Protein 8W7F (pdb70)

Radius of gyration: 38.13 Å; Cα contacts (8 Å, |Δi|>4): 3855; chains: 4; bounding box: 107×96×85 Å

B-factor: mean 47.03, std 10.06, range [21.64, 87.83]

Secondary structure (DSSP, 8-state):
-EEEEEE--SHHHHHHHHHHHHH-TT--EEEEESSSSSS-SGGGSS--EE--S-SSPTTSHHHHHHHHHHHHHHHHHHHHT---B---EEEEE-SHHHHHHHHHHHHHHHHTT-TT-EEEEHHHHTTT-TT---SEEEEETT-EE--HHHHHHHHHHHHHHTT-EEEES----EEEE-------EEEE-SSTT-EEEEEEEEE--GGGHHHHHHTTT--SPSEEEEEEEEEEEEPGGGGGG--SEEE----TTSS---SEEEE-TTS-EEEE---EE-SSTT--STTEEEHHHHHHHHHSHHHHHHHHHHHHHHHHHHHHHH-HHHHHHHHTTTSTT--GGGEEEEEEEEEEEEE-TT--B--S-EEE----HHHHEEEEEE-PSPTTTTHHHHHHHHHHHHHHHTT--/--EEEEEE--SHHHHHHHHHHHHH-TT--EEEE-SSSSSS-SGGGSS--EE----SSPTTSHHHHHHHHHHHHHHHHHHHHT---B---EEEEE-SHHHHHHHHHHHHHHHHTT-TT-EEEEGGGHHHH-TT---SEEEEETT-EE--HHHHHHHHHHHHHHTT-EEETT----EEEE----S-EEEE-SSTT-EEEEEEEEE--GGGHHHHHHTTT--SPSEEEEEEEEEEEEPGGGGGG--SEEEE---TTSS----EEEE-TTS-EEEE---EE-SSTT--STTEEEHHHHHHHTTSHHHHHHHHHHHHHHHHHHHHHH-HHHHHHHHTTT-SS--GGGEEEEEEEEEEEEE-TT--EE-S-EEE--SSSSHHHHHEEEEEE-PSPTTTTHHHHHHHHHHHHHHHTT--/-EEEEEEE--SHHHHHHHHHHHHH-TT--EEEE-SSSSSS-SGGGSS--EE--S-SSPTTSHHHHHHHHHHHHHHHHHHHHT--B----EEEEE-SHHHHHHHHHHHHHHHHTT-TT-EEEEHHHHTTT-TT---SEEEEETT-EEB-HHHHHHHHHHHHHHTT-EEETT----EEEE----EEEE-SSTT-EEEEEEEEE--GGGHHHHHHHTT--SPSEEEEEEEEEEEE-GGGGGG--SEEEE---TTSS---SEEEE-TTS-EEEE---EE-SSTT--SSSEEESHHHHHHHHSHHHHHHHHHHHHHHHHHHHHHH-HHHHHHHHTTTSTT--GGGEEEEEEEEEEEEE-TTS-EE-S-EEEE--TTEEEEEE-PSPTTTTHHHHHHHHHHHHHHHTT--/-EEEEEE--SHHHHHHHHHHHHH-TTS-EEEE-SSSSSSSSGGGSS--EE----SSPTTSHHHHHHHHHHHHHHHHHHHHT---B---EEEEE-SHHHHHHHHHHHHHHHHTT-TT-EEEETTHHHHH-TT---SEEEEETT-EE--HHHHHHHHHHHHHHTT-EEE-S----EEEEPP-----EEEE-SSTT-EEEEEEEEE--GGGHHHHHHTTT--SPSEEEEEEEEEEEEPGGGGGG-SSEEEE---TTSS----EEEE-TTS-EEEE---EE-SSTT--STTEEEHHHHHHHHSSHHHHHHHHHHHHHHHHHHHHHH-HHHHHHHHTTT-TT--GGGEEEEEEEEEEEEE-TTS-EE-S-EEE--S-SSSTTTSEEEEEE-PSPTTTTHHHHHHHHHHHHHHHHT--

Organism: Drosophila melanogaster (NCBI:txid7227)

Structure (mmCIF, N/CA/C/O backbone):
data_8W7F
#
_entry.id   8W7F
#
_cell.length_a   174.518
_cell.length_b   103.067
_cell.length_c   122.876
_cell.angle_alpha   90.00
_cell.angle_beta   114.63
_cell.angle_gamma   90.00
#
_symmetry.space_group_name_H-M   'C 1 2 1'
#
loop_
_entity.id
_entity.type
_entity.pdbx_description
1 polymer FI05204p
2 non-polymer 'SULFATE ION'
3 non-polymer 'FLAVIN-ADENINE DINUCLEOTIDE'
4 non-polymer DODECYL-BETA-D-MALTOSIDE
5 water water
#
loop_
_atom_site.group_PDB
_atom_site.id
_atom_site.type_symbol
_atom_site.label_atom_id
_atom_site.label_alt_id
_atom_site.label_comp_id
_atom_site.label_asym_id
_atom_site.label_entity_id
_atom_site.label_seq_id
_atom_site.pdbx_PDB_ins_code
_atom_site.Cartn_x
_atom_site.Cartn_y
_atom_site.Cartn_z
_atom_site.occupancy
_atom_site.B_iso_or_equiv
_atom_site.auth_seq_id
_atom_site.auth_comp_id
_atom_site.auth_asym_id
_atom_site.auth_atom_id
_atom_site.pdbx_PDB_model_num
ATOM 1 N N . ASP A 1 2 ? -22.713 41.903 -7.183 1.00 63.47 38 ASP A N 1
ATOM 2 C CA . ASP A 1 2 ? -21.703 41.626 -6.167 1.00 60.27 38 ASP A CA 1
ATOM 3 C C . ASP A 1 2 ? -21.403 40.133 -6.101 1.00 59.75 38 ASP A C 1
ATOM 4 O O . ASP A 1 2 ? -20.241 39.722 -6.074 1.00 66.64 38 ASP A O 1
ATOM 9 N N . TYR A 1 3 ? -22.458 39.321 -6.088 1.00 59.00 39 TYR A N 1
ATOM 10 C CA . TYR A 1 3 ? -22.327 37.881 -5.934 1.00 56.40 39 TYR A CA 1
ATOM 11 C C . TYR A 1 3 ? -23.134 37.165 -7.008 1.00 55.17 39 TYR A C 1
ATOM 12 O O . TYR A 1 3 ? -24.038 37.734 -7.623 1.00 54.29 39 TYR A O 1
ATOM 21 N N . ASP A 1 4 ? -22.782 35.902 -7.234 1.00 49.36 40 ASP A N 1
ATOM 22 C CA . ASP A 1 4 ? -23.528 35.048 -8.149 1.00 56.31 40 ASP A CA 1
ATOM 23 C C . ASP A 1 4 ? -24.687 34.357 -7.440 1.00 57.37 40 ASP A C 1
ATOM 24 O O . ASP A 1 4 ? -25.806 34.311 -7.963 1.00 54.06 40 ASP A O 1
ATOM 29 N N . LEU A 1 5 ? -24.433 33.826 -6.247 1.00 56.38 41 LEU A N 1
ATOM 30 C CA . LEU A 1 5 ? -25.446 33.176 -5.431 1.00 49.17 41 LEU A CA 1
ATOM 31 C C . LEU A 1 5 ? -25.329 33.679 -4.002 1.00 48.44 41 LEU A C 1
ATOM 32 O O . LEU A 1 5 ? -24.223 33.913 -3.506 1.00 49.13 41 LEU A O 1
ATOM 37 N N . VAL A 1 6 ? -26.469 33.852 -3.344 1.00 42.00 42 VAL A N 1
ATOM 38 C CA . VAL A 1 6 ? -26.510 34.249 -1.944 1.00 48.62 42 VAL A CA 1
ATOM 39 C C . VAL A 1 6 ? -27.429 33.290 -1.203 1.00 48.04 42 VAL A C 1
ATOM 40 O O . VAL A 1 6 ? -28.544 33.013 -1.659 1.00 51.01 42 VAL A O 1
ATOM 44 N N . VAL A 1 7 ? -26.954 32.771 -0.077 1.00 50.70 43 VAL A N 1
ATOM 45 C CA . VAL A 1 7 ? -27.736 31.894 0.783 1.00 43.97 43 VAL A CA 1
ATOM 46 C C . VAL A 1 7 ? -28.195 32.709 1.985 1.00 42.48 43 VAL A C 1
ATOM 47 O O . VAL A 1 7 ? -27.371 33.241 2.738 1.00 43.22 43 VAL A O 1
ATOM 51 N N . VAL A 1 8 ? -29.507 32.824 2.160 1.00 39.99 44 VAL A N 1
ATOM 52 C CA . VAL A 1 8 ? -30.085 33.549 3.287 1.00 38.10 44 VAL A CA 1
ATOM 53 C C . VAL A 1 8 ? -30.400 32.532 4.377 1.00 44.39 44 VAL A C 1
ATOM 54 O O . VAL A 1 8 ? -31.251 31.659 4.201 1.00 46.52 44 VAL A O 1
ATOM 58 N N . GLY A 1 9 ? -29.710 32.643 5.508 1.00 47.08 45 GLY A N 1
ATOM 59 C CA . GLY A 1 9 ? -29.858 31.693 6.591 1.00 40.87 45 GLY A CA 1
ATOM 60 C C . GLY A 1 9 ? -28.513 31.220 7.092 1.00 39.11 45 GLY A C 1
ATOM 61 O O . GLY A 1 9 ? -27.766 30.566 6.358 1.00 38.11 45 GLY A O 1
ATOM 62 N N . GLY A 1 10 ? -28.188 31.555 8.335 1.00 38.61 46 GLY A N 1
ATOM 63 C CA . GLY A 1 10 ? -26.914 31.172 8.905 1.00 37.86 46 GLY A CA 1
ATOM 64 C C . GLY A 1 10 ? -27.008 29.960 9.806 1.00 37.12 46 GLY A C 1
ATOM 65 O O . GLY A 1 10 ? -26.156 29.760 10.677 1.00 39.14 46 GLY A O 1
ATOM 66 N N . GLY A 1 11 ? -28.044 29.147 9.616 1.00 35.64 47 GLY A N 1
ATOM 67 C CA . GLY A 1 11 ? -28.177 27.901 10.338 1.00 33.40 47 GLY A CA 1
ATOM 68 C C . GLY A 1 11 ? -27.303 26.821 9.731 1.00 35.36 47 GLY A C 1
ATOM 69 O O . GLY A 1 11 ? -26.491 27.060 8.835 1.00 36.98 47 GLY A O 1
ATOM 70 N N . ILE A 1 12 ? -27.490 25.596 10.229 1.00 31.70 48 ILE A N 1
ATOM 71 C CA . ILE A 1 12 ? -26.651 24.495 9.768 1.00 35.20 48 ILE A CA 1
ATOM 72 C C . ILE A 1 12 ? -27.005 24.100 8.339 1.00 35.21 48 ILE A C 1
ATOM 73 O O . ILE A 1 12 ? -26.134 23.668 7.576 1.00 37.72 48 ILE A O 1
ATOM 78 N N . VAL A 1 13 ? -28.270 24.255 7.940 1.00 35.37 49 VAL A N 1
ATOM 79 C CA . VAL A 1 13 ? -28.662 23.902 6.579 1.00 33.50 49 VAL A CA 1
ATOM 80 C C . VAL A 1 13 ? -28.178 24.961 5.595 1.00 36.67 49 VAL A C 1
ATOM 81 O O . VAL A 1 13 ? -27.675 24.640 4.512 1.00 40.67 49 VAL A O 1
ATOM 85 N N . GLY A 1 14 ? -28.307 26.237 5.958 1.00 38.50 50 GLY A N 1
ATOM 86 C CA . GLY A 1 14 ? -27.812 27.292 5.088 1.00 44.19 50 GLY A CA 1
ATOM 87 C C . GLY A 1 14 ? -26.299 27.295 4.971 1.00 42.33 50 GLY A C 1
ATOM 88 O O . GLY A 1 14 ? -25.754 27.500 3.883 1.00 45.81 50 GLY A O 1
ATOM 89 N N . ALA A 1 15 ? -25.600 27.062 6.084 1.00 35.18 51 ALA A N 1
ATOM 90 C CA . ALA A 1 15 ? -24.141 27.076 6.050 1.00 38.91 51 ALA A CA 1
ATOM 91 C C . ALA A 1 15 ? -23.588 25.865 5.308 1.00 40.82 51 ALA A C 1
ATOM 92 O O . ALA A 1 15 ? -22.600 25.981 4.573 1.00 36.50 51 ALA A O 1
ATOM 94 N N . ALA A 1 16 ? -24.207 24.694 5.487 1.00 43.52 52 ALA A N 1
ATOM 95 C CA . ALA A 1 16 ? -23.715 23.492 4.820 1.00 40.50 52 ALA A CA 1
ATOM 96 C C . ALA A 1 16 ? -23.924 23.572 3.314 1.00 40.77 52 ALA A C 1
ATOM 97 O O . ALA A 1 16 ? -23.061 23.143 2.538 1.00 40.38 52 ALA A O 1
ATOM 99 N N . SER A 1 17 ? -25.064 24.116 2.882 1.00 40.83 53 SER A N 1
ATOM 100 C CA . SER A 1 17 ? -25.335 24.249 1.453 1.00 42.69 53 SER A CA 1
ATOM 101 C C . SER A 1 17 ? -24.410 25.267 0.802 1.00 48.01 53 SER A C 1
ATOM 102 O O . SER A 1 17 ? -23.910 25.041 -0.307 1.00 49.80 53 SER A O 1
ATOM 105 N N . ALA A 1 18 ? -24.184 26.401 1.469 1.00 46.98 54 ALA A N 1
ATOM 106 C CA . ALA A 1 18 ? -23.249 27.387 0.945 1.00 49.08 54 ALA A CA 1
ATOM 107 C C . ALA A 1 18 ? -21.827 26.844 0.911 1.00 47.59 54 ALA A C 1
ATOM 108 O O . ALA A 1 18 ? -21.059 27.174 0.000 1.00 45.96 54 ALA A O 1
ATOM 110 N N . ARG A 1 19 ? -21.460 26.015 1.891 1.00 48.42 55 ARG A N 1
ATOM 111 C CA . ARG A 1 19 ? -20.136 25.401 1.886 1.00 46.51 55 ARG A CA 1
ATOM 112 C C . ARG A 1 19 ? -20.021 24.344 0.793 1.00 46.30 55 ARG A C 1
ATOM 113 O O . ARG A 1 19 ? -18.991 24.253 0.114 1.00 43.94 55 ARG A O 1
ATOM 121 N N . GLU A 1 20 ? -21.070 23.540 0.603 1.00 48.98 56 GLU A N 1
ATOM 122 C CA . GLU A 1 20 ? -21.016 22.482 -0.400 1.00 51.13 56 GLU A CA 1
ATOM 123 C C . GLU A 1 20 ? -20.923 23.054 -1.810 1.00 52.21 56 GLU A C 1
ATOM 124 O O . GLU A 1 20 ? -20.211 22.507 -2.660 1.00 56.67 56 GLU A O 1
ATOM 130 N N . ILE A 1 21 ? -21.618 24.163 -2.073 1.00 47.83 57 ILE A N 1
ATOM 131 C CA . ILE A 1 21 ? -21.662 24.695 -3.432 1.00 47.99 57 ILE A CA 1
ATOM 132 C C . ILE A 1 21 ? -20.367 25.421 -3.797 1.00 52.69 57 ILE A C 1
ATOM 133 O O . ILE A 1 21 ? -19.985 25.453 -4.973 1.00 51.93 57 ILE A O 1
ATOM 138 N N . VAL A 1 22 ? -19.665 26.006 -2.822 1.00 49.55 58 VAL A N 1
ATOM 139 C CA . VAL A 1 22 ? -18.380 26.627 -3.133 1.00 53.51 58 VAL A CA 1
ATOM 140 C C . VAL A 1 22 ? -17.267 25.596 -3.242 1.00 55.87 58 VAL A C 1
ATOM 141 O O . VAL A 1 22 ? -16.242 25.867 -3.880 1.00 59.56 58 VAL A O 1
ATOM 145 N N . LEU A 1 23 ? -17.434 24.420 -2.635 1.00 57.00 59 LEU A N 1
ATOM 146 C CA . LEU A 1 23 ? -16.469 23.347 -2.830 1.00 55.55 59 LEU A CA 1
ATOM 147 C C . LEU A 1 23 ? -16.648 22.676 -4.185 1.00 56.36 59 LEU A C 1
ATOM 148 O O . LEU A 1 23 ? -15.662 22.249 -4.795 1.00 61.20 59 LEU A O 1
ATOM 153 N N . ARG A 1 24 ? -17.889 22.583 -4.670 1.00 54.79 60 ARG A N 1
ATOM 154 C CA . ARG A 1 24 ? -18.143 22.029 -5.995 1.00 58.04 60 ARG A CA 1
ATOM 155 C C . ARG A 1 24 ? -17.768 23.005 -7.102 1.00 64.94 60 ARG A C 1
ATOM 156 O O . ARG A 1 24 ? -17.311 22.580 -8.169 1.00 64.66 60 ARG A O 1
ATOM 164 N N . HIS A 1 25 ? -17.960 24.303 -6.872 1.00 65.23 61 HIS A N 1
ATOM 165 C CA . HIS A 1 25 ? -17.669 25.340 -7.859 1.00 61.33 61 HIS A CA 1
ATOM 166 C C . HIS A 1 25 ? -16.783 26.385 -7.198 1.00 55.47 61 HIS A C 1
ATOM 167 O O . HIS A 1 25 ? -17.274 27.404 -6.693 1.00 52.22 61 HIS A O 1
ATOM 174 N N . PRO A 1 26 ? -15.465 26.168 -7.186 1.00 53.03 62 PRO A N 1
ATOM 175 C CA . PRO A 1 26 ? -14.560 27.095 -6.488 1.00 54.63 62 PRO A CA 1
ATOM 176 C C . PRO A 1 26 ? -14.477 28.480 -7.108 1.00 53.72 62 PRO A C 1
ATOM 177 O O . PRO A 1 26 ? -13.770 29.336 -6.565 1.00 53.47 62 PRO A O 1
ATOM 181 N N . SER A 1 27 ? -15.169 28.735 -8.216 1.00 52.05 63 SER A N 1
ATOM 182 C CA . SER A 1 27 ? -15.123 30.027 -8.888 1.00 54.46 63 SER A CA 1
ATOM 183 C C . SER A 1 27 ? -16.402 30.833 -8.699 1.00 57.49 63 SER A C 1
ATOM 184 O O . SER A 1 27 ? -16.535 31.913 -9.285 1.00 55.30 63 SER A O 1
ATOM 187 N N . LEU A 1 28 ? -17.339 30.341 -7.892 1.00 62.16 64 LEU A N 1
ATOM 188 C CA . LEU A 1 28 ? -18.622 31.001 -7.689 1.00 54.00 64 LEU A CA 1
ATOM 189 C C . LEU A 1 28 ? -18.524 32.007 -6.548 1.00 51.48 64 LEU A C 1
ATOM 190 O O . LEU A 1 28 ? -18.107 31.659 -5.438 1.00 52.32 64 LEU A O 1
ATOM 195 N N . LYS A 1 29 ? -18.906 33.252 -6.825 1.00 50.85 65 LYS A N 1
ATOM 196 C CA . LYS A 1 29 ? -18.954 34.292 -5.801 1.00 54.18 65 LYS A CA 1
ATOM 197 C C . LYS A 1 29 ? -20.229 34.110 -4.988 1.00 56.07 65 LYS A C 1
ATOM 198 O O . LYS A 1 29 ? -21.329 34.407 -5.467 1.00 54.78 65 LYS A O 1
ATOM 200 N N . VAL A 1 30 ? -20.089 33.613 -3.761 1.00 56.25 66 VAL A N 1
ATOM 201 C CA . VAL A 1 30 ? -21.222 33.239 -2.925 1.00 51.41 66 VAL A CA 1
ATOM 202 C C . VAL A 1 30 ? -21.148 34.003 -1.612 1.00 47.88 66 VAL A C 1
ATOM 203 O O . VAL A 1 30 ? -20.061 34.218 -1.066 1.00 48.22 66 VAL A O 1
ATOM 207 N N . ALA A 1 31 ? -22.310 34.410 -1.108 1.00 45.60 67 ALA A N 1
ATOM 208 C CA . ALA A 1 31 ? -22.418 35.105 0.164 1.00 50.35 67 ALA A CA 1
ATOM 209 C C . ALA A 1 31 ? -23.509 34.457 1.008 1.00 50.20 67 ALA A C 1
ATOM 210 O O . ALA A 1 31 ? -24.391 33.762 0.496 1.00 46.60 67 ALA A O 1
ATOM 212 N N . VAL A 1 32 ? -23.433 34.693 2.317 1.00 51.38 68 VAL A N 1
ATOM 213 C CA . VAL A 1 32 ? -24.425 34.2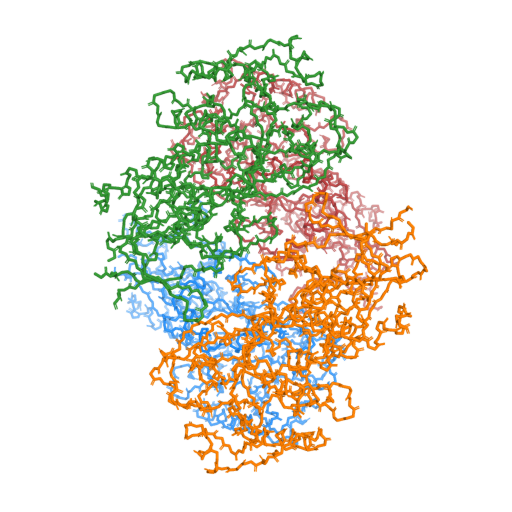10 3.272 1.00 46.04 68 VAL A CA 1
ATOM 214 C C . VAL A 1 32 ? -24.953 35.401 4.058 1.00 42.80 68 VAL A C 1
ATOM 215 O O . VAL A 1 32 ? -24.170 36.191 4.597 1.00 42.46 68 VAL A O 1
ATOM 219 N N . LEU A 1 33 ? -26.276 35.531 4.120 1.00 40.41 69 LEU A N 1
ATOM 220 C CA . LEU A 1 33 ? -26.937 36.584 4.881 1.00 42.30 69 LEU A CA 1
ATOM 221 C C . LEU A 1 33 ? -27.604 35.958 6.100 1.00 41.25 69 LEU A C 1
ATOM 222 O O . LEU A 1 33 ? -28.423 35.040 5.962 1.00 38.77 69 LEU A O 1
ATOM 227 N N . GLU A 1 34 ? -27.251 36.451 7.285 1.00 39.56 70 GLU A N 1
ATOM 228 C CA . GLU A 1 34 ? -27.790 35.955 8.546 1.00 37.54 70 GLU A CA 1
ATOM 229 C C . GLU A 1 34 ? -28.219 37.147 9.386 1.00 35.97 70 GLU A C 1
ATOM 230 O O . GLU A 1 34 ? -27.397 38.015 9.698 1.00 39.12 70 GLU A O 1
ATOM 236 N N . LYS A 1 35 ? -29.505 37.187 9.751 1.00 34.95 71 LYS A N 1
ATOM 237 C CA . LYS A 1 35 ? -30.036 38.350 10.456 1.00 38.90 71 LYS A CA 1
ATOM 238 C C . LYS A 1 35 ? -29.407 38.514 11.832 1.00 46.64 71 LYS A C 1
ATOM 239 O O . LYS A 1 35 ? -29.313 39.638 12.338 1.00 44.68 71 LYS A O 1
ATOM 245 N N . GLU A 1 36 ? -28.968 37.423 12.453 1.00 43.00 72 GLU A N 1
ATOM 246 C CA . GLU A 1 36 ? -28.347 37.552 13.756 1.00 37.82 72 GLU A CA 1
ATOM 247 C C . GLU A 1 36 ? -26.864 37.890 13.609 1.00 40.60 72 GLU A C 1
ATOM 248 O O . GLU A 1 36 ? -26.321 38.032 12.511 1.00 43.51 72 GLU A O 1
ATOM 254 N N . CYS A 1 37 ? -26.215 38.004 14.755 1.00 31.95 73 CYS A N 1
ATOM 255 C CA . CYS A 1 37 ? -24.832 38.419 14.941 1.00 44.83 73 CYS A CA 1
ATOM 256 C C . CYS A 1 37 ? -23.852 37.256 14.892 1.00 45.57 73 CYS A C 1
ATOM 257 O O . CYS A 1 37 ? -22.644 37.475 15.019 1.00 46.42 73 CYS A O 1
ATOM 260 N N . LYS A 1 38 ? -24.345 36.027 14.759 1.00 49.90 74 LYS A N 1
ATOM 261 C CA . LYS A 1 38 ? -23.497 34.845 14.716 1.00 44.75 74 LYS A CA 1
ATOM 262 C C . LYS A 1 38 ? -24.313 33.716 14.110 1.00 40.10 74 LYS A C 1
ATOM 263 O O . LYS A 1 38 ? -25.535 33.812 13.976 1.00 41.84 74 LYS A O 1
ATOM 269 N N . LEU A 1 39 ? -23.620 32.646 13.739 1.00 38.10 75 LEU A N 1
ATOM 270 C CA . LEU A 1 39 ? -24.298 31.502 13.157 1.00 40.47 75 LEU A CA 1
ATOM 271 C C . LEU A 1 39 ? -24.846 30.591 14.254 1.00 43.71 75 LEU A C 1
ATOM 272 O O . LEU A 1 39 ? -24.389 30.610 15.401 1.00 43.20 75 LEU A O 1
ATOM 277 N N . ALA A 1 40 ? -25.851 29.791 13.881 1.00 40.92 76 ALA A N 1
ATOM 278 C CA . ALA A 1 40 ? -26.444 28.785 14.766 1.00 34.40 76 ALA A CA 1
ATOM 279 C C . ALA A 1 40 ? -27.022 29.425 16.027 1.00 33.57 76 ALA A C 1
ATOM 280 O O . ALA A 1 40 ? -26.832 28.940 17.142 1.00 35.94 76 ALA A O 1
ATOM 282 N N . LYS A 1 41 ? -27.738 30.530 15.839 1.00 33.32 77 LYS A N 1
ATOM 283 C CA . LYS A 1 41 ? -28.400 31.208 16.943 1.00 37.11 77 LYS A CA 1
ATOM 284 C C . LYS A 1 41 ? -29.767 30.617 17.263 1.00 36.95 77 LYS A C 1
ATOM 285 O O . LYS A 1 41 ? -30.275 30.828 18.370 1.00 38.33 77 LYS A O 1
ATOM 291 N N . HIS A 1 42 ? -30.365 29.856 16.341 1.00 36.30 78 HIS A N 1
ATOM 292 C CA . HIS A 1 42 ? -31.735 29.391 16.525 1.00 37.64 78 HIS A CA 1
ATOM 293 C C . HIS A 1 42 ? -31.716 27.868 16.609 1.00 34.78 78 HIS A C 1
ATOM 294 O O . HIS A 1 42 ? -31.127 27.327 17.541 1.00 38.30 78 HIS A O 1
ATOM 301 N N . GLN A 1 43 ? -32.357 27.167 15.669 1.00 31.38 79 GLN A N 1
ATOM 302 C CA . GLN A 1 43 ? -32.485 25.714 15.767 1.00 30.78 79 GLN A CA 1
ATOM 303 C C . GLN A 1 43 ? -31.127 25.033 15.861 1.00 34.06 79 GLN A C 1
ATOM 304 O O . GLN A 1 43 ? -30.945 24.100 16.654 1.00 32.61 79 GLN A O 1
ATOM 310 N N . SER A 1 44 ? -30.165 25.477 15.051 1.00 34.18 80 SER A N 1
ATOM 311 C CA . SER A 1 44 ? -28.846 24.861 15.036 1.00 36.85 80 SER A CA 1
ATOM 312 C C . SER A 1 44 ? -28.071 25.094 16.326 1.00 37.81 80 SER A C 1
ATOM 313 O O . SER A 1 44 ? -27.080 24.396 16.563 1.00 41.80 80 SER A O 1
ATOM 316 N N . GLY A 1 45 ? -28.494 26.044 17.159 1.00 34.41 81 GLY A N 1
ATOM 317 C CA . GLY A 1 45 ? -27.862 26.284 18.439 1.00 32.24 81 GLY A CA 1
ATOM 318 C C . GLY A 1 45 ? -28.709 25.975 19.652 1.00 34.14 81 GLY A C 1
ATOM 319 O O . GLY A 1 45 ? -28.288 26.285 20.775 1.00 36.99 81 GLY A O 1
ATOM 320 N N . HIS A 1 46 ? -29.895 25.375 19.480 1.00 32.19 82 HIS A N 1
ATOM 321 C CA . HIS A 1 46 ? -30.775 25.025 20.590 1.00 35.56 82 HIS A CA 1
ATOM 322 C C . HIS A 1 46 ? -31.406 23.668 20.272 1.00 39.02 82 HIS A C 1
ATOM 323 O O . HIS A 1 46 ? -32.611 23.535 20.052 1.00 41.14 82 HIS A O 1
ATOM 330 N N . ASN A 1 47 ? -30.568 22.635 20.244 1.00 35.76 83 ASN A N 1
ATOM 331 C CA . ASN A 1 47 ? -30.992 21.290 19.890 1.00 39.28 83 ASN A CA 1
ATOM 332 C C . ASN A 1 47 ? -30.540 20.313 20.969 1.00 38.37 83 ASN A C 1
ATOM 333 O O . ASN A 1 47 ? -29.920 20.694 21.967 1.00 32.27 83 ASN A O 1
ATOM 338 N N . SER A 1 48 ? -30.864 19.035 20.761 1.00 34.60 84 SER A N 1
ATOM 339 C CA . SER A 1 48 ? -30.482 17.984 21.695 1.00 34.18 84 SER A CA 1
ATOM 340 C C . SER A 1 48 ? -29.030 17.556 21.544 1.00 37.55 84 SER A C 1
ATOM 341 O O . SER A 1 48 ? -28.522 16.835 22.410 1.00 34.87 84 SER A O 1
ATOM 344 N N . GLY A 1 49 ? -28.360 17.975 20.475 1.00 36.92 85 GLY A N 1
ATOM 345 C CA . GLY A 1 49 ? -26.975 17.602 20.267 1.00 40.29 85 GLY A CA 1
ATOM 346 C C . GLY A 1 49 ? -26.757 16.131 20.002 1.00 41.96 85 GLY A C 1
ATOM 347 O O . GLY A 1 49 ? -25.708 15.596 20.368 1.00 40.57 85 GLY A O 1
ATOM 348 N N . VAL A 1 50 ? -27.717 15.460 19.369 1.00 38.92 86 VAL A N 1
ATOM 349 C CA . VAL A 1 50 ? -27.639 14.027 19.109 1.00 36.63 86 VAL A CA 1
ATOM 350 C C . VAL A 1 50 ? -27.319 13.798 17.638 1.00 40.00 86 VAL A C 1
ATOM 351 O O . VAL A 1 50 ? -27.858 14.480 16.756 1.00 37.08 86 VAL A O 1
ATOM 355 N N . ILE A 1 51 ? -26.426 12.847 17.376 1.00 40.43 87 ILE A N 1
ATOM 356 C CA . ILE A 1 51 ? -26.134 12.368 16.029 1.00 39.15 87 ILE A CA 1
ATOM 357 C C . ILE A 1 51 ? -26.998 11.132 15.811 1.00 37.83 87 ILE A C 1
ATOM 358 O O . ILE A 1 51 ? -26.661 10.035 16.270 1.00 36.77 87 ILE A O 1
ATOM 363 N N . HIS A 1 52 ? -28.115 11.303 15.107 1.00 38.59 88 HIS A N 1
ATOM 364 C CA . HIS A 1 52 ? -29.064 10.213 14.921 1.00 38.11 88 HIS A CA 1
ATOM 365 C C . HIS A 1 52 ? -28.520 9.165 13.955 1.00 39.38 88 HIS A C 1
ATOM 366 O O . HIS A 1 52 ? -27.736 9.462 13.049 1.00 37.98 88 HIS A O 1
ATOM 373 N N . ALA A 1 53 ? -28.954 7.921 14.155 1.00 40.01 89 ALA A N 1
ATOM 374 C CA . ALA A 1 53 ? -28.467 6.805 13.357 1.00 40.93 89 ALA A CA 1
ATOM 375 C C . ALA A 1 53 ? -29.381 6.441 12.195 1.00 42.68 89 ALA A C 1
ATOM 376 O O . ALA A 1 53 ? -28.929 5.763 11.266 1.00 49.96 89 ALA A O 1
ATOM 378 N N . GLY A 1 54 ? -30.641 6.869 12.218 1.00 41.80 90 GLY A N 1
ATOM 379 C CA . GLY A 1 54 ? -31.559 6.586 11.129 1.00 38.51 90 GLY A CA 1
ATOM 380 C C . GLY A 1 54 ? -32.436 5.373 11.363 1.00 37.82 90 GLY A C 1
ATOM 381 O O . GLY A 1 54 ? -32.621 4.551 10.461 1.00 43.64 90 GLY A O 1
ATOM 382 N N . ILE A 1 55 ? -32.999 5.261 12.561 1.00 37.33 91 ILE A N 1
ATOM 383 C CA . ILE A 1 55 ? -33.745 4.066 12.949 1.00 40.54 91 ILE A CA 1
ATOM 384 C C . ILE A 1 55 ? -35.228 4.189 12.617 1.00 41.30 91 ILE A C 1
ATOM 385 O O . ILE A 1 55 ? -35.833 3.244 12.104 1.00 41.75 91 ILE A O 1
ATOM 390 N N . TYR A 1 56 ? -35.833 5.348 12.888 1.00 37.84 92 TYR A N 1
ATOM 391 C CA . TYR A 1 56 ? -37.286 5.475 12.871 1.00 44.33 92 TYR A CA 1
ATOM 392 C C . TYR A 1 56 ? -37.872 5.630 11.472 1.00 43.75 92 TYR A C 1
ATOM 393 O O . TYR A 1 56 ? -39.072 5.395 11.290 1.00 44.88 92 TYR A O 1
ATOM 402 N N . TYR A 1 57 ? -37.065 6.003 10.488 1.00 38.84 93 TYR A N 1
ATOM 403 C CA . TYR A 1 57 ? -37.580 6.507 9.224 1.00 42.29 93 TYR A CA 1
ATOM 404 C C . TYR A 1 57 ? -37.912 5.376 8.258 1.00 49.25 93 TYR A C 1
ATOM 405 O O . TYR A 1 57 ? -37.280 4.314 8.260 1.00 48.41 93 TYR A O 1
ATOM 414 N N . LYS A 1 58 ? -38.927 5.619 7.435 1.00 45.76 94 LYS A N 1
ATOM 415 C CA . LYS A 1 58 ? -39.461 4.584 6.560 1.00 45.72 94 LYS A CA 1
ATOM 416 C C . LYS A 1 58 ? -38.420 4.167 5.528 1.00 43.94 94 LYS A C 1
ATOM 417 O O . LYS A 1 58 ? -37.876 5.025 4.821 1.00 43.39 94 LYS A O 1
ATOM 423 N N . PRO A 1 59 ? -38.117 2.874 5.411 1.00 46.24 95 PRO A N 1
ATOM 424 C CA . PRO A 1 59 ? -37.125 2.435 4.424 1.00 44.22 95 PRO A CA 1
ATOM 425 C C . PRO A 1 59 ? -37.560 2.766 3.004 1.00 42.73 95 PRO A C 1
ATOM 426 O O . PRO A 1 59 ? -38.747 2.753 2.673 1.00 49.30 95 PRO A O 1
ATOM 430 N N . GLY A 1 60 ? -36.574 3.076 2.164 1.00 44.28 96 GLY A N 1
ATOM 431 C CA . GLY A 1 60 ? -36.813 3.445 0.789 1.00 43.55 96 GLY A CA 1
ATOM 432 C C . GLY A 1 60 ? -37.045 4.923 0.555 1.00 45.52 96 GLY A C 1
ATOM 433 O O . GLY A 1 60 ? -36.916 5.381 -0.585 1.00 54.36 96 GLY A O 1
ATOM 434 N N . THR A 1 61 ? -37.380 5.681 1.594 1.00 46.07 97 THR A N 1
ATOM 435 C CA . THR A 1 61 ? -37.628 7.103 1.440 1.00 44.04 97 THR A CA 1
ATOM 436 C C . THR A 1 61 ? -36.318 7.884 1.457 1.00 43.79 97 THR A C 1
ATOM 437 O O . THR A 1 61 ? -35.295 7.426 1.974 1.00 47.49 97 THR A O 1
ATOM 441 N N . LEU A 1 62 ? -36.363 9.085 0.876 1.00 42.82 98 LEU A N 1
ATOM 442 C CA . LEU A 1 62 ? -35.192 9.956 0.887 1.00 45.87 98 LEU A CA 1
ATOM 443 C C . LEU A 1 62 ? -34.781 10.303 2.313 1.00 53.66 98 LEU A C 1
ATOM 444 O O . LEU A 1 62 ? -33.585 10.390 2.621 1.00 57.28 98 LEU A O 1
ATOM 449 N N . LYS A 1 63 ? -35.762 10.495 3.198 1.00 50.46 99 LYS A N 1
ATOM 450 C CA . LYS A 1 63 ? -35.469 10.804 4.593 1.00 46.57 99 LYS A CA 1
ATOM 451 C C . LYS A 1 63 ? -34.609 9.719 5.232 1.00 47.79 99 LYS A C 1
ATOM 452 O O . LYS A 1 63 ? -33.648 10.021 5.951 1.00 43.99 99 LYS A O 1
ATOM 458 N N . ALA A 1 64 ? -34.932 8.449 4.973 1.00 45.24 100 ALA A N 1
ATOM 459 C CA . ALA A 1 64 ? -34.149 7.357 5.542 1.00 42.29 100 ALA A CA 1
ATOM 460 C C . ALA A 1 64 ? -32.725 7.355 5.000 1.00 47.20 100 ALA A C 1
ATOM 461 O O . ALA A 1 64 ? -31.774 7.081 5.742 1.00 51.59 100 ALA A O 1
ATOM 463 N N . ARG A 1 65 ? -32.556 7.656 3.709 1.00 41.83 101 ARG A N 1
ATOM 464 C CA . ARG A 1 65 ? -31.214 7.707 3.137 1.00 46.41 101 ARG A CA 1
ATOM 465 C C . ARG A 1 65 ? -30.427 8.896 3.678 1.00 50.13 101 ARG A C 1
ATOM 466 O O . ARG A 1 65 ? -29.242 8.765 4.006 1.00 50.12 101 ARG A O 1
ATOM 474 N N . LEU A 1 66 ? -31.073 10.061 3.791 1.00 49.60 102 LEU A N 1
ATOM 475 C CA . LEU A 1 66 ? -30.367 11.267 4.214 1.00 46.98 102 LEU A CA 1
ATOM 476 C C . LEU A 1 66 ? -29.816 11.146 5.631 1.00 44.59 102 LEU A C 1
ATOM 477 O O . LEU A 1 66 ? -28.731 11.667 5.915 1.00 42.23 102 LEU A O 1
ATOM 482 N N . CYS A 1 67 ? -30.533 10.470 6.532 1.00 40.53 103 CYS A N 1
ATOM 483 C CA . CYS A 1 67 ? -30.064 10.399 7.912 1.00 44.26 103 CYS A CA 1
ATOM 484 C C . CYS A 1 67 ? -28.897 9.433 8.070 1.00 45.38 103 CYS A C 1
ATOM 485 O O . CYS A 1 67 ? -27.942 9.729 8.798 1.00 44.71 103 CYS A O 1
ATOM 488 N N . VAL A 1 68 ? -28.953 8.272 7.414 1.00 42.26 104 VAL A N 1
ATOM 489 C CA . VAL A 1 68 ? -27.856 7.320 7.550 1.00 43.51 104 VAL A CA 1
ATOM 490 C C . VAL A 1 68 ? -26.618 7.824 6.816 1.00 44.15 104 VAL A C 1
ATOM 491 O O . VAL A 1 68 ? -25.491 7.687 7.307 1.00 49.36 104 VAL A O 1
ATOM 495 N N . GLU A 1 69 ? -26.805 8.438 5.646 1.00 41.60 105 GLU A N 1
ATOM 496 C CA . GLU A 1 69 ? -25.671 8.980 4.905 1.00 42.61 105 GLU A CA 1
ATOM 497 C C . GLU A 1 69 ? -25.087 10.195 5.615 1.00 44.08 105 GLU A C 1
ATOM 498 O O . GLU A 1 69 ? -23.864 10.312 5.762 1.00 41.63 105 GLU A O 1
ATOM 504 N N . GLY A 1 70 ? -25.950 11.113 6.062 1.00 46.29 106 GLY A N 1
ATOM 505 C CA . GLY A 1 70 ? -25.471 12.270 6.800 1.00 46.05 106 GLY A CA 1
ATOM 506 C C . GLY A 1 70 ? -24.738 11.900 8.072 1.00 41.06 106 GLY A C 1
ATOM 507 O O . GLY A 1 70 ? -23.757 12.552 8.439 1.00 37.17 106 GLY A O 1
ATOM 508 N N . MET A 1 71 ? -25.195 10.850 8.757 1.00 38.92 107 MET A N 1
ATOM 509 C CA . MET A 1 71 ? -24.511 10.392 9.961 1.00 41.86 107 MET A CA 1
ATOM 510 C C . MET A 1 71 ? -23.093 9.932 9.646 1.00 42.07 107 MET A C 1
ATOM 511 O O . MET A 1 71 ? -22.153 10.232 10.392 1.00 45.91 107 MET A O 1
ATOM 516 N N . HIS A 1 72 ? -22.917 9.207 8.538 1.00 40.19 108 HIS A N 1
ATOM 517 C CA . HIS A 1 72 ? -21.580 8.779 8.141 1.00 42.72 108 HIS A CA 1
ATOM 518 C C . HIS A 1 72 ? -20.738 9.960 7.677 1.00 46.21 108 HIS A C 1
ATOM 519 O O . HIS A 1 72 ? -19.546 10.045 7.997 1.00 51.77 108 HIS A O 1
ATOM 526 N N . LEU A 1 73 ? -21.338 10.881 6.919 1.00 44.93 109 LEU A N 1
ATOM 527 C CA . LEU A 1 73 ? -20.607 12.066 6.481 1.00 44.09 109 LEU A CA 1
ATOM 528 C C . LEU A 1 73 ? -20.210 12.936 7.667 1.00 45.91 109 LEU A C 1
ATOM 529 O O . LEU A 1 73 ? -19.126 13.532 7.675 1.00 40.88 109 LEU A O 1
ATOM 534 N N . ALA A 1 74 ? -21.075 13.018 8.681 1.00 43.88 110 ALA A N 1
ATOM 535 C CA . ALA A 1 74 ? -20.779 13.843 9.847 1.00 44.08 110 ALA A CA 1
ATOM 536 C C . ALA A 1 74 ? -19.564 13.318 10.600 1.00 42.18 110 ALA A C 1
ATOM 537 O O . ALA A 1 74 ? -18.637 14.075 10.907 1.00 50.05 110 ALA A O 1
ATOM 539 N N . TYR A 1 75 ? -19.553 12.018 10.908 1.00 44.85 111 TYR A N 1
ATOM 540 C CA . TYR A 1 75 ? -18.434 11.449 11.655 1.00 48.12 111 TYR A CA 1
ATOM 541 C C . TYR A 1 75 ? -17.125 11.620 10.899 1.00 49.72 111 TYR A C 1
ATOM 542 O O . TYR A 1 75 ? -16.077 11.872 11.507 1.00 48.63 111 TYR A O 1
ATOM 551 N N . ALA A 1 76 ? -17.166 11.492 9.572 1.00 44.37 112 ALA A N 1
ATOM 552 C CA . ALA A 1 76 ? -15.975 11.762 8.777 1.00 47.08 112 ALA A CA 1
ATOM 553 C C . ALA A 1 76 ? -15.573 13.228 8.876 1.00 48.70 112 ALA A C 1
ATOM 554 O O . ALA A 1 76 ? -14.379 13.546 8.935 1.00 47.82 112 ALA A O 1
ATOM 556 N N . TYR A 1 77 ? -16.554 14.134 8.913 1.00 50.47 113 TYR A N 1
ATOM 557 C CA . TYR A 1 77 ? -16.237 15.555 9.019 1.00 50.00 113 TYR A CA 1
ATOM 558 C C . TYR A 1 77 ? -15.676 15.896 10.395 1.00 52.92 113 TYR A C 1
ATOM 559 O O . TYR A 1 77 ? -14.764 16.724 10.511 1.00 53.44 113 TYR A O 1
ATOM 568 N N . LEU A 1 78 ? -16.205 15.267 11.448 1.00 48.87 114 LEU A N 1
ATOM 569 C CA . LEU A 1 78 ? -15.705 15.532 12.795 1.00 49.18 114 LEU A CA 1
ATOM 570 C C . LEU A 1 78 ? -14.265 15.059 12.956 1.00 47.64 114 LEU A C 1
ATOM 571 O O . LEU A 1 78 ? -13.443 15.755 13.565 1.00 46.04 114 LEU A O 1
ATOM 576 N N . ASP A 1 79 ? -13.944 13.876 12.426 1.00 47.06 115 ASP A N 1
ATOM 577 C CA . ASP A 1 79 ? -12.554 13.432 12.412 1.00 47.41 115 ASP A CA 1
ATOM 578 C C . ASP A 1 79 ? -11.702 14.327 11.520 1.00 48.98 115 ASP A C 1
ATOM 579 O O . ASP A 1 79 ? -10.556 14.644 11.859 1.00 51.74 115 ASP A O 1
ATOM 584 N N . GLU A 1 80 ? -12.251 14.744 10.377 1.00 50.04 116 GLU A N 1
ATOM 585 C CA . GLU A 1 80 ? -11.506 15.585 9.444 1.00 53.29 116 GLU A CA 1
ATOM 586 C C . GLU A 1 80 ? -11.106 16.907 10.086 1.00 55.46 116 GLU A C 1
ATOM 587 O O . GLU A 1 80 ? -9.976 17.378 9.904 1.00 60.74 116 GLU A O 1
ATOM 593 N N . LYS A 1 81 ? -12.012 17.516 10.848 1.00 51.35 117 LYS A N 1
ATOM 594 C CA . LYS A 1 81 ? -11.774 18.813 11.465 1.00 46.50 117 LYS A CA 1
ATOM 595 C C . LYS A 1 81 ? -11.360 18.713 12.927 1.00 47.30 117 LYS A C 1
ATOM 596 O O . LYS A 1 81 ? -11.145 19.750 13.565 1.00 48.09 117 LYS A O 1
ATOM 602 N N . LYS A 1 82 ? -11.243 17.499 13.469 1.00 46.44 118 LYS A N 1
ATOM 603 C CA . LYS A 1 82 ? -10.854 17.285 14.865 1.00 47.86 118 LYS A CA 1
ATOM 604 C C . LYS A 1 82 ? -11.830 17.965 15.823 1.00 41.82 118 LYS A C 1
ATOM 605 O O . LYS A 1 82 ? -11.436 18.532 16.843 1.00 48.31 118 LYS A O 1
ATOM 611 N N . ILE A 1 83 ? -13.112 17.909 15.492 1.00 48.46 119 ILE A N 1
ATOM 612 C CA . ILE A 1 83 ? -14.146 18.499 16.345 1.00 42.63 119 ILE A CA 1
ATOM 613 C C . ILE A 1 83 ? -14.499 17.502 17.445 1.00 40.43 119 ILE A C 1
ATOM 614 O O . ILE A 1 83 ? -14.694 16.312 17.150 1.00 51.96 119 ILE A O 1
ATOM 619 N N . PRO A 1 84 ? -14.580 17.932 18.704 1.00 39.27 120 PRO A N 1
ATOM 620 C CA . PRO A 1 84 ? -14.895 16.989 19.786 1.00 43.33 120 PRO A CA 1
ATOM 621 C C . PRO A 1 84 ? -16.288 16.394 19.633 1.00 48.20 120 PRO A C 1
ATOM 622 O O . PRO A 1 84 ? -17.242 17.080 19.256 1.00 44.91 120 PRO A O 1
ATOM 626 N N . TYR A 1 85 ? -16.395 15.101 19.933 1.00 49.61 121 TYR A N 1
ATOM 627 C CA . TYR A 1 85 ? -17.677 14.408 19.958 1.00 41.95 121 TYR A CA 1
ATOM 628 C C . TYR A 1 85 ? -17.512 13.130 20.768 1.00 39.27 121 TYR A C 1
ATOM 629 O O . TYR A 1 85 ? -16.398 12.718 21.096 1.00 39.30 121 TYR A O 1
ATOM 638 N N . LYS A 1 86 ? -18.644 12.508 21.095 1.00 38.85 122 LYS A N 1
ATOM 639 C CA . LYS A 1 86 ? -18.656 11.267 21.856 1.00 40.36 122 LYS A CA 1
ATOM 640 C C . LYS A 1 86 ? -19.678 10.318 21.253 1.00 42.09 122 LYS A C 1
ATOM 641 O O . LYS A 1 86 ? -20.824 10.708 21.015 1.00 42.76 122 LYS A O 1
ATOM 647 N N . LYS A 1 87 ? -19.262 9.075 21.011 1.00 41.99 123 LYS A N 1
ATOM 648 C CA . LYS A 1 87 ? -20.174 8.024 20.562 1.00 41.95 123 LYS A CA 1
ATOM 649 C C . LYS A 1 87 ? -20.776 7.361 21.798 1.00 44.26 123 LYS A C 1
ATOM 650 O O . LYS A 1 87 ? -20.396 6.263 22.212 1.00 48.42 123 LYS A O 1
ATOM 656 N N . THR A 1 88 ? -21.751 8.052 22.393 1.00 44.39 124 THR A N 1
ATOM 657 C CA . THR A 1 88 ? -22.339 7.583 23.642 1.00 43.04 124 THR A CA 1
ATOM 658 C C . THR A 1 88 ? -23.229 6.361 23.456 1.00 44.35 124 THR A C 1
ATOM 659 O O . THR A 1 88 ? -23.463 5.630 24.425 1.00 41.88 124 THR A O 1
ATOM 663 N N . GLY A 1 89 ? -23.725 6.115 22.247 1.00 44.22 125 GLY A N 1
ATOM 664 C CA . GLY A 1 89 ? -24.682 5.053 22.025 1.00 40.48 125 GLY A CA 1
ATOM 665 C C . GLY A 1 89 ? -26.090 5.467 22.416 1.00 40.27 125 GLY A C 1
ATOM 666 O O . GLY A 1 89 ? -26.324 6.495 23.056 1.00 39.33 125 GLY A O 1
ATOM 667 N N . LYS A 1 90 ? -27.051 4.637 22.012 1.00 39.53 126 LYS A N 1
ATOM 668 C CA . LYS A 1 90 ? -28.462 4.916 22.238 1.00 37.63 126 LYS A CA 1
ATOM 669 C C . LYS A 1 90 ? -29.186 3.635 22.622 1.00 39.39 126 LYS A C 1
ATOM 670 O O . LYS A 1 90 ? -28.886 2.558 22.100 1.00 36.49 126 LYS A O 1
ATOM 676 N N . LEU A 1 91 ? -30.131 3.764 23.548 1.00 46.79 127 LEU A N 1
ATOM 677 C CA . LEU A 1 91 ? -31.072 2.707 23.887 1.00 47.53 127 LEU A CA 1
ATOM 678 C C . LEU A 1 91 ? -32.482 3.239 23.681 1.00 46.01 127 LEU A C 1
ATOM 679 O O . LEU A 1 91 ? -32.828 4.303 24.205 1.00 43.66 127 LEU A O 1
ATOM 684 N N . ILE A 1 92 ? -33.284 2.513 22.907 1.00 43.88 128 ILE A N 1
ATOM 685 C CA . ILE A 1 92 ? -34.697 2.825 22.726 1.00 40.93 128 ILE A CA 1
ATOM 686 C C . ILE A 1 92 ? -35.468 1.813 23.565 1.00 41.36 128 ILE A C 1
ATOM 687 O O . ILE A 1 92 ? -35.710 0.682 23.136 1.00 43.62 128 ILE A O 1
ATOM 692 N N . VAL A 1 93 ? -35.859 2.225 24.766 1.00 46.14 129 VAL A N 1
ATOM 693 C CA . VAL A 1 93 ? -36.393 1.316 25.772 1.00 45.65 129 VAL A CA 1
ATOM 694 C C . VAL A 1 93 ? -37.908 1.232 25.636 1.00 48.18 129 VAL A C 1
ATOM 695 O O . VAL A 1 93 ? -38.588 2.256 25.501 1.00 51.36 129 VAL A O 1
ATOM 699 N N . ALA A 1 94 ? -38.435 0.011 25.674 1.00 45.44 130 ALA A N 1
ATOM 700 C CA . ALA A 1 94 ? -39.863 -0.239 25.796 1.00 47.01 130 ALA A CA 1
ATOM 701 C C . ALA A 1 94 ? -40.192 -0.614 27.237 1.00 50.81 130 ALA A C 1
ATOM 702 O O . ALA A 1 94 ? -39.392 -1.253 27.925 1.00 54.43 130 ALA A O 1
ATOM 704 N N . THR A 1 95 ? -41.378 -0.206 27.695 1.00 54.07 131 THR A N 1
ATOM 705 C CA . THR A 1 95 ? -41.772 -0.391 29.088 1.00 52.99 131 THR A CA 1
ATOM 706 C C . THR A 1 95 ? -42.935 -1.352 29.281 1.00 52.93 131 THR A C 1
ATOM 707 O O . THR A 1 95 ? -43.149 -1.816 30.407 1.00 57.10 131 THR A O 1
ATOM 711 N N . ASP A 1 96 ? -43.696 -1.643 28.232 1.00 53.64 132 ASP A N 1
ATOM 712 C CA . ASP A 1 96 ? -44.720 -2.675 28.280 1.00 55.28 132 ASP A CA 1
ATOM 713 C C . ASP A 1 96 ? -44.742 -3.369 26.923 1.00 56.24 132 ASP A C 1
ATOM 714 O O . ASP A 1 96 ? -43.976 -3.027 26.015 1.00 54.25 132 ASP A O 1
ATOM 719 N N . GLU A 1 97 ? -45.624 -4.359 26.789 1.00 55.99 133 GLU A N 1
ATOM 720 C CA . GLU A 1 97 ? -45.613 -5.191 25.589 1.00 59.93 133 GLU A CA 1
ATOM 721 C C . GLU A 1 97 ? -46.270 -4.506 24.401 1.00 56.27 133 GLU A C 1
ATOM 722 O O . GLU A 1 97 ? -45.928 -4.813 23.253 1.00 54.23 133 GLU A O 1
ATOM 728 N N . LYS A 1 98 ? -47.206 -3.591 24.654 1.00 56.91 134 LYS A N 1
ATOM 729 C CA . LYS A 1 98 ? -47.742 -2.775 23.571 1.00 53.12 134 LYS A CA 1
ATOM 730 C C . LYS A 1 98 ? -46.663 -1.901 22.942 1.00 55.04 134 LYS A C 1
ATOM 731 O O . LYS A 1 98 ? -46.700 -1.639 21.731 1.00 55.04 134 LYS A O 1
ATOM 737 N N . GLU A 1 99 ? -45.709 -1.429 23.744 1.00 52.40 135 GLU A N 1
ATOM 738 C CA . GLU A 1 99 ? -44.557 -0.717 23.208 1.00 51.14 135 GLU A CA 1
ATOM 739 C C . GLU A 1 99 ? -43.554 -1.651 22.546 1.00 54.78 135 GLU A C 1
ATOM 740 O O . GLU A 1 99 ? -42.760 -1.199 21.713 1.00 56.00 135 GLU A O 1
ATOM 746 N N . VAL A 1 100 ? -43.572 -2.939 22.897 1.00 54.61 136 VAL A N 1
ATOM 747 C CA . VAL A 1 100 ? -42.649 -3.896 22.294 1.00 53.67 136 VAL A CA 1
ATOM 748 C C . VAL A 1 100 ? -42.967 -4.091 20.815 1.00 51.92 136 VAL A C 1
ATOM 749 O O . VAL A 1 100 ? -42.060 -4.195 19.979 1.00 49.25 136 VAL A O 1
ATOM 753 N N . LYS A 1 101 ? -44.256 -4.130 20.464 1.00 53.43 137 LYS A N 1
ATOM 754 C CA . LYS A 1 101 ? -44.633 -4.283 19.061 1.00 55.70 137 LYS A CA 1
ATOM 755 C C . LYS A 1 101 ? -44.145 -3.104 18.229 1.00 53.88 137 LYS A C 1
ATOM 756 O O . LYS A 1 101 ? -43.642 -3.286 17.115 1.00 55.95 137 LYS A O 1
ATOM 758 N N . LEU A 1 102 ? -44.281 -1.885 18.757 1.00 54.12 138 LEU A N 1
ATOM 759 C CA . LEU A 1 102 ? -43.760 -0.714 18.059 1.00 49.17 138 LEU A CA 1
ATOM 760 C C . LEU A 1 102 ? -42.238 -0.749 17.983 1.00 48.32 138 LEU A C 1
ATOM 761 O O . LEU A 1 102 ? -41.652 -0.315 16.984 1.00 52.50 138 LEU A O 1
ATOM 766 N N . LEU A 1 103 ? -41.581 -1.260 19.029 1.00 46.87 139 LEU A N 1
ATOM 767 C CA . LEU A 1 103 ? -40.125 -1.365 19.015 1.00 47.46 139 LEU A CA 1
ATOM 768 C C . LEU A 1 103 ? -39.652 -2.357 17.960 1.00 51.89 139 LEU A C 1
ATOM 769 O O . LEU A 1 103 ? -38.663 -2.104 17.262 1.00 55.26 139 LEU A O 1
ATOM 774 N N . LYS A 1 104 ? -40.346 -3.491 17.830 1.00 50.24 140 LYS A N 1
ATOM 775 C CA . LYS A 1 104 ? -39.980 -4.468 16.810 1.00 50.21 140 LYS A CA 1
ATOM 776 C C . LYS A 1 104 ? -40.110 -3.887 15.408 1.00 47.71 140 LYS A C 1
ATOM 777 O O . LYS A 1 104 ? -39.347 -4.261 14.509 1.00 45.62 140 LYS A O 1
ATOM 779 N N . ASP A 1 105 ? -41.065 -2.977 15.199 1.00 45.65 141 ASP A N 1
ATOM 780 C CA . ASP A 1 105 ? -41.168 -2.305 13.909 1.00 45.97 141 ASP A CA 1
ATOM 781 C C . ASP A 1 105 ? -39.965 -1.404 13.663 1.00 46.53 141 ASP A C 1
ATOM 782 O O . ASP A 1 105 ? -39.474 -1.307 12.532 1.00 46.81 141 ASP A O 1
ATOM 787 N N . LEU A 1 106 ? -39.477 -0.736 14.713 1.00 46.26 142 LEU A N 1
ATOM 788 C CA . LEU A 1 106 ? -38.303 0.118 14.566 1.00 44.50 142 LEU A CA 1
ATOM 789 C C . LEU A 1 106 ? -37.056 -0.694 14.248 1.00 43.94 142 LEU A C 1
ATOM 790 O O . LEU A 1 106 ? -36.176 -0.215 13.523 1.00 45.90 142 LEU A O 1
ATOM 795 N N . GLU A 1 107 ? -36.961 -1.918 14.772 1.00 39.46 143 GLU A N 1
ATOM 796 C CA . GLU A 1 107 ? -35.827 -2.773 14.437 1.00 47.18 143 GLU A CA 1
ATOM 797 C C . GLU A 1 107 ? -35.841 -3.151 12.961 1.00 49.74 143 GLU A C 1
ATOM 798 O O . GLU A 1 107 ? -34.794 -3.138 12.303 1.00 55.35 143 GLU A O 1
ATOM 804 N N . LYS A 1 108 ? -37.018 -3.485 12.424 1.00 44.96 144 LYS A N 1
ATOM 805 C CA . LYS A 1 108 ? -37.110 -3.828 11.007 1.00 48.00 144 LYS A CA 1
ATOM 806 C C . LYS A 1 108 ? -36.728 -2.644 10.130 1.00 44.37 144 LYS A C 1
ATOM 807 O O . LYS A 1 108 ? -36.026 -2.807 9.125 1.00 49.28 144 LYS A O 1
ATOM 813 N N . ARG A 1 109 ? -37.178 -1.442 10.495 1.00 42.42 145 ARG A N 1
ATOM 814 C CA . ARG A 1 109 ? -36.824 -0.256 9.723 1.00 41.58 145 ARG A CA 1
ATOM 815 C C . ARG A 1 109 ? -35.335 0.046 9.830 1.00 42.60 145 ARG A C 1
ATOM 816 O O . ARG A 1 109 ? -34.688 0.363 8.825 1.00 42.48 145 ARG A O 1
ATOM 824 N N . GLY A 1 110 ? -34.774 -0.052 11.036 1.00 46.23 146 GLY A N 1
ATOM 825 C CA . GLY A 1 110 ? -33.363 0.255 11.211 1.00 45.72 146 GLY A CA 1
ATOM 826 C C . GLY A 1 110 ? -32.452 -0.720 10.489 1.00 42.55 146 GLY A C 1
ATOM 827 O O . GLY A 1 110 ? -31.415 -0.329 9.948 1.00 43.85 146 GLY A O 1
ATOM 828 N N . ILE A 1 111 ? -32.822 -2.000 10.471 1.00 41.89 147 ILE A N 1
ATOM 829 C CA . ILE A 1 111 ? -32.039 -2.981 9.728 1.00 44.86 147 ILE A CA 1
ATOM 830 C C . ILE A 1 111 ? -32.175 -2.743 8.229 1.00 47.78 147 ILE A C 1
ATOM 831 O O . ILE A 1 111 ? -31.195 -2.843 7.478 1.00 46.70 147 ILE A O 1
ATOM 836 N N . ALA A 1 112 ? -33.386 -2.409 7.771 1.00 48.90 148 ALA A N 1
ATOM 837 C CA . ALA A 1 112 ? -33.582 -2.081 6.364 1.00 44.98 148 ALA A CA 1
ATOM 838 C C . ALA A 1 112 ? -32.859 -0.796 5.980 1.00 42.00 148 ALA A C 1
ATOM 839 O O . ALA A 1 112 ? -32.466 -0.631 4.819 1.00 45.93 148 ALA A O 1
ATOM 841 N N . ASN A 1 113 ? -32.673 0.119 6.928 1.00 41.96 149 ASN A N 1
ATOM 842 C CA . ASN A 1 113 ? -31.931 1.350 6.688 1.00 41.80 149 ASN A CA 1
ATOM 843 C C . ASN A 1 113 ? -30.432 1.194 6.912 1.00 41.80 149 ASN A C 1
ATOM 844 O O . ASN A 1 113 ? -29.698 2.180 6.788 1.00 38.92 149 ASN A O 1
ATOM 849 N N . ASN A 1 114 ? -29.967 -0.013 7.245 1.00 42.96 150 ASN A N 1
ATOM 850 C CA . ASN A 1 114 ? -28.546 -0.295 7.459 1.00 46.21 150 ASN A CA 1
ATOM 851 C C . ASN A 1 114 ? -27.963 0.578 8.571 1.00 42.49 150 ASN A C 1
ATOM 852 O O . ASN A 1 114 ? -26.956 1.266 8.393 1.00 40.45 150 ASN A O 1
ATOM 857 N N . VAL A 1 115 ? -28.613 0.549 9.730 1.00 42.70 151 VAL A N 1
ATOM 858 C CA . VAL A 1 115 ? -28.110 1.232 10.919 1.00 43.67 151 VAL A CA 1
ATOM 859 C C . VAL A 1 115 ? -27.084 0.328 11.592 1.00 48.55 151 VAL A C 1
ATOM 860 O O . VAL A 1 115 ? -27.431 -0.771 12.048 1.00 53.62 151 VAL A O 1
ATOM 864 N N . PRO A 1 116 ? -25.819 0.738 11.672 1.00 50.61 152 PRO A N 1
ATOM 865 C CA . PRO A 1 116 ? -24.791 -0.141 12.241 1.00 57.70 152 PRO A CA 1
ATOM 866 C C . PRO A 1 116 ? -24.465 0.176 13.694 1.00 66.87 152 PRO A C 1
ATOM 867 O O . PRO A 1 116 ? -24.200 1.335 14.030 1.00 75.67 152 PRO A O 1
ATOM 871 N N . ASP A 1 117 ? -24.492 -0.824 14.572 1.00 66.30 153 ASP A N 1
ATOM 872 C CA . ASP A 1 117 ? -24.992 -2.154 14.253 1.00 57.46 153 ASP A CA 1
ATOM 873 C C . ASP A 1 117 ? -26.209 -2.397 15.131 1.00 49.29 153 ASP A C 1
ATOM 874 O O . ASP A 1 117 ? -26.076 -2.749 16.304 1.00 49.52 153 ASP A O 1
ATOM 879 N N . LEU A 1 118 ? -27.395 -2.186 14.567 1.00 49.24 154 LEU A N 1
ATOM 880 C CA . LEU A 1 118 ? -28.617 -2.276 15.352 1.00 52.76 154 LEU A CA 1
ATOM 881 C C . LEU A 1 118 ? -28.827 -3.696 15.861 1.00 54.54 154 LEU A C 1
ATOM 882 O O . LEU A 1 118 ? -28.797 -4.661 15.091 1.00 55.00 154 LEU A O 1
ATOM 887 N N . ARG A 1 119 ? -29.032 -3.819 17.169 1.00 51.24 155 ARG A N 1
ATOM 888 C CA . ARG A 1 119 ? -29.365 -5.092 17.786 1.00 49.60 155 ARG A CA 1
ATOM 889 C C . ARG A 1 119 ? -30.472 -4.871 18.806 1.00 53.36 155 ARG A C 1
ATOM 890 O O . ARG A 1 119 ? -30.543 -3.823 19.454 1.00 50.90 155 ARG A O 1
ATOM 898 N N . MET A 1 120 ? -31.347 -5.863 18.927 1.00 58.27 156 MET A N 1
ATOM 899 C CA . MET A 1 120 ? -32.374 -5.867 19.957 1.00 50.81 156 MET A CA 1
ATOM 900 C C . MET A 1 120 ? -31.856 -6.631 21.167 1.00 48.35 156 MET A C 1
ATOM 901 O O . MET A 1 120 ? -31.285 -7.716 21.022 1.00 50.57 156 MET A O 1
ATOM 906 N N . ILE A 1 121 ? -32.040 -6.062 22.356 1.00 47.61 157 ILE A N 1
ATOM 907 C CA . ILE A 1 121 ? -31.591 -6.704 23.584 1.00 49.02 157 ILE A CA 1
ATOM 908 C C . ILE A 1 121 ? -32.783 -6.889 24.511 1.00 54.92 157 ILE A C 1
ATOM 909 O O . ILE A 1 121 ? -33.721 -6.086 24.522 1.00 53.58 157 ILE A O 1
ATOM 914 N N . GLU A 1 122 ? -32.743 -7.970 25.286 1.00 57.15 158 GLU A N 1
ATOM 915 C CA . GLU A 1 122 ? -33.799 -8.261 26.241 1.00 57.34 158 GLU A CA 1
ATOM 916 C C . GLU A 1 122 ? -33.620 -7.418 27.502 1.00 57.25 158 GLU A C 1
ATOM 917 O O . GLU A 1 122 ? -32.561 -6.835 27.749 1.00 59.75 158 GLU A O 1
ATOM 919 N N . GLY A 1 123 ? -34.681 -7.369 28.312 1.00 59.66 159 GLY A N 1
ATOM 920 C CA . GLY A 1 123 ? -34.674 -6.525 29.498 1.00 60.06 159 GLY A CA 1
ATOM 921 C C . GLY A 1 123 ? -33.518 -6.794 30.442 1.00 57.92 159 GLY A C 1
ATOM 922 O O . GLY A 1 123 ? -33.032 -5.875 31.109 1.00 64.83 159 GLY A O 1
ATOM 923 N N . SER A 1 124 ? -33.057 -8.046 30.512 1.00 51.23 160 SER A N 1
ATOM 924 C CA . SER A 1 124 ? -31.944 -8.370 31.398 1.00 56.11 160 SER A CA 1
ATOM 925 C C . SER A 1 124 ? -30.647 -7.728 30.920 1.00 56.81 160 SER A C 1
ATOM 926 O O . SER A 1 124 ? -29.812 -7.317 31.736 1.00 64.97 160 SER A O 1
ATOM 929 N N . GLU A 1 125 ? -30.458 -7.634 29.604 1.00 48.83 161 GLU A N 1
ATOM 930 C CA . GLU A 1 125 ? -29.242 -7.056 29.048 1.00 53.18 161 GLU A CA 1
ATOM 931 C C . GLU A 1 125 ? -29.243 -5.534 29.065 1.00 55.85 161 GLU A C 1
ATOM 932 O O . GLU A 1 125 ? -28.204 -4.929 28.778 1.00 63.71 161 GLU A O 1
ATOM 938 N N . ILE A 1 126 ? -30.373 -4.905 29.396 1.00 52.52 162 ILE A N 1
ATOM 939 C CA . ILE A 1 126 ? -30.437 -3.447 29.410 1.00 51.44 162 ILE A CA 1
ATOM 940 C C . ILE A 1 126 ? -29.462 -2.880 30.431 1.00 52.70 162 ILE A C 1
ATOM 941 O O . ILE A 1 126 ? -28.725 -1.927 30.147 1.00 53.55 162 ILE A O 1
ATOM 946 N N . GLN A 1 127 ? -29.431 -3.463 31.631 1.00 48.35 163 GLN A N 1
ATOM 947 C CA . GLN A 1 127 ? -28.570 -2.962 32.695 1.00 52.56 163 GLN A CA 1
ATOM 948 C C . GLN A 1 127 ? -27.088 -3.143 32.399 1.00 53.24 163 GLN A C 1
ATOM 949 O O . GLN A 1 127 ? -26.260 -2.560 33.107 1.00 57.95 163 GLN A O 1
ATOM 955 N N . GLU A 1 128 ? -26.730 -3.933 31.385 1.00 56.99 164 GLU A N 1
ATOM 956 C CA . GLU A 1 128 ? -25.338 -3.995 30.958 1.00 57.75 164 GLU A CA 1
ATOM 957 C C . GLU A 1 128 ? -24.905 -2.720 30.248 1.00 53.72 164 GLU A C 1
ATOM 958 O O . GLU A 1 128 ? -23.703 -2.433 30.192 1.00 52.99 164 GLU A O 1
ATOM 960 N N . ILE A 1 129 ? -25.853 -1.957 29.707 1.00 48.69 165 ILE A N 1
ATOM 961 C CA . ILE A 1 129 ? -25.567 -0.694 29.046 1.00 49.25 165 ILE A CA 1
ATOM 962 C C . ILE A 1 129 ? -25.971 0.494 29.910 1.00 49.86 165 ILE A C 1
ATOM 963 O O . ILE A 1 129 ? -25.233 1.478 30.003 1.00 44.84 165 ILE A O 1
ATOM 968 N N . GLU A 1 130 ? -27.137 0.422 30.546 1.00 50.36 166 GLU A N 1
ATOM 969 C CA . GLU A 1 130 ? -27.613 1.470 31.447 1.00 46.86 166 GLU A CA 1
ATOM 970 C C . GLU A 1 130 ? -27.964 0.825 32.780 1.00 46.83 166 GLU A C 1
ATOM 971 O O . GLU A 1 130 ? -29.077 0.294 32.943 1.00 52.51 166 GLU A O 1
ATOM 977 N N . PRO A 1 131 ? -27.054 0.857 33.756 1.00 47.69 167 PRO A N 1
ATOM 978 C CA . PRO A 1 131 ? -27.286 0.110 35.005 1.00 49.22 167 PRO A CA 1
ATOM 979 C C . PRO A 1 131 ? -28.473 0.600 35.817 1.00 48.67 167 PRO A C 1
ATOM 980 O O . PRO A 1 131 ? -28.977 -0.157 36.655 1.00 48.49 167 PRO A O 1
ATOM 984 N N . TYR A 1 132 ? -28.940 1.828 35.604 1.00 47.52 168 TYR A N 1
ATOM 985 C CA . TYR A 1 132 ? -30.051 2.376 36.370 1.00 46.70 168 TYR A CA 1
ATOM 986 C C . TYR A 1 132 ? -31.368 2.364 35.607 1.00 47.24 168 TYR A C 1
ATOM 987 O O . TYR A 1 132 ? -32.393 2.770 36.163 1.00 46.62 168 TYR A O 1
ATOM 996 N N . CYS A 1 133 ? -31.373 1.907 34.359 1.00 49.59 169 CYS A N 1
ATOM 997 C CA . CYS A 1 133 ? -32.546 2.000 33.504 1.00 48.91 169 CYS A CA 1
ATOM 998 C C . CYS A 1 133 ? -33.349 0.706 33.547 1.00 47.68 169 CYS A C 1
ATOM 999 O O . CYS A 1 133 ? -32.782 -0.390 33.557 1.00 51.02 169 CYS A O 1
ATOM 1002 N N . GLN A 1 134 ? -34.674 0.844 33.575 1.00 44.44 170 GLN A N 1
ATOM 1003 C CA . GLN A 1 134 ? -35.586 -0.290 33.578 1.00 46.77 170 GLN A CA 1
ATOM 1004 C C . GLN A 1 134 ? -35.993 -0.621 32.144 1.00 51.55 170 GLN A C 1
ATOM 1005 O O . GLN A 1 134 ? -35.391 -0.145 31.179 1.00 55.14 170 GLN A O 1
ATOM 1011 N N . GLY A 1 135 ? -37.030 -1.441 31.992 1.00 49.78 171 GLY A N 1
ATOM 1012 C CA . GLY A 1 135 ? -37.552 -1.760 30.677 1.00 47.72 171 GLY A CA 1
ATOM 1013 C C . GLY A 1 135 ? -37.628 -3.246 30.393 1.00 51.15 171 GLY A C 1
ATOM 1014 O O . GLY A 1 135 ? -36.819 -4.028 30.903 1.00 60.26 171 GLY A O 1
ATOM 1015 N N . VAL A 1 136 ? -38.601 -3.648 29.574 1.00 48.19 172 VAL A N 1
ATOM 1016 C CA . VAL A 1 136 ? -38.742 -5.051 29.202 1.00 51.07 172 VAL A CA 1
ATOM 1017 C C . VAL A 1 136 ? -37.958 -5.400 27.941 1.00 51.78 172 VAL A C 1
ATOM 1018 O O . VAL A 1 136 ? -37.639 -6.580 27.729 1.00 53.99 172 VAL A O 1
ATOM 1022 N N . MET A 1 137 ? -37.635 -4.415 27.107 1.00 49.18 173 MET A N 1
ATOM 1023 C CA . MET A 1 137 ? -36.869 -4.631 25.887 1.00 46.95 173 MET A CA 1
ATOM 1024 C C . MET A 1 137 ? -36.331 -3.289 25.415 1.00 47.88 173 MET A C 1
ATOM 1025 O O . MET A 1 137 ? -36.871 -2.232 25.751 1.00 50.08 173 MET A O 1
ATOM 1030 N N . ALA A 1 138 ? -35.258 -3.342 24.629 1.00 49.00 174 ALA A N 1
ATOM 1031 C CA . ALA A 1 138 ? -34.620 -2.121 24.165 1.00 48.52 174 ALA A CA 1
ATOM 1032 C C . ALA A 1 138 ? -33.922 -2.366 22.837 1.00 47.90 174 ALA A C 1
ATOM 1033 O O . ALA A 1 138 ? -33.407 -3.457 22.576 1.00 43.03 174 ALA A O 1
ATOM 1035 N N . LEU A 1 139 ? -33.915 -1.331 22.004 1.00 47.96 175 LEU A N 1
ATOM 1036 C CA . LEU A 1 139 ? -33.152 -1.303 20.765 1.00 46.19 175 LEU A CA 1
ATOM 1037 C C . LEU A 1 139 ? -31.835 -0.584 21.030 1.00 45.00 175 LEU A C 1
ATOM 1038 O O . LEU A 1 139 ? -31.828 0.515 21.594 1.00 47.48 175 LEU A O 1
ATOM 1043 N N . HIS A 1 140 ? -30.727 -1.205 20.639 1.00 46.22 176 HIS A N 1
ATOM 1044 C CA . HIS A 1 140 ? -29.396 -0.696 20.949 1.00 43.42 176 HIS A CA 1
ATOM 1045 C C . HIS A 1 140 ? -28.727 -0.202 19.674 1.00 39.98 176 HIS A C 1
ATOM 1046 O O . HIS A 1 140 ? -28.493 -0.984 18.747 1.00 37.60 176 HIS A O 1
ATOM 1053 N N . SER A 1 141 ? -28.416 1.095 19.636 1.00 38.40 177 SER A N 1
ATOM 1054 C CA . SER A 1 141 ? -27.711 1.734 18.525 1.00 38.82 177 SER A CA 1
ATOM 1055 C C . SER A 1 141 ? -26.370 2.229 19.047 1.00 42.72 177 SER A C 1
ATOM 1056 O O . SER A 1 141 ? -26.275 3.346 19.584 1.00 41.85 177 SER A O 1
ATOM 1059 N N . PRO A 1 142 ? -25.303 1.437 18.911 1.00 43.20 178 PRO A N 1
ATOM 1060 C CA . PRO A 1 142 ? -24.023 1.829 19.522 1.00 43.27 178 PRO A CA 1
ATOM 1061 C C . PRO A 1 142 ? -23.368 3.035 18.869 1.00 44.39 178 PRO A C 1
ATOM 1062 O O . PRO A 1 142 ? -22.490 3.645 19.492 1.00 44.93 178 PRO A O 1
ATOM 1066 N N . HIS A 1 143 ? -23.765 3.413 17.656 1.00 46.77 179 HIS A N 1
ATOM 1067 C CA . HIS A 1 143 ? -23.097 4.492 16.941 1.00 45.06 179 HIS A CA 1
ATOM 1068 C C . HIS A 1 143 ? -23.872 5.803 16.956 1.00 47.32 179 HIS A C 1
ATOM 1069 O O . HIS A 1 143 ? -23.430 6.772 16.331 1.00 50.71 179 HIS A O 1
ATOM 1076 N N . THR A 1 144 ? -25.007 5.862 17.648 1.00 40.44 180 THR A N 1
ATOM 1077 C CA . THR A 1 144 ? -25.637 7.147 17.920 1.00 39.10 180 THR A CA 1
ATOM 1078 C C . THR A 1 144 ? -24.723 7.965 18.827 1.00 44.04 180 THR A C 1
ATOM 1079 O O . THR A 1 144 ? -24.221 7.457 19.834 1.00 44.40 180 THR A O 1
ATOM 1083 N N . GLY A 1 145 ? -24.493 9.231 18.469 1.00 47.23 181 GLY A N 1
ATOM 1084 C CA . GLY A 1 145 ? -23.502 10.046 19.142 1.00 48.05 181 GLY A CA 1
ATOM 1085 C C . GLY A 1 145 ? -24.057 11.381 19.605 1.00 39.06 181 GLY A C 1
ATOM 1086 O O . GLY A 1 145 ? -25.250 11.665 19.479 1.00 37.66 181 GLY A O 1
ATOM 1087 N N . ILE A 1 146 ? -23.155 12.189 20.159 1.00 36.95 182 ILE A N 1
ATOM 1088 C CA . ILE A 1 146 ? -23.473 13.532 20.620 1.00 35.03 182 ILE A CA 1
ATOM 1089 C C . ILE A 1 146 ? -22.418 14.491 20.093 1.00 43.98 182 ILE A C 1
ATOM 1090 O O . ILE A 1 146 ? -21.255 14.120 19.899 1.00 51.15 182 ILE A O 1
ATOM 1095 N N . VAL A 1 147 ? -22.833 15.737 19.862 1.00 43.30 183 VAL A N 1
ATOM 1096 C CA . VAL A 1 147 ? -21.956 16.749 19.284 1.00 39.11 183 VAL A CA 1
ATOM 1097 C C . VAL A 1 147 ? -22.581 18.114 19.525 1.00 42.34 183 VAL A C 1
ATOM 1098 O O . VAL A 1 147 ? -23.787 18.232 19.751 1.00 43.28 183 VAL A O 1
ATOM 1102 N N . ASP A 1 148 ? -21.750 19.155 19.488 1.00 41.89 184 ASP A N 1
ATOM 1103 C CA . ASP A 1 148 ? -22.217 20.540 19.526 1.00 44.43 184 ASP A CA 1
ATOM 1104 C C . ASP A 1 148 ? -22.493 20.969 18.089 1.00 39.36 184 ASP A C 1
ATOM 1105 O O . ASP A 1 148 ? -21.586 21.392 17.368 1.00 35.95 184 ASP A O 1
ATOM 1110 N N . TRP A 1 149 ? -23.757 20.863 17.672 1.00 35.79 185 TRP A N 1
ATOM 1111 C CA . TRP A 1 149 ? -24.108 21.216 16.300 1.00 36.82 185 TRP A CA 1
ATOM 1112 C C . TRP A 1 149 ? -23.879 22.697 16.020 1.00 32.97 185 TRP A C 1
ATOM 1113 O O . TRP A 1 149 ? -23.662 23.084 14.866 1.00 32.55 185 TRP A O 1
ATOM 1124 N N . GLY A 1 150 ? -23.923 23.538 17.055 1.00 35.02 186 GLY A N 1
ATOM 1125 C CA . GLY A 1 150 ? -23.566 24.935 16.869 1.00 33.06 186 GLY A CA 1
ATOM 1126 C C . GLY A 1 150 ? -22.107 25.110 16.490 1.00 37.90 186 GLY A C 1
ATOM 1127 O O . GLY A 1 150 ? -21.776 25.907 15.608 1.00 40.05 186 GLY A O 1
ATOM 1128 N N . LEU A 1 151 ? -21.216 24.367 17.152 1.00 36.12 187 LEU A N 1
ATOM 1129 C CA . LEU A 1 151 ? -19.802 24.414 16.794 1.00 34.37 187 LEU A CA 1
ATOM 1130 C C . LEU A 1 151 ? -19.572 23.833 15.405 1.00 36.82 187 LEU A C 1
ATOM 1131 O O . LEU A 1 151 ? -18.707 24.309 14.660 1.00 45.21 187 LEU A O 1
ATOM 1136 N N . VAL A 1 152 ? -20.338 22.806 15.039 1.00 34.25 188 VAL A N 1
ATOM 1137 C CA . VAL A 1 152 ? -20.239 22.259 13.691 1.00 36.03 188 VAL A CA 1
ATOM 1138 C C . VAL A 1 152 ? -20.724 23.279 12.667 1.00 41.58 188 VAL A C 1
ATOM 1139 O O . VAL A 1 152 ? -20.125 23.435 11.594 1.00 44.45 188 VAL A O 1
ATOM 1143 N N . THR A 1 153 ? -21.810 23.993 12.983 1.00 36.98 189 THR A N 1
ATOM 1144 C CA . THR A 1 153 ? -22.306 25.025 12.077 1.00 36.00 189 THR A CA 1
ATOM 1145 C C . THR A 1 153 ? -21.272 26.126 11.876 1.00 37.91 189 THR A C 1
ATOM 1146 O O . THR A 1 153 ? -21.116 26.648 10.766 1.00 42.30 189 THR A O 1
ATOM 1150 N N . GLU A 1 154 ? -20.553 26.494 12.940 1.00 34.43 190 GLU A N 1
ATOM 1151 C CA . GLU A 1 154 ? -19.518 27.512 12.801 1.00 42.10 190 GLU A CA 1
ATOM 1152 C C . GLU A 1 154 ? -18.356 27.014 11.954 1.00 40.21 190 GLU A C 1
ATOM 1153 O O . GLU A 1 154 ? -17.746 27.800 11.219 1.00 39.78 190 GLU A O 1
ATOM 1159 N N . HIS A 1 155 ? -18.044 25.717 12.031 1.00 42.89 191 HIS A N 1
ATOM 1160 C CA . HIS A 1 155 ? -16.976 25.163 11.205 1.00 40.18 191 HIS A CA 1
ATOM 1161 C C . HIS A 1 155 ? -17.375 25.131 9.735 1.00 42.98 191 HIS A C 1
ATOM 1162 O O . HIS A 1 155 ? -16.528 25.329 8.855 1.00 44.29 191 HIS A O 1
ATOM 1169 N N . TYR A 1 156 ? -18.655 24.869 9.448 1.00 44.63 192 TYR A N 1
ATOM 1170 C CA . TYR A 1 156 ? -19.143 24.989 8.077 1.00 38.72 192 TYR A CA 1
ATOM 1171 C C . TYR A 1 156 ? -18.909 26.394 7.542 1.00 37.67 192 TYR A C 1
ATOM 1172 O O . TYR A 1 156 ? -18.462 26.567 6.402 1.00 44.26 192 TYR A O 1
ATOM 1181 N N . GLY A 1 157 ? -19.204 27.410 8.355 1.00 38.53 193 GLY A N 1
ATOM 1182 C CA . GLY A 1 157 ? -19.026 28.781 7.909 1.00 43.90 193 GLY A CA 1
ATOM 1183 C C . GLY A 1 157 ? -17.572 29.138 7.669 1.00 46.12 193 GLY A C 1
ATOM 1184 O O . GLY A 1 157 ? -17.249 29.842 6.709 1.00 48.04 193 GLY A O 1
ATOM 1185 N N . GLN A 1 158 ? -16.675 28.657 8.533 1.00 43.74 194 GLN A N 1
ATOM 1186 C CA . GLN A 1 158 ? -15.254 28.924 8.335 1.00 45.17 194 GLN A CA 1
ATOM 1187 C C . GLN A 1 158 ? -14.734 28.226 7.083 1.00 46.65 194 GLN A C 1
ATOM 1188 O O . GLN A 1 158 ? -13.951 28.810 6.324 1.00 52.17 194 GLN A O 1
ATOM 1194 N N . ASP A 1 159 ? -15.156 26.978 6.852 1.00 40.90 195 ASP A N 1
ATOM 1195 C CA . ASP A 1 159 ? -14.854 26.321 5.583 1.00 41.85 195 ASP A CA 1
ATOM 1196 C C . ASP A 1 159 ? -15.378 27.138 4.412 1.00 45.82 195 ASP A C 1
ATOM 1197 O O . ASP A 1 159 ? -14.690 27.304 3.398 1.00 54.65 195 ASP A O 1
ATOM 1202 N N . PHE A 1 160 ? -16.603 27.648 4.535 1.00 48.37 196 PHE A N 1
ATOM 1203 C CA . PHE A 1 160 ? -17.153 28.534 3.517 1.00 48.57 196 PHE A CA 1
ATOM 1204 C C . PHE A 1 160 ? -16.297 29.786 3.360 1.00 48.99 196 PHE A C 1
ATOM 1205 O O . PHE A 1 160 ? -16.042 30.238 2.238 1.00 48.61 196 PHE A O 1
ATOM 1213 N N . LYS A 1 161 ? -15.830 30.349 4.478 1.00 45.46 197 LYS A N 1
ATOM 1214 C CA . LYS A 1 161 ? -14.999 31.547 4.415 1.00 46.50 197 LYS A CA 1
ATOM 1215 C C . LYS A 1 161 ? -13.635 31.244 3.806 1.00 49.21 197 LYS A C 1
ATOM 1216 O O . LYS A 1 161 ? -13.115 32.036 3.010 1.00 47.79 197 LYS A O 1
ATOM 1222 N N . GLN A 1 162 ? -13.042 30.100 4.162 1.00 47.68 198 GLN A N 1
ATOM 1223 C CA . GLN A 1 162 ? -11.728 29.744 3.641 1.00 48.00 198 GLN A CA 1
ATOM 1224 C C . GLN A 1 162 ? -11.742 29.524 2.133 1.00 56.66 198 GLN A C 1
ATOM 1225 O O . GLN A 1 162 ? -10.693 29.648 1.491 1.00 62.03 198 GLN A O 1
ATOM 1227 N N . CYS A 1 163 ? -12.899 29.205 1.556 1.00 56.32 199 CYS A N 1
ATOM 1228 C CA . CYS A 1 163 ? -13.029 29.014 0.117 1.00 52.44 199 CYS A CA 1
ATOM 1229 C C . CYS A 1 163 ? -13.331 30.304 -0.634 1.00 49.03 199 CYS A C 1
ATOM 1230 O O . CYS A 1 163 ? -13.395 30.282 -1.867 1.00 49.05 199 CYS A O 1
ATOM 1233 N N . GLY A 1 164 ? -13.517 31.418 0.069 1.00 48.44 200 GLY A N 1
ATOM 1234 C CA . GLY A 1 164 ? -13.781 32.694 -0.561 1.00 45.90 200 GLY A CA 1
ATOM 1235 C C . GLY A 1 164 ? -15.176 33.251 -0.367 1.00 51.34 200 GLY A C 1
ATOM 1236 O O . GLY A 1 164 ? -15.511 34.259 -1.002 1.00 59.10 200 GLY A O 1
ATOM 1237 N N . GLY A 1 165 ? -15.999 32.640 0.481 1.00 52.20 201 GLY A N 1
ATOM 1238 C CA . GLY A 1 165 ? -17.345 33.125 0.705 1.00 43.34 201 GLY A CA 1
ATOM 1239 C C . GLY A 1 165 ? -17.406 34.220 1.756 1.00 43.05 201 GLY A C 1
ATOM 1240 O O . GLY A 1 165 ? -16.617 34.252 2.697 1.00 45.84 201 GLY A O 1
ATOM 1241 N N . ASP A 1 166 ? -18.363 35.127 1.581 1.00 42.52 202 ASP A N 1
ATOM 1242 C CA . ASP A 1 166 ? -18.572 36.237 2.501 1.00 43.19 202 ASP A CA 1
ATOM 1243 C C . ASP A 1 166 ? -19.794 35.961 3.367 1.00 44.04 202 ASP A C 1
ATOM 1244 O O . ASP A 1 166 ? -20.850 35.577 2.855 1.00 49.28 202 ASP A O 1
ATOM 1249 N N . ILE A 1 167 ? -19.652 36.161 4.672 1.00 42.85 203 ILE A N 1
ATOM 1250 C CA . ILE A 1 167 ? -20.734 35.951 5.626 1.00 46.48 203 ILE A CA 1
ATOM 1251 C C . ILE A 1 167 ? -21.148 37.317 6.157 1.00 48.13 203 ILE A C 1
ATOM 1252 O O . ILE A 1 167 ? -20.380 37.975 6.871 1.00 49.31 203 ILE A O 1
ATOM 1257 N N . TYR A 1 168 ? -22.356 37.749 5.806 1.00 45.17 204 TYR A N 1
ATOM 1258 C CA . TYR A 1 168 ? -22.899 39.018 6.287 1.00 43.36 204 TYR A CA 1
ATOM 1259 C C . TYR A 1 168 ? -23.731 38.742 7.534 1.00 41.65 204 TYR A C 1
ATOM 1260 O O . TYR A 1 168 ? -24.890 38.327 7.444 1.00 41.02 204 TYR A O 1
ATOM 1269 N N . LEU A 1 169 ? -23.138 38.964 8.702 1.00 43.77 205 LEU A N 1
ATOM 1270 C CA . LEU A 1 169 ? -23.902 38.909 9.936 1.00 43.90 205 LEU A CA 1
ATOM 1271 C C . LEU A 1 169 ? -24.673 40.214 10.126 1.00 44.09 205 LEU A C 1
ATOM 1272 O O . LEU A 1 169 ? -24.352 41.245 9.528 1.00 41.20 205 LEU A O 1
ATOM 1277 N N . ASP A 1 170 ? -25.716 40.150 10.958 1.00 42.49 206 ASP A N 1
ATOM 1278 C CA . ASP A 1 170 ? -26.590 41.295 11.230 1.00 43.40 206 ASP A CA 1
ATOM 1279 C C . ASP A 1 170 ? -27.234 41.823 9.948 1.00 44.87 206 ASP A C 1
ATOM 1280 O O . ASP A 1 170 ? -27.385 43.032 9.760 1.00 44.97 206 ASP A O 1
ATOM 1285 N N . PHE A 1 171 ? -27.618 40.910 9.059 1.00 46.04 207 PHE A N 1
ATOM 1286 C CA . PHE A 1 171 ? -28.278 41.250 7.799 1.00 47.74 207 PHE A CA 1
ATOM 1287 C C . PHE A 1 171 ? -29.671 40.632 7.831 1.00 45.91 207 PHE A C 1
ATOM 1288 O O . PHE A 1 171 ? -29.861 39.473 7.452 1.00 42.68 207 PHE A O 1
ATOM 1296 N N . ASN A 1 172 ? -30.647 41.413 8.285 1.00 42.10 208 ASN A N 1
ATOM 1297 C CA . ASN A 1 172 ? -32.032 40.960 8.370 1.00 38.06 208 ASN A CA 1
ATOM 1298 C C . ASN A 1 172 ? -32.693 41.204 7.019 1.00 39.95 208 ASN A C 1
ATOM 1299 O O . ASN A 1 172 ? -33.136 42.317 6.723 1.00 40.81 208 ASN A O 1
ATOM 1304 N N . VAL A 1 173 ? -32.754 40.156 6.195 1.00 43.70 209 VAL A N 1
ATOM 1305 C CA . VAL A 1 173 ? -33.352 40.276 4.869 1.00 45.66 209 VAL A CA 1
ATOM 1306 C C . VAL A 1 173 ? -34.815 40.661 5.021 1.00 44.35 209 VAL A C 1
ATOM 1307 O O . VAL A 1 173 ? -35.592 39.965 5.686 1.00 47.54 209 VAL A O 1
ATOM 1311 N N . SER A 1 174 ? -35.194 41.785 4.414 1.00 43.58 210 SER A N 1
ATOM 1312 C CA . SER A 1 174 ? -36.545 42.310 4.533 1.00 46.43 210 SER A CA 1
ATOM 1313 C C . SER A 1 174 ? -37.257 42.500 3.204 1.00 43.71 210 SER A C 1
ATOM 1314 O O . SER A 1 174 ? -38.491 42.508 3.188 1.00 42.09 210 SER A O 1
ATOM 1317 N N . LYS A 1 175 ? -36.530 42.653 2.099 1.00 49.04 211 LYS A N 1
ATOM 1318 C CA . LYS A 1 175 ? -37.169 42.897 0.814 1.00 54.56 211 LYS A CA 1
ATOM 1319 C C . LYS A 1 175 ? -36.243 42.456 -0.310 1.00 53.05 211 LYS A C 1
ATOM 1320 O O . LYS A 1 175 ? -35.030 42.673 -0.246 1.00 51.41 211 LYS A O 1
ATOM 1322 N N . PHE A 1 176 ? -36.829 41.833 -1.329 1.00 47.54 212 PHE A N 1
ATOM 1323 C CA . PHE A 1 176 ? -36.139 41.519 -2.572 1.00 49.11 212 PHE A CA 1
ATOM 1324 C C . PHE A 1 176 ? -36.585 42.500 -3.649 1.00 57.37 212 PHE A C 1
ATOM 1325 O O . PHE A 1 176 ? -37.762 42.867 -3.720 1.00 56.24 212 PHE A O 1
ATOM 1333 N N . THR A 1 177 ? -35.641 42.922 -4.487 1.00 62.43 213 THR A N 1
ATOM 1334 C CA . THR A 1 177 ? -35.892 43.972 -5.463 1.00 58.94 213 THR A CA 1
ATOM 1335 C C . THR A 1 177 ? -35.200 43.637 -6.775 1.00 57.91 213 THR A C 1
ATOM 1336 O O . THR A 1 177 ? -34.039 43.217 -6.783 1.00 56.73 213 THR A O 1
ATOM 1340 N N . GLU A 1 178 ? -35.922 43.816 -7.879 1.00 59.05 214 GLU A N 1
ATOM 1341 C CA . GLU A 1 178 ? -35.307 43.731 -9.197 1.00 60.68 214 GLU A CA 1
ATOM 1342 C C . GLU A 1 178 ? -34.336 44.892 -9.372 1.00 61.56 214 GLU A C 1
ATOM 1343 O O . GLU A 1 178 ? -34.739 46.059 -9.307 1.00 61.02 214 GLU A O 1
ATOM 1345 N N . THR A 1 179 ? -33.058 44.574 -9.575 1.00 59.80 215 THR A N 1
ATOM 1346 C CA . THR A 1 179 ? -32.041 45.609 -9.714 1.00 66.59 215 THR A CA 1
ATOM 1347 C C . THR A 1 179 ? -32.382 46.538 -10.872 1.00 70.98 215 THR A C 1
ATOM 1348 O O . THR A 1 179 ? -32.723 46.084 -11.969 1.00 68.50 215 THR A O 1
ATOM 1352 N N . LYS A 1 180 ? -32.292 47.844 -10.615 1.00 75.78 216 LYS A N 1
ATOM 1353 C CA . LYS A 1 180 ? -32.699 48.876 -11.563 1.00 75.58 216 LYS A CA 1
ATOM 1354 C C . LYS A 1 180 ? -32.030 48.710 -12.922 1.00 75.02 216 LYS A C 1
ATOM 1355 O O . LYS A 1 180 ? -32.702 48.422 -13.917 1.00 73.68 216 LYS A O 1
ATOM 1357 N N . GLU A 1 181 ? -30.714 48.892 -12.976 1.00 75.31 217 GLU A N 1
ATOM 1358 C CA . GLU A 1 181 ? -29.988 48.824 -14.240 1.00 78.52 217 GLU A CA 1
ATOM 1359 C C . GLU A 1 181 ? -30.022 47.418 -14.830 1.00 79.30 217 GLU A C 1
ATOM 1360 O O . GLU A 1 181 ? -30.410 47.229 -15.984 1.00 76.28 217 GLU A O 1
ATOM 1362 N N . THR A 1 183 ? -27.487 45.647 -15.897 1.00 80.33 219 THR A N 1
ATOM 1363 C CA . THR A 1 183 ? -26.599 45.047 -14.907 1.00 74.19 219 THR A CA 1
ATOM 1364 C C . THR A 1 183 ? -26.594 43.523 -15.023 1.00 68.22 219 THR A C 1
ATOM 1365 O O . THR A 1 183 ? -27.501 42.930 -15.610 1.00 66.14 219 THR A O 1
ATOM 1369 N N . ASP A 1 184 ? -25.561 42.895 -14.463 1.00 69.93 220 ASP A N 1
ATOM 1370 C CA . ASP A 1 184 ? -25.415 41.446 -14.486 1.00 67.60 220 ASP A CA 1
ATOM 1371 C C . ASP A 1 184 ? -25.913 40.780 -13.211 1.00 65.62 220 ASP A C 1
ATOM 1372 O O . ASP A 1 184 ? -25.824 39.554 -13.091 1.00 63.86 220 ASP A O 1
ATOM 1377 N N . TYR A 1 185 ? -26.438 41.553 -12.262 1.00 65.13 221 TYR A N 1
ATOM 1378 C CA . TYR A 1 185 ? -26.921 41.034 -10.983 1.00 61.90 221 TYR A CA 1
ATOM 1379 C C . TYR A 1 185 ? -28.355 41.516 -10.805 1.00 58.43 221 TYR A C 1
ATOM 1380 O O . TYR A 1 185 ? -28.604 42.554 -10.176 1.00 53.06 221 TYR A O 1
ATOM 1389 N N . PRO A 1 186 ? -29.329 40.777 -11.344 1.00 57.37 222 PRO A N 1
ATOM 1390 C CA . PRO A 1 186 ? -30.694 41.320 -11.451 1.00 56.11 222 PRO A CA 1
ATOM 1391 C C . PRO A 1 186 ? -31.436 41.427 -10.129 1.00 56.66 222 PRO A C 1
ATOM 1392 O O . PRO A 1 186 ? -32.419 42.176 -10.059 1.00 54.15 222 PRO A O 1
ATOM 1396 N N . VAL A 1 187 ? -31.017 40.715 -9.087 1.00 56.65 223 VAL A N 1
ATOM 1397 C CA . VAL A 1 187 ? -31.738 40.684 -7.819 1.00 54.35 223 VAL A CA 1
ATOM 1398 C C . VAL A 1 187 ? -30.945 41.459 -6.778 1.00 52.86 223 VAL A C 1
ATOM 1399 O O . VAL A 1 187 ? -29.753 41.199 -6.572 1.00 53.34 223 VAL A O 1
ATOM 1403 N N . THR A 1 188 ? -31.609 42.409 -6.125 1.00 49.96 224 THR A N 1
ATOM 1404 C CA . THR A 1 188 ? -31.059 43.138 -4.992 1.00 53.38 224 THR A CA 1
ATOM 1405 C C . THR A 1 188 ? -31.760 42.685 -3.719 1.00 52.92 224 THR A C 1
ATOM 1406 O O . THR A 1 188 ? -32.977 42.471 -3.712 1.00 52.77 224 THR A O 1
ATOM 1410 N N . ILE A 1 189 ? -30.990 42.529 -2.645 1.00 57.86 225 ILE A N 1
ATOM 1411 C CA . ILE A 1 189 ? -31.508 42.108 -1.348 1.00 53.22 225 ILE A CA 1
ATOM 1412 C C . ILE A 1 189 ? -31.337 43.260 -0.370 1.00 50.50 225 ILE A C 1
ATOM 1413 O O . ILE A 1 189 ? -30.227 43.774 -0.198 1.00 53.26 225 ILE A O 1
ATOM 1418 N N . HIS A 1 190 ? -32.430 43.659 0.274 1.00 48.67 226 HIS A N 1
ATOM 1419 C CA . HIS A 1 190 ? -32.427 44.785 1.199 1.00 51.14 226 HIS A CA 1
ATOM 1420 C C . HIS A 1 190 ? -32.493 44.282 2.635 1.00 51.98 226 HIS A C 1
ATOM 1421 O O . HIS A 1 190 ? -33.349 43.456 2.971 1.00 54.14 226 HIS A O 1
ATOM 1428 N N . GLY A 1 191 ? -31.593 44.784 3.476 1.00 49.51 227 GLY A N 1
ATOM 1429 C CA . GLY A 1 191 ? -31.643 44.521 4.896 1.00 51.72 227 GLY A CA 1
ATOM 1430 C C . GLY A 1 191 ? -32.624 45.441 5.599 1.00 56.77 227 GLY A C 1
ATOM 1431 O O . GLY A 1 191 ? -33.414 46.157 4.981 1.00 60.03 227 GLY A O 1
ATOM 1432 N N . ALA A 1 192 ? -32.566 45.414 6.930 1.00 61.06 228 ALA A N 1
ATOM 1433 C CA . ALA A 1 192 ? -33.428 46.268 7.739 1.00 55.46 228 ALA A CA 1
ATOM 1434 C C . ALA A 1 192 ? -32.861 47.667 7.943 1.00 53.63 228 ALA A C 1
ATOM 1435 O O . ALA A 1 192 ? -33.610 48.573 8.323 1.00 48.69 228 ALA A O 1
ATOM 1437 N N . LYS A 1 193 ? -31.557 47.865 7.698 1.00 54.09 229 LYS A N 1
ATOM 1438 C CA . LYS A 1 193 ? -30.912 49.156 7.870 1.00 54.80 229 LYS A CA 1
ATOM 1439 C C . LYS A 1 193 ? -30.857 49.911 6.547 1.00 61.10 229 LYS A C 1
ATOM 1440 O O . LYS A 1 193 ? -30.797 49.298 5.476 1.00 65.49 229 LYS A O 1
ATOM 1442 N N . PRO A 1 194 ? -30.888 51.244 6.584 1.00 61.57 230 PRO A N 1
ATOM 1443 C CA . PRO A 1 194 ? -30.803 52.015 5.337 1.00 60.49 230 PRO A CA 1
ATOM 1444 C C . PRO A 1 194 ? -29.464 51.800 4.644 1.00 60.32 230 PRO A C 1
ATOM 1445 O O . PRO A 1 194 ? -28.409 51.776 5.282 1.00 64.99 230 PRO A O 1
ATOM 1449 N N . GLY A 1 195 ? -29.519 51.635 3.323 1.00 55.55 231 GLY A N 1
ATOM 1450 C CA . GLY A 1 195 ? -28.315 51.436 2.540 1.00 59.04 231 GLY A CA 1
ATOM 1451 C C . GLY A 1 195 ? -27.678 50.071 2.659 1.00 63.61 231 GLY A C 1
ATOM 1452 O O . GLY A 1 195 ? -26.561 49.881 2.170 1.00 66.36 231 GLY A O 1
ATOM 1453 N N . GLN A 1 196 ? -28.351 49.111 3.289 1.00 63.60 232 GLN A N 1
ATOM 1454 C CA . GLN A 1 196 ? -27.822 47.761 3.475 1.00 57.85 232 GLN A CA 1
ATOM 1455 C C . GLN A 1 196 ? -28.382 46.882 2.360 1.00 55.11 232 GLN A C 1
ATOM 1456 O O . GLN A 1 196 ? -29.477 46.328 2.470 1.00 59.77 232 GLN A O 1
ATOM 1462 N N . THR A 1 197 ? -27.625 46.757 1.272 1.00 51.55 233 THR A N 1
ATOM 1463 C CA . THR A 1 197 ? -28.058 45.994 0.111 1.00 51.88 233 THR A CA 1
ATOM 1464 C C . THR A 1 197 ? -26.931 45.097 -0.382 1.00 53.44 233 THR A C 1
ATOM 1465 O O . THR A 1 197 ? -25.750 45.338 -0.116 1.00 52.53 233 THR A O 1
ATOM 1469 N N . VAL A 1 198 ? -27.316 44.053 -1.112 1.00 50.06 234 VAL A N 1
ATOM 1470 C CA . VAL A 1 198 ? -26.377 43.143 -1.764 1.00 52.87 234 VAL A CA 1
ATOM 1471 C C . VAL A 1 198 ? -26.999 42.688 -3.078 1.00 58.15 234 VAL A C 1
ATOM 1472 O O . VAL A 1 198 ? -28.162 42.272 -3.111 1.00 65.01 234 VAL A O 1
ATOM 1476 N N . ARG A 1 199 ? -26.236 42.780 -4.164 1.00 57.90 235 ARG A N 1
ATOM 1477 C CA . ARG A 1 199 ? -26.713 42.355 -5.471 1.00 53.95 235 ARG A CA 1
ATOM 1478 C C . ARG A 1 199 ? -26.282 40.920 -5.752 1.00 55.66 235 ARG A C 1
ATOM 1479 O O . ARG A 1 199 ? -25.245 40.454 -5.269 1.00 60.43 235 ARG A O 1
ATOM 1481 N N . THR A 1 200 ? -27.088 40.225 -6.551 1.00 50.84 236 THR A N 1
ATOM 1482 C CA . THR A 1 200 ? -26.867 38.808 -6.799 1.00 53.74 236 THR A CA 1
ATOM 1483 C C . THR A 1 200 ? -27.581 38.398 -8.077 1.00 54.53 236 THR A C 1
ATOM 1484 O O . THR A 1 200 ? -28.466 39.101 -8.571 1.00 51.01 236 THR A O 1
ATOM 1488 N N . LYS A 1 201 ? -27.189 37.236 -8.598 1.00 58.01 237 LYS A N 1
ATOM 1489 C CA . LYS A 1 201 ? -27.866 36.623 -9.734 1.00 54.82 237 LYS A CA 1
ATOM 1490 C C . LYS A 1 201 ? -28.923 35.609 -9.319 1.00 54.01 237 LYS A C 1
ATOM 1491 O O . LYS A 1 201 ? -29.949 35.490 -9.995 1.00 50.03 237 LYS A O 1
ATOM 1493 N N . ASN A 1 202 ? -28.694 34.882 -8.224 1.00 54.19 238 ASN A N 1
ATOM 1494 C CA . ASN A 1 202 ? -29.637 33.897 -7.714 1.00 50.92 238 ASN A CA 1
ATOM 1495 C C . ASN A 1 202 ? -29.587 33.899 -6.193 1.00 47.98 238 ASN A C 1
ATOM 1496 O O . ASN A 1 202 ? -28.562 34.231 -5.593 1.00 47.37 238 ASN A O 1
ATOM 1501 N N . VAL A 1 203 ? -30.708 33.531 -5.572 1.00 47.52 239 VAL A N 1
ATOM 1502 C CA . VAL A 1 203 ? -30.828 33.492 -4.118 1.00 52.23 239 VAL A CA 1
ATOM 1503 C C . VAL A 1 203 ? -31.394 32.143 -3.699 1.00 53.14 239 VAL A C 1
ATOM 1504 O O . VAL A 1 203 ? -32.316 31.618 -4.334 1.00 51.31 239 VAL A O 1
ATOM 1508 N N . LEU A 1 204 ? -30.844 31.587 -2.624 1.00 51.02 240 LEU A N 1
ATOM 1509 C CA . LEU A 1 204 ? -31.406 30.432 -1.939 1.00 45.09 240 LEU A CA 1
ATOM 1510 C C . LEU A 1 204 ? -31.628 30.807 -0.481 1.00 44.60 240 LEU A C 1
ATOM 1511 O O . LEU A 1 204 ? -30.706 31.291 0.184 1.00 44.81 240 LEU A O 1
ATOM 1516 N N . THR A 1 205 ? -32.848 30.603 0.009 1.00 43.58 241 THR A N 1
ATOM 1517 C CA . THR A 1 205 ? -33.190 30.901 1.392 1.00 43.97 241 THR A CA 1
ATOM 1518 C C . THR A 1 205 ? -33.361 29.612 2.179 1.00 45.71 241 THR A C 1
ATOM 1519 O O . THR A 1 205 ? -33.981 28.654 1.699 1.00 41.79 241 THR A O 1
ATOM 1523 N N . CYS A 1 206 ? -32.788 29.607 3.388 1.00 42.69 242 CYS A N 1
ATOM 1524 C CA . CYS A 1 206 ? -32.993 28.576 4.401 1.00 38.44 242 CYS A CA 1
ATOM 1525 C C . CYS A 1 206 ? -33.241 29.305 5.725 1.00 37.34 242 CYS A C 1
ATOM 1526 O O . CYS A 1 206 ? -32.366 29.362 6.599 1.00 39.58 242 CYS A O 1
ATOM 1529 N N . GLY A 1 207 ? -34.438 29.889 5.872 1.00 35.12 243 GLY A N 1
ATOM 1530 C CA . GLY A 1 207 ? -34.758 30.750 6.994 1.00 32.40 243 GLY A CA 1
ATOM 1531 C C . GLY A 1 207 ? -35.365 30.081 8.202 1.00 36.42 243 GLY A C 1
ATOM 1532 O O . GLY A 1 207 ? -35.828 30.783 9.105 1.00 41.63 243 GLY A O 1
ATOM 1533 N N . GLY A 1 208 ? -35.381 28.749 8.245 1.00 39.63 244 GLY A N 1
ATOM 1534 C CA . GLY A 1 208 ? -35.838 28.013 9.408 1.00 32.75 244 GLY A CA 1
ATOM 1535 C C . GLY A 1 208 ? -37.215 28.418 9.890 1.00 33.46 244 GLY A C 1
ATOM 1536 O O . GLY A 1 208 ? -38.221 28.171 9.216 1.00 30.72 244 GLY A O 1
ATOM 1537 N N . LEU A 1 209 ? -37.264 29.062 11.057 1.00 29.63 245 LEU A N 1
ATOM 1538 C CA . LEU A 1 209 ? -38.529 29.465 11.655 1.00 33.43 245 LEU A CA 1
ATOM 1539 C C . LEU A 1 209 ? -39.256 30.539 10.857 1.00 36.13 245 LEU A C 1
ATOM 1540 O O . LEU A 1 209 ? -40.420 30.820 11.156 1.00 36.40 245 LEU A O 1
ATOM 1545 N N . GLN A 1 210 ? -38.610 31.147 9.860 1.00 36.55 246 GLN A N 1
ATOM 1546 C CA . GLN A 1 210 ? -39.243 32.176 9.044 1.00 32.85 246 GLN A CA 1
ATOM 1547 C C . GLN A 1 210 ? -39.168 31.838 7.559 1.00 35.53 246 GLN A C 1
ATOM 1548 O O . GLN A 1 210 ? -39.157 32.736 6.713 1.00 39.70 246 GLN A O 1
ATOM 1554 N N . SER A 1 211 ? -39.119 30.547 7.221 1.00 34.33 247 SER A N 1
ATOM 1555 C CA . SER A 1 211 ? -39.034 30.171 5.813 1.00 33.98 247 SER A CA 1
ATOM 1556 C C . SER A 1 211 ? -40.299 30.548 5.051 1.00 35.69 247 SER A C 1
ATOM 1557 O O . SER A 1 211 ? -40.228 30.871 3.861 1.00 41.84 247 SER A O 1
ATOM 1560 N N . ASP A 1 212 ? -41.457 30.524 5.713 1.00 31.11 248 ASP A N 1
ATOM 1561 C CA . ASP A 1 212 ? -42.689 30.903 5.029 1.00 36.42 248 ASP A CA 1
ATOM 1562 C C . ASP A 1 212 ? -42.766 32.413 4.831 1.00 38.44 248 ASP A C 1
ATOM 1563 O O . ASP A 1 212 ? -43.201 32.881 3.776 1.00 48.83 248 ASP A O 1
ATOM 1568 N N . LEU A 1 213 ? -42.332 33.191 5.823 1.00 38.69 249 LEU A N 1
ATOM 1569 C CA . LEU A 1 213 ? -42.318 34.645 5.677 1.00 38.29 249 LEU A CA 1
ATOM 1570 C C . LEU A 1 213 ? -41.332 35.083 4.601 1.00 35.85 249 LEU A C 1
ATOM 1571 O O . LEU A 1 213 ? -41.585 36.056 3.882 1.00 39.35 249 LEU A O 1
ATOM 1576 N N . LEU A 1 214 ? -40.195 34.386 4.489 1.00 35.55 250 LEU A N 1
ATOM 1577 C CA . LEU A 1 214 ? -39.229 34.684 3.434 1.00 40.86 250 LEU A CA 1
ATOM 1578 C C . LEU A 1 214 ? -39.791 34.352 2.060 1.00 43.55 250 LEU A C 1
ATOM 1579 O O . LEU A 1 214 ? -39.617 35.121 1.109 1.00 44.50 250 LEU A O 1
ATOM 1584 N N . ALA A 1 215 ? -40.468 33.211 1.934 1.00 41.93 251 ALA A N 1
ATOM 1585 C CA . ALA A 1 215 ? -41.054 32.846 0.650 1.00 43.24 251 ALA A CA 1
ATOM 1586 C C . ALA A 1 215 ? -42.124 33.842 0.223 1.00 42.07 251 ALA A C 1
ATOM 1587 O O . ALA A 1 215 ? -42.265 34.125 -0.972 1.00 38.16 251 ALA A O 1
ATOM 1589 N N . GLU A 1 216 ? -42.866 34.402 1.181 1.00 39.16 252 GLU A N 1
ATOM 1590 C CA . GLU A 1 216 ? -43.908 35.367 0.845 1.00 44.32 252 GLU A CA 1
ATOM 1591 C C . GLU A 1 216 ? -43.336 36.606 0.170 1.00 50.63 252 GLU A C 1
ATOM 1592 O O . GLU A 1 216 ? -44.015 37.239 -0.645 1.00 55.10 252 GLU A O 1
ATOM 1598 N N . LYS A 1 217 ? -42.094 36.969 0.494 1.00 53.13 253 LYS A N 1
ATOM 1599 C CA . LYS A 1 217 ? -41.477 38.159 -0.078 1.00 51.27 253 LYS A CA 1
ATOM 1600 C C . LYS A 1 217 ? -41.146 38.004 -1.556 1.00 48.85 253 LYS A C 1
ATOM 1601 O O . LYS A 1 217 ? -40.877 39.010 -2.221 1.00 45.01 253 LYS A O 1
ATOM 1607 N N . THR A 1 218 ? -41.157 36.780 -2.082 1.00 47.82 254 THR A N 1
ATOM 1608 C CA . THR A 1 218 ? -40.998 36.552 -3.513 1.00 50.13 254 THR A CA 1
ATOM 1609 C C . THR A 1 218 ? -42.340 36.463 -4.227 1.00 57.51 254 THR A C 1
ATOM 1610 O O . THR A 1 218 ? -42.443 36.846 -5.400 1.00 69.70 254 THR A O 1
ATOM 1614 N N . GLY A 1 219 ? -43.379 36.007 -3.533 1.00 50.54 255 GLY A N 1
ATOM 1615 C CA . GLY A 1 219 ? -44.698 35.894 -4.121 1.00 46.80 255 GLY A CA 1
ATOM 1616 C C . GLY A 1 219 ? -45.289 34.519 -3.904 1.00 49.08 255 GLY A C 1
ATOM 1617 O O . GLY A 1 219 ? -46.324 34.175 -4.482 1.00 53.44 255 GLY A O 1
ATOM 1618 N N . CYS A 1 220 ? -44.630 33.728 -3.060 1.00 46.82 256 CYS A N 1
ATOM 1619 C CA . CYS A 1 220 ? -45.057 32.363 -2.812 1.00 44.30 256 CYS A CA 1
ATOM 1620 C C . CYS A 1 220 ? -46.279 32.354 -1.893 1.00 45.24 256 CYS A C 1
ATOM 1621 O O . CYS A 1 220 ? -46.469 33.277 -1.095 1.00 52.15 256 CYS A O 1
ATOM 1624 N N . PRO A 1 221 ? -47.123 31.326 -1.982 1.00 43.82 257 PRO A N 1
ATOM 1625 C CA . PRO A 1 221 ? -48.301 31.271 -1.108 1.00 48.14 257 PRO A CA 1
ATOM 1626 C C . PRO A 1 221 ? -47.913 31.133 0.357 1.00 48.35 257 PRO A C 1
ATOM 1627 O O . PRO A 1 221 ? -46.795 30.745 0.703 1.00 48.01 257 PRO A O 1
ATOM 1631 N N . ARG A 1 222 ? -48.873 31.462 1.226 1.00 49.08 258 ARG A N 1
ATOM 1632 C CA . ARG A 1 222 ? -48.639 31.414 2.665 1.00 48.50 258 ARG A CA 1
ATOM 1633 C C . ARG A 1 222 ? -48.405 29.997 3.168 1.00 45.56 258 ARG A C 1
ATOM 1634 O O . ARG A 1 222 ? -47.839 29.823 4.253 1.00 43.59 258 ARG A O 1
ATOM 1636 N N . ASP A 1 223 ? -48.824 28.994 2.417 1.00 40.56 259 ASP A N 1
ATOM 1637 C CA . ASP A 1 223 ? -48.652 27.601 2.781 1.00 42.50 259 ASP A CA 1
ATOM 1638 C C . ASP A 1 223 ? -47.446 27.007 2.062 1.00 40.79 259 ASP A C 1
ATOM 1639 O O . ASP A 1 223 ? -47.101 27.440 0.959 1.00 40.35 259 ASP A O 1
ATOM 1644 N N . PRO A 1 224 ? -46.758 26.025 2.670 1.00 41.07 260 PRO A N 1
ATOM 1645 C CA . PRO A 1 224 ? -47.021 25.506 4.017 1.00 37.81 260 PRO A CA 1
ATOM 1646 C C . PRO A 1 224 ? -46.562 26.473 5.101 1.00 41.18 260 PRO A C 1
ATOM 1647 O O . PRO A 1 224 ? -45.524 27.118 4.947 1.00 39.33 260 PRO A O 1
ATOM 1651 N N . ARG A 1 225 ? -47.329 26.579 6.179 1.00 41.44 261 ARG A N 1
ATOM 1652 C CA . ARG A 1 225 ? -46.996 27.502 7.250 1.00 39.18 261 ARG A CA 1
ATOM 1653 C C . ARG A 1 225 ? -46.049 26.850 8.249 1.00 43.11 261 ARG A C 1
ATOM 1654 O O . ARG A 1 225 ? -46.110 25.644 8.503 1.00 40.68 261 ARG A O 1
ATOM 1662 N N . ILE A 1 226 ? -45.166 27.666 8.815 1.00 44.40 262 ILE A N 1
ATOM 1663 C CA . ILE A 1 226 ? -44.249 27.225 9.860 1.00 44.27 262 ILE A CA 1
ATOM 1664 C C . ILE A 1 226 ? -44.968 27.359 11.199 1.00 37.26 262 ILE A C 1
ATOM 1665 O O . ILE A 1 226 ? -45.271 28.470 11.644 1.00 36.51 262 ILE A O 1
ATOM 1670 N N . VAL A 1 227 ? -45.244 26.228 11.839 1.00 36.97 263 VAL A N 1
ATOM 1671 C CA . VAL A 1 227 ? -45.911 26.194 13.140 1.00 35.04 263 VAL A CA 1
ATOM 1672 C C . VAL A 1 227 ? -44.855 25.888 14.191 1.00 35.99 263 VAL A C 1
ATOM 1673 O O . VAL A 1 227 ? -44.286 24.782 14.185 1.00 35.76 263 VAL A O 1
ATOM 1677 N N . PRO A 1 228 ? -44.555 26.811 15.110 1.00 35.18 264 PRO A N 1
ATOM 1678 C CA . PRO A 1 228 ? -43.455 26.599 16.060 1.00 36.26 264 PRO A CA 1
ATOM 1679 C C . PRO A 1 228 ? -43.839 25.609 17.153 1.00 36.03 264 PRO A C 1
ATOM 1680 O O . PRO A 1 228 ? -44.902 25.721 17.768 1.00 34.45 264 PRO A O 1
ATOM 1684 N N . PHE A 1 229 ? -42.959 24.640 17.400 1.00 34.46 265 PHE A N 1
ATOM 1685 C CA . PHE A 1 229 ? -43.136 23.671 18.475 1.00 32.22 265 PHE A CA 1
ATOM 1686 C C . PHE A 1 229 ? -41.979 23.813 19.453 1.00 34.84 265 PHE A C 1
ATOM 1687 O O . PHE A 1 229 ? -40.825 23.544 19.102 1.00 33.33 265 PHE A O 1
ATOM 1695 N N . ARG A 1 230 ? -42.290 24.238 20.675 1.00 33.67 266 ARG A N 1
ATOM 1696 C CA . ARG A 1 230 ? -41.278 24.456 21.698 1.00 36.62 266 ARG A CA 1
ATOM 1697 C C . ARG A 1 230 ? -40.742 23.128 22.217 1.00 36.34 266 ARG A C 1
ATOM 1698 O O . ARG A 1 230 ? -41.513 22.217 22.537 1.00 36.40 266 ARG A O 1
ATOM 1706 N N . GLY A 1 231 ? -39.417 23.025 22.304 1.00 36.25 267 GLY A N 1
ATOM 1707 C CA . GLY A 1 231 ? -38.773 21.857 22.870 1.00 34.19 267 GLY A CA 1
ATOM 1708 C C . GLY A 1 231 ? -38.033 22.177 24.154 1.00 36.71 267 GLY A C 1
ATOM 1709 O O . GLY A 1 231 ? -36.890 22.640 24.119 1.00 38.64 267 GLY A O 1
ATOM 1710 N N . GLU A 1 232 ? -38.675 21.929 25.293 1.00 39.18 268 GLU A N 1
ATOM 1711 C CA . GLU A 1 232 ? -38.100 22.251 26.590 1.00 41.19 268 GLU A CA 1
ATOM 1712 C C . GLU A 1 232 ? -37.171 21.141 27.067 1.00 40.96 268 GLU A C 1
ATOM 1713 O O . GLU A 1 232 ? -37.364 19.962 26.756 1.00 44.34 268 GLU A O 1
ATOM 1719 N N . TYR A 1 233 ? -36.161 21.533 27.841 1.00 38.27 269 TYR A N 1
ATOM 1720 C CA . TYR A 1 233 ? -35.189 20.609 28.409 1.00 41.45 269 TYR A CA 1
ATOM 1721 C C . TYR A 1 233 ? -35.152 20.761 29.922 1.00 43.43 269 TYR A C 1
ATOM 1722 O O . TYR A 1 233 ? -35.233 21.876 30.446 1.00 46.47 269 TYR A O 1
ATOM 1731 N N . LEU A 1 234 ? -35.031 19.634 30.616 1.00 45.46 270 LEU A N 1
ATOM 1732 C CA . LEU A 1 234 ? -34.875 19.602 32.062 1.00 42.28 270 LEU A CA 1
ATOM 1733 C C . LEU A 1 234 ? -33.433 19.245 32.402 1.00 42.40 270 LEU A C 1
ATOM 1734 O O . LEU A 1 234 ? -32.831 18.380 31.758 1.00 43.80 270 LEU A O 1
ATOM 1739 N N . LEU A 1 235 ? -32.880 19.919 33.406 1.00 41.88 271 LEU A N 1
ATOM 1740 C CA . LEU A 1 235 ? -31.496 19.725 33.819 1.00 44.66 271 LEU A CA 1
ATOM 1741 C C . LEU A 1 235 ? -31.453 18.808 35.034 1.00 46.36 271 LEU A C 1
ATOM 1742 O O . LEU A 1 235 ? -32.061 19.112 36.065 1.00 49.66 271 LEU A O 1
ATOM 1747 N N . LEU A 1 236 ? -30.727 17.699 34.916 1.00 44.87 272 LEU A N 1
ATOM 1748 C CA . LEU A 1 236 ? -30.518 16.792 36.036 1.00 43.02 272 LEU A CA 1
ATOM 1749 C C . LEU A 1 236 ? -29.310 17.238 36.850 1.00 44.36 272 LEU A C 1
ATOM 1750 O O . LEU A 1 236 ? -28.278 17.619 36.289 1.00 51.24 272 LEU A O 1
ATOM 1755 N N . THR A 1 237 ? -29.444 17.192 38.174 1.00 42.47 273 THR A N 1
ATOM 1756 C CA . THR A 1 237 ? -28.351 17.603 39.046 1.00 44.86 273 THR A CA 1
ATOM 1757 C C . THR A 1 237 ? -27.161 16.660 38.904 1.00 43.38 273 THR A C 1
ATOM 1758 O O . THR A 1 237 ? -27.309 15.475 38.593 1.00 42.00 273 THR A O 1
ATOM 1762 N N . LYS A 1 238 ? -25.965 17.205 39.142 1.00 45.28 274 LYS A N 1
ATOM 1763 C CA . LYS A 1 238 ? -24.743 16.420 39.009 1.00 51.97 274 LYS A CA 1
ATOM 1764 C C . LYS A 1 238 ? -24.694 15.252 39.985 1.00 47.39 274 LYS A C 1
ATOM 1765 O O . LYS A 1 238 ? -24.014 14.259 39.709 1.00 46.74 274 LYS A O 1
ATOM 1767 N N . GLU A 1 239 ? -25.406 15.341 41.111 1.00 43.52 275 GLU A N 1
ATOM 1768 C CA . GLU A 1 239 ? -25.446 14.238 42.063 1.00 50.38 275 GLU A CA 1
ATOM 1769 C C . GLU A 1 239 ? -26.133 12.998 41.504 1.00 53.23 275 GLU A C 1
ATOM 1770 O O . GLU A 1 239 ? -26.028 11.928 42.113 1.00 63.64 275 GLU A O 1
ATOM 1776 N N . LYS A 1 240 ? -26.826 13.108 40.368 1.00 46.82 276 LYS A N 1
ATOM 1777 C CA . LYS A 1 240 ? -27.454 11.958 39.732 1.00 43.99 276 LYS A CA 1
ATOM 1778 C C . LYS A 1 240 ? -27.042 11.801 38.273 1.00 41.13 276 LYS A C 1
ATOM 1779 O O . LYS A 1 240 ? -27.658 11.008 37.552 1.00 42.84 276 LYS A O 1
ATOM 1785 N N . GLN A 1 241 ? -26.017 12.530 37.820 1.00 37.05 277 GLN A N 1
ATOM 1786 C CA . GLN A 1 241 ? -25.561 12.401 36.439 1.00 41.95 277 GLN A CA 1
ATOM 1787 C C . GLN A 1 241 ? -25.056 10.998 36.138 1.00 43.57 277 GLN A C 1
ATOM 1788 O O . GLN A 1 241 ? -25.155 10.535 34.996 1.00 49.54 277 GLN A O 1
ATOM 1794 N N . HIS A 1 242 ? -24.509 10.310 37.144 1.00 43.08 278 HIS A N 1
ATOM 1795 C CA . HIS A 1 242 ? -23.961 8.973 36.938 1.00 41.67 278 HIS A CA 1
ATOM 1796 C C . HIS A 1 242 ? -25.022 7.959 36.527 1.00 41.27 278 HIS A C 1
ATOM 1797 O O . HIS A 1 242 ? -24.671 6.887 36.021 1.00 43.53 278 HIS A O 1
ATOM 1804 N N . MET A 1 243 ? -26.306 8.266 36.728 1.00 41.53 279 MET A N 1
ATOM 1805 C CA . MET A 1 243 ? -27.371 7.317 36.429 1.00 39.90 279 MET A CA 1
ATOM 1806 C C . MET A 1 243 ? -27.655 7.174 34.939 1.00 40.86 279 MET A C 1
ATOM 1807 O O . MET A 1 243 ? -28.378 6.249 34.554 1.00 45.18 279 MET A O 1
ATOM 1812 N N . VAL A 1 244 ? -27.120 8.057 34.098 1.00 39.94 280 VAL A N 1
ATOM 1813 C CA . VAL A 1 244 ? -27.352 8.014 32.658 1.00 42.48 280 VAL A CA 1
ATOM 1814 C C . VAL A 1 244 ? -25.999 7.984 31.961 1.00 45.90 280 VAL A C 1
ATOM 1815 O O . VAL A 1 244 ? -25.235 8.954 32.045 1.00 47.65 280 VAL A O 1
ATOM 1819 N N . LYS A 1 245 ? -25.706 6.880 31.273 1.00 37.89 281 LYS A N 1
ATOM 1820 C CA . LYS A 1 245 ? -24.436 6.729 30.571 1.00 41.01 281 LYS A CA 1
ATOM 1821 C C . LYS A 1 245 ? -24.507 7.259 29.143 1.00 40.25 281 LYS A C 1
ATOM 1822 O O . LYS A 1 245 ? -23.680 8.085 28.742 1.00 42.12 281 LYS A O 1
ATOM 1828 N N . GLY A 1 246 ? -25.478 6.788 28.364 1.00 36.20 282 GLY A N 1
ATOM 1829 C CA . GLY A 1 246 ? -25.648 7.249 27.001 1.00 35.54 282 GLY A CA 1
ATOM 1830 C C . GLY A 1 246 ? -27.037 7.793 26.737 1.00 37.00 282 GLY A C 1
ATOM 1831 O O . GLY A 1 246 ? -27.691 8.314 27.646 1.00 38.24 282 GLY A O 1
ATOM 1832 N N . ASN A 1 247 ? -27.499 7.683 25.495 1.00 37.80 283 ASN A N 1
ATOM 1833 C CA . ASN A 1 247 ? -28.833 8.144 25.143 1.00 36.91 283 ASN A CA 1
ATOM 1834 C C . ASN A 1 247 ? -29.862 7.077 25.496 1.00 39.57 283 ASN A C 1
ATOM 1835 O O . ASN A 1 247 ? -29.715 5.910 25.118 1.00 41.43 283 ASN A O 1
ATOM 1840 N N . ILE A 1 248 ? -30.897 7.478 26.228 1.00 39.15 284 ILE A N 1
ATOM 1841 C CA . ILE A 1 248 ? -32.016 6.607 26.570 1.00 43.00 284 ILE A CA 1
ATOM 1842 C C . ILE A 1 248 ? -33.267 7.238 25.977 1.00 43.45 284 ILE A C 1
ATOM 1843 O O . ILE A 1 248 ? -33.702 8.308 26.422 1.00 44.70 284 ILE A O 1
ATOM 1848 N N . TYR A 1 249 ? -33.844 6.584 24.969 1.00 45.53 285 TYR A N 1
ATOM 1849 C CA . TYR A 1 249 ? -35.011 7.109 24.281 1.00 40.43 285 TYR A CA 1
ATOM 1850 C C . TYR A 1 249 ? -36.234 6.248 24.558 1.00 41.58 285 TYR A C 1
ATOM 1851 O O . TYR A 1 249 ? -36.118 5.022 24.669 1.00 43.26 285 TYR A O 1
ATOM 1860 N N . PRO A 1 250 ? -37.412 6.850 24.662 1.00 40.84 286 PRO A N 1
ATOM 1861 C CA . PRO A 1 250 ? -38.641 6.063 24.758 1.00 43.01 286 PRO A CA 1
ATOM 1862 C C . PRO A 1 250 ? -39.063 5.564 23.384 1.00 44.98 286 PRO A C 1
ATOM 1863 O O . PRO A 1 250 ? -38.464 5.890 22.357 1.00 40.13 286 PRO A O 1
ATOM 1867 N N . VAL A 1 251 ? -40.117 4.751 23.381 1.00 40.97 287 VAL A N 1
ATOM 1868 C CA . VAL A 1 251 ? -40.741 4.276 22.155 1.00 38.35 287 VAL A CA 1
ATOM 1869 C C . VAL A 1 251 ? -41.796 5.310 21.745 1.00 42.53 287 VAL A C 1
ATOM 1870 O O . VAL A 1 251 ? -42.778 5.486 22.485 1.00 47.95 287 VAL A O 1
ATOM 1874 N N . PRO A 1 252 ? -41.631 5.998 20.625 1.00 40.89 288 PRO A N 1
ATOM 1875 C CA . PRO A 1 252 ? -42.542 7.088 20.270 1.00 41.24 288 PRO A CA 1
ATOM 1876 C C . PRO A 1 252 ? -43.719 6.613 19.423 1.00 42.14 288 PRO A C 1
ATOM 1877 O O . PRO A 1 252 ? -43.733 5.505 18.886 1.00 46.98 288 PRO A O 1
ATOM 1881 N N . ASP A 1 253 ? -44.714 7.489 19.318 1.00 41.09 289 ASP A N 1
ATOM 1882 C CA . ASP A 1 253 ? -45.846 7.262 18.427 1.00 42.43 289 ASP A CA 1
ATOM 1883 C C . ASP A 1 253 ? -45.403 7.486 16.986 1.00 44.20 289 ASP A C 1
ATOM 1884 O O . ASP A 1 253 ? -45.002 8.604 16.642 1.00 47.32 289 ASP A O 1
ATOM 1889 N N . PRO A 1 254 ? -45.461 6.472 16.119 1.00 41.79 290 PRO A N 1
ATOM 1890 C CA . PRO A 1 254 ? -44.973 6.654 14.742 1.00 39.49 290 PRO A CA 1
ATOM 1891 C C . PRO A 1 254 ? -45.811 7.614 13.912 1.00 41.49 290 PRO A C 1
ATOM 1892 O O . PRO A 1 254 ? -45.397 7.949 12.796 1.00 43.70 290 PRO A O 1
ATOM 1896 N N . ARG A 1 255 ? -46.960 8.073 14.417 1.00 41.03 291 ARG A N 1
ATOM 1897 C CA . ARG A 1 255 ? -47.801 8.991 13.657 1.00 46.33 291 ARG A CA 1
ATOM 1898 C C . ARG A 1 255 ? -47.221 10.397 13.585 1.00 48.34 291 ARG A C 1
ATOM 1899 O O . ARG A 1 255 ? -47.639 11.181 12.727 1.00 47.70 291 ARG A O 1
ATOM 1907 N N . PHE A 1 256 ? -46.280 10.734 14.459 1.00 46.91 292 PHE A N 1
ATOM 1908 C CA . PHE A 1 256 ? -45.697 12.061 14.537 1.00 45.16 292 PHE A CA 1
ATOM 1909 C C . PHE A 1 256 ? -44.195 11.997 14.284 1.00 42.53 292 PHE A C 1
ATOM 1910 O O . PHE A 1 256 ? -43.574 10.939 14.444 1.00 41.82 292 PHE A O 1
ATOM 1918 N N . PRO A 1 257 ? -43.579 13.108 13.870 1.00 43.30 293 PRO A N 1
ATOM 1919 C CA . PRO A 1 257 ? -42.123 13.127 13.672 1.00 43.17 293 PRO A CA 1
ATOM 1920 C C . PRO A 1 257 ? -41.315 13.284 14.950 1.00 46.47 293 PRO A C 1
ATOM 1921 O O . PRO A 1 257 ? -40.080 13.301 14.880 1.00 53.73 293 PRO A O 1
ATOM 1925 N N . PHE A 1 258 ? -41.961 13.407 16.104 1.00 43.77 294 PHE A N 1
ATOM 1926 C CA . PHE A 1 258 ? -41.247 13.603 17.355 1.00 36.59 294 PHE A CA 1
ATOM 1927 C C . PHE A 1 258 ? -40.786 12.270 17.930 1.00 36.36 294 PHE A C 1
ATOM 1928 O O . PHE A 1 258 ? -41.447 11.239 17.779 1.00 38.89 294 PHE A O 1
ATOM 1936 N N . LEU A 1 259 ? -39.639 12.302 18.606 1.00 34.29 295 LEU A N 1
ATOM 1937 C CA . LEU A 1 259 ? -39.044 11.104 19.180 1.00 36.95 295 LEU A CA 1
ATOM 1938 C C . LEU A 1 259 ? -39.291 10.962 20.676 1.00 42.76 295 LEU A C 1
ATOM 1939 O O . LEU A 1 259 ? -38.918 9.933 21.251 1.00 48.27 295 LEU A O 1
ATOM 1944 N N . GLY A 1 260 ? -39.901 11.956 21.315 1.00 41.85 296 GLY A N 1
ATOM 1945 C CA . GLY A 1 260 ? -40.210 11.885 22.727 1.00 38.25 296 GLY A CA 1
ATOM 1946 C C . GLY A 1 260 ? -39.108 12.457 23.604 1.00 35.63 296 GLY A C 1
ATOM 1947 O O . GLY A 1 260 ? -37.972 12.660 23.180 1.00 36.95 296 GLY A O 1
ATOM 1948 N N . VAL A 1 261 ? -39.473 12.729 24.858 1.00 33.89 297 VAL A N 1
ATOM 1949 C CA . VAL A 1 261 ? -38.507 13.207 25.841 1.00 37.89 297 VAL A CA 1
ATOM 1950 C C . VAL A 1 261 ? -37.526 12.089 26.162 1.00 38.68 297 VAL A C 1
ATOM 1951 O O . VAL A 1 261 ? -37.928 10.977 26.530 1.00 38.54 297 VAL A O 1
ATOM 1955 N N . HIS A 1 262 ? -36.231 12.376 26.029 1.00 36.70 298 HIS A N 1
ATOM 1956 C CA . HIS A 1 262 ? -35.206 11.356 26.189 1.00 38.14 298 HIS A CA 1
ATOM 1957 C C . HIS A 1 262 ? -34.108 11.836 27.132 1.00 36.80 298 HIS A C 1
ATOM 1958 O O . HIS A 1 262 ? -33.962 13.030 27.405 1.00 37.23 298 HIS A O 1
ATOM 1965 N N . PHE A 1 263 ? -33.343 10.872 27.639 1.00 37.66 299 PHE A N 1
ATOM 1966 C CA . PHE A 1 263 ? -32.174 11.146 28.464 1.00 42.53 299 PHE A CA 1
ATOM 1967 C C . PHE A 1 263 ? -30.955 11.278 27.562 1.00 38.87 299 PHE A C 1
ATOM 1968 O O . PHE A 1 263 ? -30.657 10.371 26.779 1.00 38.06 299 PHE A O 1
ATOM 1976 N N . THR A 1 264 ? -30.252 12.399 27.671 1.00 32.60 300 THR A N 1
ATOM 1977 C CA . THR A 1 264 ? -29.124 12.610 26.775 1.00 36.76 300 THR A CA 1
ATOM 1978 C C . THR A 1 264 ? -28.000 13.371 27.467 1.00 40.01 300 THR A C 1
ATOM 1979 O O . THR A 1 264 ? -28.221 14.466 28.000 1.00 43.99 300 THR A O 1
ATOM 1983 N N . PRO A 1 265 ? -26.787 12.826 27.481 1.00 37.42 301 PRO A N 1
ATOM 1984 C CA . PRO A 1 265 ? -25.648 13.590 27.996 1.00 41.53 301 PRO A CA 1
ATOM 1985 C C . PRO A 1 265 ? -25.195 14.636 26.991 1.00 43.02 301 PRO A C 1
ATOM 1986 O O . PRO A 1 265 ? -25.192 14.409 25.778 1.00 40.64 301 PRO A O 1
ATOM 1990 N N . ARG A 1 266 ? -24.831 15.801 27.506 1.00 42.40 302 ARG A N 1
ATOM 1991 C CA . ARG A 1 266 ? -24.197 16.812 26.681 1.00 38.90 302 ARG A CA 1
ATOM 1992 C C . ARG A 1 266 ? -22.688 16.587 26.672 1.00 38.22 302 ARG A C 1
ATOM 1993 O O . ARG A 1 266 ? -22.152 15.773 27.427 1.00 39.64 302 ARG A O 1
ATOM 2001 N N . MET A 1 267 ? -21.998 17.312 25.787 1.00 41.76 303 MET A N 1
ATOM 2002 C CA . MET A 1 267 ? -20.538 17.315 25.826 1.00 42.33 303 MET A CA 1
ATOM 2003 C C . MET A 1 267 ? -20.037 17.742 27.195 1.00 49.66 303 MET A C 1
ATOM 2004 O O . MET A 1 267 ? -18.930 17.364 27.603 1.00 49.22 303 MET A O 1
ATOM 2009 N N . ASP A 1 268 ? -20.848 18.530 27.905 1.00 52.49 304 ASP A N 1
ATOM 2010 C CA . ASP A 1 268 ? -20.615 18.820 29.313 1.00 54.59 304 ASP A CA 1
ATOM 2011 C C . ASP A 1 268 ? -20.416 17.544 30.126 1.00 53.21 304 ASP A C 1
ATOM 2012 O O . ASP A 1 268 ? -19.568 17.492 31.025 1.00 47.28 304 ASP A O 1
ATOM 2017 N N . GLY A 1 269 ? -21.190 16.506 29.828 1.00 54.22 305 GLY A N 1
ATOM 2018 C CA . GLY A 1 269 ? -21.384 15.388 30.723 1.00 43.52 305 GLY A CA 1
ATOM 2019 C C . GLY A 1 269 ? -22.672 15.467 31.511 1.00 41.00 305 GLY A C 1
ATOM 2020 O O . GLY A 1 269 ? -23.136 14.440 32.017 1.00 42.19 305 GLY A O 1
ATOM 2021 N N . SER A 1 270 ? -23.263 16.656 31.613 1.00 43.18 306 SER A N 1
ATOM 2022 C CA . SER A 1 270 ? -24.540 16.805 32.292 1.00 42.08 306 SER A CA 1
ATOM 2023 C C . SER A 1 270 ? -25.652 16.137 31.488 1.00 40.85 306 SER A C 1
ATOM 2024 O O . SER A 1 270 ? -25.567 15.991 30.267 1.00 44.22 306 SER A O 1
ATOM 2027 N N . ILE A 1 271 ? -26.701 15.726 32.192 1.00 38.90 307 ILE A N 1
ATOM 2028 C CA . ILE A 1 271 ? -27.801 14.968 31.607 1.00 41.57 307 ILE A CA 1
ATOM 2029 C C . ILE A 1 271 ? -28.987 15.902 31.409 1.00 47.68 307 ILE A C 1
ATOM 2030 O O . ILE A 1 271 ? -29.493 16.490 32.372 1.00 49.94 307 ILE A O 1
ATOM 2035 N N . TRP A 1 272 ? -29.441 16.026 30.165 1.00 41.37 308 TRP A N 1
ATOM 2036 C CA . TRP A 1 272 ? -30.589 16.852 29.821 1.00 37.41 308 TRP A CA 1
ATOM 2037 C C . TRP A 1 272 ? -31.775 15.963 29.469 1.00 37.49 308 TRP A C 1
ATOM 2038 O O . TRP A 1 272 ? -31.623 14.962 28.761 1.00 40.09 308 TRP A O 1
ATOM 2049 N N . LEU A 1 273 ? -32.953 16.327 29.971 1.00 32.99 309 LEU A N 1
ATOM 2050 C CA . LEU A 1 273 ? -34.177 15.557 29.761 1.00 42.55 309 LEU A CA 1
ATOM 2051 C C . LEU A 1 273 ? -35.085 16.339 28.819 1.00 43.80 309 LEU A C 1
ATOM 2052 O O . LEU A 1 273 ? -35.664 17.359 29.209 1.00 41.37 309 LEU A O 1
ATOM 2057 N N . GLY A 1 274 ? -35.207 15.859 27.585 1.00 42.31 310 GLY A N 1
ATOM 2058 C CA . GLY A 1 274 ? -36.002 16.519 26.579 1.00 35.96 310 GLY A CA 1
ATOM 2059 C C . GLY A 1 274 ? -35.692 15.994 25.193 1.00 38.12 310 GLY A C 1
ATOM 2060 O O . GLY A 1 274 ? -35.030 14.964 25.030 1.00 42.98 310 GLY A O 1
ATOM 2061 N N . PRO A 1 275 ? -36.165 16.699 24.153 1.00 39.73 311 PRO A N 1
ATOM 2062 C CA . PRO A 1 275 ? -36.953 17.927 24.275 1.00 40.47 311 PRO A CA 1
ATOM 2063 C C . PRO A 1 275 ? -38.452 17.671 24.365 1.00 36.80 311 PRO A C 1
ATOM 2064 O O . PRO A 1 275 ? -38.913 16.558 24.121 1.00 36.22 311 PRO A O 1
ATOM 2068 N N . ASN A 1 276 ? -39.201 18.712 24.711 1.00 46.40 312 ASN A N 1
ATOM 2069 C CA . ASN A 1 276 ? -40.653 18.653 24.740 1.00 42.00 312 ASN A CA 1
ATOM 2070 C C . ASN A 1 276 ? -41.214 18.762 23.324 1.00 39.15 312 ASN A C 1
ATOM 2071 O O . ASN A 1 276 ? -40.479 18.814 22.334 1.00 34.51 312 ASN A O 1
ATOM 2076 N N . ALA A 1 277 ? -42.545 18.803 23.228 1.00 40.75 313 ALA A N 1
ATOM 2077 C CA . ALA A 1 277 ? -43.244 19.042 21.970 1.00 42.86 313 ALA A CA 1
ATOM 2078 C C . ALA A 1 277 ? -44.495 19.876 22.256 1.00 45.05 313 ALA A C 1
ATOM 2079 O O . ALA A 1 277 ? -45.633 19.450 22.065 1.00 46.44 313 ALA A O 1
ATOM 2081 N N . VAL A 1 278 ? -44.277 21.099 22.730 1.00 39.19 314 VAL A N 1
ATOM 2082 C CA . VAL A 1 278 ? -45.348 21.992 23.153 1.00 39.18 314 VAL A CA 1
ATOM 2083 C C . VAL A 1 278 ? -45.539 23.061 22.088 1.00 43.16 314 VAL A C 1
ATOM 2084 O O . VAL A 1 278 ? -44.568 23.687 21.645 1.00 46.35 314 VAL A O 1
ATOM 2088 N N . LEU A 1 279 ? -46.787 23.269 21.677 1.00 41.64 315 LEU A N 1
ATOM 2089 C CA . LEU A 1 279 ? -47.086 24.322 20.718 1.00 38.10 315 LEU A CA 1
ATOM 2090 C C . LEU A 1 279 ? -46.632 25.670 21.262 1.00 38.45 315 LEU A C 1
ATOM 2091 O O . LEU A 1 279 ? -46.986 26.055 22.381 1.00 36.14 315 LEU A O 1
ATOM 2096 N N . ALA A 1 280 ? -45.836 26.380 20.471 1.00 34.46 316 ALA A N 1
ATOM 2097 C CA . ALA A 1 280 ? -45.287 27.661 20.885 1.00 36.05 316 ALA A CA 1
ATOM 2098 C C . ALA A 1 280 ? -46.237 28.788 20.507 1.00 40.45 316 ALA A C 1
ATOM 2099 O O . ALA A 1 280 ? -46.832 28.784 19.425 1.00 42.38 316 ALA A O 1
ATOM 2101 N N . LEU A 1 281 ? -46.381 29.748 21.412 1.00 42.74 317 LEU A N 1
ATOM 2102 C CA . LEU A 1 281 ? -47.200 30.927 21.181 1.00 54.41 317 LEU A CA 1
ATOM 2103 C C . LEU A 1 281 ? -46.408 32.061 20.545 1.00 57.97 317 LEU A C 1
ATOM 2104 O O . LEU A 1 281 ? -46.874 33.206 20.533 1.00 59.71 317 LEU A O 1
ATOM 2109 N N . LYS A 1 282 ? -45.226 31.761 20.014 1.00 58.29 318 LYS A N 1
ATOM 2110 C CA . LYS A 1 282 ? -44.372 32.739 19.360 1.00 46.05 318 LYS A CA 1
ATOM 2111 C C . LYS A 1 282 ? -43.385 31.979 18.487 1.00 37.59 318 LYS A C 1
ATOM 2112 O O . LYS A 1 282 ? -42.928 30.901 18.873 1.00 39.19 318 LYS A O 1
ATOM 2118 N N . ARG A 1 283 ? -43.084 32.528 17.306 1.00 38.13 319 ARG A N 1
ATOM 2119 C CA . ARG A 1 283 ? -42.134 31.889 16.398 1.00 43.31 319 ARG A CA 1
ATOM 2120 C C . ARG A 1 283 ? -40.828 31.575 17.114 1.00 44.88 319 ARG A C 1
ATOM 2121 O O . ARG A 1 283 ? -40.431 30.412 17.241 1.00 46.00 319 ARG A O 1
ATOM 2129 N N . GLU A 1 284 ? -40.150 32.610 17.597 1.00 45.17 320 GLU A N 1
ATOM 2130 C CA . GLU A 1 284 ? -38.940 32.434 18.395 1.00 44.42 320 GLU A CA 1
ATOM 2131 C C . GLU A 1 284 ? -39.266 32.438 19.884 1.00 43.16 320 GLU A C 1
ATOM 2132 O O . GLU A 1 284 ? -38.675 33.168 20.678 1.00 42.12 320 GLU A O 1
ATOM 2138 N N . GLY A 1 285 ? -40.232 31.607 20.265 1.00 43.16 321 GLY A N 1
ATOM 2139 C CA . GLY A 1 285 ? -40.657 31.523 21.648 1.00 39.53 321 GLY A CA 1
ATOM 2140 C C . GLY A 1 285 ? -39.787 30.617 22.492 1.00 42.42 321 GLY A C 1
ATOM 2141 O O . GLY A 1 285 ? -40.237 29.564 22.947 1.00 45.48 321 GLY A O 1
ATOM 2142 N N . TYR A 1 286 ? -38.531 31.012 22.708 1.00 44.75 322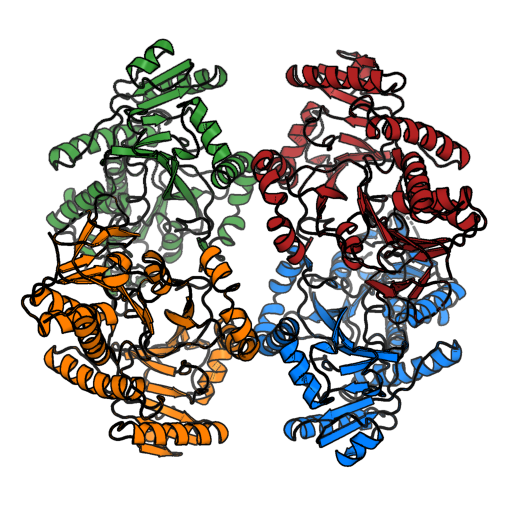 TYR A N 1
ATOM 2143 C CA . TYR A 1 286 ? -37.650 30.227 23.565 1.00 45.38 322 TYR A CA 1
ATOM 2144 C C . TYR A 1 286 ? -38.012 30.413 25.033 1.00 56.45 322 TYR A C 1
ATOM 2145 O O . TYR A 1 286 ? -38.092 29.440 25.793 1.00 58.57 322 TYR A O 1
ATOM 2154 N N . THR A 1 287 ? -38.227 31.659 25.449 1.00 57.49 323 THR A N 1
ATOM 2155 C CA . THR A 1 287 ? -38.666 31.935 26.809 1.00 53.69 323 THR A CA 1
ATOM 2156 C C . THR A 1 287 ? -40.060 31.363 27.031 1.00 51.25 323 THR A C 1
ATOM 2157 O O . THR A 1 287 ? -40.904 31.378 26.130 1.00 55.59 323 THR A O 1
ATOM 2161 N N . TRP A 1 288 ? -40.296 30.856 28.240 1.00 48.20 324 TRP A N 1
ATOM 2162 C CA . TRP A 1 288 ? -41.507 30.103 28.546 1.00 56.51 324 TRP A CA 1
ATOM 2163 C C . TRP A 1 288 ? -42.778 30.900 28.272 1.00 59.41 324 TRP A C 1
ATOM 2164 O O . TRP A 1 288 ? -43.552 30.545 27.378 1.00 72.45 324 TRP A O 1
ATOM 2175 N N . GLY A 1 289 ? -43.008 31.967 29.030 1.00 44.52 325 GLY A N 1
ATOM 2176 C CA . GLY A 1 289 ? -44.251 32.700 28.909 1.00 45.97 325 GLY A CA 1
ATOM 2177 C C . GLY A 1 289 ? -44.342 33.679 27.762 1.00 48.47 325 GLY A C 1
ATOM 2178 O O . GLY A 1 289 ? -45.289 34.471 27.717 1.00 48.66 325 GLY A O 1
ATOM 2179 N N . ASP A 1 290 ? -43.395 33.655 26.826 1.00 43.97 326 ASP A N 1
ATOM 2180 C CA . ASP A 1 290 ? -43.392 34.628 25.742 1.00 44.42 326 ASP A CA 1
ATOM 2181 C C . ASP A 1 290 ? -44.525 34.343 24.764 1.00 46.84 326 ASP A C 1
ATOM 2182 O O . ASP A 1 290 ? -44.696 33.210 24.305 1.00 50.01 326 ASP A O 1
ATOM 2187 N N . ILE A 1 291 ? -45.293 35.381 24.443 1.00 46.27 327 ILE A N 1
ATOM 2188 C CA . ILE A 1 291 ? -46.426 35.281 23.534 1.00 42.10 327 ILE A CA 1
ATOM 2189 C C . ILE A 1 291 ? -46.342 36.411 22.522 1.00 42.62 327 ILE A C 1
ATOM 2190 O O . ILE A 1 291 ? -46.114 37.567 22.893 1.00 44.99 327 ILE A O 1
ATOM 2195 N N . ASN A 1 292 ? -46.540 36.081 21.252 1.00 42.82 328 ASN A N 1
ATOM 2196 C CA . ASN A 1 292 ? -46.750 37.075 20.210 1.00 44.41 328 ASN A CA 1
ATOM 2197 C C . ASN A 1 292 ? -48.171 36.925 19.690 1.00 42.77 328 ASN A C 1
ATOM 2198 O O . ASN A 1 292 ? -48.535 35.865 19.169 1.00 49.29 328 ASN A O 1
ATOM 2203 N N . LEU A 1 293 ? -48.972 37.983 19.839 1.00 40.21 329 LEU A N 1
ATOM 2204 C CA . LEU A 1 293 ? -50.382 37.895 19.473 1.00 41.16 329 LEU A CA 1
ATOM 2205 C C . LEU A 1 293 ? -50.558 37.745 17.968 1.00 47.01 329 LEU A C 1
ATOM 2206 O O . LEU A 1 293 ? -51.481 37.059 17.513 1.00 50.28 329 LEU A O 1
ATOM 2211 N N . PHE A 1 294 ? -49.691 38.379 17.177 1.00 47.43 330 PHE A N 1
ATOM 2212 C CA . PHE A 1 294 ? -49.769 38.223 15.728 1.00 50.50 330 PHE A CA 1
ATOM 2213 C C . PHE A 1 294 ? -49.395 36.806 15.312 1.00 53.09 330 PHE A C 1
ATOM 2214 O O . PHE A 1 294 ? -50.093 36.178 14.509 1.00 50.27 330 PHE A O 1
ATOM 2222 N N . GLU A 1 295 ? -48.292 36.286 15.856 1.00 50.04 331 GLU A N 1
ATOM 2223 C CA . GLU A 1 295 ? -47.826 34.961 15.463 1.00 49.55 331 GLU A CA 1
ATOM 2224 C C . GLU A 1 295 ? -48.748 33.863 15.973 1.00 54.34 331 GLU A C 1
ATOM 2225 O O . GLU A 1 295 ? -48.862 32.809 15.338 1.00 60.36 331 GLU A O 1
ATOM 2231 N N . LEU A 1 296 ? -49.408 34.084 17.109 1.00 54.03 332 LEU A N 1
ATOM 2232 C CA . LEU A 1 296 ? -50.329 33.079 17.623 1.00 57.22 332 LEU A CA 1
ATOM 2233 C C . LEU A 1 296 ? -51.652 33.110 16.870 1.00 62.34 332 LEU A C 1
ATOM 2234 O O . LEU A 1 296 ? -52.173 32.061 16.476 1.00 67.69 332 LEU A O 1
ATOM 2239 N N . PHE A 1 297 ? -52.206 34.307 16.655 1.00 57.64 333 PHE A N 1
ATOM 2240 C CA . PHE A 1 297 ? -53.474 34.417 15.940 1.00 57.58 333 PHE A CA 1
ATOM 2241 C C . PHE A 1 297 ? -53.346 33.953 14.497 1.00 65.20 333 PHE A C 1
ATOM 2242 O O . PHE A 1 297 ? -54.333 33.514 13.896 1.00 75.18 333 PHE A O 1
ATOM 2244 N N . ASP A 1 298 ? -52.148 34.043 13.920 1.00 61.19 334 ASP A N 1
ATOM 2245 C CA . ASP A 1 298 ? -51.948 33.546 12.565 1.00 61.44 334 ASP A CA 1
ATOM 2246 C C . ASP A 1 298 ? -51.718 32.041 12.547 1.00 56.18 334 ASP A C 1
ATOM 2247 O O . ASP A 1 298 ? -52.137 31.366 11.601 1.00 57.88 334 ASP A O 1
ATOM 2252 N N . ALA A 1 299 ? -51.067 31.501 13.579 1.00 55.91 335 ALA A N 1
ATOM 2253 C CA . ALA A 1 299 ? -50.888 30.057 13.667 1.00 57.72 335 ALA A CA 1
ATOM 2254 C C . ALA A 1 299 ? -52.215 29.339 13.874 1.00 58.61 335 ALA A C 1
ATOM 2255 O O . ALA A 1 299 ? -52.396 28.221 13.380 1.00 58.23 335 ALA A O 1
ATOM 2257 N N . LEU A 1 300 ? -53.153 29.962 14.589 1.00 56.89 336 LEU A N 1
ATOM 2258 C CA . LEU A 1 300 ? -54.442 29.340 14.857 1.00 57.80 336 LEU A CA 1
ATOM 2259 C C . LEU A 1 300 ? -55.468 29.606 13.765 1.00 56.27 336 LEU A C 1
ATOM 2260 O O . LEU A 1 300 ? -56.402 28.811 13.607 1.00 54.27 336 LEU A O 1
ATOM 2265 N N . ARG A 1 301 ? -55.322 30.697 13.011 1.00 57.65 337 ARG A N 1
ATOM 2266 C CA . ARG A 1 301 ? -56.197 30.956 11.874 1.00 51.51 337 ARG A CA 1
ATOM 2267 C C . ARG A 1 301 ? -55.747 30.240 10.608 1.00 57.74 337 ARG A C 1
ATOM 2268 O O . ARG A 1 301 ? -56.485 30.251 9.617 1.00 63.00 337 ARG A O 1
ATOM 2270 N N . TYR A 1 302 ? -54.564 29.638 10.613 1.00 59.02 338 TYR A N 1
ATOM 2271 C CA . TYR A 1 302 ? -54.098 28.858 9.476 1.00 51.69 338 TYR A CA 1
ATOM 2272 C C . TYR A 1 302 ? -55.052 27.692 9.244 1.00 42.57 338 TYR A C 1
ATOM 2273 O O . TYR A 1 302 ? -55.292 26.907 10.175 1.00 44.72 338 TYR A O 1
ATOM 2282 N N . PRO A 1 303 ? -55.619 27.543 8.044 1.00 40.28 339 PRO A N 1
ATOM 2283 C CA . PRO A 1 303 ? -56.634 26.495 7.836 1.00 39.75 339 PRO A CA 1
ATOM 2284 C C . PRO A 1 303 ? -56.149 25.093 8.163 1.00 40.83 339 PRO A C 1
ATOM 2285 O O . PRO A 1 303 ? -56.978 24.223 8.456 1.00 44.85 339 PRO A O 1
ATOM 2289 N N . GLY A 1 304 ? -54.837 24.847 8.137 1.00 40.80 340 GLY A N 1
ATOM 2290 C CA . GLY A 1 304 ? -54.324 23.544 8.516 1.00 42.45 340 GLY A CA 1
ATOM 2291 C C . GLY A 1 304 ? -54.267 23.295 10.008 1.00 42.99 340 GLY A C 1
ATOM 2292 O O . GLY A 1 304 ? -54.144 22.140 10.426 1.00 46.46 340 GLY A O 1
ATOM 2293 N N . PHE A 1 305 ? -54.364 24.347 10.822 1.00 40.57 341 PHE A N 1
ATOM 2294 C CA . PHE A 1 305 ? -54.215 24.169 12.263 1.00 45.47 341 PHE A CA 1
ATOM 2295 C C . PHE A 1 305 ? -55.415 23.443 12.859 1.00 40.17 341 PHE A C 1
ATOM 2296 O O . PHE A 1 305 ? -55.257 22.446 13.573 1.00 43.09 341 PHE A O 1
ATOM 2304 N N . VAL A 1 306 ? -56.625 23.935 12.588 1.00 37.67 342 VAL A N 1
ATOM 2305 C CA . VAL A 1 306 ? -57.808 23.321 13.181 1.00 42.78 342 VAL A CA 1
ATOM 2306 C C . VAL A 1 306 ? -57.986 21.888 12.687 1.00 43.13 342 VAL A C 1
ATOM 2307 O O . VAL A 1 306 ? -58.572 21.054 13.387 1.00 46.54 342 VAL A O 1
ATOM 2311 N N . LYS A 1 307 ? -57.470 21.566 11.499 1.00 39.55 343 LYS A N 1
ATOM 2312 C CA . LYS A 1 307 ? -57.619 20.209 10.984 1.00 44.20 343 LYS A CA 1
ATOM 2313 C C . LYS A 1 307 ? -56.714 19.234 11.726 1.00 44.26 343 LYS A C 1
ATOM 2314 O O . LYS A 1 307 ? -57.143 18.135 12.093 1.00 48.87 343 LYS A O 1
ATOM 2320 N N . MET A 1 308 ? -55.458 19.614 11.959 1.00 43.99 344 MET A N 1
ATOM 2321 C CA . MET A 1 308 ? -54.574 18.740 12.721 1.00 45.37 344 MET A CA 1
ATOM 2322 C C . MET A 1 308 ? -54.971 18.692 14.190 1.00 39.82 344 MET A C 1
ATOM 2323 O O . MET A 1 308 ? -54.854 17.640 14.828 1.00 37.12 344 MET A O 1
ATOM 2328 N N . ALA A 1 309 ? -55.454 19.809 14.740 1.00 38.49 345 ALA A N 1
ATOM 2329 C CA . ALA A 1 309 ? -55.919 19.802 16.120 1.00 41.27 345 ALA A CA 1
ATOM 2330 C C . ALA A 1 309 ? -57.184 18.970 16.277 1.00 47.48 345 ALA A C 1
ATOM 2331 O O . ALA A 1 309 ? -57.381 18.335 17.318 1.00 51.54 345 ALA A O 1
ATOM 2333 N N . SER A 1 310 ? -58.043 18.947 15.256 1.00 46.50 346 SER A N 1
ATOM 2334 C CA . SER A 1 310 ? -59.262 18.152 15.337 1.00 50.43 346 SER A CA 1
ATOM 2335 C C . SER A 1 310 ? -58.969 16.671 15.515 1.00 45.90 346 SER A C 1
ATOM 2336 O O . SER A 1 310 ? -59.816 15.940 16.040 1.00 44.91 346 SER A O 1
ATOM 2339 N N . LYS A 1 311 ? -57.790 16.215 15.102 1.00 45.89 347 LYS A N 1
ATOM 2340 C CA . LYS A 1 311 ? -57.410 14.814 15.223 1.00 48.10 347 LYS A CA 1
ATOM 2341 C C . LYS A 1 311 ? -56.439 14.547 16.367 1.00 49.70 347 LYS A C 1
ATOM 2342 O O . LYS A 1 311 ? -56.541 13.506 17.021 1.00 49.71 347 LYS A O 1
ATOM 2344 N N . TYR A 1 312 ? -55.508 15.467 16.643 1.00 49.33 348 TYR A N 1
ATOM 2345 C CA . TYR A 1 312 ? -54.387 15.164 17.527 1.00 46.94 348 TYR A CA 1
ATOM 2346 C C . TYR A 1 312 ? -54.218 16.169 18.664 1.00 50.27 348 TYR A C 1
ATOM 2347 O O . TYR A 1 312 ? -53.127 16.257 19.238 1.00 56.19 348 TYR A O 1
ATOM 2356 N N . ILE A 1 313 ? -55.261 16.923 19.022 1.00 47.60 349 ILE A N 1
ATOM 2357 C CA . ILE A 1 313 ? -55.089 17.894 20.099 1.00 45.84 349 ILE A CA 1
ATOM 2358 C C . ILE A 1 313 ? -54.880 17.213 21.447 1.00 48.20 349 ILE A C 1
ATOM 2359 O O . ILE A 1 313 ? -54.280 17.808 22.350 1.00 51.49 349 ILE A O 1
ATOM 2364 N N . GLY A 1 314 ? -55.349 15.974 21.611 1.00 49.26 350 GLY A N 1
ATOM 2365 C CA . GLY A 1 314 ? -55.112 15.270 22.861 1.00 44.24 350 GLY A CA 1
ATOM 2366 C C . GLY A 1 314 ? -53.636 15.039 23.121 1.00 44.23 350 GLY A C 1
ATOM 2367 O O . GLY A 1 314 ? -53.156 15.220 24.244 1.00 48.52 350 GLY A O 1
ATOM 2368 N N . PHE A 1 315 ? -52.894 14.648 22.083 1.00 42.04 351 PHE A N 1
ATOM 2369 C CA . PHE A 1 315 ? -51.457 14.444 22.231 1.00 45.70 351 PHE A CA 1
ATOM 2370 C C . PHE A 1 315 ? -50.739 15.759 22.499 1.00 46.98 351 PHE A C 1
ATOM 2371 O O . PHE A 1 315 ? -49.760 15.796 23.254 1.00 47.55 351 PHE A O 1
ATOM 2379 N N . GLY A 1 316 ? -51.209 16.849 21.891 1.00 43.45 352 GLY A N 1
ATOM 2380 C CA . GLY A 1 316 ? -50.623 18.146 22.170 1.00 44.83 352 GLY A CA 1
ATOM 2381 C C . GLY A 1 316 ? -50.932 18.643 23.566 1.00 48.18 352 GLY A C 1
ATOM 2382 O O . GLY A 1 316 ? -50.100 19.311 24.188 1.00 50.89 352 GLY A O 1
ATOM 2383 N N . LEU A 1 317 ? -52.123 18.324 24.078 1.00 50.24 353 LEU A N 1
ATOM 2384 C CA . LEU A 1 317 ? -52.484 18.726 25.433 1.00 47.39 353 LEU A CA 1
ATOM 2385 C C . LEU A 1 317 ? -51.709 17.938 26.480 1.00 47.55 353 LEU A C 1
ATOM 2386 O O . LEU A 1 317 ? -51.371 18.480 27.538 1.00 46.40 353 LEU A O 1
ATOM 2391 N N . SER A 1 318 ? -51.426 16.661 26.214 1.00 44.90 354 SER A N 1
ATOM 2392 C CA . SER A 1 318 ? -50.639 15.873 27.152 1.00 46.68 354 SER A CA 1
ATOM 2393 C C . SER A 1 318 ? -49.210 16.386 27.273 1.00 50.36 354 SER A C 1
ATOM 2394 O O . SER A 1 318 ? -48.575 16.173 28.311 1.00 48.85 354 SER A O 1
ATOM 2397 N N . GLU A 1 319 ? -48.697 17.063 26.243 1.00 49.77 355 GLU A N 1
ATOM 2398 C CA . GLU A 1 319 ? -47.358 17.638 26.317 1.00 46.62 355 GLU A CA 1
ATOM 2399 C C . GLU A 1 319 ? -47.319 18.865 27.223 1.00 44.95 355 GLU A C 1
ATOM 2400 O O . GLU A 1 319 ? -46.355 19.050 27.975 1.00 41.17 355 GLU A O 1
ATOM 2406 N N . MET A 1 320 ? -48.347 19.716 27.167 1.00 40.10 356 MET A N 1
ATOM 2407 C CA . MET A 1 320 ? -48.296 20.963 27.923 1.00 44.84 356 MET A CA 1
ATOM 2408 C C . MET A 1 320 ? -48.606 20.750 29.400 1.00 45.56 356 MET A C 1
ATOM 2409 O O . MET A 1 320 ? -48.040 21.440 30.256 1.00 50.05 356 MET A O 1
ATOM 2414 N N . SER A 1 321 ? -49.497 19.811 29.721 1.00 45.23 357 SER A N 1
ATOM 2415 C CA . SER A 1 321 ? -49.794 19.544 31.124 1.00 47.05 357 SER A CA 1
ATOM 2416 C C . SER A 1 321 ? -48.586 18.946 31.834 1.00 42.69 357 SER A C 1
ATOM 2417 O O . SER A 1 321 ? -48.292 19.305 32.981 1.00 40.80 357 SER A O 1
ATOM 2420 N N . LYS A 1 322 ? -47.871 18.038 31.166 1.00 42.52 358 LYS A N 1
ATOM 2421 C CA . LYS A 1 322 ? -46.616 17.537 31.715 1.00 44.55 358 LYS A CA 1
ATOM 2422 C C . LYS A 1 322 ? -45.568 18.640 31.793 1.00 42.07 358 LYS A C 1
ATOM 2423 O O . LYS A 1 322 ? -44.668 18.580 32.638 1.00 42.13 358 LYS A O 1
ATOM 2429 N N . SER A 1 323 ? -45.668 19.650 30.927 1.00 41.13 359 SER A N 1
ATOM 2430 C CA . SER A 1 323 ? -44.794 20.812 31.034 1.00 45.48 359 SER A CA 1
ATOM 2431 C C . SER A 1 323 ? -45.253 21.747 32.148 1.00 51.80 359 SER A C 1
ATOM 2432 O O . SER A 1 323 ? -44.422 22.319 32.864 1.00 47.20 359 SER A O 1
ATOM 2435 N N . TRP A 1 324 ? -46.570 21.909 32.309 1.00 49.92 360 TRP A N 1
ATOM 2436 C CA . TRP A 1 324 ? -47.090 22.749 33.384 1.00 49.58 360 TRP A CA 1
ATOM 2437 C C . TRP A 1 324 ? -46.827 22.124 34.748 1.00 45.65 360 TRP A C 1
ATOM 2438 O O . TRP A 1 324 ? -46.480 22.828 35.704 1.00 47.16 360 TRP A O 1
ATOM 2449 N N . PHE A 1 325 ? -46.988 20.808 34.858 1.00 43.51 361 PHE A N 1
ATOM 2450 C CA . PHE A 1 325 ? -46.824 20.086 36.117 1.00 43.90 361 PHE A CA 1
ATOM 2451 C C . PHE A 1 325 ? -45.637 19.141 35.970 1.00 44.49 361 PHE A C 1
ATOM 2452 O O . PHE A 1 325 ? -45.772 18.040 35.426 1.00 42.82 361 PHE A O 1
ATOM 2460 N N . ILE A 1 326 ? -44.475 19.573 36.467 1.00 43.51 362 ILE A N 1
ATOM 2461 C CA . ILE A 1 326 ? -43.259 18.780 36.324 1.00 45.56 362 ILE A CA 1
ATOM 2462 C C . ILE A 1 326 ? -43.381 17.451 37.055 1.00 45.27 362 ILE A C 1
ATOM 2463 O O . ILE A 1 326 ? -42.724 16.470 36.684 1.00 47.96 362 ILE A O 1
ATOM 2468 N N . ASN A 1 327 ? -44.220 17.388 38.093 1.00 42.83 363 ASN A N 1
ATOM 2469 C CA . ASN A 1 327 ? -44.410 16.131 38.810 1.00 41.36 363 ASN A CA 1
ATOM 2470 C C . ASN A 1 327 ? -44.908 15.034 37.877 1.00 40.94 363 ASN A C 1
ATOM 2471 O O . ASN A 1 327 ? -44.510 13.871 38.007 1.00 47.04 363 ASN A O 1
ATOM 2476 N N . LEU A 1 328 ? -45.769 15.386 36.919 1.00 43.87 364 LEU A N 1
ATOM 2477 C CA . LEU A 1 328 ? -46.245 14.397 35.957 1.00 45.18 364 LEU A CA 1
ATOM 2478 C C . LEU A 1 328 ? -45.149 13.988 34.978 1.00 42.38 364 LEU A C 1
ATOM 2479 O O . LEU A 1 328 ? -45.113 12.833 34.540 1.00 39.86 364 LEU A O 1
ATOM 2484 N N . GLN A 1 329 ? -44.256 14.914 34.619 1.00 41.02 365 GLN A N 1
ATOM 2485 C CA . GLN A 1 329 ? -43.125 14.547 33.772 1.00 44.28 365 GLN A CA 1
ATOM 2486 C C . GLN A 1 329 ? -42.139 13.669 34.531 1.00 45.46 365 GLN A C 1
ATOM 2487 O O . GLN A 1 329 ? -41.579 12.722 33.966 1.00 45.26 365 GLN A O 1
ATOM 2493 N N . ILE A 1 330 ? -41.923 13.963 35.816 1.00 43.29 366 ILE A N 1
ATOM 2494 C CA . ILE A 1 330 ? -41.058 13.125 36.641 1.00 45.42 366 ILE A CA 1
ATOM 2495 C C . ILE A 1 330 ? -41.617 11.712 36.728 1.00 44.07 366 ILE A C 1
ATOM 2496 O O . ILE A 1 330 ? -40.870 10.728 36.649 1.00 45.91 366 ILE A O 1
ATOM 2501 N N . LYS A 1 331 ? -42.940 11.588 36.877 1.00 43.00 367 LYS A N 1
ATOM 2502 C CA . LYS A 1 331 ? -43.560 10.269 36.961 1.00 44.95 367 LYS A CA 1
ATOM 2503 C C . LYS A 1 331 ? -43.355 9.470 35.682 1.00 45.11 367 LYS A C 1
ATOM 2504 O O . LYS A 1 331 ? -43.187 8.246 35.735 1.00 47.24 367 LYS A O 1
ATOM 2506 N N . ALA A 1 332 ? -43.360 10.139 34.528 1.00 47.49 368 ALA A N 1
ATOM 2507 C CA . ALA A 1 332 ? -43.129 9.440 33.269 1.00 45.11 368 ALA A CA 1
ATOM 2508 C C . ALA A 1 332 ? -41.681 8.976 33.150 1.00 45.32 368 ALA A C 1
ATOM 2509 O O . ALA A 1 332 ? -41.418 7.847 32.722 1.00 49.19 368 ALA A O 1
ATOM 2511 N N . LEU A 1 333 ? -40.729 9.832 33.529 1.00 41.94 369 LEU A N 1
ATOM 2512 C CA . LEU A 1 333 ? -39.320 9.478 33.406 1.00 44.45 369 LEU A CA 1
ATOM 2513 C C . LEU A 1 333 ? -38.896 8.412 34.407 1.00 51.13 369 LEU A C 1
ATOM 2514 O O . LEU A 1 333 ? -37.917 7.701 34.157 1.00 51.47 369 LEU A O 1
ATOM 2519 N N . GLN A 1 334 ? -39.609 8.281 35.530 1.00 53.72 370 GLN A N 1
ATOM 2520 C CA . GLN A 1 334 ? -39.288 7.248 36.508 1.00 48.69 370 GLN A CA 1
ATOM 2521 C C . GLN A 1 334 ? -39.578 5.843 35.996 1.00 47.06 370 GLN A C 1
ATOM 2522 O O . GLN A 1 334 ? -39.115 4.874 36.608 1.00 48.23 370 GLN A O 1
ATOM 2528 N N . LYS A 1 335 ? -40.328 5.708 34.898 1.00 42.27 371 LYS A N 1
ATOM 2529 C CA . LYS A 1 335 ? -40.491 4.406 34.263 1.00 45.88 371 LYS A CA 1
ATOM 2530 C C . LYS A 1 335 ? -39.177 3.886 33.696 1.00 47.96 371 LYS A C 1
ATOM 2531 O O . LYS A 1 335 ? -39.053 2.683 33.439 1.00 43.76 371 LYS A O 1
ATOM 2537 N N . TYR A 1 336 ? -38.196 4.766 33.498 1.00 50.51 372 TYR A N 1
ATOM 2538 C CA . TYR A 1 336 ? -36.879 4.391 33.004 1.00 50.01 372 TYR A CA 1
ATOM 2539 C C . TYR A 1 336 ? -35.820 4.518 34.091 1.00 47.77 372 TYR A C 1
ATOM 2540 O O . TYR A 1 336 ? -35.163 3.532 34.434 1.00 46.55 372 TYR A O 1
ATOM 2549 N N . ILE A 1 337 ? -35.644 5.709 34.653 1.00 45.84 373 ILE A N 1
ATOM 2550 C CA . ILE A 1 337 ? -34.725 5.914 35.770 1.00 50.92 373 ILE A CA 1
ATOM 2551 C C . ILE A 1 337 ? -35.558 6.163 37.023 1.00 50.97 373 ILE A C 1
ATOM 2552 O O . ILE A 1 337 ? -36.032 7.288 37.238 1.00 48.64 373 ILE A O 1
ATOM 2557 N N . PRO A 1 338 ? -35.757 5.153 37.875 1.00 48.36 374 PRO A N 1
ATOM 2558 C CA . PRO A 1 338 ? -36.742 5.306 38.960 1.00 52.94 374 PRO A CA 1
ATOM 2559 C C . PRO A 1 338 ? -36.316 6.261 40.065 1.00 54.22 374 PRO A C 1
ATOM 2560 O O . PRO A 1 338 ? -37.150 7.034 40.551 1.00 54.91 374 PRO A O 1
ATOM 2564 N N . ASP A 1 339 ? -35.052 6.239 40.483 1.00 49.98 375 ASP A N 1
ATOM 2565 C CA . ASP A 1 339 ? -34.623 7.037 41.636 1.00 53.20 375 ASP A CA 1
ATOM 2566 C C . ASP A 1 339 ? -34.280 8.473 41.251 1.00 58.08 375 ASP A C 1
ATOM 2567 O O . ASP A 1 339 ? -33.235 9.009 41.616 1.00 61.65 375 ASP A O 1
ATOM 2572 N N . ILE A 1 340 ? -35.175 9.110 40.504 1.00 58.09 376 ILE A N 1
ATOM 2573 C CA . ILE A 1 340 ? -35.080 10.531 40.193 1.00 59.24 376 ILE A CA 1
ATOM 2574 C C . ILE A 1 340 ? -36.371 11.182 40.662 1.00 56.92 376 ILE A C 1
ATOM 2575 O O . ILE A 1 340 ? -37.463 10.790 40.231 1.00 56.51 376 ILE A O 1
ATOM 2580 N N . THR A 1 341 ? -36.252 12.154 41.556 1.00 55.28 377 THR A N 1
ATOM 2581 C CA . THR A 1 341 ? -37.394 12.880 42.084 1.00 56.04 377 THR A CA 1
ATOM 2582 C C . THR A 1 341 ? -37.449 14.270 41.460 1.00 59.89 377 THR A C 1
ATOM 2583 O O . THR A 1 341 ? -36.559 14.678 40.707 1.00 58.93 377 THR A O 1
ATOM 2587 N N . GLU A 1 342 ? -38.520 15.000 41.780 1.00 62.20 378 GLU A N 1
ATOM 2588 C CA . GLU A 1 342 ? -38.675 16.357 41.267 1.00 56.52 378 GLU A CA 1
ATOM 2589 C C . GLU A 1 342 ? -37.588 17.286 41.794 1.00 55.69 378 GLU A C 1
ATOM 2590 O O . GLU A 1 342 ? -37.249 18.277 41.137 1.00 57.69 378 GLU A O 1
ATOM 2596 N N . TYR A 1 343 ? -37.030 16.983 42.967 1.00 58.89 379 TYR A N 1
ATOM 2597 C CA . TYR A 1 343 ? -35.959 17.800 43.522 1.00 60.05 379 TYR A CA 1
ATOM 2598 C C . TYR A 1 343 ? -34.637 17.613 42.789 1.00 55.94 379 TYR A C 1
ATOM 2599 O O . TYR A 1 343 ? -33.731 18.434 42.965 1.00 51.59 379 TYR A O 1
ATOM 2601 N N . ASP A 1 344 ? -34.509 16.569 41.973 1.00 54.97 380 ASP A N 1
ATOM 2602 C CA . ASP A 1 344 ? -33.279 16.289 41.246 1.00 55.83 380 ASP A CA 1
ATOM 2603 C C . ASP A 1 344 ? -33.179 17.033 39.921 1.00 53.73 380 ASP A C 1
ATOM 2604 O O . ASP A 1 344 ? -32.150 16.924 39.245 1.00 53.83 380 ASP A O 1
ATOM 2609 N N . ILE A 1 345 ? -34.206 17.783 39.529 1.00 49.79 381 ILE A N 1
ATOM 2610 C CA . ILE A 1 345 ? -34.243 18.411 38.218 1.00 49.55 381 ILE A CA 1
ATOM 2611 C C . ILE A 1 345 ? -34.429 19.917 38.375 1.00 53.82 381 ILE A C 1
ATOM 2612 O O . ILE A 1 345 ? -34.765 20.424 39.445 1.00 60.40 381 ILE A O 1
ATOM 2617 N N . GLN A 1 346 ? -34.219 20.624 37.269 1.00 50.66 382 GLN A N 1
ATOM 2618 C CA . GLN A 1 346 ? -34.433 22.060 37.187 1.00 49.15 382 GLN A CA 1
ATOM 2619 C C . GLN A 1 346 ? -34.752 22.402 35.738 1.00 48.16 382 GLN A C 1
ATOM 2620 O O . GLN A 1 346 ? -34.136 21.856 34.819 1.00 47.80 382 GLN A O 1
ATOM 2626 N N . ARG A 1 347 ? -35.726 23.287 35.540 1.00 47.72 383 ARG A N 1
ATOM 2627 C CA . ARG A 1 347 ? -36.099 23.693 34.191 1.00 46.71 383 ARG A CA 1
ATOM 2628 C C . ARG A 1 347 ? -34.928 24.382 33.500 1.00 43.94 383 ARG A C 1
ATOM 2629 O O . ARG A 1 347 ? -34.315 25.297 34.056 1.00 43.71 383 ARG A O 1
ATOM 2637 N N . GLY A 1 348 ? -34.616 23.934 32.286 1.00 46.68 384 GLY A N 1
ATOM 2638 C CA . GLY A 1 348 ? -33.508 24.475 31.537 1.00 43.36 384 GLY A CA 1
ATOM 2639 C C . GLY A 1 348 ? -33.954 25.242 30.309 1.00 40.63 384 GLY A C 1
ATOM 2640 O O . GLY A 1 348 ? -35.128 25.592 30.158 1.00 38.06 384 GLY A O 1
ATOM 2641 N N . PRO A 1 349 ? -33.015 25.523 29.402 1.00 39.52 385 PRO A N 1
ATOM 2642 C CA . PRO A 1 349 ? -33.372 26.259 28.182 1.00 45.18 385 PRO A CA 1
ATOM 2643 C C . PRO A 1 349 ? -34.178 25.404 27.219 1.00 47.35 385 PRO A C 1
ATOM 2644 O O . PRO A 1 349 ? -34.408 24.216 27.471 1.00 49.93 385 PRO A O 1
ATOM 2648 N N . ALA A 1 350 ? -34.618 25.998 26.113 1.00 42.76 386 ALA A N 1
ATOM 2649 C CA . ALA A 1 350 ? -35.482 25.308 25.171 1.00 39.38 386 ALA A CA 1
ATOM 2650 C C . ALA A 1 350 ? -35.109 25.700 23.750 1.00 34.57 386 ALA A C 1
ATOM 2651 O O . ALA A 1 350 ? -34.450 26.715 23.514 1.00 38.79 386 ALA A O 1
ATOM 2653 N N . GLY A 1 351 ? -35.535 24.862 22.801 1.00 33.23 387 GLY A N 1
ATOM 2654 C CA . GLY A 1 351 ? -35.479 25.185 21.395 1.00 30.92 387 GLY A CA 1
ATOM 2655 C C . GLY A 1 351 ? -36.890 25.275 20.833 1.00 37.27 387 GLY A C 1
ATOM 2656 O O . GLY A 1 351 ? -37.877 24.991 21.525 1.00 43.35 387 GLY A O 1
ATOM 2657 N N . VAL A 1 352 ? -36.979 25.683 19.568 1.00 33.28 388 VAL A N 1
ATOM 2658 C CA . VAL A 1 352 ? -38.258 25.818 18.879 1.00 33.25 388 VAL A CA 1
ATOM 2659 C C . VAL A 1 352 ? -38.131 25.153 17.515 1.00 33.87 388 VAL A C 1
ATOM 2660 O O . VAL A 1 352 ? -37.378 25.631 16.657 1.00 31.85 388 VAL A O 1
ATOM 2664 N N . ARG A 1 353 ? -38.874 24.068 17.307 1.00 31.45 389 ARG A N 1
ATOM 2665 C CA . ARG A 1 353 ? -38.875 23.376 16.024 1.00 33.97 389 ARG A CA 1
ATOM 2666 C C . ARG A 1 353 ? -39.672 24.160 14.989 1.00 37.72 389 ARG A C 1
ATOM 2667 O O . ARG A 1 353 ? -40.753 24.682 15.277 1.00 37.05 389 ARG A O 1
ATOM 2675 N N . ALA A 1 354 ? -39.128 24.233 13.774 1.00 41.37 390 ALA A N 1
ATOM 2676 C CA . ALA A 1 354 ? -39.806 24.881 12.652 1.00 43.29 390 ALA A CA 1
ATOM 2677 C C . ALA A 1 354 ? -40.582 23.813 11.886 1.00 34.91 390 ALA A C 1
ATOM 2678 O O . ALA A 1 354 ? -40.123 23.257 10.887 1.00 38.54 390 ALA A O 1
ATOM 2680 N N . GLN A 1 355 ? -41.787 23.526 12.378 1.00 40.95 391 GLN A N 1
ATOM 2681 C CA . GLN A 1 355 ? -42.634 22.472 11.827 1.00 36.50 391 GLN A CA 1
ATOM 2682 C C . GLN A 1 355 ? -43.494 23.028 10.699 1.00 32.58 391 GLN A C 1
ATOM 2683 O O . GLN A 1 355 ? -44.363 23.876 10.932 1.00 34.96 391 GLN A O 1
ATOM 2689 N N . ALA A 1 356 ? -43.258 22.540 9.485 1.00 38.50 392 ALA A N 1
ATOM 2690 C CA . ALA A 1 356 ? -44.076 22.905 8.339 1.00 36.90 392 ALA A CA 1
ATOM 2691 C C . ALA A 1 356 ? -45.403 22.154 8.372 1.00 39.27 392 ALA A C 1
ATOM 2692 O O . ALA A 1 356 ? -45.487 21.014 8.836 1.00 40.59 392 ALA A O 1
ATOM 2694 N N . MET A 1 357 ? -46.448 22.807 7.868 1.00 42.21 393 MET A N 1
ATOM 2695 C CA . MET A 1 357 ? -47.794 22.250 7.919 1.00 43.39 393 MET A CA 1
ATOM 2696 C C . MET A 1 357 ? -48.583 22.735 6.712 1.00 45.08 393 MET A C 1
ATOM 2697 O O . MET A 1 357 ? -48.630 23.941 6.447 1.00 37.84 393 MET A O 1
ATOM 2702 N N . ASP A 1 358 ? -49.202 21.800 5.991 1.00 43.12 394 ASP A N 1
ATOM 2703 C CA . ASP A 1 358 ? -49.958 22.137 4.793 1.00 42.13 394 ASP A CA 1
ATOM 2704 C C . ASP A 1 358 ? -51.400 22.484 5.167 1.00 40.81 394 ASP A C 1
ATOM 2705 O O . ASP A 1 358 ? -51.764 22.544 6.344 1.00 42.73 394 ASP A O 1
ATOM 2710 N N . LEU A 1 359 ? -52.240 22.710 4.151 1.00 43.19 395 LEU A N 1
ATOM 2711 C CA . LEU A 1 359 ? -53.627 23.098 4.393 1.00 42.37 395 LEU A CA 1
ATOM 2712 C C . LEU A 1 359 ? -54.426 21.986 5.059 1.00 40.74 395 LEU A C 1
ATOM 2713 O O . LEU A 1 359 ? -55.418 22.265 5.742 1.00 43.90 395 LEU A O 1
ATOM 2718 N N . ASP A 1 360 ? -54.027 20.731 4.867 1.00 35.07 396 ASP A N 1
ATOM 2719 C CA . ASP A 1 360 ? -54.762 19.594 5.404 1.00 42.92 396 ASP A CA 1
ATOM 2720 C C . ASP A 1 360 ? -54.343 19.228 6.822 1.00 44.52 396 ASP A C 1
ATOM 2721 O O . ASP A 1 360 ? -54.849 18.242 7.366 1.00 46.50 396 ASP A O 1
ATOM 2726 N N . GLY A 1 361 ? -53.438 19.990 7.431 1.00 44.61 397 GLY A N 1
ATOM 2727 C CA . GLY A 1 361 ? -53.011 19.709 8.785 1.00 42.16 397 GLY A CA 1
ATOM 2728 C C . GLY A 1 361 ? -51.914 18.680 8.918 1.00 42.49 397 GLY A C 1
ATOM 2729 O O . GLY A 1 361 ? -51.640 18.233 10.036 1.00 42.60 397 GLY A O 1
ATOM 2730 N N . ASN A 1 362 ? -51.279 18.284 7.820 1.00 38.09 398 ASN A N 1
ATOM 2731 C CA . ASN A 1 362 ? -50.208 17.302 7.891 1.00 41.70 398 ASN A CA 1
ATOM 2732 C C . ASN A 1 362 ? -48.905 17.967 8.310 1.00 43.19 398 ASN A C 1
ATOM 2733 O O . ASN A 1 362 ? -48.594 19.086 7.890 1.00 40.70 398 ASN A O 1
ATOM 2738 N N . LEU A 1 363 ? -48.144 17.271 9.146 1.00 44.97 399 LEU A N 1
ATOM 2739 C CA . LEU A 1 363 ? -46.824 17.737 9.557 1.00 44.51 399 LEU A CA 1
ATOM 2740 C C . LEU A 1 363 ? -45.839 17.331 8.468 1.00 47.57 399 LEU A C 1
ATOM 2741 O O . LEU A 1 363 ? -45.404 16.179 8.401 1.00 50.68 399 LEU A O 1
ATOM 2746 N N . VAL A 1 364 ? -45.503 18.280 7.594 1.00 44.15 400 VAL A N 1
ATOM 2747 C CA . VAL A 1 364 ? -44.632 17.991 6.462 1.00 47.11 400 VAL A CA 1
ATOM 2748 C C . VAL A 1 364 ? -43.240 17.625 6.962 1.00 52.01 400 VAL A C 1
ATOM 2749 O O . VAL A 1 364 ? -42.686 18.278 7.859 1.00 50.38 400 VAL A O 1
ATOM 2753 N N . ASP A 1 365 ? -42.666 16.568 6.385 1.00 52.95 401 ASP A N 1
ATOM 2754 C CA . ASP A 1 365 ? -41.363 16.065 6.812 1.00 53.02 401 ASP A CA 1
ATOM 2755 C C . ASP A 1 365 ? -40.517 15.669 5.610 1.00 49.84 401 ASP A C 1
ATOM 2756 O O . ASP A 1 365 ? -39.796 14.666 5.638 1.00 58.45 401 ASP A O 1
ATOM 2761 N N . ASP A 1 366 ? -40.588 16.453 4.537 1.00 41.67 402 ASP A N 1
ATOM 2762 C CA . ASP A 1 366 ? -39.751 16.250 3.365 1.00 43.61 402 ASP A CA 1
ATOM 2763 C C . ASP A 1 366 ? -39.387 17.616 2.797 1.00 50.50 402 ASP A C 1
ATOM 2764 O O . ASP A 1 366 ? -39.850 18.655 3.280 1.00 61.79 402 ASP A O 1
ATOM 2769 N N . PHE A 1 367 ? -38.538 17.612 1.772 1.00 49.43 403 PHE A N 1
ATOM 2770 C CA . PHE A 1 367 ? -38.141 18.851 1.119 1.00 47.62 403 PHE A CA 1
ATOM 2771 C C . PHE A 1 367 ? -39.359 19.581 0.571 1.00 47.15 403 PHE A C 1
ATOM 2772 O O . PHE A 1 367 ? -40.275 18.970 0.013 1.00 50.58 403 PHE A O 1
ATOM 2780 N N . VAL A 1 368 ? -39.370 20.898 0.741 1.00 44.97 404 VAL A N 1
ATOM 2781 C CA . VAL A 1 368 ? -40.363 21.764 0.122 1.00 42.31 404 VAL A CA 1
ATOM 2782 C C . VAL A 1 368 ? -39.610 22.946 -0.467 1.00 50.05 404 VAL A C 1
ATOM 2783 O O . VAL A 1 368 ? -39.092 23.791 0.276 1.00 50.56 404 VAL A O 1
ATOM 2787 N N . PHE A 1 369 ? -39.525 22.994 -1.791 1.00 49.02 405 PHE A N 1
ATOM 2788 C CA . PHE A 1 369 ? -38.965 24.133 -2.496 1.00 49.24 405 PHE A CA 1
ATOM 2789 C C . PHE A 1 369 ? -40.094 24.937 -3.126 1.00 50.21 405 PHE A C 1
ATOM 2790 O O . PHE A 1 369 ? -41.136 24.393 -3.498 1.00 47.96 405 PHE A O 1
ATOM 2798 N N . ASP A 1 370 ? -39.881 26.245 -3.233 1.00 47.52 406 ASP A N 1
ATOM 2799 C CA . ASP A 1 370 ? -40.935 27.133 -3.690 1.00 48.49 406 ASP A CA 1
ATOM 2800 C C . ASP A 1 370 ? -40.318 28.330 -4.395 1.00 52.20 406 ASP A C 1
ATOM 2801 O O . ASP A 1 370 ? -39.203 28.752 -4.079 1.00 52.88 406 ASP A O 1
ATOM 2806 N N . ARG A 1 371 ? -41.065 28.870 -5.356 1.00 53.88 407 ARG A N 1
ATOM 2807 C CA . ARG A 1 371 ? -40.627 30.008 -6.147 1.00 56.15 407 ARG A CA 1
ATOM 2808 C C . ARG A 1 371 ? -41.865 30.733 -6.651 1.00 57.99 407 ARG A C 1
ATOM 2809 O O . ARG A 1 371 ? -42.930 30.130 -6.810 1.00 61.86 407 ARG A O 1
ATOM 2817 N N . GLY A 1 372 ? -41.721 32.033 -6.888 1.00 56.69 408 GLY A N 1
ATOM 2818 C CA . GLY A 1 372 ? -42.835 32.853 -7.312 1.00 57.06 408 GLY A CA 1
ATOM 2819 C C . GLY A 1 372 ? -43.351 32.477 -8.691 1.00 61.62 408 GLY A C 1
ATOM 2820 O O . GLY A 1 372 ? -42.819 31.613 -9.389 1.00 61.62 408 GLY A O 1
ATOM 2821 N N . GLN A 1 373 ? -44.420 33.160 -9.089 1.00 67.15 409 GLN A N 1
ATOM 2822 C CA . GLN A 1 373 ? -45.051 32.908 -10.381 1.00 72.07 409 GLN A CA 1
ATOM 2823 C C . GLN A 1 373 ? -44.304 33.608 -11.512 1.00 72.48 409 GLN A C 1
ATOM 2824 O O . GLN A 1 373 ? -44.149 34.830 -11.505 1.00 74.79 409 GLN A O 1
ATOM 2826 N N . ALA A 1 377 ? -38.185 37.667 -12.897 1.00 68.55 413 ALA A N 1
ATOM 2827 C CA . ALA A 1 377 ? -37.170 38.324 -12.083 1.00 66.42 413 ALA A CA 1
ATOM 2828 C C . ALA A 1 377 ? -37.026 37.631 -10.732 1.00 64.12 413 ALA A C 1
ATOM 2829 O O . ALA A 1 377 ? -36.190 36.743 -10.562 1.00 62.15 413 ALA A O 1
ATOM 2831 N N . LEU A 1 378 ? -37.852 38.046 -9.769 1.00 59.69 414 LEU A N 1
ATOM 2832 C CA . LEU A 1 378 ? -37.812 37.441 -8.444 1.00 57.11 414 LEU A CA 1
ATOM 2833 C C . LEU A 1 378 ? -38.376 36.027 -8.435 1.00 61.98 414 LEU A C 1
ATOM 2834 O O . LEU A 1 378 ? -38.034 35.241 -7.545 1.00 67.68 414 LEU A O 1
ATOM 2839 N N . ALA A 1 379 ? -39.224 35.683 -9.407 1.00 59.56 415 ALA A N 1
ATOM 2840 C CA . ALA A 1 379 ? -39.854 34.368 -9.405 1.00 58.32 415 ALA A CA 1
ATOM 2841 C C . ALA A 1 379 ? -38.870 33.274 -9.801 1.00 62.21 415 ALA A C 1
ATOM 2842 O O . ALA A 1 379 ? -38.861 32.192 -9.202 1.00 69.07 415 ALA A O 1
ATOM 2844 N N . LYS A 1 380 ? -38.033 33.535 -10.804 1.00 61.16 416 LYS A N 1
ATOM 2845 C CA . LYS A 1 380 ? -37.145 32.512 -11.337 1.00 55.94 416 LYS A CA 1
ATOM 2846 C C . LYS A 1 380 ? -35.784 32.475 -10.656 1.00 56.86 416 LYS A C 1
ATOM 2847 O O . LYS A 1 380 ? -35.076 31.469 -10.780 1.00 63.17 416 LYS A O 1
ATOM 2849 N N . ARG A 1 381 ? -35.401 33.532 -9.938 1.00 49.54 417 ARG A N 1
ATOM 2850 C CA . ARG A 1 381 ? -34.058 33.642 -9.386 1.00 54.26 417 ARG A CA 1
ATOM 2851 C C . ARG A 1 381 ? -33.988 33.461 -7.876 1.00 56.43 417 ARG A C 1
ATOM 2852 O O . ARG A 1 381 ? -32.881 33.446 -7.327 1.00 56.50 417 ARG A O 1
ATOM 2860 N N . VAL A 1 382 ? -35.120 33.328 -7.190 1.00 57.28 418 VAL A N 1
ATOM 2861 C CA . VAL A 1 382 ? -35.147 33.162 -5.740 1.00 51.74 418 VAL A CA 1
ATOM 2862 C C . VAL A 1 382 ? -35.840 31.842 -5.432 1.00 50.84 418 VAL A C 1
ATOM 2863 O O . VAL A 1 382 ? -37.062 31.719 -5.589 1.00 45.82 418 VAL A O 1
ATOM 2867 N N . LEU A 1 383 ? -35.063 30.856 -4.991 1.00 48.92 419 LEU A N 1
ATOM 2868 C CA . LEU A 1 383 ? -35.588 29.562 -4.579 1.00 45.49 419 LEU A CA 1
ATOM 2869 C C . LEU A 1 383 ? -35.600 29.483 -3.057 1.00 46.97 419 LEU A C 1
ATOM 2870 O O . LEU A 1 383 ? -34.581 29.744 -2.409 1.00 45.48 419 LEU A O 1
ATOM 2875 N N . HIS A 1 384 ? -36.752 29.126 -2.495 1.00 45.01 420 HIS A N 1
ATOM 2876 C CA . HIS A 1 384 ? -36.937 29.021 -1.055 1.00 40.19 420 HIS A CA 1
ATOM 2877 C C . HIS A 1 384 ? -37.020 27.557 -0.653 1.00 39.66 420 HIS A C 1
ATOM 2878 O O . HIS A 1 384 ? -37.847 26.810 -1.184 1.00 40.35 420 HIS A O 1
ATOM 2885 N N . CYS A 1 385 ? -36.173 27.154 0.291 1.00 40.23 421 CYS A N 1
ATOM 2886 C CA . CYS A 1 385 ? -36.287 25.836 0.910 1.00 39.96 421 CYS A CA 1
ATOM 2887 C C . CYS A 1 385 ? -37.146 25.998 2.157 1.00 47.01 421 CYS A C 1
ATOM 2888 O O . CYS A 1 385 ? -36.655 26.307 3.245 1.00 50.45 421 CYS A O 1
ATOM 2891 N N . ARG A 1 386 ? -38.451 25.791 1.996 1.00 46.48 422 ARG A N 1
ATOM 2892 C CA . ARG A 1 386 ? -39.390 26.017 3.083 1.00 40.50 422 ARG A CA 1
ATOM 2893 C C . ARG A 1 386 ? -39.439 24.865 4.075 1.00 41.33 422 ARG A C 1
ATOM 2894 O O . ARG A 1 386 ? -40.075 25.003 5.127 1.00 42.84 422 ARG A O 1
ATOM 2902 N N . ASN A 1 387 ? -38.784 23.747 3.776 1.00 40.00 423 ASN A N 1
ATOM 2903 C CA . ASN A 1 387 ? -38.678 22.644 4.719 1.00 37.94 423 ASN A CA 1
ATOM 2904 C C . ASN A 1 387 ? -37.619 21.676 4.223 1.00 41.01 423 ASN A C 1
ATOM 2905 O O . ASN A 1 387 ? -37.416 21.524 3.015 1.00 41.14 423 ASN A O 1
ATOM 2910 N N . ALA A 1 388 ? -36.952 21.030 5.170 1.00 44.62 424 ALA A N 1
ATOM 2911 C CA . ALA A 1 388 ? -35.955 20.011 4.905 1.00 47.14 424 ALA A CA 1
ATOM 2912 C C . ALA A 1 388 ? -36.243 18.799 5.776 1.00 47.66 424 ALA A C 1
ATOM 2913 O O . ALA A 1 388 ? -36.800 18.938 6.870 1.00 44.03 424 ALA A O 1
ATOM 2915 N N . PRO A 1 389 ? -35.896 17.600 5.310 1.00 50.98 425 PRO A N 1
ATOM 2916 C CA . PRO A 1 389 ? -36.217 16.393 6.080 1.00 51.21 425 PRO A CA 1
ATOM 2917 C C . PRO A 1 389 ? -35.519 16.372 7.432 1.00 49.61 425 PRO A C 1
ATOM 2918 O O . PRO A 1 389 ? -34.406 16.877 7.595 1.00 44.45 425 PRO A O 1
ATOM 2922 N N . SER A 1 390 ? -36.204 15.780 8.411 1.00 50.17 426 SER A N 1
ATOM 2923 C CA . SER A 1 390 ? -35.703 15.590 9.762 1.00 52.56 426 SER A CA 1
ATOM 2924 C C . SER A 1 390 ? -34.830 14.335 9.831 1.00 49.59 426 SER A C 1
ATOM 2925 O O . SER A 1 390 ? -35.063 13.371 9.098 1.00 46.78 426 SER A O 1
ATOM 2928 N N . PRO A 1 391 ? -33.788 14.331 10.682 1.00 46.60 427 PRO A N 1
ATOM 2929 C CA . PRO A 1 391 ? -33.306 15.449 11.499 1.00 38.50 427 PRO A CA 1
ATOM 2930 C C . PRO A 1 391 ? -32.294 16.308 10.742 1.00 42.37 427 PRO A C 1
ATOM 2931 O O . PRO A 1 391 ? -31.361 15.773 10.142 1.00 43.30 427 PRO A O 1
ATOM 2935 N N . GLY A 1 392 ? -32.475 17.629 10.792 1.00 39.35 428 GLY A N 1
ATOM 2936 C CA . GLY A 1 392 ? -31.699 18.506 9.930 1.00 36.71 428 GLY A CA 1
ATOM 2937 C C . GLY A 1 392 ? -30.221 18.545 10.271 1.00 35.99 428 GLY A C 1
ATOM 2938 O O . GLY A 1 392 ? -29.373 18.603 9.377 1.00 43.12 428 GLY A O 1
ATOM 2939 N N . ALA A 1 393 ? -29.889 18.526 11.563 1.00 35.89 429 ALA A N 1
ATOM 2940 C CA . ALA A 1 393 ? -28.489 18.639 11.959 1.00 39.41 429 ALA A CA 1
ATOM 2941 C C . ALA A 1 393 ? -27.699 17.399 11.556 1.00 34.47 429 ALA A C 1
ATOM 2942 O O . ALA A 1 393 ? -26.621 17.504 10.963 1.00 40.32 429 ALA A O 1
ATOM 2944 N N . THR A 1 394 ? -28.224 16.213 11.868 1.00 34.57 430 THR A N 1
ATOM 2945 C CA . THR A 1 394 ? -27.508 14.981 11.552 1.00 36.81 430 THR A CA 1
ATOM 2946 C C . THR A 1 394 ? -27.341 14.805 10.047 1.00 43.00 430 THR A C 1
ATOM 2947 O O . THR A 1 394 ? -26.276 14.387 9.578 1.00 51.58 430 THR A O 1
ATOM 2951 N N . SER A 1 395 ? -28.373 15.137 9.272 1.00 38.67 431 SER A N 1
ATOM 2952 C CA . SER A 1 395 ? -28.355 14.956 7.828 1.00 41.63 431 SER A CA 1
ATOM 2953 C C . SER A 1 395 ? -27.856 16.189 7.079 1.00 37.45 431 SER A C 1
ATOM 2954 O O . SER A 1 395 ? -28.024 16.264 5.857 1.00 37.35 431 SER A O 1
ATOM 2957 N N . SER A 1 396 ? -27.230 17.140 7.779 1.00 35.98 432 SER A N 1
ATOM 2958 C CA . SER A 1 396 ? -26.938 18.442 7.180 1.00 37.99 432 SER A CA 1
ATOM 2959 C C . SER A 1 396 ? -26.025 18.315 5.964 1.00 38.14 432 SER A C 1
ATOM 2960 O O . SER A 1 396 ? -26.271 18.935 4.922 1.00 37.54 432 SER A O 1
ATOM 2963 N N . LEU A 1 397 ? -24.963 17.514 6.073 1.00 38.50 433 LEU A N 1
ATOM 2964 C CA . LEU A 1 397 ? -24.031 17.382 4.957 1.00 40.50 433 LEU A CA 1
ATOM 2965 C C . LEU A 1 397 ? -24.682 16.682 3.770 1.00 42.89 433 LEU A C 1
ATOM 2966 O O . LEU A 1 397 ? -24.397 17.015 2.613 1.00 41.74 433 LEU A O 1
ATOM 2971 N N . ALA A 1 398 ? -25.557 15.708 4.036 1.00 43.31 434 ALA A N 1
ATOM 2972 C CA . ALA A 1 398 ? -26.268 15.035 2.954 1.00 42.05 434 ALA A CA 1
ATOM 2973 C C . ALA A 1 398 ? -27.365 15.924 2.381 1.00 40.63 434 ALA A C 1
ATOM 2974 O O . ALA A 1 398 ? -27.605 15.921 1.169 1.00 38.10 434 ALA A O 1
ATOM 2976 N N . ILE A 1 399 ? -28.046 16.685 3.242 1.00 42.92 435 ILE A N 1
ATOM 2977 C CA . ILE A 1 399 ? -29.069 17.616 2.773 1.00 42.98 435 ILE A CA 1
ATOM 2978 C C . ILE A 1 399 ? -28.449 18.666 1.864 1.00 40.63 435 ILE A C 1
ATOM 2979 O O . ILE A 1 399 ? -29.022 19.036 0.832 1.00 43.06 435 ILE A O 1
ATOM 2984 N N . ALA A 1 400 ? -27.263 19.158 2.229 1.00 42.60 436 ALA A N 1
ATOM 2985 C CA . ALA A 1 400 ? -26.599 20.177 1.425 1.00 43.34 436 ALA A CA 1
ATOM 2986 C C . ALA A 1 400 ? -26.242 19.648 0.042 1.00 44.18 436 ALA A C 1
ATOM 2987 O O . ALA A 1 400 ? -26.324 20.381 -0.950 1.00 42.38 436 ALA A O 1
ATOM 2989 N N . LYS A 1 401 ? -25.840 18.377 -0.046 1.00 50.64 437 LYS A N 1
ATOM 2990 C CA . LYS A 1 401 ? -25.552 17.780 -1.350 1.00 52.37 437 LYS A CA 1
ATOM 2991 C C . LYS A 1 401 ? -26.802 17.745 -2.225 1.00 47.71 437 LYS A C 1
ATOM 2992 O O . LYS A 1 401 ? -26.736 18.022 -3.431 1.00 42.66 437 LYS A O 1
ATOM 2998 N N . MET A 1 402 ? -27.946 17.386 -1.625 1.00 43.03 438 MET A N 1
ATOM 2999 C CA . MET A 1 402 ? -29.246 17.427 -2.290 1.00 45.10 438 MET A CA 1
ATOM 3000 C C . MET A 1 402 ? -29.581 18.841 -2.756 1.00 43.82 438 MET A C 1
ATOM 3001 O O . MET A 1 402 ? -30.007 19.057 -3.900 1.00 46.16 438 MET A O 1
ATOM 3006 N N . ILE A 1 403 ? -29.386 19.816 -1.871 1.00 49.38 439 ILE A N 1
ATOM 3007 C CA . ILE A 1 403 ? -29.762 21.194 -2.157 1.00 48.11 439 ILE A CA 1
ATOM 3008 C C . ILE A 1 403 ? -28.861 21.773 -3.234 1.00 48.02 439 ILE A C 1
ATOM 3009 O O . ILE A 1 403 ? -29.320 22.503 -4.120 1.00 47.91 439 ILE A O 1
ATOM 3014 N N . ALA A 1 404 ? -27.567 21.443 -3.189 1.00 45.94 440 ALA A N 1
ATOM 3015 C CA . ALA A 1 404 ? -26.661 21.877 -4.244 1.00 46.40 440 ALA A CA 1
ATOM 3016 C C . ALA A 1 404 ? -27.074 21.298 -5.590 1.00 49.54 440 ALA A C 1
ATOM 3017 O O . ALA A 1 404 ? -26.993 21.981 -6.617 1.00 53.62 440 ALA A O 1
ATOM 3019 N N . ASP A 1 405 ? -27.531 20.043 -5.604 1.00 46.72 441 ASP A N 1
ATOM 3020 C CA . ASP A 1 405 ? -28.035 19.452 -6.840 1.00 52.86 441 ASP A CA 1
ATOM 3021 C C . ASP A 1 405 ? -29.242 20.219 -7.364 1.00 53.01 441 ASP A C 1
ATOM 3022 O O . ASP A 1 405 ? -29.394 20.399 -8.578 1.00 47.57 441 ASP A O 1
ATOM 3027 N N . LYS A 1 406 ? -30.108 20.686 -6.461 1.00 50.39 442 LYS A N 1
ATOM 3028 C CA . LYS A 1 406 ? -31.321 21.381 -6.881 1.00 50.90 442 LYS A CA 1
ATOM 3029 C C . LYS A 1 406 ? -30.994 22.726 -7.519 1.00 55.60 442 LYS A C 1
ATOM 3030 O O . LYS A 1 406 ? -31.434 23.016 -8.638 1.00 60.84 442 LYS A O 1
ATOM 3036 N N . ILE A 1 407 ? -30.217 23.561 -6.825 1.00 53.03 443 ILE A N 1
ATOM 3037 C CA . ILE A 1 407 ? -29.900 24.881 -7.357 1.00 53.20 443 ILE A CA 1
ATOM 3038 C C . ILE A 1 407 ? -28.932 24.805 -8.530 1.00 53.89 443 ILE A C 1
ATOM 3039 O O . ILE A 1 407 ? -28.868 25.743 -9.334 1.00 54.55 443 ILE A O 1
ATOM 3044 N N . GLU A 1 408 ? -28.169 23.715 -8.655 1.00 54.17 444 GLU A N 1
ATOM 3045 C CA . GLU A 1 408 ? -27.348 23.537 -9.848 1.00 55.55 444 GLU A CA 1
ATOM 3046 C C . GLU A 1 408 ? -28.218 23.371 -11.086 1.00 56.57 444 GLU A C 1
ATOM 3047 O O . GLU A 1 408 ? -27.923 23.941 -12.142 1.00 54.22 444 GLU A O 1
ATOM 3053 N N . ASN A 1 409 ? -29.300 22.599 -10.972 1.00 56.89 445 ASN A N 1
ATOM 3054 C CA . ASN A 1 409 ? -30.234 22.461 -12.082 1.00 59.83 445 ASN A CA 1
ATOM 3055 C C . ASN A 1 409 ? -31.144 23.678 -12.198 1.00 61.58 445 ASN A C 1
ATOM 3056 O O . ASN A 1 409 ? -31.458 24.119 -13.309 1.00 68.60 445 ASN A O 1
ATOM 3061 N N . GLU A 1 410 ? -31.571 24.236 -11.063 1.00 60.05 446 GLU A N 1
ATOM 3062 C CA . GLU A 1 410 ? -32.520 25.345 -11.096 1.00 60.24 446 GLU A CA 1
ATOM 3063 C C . GLU A 1 410 ? -31.879 26.612 -11.649 1.00 57.11 446 GLU A C 1
ATOM 3064 O O . GLU A 1 410 ? -32.491 27.321 -12.456 1.00 54.83 446 GLU A O 1
ATOM 3070 N N . PHE A 1 411 ? -30.652 26.911 -11.230 1.00 55.44 447 PHE A N 1
ATOM 3071 C CA . PHE A 1 411 ? -29.960 28.122 -11.647 1.00 60.32 447 PHE A CA 1
ATOM 3072 C C . PHE A 1 411 ? -28.922 27.875 -12.736 1.00 65.02 447 PHE A C 1
ATOM 3073 O O . PHE A 1 411 ? -28.239 28.820 -13.144 1.00 63.64 447 PHE A O 1
ATOM 3081 N N . SER A 1 412 ? -28.791 26.635 -13.213 1.00 65.41 448 SER A N 1
ATOM 3082 C CA . SER A 1 412 ? -27.827 26.279 -14.259 1.00 69.12 448 SER A CA 1
ATOM 3083 C C . SER A 1 412 ? -26.403 26.657 -13.850 1.00 68.17 448 SER A C 1
ATOM 3084 O O . SER A 1 412 ? -25.643 27.245 -14.622 1.00 67.08 448 SER A O 1
ATOM 3087 N N . ILE A 1 413 ? -26.044 26.309 -12.617 1.00 66.97 449 ILE A N 1
ATOM 3088 C CA . ILE A 1 413 ? -24.710 26.587 -12.094 1.00 64.02 449 ILE A CA 1
ATOM 3089 C C . ILE A 1 413 ? -23.759 25.498 -12.574 1.00 66.13 449 ILE A C 1
ATOM 3090 O O . ILE A 1 413 ? -23.951 24.314 -12.275 1.00 66.45 449 ILE A O 1
ATOM 3095 N N . GLY A 1 414 ? -22.730 25.896 -13.315 1.00 69.54 450 GLY A N 1
ATOM 3096 C CA . GLY A 1 414 ? -21.762 24.951 -13.840 1.00 68.88 450 GLY A CA 1
ATOM 3097 C C . GLY A 1 414 ? -22.267 24.205 -15.059 1.00 67.53 450 GLY A C 1
ATOM 3098 O O . GLY A 1 414 ? -22.941 24.781 -15.913 1.00 71.35 450 GLY A O 1
ATOM 3099 N N . GLY B 1 1 ? -92.834 41.174 61.338 1.00 72.90 41 GLY B N 1
ATOM 3100 C CA . GLY B 1 1 ? -92.818 39.724 61.298 1.00 72.24 41 GLY B CA 1
ATOM 3101 C C . GLY B 1 1 ? -91.497 39.145 61.766 1.00 70.40 41 GLY B C 1
ATOM 3102 O O . GLY B 1 1 ? -90.850 39.708 62.643 1.00 72.88 41 GLY B O 1
ATOM 3103 N N . ASP B 1 2 ? -91.088 38.030 61.166 1.00 68.07 42 ASP B N 1
ATOM 3104 C CA . ASP B 1 2 ? -91.818 37.438 60.051 1.00 58.01 42 ASP B CA 1
ATOM 3105 C C . ASP B 1 2 ? -91.967 35.923 60.192 1.00 50.63 42 ASP B C 1
ATOM 3106 O O . ASP B 1 2 ? -93.075 35.420 60.369 1.00 52.61 42 ASP B O 1
ATOM 3111 N N . TYR B 1 3 ? -90.855 35.196 60.118 1.00 52.86 43 TYR B N 1
ATOM 3112 C CA . TYR B 1 3 ? -90.889 33.745 60.016 1.00 49.57 43 TYR B CA 1
ATOM 3113 C C . TYR B 1 3 ? -90.059 33.090 61.112 1.00 49.70 43 TYR B C 1
ATOM 3114 O O . TYR B 1 3 ? -89.201 33.716 61.735 1.00 45.89 43 TYR B O 1
ATOM 3123 N N . ASP B 1 4 ? -90.336 31.805 61.344 1.00 52.39 44 ASP B N 1
ATOM 3124 C CA . ASP B 1 4 ? -89.523 31.022 62.267 1.00 52.30 44 ASP B CA 1
ATOM 3125 C C . ASP B 1 4 ? -88.265 30.503 61.585 1.00 48.81 44 ASP B C 1
ATOM 3126 O O . ASP B 1 4 ? -87.185 30.486 62.188 1.00 44.36 44 ASP B O 1
ATOM 3131 N N . LEU B 1 5 ? -88.391 30.081 60.331 1.00 46.91 45 LEU B N 1
ATOM 3132 C CA . LEU B 1 5 ? -87.291 29.504 59.577 1.00 44.03 45 LEU B CA 1
ATOM 3133 C C . LEU B 1 5 ? -87.334 30.043 58.156 1.00 43.00 45 LEU B C 1
ATOM 3134 O O . LEU B 1 5 ? -88.411 30.195 57.575 1.00 44.10 45 LEU B O 1
ATOM 3139 N N . VAL B 1 6 ? -86.161 30.344 57.608 1.00 44.33 46 VAL B N 1
ATOM 3140 C CA . VAL B 1 6 ? -86.024 30.795 56.229 1.00 44.43 46 VAL B CA 1
ATOM 3141 C C . VAL B 1 6 ? -85.069 29.853 55.514 1.00 45.49 46 VAL B C 1
ATOM 3142 O O . VAL B 1 6 ? -83.969 29.584 56.010 1.00 41.85 46 VAL B O 1
ATOM 3146 N N . VAL B 1 7 ? -85.493 29.352 54.357 1.00 42.54 47 VAL B N 1
ATOM 3147 C CA . VAL B 1 7 ? -84.664 28.510 53.503 1.00 38.56 47 VAL B CA 1
ATOM 3148 C C . VAL B 1 7 ? -84.227 29.350 52.313 1.00 36.10 47 VAL B C 1
ATOM 3149 O O . VAL B 1 7 ? -85.063 29.790 51.516 1.00 43.01 47 VAL B O 1
ATOM 3153 N N . VAL B 1 8 ? -82.923 29.579 52.193 1.00 35.60 48 VAL B N 1
ATOM 3154 C CA . VAL B 1 8 ? -82.366 30.348 51.085 1.00 32.94 48 VAL B CA 1
ATOM 3155 C C . VAL B 1 8 ? -81.977 29.370 49.982 1.00 35.60 48 VAL B C 1
ATOM 3156 O O . VAL B 1 8 ? -81.081 28.539 50.162 1.00 32.91 48 VAL B O 1
ATOM 3160 N N . GLY B 1 9 ? -82.652 29.470 48.838 1.00 34.49 49 GLY B N 1
ATOM 3161 C CA . GLY B 1 9 ? -82.401 28.582 47.720 1.00 31.94 49 GLY B CA 1
ATOM 3162 C C . GLY B 1 9 ? -83.664 27.920 47.210 1.00 39.41 49 GLY B C 1
ATOM 3163 O O . GLY B 1 9 ? -84.302 27.146 47.931 1.00 33.99 49 GLY B O 1
ATOM 3164 N N . GLY B 1 10 ? -84.039 28.222 45.969 1.00 38.73 50 GLY B N 1
ATOM 3165 C CA . GLY B 1 10 ? -85.249 27.675 45.388 1.00 36.94 50 GLY B CA 1
ATOM 3166 C C . GLY B 1 10 ? -84.994 26.503 44.463 1.00 41.78 50 GLY B C 1
ATOM 3167 O O . GLY B 1 10 ? -85.806 26.214 43.577 1.00 45.46 50 GLY B O 1
ATOM 3168 N N . GLY B 1 11 ? -83.864 25.828 44.650 1.00 42.05 51 GLY B N 1
ATOM 3169 C CA . GLY B 1 11 ? -83.577 24.606 43.932 1.00 30.16 51 GLY B CA 1
ATOM 3170 C C . GLY B 1 11 ? -84.358 23.437 44.500 1.00 32.07 51 GLY B C 1
ATOM 3171 O O . GLY B 1 11 ? -85.227 23.583 45.362 1.00 30.03 51 GLY B O 1
ATOM 3172 N N . ILE B 1 12 ? -84.028 22.242 44.004 1.00 31.17 52 ILE B N 1
ATOM 3173 C CA . ILE B 1 12 ? -84.744 21.053 44.445 1.00 33.43 52 ILE B CA 1
ATOM 3174 C C . ILE B 1 12 ? -84.390 20.685 45.880 1.00 34.07 52 ILE B C 1
ATOM 3175 O O . ILE B 1 12 ? -85.193 20.039 46.562 1.00 34.02 52 ILE B O 1
ATOM 3180 N N . VAL B 1 13 ? -83.219 21.093 46.372 1.00 34.93 53 VAL B N 1
ATOM 3181 C CA . VAL B 1 13 ? -82.831 20.745 47.737 1.00 36.72 53 VAL B CA 1
ATOM 3182 C C . VAL B 1 13 ? -83.466 21.704 48.736 1.00 36.25 53 VAL B C 1
ATOM 3183 O O . VAL B 1 13 ? -84.013 21.283 49.761 1.00 39.28 53 VAL B O 1
ATOM 3187 N N . GLY B 1 14 ? -83.402 23.007 48.455 1.00 37.34 54 GLY B N 1
ATOM 3188 C CA . GLY B 1 14 ? -84.041 23.972 49.334 1.00 40.03 54 GLY B CA 1
ATOM 3189 C C . GLY B 1 14 ? -85.552 23.830 49.361 1.00 43.53 54 GLY B C 1
ATOM 3190 O O . GLY B 1 14 ? -86.178 23.967 50.415 1.00 40.26 54 GLY B O 1
ATOM 3191 N N . ALA B 1 15 ? -86.161 23.550 48.204 1.00 42.19 55 ALA B N 1
ATOM 3192 C CA . ALA B 1 15 ? -87.611 23.394 48.160 1.00 41.95 55 ALA B CA 1
ATOM 3193 C C . ALA B 1 15 ? -88.056 22.118 48.863 1.00 41.17 55 ALA B C 1
ATOM 3194 O O . ALA B 1 15 ? -89.037 22.131 49.616 1.00 41.94 55 ALA B O 1
ATOM 3196 N N . ALA B 1 16 ? -87.355 21.004 48.626 1.00 43.23 56 ALA B N 1
ATOM 3197 C CA . ALA B 1 16 ? -87.726 19.747 49.273 1.00 38.67 56 ALA B CA 1
ATOM 3198 C C . ALA B 1 16 ? -87.554 19.832 50.783 1.00 34.30 56 ALA B C 1
ATOM 3199 O O . ALA B 1 16 ? -88.395 19.330 51.537 1.00 37.31 56 ALA B O 1
ATOM 3201 N N . SER B 1 17 ? -86.465 20.457 51.239 1.00 34.15 57 SER B N 1
ATOM 3202 C CA . SER B 1 17 ? -86.245 20.626 52.673 1.00 37.80 57 SER B CA 1
ATOM 3203 C C . SER B 1 17 ? -87.307 21.521 53.294 1.00 40.18 57 SER B C 1
ATOM 3204 O O . SER B 1 17 ? -87.815 21.228 54.384 1.00 42.46 57 SER B O 1
ATOM 3207 N N . ALA B 1 18 ? -87.643 22.625 52.623 1.00 37.51 58 ALA B N 1
ATOM 3208 C CA . ALA B 1 18 ? -88.680 23.511 53.139 1.00 38.28 58 ALA B CA 1
ATOM 3209 C C . ALA B 1 18 ? -90.040 22.828 53.125 1.00 41.28 58 ALA B C 1
ATOM 3210 O O . ALA B 1 18 ? -90.859 23.041 54.027 1.00 43.50 58 ALA B O 1
ATOM 3212 N N . ARG B 1 19 ? -90.299 22.006 52.105 1.00 40.00 59 ARG B N 1
ATOM 3213 C CA . ARG B 1 19 ? -91.547 21.252 52.059 1.00 39.50 59 ARG B CA 1
ATOM 3214 C C . ARG B 1 19 ? -91.592 20.197 53.159 1.00 42.01 59 ARG B C 1
ATOM 3215 O O . ARG B 1 19 ? -92.634 19.999 53.794 1.00 42.32 59 ARG B O 1
ATOM 3223 N N . GLU B 1 20 ? -90.469 19.518 53.406 1.00 43.30 60 GLU B N 1
ATOM 3224 C CA . GLU B 1 20 ? -90.452 18.465 54.416 1.00 42.14 60 GLU B CA 1
ATOM 3225 C C . GLU B 1 20 ? -90.666 19.031 55.816 1.00 42.94 60 GLU B C 1
ATOM 3226 O O . GLU B 1 20 ? -91.338 18.409 56.646 1.00 44.26 60 GLU B O 1
ATOM 3232 N N . ILE B 1 21 ? -90.127 20.222 56.087 1.00 41.72 61 ILE B N 1
ATOM 3233 C CA . ILE B 1 21 ? -90.176 20.776 57.436 1.00 46.59 61 ILE B CA 1
ATOM 3234 C C . ILE B 1 21 ? -91.582 21.257 57.781 1.00 45.69 61 ILE B C 1
ATOM 3235 O O . ILE B 1 21 ? -92.076 21.017 58.890 1.00 48.96 61 ILE B O 1
ATOM 3240 N N . VAL B 1 22 ? -92.250 21.942 56.848 1.00 45.33 62 VAL B N 1
ATOM 3241 C CA . VAL B 1 22 ? -93.598 22.428 57.137 1.00 44.43 62 VAL B CA 1
ATOM 3242 C C . VAL B 1 22 ? -94.585 21.272 57.220 1.00 44.38 62 VAL B C 1
ATOM 3243 O O . VAL B 1 22 ? -95.620 21.378 57.889 1.00 44.68 62 VAL B O 1
ATOM 3247 N N . LEU B 1 23 ? -94.296 20.155 56.548 1.00 47.48 63 LEU B N 1
ATOM 3248 C CA . LEU B 1 23 ? -95.128 18.968 56.717 1.00 47.08 63 LEU B CA 1
ATOM 3249 C C . LEU B 1 23 ? -94.926 18.357 58.097 1.00 45.65 63 LEU B C 1
ATOM 3250 O O . LEU B 1 23 ? -95.889 17.913 58.733 1.00 44.78 63 LEU B O 1
ATOM 3255 N N . ARG B 1 24 ? -93.680 18.333 58.580 1.00 43.62 64 ARG B N 1
ATOM 3256 C CA . ARG B 1 24 ? -93.409 17.793 59.908 1.00 43.94 64 ARG B CA 1
ATOM 3257 C C . ARG B 1 24 ? -93.965 18.690 61.005 1.00 51.94 64 ARG B C 1
ATOM 3258 O O . ARG B 1 24 ? -94.385 18.194 62.056 1.00 51.91 64 ARG B O 1
ATOM 3266 N N . HIS B 1 25 ? -93.974 20.004 60.781 1.00 57.23 65 HIS B N 1
ATOM 3267 C CA . HIS B 1 25 ? -94.376 20.985 61.788 1.00 48.80 65 HIS B CA 1
ATOM 3268 C C . HIS B 1 25 ? -95.302 21.993 61.122 1.00 48.87 65 HIS B C 1
ATOM 3269 O O . HIS B 1 25 ? -94.851 23.021 60.600 1.00 51.03 65 HIS B O 1
ATOM 3276 N N . PRO B 1 26 ? -96.612 21.729 61.121 1.00 46.14 66 PRO B N 1
ATOM 3277 C CA . PRO B 1 26 ? -97.539 22.603 60.384 1.00 47.57 66 PRO B CA 1
ATOM 3278 C C . PRO B 1 26 ? -97.646 24.011 60.948 1.00 50.13 66 PRO B C 1
ATOM 3279 O O . PRO B 1 26 ? -98.077 24.915 60.222 1.00 57.44 66 PRO B O 1
ATOM 3283 N N . SER B 1 27 ? -97.275 24.231 62.205 1.00 52.25 67 SER B N 1
ATOM 3284 C CA . SER B 1 27 ? -97.382 25.552 62.810 1.00 51.60 67 SER B CA 1
ATOM 3285 C C . SER B 1 27 ? -96.150 26.418 62.582 1.00 49.77 67 SER B C 1
ATOM 3286 O O . SER B 1 27 ? -96.188 27.613 62.894 1.00 52.19 67 SER B O 1
ATOM 3289 N N . LEU B 1 28 ? -95.070 25.855 62.047 1.00 49.14 68 LEU B N 1
ATOM 3290 C CA . LEU B 1 28 ? -93.857 26.629 61.827 1.00 46.68 68 LEU B CA 1
ATOM 3291 C C . LEU B 1 28 ? -94.045 27.586 60.656 1.00 43.79 68 LEU B C 1
ATOM 3292 O O . LEU B 1 28 ? -94.506 27.189 59.582 1.00 44.75 68 LEU B O 1
ATOM 3297 N N . LYS B 1 29 ? -93.691 28.851 60.870 1.00 42.93 69 LYS B N 1
ATOM 3298 C CA . LYS B 1 29 ? -93.757 29.870 59.828 1.00 46.69 69 LYS B CA 1
ATOM 3299 C C . LYS B 1 29 ? -92.444 29.847 59.053 1.00 41.50 69 LYS B C 1
ATOM 3300 O O . LYS B 1 29 ? -91.406 30.278 59.564 1.00 49.97 69 LYS B O 1
ATOM 3302 N N . VAL B 1 30 ? -92.491 29.346 57.819 1.00 40.45 70 VAL B N 1
ATOM 3303 C CA . VAL B 1 30 ? -91.304 29.131 57.001 1.00 40.74 70 VAL B CA 1
ATOM 3304 C C . VAL B 1 30 ? -91.456 29.886 55.687 1.00 39.91 70 VAL B C 1
ATOM 3305 O O . VAL B 1 30 ? -92.559 29.983 55.139 1.00 38.71 70 VAL B O 1
ATOM 3309 N N . ALA B 1 31 ? -90.341 30.417 55.185 1.00 40.26 71 ALA B N 1
ATOM 3310 C CA . ALA B 1 31 ? -90.298 31.106 53.905 1.00 36.91 71 ALA B CA 1
ATOM 3311 C C . ALA B 1 31 ? -89.098 30.626 53.099 1.00 45.71 71 ALA B C 1
ATOM 3312 O O . ALA B 1 31 ? -88.090 30.184 53.659 1.00 47.93 71 ALA B O 1
ATOM 3314 N N . VAL B 1 32 ? -89.215 30.721 51.775 1.00 47.46 72 VAL B N 1
ATOM 3315 C CA . VAL B 1 32 ? -88.143 30.369 50.850 1.00 44.84 72 VAL B CA 1
ATOM 3316 C C . VAL B 1 32 ? -87.720 31.626 50.103 1.00 43.04 72 VAL B C 1
ATOM 3317 O O . VAL B 1 32 ? -88.566 32.330 49.538 1.00 43.15 72 VAL B O 1
ATOM 3321 N N . LEU B 1 33 ? -86.418 31.905 50.100 1.00 40.92 73 LEU B N 1
ATOM 3322 C CA . LEU B 1 33 ? -85.845 33.019 49.355 1.00 37.26 73 LEU B CA 1
ATOM 3323 C C . LEU B 1 33 ? -85.059 32.478 48.168 1.00 35.60 73 LEU B C 1
ATOM 3324 O O . LEU B 1 33 ? -84.167 31.641 48.340 1.00 33.71 73 LEU B O 1
ATOM 3329 N N . GLU B 1 34 ? -85.390 32.962 46.970 1.00 33.64 74 GLU B N 1
ATOM 3330 C CA . GLU B 1 34 ? -84.723 32.563 45.736 1.00 36.32 74 GLU B CA 1
ATOM 3331 C C . GLU B 1 34 ? -84.402 33.809 44.925 1.00 39.80 74 GLU B C 1
ATOM 3332 O O . GLU B 1 34 ? -85.277 34.653 44.708 1.00 38.71 74 GLU B O 1
ATOM 3338 N N . LYS B 1 35 ? -83.155 33.915 44.458 1.00 35.33 75 LYS B N 1
ATOM 3339 C CA . LYS B 1 35 ? -82.722 35.143 43.797 1.00 38.95 75 LYS B CA 1
ATOM 3340 C C . LYS B 1 35 ? -83.277 35.266 42.382 1.00 37.65 75 LYS B C 1
ATOM 3341 O O . LYS B 1 35 ? -83.484 36.386 41.897 1.00 34.76 75 LYS B O 1
ATOM 3347 N N . GLU B 1 36 ? -83.516 34.146 41.703 1.00 33.80 76 GLU B N 1
ATOM 3348 C CA . GLU B 1 36 ? -84.063 34.208 40.357 1.00 32.75 76 GLU B CA 1
ATOM 3349 C C . GLU B 1 36 ? -85.567 34.476 40.415 1.00 38.54 76 GLU B C 1
ATOM 3350 O O . GLU B 1 36 ? -86.190 34.436 41.479 1.00 37.74 76 GLU B O 1
ATOM 3356 N N . CYS B 1 37 ? -86.157 34.767 39.255 1.00 32.31 77 CYS B N 1
ATOM 3357 C CA . CYS B 1 37 ? -87.583 35.037 39.180 1.00 39.64 77 CYS B CA 1
ATOM 3358 C C . CYS B 1 37 ? -88.400 33.782 38.938 1.00 42.94 77 CYS B C 1
ATOM 3359 O O . CYS B 1 37 ? -89.537 33.884 38.478 1.00 49.43 77 CYS B O 1
ATOM 3362 N N . LYS B 1 38 ? -87.845 32.605 39.217 1.00 43.71 78 LYS B N 1
ATOM 3363 C CA . LYS B 1 38 ? -88.567 31.335 39.159 1.00 41.76 78 LYS B CA 1
ATOM 3364 C C . LYS B 1 38 ? -87.749 30.289 39.904 1.00 40.25 78 LYS B C 1
ATOM 3365 O O . LYS B 1 38 ? -86.552 30.474 40.145 1.00 38.73 78 LYS B O 1
ATOM 3371 N N . LEU B 1 39 ? -88.410 29.192 40.269 1.00 41.51 79 LEU B N 1
ATOM 3372 C CA . LEU B 1 39 ? -87.738 28.094 40.944 1.00 40.34 79 LEU B CA 1
ATOM 3373 C C . LEU B 1 39 ? -86.972 27.229 39.948 1.00 45.01 79 LEU B C 1
ATOM 3374 O O . LEU B 1 39 ? -87.310 27.158 38.762 1.00 47.29 79 LEU B O 1
ATOM 3379 N N . ALA B 1 40 ? -85.916 26.578 40.447 1.00 40.36 80 ALA B N 1
ATOM 3380 C CA . ALA B 1 40 ? -85.169 25.567 39.691 1.00 38.11 80 ALA B CA 1
ATOM 3381 C C . ALA B 1 40 ? -84.627 26.115 38.373 1.00 39.84 80 ALA B C 1
ATOM 3382 O O . ALA B 1 40 ? -84.698 25.458 37.333 1.00 47.68 80 ALA B O 1
ATOM 3384 N N . LYS B 1 41 ? -84.077 27.327 38.408 1.00 34.29 81 LYS B N 1
ATOM 3385 C CA . LYS B 1 41 ? -83.499 27.898 37.200 1.00 38.21 81 LYS B CA 1
ATOM 3386 C C . LYS B 1 41 ? -82.075 27.421 36.947 1.00 39.53 81 LYS B C 1
ATOM 3387 O O . LYS B 1 41 ? -81.555 27.629 35.845 1.00 40.47 81 LYS B O 1
ATOM 3393 N N . HIS B 1 42 ? -81.437 26.779 37.921 1.00 39.41 82 HIS B N 1
ATOM 3394 C CA . HIS B 1 42 ? -80.042 26.395 37.751 1.00 36.54 82 HIS B CA 1
ATOM 3395 C C . HIS B 1 42 ? -79.874 24.883 37.678 1.00 35.91 82 HIS B C 1
ATOM 3396 O O . HIS B 1 42 ? -80.370 24.251 36.739 1.00 38.40 82 HIS B O 1
ATOM 3403 N N . GLN B 1 43 ? -79.172 24.298 38.654 1.00 33.74 83 GLN B N 1
ATOM 3404 C CA . GLN B 1 43 ? -78.849 22.874 38.587 1.00 33.01 83 GLN B CA 1
ATOM 3405 C C . GLN B 1 43 ? -80.108 22.023 38.474 1.00 34.04 83 GLN B C 1
ATOM 3406 O O . GLN B 1 43 ? -80.170 21.093 37.661 1.00 35.63 83 GLN B O 1
ATOM 3412 N N . SER B 1 44 ? -81.127 22.335 39.272 1.00 32.89 84 SER B N 1
ATOM 3413 C CA . SER B 1 44 ? -82.351 21.552 39.253 1.00 31.07 84 SER B CA 1
ATOM 3414 C C . SER B 1 44 ? -83.124 21.696 37.949 1.00 34.78 84 SER B C 1
ATOM 3415 O O . SER B 1 44 ? -84.010 20.876 37.685 1.00 30.83 84 SER B O 1
ATOM 3418 N N . GLY B 1 45 ? -82.803 22.695 37.130 1.00 35.51 85 GLY B N 1
ATOM 3419 C CA . GLY B 1 45 ? -83.483 22.890 35.865 1.00 31.25 85 GLY B CA 1
ATOM 3420 C C . GLY B 1 45 ? -82.589 22.647 34.669 1.00 36.33 85 GLY B C 1
ATOM 3421 O O . GLY B 1 45 ? -83.021 22.791 33.522 1.00 39.99 85 GLY B O 1
ATOM 3422 N N . HIS B 1 46 ? -81.333 22.273 34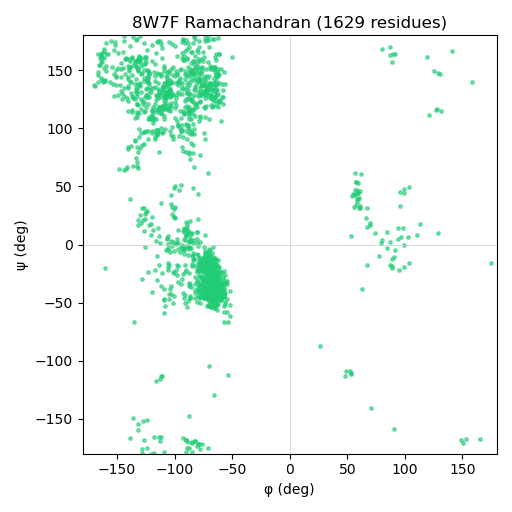.925 1.00 29.12 86 HIS B N 1
ATOM 3423 C CA . HIS B 1 46 ? -80.364 21.966 33.876 1.00 34.05 86 HIS B CA 1
ATOM 3424 C C . HIS B 1 46 ? -79.667 20.652 34.234 1.00 39.32 86 HIS B C 1
ATOM 3425 O O . HIS B 1 46 ? -78.485 20.637 34.579 1.00 42.42 86 HIS B O 1
ATOM 3432 N N . ASN B 1 47 ? -80.399 19.543 34.143 1.00 35.70 87 ASN B N 1
ATOM 3433 C CA . ASN B 1 47 ? -79.864 18.248 34.536 1.00 33.82 87 ASN B CA 1
ATOM 3434 C C . ASN B 1 47 ? -80.179 17.207 33.468 1.00 35.11 87 ASN B C 1
ATOM 3435 O O . ASN B 1 47 ? -80.858 17.480 32.475 1.00 29.62 87 ASN B O 1
ATOM 3440 N N . SER B 1 48 ? -79.670 15.991 33.683 1.00 35.68 88 SER B N 1
ATOM 3441 C CA . SER B 1 48 ? -79.917 14.902 32.747 1.00 33.26 88 SER B CA 1
ATOM 3442 C C . SER B 1 48 ? -81.329 14.342 32.848 1.00 28.33 88 SER B C 1
ATOM 3443 O O . SER B 1 48 ? -81.724 13.561 31.977 1.00 32.71 88 SER B O 1
ATOM 3446 N N . GLY B 1 49 ? -82.089 14.714 33.877 1.00 28.62 89 GLY B N 1
ATOM 3447 C CA . GLY B 1 49 ? -83.425 14.183 34.063 1.00 27.94 89 GLY B CA 1
ATOM 3448 C C . GLY B 1 49 ? -83.495 12.722 34.452 1.00 36.66 89 GLY B C 1
ATOM 3449 O O . GLY B 1 49 ? -84.552 12.106 34.306 1.00 36.01 89 GLY B O 1
ATOM 3450 N N . VAL B 1 50 ? -82.408 12.146 34.952 1.00 26.92 90 VAL B N 1
ATOM 3451 C CA . VAL B 1 50 ? -82.357 10.718 35.244 1.00 33.90 90 VAL B CA 1
ATOM 3452 C C . VAL B 1 50 ? -82.735 10.480 36.701 1.00 38.59 90 VAL B C 1
ATOM 3453 O O . VAL B 1 50 ? -82.338 11.238 37.596 1.00 38.82 90 VAL B O 1
ATOM 3457 N N . ILE B 1 51 ? -83.520 9.431 36.939 1.00 36.23 91 ILE B N 1
ATOM 3458 C CA . ILE B 1 51 ? -83.835 8.955 38.282 1.00 35.27 91 ILE B CA 1
ATOM 3459 C C . ILE B 1 51 ? -82.875 7.806 38.573 1.00 34.55 91 ILE B C 1
ATOM 3460 O O . ILE B 1 51 ? -83.072 6.683 38.100 1.00 33.59 91 ILE B O 1
ATOM 3465 N N . HIS B 1 52 ? -81.837 8.080 39.358 1.00 38.58 92 HIS B N 1
ATOM 3466 C CA . HIS B 1 52 ? -80.771 7.112 39.575 1.00 37.22 92 HIS B CA 1
ATOM 3467 C C . HIS B 1 52 ? -81.199 6.011 40.542 1.00 40.99 92 HIS B C 1
ATOM 3468 O O . HIS B 1 52 ? -82.018 6.223 41.441 1.00 39.45 92 HIS B O 1
ATOM 3475 N N . ALA B 1 53 ? -80.620 4.824 40.352 1.00 39.14 93 ALA B N 1
ATOM 3476 C CA . ALA B 1 53 ? -80.969 3.660 41.158 1.00 37.77 93 ALA B CA 1
ATOM 3477 C C . ALA B 1 53 ? -80.069 3.478 42.373 1.00 40.37 93 ALA B C 1
ATOM 3478 O O . ALA B 1 53 ? -80.493 2.859 43.356 1.00 40.52 93 ALA B O 1
ATOM 3480 N N . GLY B 1 54 ? -78.842 3.991 42.332 1.00 38.43 94 GLY B N 1
ATOM 3481 C CA . GLY B 1 54 ? -77.945 3.891 43.467 1.00 36.08 94 GLY B CA 1
ATOM 3482 C C . GLY B 1 54 ? -76.933 2.773 43.338 1.00 38.49 94 GLY B C 1
ATOM 3483 O O . GLY B 1 54 ? -76.724 2.003 44.280 1.00 41.17 94 GLY B O 1
ATOM 3484 N N . ILE B 1 55 ? -76.283 2.687 42.181 1.00 41.07 95 ILE B N 1
ATOM 3485 C CA . ILE B 1 55 ? -75.385 1.574 41.885 1.00 43.65 95 ILE B CA 1
ATOM 3486 C C . ILE B 1 55 ? -73.942 1.891 42.260 1.00 45.58 95 ILE B C 1
ATOM 3487 O O . ILE B 1 55 ? -73.243 1.045 42.823 1.00 44.04 95 ILE B O 1
ATOM 3492 N N . TYR B 1 56 ? -73.477 3.107 41.965 1.00 40.37 96 TYR B N 1
ATOM 3493 C CA . TYR B 1 56 ? -72.054 3.422 42.041 1.00 44.94 96 TYR B CA 1
ATOM 3494 C C . TYR B 1 56 ? -71.554 3.663 43.460 1.00 47.85 96 TYR B C 1
ATOM 3495 O O . TYR B 1 56 ? -70.342 3.596 43.695 1.00 48.40 96 TYR B O 1
ATOM 3504 N N . TYR B 1 57 ? -72.442 3.940 44.405 1.00 43.20 97 TYR B N 1
ATOM 3505 C CA . TYR B 1 57 ? -72.036 4.523 45.673 1.00 43.43 97 TYR B CA 1
ATOM 3506 C C . TYR B 1 57 ? -71.626 3.454 46.678 1.00 48.24 97 TYR B C 1
ATOM 3507 O O . TYR B 1 57 ? -72.100 2.315 46.640 1.00 47.49 97 TYR B O 1
ATOM 3516 N N . LYS B 1 58 ? -70.720 3.839 47.570 1.00 44.12 98 LYS B N 1
ATOM 3517 C CA . LYS B 1 58 ? -70.077 2.881 48.462 1.00 51.30 98 LYS B CA 1
ATOM 3518 C C . LYS B 1 58 ? -71.085 2.324 49.461 1.00 47.73 98 LYS B C 1
ATOM 3519 O O . LYS B 1 58 ? -71.789 3.097 50.123 1.00 45.60 98 LYS B O 1
ATOM 3525 N N . PRO B 1 59 ? -71.185 1.002 49.599 1.00 44.85 99 PRO B N 1
ATOM 3526 C CA . PRO B 1 59 ? -72.145 0.429 50.548 1.00 43.08 99 PRO B CA 1
ATOM 3527 C C . PRO B 1 59 ? -71.810 0.814 51.980 1.00 46.34 99 PRO B C 1
ATOM 3528 O O . PRO B 1 59 ? -70.645 0.946 52.359 1.00 47.90 99 PRO B O 1
ATOM 3532 N N . GLY B 1 60 ? -72.860 0.990 52.781 1.00 48.61 100 GLY B N 1
ATOM 3533 C CA . GLY B 1 60 ? -72.727 1.427 54.148 1.00 43.22 100 GLY B CA 1
ATOM 3534 C C . GLY B 1 60 ? -72.738 2.928 54.336 1.00 42.73 100 GLY B C 1
ATOM 3535 O O . GLY B 1 60 ? -73.015 3.397 55.445 1.00 48.09 100 GLY B O 1
ATOM 3536 N N . THR B 1 61 ? -72.451 3.693 53.289 1.00 41.55 101 THR B N 1
ATOM 3537 C CA . THR B 1 61 ? -72.427 5.141 53.404 1.00 41.66 101 THR B CA 1
ATOM 3538 C C . THR B 1 61 ? -73.844 5.704 53.428 1.00 43.62 101 THR B C 1
ATOM 3539 O O . THR B 1 61 ? -74.807 5.065 52.996 1.00 45.41 101 THR B O 1
ATOM 3543 N N . LEU B 1 62 ? -73.960 6.925 53.952 1.00 45.75 102 LEU B N 1
ATOM 3544 C CA . LEU B 1 62 ? -75.239 7.622 53.909 1.00 42.21 102 LEU B CA 1
ATOM 3545 C C . LEU B 1 62 ? -75.642 7.945 52.476 1.00 45.67 102 LEU B C 1
ATOM 3546 O O . LEU B 1 62 ? -76.832 7.912 52.143 1.00 45.82 102 LEU B O 1
ATOM 3551 N N . LYS B 1 63 ? -74.665 8.242 51.613 1.00 42.21 103 LYS B N 1
ATOM 3552 C CA . LYS B 1 63 ? -74.967 8.553 50.219 1.00 47.41 103 LYS B CA 1
ATOM 3553 C C . LYS B 1 63 ? -75.623 7.371 49.514 1.00 44.69 103 LYS B C 1
ATOM 3554 O O . LYS B 1 63 ? -76.527 7.555 48.691 1.00 46.25 103 LYS B O 1
ATOM 3560 N N . ALA B 1 64 ? -75.181 6.150 49.820 1.00 46.84 104 ALA B N 1
ATOM 3561 C CA . ALA B 1 64 ? -75.744 4.977 49.160 1.00 42.90 104 ALA B CA 1
ATOM 3562 C C . ALA B 1 64 ? -77.219 4.803 49.503 1.00 45.00 104 ALA B C 1
ATOM 3563 O O . ALA B 1 64 ? -78.028 4.458 48.635 1.00 43.03 104 ALA B O 1
ATOM 3565 N N . ARG B 1 65 ? -77.590 5.046 50.761 1.00 45.15 105 ARG B N 1
ATOM 3566 C CA . ARG B 1 65 ? -78.973 4.829 51.174 1.00 46.45 105 ARG B CA 1
ATOM 3567 C C . ARG B 1 65 ? -79.885 5.955 50.711 1.00 44.19 105 ARG B C 1
ATOM 3568 O O . ARG B 1 65 ? -81.047 5.709 50.368 1.00 52.46 105 ARG B O 1
ATOM 3576 N N . LEU B 1 66 ? -79.379 7.188 50.689 1.00 39.72 106 LEU B N 1
ATOM 3577 C CA . LEU B 1 66 ? -80.217 8.318 50.304 1.00 41.76 106 LEU B CA 1
ATOM 3578 C C . LEU B 1 66 ? -80.699 8.203 48.863 1.00 42.66 106 LEU B C 1
ATOM 3579 O O . LEU B 1 66 ? -81.816 8.631 48.547 1.00 45.21 106 LEU B O 1
ATOM 3584 N N . CYS B 1 67 ? -79.883 7.623 47.979 1.00 38.87 107 CYS B N 1
ATOM 3585 C CA . CYS B 1 67 ? -80.263 7.527 46.573 1.00 42.57 107 CYS B CA 1
ATOM 3586 C C . CYS B 1 67 ? -81.231 6.374 46.339 1.00 41.57 107 CYS B C 1
ATOM 3587 O O . CYS B 1 67 ? -82.189 6.513 45.571 1.00 38.51 107 CYS B O 1
ATOM 3590 N N . VAL B 1 68 ? -80.996 5.238 46.997 1.00 42.71 108 VAL B N 1
ATOM 3591 C CA . VAL B 1 68 ? -81.929 4.119 46.912 1.00 43.36 108 VAL B CA 1
ATOM 3592 C C . VAL B 1 68 ? -83.266 4.491 47.543 1.00 45.82 108 VAL B C 1
ATOM 3593 O O . VAL B 1 68 ? -84.334 4.238 46.972 1.00 47.86 108 VAL B O 1
ATOM 3597 N N . GLU B 1 69 ? -83.225 5.103 48.730 1.00 41.28 109 GLU B N 1
ATOM 3598 C CA . GLU B 1 69 ? -84.459 5.541 49.375 1.00 43.09 109 GLU B CA 1
ATOM 3599 C C . GLU B 1 69 ? -85.100 6.689 48.607 1.00 40.10 109 GLU B C 1
ATOM 3600 O O . GLU B 1 69 ? -86.325 6.718 48.431 1.00 36.80 109 GLU B O 1
ATOM 3606 N N . GLY B 1 70 ? -84.290 7.641 48.138 1.00 37.80 110 GLY B N 1
ATOM 3607 C CA . GLY B 1 70 ? -84.840 8.766 47.402 1.00 36.33 110 GLY B CA 1
ATOM 3608 C C . GLY B 1 70 ? -85.532 8.341 46.122 1.00 35.17 110 GLY B C 1
ATOM 3609 O O . GLY B 1 70 ? -86.569 8.897 45.753 1.00 33.16 110 GLY B O 1
ATOM 3610 N N . MET B 1 71 ? -84.975 7.342 45.435 1.00 34.27 111 MET B N 1
ATOM 3611 C CA . MET B 1 71 ? -85.591 6.852 44.208 1.00 36.51 111 MET B CA 1
ATOM 3612 C C . MET B 1 71 ? -86.946 6.215 44.488 1.00 35.50 111 MET B C 1
ATOM 3613 O O . MET B 1 71 ? -87.905 6.427 43.735 1.00 34.52 111 MET B O 1
ATOM 3618 N N . HIS B 1 72 ? -87.049 5.436 45.568 1.00 35.07 112 HIS B N 1
ATOM 3619 C CA . HIS B 1 72 ? -88.339 4.867 45.941 1.00 36.27 112 HIS B CA 1
ATOM 3620 C C . HIS B 1 72 ? -89.299 5.951 46.413 1.00 37.89 112 HIS B C 1
ATOM 3621 O O . HIS B 1 72 ? -90.495 5.905 46.106 1.00 43.02 112 HIS B O 1
ATOM 3628 N N . LEU B 1 73 ? -88.792 6.937 47.156 1.00 40.34 113 LEU B N 1
ATOM 3629 C CA . LEU B 1 73 ? -89.628 8.063 47.557 1.00 39.53 113 LEU B CA 1
ATOM 3630 C C . LEU B 1 73 ? -90.069 8.888 46.358 1.00 39.67 113 LEU B C 1
ATOM 3631 O O . LEU B 1 73 ? -91.188 9.417 46.349 1.00 42.32 113 LEU B O 1
ATOM 3636 N N . ALA B 1 74 ? -89.212 9.008 45.342 1.00 35.21 114 ALA B N 1
ATOM 3637 C CA . ALA B 1 74 ? -89.542 9.836 44.187 1.00 32.02 114 ALA B CA 1
ATOM 3638 C C . ALA B 1 74 ? -90.676 9.222 43.375 1.00 35.90 114 ALA B C 1
ATOM 3639 O O . ALA B 1 74 ? -91.666 9.897 43.068 1.00 40.70 114 ALA B O 1
ATOM 3641 N N . TYR B 1 75 ? -90.552 7.938 43.021 1.00 32.89 115 TYR B N 1
ATOM 3642 C CA . TYR B 1 75 ? -91.601 7.282 42.245 1.00 36.77 115 TYR B CA 1
ATOM 3643 C C . TYR B 1 75 ? -92.936 7.316 42.980 1.00 36.24 115 TYR B C 1
ATOM 3644 O O . TYR B 1 75 ? -93.990 7.491 42.358 1.00 38.74 115 TYR B O 1
ATOM 3653 N N . ALA B 1 76 ? -92.914 7.150 44.305 1.00 36.06 116 ALA B N 1
ATOM 3654 C CA . ALA B 1 76 ? -94.149 7.239 45.077 1.00 37.60 116 ALA B CA 1
ATOM 3655 C C . ALA B 1 76 ? -94.721 8.649 45.032 1.00 39.32 116 ALA B C 1
ATOM 3656 O O . ALA B 1 76 ? -95.941 8.830 44.951 1.00 44.47 116 ALA B O 1
ATOM 3658 N N . TYR B 1 77 ? -93.852 9.658 45.081 1.00 39.60 117 TYR B N 1
ATOM 3659 C CA . TYR B 1 77 ? -94.310 11.038 44.986 1.00 34.78 117 TYR B CA 1
ATOM 3660 C C . TYR B 1 77 ? -94.811 11.355 43.582 1.00 37.22 117 TYR B C 1
ATOM 3661 O O . TYR B 1 77 ? -95.805 12.075 43.419 1.00 41.97 117 TYR B O 1
ATOM 3670 N N . LEU B 1 78 ? -94.135 10.831 42.555 1.00 35.54 118 LEU B N 1
ATOM 3671 C CA . LEU B 1 78 ? -94.560 11.088 41.182 1.00 35.54 118 LEU B CA 1
ATOM 3672 C C . LEU B 1 78 ? -95.945 10.509 40.916 1.00 37.67 118 LEU B C 1
ATOM 3673 O O . LEU B 1 78 ? -96.794 11.168 40.303 1.00 38.73 118 LEU B O 1
ATOM 3678 N N . ASP B 1 79 ? -96.194 9.275 41.370 1.00 36.63 119 ASP B N 1
ATOM 3679 C CA . ASP B 1 79 ? -97.521 8.683 41.218 1.00 41.30 119 ASP B CA 1
ATOM 3680 C C . ASP B 1 79 ? -98.569 9.478 41.988 1.00 47.56 119 ASP B C 1
ATOM 3681 O O . ASP B 1 79 ? -99.679 9.703 41.490 1.00 52.25 119 ASP B O 1
ATOM 3686 N N . GLU B 1 80 ? -98.231 9.916 43.205 1.00 46.75 120 GLU B N 1
ATOM 3687 C CA . GLU B 1 80 ? -99.195 10.632 44.035 1.00 42.62 120 GLU B CA 1
ATOM 3688 C C . GLU B 1 80 ? -99.607 11.953 43.398 1.00 40.47 120 GLU B C 1
ATOM 3689 O O . GLU B 1 80 ? -100.789 12.315 43.412 1.00 47.06 120 GLU B O 1
ATOM 3695 N N . LYS B 1 81 ? -98.651 12.690 42.841 1.00 39.90 121 LYS B N 1
ATOM 3696 C CA . LYS B 1 81 ? -98.944 13.967 42.205 1.00 38.39 121 LYS B CA 1
ATOM 3697 C C . LYS B 1 81 ? -99.251 13.832 40.720 1.00 38.27 121 LYS B C 1
ATOM 3698 O O . LYS B 1 81 ? -99.458 14.850 40.050 1.00 40.72 121 LYS B O 1
ATOM 3704 N N . LYS B 1 82 ? -99.295 12.604 40.197 1.00 38.43 122 LYS B N 1
ATOM 3705 C CA . LYS B 1 82 ? -99.595 12.346 38.789 1.00 41.15 122 LYS B CA 1
ATOM 3706 C C . LYS B 1 82 ? -98.616 13.066 37.867 1.00 43.55 122 LYS B C 1
ATOM 3707 O O . LYS B 1 82 ? -98.984 13.525 36.783 1.00 44.00 122 LYS B O 1
ATOM 3713 N N . ILE B 1 83 ? -97.369 13.179 38.300 1.00 40.44 123 ILE B N 1
ATOM 3714 C CA . ILE B 1 83 ? -96.324 13.771 37.466 1.00 38.59 123 ILE B CA 1
ATOM 3715 C C . ILE B 1 83 ? -95.844 12.718 36.470 1.00 44.35 123 ILE B C 1
ATOM 3716 O O . ILE B 1 83 ? -95.498 11.600 36.884 1.00 49.97 123 ILE B O 1
ATOM 3721 N N . PRO B 1 84 ? -95.819 13.020 35.173 1.00 43.23 124 PRO B N 1
ATOM 3722 C CA . PRO B 1 84 ? -95.425 12.001 34.193 1.00 37.19 124 PRO B CA 1
ATOM 3723 C C . PRO B 1 84 ? -93.944 11.667 34.295 1.00 36.07 124 PRO B C 1
ATOM 3724 O O . PRO B 1 84 ? -93.096 12.544 34.477 1.00 32.38 124 PRO B O 1
ATOM 3728 N N . TYR B 1 85 ? -93.645 10.377 34.178 1.00 29.93 125 TYR B N 1
ATOM 3729 C CA . TYR B 1 85 ? -92.280 9.881 34.190 1.00 34.50 125 TYR B CA 1
ATOM 3730 C C . TYR B 1 85 ? -92.238 8.595 33.380 1.00 32.29 125 TYR B C 1
ATOM 3731 O O . TYR B 1 85 ? -93.272 8.056 32.980 1.00 35.45 125 TYR B O 1
ATOM 3740 N N . LYS B 1 86 ? -91.028 8.099 33.144 1.00 31.39 126 LYS B N 1
ATOM 3741 C CA . LYS B 1 86 ? -90.845 6.871 32.380 1.00 35.47 126 LYS B CA 1
ATOM 3742 C C . LYS B 1 86 ? -89.728 6.057 33.011 1.00 34.64 126 LYS B C 1
ATOM 3743 O O . LYS B 1 86 ? -88.608 6.553 33.159 1.00 37.16 126 LYS B O 1
ATOM 3749 N N . LYS B 1 87 ? -90.034 4.814 33.387 1.00 33.45 127 LYS B N 1
ATOM 3750 C CA . LYS B 1 87 ? -89.013 3.870 33.845 1.00 35.94 127 LYS B CA 1
ATOM 3751 C C . LYS B 1 87 ? -88.384 3.221 32.615 1.00 37.00 127 LYS B C 1
ATOM 3752 O O . LYS B 1 87 ? -88.691 2.089 32.237 1.00 38.66 127 LYS B O 1
ATOM 3758 N N . THR B 1 88 ? -87.477 3.965 31.980 1.00 40.63 128 THR B N 1
ATOM 3759 C CA . THR B 1 88 ? -86.857 3.493 30.747 1.00 43.74 128 THR B CA 1
ATOM 3760 C C . THR B 1 88 ? -85.828 2.396 30.989 1.00 41.65 128 THR B C 1
ATOM 3761 O O . THR B 1 88 ? -85.563 1.596 30.085 1.00 38.70 128 THR B O 1
ATOM 3765 N N . GLY B 1 89 ? -85.239 2.340 32.179 1.00 41.37 129 GLY B N 1
ATOM 3766 C CA . GLY B 1 89 ? -84.151 1.422 32.443 1.00 36.65 129 GLY B CA 1
ATOM 3767 C C . GLY B 1 89 ? -82.799 2.011 32.073 1.00 38.32 129 GLY B C 1
ATOM 3768 O O . GLY B 1 89 ? -82.690 2.996 31.342 1.00 39.30 129 GLY B O 1
ATOM 3769 N N . LYS B 1 90 ? -81.746 1.386 32.601 1.00 35.50 130 LYS B N 1
ATOM 3770 C CA . LYS B 1 90 ? -80.377 1.834 32.386 1.00 36.14 130 LYS B CA 1
ATOM 3771 C C . LYS B 1 90 ? -79.493 0.644 32.044 1.00 45.14 130 LYS B C 1
ATOM 3772 O O . LYS B 1 90 ? -79.603 -0.425 32.654 1.00 45.31 130 LYS B O 1
ATOM 3778 N N . LEU B 1 91 ? -78.616 0.841 31.065 1.00 45.89 131 LEU B N 1
ATOM 3779 C CA . LEU B 1 91 ? -77.611 -0.141 30.683 1.00 42.03 131 LEU B CA 1
ATOM 3780 C C . LEU B 1 91 ? -76.239 0.486 30.883 1.00 40.73 131 LEU B C 1
ATOM 3781 O O . LEU B 1 91 ? -75.909 1.483 30.231 1.00 44.20 131 LEU B O 1
ATOM 3786 N N . ILE B 1 92 ? -75.456 -0.078 31.797 1.00 39.40 132 ILE B N 1
ATOM 3787 C CA . ILE B 1 92 ? -74.078 0.342 32.025 1.00 34.80 132 ILE B CA 1
ATOM 3788 C C . ILE B 1 92 ? -73.201 -0.615 31.228 1.00 43.64 132 ILE B C 1
ATOM 3789 O O . ILE B 1 92 ? -72.960 -1.751 31.644 1.00 47.16 132 ILE B O 1
ATOM 3794 N N . VAL B 1 93 ? -72.714 -0.154 30.081 1.00 43.68 133 VAL B N 1
ATOM 3795 C CA . VAL B 1 93 ? -72.074 -1.011 29.090 1.00 46.24 133 VAL B CA 1
ATOM 3796 C C . VAL B 1 93 ? -70.562 -0.948 29.257 1.00 45.53 133 VAL B C 1
ATOM 3797 O O . VAL B 1 93 ? -69.980 0.141 29.339 1.00 43.53 133 VAL B O 1
ATOM 3801 N N . ALA B 1 94 ? -69.928 -2.117 29.303 1.00 47.35 134 ALA B N 1
ATOM 3802 C CA . ALA B 1 94 ? -68.479 -2.242 29.258 1.00 45.98 134 ALA B CA 1
ATOM 3803 C C . ALA B 1 94 ? -68.056 -2.665 27.858 1.00 52.47 134 ALA B C 1
ATOM 3804 O O . ALA B 1 94 ? -68.709 -3.503 27.231 1.00 52.05 134 ALA B O 1
ATOM 3806 N N . THR B 1 95 ? -66.959 -2.080 27.367 1.00 45.61 135 THR B N 1
ATOM 3807 C CA . THR B 1 95 ? -66.498 -2.346 26.011 1.00 49.98 135 THR B CA 1
ATOM 3808 C C . THR B 1 95 ? -65.262 -3.230 25.933 1.00 56.23 135 THR B C 1
ATOM 3809 O O . THR B 1 95 ? -65.026 -3.833 24.882 1.00 67.88 135 THR B O 1
ATOM 3813 N N . ASP B 1 96 ? -64.469 -3.318 27.001 1.00 53.39 136 ASP B N 1
ATOM 3814 C CA . ASP B 1 96 ? -63.298 -4.183 27.033 1.00 52.72 136 ASP B CA 1
ATOM 3815 C C . ASP B 1 96 ? -63.265 -4.907 28.374 1.00 55.31 136 ASP B C 1
ATOM 3816 O O . ASP B 1 96 ? -64.123 -4.697 29.239 1.00 58.64 136 ASP B O 1
ATOM 3821 N N . GLU B 1 97 ? -62.256 -5.763 28.551 1.00 55.09 137 GLU B N 1
ATOM 3822 C CA . GLU B 1 97 ? -62.170 -6.567 29.765 1.00 58.13 137 GLU B CA 1
ATOM 3823 C C . GLU B 1 97 ? -61.744 -5.752 30.978 1.00 54.37 137 GLU B C 1
ATOM 3824 O O . GLU B 1 97 ? -62.010 -6.169 32.111 1.00 57.26 137 GLU B O 1
ATOM 3830 N N . LYS B 1 98 ? -61.084 -4.612 30.774 1.00 50.10 138 LYS B N 1
ATOM 3831 C CA . LYS B 1 98 ? -60.753 -3.755 31.907 1.00 55.00 138 LYS B CA 1
ATOM 3832 C C . LYS B 1 98 ? -62.008 -3.120 32.494 1.00 57.18 138 LYS B C 1
ATOM 3833 O O . LYS B 1 98 ? -62.169 -3.062 33.719 1.00 60.35 138 LYS B O 1
ATOM 3835 N N . GLU B 1 99 ? -62.911 -2.645 31.632 1.00 53.39 139 GLU B N 1
ATOM 3836 C CA . GLU B 1 99 ? -64.198 -2.146 32.099 1.00 53.28 139 GLU B CA 1
ATOM 3837 C C . GLU B 1 99 ? -65.084 -3.262 32.635 1.00 49.85 139 GLU B C 1
ATOM 3838 O O . GLU B 1 99 ? -65.975 -2.993 33.448 1.00 47.35 139 GLU B O 1
ATOM 3844 N N . VAL B 1 100 ? -64.862 -4.504 32.198 1.00 46.36 140 VAL B N 1
ATOM 3845 C CA . VAL B 1 100 ? -65.620 -5.627 32.739 1.00 48.26 140 VAL B CA 1
ATOM 3846 C C . VAL B 1 100 ? -65.292 -5.823 34.214 1.00 54.92 140 VAL B C 1
ATOM 3847 O O . VAL B 1 100 ? -66.184 -6.059 35.039 1.00 57.23 140 VAL B O 1
ATOM 3851 N N . LYS B 1 101 ? -64.010 -5.711 34.573 1.00 56.15 141 LYS B N 1
ATOM 3852 C CA . LYS B 1 101 ? -63.626 -5.811 35.978 1.00 52.74 141 LYS B CA 1
ATOM 3853 C C . LYS B 1 101 ? -64.249 -4.689 36.798 1.00 52.01 141 LYS B C 1
ATOM 3854 O O . LYS B 1 101 ? -64.700 -4.912 37.928 1.00 59.85 141 LYS B O 1
ATOM 3856 N N . LEU B 1 102 ? -64.289 -3.475 36.244 1.00 49.33 142 LEU B N 1
ATOM 3857 C CA . LEU B 1 102 ? -64.928 -2.366 36.944 1.00 45.78 142 LEU B CA 1
ATOM 3858 C C . LEU B 1 102 ? -66.442 -2.526 36.992 1.00 51.84 142 LEU B C 1
ATOM 3859 O O . LEU B 1 102 ? -67.085 -2.038 37.929 1.00 54.15 142 LEU B O 1
ATOM 3864 N N . LEU B 1 103 ? -67.027 -3.208 36.003 1.00 48.97 143 LEU B N 1
ATOM 3865 C CA . LEU B 1 103 ? -68.479 -3.342 35.949 1.00 46.13 143 LEU B CA 1
ATOM 3866 C C . LEU B 1 103 ? -68.993 -4.276 37.037 1.00 49.60 143 LEU B C 1
ATOM 3867 O O . LEU B 1 103 ? -69.970 -3.961 37.727 1.00 50.68 143 LEU B O 1
ATOM 3872 N N . LYS B 1 104 ? -68.361 -5.441 37.200 1.00 55.59 144 LYS B N 1
ATOM 3873 C CA . LYS B 1 104 ? -68.793 -6.355 38.252 1.00 61.64 144 LYS B CA 1
ATOM 3874 C C . LYS B 1 104 ? -68.508 -5.799 39.640 1.00 62.57 144 LYS B C 1
ATOM 3875 O O . LYS B 1 104 ? -69.160 -6.213 40.605 1.00 67.24 144 LYS B O 1
ATOM 3881 N N . ASP B 1 105 ? -67.556 -4.871 39.763 1.00 61.10 145 ASP B N 1
ATOM 3882 C CA . ASP B 1 105 ? -67.435 -4.110 41.001 1.00 57.55 145 ASP B CA 1
ATOM 3883 C C . ASP B 1 105 ? -68.662 -3.232 41.215 1.00 52.41 145 ASP B C 1
ATOM 3884 O O . ASP B 1 105 ? -69.141 -3.087 42.347 1.00 46.50 145 ASP B O 1
ATOM 3889 N N . LEU B 1 106 ? -69.186 -2.644 40.136 1.00 51.41 146 LEU B N 1
ATOM 3890 C CA . LEU B 1 106 ? -70.404 -1.846 40.240 1.00 46.52 146 LEU B CA 1
ATOM 3891 C C . LEU B 1 106 ? -71.606 -2.717 40.575 1.00 45.89 146 LEU B C 1
ATOM 3892 O O . LEU B 1 106 ? -72.454 -2.327 41.386 1.00 48.76 146 LEU B O 1
ATOM 3897 N N . GLU B 1 107 ? -71.699 -3.897 39.958 1.00 45.03 147 GLU B N 1
ATOM 3898 C CA . GLU B 1 107 ? -72.830 -4.780 40.221 1.00 48.19 147 GLU B CA 1
ATOM 3899 C C . GLU B 1 107 ? -72.878 -5.193 41.685 1.00 50.21 147 GLU B C 1
ATOM 3900 O O . GLU B 1 107 ? -73.950 -5.202 42.301 1.00 50.85 147 GLU B O 1
ATOM 3906 N N . LYS B 1 108 ? -71.722 -5.526 42.262 1.00 47.74 148 LYS B N 1
ATOM 3907 C CA . LYS B 1 108 ? -71.690 -5.980 43.649 1.00 53.02 148 LYS B CA 1
ATOM 3908 C C . LYS B 1 108 ? -72.038 -4.848 44.608 1.00 50.79 148 LYS B C 1
ATOM 3909 O O . LYS B 1 108 ? -72.728 -5.068 45.612 1.00 48.12 148 LYS B O 1
ATOM 3915 N N . ARG B 1 109 ? -71.573 -3.631 44.317 1.00 48.62 149 ARG B N 1
ATOM 3916 C CA . ARG B 1 109 ? -71.994 -2.482 45.112 1.00 47.10 149 ARG B CA 1
ATOM 3917 C C . ARG B 1 109 ? -73.491 -2.241 44.966 1.00 48.32 149 ARG B C 1
ATOM 3918 O O . ARG B 1 109 ? -74.168 -1.898 45.942 1.00 46.66 149 ARG B O 1
ATOM 3926 N N . GLY B 1 110 ? -74.029 -2.439 43.761 1.00 48.68 150 GLY B N 1
ATOM 3927 C CA . GLY B 1 110 ? -75.461 -2.290 43.568 1.00 49.65 150 GLY B CA 1
ATOM 3928 C C . GLY B 1 110 ? -76.264 -3.332 44.324 1.00 49.35 150 GLY B C 1
ATOM 3929 O O . GLY B 1 110 ? -77.310 -3.024 44.901 1.00 51.44 150 GLY B O 1
ATOM 3930 N N . ILE B 1 111 ? -75.787 -4.578 44.332 1.00 50.22 151 ILE B N 1
ATOM 3931 C CA . ILE B 1 111 ? -76.455 -5.620 45.108 1.00 50.33 151 ILE B CA 1
ATOM 3932 C C . ILE B 1 111 ? -76.381 -5.301 46.595 1.00 44.15 151 ILE B C 1
ATOM 3933 O O . ILE B 1 111 ? -77.372 -5.428 47.323 1.00 47.56 151 ILE B O 1
ATOM 3938 N N . ALA B 1 112 ? -75.210 -4.868 47.067 1.00 44.89 152 ALA B N 1
ATOM 3939 C CA . ALA B 1 112 ? -75.069 -4.514 48.476 1.00 46.96 152 ALA B CA 1
ATOM 3940 C C . ALA B 1 112 ? -75.912 -3.299 48.839 1.00 50.26 152 ALA B C 1
ATOM 3941 O O . ALA B 1 112 ? -76.373 -3.185 49.981 1.00 47.79 152 ALA B O 1
ATOM 3943 N N . ASN B 1 113 ? -76.124 -2.385 47.891 1.00 51.30 153 ASN B N 1
ATOM 3944 C CA . ASN B 1 113 ? -76.966 -1.218 48.122 1.00 49.13 153 ASN B CA 1
ATOM 3945 C C . ASN B 1 113 ? -78.451 -1.528 48.000 1.00 50.50 153 ASN B C 1
ATOM 3946 O O . ASN B 1 113 ? -79.267 -0.612 48.143 1.00 55.35 153 ASN B O 1
ATOM 3951 N N . ASN B 1 114 ? -78.809 -2.787 47.735 1.00 50.34 154 ASN B N 1
ATOM 3952 C CA . ASN B 1 114 ? -80.202 -3.215 47.590 1.00 50.62 154 ASN B CA 1
ATOM 3953 C C . ASN B 1 114 ? -80.887 -2.497 46.427 1.00 43.90 154 ASN B C 1
ATOM 3954 O O . ASN B 1 114 ? -82.012 -2.007 46.544 1.00 44.08 154 ASN B O 1
ATOM 3959 N N . VAL B 1 115 ? -80.193 -2.434 45.295 1.00 42.54 155 VAL B N 1
ATOM 3960 C CA . VAL B 1 115 ? -80.781 -1.920 44.061 1.00 43.45 155 VAL B CA 1
ATOM 3961 C C . VAL B 1 115 ? -81.668 -3.015 43.479 1.00 48.95 155 VAL B C 1
ATOM 3962 O O . VAL B 1 115 ? -81.187 -4.128 43.220 1.00 57.83 155 VAL B O 1
ATOM 3966 N N . PRO B 1 116 ? -82.955 -2.752 43.264 1.00 46.38 156 PRO B N 1
ATOM 3967 C CA . PRO B 1 116 ? -83.876 -3.835 42.899 1.00 47.22 156 PRO B CA 1
ATOM 3968 C C . PRO B 1 116 ? -83.671 -4.319 41.472 1.00 45.94 156 PRO B C 1
ATOM 3969 O O . PRO B 1 116 ? -83.443 -3.529 40.552 1.00 37.80 156 PRO B O 1
ATOM 3973 N N . ASP B 1 117 ? -83.753 -5.641 41.304 1.00 45.51 157 ASP B N 1
ATOM 3974 C CA . ASP B 1 117 ? -83.805 -6.288 39.992 1.00 49.38 157 ASP B CA 1
ATOM 3975 C C . ASP B 1 117 ? -82.556 -6.013 39.159 1.00 49.74 157 ASP B C 1
ATOM 3976 O O . ASP B 1 117 ? -82.616 -5.961 37.928 1.00 49.93 157 ASP B O 1
ATOM 3981 N N . LEU B 1 118 ? -81.415 -5.849 39.821 1.00 50.43 158 LEU B N 1
ATOM 3982 C CA . LEU B 1 118 ? -80.154 -5.613 39.129 1.00 51.02 158 LEU B CA 1
ATOM 3983 C C . LEU B 1 118 ? -79.634 -6.930 38.567 1.00 58.54 158 LEU B C 1
ATOM 3984 O O . LEU B 1 118 ? -79.441 -7.896 39.313 1.00 65.50 158 LEU B O 1
ATOM 3989 N N . ARG B 1 119 ? -79.409 -6.970 37.255 1.00 57.16 159 ARG B N 1
ATOM 3990 C CA . ARG B 1 119 ? -78.991 -8.184 36.567 1.00 54.70 159 ARG B CA 1
ATOM 3991 C C . ARG B 1 119 ? -77.826 -7.871 35.640 1.00 56.84 159 ARG B C 1
ATOM 3992 O O . ARG B 1 119 ? -77.876 -6.899 34.879 1.00 55.66 159 ARG B O 1
ATOM 4000 N N . MET B 1 120 ? -76.783 -8.696 35.704 1.00 60.43 160 MET B N 1
ATOM 4001 C CA . MET B 1 120 ? -75.645 -8.560 34.805 1.00 59.37 160 MET B CA 1
ATOM 4002 C C . MET B 1 120 ? -75.976 -9.224 33.474 1.00 57.13 160 MET B C 1
ATOM 4003 O O . MET B 1 120 ? -76.266 -10.424 33.427 1.00 55.48 160 MET B O 1
ATOM 4008 N N . ILE B 1 121 ? -75.934 -8.449 32.398 1.00 55.44 161 ILE B N 1
ATOM 4009 C CA . ILE B 1 121 ? -76.306 -8.931 31.076 1.00 59.22 161 ILE B CA 1
ATOM 4010 C C . ILE B 1 121 ? -75.046 -9.051 30.229 1.00 63.42 161 ILE B C 1
ATOM 4011 O O . ILE B 1 121 ? -74.045 -8.363 30.463 1.00 64.69 161 ILE B O 1
ATOM 4016 N N . GLU B 1 122 ? -75.093 -9.944 29.242 1.00 67.18 162 GLU B N 1
ATOM 4017 C CA . GLU B 1 122 ? -73.884 -10.408 28.580 1.00 68.85 162 GLU B CA 1
ATOM 4018 C C . GLU B 1 122 ? -74.105 -10.557 27.083 1.00 70.52 162 GLU B C 1
ATOM 4019 O O . GLU B 1 122 ? -75.190 -10.944 26.642 1.00 74.13 162 GLU B O 1
ATOM 4025 N N . GLY B 1 123 ? -73.063 -10.246 26.311 1.00 69.51 163 GLY B N 1
ATOM 4026 C CA . GLY B 1 123 ? -73.014 -10.528 24.888 1.00 68.91 163 GLY B CA 1
ATOM 4027 C C . GLY B 1 123 ? -74.227 -10.124 24.076 1.00 66.97 163 GLY B C 1
ATOM 4028 O O . GLY B 1 123 ? -74.520 -8.933 23.928 1.00 68.88 163 GLY B O 1
ATOM 4029 N N . SER B 1 124 ? -74.940 -11.119 23.543 1.00 60.29 164 SER B N 1
ATOM 4030 C CA . SER B 1 124 ? -76.075 -10.879 22.661 1.00 59.40 164 SER B CA 1
ATOM 4031 C C . SER B 1 124 ? -77.343 -10.483 23.404 1.00 66.93 164 SER B C 1
ATOM 4032 O O . SER B 1 124 ? -78.290 -10.010 22.765 1.00 71.18 164 SER B O 1
ATOM 4035 N N . GLU B 1 125 ? -77.396 -10.666 24.726 1.00 68.88 165 GLU B N 1
ATOM 4036 C CA . GLU B 1 125 ? -78.557 -10.199 25.474 1.00 68.27 165 GLU B CA 1
ATOM 4037 C C . GLU B 1 125 ? -78.645 -8.678 25.500 1.00 60.21 165 GLU B C 1
ATOM 4038 O O . GLU B 1 125 ? -79.723 -8.137 25.767 1.00 60.56 165 GLU B O 1
ATOM 4044 N N . ILE B 1 126 ? -77.534 -7.984 25.240 1.00 57.71 166 ILE B N 1
ATOM 4045 C CA . ILE B 1 126 ? -77.540 -6.523 25.247 1.00 57.53 166 ILE B CA 1
ATOM 4046 C C . ILE B 1 126 ? -78.466 -5.990 24.163 1.00 53.94 166 ILE B C 1
ATOM 4047 O O . ILE B 1 126 ? -79.169 -4.990 24.360 1.00 51.54 166 ILE B O 1
ATOM 4052 N N . GLN B 1 127 ? -78.494 -6.657 23.009 1.00 54.04 167 GLN B N 1
ATOM 4053 C CA . GLN B 1 127 ? -79.326 -6.221 21.896 1.00 49.55 167 GLN B CA 1
ATOM 4054 C C . GLN B 1 127 ? -80.808 -6.476 22.134 1.00 47.45 167 GLN B C 1
ATOM 4055 O O . GLN B 1 127 ? -81.638 -5.926 21.403 1.00 49.46 167 GLN B O 1
ATOM 4061 N N . GLU B 1 128 ? -81.159 -7.293 23.128 1.00 46.09 168 GLU B N 1
ATOM 4062 C CA . GLU B 1 128 ? -82.563 -7.439 23.489 1.00 48.35 168 GLU B CA 1
ATOM 4063 C C . GLU B 1 128 ? -83.071 -6.213 24.237 1.00 48.92 168 GLU B C 1
ATOM 4064 O O . GLU B 1 128 ? -84.249 -5.858 24.117 1.00 52.98 168 GLU B O 1
ATOM 4070 N N . ILE B 1 129 ? -82.204 -5.556 25.001 1.00 47.79 169 ILE B N 1
ATOM 4071 C CA . ILE B 1 129 ? -82.565 -4.314 25.675 1.00 48.27 169 ILE B CA 1
ATOM 4072 C C . ILE B 1 129 ? -82.341 -3.111 24.769 1.00 47.61 169 ILE B C 1
ATOM 4073 O O . ILE B 1 129 ? -83.197 -2.230 24.658 1.00 41.65 169 ILE B O 1
ATOM 4078 N N . GLU B 1 130 ? -81.189 -3.060 24.105 1.00 51.77 170 GLU B N 1
ATOM 4079 C CA . GLU B 1 130 ? -80.846 -1.971 23.192 1.00 46.44 170 GLU B CA 1
ATOM 4080 C C . GLU B 1 130 ? -80.363 -2.581 21.883 1.00 40.28 170 GLU B C 1
ATOM 4081 O O . GLU B 1 130 ? -79.197 -3.001 21.786 1.00 39.94 170 GLU B O 1
ATOM 4087 N N . PRO B 1 131 ? -81.220 -2.650 20.861 1.00 43.99 171 PRO B N 1
ATOM 4088 C CA . PRO B 1 131 ? -80.829 -3.342 19.620 1.00 49.00 171 PRO B CA 1
ATOM 4089 C C . PRO B 1 131 ? -79.607 -2.752 18.935 1.00 52.34 171 PRO B C 1
ATOM 4090 O O . PRO B 1 131 ? -78.828 -3.503 18.335 1.00 59.56 171 PRO B O 1
ATOM 4094 N N . TYR B 1 132 ? -79.406 -1.438 19.005 1.00 47.05 172 TYR B N 1
ATOM 4095 C CA . TYR B 1 132 ? -78.299 -0.796 18.306 1.00 45.91 172 TYR B CA 1
ATOM 4096 C C . TYR B 1 132 ? -77.048 -0.655 19.160 1.00 46.06 172 TYR B C 1
ATOM 4097 O O . TYR B 1 132 ? -76.021 -0.191 18.653 1.00 50.21 172 TYR B O 1
ATOM 4106 N N . CYS B 1 133 ? -77.099 -1.042 20.429 1.00 43.36 173 CYS B N 1
ATOM 4107 C CA . CYS B 1 133 ? -75.962 -0.875 21.320 1.00 47.06 173 CYS B CA 1
ATOM 4108 C C . CYS B 1 133 ? -75.074 -2.111 21.296 1.00 47.41 173 CYS B C 1
ATOM 4109 O O . CYS B 1 133 ? -75.559 -3.243 21.214 1.00 48.25 173 CYS B O 1
ATOM 4112 N N . GLN B 1 134 ? -73.770 -1.883 21.365 1.00 47.07 174 GLN B N 1
ATOM 4113 C CA . GLN B 1 134 ? -72.768 -2.935 21.392 1.00 50.98 174 GLN B CA 1
ATOM 4114 C C . GLN B 1 134 ? -72.139 -3.002 22.781 1.00 48.73 174 GLN B C 1
ATOM 4115 O O . GLN B 1 134 ? -72.507 -2.254 23.690 1.00 49.35 174 GLN B O 1
ATOM 4121 N N . GLY B 1 135 ? -71.187 -3.906 22.938 1.00 45.33 175 GLY B N 1
ATOM 4122 C CA . GLY B 1 135 ? -70.471 -4.075 24.189 1.00 44.32 175 GLY B CA 1
ATOM 4123 C C . GLY B 1 135 ? -70.220 -5.542 24.481 1.00 47.55 175 GLY B C 1
ATOM 4124 O O . GLY B 1 135 ? -70.793 -6.444 23.867 1.00 50.50 175 GLY B O 1
ATOM 4125 N N . VAL B 1 136 ? -69.340 -5.784 25.450 1.00 46.53 176 VAL B N 1
ATOM 4126 C CA . VAL B 1 136 ? -68.989 -7.145 25.846 1.00 53.05 176 VAL B CA 1
ATOM 4127 C C . VAL B 1 136 ? -69.741 -7.606 27.094 1.00 56.25 176 VAL B C 1
ATOM 4128 O O . VAL B 1 136 ? -69.874 -8.822 27.309 1.00 59.73 176 VAL B O 1
ATOM 4132 N N . MET B 1 137 ? -70.233 -6.682 27.915 1.00 54.36 177 MET B N 1
ATOM 4133 C CA . MET B 1 137 ? -71.015 -6.986 29.105 1.00 53.32 177 MET B CA 1
ATOM 4134 C C . MET B 1 137 ? -71.660 -5.694 29.582 1.00 53.23 177 MET B C 1
ATOM 4135 O O . MET B 1 137 ? -71.079 -4.614 29.444 1.00 60.36 177 MET B O 1
ATOM 4140 N N . ALA B 1 138 ? -72.864 -5.812 30.137 1.00 50.56 178 ALA B N 1
ATOM 4141 C CA . ALA B 1 138 ? -73.600 -4.647 30.603 1.00 50.69 178 ALA B CA 1
ATOM 4142 C C . ALA B 1 138 ? -74.357 -4.983 31.878 1.00 50.11 178 ALA B C 1
ATOM 4143 O O . ALA B 1 138 ? -74.812 -6.113 32.073 1.00 48.85 178 ALA B O 1
ATOM 4145 N N . LEU B 1 139 ? -74.483 -3.984 32.747 1.00 45.86 179 LEU B N 1
ATOM 4146 C CA . LEU B 1 139 ? -75.288 -4.082 33.957 1.00 42.36 179 LEU B CA 1
ATOM 4147 C C . LEU B 1 139 ? -76.638 -3.429 33.702 1.00 42.62 179 LEU B C 1
ATOM 4148 O O . LEU B 1 139 ? -76.701 -2.268 33.282 1.00 41.49 179 LEU B O 1
ATOM 4153 N N . HIS B 1 140 ? -77.711 -4.173 33.954 1.00 46.60 180 HIS B N 1
ATOM 4154 C CA . HIS B 1 140 ? -79.062 -3.740 33.622 1.00 49.47 180 HIS B CA 1
ATOM 4155 C C . HIS B 1 140 ? -79.798 -3.316 34.888 1.00 46.57 180 HIS B C 1
ATOM 4156 O O . HIS B 1 140 ? -79.976 -4.123 35.808 1.00 41.94 180 HIS B O 1
ATOM 4163 N N . SER B 1 141 ? -80.229 -2.057 34.925 1.00 44.24 181 SER B N 1
ATOM 4164 C CA . SER B 1 141 ? -81.019 -1.515 36.032 1.00 40.13 181 SER B CA 1
ATOM 4165 C C . SER B 1 141 ? -82.389 -1.117 35.503 1.00 36.81 181 SER B C 1
ATOM 4166 O O . SER B 1 141 ? -82.555 -0.004 34.974 1.00 38.02 181 SER B O 1
ATOM 4169 N N . PRO B 1 142 ? -83.399 -1.983 35.622 1.00 37.94 182 PRO B N 1
ATOM 4170 C CA . PRO B 1 142 ? -84.700 -1.689 34.997 1.00 38.08 182 PRO B CA 1
ATOM 4171 C C . PRO B 1 142 ? -85.445 -0.528 35.631 1.00 39.79 182 PRO B C 1
ATOM 4172 O O . PRO B 1 142 ? -86.320 0.050 34.974 1.00 38.96 182 PRO B O 1
ATOM 4176 N N . HIS B 1 143 ? -85.133 -0.162 36.872 1.00 42.96 183 HIS B N 1
ATOM 4177 C CA . HIS B 1 143 ? -85.899 0.850 37.587 1.00 41.33 183 HIS B CA 1
ATOM 4178 C C . HIS B 1 143 ? -85.331 2.255 37.437 1.00 40.59 183 HIS B C 1
ATOM 4179 O O . HIS B 1 143 ? -85.932 3.207 37.945 1.00 44.65 183 HIS B O 1
ATOM 4186 N N . THR B 1 144 ? -84.200 2.412 36.759 1.00 38.07 184 THR B N 1
ATOM 4187 C CA . THR B 1 144 ? -83.708 3.744 36.444 1.00 39.10 184 THR B CA 1
ATOM 4188 C C . THR B 1 144 ? -84.636 4.402 35.432 1.00 42.01 184 THR B C 1
ATOM 4189 O O . THR B 1 144 ? -84.911 3.837 34.370 1.00 43.55 184 THR B O 1
ATOM 4193 N N . GLY B 1 145 ? -85.122 5.595 35.760 1.00 37.77 185 GLY B N 1
ATOM 4194 C CA . GLY B 1 145 ? -86.078 6.259 34.898 1.00 41.39 185 GLY B CA 1
ATOM 4195 C C . GLY B 1 145 ? -85.701 7.670 34.500 1.00 39.26 185 GLY B C 1
ATOM 4196 O O . GLY B 1 145 ? -84.566 8.107 34.714 1.00 38.37 185 GLY B O 1
ATOM 4197 N N . ILE B 1 146 ? -86.655 8.392 33.913 1.00 36.68 186 ILE B N 1
ATOM 4198 C CA . ILE B 1 146 ? -86.462 9.776 33.505 1.00 30.86 186 ILE B CA 1
ATOM 4199 C C . ILE B 1 146 ? -87.644 10.600 33.991 1.00 32.07 186 ILE B C 1
ATOM 4200 O O . ILE B 1 146 ? -88.761 10.094 34.139 1.00 39.52 186 ILE B O 1
ATOM 4205 N N . VAL B 1 147 ? -87.390 11.884 34.243 1.00 28.12 187 VAL B N 1
ATOM 4206 C CA . VAL B 1 147 ? -88.426 12.807 34.692 1.00 27.95 187 VAL B CA 1
ATOM 4207 C C . VAL B 1 147 ? -87.913 14.221 34.474 1.00 31.43 187 VAL B C 1
ATOM 4208 O O . VAL B 1 147 ? -86.712 14.445 34.314 1.00 31.70 187 VAL B O 1
ATOM 4212 N N . ASP B 1 148 ? -88.833 15.182 34.453 1.00 32.83 188 ASP B N 1
ATOM 4213 C CA . ASP B 1 148 ? -88.488 16.601 34.439 1.00 36.67 188 ASP B CA 1
ATOM 4214 C C . ASP B 1 148 ? -88.273 17.032 35.884 1.00 33.07 188 ASP B C 1
ATOM 4215 O O . ASP B 1 148 ? -89.227 17.365 36.592 1.00 39.93 188 ASP B O 1
ATOM 4220 N N . TRP B 1 149 ? -87.010 17.031 36.323 1.00 32.50 189 TRP B N 1
ATOM 4221 C CA . TRP B 1 149 ? -86.698 17.420 37.696 1.00 29.92 189 TRP B CA 1
ATOM 4222 C C . TRP B 1 149 ? -87.061 18.874 37.967 1.00 29.05 189 TRP B C 1
ATOM 4223 O O . TRP B 1 149 ? -87.383 19.230 39.106 1.00 34.18 189 TRP B O 1
ATOM 4234 N N . GLY B 1 150 ? -87.004 19.729 36.944 1.00 33.49 190 GLY B N 1
ATOM 4235 C CA . GLY B 1 150 ? -87.453 21.101 37.121 1.00 34.41 190 GLY B CA 1
ATOM 4236 C C . GLY B 1 150 ? -88.931 21.186 37.447 1.00 34.18 190 GLY B C 1
ATOM 4237 O O . GLY B 1 150 ? -89.342 21.959 38.316 1.00 33.22 190 GLY B O 1
ATOM 4238 N N . LEU B 1 151 ? -89.751 20.388 36.757 1.00 35.05 191 LEU B N 1
ATOM 4239 C CA . LEU B 1 151 ? -91.177 20.340 37.069 1.00 37.13 191 LEU B CA 1
ATOM 4240 C C . LEU B 1 151 ? -91.413 19.771 38.462 1.00 36.68 191 LEU B C 1
ATOM 4241 O O . LEU B 1 151 ? -92.326 20.207 39.174 1.00 36.38 191 LEU B O 1
ATOM 4246 N N . VAL B 1 152 ? -90.592 18.799 38.868 1.00 33.04 192 VAL B N 1
ATOM 4247 C CA . VAL B 1 152 ? -90.695 18.241 40.214 1.00 30.99 192 VAL B CA 1
ATOM 4248 C C . VAL B 1 152 ? -90.433 19.318 41.258 1.00 32.03 192 VAL B C 1
ATOM 4249 O O . VAL B 1 152 ? -91.144 19.411 42.266 1.00 36.60 192 VAL B O 1
ATOM 4253 N N . THR B 1 153 ? -89.415 20.154 41.031 1.00 33.33 193 THR B N 1
ATOM 4254 C CA . THR B 1 153 ? -89.077 21.193 42.001 1.00 35.37 193 THR B CA 1
ATOM 4255 C C . THR B 1 153 ? -90.233 22.165 42.203 1.00 36.09 193 THR B C 1
ATOM 4256 O O . THR B 1 153 ? -90.559 22.524 43.340 1.00 36.06 193 THR B O 1
ATOM 4260 N N . GLU B 1 154 ? -90.870 22.600 41.114 1.00 35.59 194 GLU B N 1
ATOM 4261 C CA . GLU B 1 154 ? -92.009 23.502 41.252 1.00 41.43 194 GLU B CA 1
ATOM 4262 C C . GLU B 1 154 ? -93.164 22.830 41.983 1.00 42.73 194 GLU B C 1
ATOM 4263 O O . GLU B 1 154 ? -93.940 23.504 42.671 1.00 41.40 194 GLU B O 1
ATOM 4269 N N . HIS B 1 155 ? -93.284 21.505 41.864 1.00 41.53 195 HIS B N 1
ATOM 4270 C CA . HIS B 1 155 ? -94.304 20.792 42.625 1.00 36.35 195 HIS B CA 1
ATOM 4271 C C . HIS B 1 155 ? -93.980 20.785 44.114 1.00 36.19 195 HIS B C 1
ATOM 4272 O O . HIS B 1 155 ? -94.888 20.871 44.949 1.00 39.94 195 HIS B O 1
ATOM 4279 N N . TYR B 1 156 ? -92.695 20.671 44.468 1.00 34.02 196 TYR B N 1
ATOM 4280 C CA . TYR B 1 156 ? -92.304 20.835 45.865 1.00 33.44 196 TYR B CA 1
ATOM 4281 C C . TYR B 1 156 ? -92.713 22.208 46.382 1.00 37.56 196 TYR B C 1
ATOM 4282 O O . TYR B 1 156 ? -93.204 22.337 47.510 1.00 39.25 196 TYR B O 1
ATOM 4291 N N . GLY B 1 157 ? -92.520 23.246 45.563 1.00 36.84 197 GLY B N 1
ATOM 4292 C CA . GLY B 1 157 ? -92.847 24.594 45.997 1.00 39.35 197 GLY B CA 1
ATOM 4293 C C . GLY B 1 157 ? -94.332 24.797 46.228 1.00 41.44 197 GLY B C 1
ATOM 4294 O O . GLY B 1 157 ? -94.733 25.417 47.216 1.00 42.04 197 GLY B O 1
ATOM 4295 N N . GLN B 1 158 ? -95.170 24.283 45.323 1.00 40.22 198 GLN B N 1
ATOM 4296 C CA . GLN B 1 158 ? -96.611 24.430 45.506 1.00 47.44 198 GLN B CA 1
ATOM 4297 C C . GLN B 1 158 ? -97.100 23.625 46.702 1.00 43.32 198 GLN B C 1
ATOM 4298 O O . GLN B 1 158 ? -98.020 24.053 47.407 1.00 46.07 198 GLN B O 1
ATOM 4304 N N . ASP B 1 159 ? -96.505 22.452 46.942 1.00 41.16 199 ASP B N 1
ATOM 4305 C CA . ASP B 1 159 ? -96.758 21.750 48.196 1.00 38.05 199 ASP B CA 1
ATOM 4306 C C . ASP B 1 159 ? -96.366 22.617 49.385 1.00 40.34 199 ASP B C 1
ATOM 4307 O O . ASP B 1 159 ? -97.091 22.683 50.385 1.00 43.64 199 ASP B O 1
ATOM 4312 N N . PHE B 1 160 ? -95.217 23.291 49.288 1.00 40.38 200 PHE B N 1
ATOM 4313 C CA . PHE B 1 160 ? -94.764 24.174 50.358 1.00 40.99 200 PHE B CA 1
ATOM 4314 C C . PHE B 1 160 ? -95.732 25.333 50.557 1.00 41.79 200 PHE B C 1
ATOM 4315 O O . PHE B 1 160 ? -96.097 25.666 51.690 1.00 46.86 200 PHE B O 1
ATOM 4323 N N . LYS B 1 161 ? -96.172 25.952 49.459 1.00 38.32 201 LYS B N 1
ATOM 4324 C CA . LYS B 1 161 ? -97.090 27.082 49.562 1.00 41.27 201 LYS B CA 1
ATOM 4325 C C . LYS B 1 161 ? -98.473 26.647 50.027 1.00 47.72 201 LYS B C 1
ATOM 4326 O O . LYS B 1 161 ? -99.146 27.394 50.746 1.00 51.30 201 LYS B O 1
ATOM 4332 N N . GLN B 1 162 ? -98.914 25.451 49.633 1.00 40.98 202 GLN B N 1
ATOM 4333 C CA . GLN B 1 162 ? -100.225 24.977 50.061 1.00 48.71 202 GLN B CA 1
ATOM 4334 C C . GLN B 1 162 ? -100.280 24.773 51.570 1.00 53.52 202 GLN B C 1
ATOM 4335 O O . GLN B 1 162 ? -101.341 24.942 52.182 1.00 57.90 202 GLN B O 1
ATOM 4341 N N . CYS B 1 163 ? -99.151 24.428 52.188 1.00 50.93 203 CYS B N 1
ATOM 4342 C CA . CYS B 1 163 ? -99.074 24.235 53.629 1.00 47.04 203 CYS B CA 1
ATOM 4343 C C . CYS B 1 163 ? -98.849 25.534 54.394 1.00 46.38 203 CYS B C 1
ATOM 4344 O O . CYS B 1 163 ? -98.576 25.489 55.598 1.00 44.01 203 CYS B O 1
ATOM 4347 N N . GLY B 1 164 ? -98.950 26.685 53.730 1.00 44.14 204 GLY B N 1
ATOM 4348 C CA . GLY B 1 164 ? -98.771 27.965 54.381 1.00 41.61 204 GLY B CA 1
ATOM 4349 C C . GLY B 1 164 ? -97.409 28.599 54.207 1.00 40.66 204 GLY B C 1
ATOM 4350 O O . GLY B 1 164 ? -97.188 29.699 54.728 1.00 42.45 204 GLY B O 1
ATOM 4351 N N . GLY B 1 165 ? -96.491 27.950 53.493 1.00 41.61 205 GLY B N 1
ATOM 4352 C CA . GLY B 1 165 ? -95.170 28.516 53.304 1.00 43.51 205 GLY B CA 1
ATOM 4353 C C . GLY B 1 165 ? -95.157 29.624 52.266 1.00 43.77 205 GLY B C 1
ATOM 4354 O O . GLY B 1 165 ? -95.911 29.612 51.293 1.00 48.44 205 GLY B O 1
ATOM 4355 N N . ASP B 1 166 ? -94.278 30.598 52.484 1.00 37.25 206 ASP B N 1
ATOM 4356 C CA . ASP B 1 166 ? -94.134 31.739 51.591 1.00 40.40 206 ASP B CA 1
ATOM 4357 C C . ASP B 1 166 ? -92.892 31.576 50.723 1.00 46.97 206 ASP B C 1
ATOM 4358 O O . ASP B 1 166 ? -91.841 31.137 51.201 1.00 49.91 206 ASP B O 1
ATOM 4363 N N . ILE B 1 167 ? -93.015 31.937 49.448 1.00 43.83 207 ILE B N 1
ATOM 4364 C CA . ILE B 1 167 ? -91.912 31.864 48.495 1.00 43.03 207 ILE B CA 1
ATOM 4365 C C . ILE B 1 167 ? -91.629 33.272 47.990 1.00 37.75 207 ILE B C 1
ATOM 4366 O O . ILE B 1 167 ? -92.496 33.901 47.371 1.00 38.40 207 ILE B O 1
ATOM 4371 N N . TYR B 1 168 ? -90.420 33.761 48.245 1.00 36.88 208 TYR B N 1
ATOM 4372 C CA . TYR B 1 168 ? -90.000 35.091 47.802 1.00 40.15 208 TYR B CA 1
ATOM 4373 C C . TYR B 1 168 ? -89.096 34.923 46.586 1.00 42.88 208 TYR B C 1
ATOM 4374 O O . TYR B 1 168 ? -87.888 34.719 46.710 1.00 45.80 208 TYR B O 1
ATOM 4383 N N . LEU B 1 169 ? -89.687 35.005 45.399 1.00 42.75 209 LEU B N 1
ATOM 4384 C CA . LEU B 1 169 ? -88.880 35.069 44.194 1.00 39.88 209 LEU B CA 1
ATOM 4385 C C . LEU B 1 169 ? -88.256 36.454 44.069 1.00 46.37 209 LEU B C 1
ATOM 4386 O O . LEU B 1 169 ? -88.694 37.420 44.702 1.00 48.40 209 LEU B O 1
ATOM 4391 N N . ASP B 1 170 ? -87.206 36.540 43.251 1.00 43.97 210 ASP B N 1
ATOM 4392 C CA . ASP B 1 170 ? -86.499 37.797 43.011 1.00 45.82 210 ASP B CA 1
ATOM 4393 C C . ASP B 1 170 ? -85.910 38.373 44.295 1.00 47.19 210 ASP B C 1
ATOM 4394 O O . ASP B 1 170 ? -85.809 39.593 44.451 1.00 53.01 210 ASP B O 1
ATOM 4399 N N . PHE B 1 171 ? -85.524 37.506 45.228 1.00 48.14 211 PHE B N 1
ATOM 4400 C CA . PHE B 1 171 ? -84.940 37.912 46.506 1.00 44.96 211 PHE B CA 1
ATOM 4401 C C . PHE B 1 171 ? -83.495 37.421 46.532 1.00 46.03 211 PHE B C 1
ATOM 4402 O O . PHE B 1 171 ? -83.228 36.268 46.882 1.00 39.96 211 PHE B O 1
ATOM 4410 N N . ASN B 1 172 ? -82.566 38.303 46.170 1.00 47.89 212 ASN B N 1
ATOM 4411 C CA . ASN B 1 172 ? -81.139 37.980 46.157 1.00 43.43 212 ASN B CA 1
ATOM 4412 C C . ASN B 1 172 ? -80.556 38.301 47.527 1.00 42.33 212 ASN B C 1
ATOM 4413 O O . ASN B 1 172 ? -80.299 39.464 47.847 1.00 45.22 212 ASN B O 1
ATOM 4418 N N . VAL B 1 173 ? -80.330 37.263 48.333 1.00 40.44 213 VAL B N 1
ATOM 4419 C CA . VAL B 1 173 ? -79.795 37.456 49.677 1.00 46.08 213 VAL B CA 1
ATOM 4420 C C . VAL B 1 173 ? -78.421 38.106 49.585 1.00 54.21 213 VAL B C 1
ATOM 4421 O O . VAL B 1 173 ? -77.503 37.569 48.952 1.00 58.77 213 VAL B O 1
ATOM 4425 N N . SER B 1 174 ? -78.273 39.263 50.225 1.00 46.39 214 SER B N 1
ATOM 4426 C CA . SER B 1 174 ? -77.048 40.051 50.169 1.00 43.17 214 SER B CA 1
ATOM 4427 C C . SER B 1 174 ? -76.269 40.064 51.473 1.00 46.25 214 SER B C 1
ATOM 4428 O O . SER B 1 174 ? -75.038 40.034 51.444 1.00 55.48 214 SER B O 1
ATOM 4431 N N . LYS B 1 175 ? -76.942 40.117 52.622 1.00 44.06 215 LYS B N 1
ATOM 4432 C CA . LYS B 1 175 ? -76.231 40.075 53.892 1.00 47.74 215 LYS B CA 1
ATOM 4433 C C . LYS B 1 175 ? -77.193 39.684 55.004 1.00 47.20 215 LYS B C 1
ATOM 4434 O O . LYS B 1 175 ? -78.397 39.936 54.921 1.00 51.36 215 LYS B O 1
ATOM 4440 N N . PHE B 1 176 ? -76.642 39.049 56.035 1.00 48.12 216 PHE B N 1
ATOM 4441 C CA . PHE B 1 176 ? -77.363 38.749 57.264 1.00 46.60 216 PHE B CA 1
ATOM 4442 C C . PHE B 1 176 ? -76.920 39.725 58.345 1.00 52.26 216 PHE B C 1
ATOM 4443 O O . PHE B 1 176 ? -75.720 39.969 58.511 1.00 50.81 216 PHE B O 1
ATOM 4451 N N . THR B 1 177 ? -77.884 40.284 59.073 1.00 53.77 217 THR B N 1
ATOM 4452 C CA . THR B 1 177 ? -77.595 41.166 60.194 1.00 57.11 217 THR B CA 1
ATOM 4453 C C . THR B 1 177 ? -78.406 40.733 61.406 1.00 57.53 217 THR B C 1
ATOM 4454 O O . THR B 1 177 ? -79.389 39.996 61.294 1.00 51.21 217 THR B O 1
ATOM 4458 N N . GLU B 1 178 ? -77.975 41.198 62.575 1.00 61.28 218 GLU B N 1
ATOM 4459 C CA . GLU B 1 178 ? -78.684 40.941 63.819 1.00 59.27 218 GLU B CA 1
ATOM 4460 C C . GLU B 1 178 ? -79.786 41.975 64.000 1.00 61.49 218 GLU B C 1
ATOM 4461 O O . GLU B 1 178 ? -79.529 43.182 63.948 1.00 65.72 218 GLU B O 1
ATOM 4467 N N . THR B 1 179 ? -81.012 41.502 64.203 1.00 60.98 219 THR B N 1
ATOM 4468 C CA . THR B 1 179 ? -82.118 42.401 64.497 1.00 63.11 219 THR B CA 1
ATOM 4469 C C . THR B 1 179 ? -81.999 42.921 65.923 1.00 68.76 219 THR B C 1
ATOM 4470 O O . THR B 1 179 ? -82.500 42.296 66.862 1.00 76.38 219 THR B O 1
ATOM 4474 N N . LYS B 1 180 ? -81.329 44.056 66.094 1.00 73.10 220 LYS B N 1
ATOM 4475 C CA . LYS B 1 180 ? -81.124 44.630 67.419 1.00 80.19 220 LYS B CA 1
ATOM 4476 C C . LYS B 1 180 ? -82.426 45.186 67.985 1.00 82.50 220 LYS B C 1
ATOM 4477 O O . LYS B 1 180 ? -83.020 44.602 68.891 1.00 84.20 220 LYS B O 1
ATOM 4479 N N . THR B 1 183 ? -86.076 41.737 68.623 1.00 76.99 223 THR B N 1
ATOM 4480 C CA . THR B 1 183 ? -85.520 40.719 69.511 1.00 76.42 223 THR B CA 1
ATOM 4481 C C . THR B 1 183 ? -86.278 39.401 69.422 1.00 73.90 223 THR B C 1
ATOM 4482 O O . THR B 1 183 ? -85.766 38.353 69.820 1.00 71.68 223 THR B O 1
ATOM 4484 N N . ASP B 1 184 ? -87.513 39.460 68.922 1.00 69.36 224 ASP B N 1
ATOM 4485 C CA . ASP B 1 184 ? -88.287 38.243 68.715 1.00 67.78 224 ASP B CA 1
ATOM 4486 C C . ASP B 1 184 ? -87.811 37.451 67.504 1.00 66.44 224 ASP B C 1
ATOM 4487 O O . ASP B 1 184 ? -88.046 36.239 67.439 1.00 65.82 224 ASP B O 1
ATOM 4489 N N . TYR B 1 185 ? -87.150 38.105 66.550 1.00 62.84 225 TYR B N 1
ATOM 4490 C CA . TYR B 1 185 ? -86.599 37.440 65.371 1.00 58.73 225 TYR B CA 1
ATOM 4491 C C . TYR B 1 185 ? -85.189 37.972 65.170 1.00 53.15 225 TYR B C 1
ATOM 4492 O O . TYR B 1 185 ? -84.976 38.959 64.455 1.00 52.35 225 TYR B O 1
ATOM 4501 N N . PRO B 1 186 ? -84.190 37.329 65.783 1.00 52.49 226 PRO B N 1
ATOM 4502 C CA . PRO B 1 186 ? -82.865 37.961 65.908 1.00 51.22 226 PRO B CA 1
ATOM 4503 C C . PRO B 1 186 ? -82.084 38.081 64.606 1.00 53.89 226 PRO B C 1
ATOM 4504 O O . PRO B 1 186 ? -81.030 38.731 64.610 1.00 57.41 226 PRO B O 1
ATOM 4508 N N . VAL B 1 187 ? -82.543 37.491 63.506 1.00 49.72 227 VAL B N 1
ATOM 4509 C CA . VAL B 1 187 ? -81.802 37.498 62.249 1.00 47.90 227 VAL B CA 1
ATOM 4510 C C . VAL B 1 187 ? -82.600 38.272 61.209 1.00 49.07 227 VAL B C 1
ATOM 4511 O O . VAL B 1 187 ? -83.784 37.992 60.994 1.00 50.27 227 VAL B O 1
ATOM 4515 N N . THR B 1 188 ? -81.951 39.239 60.568 1.00 49.57 228 THR B N 1
ATOM 4516 C CA . THR B 1 188 ? -82.542 40.010 59.482 1.00 51.77 228 THR B CA 1
ATOM 4517 C C . THR B 1 188 ? -81.795 39.701 58.192 1.00 48.70 228 THR B C 1
ATOM 4518 O O . THR B 1 188 ? -80.562 39.768 58.153 1.00 48.51 228 THR B O 1
ATOM 4522 N N . ILE B 1 189 ? -82.541 39.356 57.146 1.00 46.36 229 ILE B N 1
ATOM 4523 C CA . ILE B 1 189 ? -81.979 38.996 55.849 1.00 50.26 229 ILE B CA 1
ATOM 4524 C C . ILE B 1 189 ? -82.240 40.140 54.880 1.00 51.45 229 ILE B C 1
ATOM 4525 O O . ILE B 1 189 ? -83.369 40.635 54.784 1.00 54.19 229 ILE B O 1
ATOM 4530 N N . HIS B 1 190 ? -81.200 40.558 54.162 1.00 51.06 230 HIS B N 1
ATOM 4531 C CA . HIS B 1 190 ? -81.272 41.698 53.257 1.00 46.34 230 HIS B CA 1
ATOM 4532 C C . HIS B 1 190 ? -81.187 41.227 51.813 1.00 45.66 230 HIS B C 1
ATOM 4533 O O . HIS B 1 190 ? -80.313 40.425 51.467 1.00 51.07 230 HIS B O 1
ATOM 4540 N N . GLY B 1 191 ? -82.086 41.736 50.973 1.00 42.53 231 GLY B N 1
ATOM 4541 C CA . GLY B 1 191 ? -82.038 41.492 49.548 1.00 44.41 231 GLY B CA 1
ATOM 4542 C C . GLY B 1 191 ? -81.114 42.463 48.839 1.00 54.44 231 GLY B C 1
ATOM 4543 O O . GLY B 1 191 ? -80.358 43.218 49.454 1.00 58.74 231 GLY B O 1
ATOM 4544 N N . ALA B 1 192 ? -81.181 42.435 47.506 1.00 61.94 232 ALA B N 1
ATOM 4545 C CA . ALA B 1 192 ? -80.367 43.350 46.710 1.00 59.93 232 ALA B CA 1
ATOM 4546 C C . ALA B 1 192 ? -80.965 44.752 46.696 1.00 62.52 232 ALA B C 1
ATOM 4547 O O . ALA B 1 192 ? -80.266 45.736 46.963 1.00 62.85 232 ALA B O 1
ATOM 4549 N N . LYS B 1 193 ? -82.254 44.859 46.388 1.00 63.94 233 LYS B N 1
ATOM 4550 C CA . LYS B 1 193 ? -82.919 46.153 46.416 1.00 63.96 233 LYS B CA 1
ATOM 4551 C C . LYS B 1 193 ? -83.112 46.613 47.860 1.00 69.80 233 LYS B C 1
ATOM 4552 O O . LYS B 1 193 ? -83.487 45.812 48.722 1.00 68.46 233 LYS B O 1
ATOM 4554 N N . PRO B 1 194 ? -82.853 47.887 48.159 1.00 76.60 234 PRO B N 1
ATOM 4555 C CA . PRO B 1 194 ? -83.079 48.382 49.522 1.00 69.14 234 PRO B CA 1
ATOM 4556 C C . PRO B 1 194 ? -84.545 48.280 49.915 1.00 62.73 234 PRO B C 1
ATOM 4557 O O . PRO B 1 194 ? -85.446 48.346 49.075 1.00 60.07 234 PRO B O 1
ATOM 4561 N N . GLY B 1 195 ? -84.777 48.117 51.216 1.00 62.27 235 GLY B N 1
ATOM 4562 C CA . GLY B 1 195 ? -86.114 47.927 51.735 1.00 64.26 235 GLY B CA 1
ATOM 4563 C C . GLY B 1 195 ? -86.662 46.526 51.585 1.00 65.25 235 GLY B C 1
ATOM 4564 O O . GLY B 1 195 ? -87.806 46.280 51.989 1.00 66.88 235 GLY B O 1
ATOM 4565 N N . GLN B 1 196 ? -85.886 45.603 51.023 1.00 63.48 236 GLN B N 1
ATOM 4566 C CA . GLN B 1 196 ? -86.304 44.217 50.817 1.00 55.81 236 GLN B CA 1
ATOM 4567 C C . GLN B 1 196 ? -85.658 43.379 51.914 1.00 52.15 236 GLN B C 1
ATOM 4568 O O . GLN B 1 196 ? -84.536 42.892 51.773 1.00 51.57 236 GLN B O 1
ATOM 4574 N N . THR B 1 197 ? -86.373 43.225 53.028 1.00 56.58 237 THR B N 1
ATOM 4575 C CA . THR B 1 197 ? -85.867 42.524 54.197 1.00 56.63 237 THR B CA 1
ATOM 4576 C C . THR B 1 197 ? -86.888 41.505 54.684 1.00 55.38 237 THR B C 1
ATOM 4577 O O . THR B 1 197 ? -88.088 41.614 54.421 1.00 50.23 237 THR B O 1
ATOM 4581 N N . VAL B 1 198 ? -86.382 40.511 55.410 1.00 49.09 238 VAL B N 1
ATOM 4582 C CA . VAL B 1 198 ? -87.193 39.506 56.087 1.00 47.28 238 VAL B CA 1
ATOM 4583 C C . VAL B 1 198 ? -86.461 39.117 57.363 1.00 50.23 238 VAL B C 1
ATOM 4584 O O . VAL B 1 198 ? -85.236 38.965 57.365 1.00 61.42 238 VAL B O 1
ATOM 4588 N N . ARG B 1 199 ? -87.204 38.980 58.457 1.00 45.61 239 ARG B N 1
ATOM 4589 C CA . ARG B 1 199 ? -86.633 38.616 59.744 1.00 48.76 239 ARG B CA 1
ATOM 4590 C C . ARG B 1 199 ? -87.098 37.222 60.148 1.00 50.03 239 ARG B C 1
ATOM 4591 O O . ARG B 1 199 ? -88.222 36.813 59.846 1.00 50.87 239 ARG B O 1
ATOM 4599 N N . THR B 1 200 ? -86.222 36.494 60.836 1.00 50.96 240 THR B N 1
ATOM 4600 C CA . THR B 1 200 ? -86.508 35.112 61.197 1.00 47.25 240 THR B CA 1
ATOM 4601 C C . THR B 1 200 ? -85.700 34.740 62.434 1.00 48.44 240 THR B C 1
ATOM 4602 O O . THR B 1 200 ? -84.883 35.523 62.927 1.00 49.31 240 THR B O 1
ATOM 4606 N N . LYS B 1 201 ? -85.940 33.525 62.932 1.00 45.72 241 LYS B N 1
ATOM 4607 C CA . LYS B 1 201 ? -85.215 32.978 64.071 1.00 47.45 241 LYS B CA 1
ATOM 4608 C C . LYS B 1 201 ? -84.059 32.075 63.667 1.00 51.00 241 LYS B C 1
ATOM 4609 O O . LYS B 1 201 ? -83.051 32.024 64.380 1.00 50.37 241 LYS B O 1
ATOM 4615 N N . ASN B 1 202 ? -84.182 31.360 62.549 1.00 48.30 242 ASN B N 1
ATOM 4616 C CA . ASN B 1 202 ? -83.140 30.461 62.077 1.00 46.36 242 ASN B CA 1
ATOM 4617 C C . ASN B 1 202 ? -83.188 30.405 60.556 1.00 51.25 242 ASN B C 1
ATOM 4618 O O . ASN B 1 202 ? -84.243 30.603 59.947 1.00 48.55 242 ASN B O 1
ATOM 4623 N N . VAL B 1 203 ? -82.034 30.138 59.946 1.00 53.28 243 VAL B N 1
ATOM 4624 C CA . VAL B 1 203 ? -81.891 30.152 58.495 1.00 47.38 243 VAL B CA 1
ATOM 4625 C C . VAL B 1 203 ? -81.177 28.884 58.048 1.00 42.53 243 VAL B C 1
ATOM 4626 O O . VAL B 1 203 ? -80.211 28.445 58.682 1.00 48.19 243 VAL B O 1
ATOM 4630 N N . LEU B 1 204 ? -81.661 28.293 56.960 1.00 38.08 244 LEU B N 1
ATOM 4631 C CA . LEU B 1 204 ? -80.967 27.227 56.253 1.00 39.43 244 LEU B CA 1
ATOM 4632 C C . LEU B 1 204 ? -80.716 27.694 54.829 1.00 39.70 244 LEU B C 1
ATOM 4633 O O . LEU B 1 204 ? -81.630 28.197 54.169 1.00 43.83 244 LEU B O 1
ATOM 4638 N N . THR B 1 205 ? -79.482 27.547 54.360 1.00 36.98 245 THR B N 1
ATOM 4639 C CA . THR B 1 205 ? -79.123 27.952 53.010 1.00 38.94 245 THR B CA 1
ATOM 4640 C C . THR B 1 205 ? -78.858 26.715 52.165 1.00 37.62 245 THR B C 1
ATOM 4641 O O . THR B 1 205 ? -78.164 25.792 52.603 1.00 36.58 245 THR B O 1
ATOM 4645 N N . CYS B 1 206 ? -79.435 26.696 50.968 1.00 39.60 246 CYS B N 1
ATOM 4646 C CA . CYS B 1 206 ? -79.168 25.677 49.960 1.00 36.83 246 CYS B CA 1
ATOM 4647 C C . CYS B 1 206 ? -78.902 26.413 48.643 1.00 36.05 246 CYS B C 1
ATOM 4648 O O . CYS B 1 206 ? -79.671 26.315 47.684 1.00 41.36 246 CYS B O 1
ATOM 4651 N N . GLY B 1 207 ? -77.803 27.164 48.613 1.00 34.09 247 GLY B N 1
ATOM 4652 C CA . GLY B 1 207 ? -77.455 28.078 47.546 1.00 35.19 247 GLY B CA 1
ATOM 4653 C C . GLY B 1 207 ? -76.683 27.501 46.380 1.00 35.74 247 GLY B C 1
ATOM 4654 O O . GLY B 1 207 ? -76.182 28.273 45.557 1.00 35.00 247 GLY B O 1
ATOM 4655 N N . GLY B 1 208 ? -76.561 26.178 46.284 1.00 38.97 248 GLY B N 1
ATOM 4656 C CA . GLY B 1 208 ? -75.992 25.539 45.109 1.00 35.77 248 GLY B CA 1
ATOM 4657 C C . GLY B 1 208 ? -74.629 26.049 44.684 1.00 34.34 248 GLY B C 1
ATOM 4658 O O . GLY B 1 208 ? -73.632 25.829 45.380 1.00 36.05 248 GLY B O 1
ATOM 4659 N N . LEU B 1 209 ? -74.575 26.735 43.537 1.00 34.54 249 LEU B N 1
ATOM 4660 C CA . LEU B 1 209 ? -73.317 27.233 42.991 1.00 29.80 249 LEU B CA 1
ATOM 4661 C C . LEU B 1 209 ? -72.712 28.362 43.815 1.00 33.25 249 LEU B C 1
ATOM 4662 O O . LEU B 1 209 ? -71.561 28.736 43.562 1.00 31.20 249 LEU B O 1
ATOM 4667 N N . GLN B 1 210 ? -73.449 28.913 44.783 1.00 34.96 250 GLN B N 1
ATOM 4668 C CA . GLN B 1 210 ? -72.967 29.999 45.628 1.00 38.80 250 GLN B CA 1
ATOM 4669 C C . GLN B 1 210 ? -73.054 29.636 47.106 1.00 41.30 250 GLN B C 1
ATOM 4670 O O . GLN B 1 210 ? -73.210 30.513 47.959 1.00 40.83 250 GLN B O 1
ATOM 4676 N N . SER B 1 211 ? -72.960 28.341 47.424 1.00 40.80 251 SER B N 1
ATOM 4677 C CA . SER B 1 211 ? -73.083 27.919 48.816 1.00 36.08 251 SER B CA 1
ATOM 4678 C C . SER B 1 211 ? -71.914 28.423 49.654 1.00 29.47 251 SER B C 1
ATOM 4679 O O . SER B 1 211 ? -72.096 28.804 50.816 1.00 31.20 251 SER B O 1
ATOM 4682 N N . ASP B 1 212 ? -70.708 28.441 49.082 1.00 32.16 252 ASP B N 1
ATOM 4683 C CA . ASP B 1 212 ? -69.553 28.951 49.815 1.00 33.39 252 ASP B CA 1
ATOM 4684 C C . ASP B 1 212 ? -69.634 30.462 49.992 1.00 35.86 252 ASP B C 1
ATOM 4685 O O . ASP B 1 212 ? -69.231 30.992 51.034 1.00 39.75 252 ASP B O 1
ATOM 4690 N N . LEU B 1 213 ? -70.149 31.172 48.985 1.00 33.04 253 LEU B N 1
ATOM 4691 C CA . LEU B 1 213 ? -70.296 32.620 49.105 1.00 36.21 253 LEU B CA 1
ATOM 4692 C C . LEU B 1 213 ? -71.336 32.978 50.157 1.00 33.52 253 LEU B C 1
ATOM 4693 O O . LEU B 1 213 ? -71.165 33.947 50.906 1.00 36.25 253 LEU B O 1
ATOM 4698 N N . LEU B 1 214 ? -72.421 32.208 50.229 1.00 36.20 254 LEU B N 1
ATOM 4699 C CA . LEU B 1 214 ? -73.413 32.433 51.273 1.00 39.33 254 LEU B CA 1
ATOM 4700 C C . LEU B 1 214 ? -72.842 32.114 52.649 1.00 40.10 254 LEU B C 1
ATOM 4701 O O . LEU B 1 214 ? -73.128 32.818 53.624 1.00 41.50 254 LEU B O 1
ATOM 4706 N N . ALA B 1 215 ? -72.025 31.061 52.744 1.00 42.65 255 ALA B N 1
ATOM 4707 C CA . ALA B 1 215 ? -71.482 30.658 54.037 1.00 41.60 255 ALA B CA 1
ATOM 4708 C C . ALA B 1 215 ? -70.485 31.677 54.577 1.00 37.88 255 ALA B C 1
ATOM 4709 O O . ALA B 1 215 ? -70.358 31.828 55.798 1.00 37.31 255 ALA B O 1
ATOM 4711 N N . GLU B 1 216 ? -69.770 32.379 53.694 1.00 35.06 256 GLU B N 1
ATOM 4712 C CA . GLU B 1 216 ? -68.831 33.403 54.146 1.00 43.20 256 GLU B CA 1
ATOM 4713 C C . GLU B 1 216 ? -69.545 34.591 54.772 1.00 46.34 256 GLU B C 1
ATOM 4714 O O . GLU B 1 216 ? -68.946 35.317 55.574 1.00 52.74 256 GLU B O 1
ATOM 4720 N N . LYS B 1 217 ? -70.815 34.800 54.426 1.00 39.88 257 LYS B N 1
ATOM 4721 C CA . LYS B 1 217 ? -71.547 35.968 54.893 1.00 39.42 257 LYS B CA 1
ATOM 4722 C C . LYS B 1 217 ? -71.909 35.902 56.371 1.00 41.60 257 LYS B C 1
ATOM 4723 O O . LYS B 1 217 ? -72.367 36.909 56.922 1.00 51.20 257 LYS B O 1
ATOM 4729 N N . THR B 1 218 ? -71.730 34.753 57.023 1.00 38.01 258 THR B N 1
ATOM 4730 C CA . THR B 1 218 ? -71.934 34.638 58.462 1.00 43.75 258 THR B CA 1
ATOM 4731 C C . THR B 1 218 ? -70.677 34.152 59.177 1.00 47.03 258 THR B C 1
ATOM 4732 O O . THR B 1 218 ? -70.759 33.691 60.321 1.00 44.87 258 THR B O 1
ATOM 4736 N N . GLY B 1 219 ? -69.521 34.230 58.523 1.00 46.25 259 GLY B N 1
ATOM 4737 C CA . GLY B 1 219 ? -68.249 33.976 59.170 1.00 51.60 259 GLY B CA 1
ATOM 4738 C C . GLY B 1 219 ? -67.649 32.600 58.975 1.00 51.89 259 GLY B C 1
ATOM 4739 O O . GLY B 1 219 ? -66.722 32.245 59.711 1.00 56.44 259 GLY B O 1
ATOM 4740 N N . CYS B 1 220 ? -68.149 31.803 58.002 1.00 52.34 260 CYS B N 1
ATOM 4741 C CA . CYS B 1 220 ? -67.552 30.492 57.783 1.00 42.06 260 CYS B CA 1
ATOM 4742 C C . CYS B 1 220 ? -66.347 30.605 56.848 1.00 41.73 260 CYS B C 1
ATOM 4743 O O . CYS B 1 220 ? -66.251 31.554 56.061 1.00 40.96 260 CYS B O 1
ATOM 4746 N N . PRO B 1 221 ? -65.405 29.659 56.907 1.00 43.90 261 PRO B N 1
ATOM 4747 C CA . PRO B 1 221 ? -64.228 29.736 56.032 1.00 40.46 261 PRO B CA 1
ATOM 4748 C C . PRO B 1 221 ? -64.598 29.632 54.559 1.00 45.27 261 PRO B C 1
ATOM 4749 O O . PRO B 1 221 ? -65.696 29.213 54.188 1.00 47.22 261 PRO B O 1
ATOM 4753 N N . ARG B 1 222 ? -63.643 30.021 53.710 1.00 43.63 262 ARG B N 1
ATOM 4754 C CA . ARG B 1 222 ? -63.841 29.945 52.267 1.00 46.68 262 ARG B CA 1
ATOM 4755 C C . ARG B 1 222 ? -63.904 28.509 51.766 1.00 53.06 262 ARG B C 1
ATOM 4756 O O . ARG B 1 222 ? -64.451 28.265 50.684 1.00 50.66 262 ARG B O 1
ATOM 4758 N N . ASP B 1 223 ? -63.363 27.560 52.523 1.00 50.83 263 ASP B N 1
ATOM 4759 C CA . ASP B 1 223 ? -63.354 26.152 52.157 1.00 44.74 263 ASP B CA 1
ATOM 4760 C C . ASP B 1 223 ? -64.473 25.405 52.875 1.00 40.24 263 ASP B C 1
ATOM 4761 O O . ASP B 1 223 ? -64.808 25.740 54.017 1.00 42.06 263 ASP B O 1
ATOM 4766 N N . PRO B 1 224 ? -65.090 24.394 52.242 1.00 43.27 264 PRO B N 1
ATOM 4767 C CA . PRO B 1 224 ? -64.797 23.948 50.876 1.00 42.60 264 PRO B CA 1
ATOM 4768 C C . PRO B 1 224 ? -65.386 24.886 49.827 1.00 41.86 264 PRO B C 1
ATOM 4769 O O . PRO B 1 224 ? -66.524 25.335 49.967 1.00 38.54 264 PRO B O 1
ATOM 4773 N N . ARG B 1 225 ? -64.607 25.183 48.794 1.00 38.74 265 ARG B N 1
ATOM 4774 C CA . ARG B 1 225 ? -65.035 26.110 47.760 1.00 40.86 265 ARG B CA 1
ATOM 4775 C C . ARG B 1 225 ? -65.763 25.365 46.648 1.00 39.56 265 ARG B C 1
ATOM 4776 O O . ARG B 1 225 ? -65.443 24.218 46.324 1.00 42.49 265 ARG B O 1
ATOM 4784 N N . ILE B 1 226 ? -66.760 26.030 46.073 1.00 37.89 266 ILE B N 1
ATOM 4785 C CA . ILE B 1 226 ? -67.497 25.484 44.939 1.00 39.44 266 ILE B CA 1
ATOM 4786 C C . ILE B 1 226 ? -66.721 25.790 43.664 1.00 39.22 266 ILE B C 1
ATOM 4787 O O . ILE B 1 226 ? -66.437 26.954 43.362 1.00 40.60 266 ILE B O 1
ATOM 4792 N N . VAL B 1 227 ? -66.373 24.749 42.922 1.00 38.03 267 VAL B N 1
ATOM 4793 C CA . VAL B 1 227 ? -65.692 24.863 41.636 1.00 36.70 267 VAL B CA 1
ATOM 4794 C C . VAL B 1 227 ? -66.686 24.461 40.551 1.00 38.98 267 VAL B C 1
ATOM 4795 O O . VAL B 1 227 ? -67.179 23.326 40.565 1.00 42.49 267 VAL B O 1
ATOM 4799 N N . PRO B 1 228 ? -67.009 25.343 39.604 1.00 37.98 268 PRO B N 1
ATOM 4800 C CA . PRO B 1 228 ? -68.074 25.035 38.640 1.00 36.84 268 PRO B CA 1
ATOM 4801 C C . PRO B 1 228 ? -67.575 24.127 37.523 1.00 35.24 268 PRO B C 1
ATOM 4802 O O . PRO B 1 228 ? -66.531 24.378 36.916 1.00 39.52 268 PRO B O 1
ATOM 4806 N N . PHE B 1 229 ? -68.335 23.070 37.249 1.00 30.06 269 PHE B N 1
ATOM 4807 C CA . PHE B 1 229 ? -68.045 22.145 36.157 1.00 36.44 269 PHE B CA 1
ATOM 4808 C C . PHE B 1 229 ? -69.228 22.154 35.197 1.00 40.88 269 PHE B C 1
ATOM 4809 O O . PHE B 1 229 ? -70.314 21.670 35.535 1.00 40.59 269 PHE B O 1
ATOM 4817 N N . ARG B 1 230 ? -69.018 22.708 34.005 1.00 36.54 270 ARG B N 1
ATOM 4818 C CA . ARG B 1 230 ? -70.073 22.752 33.003 1.00 37.13 270 ARG B CA 1
ATOM 4819 C C . ARG B 1 230 ? -70.360 21.347 32.483 1.00 36.41 270 ARG B C 1
ATOM 4820 O O . ARG B 1 230 ? -69.438 20.585 32.176 1.00 34.07 270 ARG B O 1
ATOM 4828 N N . GLY B 1 231 ? -71.643 21.001 32.402 1.00 36.87 271 GLY B N 1
ATOM 4829 C CA . GLY B 1 231 ? -72.058 19.730 31.843 1.00 29.41 271 GLY B CA 1
ATOM 4830 C C . GLY B 1 231 ? -72.792 19.916 30.532 1.00 32.57 271 GLY B C 1
ATOM 4831 O O . GLY B 1 231 ? -73.979 20.256 30.522 1.00 34.96 271 GLY B O 1
ATOM 4832 N N . GLU B 1 232 ? -72.098 19.699 29.420 1.00 30.71 272 GLU B N 1
ATOM 4833 C CA . GLU B 1 232 ? -72.645 19.983 28.102 1.00 36.32 272 GLU B CA 1
ATOM 4834 C C . GLU B 1 232 ? -73.358 18.763 27.531 1.00 37.39 272 GLU B C 1
ATOM 4835 O O . GLU B 1 232 ? -72.994 17.618 27.807 1.00 40.63 272 GLU B O 1
ATOM 4841 N N . TYR B 1 233 ? -74.383 19.024 26.723 1.00 37.26 273 TYR B N 1
ATOM 4842 C CA . TYR B 1 233 ? -75.185 17.985 26.097 1.00 36.27 273 TYR B CA 1
ATOM 4843 C C . TYR B 1 233 ? -75.186 18.158 24.584 1.00 40.41 273 TYR B C 1
ATOM 4844 O O . TYR B 1 233 ? -75.075 19.275 24.069 1.00 44.37 273 TYR B O 1
ATOM 4853 N N . LEU B 1 234 ? -75.319 17.037 23.879 1.00 39.48 274 LEU B N 1
ATOM 4854 C CA . LEU B 1 234 ? -75.500 17.018 22.436 1.00 40.45 274 LEU B CA 1
ATOM 4855 C C . LEU B 1 234 ? -76.859 16.411 22.112 1.00 41.09 274 LEU B C 1
ATOM 4856 O O . LEU B 1 234 ? -77.329 15.501 22.802 1.00 41.36 274 LEU B O 1
ATOM 4861 N N . LEU B 1 235 ? -77.489 16.921 21.057 1.00 43.67 275 LEU B N 1
ATOM 4862 C CA . LEU B 1 235 ? -78.810 16.471 20.636 1.00 42.95 275 LEU B CA 1
ATOM 4863 C C . LEU B 1 235 ? -78.684 15.539 19.440 1.00 45.57 275 LEU B C 1
ATOM 4864 O O . LEU B 1 235 ? -78.011 15.870 18.460 1.00 47.83 275 LEU B O 1
ATOM 4869 N N . LEU B 1 236 ? -79.340 14.387 19.514 1.00 45.85 276 LEU B N 1
ATOM 4870 C CA . LEU B 1 236 ? -79.413 13.473 18.383 1.00 44.42 276 LEU B CA 1
ATOM 4871 C C . LEU B 1 236 ? -80.588 13.852 17.490 1.00 43.07 276 LEU B C 1
ATOM 4872 O O . LEU B 1 236 ? -81.659 14.218 17.982 1.00 43.64 276 LEU B O 1
ATOM 4877 N N . THR B 1 237 ? -80.378 13.775 16.176 1.00 43.76 277 THR B N 1
ATOM 4878 C CA . THR B 1 237 ? -81.441 14.115 15.237 1.00 48.35 277 THR B CA 1
ATOM 4879 C C . THR B 1 237 ? -82.630 13.178 15.416 1.00 44.80 277 THR B C 1
ATOM 4880 O O . THR B 1 237 ? -82.475 11.995 15.735 1.00 42.02 277 THR B O 1
ATOM 4884 N N . LYS B 1 238 ? -83.831 13.725 15.197 1.00 41.25 278 LYS B N 1
ATOM 4885 C CA . LYS B 1 238 ? -85.054 12.960 15.414 1.00 46.79 278 LYS B CA 1
ATOM 4886 C C . LYS B 1 238 ? -85.090 11.691 14.575 1.00 52.25 278 LYS B C 1
ATOM 4887 O O . LYS B 1 238 ? -85.724 10.706 14.969 1.00 58.31 278 LYS B O 1
ATOM 4889 N N . GLU B 1 239 ? -84.411 11.687 13.426 1.00 53.50 279 GLU B N 1
ATOM 4890 C CA . GLU B 1 239 ? -84.452 10.533 12.537 1.00 56.39 279 GLU B CA 1
ATOM 4891 C C . GLU B 1 239 ? -83.747 9.314 13.120 1.00 58.77 279 GLU B C 1
ATOM 4892 O O . GLU B 1 239 ? -83.967 8.199 12.635 1.00 61.65 279 GLU B O 1
ATOM 4894 N N . LYS B 1 240 ? -82.911 9.492 14.146 1.00 59.23 280 LYS B N 1
ATOM 4895 C CA . LYS B 1 240 ? -82.171 8.381 14.737 1.00 48.52 280 LYS B CA 1
ATOM 4896 C C . LYS B 1 240 ? -82.485 8.196 16.218 1.00 42.53 280 LYS B C 1
ATOM 4897 O O . LYS B 1 240 ? -81.727 7.526 16.926 1.00 44.32 280 LYS B O 1
ATOM 4903 N N . GLN B 1 241 ? -83.593 8.769 16.699 1.00 43.58 281 GLN B N 1
ATOM 4904 C CA . GLN B 1 241 ? -83.965 8.597 18.100 1.00 47.67 281 GLN B CA 1
ATOM 4905 C C . GLN B 1 241 ? -84.257 7.140 18.433 1.00 47.65 281 GLN B C 1
ATOM 4906 O O . GLN B 1 241 ? -84.024 6.706 19.568 1.00 46.42 281 GLN B O 1
ATOM 4912 N N . HIS B 1 242 ? -84.759 6.372 17.461 1.00 44.66 282 HIS B N 1
ATOM 4913 C CA . HIS B 1 242 ? -85.112 4.975 17.698 1.00 40.04 282 HIS B CA 1
ATOM 4914 C C . HIS B 1 242 ? -83.912 4.124 18.085 1.00 41.31 282 HIS B C 1
ATOM 4915 O O . HIS B 1 242 ? -84.092 3.037 18.642 1.00 43.18 282 HIS B O 1
ATOM 4922 N N . MET B 1 243 ? -82.694 4.586 17.800 1.00 41.11 283 MET B N 1
ATOM 4923 C CA . MET B 1 243 ? -81.504 3.803 18.106 1.00 39.69 283 MET B CA 1
ATOM 4924 C C . MET B 1 243 ? -81.172 3.774 19.592 1.00 36.92 283 MET B C 1
ATOM 4925 O O . MET B 1 243 ? -80.265 3.034 19.988 1.00 37.38 283 MET B O 1
ATOM 4930 N N . VAL B 1 244 ? -81.871 4.549 20.419 1.00 38.14 284 VAL B N 1
ATOM 4931 C CA . VAL B 1 244 ? -81.646 4.582 21.862 1.00 44.36 284 VAL B CA 1
ATOM 4932 C C . VAL B 1 244 ? -83.003 4.437 22.538 1.00 44.11 284 VAL B C 1
ATOM 4933 O O . VAL B 1 244 ? -83.852 5.331 22.433 1.00 44.29 284 VAL B O 1
ATOM 4937 N N . LYS B 1 245 ? -83.212 3.315 23.227 1.00 38.95 285 LYS B N 1
ATOM 4938 C CA . LYS B 1 245 ? -84.485 3.045 23.884 1.00 39.75 285 LYS B CA 1
ATOM 4939 C C . LYS B 1 245 ? -84.496 3.535 25.328 1.00 38.43 285 LYS B C 1
ATOM 4940 O O . LYS B 1 245 ? -85.461 4.167 25.767 1.00 45.60 285 LYS B O 1
ATOM 4946 N N . GLY B 1 246 ? -83.435 3.250 26.074 1.00 33.97 286 GLY B N 1
ATOM 4947 C CA . GLY B 1 246 ? -83.343 3.698 27.447 1.00 40.55 286 GLY B CA 1
ATOM 4948 C C . GLY B 1 246 ? -82.008 4.342 27.750 1.00 40.09 286 GLY B C 1
ATOM 4949 O O . GLY B 1 246 ? -81.294 4.769 26.838 1.00 42.82 286 GLY B O 1
ATOM 4950 N N . ASN B 1 247 ? -81.657 4.413 29.028 1.00 38.75 287 ASN B N 1
ATOM 4951 C CA . ASN B 1 247 ? -80.385 5.001 29.416 1.00 38.87 287 ASN B CA 1
ATOM 4952 C C . ASN B 1 247 ? -79.241 4.054 29.080 1.00 41.69 287 ASN B C 1
ATOM 4953 O O . ASN B 1 247 ? -79.252 2.884 29.475 1.00 45.71 287 ASN B O 1
ATOM 4958 N N . ILE B 1 248 ? -78.258 4.557 28.336 1.00 38.80 288 ILE B N 1
ATOM 4959 C CA . ILE B 1 248 ? -77.047 3.813 28.009 1.00 37.04 288 ILE B CA 1
ATOM 4960 C C . ILE B 1 248 ? -75.878 4.576 28.612 1.00 36.36 288 ILE B C 1
ATOM 4961 O O . ILE B 1 248 ? -75.523 5.662 28.135 1.00 32.51 288 ILE B O 1
ATOM 4966 N N . TYR B 1 249 ? -75.282 4.011 29.661 1.00 37.35 289 TYR B N 1
ATOM 4967 C CA . TYR B 1 249 ? -74.180 4.624 30.375 1.00 36.91 289 TYR B CA 1
ATOM 4968 C C . TYR B 1 249 ? -72.882 3.869 30.115 1.00 37.05 289 TYR B C 1
ATOM 4969 O O . TYR B 1 249 ? -72.899 2.662 29.857 1.00 33.60 289 TYR B O 1
ATOM 4978 N N . PRO B 1 250 ? -71.744 4.548 30.178 1.00 37.61 290 PRO B N 1
ATOM 4979 C CA . PRO B 1 250 ? -70.456 3.860 30.122 1.00 34.80 290 PRO B CA 1
ATOM 4980 C C . PRO B 1 250 ? -69.968 3.494 31.521 1.00 41.48 290 PRO B C 1
ATOM 4981 O O . PRO B 1 250 ? -70.558 3.867 32.536 1.00 43.37 290 PRO B O 1
ATOM 4985 N N . VAL B 1 251 ? -68.876 2.738 31.552 1.00 40.99 291 VAL B N 1
ATOM 4986 C CA . VAL B 1 251 ? -68.226 2.380 32.810 1.00 39.49 291 VAL B CA 1
ATOM 4987 C C . VAL B 1 251 ? -67.287 3.520 33.183 1.00 42.10 291 VAL B C 1
ATOM 4988 O O . VAL B 1 251 ? -66.324 3.792 32.451 1.00 41.50 291 VAL B O 1
ATOM 4992 N N . PRO B 1 252 ? -67.528 4.219 34.288 1.00 40.59 292 PRO B N 1
ATOM 4993 C CA . PRO B 1 252 ? -66.723 5.394 34.626 1.00 38.76 292 PRO B CA 1
ATOM 4994 C C . PRO B 1 252 ? -65.556 5.060 35.550 1.00 44.80 292 PRO B C 1
ATOM 4995 O O . PRO B 1 252 ? -65.493 3.994 36.166 1.00 43.23 292 PRO B O 1
ATOM 4999 N N . ASP B 1 253 ? -64.628 6.006 35.632 1.00 46.09 293 ASP B N 1
ATOM 5000 C CA . ASP B 1 253 ? -63.529 5.918 36.584 1.00 44.94 293 ASP B CA 1
ATOM 5001 C C . ASP B 1 253 ? -64.056 6.182 37.988 1.00 43.70 293 ASP B C 1
ATOM 5002 O O . ASP B 1 253 ? -64.579 7.274 38.246 1.00 43.53 293 ASP B O 1
ATOM 5007 N N . PRO B 1 254 ? -63.940 5.231 38.919 1.00 45.09 294 PRO B N 1
ATOM 5008 C CA . PRO B 1 254 ? -64.514 5.437 40.260 1.00 47.42 294 PRO B CA 1
ATOM 5009 C C . PRO B 1 254 ? -63.783 6.478 41.095 1.00 43.31 294 PRO B C 1
ATOM 5010 O O . PRO B 1 254 ? -64.272 6.823 42.179 1.00 46.42 294 PRO B O 1
ATOM 5014 N N . ARG B 1 255 ? -62.641 6.993 40.637 1.00 40.47 295 ARG B N 1
ATOM 5015 C CA . ARG B 1 255 ? -61.943 8.029 41.388 1.00 41.25 295 ARG B CA 1
ATOM 5016 C C . ARG B 1 255 ? -62.662 9.372 41.358 1.00 43.29 295 ARG B C 1
ATOM 5017 O O . ARG B 1 255 ? -62.326 10.249 42.162 1.00 49.23 295 ARG B O 1
ATOM 5025 N N . PHE B 1 256 ? -63.631 9.556 40.463 1.00 40.09 296 PHE B N 1
ATOM 5026 C CA . PHE B 1 256 ? -64.306 10.832 40.303 1.00 38.04 296 PHE B CA 1
ATOM 5027 C C . PHE B 1 256 ? -65.810 10.673 40.483 1.00 41.40 296 PHE B C 1
ATOM 5028 O O . PHE B 1 256 ? -66.369 9.615 40.175 1.00 42.80 296 PHE B O 1
ATOM 5036 N N . PRO B 1 257 ? -66.494 11.710 40.978 1.00 40.92 297 PRO B N 1
ATOM 5037 C CA . PRO B 1 257 ? -67.953 11.617 41.143 1.00 42.68 297 PRO B CA 1
ATOM 5038 C C . PRO B 1 257 ? -68.710 11.597 39.829 1.00 53.65 297 PRO B C 1
ATOM 5039 O O . PRO B 1 257 ? -69.908 11.284 39.831 1.00 64.92 297 PRO B O 1
ATOM 5043 N N . PHE B 1 258 ? -68.059 11.916 38.716 1.00 46.65 298 PHE B N 1
ATOM 5044 C CA . PHE B 1 258 ? -68.752 12.042 37.445 1.00 40.22 298 PHE B CA 1
ATOM 5045 C C . PHE B 1 258 ? -69.039 10.672 36.849 1.00 46.50 298 PHE B C 1
ATOM 5046 O O . PHE B 1 258 ? -68.161 9.805 36.802 1.00 55.40 298 PHE B O 1
ATOM 5054 N N . LEU B 1 259 ? -70.277 10.474 36.416 1.00 40.11 299 LEU B N 1
ATOM 5055 C CA . LEU B 1 259 ? -70.605 9.387 35.511 1.00 36.15 299 LEU B CA 1
ATOM 5056 C C . LEU B 1 259 ? -70.405 9.885 34.086 1.00 50.73 299 LEU B C 1
ATOM 5057 O O . LEU B 1 259 ? -70.631 11.060 33.787 1.00 76.25 299 LEU B O 1
ATOM 5062 N N . GLY B 1 260 ? -69.957 8.993 33.212 1.00 44.87 300 GLY B N 1
ATOM 5063 C CA . GLY B 1 260 ? -69.524 9.416 31.893 1.00 43.13 300 GLY B CA 1
ATOM 5064 C C . GLY B 1 260 ? -70.588 10.057 31.023 1.00 39.54 300 GLY B C 1
ATOM 5065 O O . GLY B 1 260 ? -71.750 10.179 31.423 1.00 38.13 300 GLY B O 1
ATOM 5066 N N . VAL B 1 261 ? -70.188 10.491 29.827 1.00 42.97 301 VAL B N 1
ATOM 5067 C CA . VAL B 1 261 ? -71.148 10.942 28.826 1.00 36.31 301 VAL B CA 1
ATOM 5068 C C . VAL B 1 261 ? -72.037 9.766 28.450 1.00 35.91 301 VAL B C 1
ATOM 5069 O O . VAL B 1 261 ? -71.547 8.713 28.024 1.00 40.74 301 VAL B O 1
ATOM 5073 N N . HIS B 1 262 ? -73.351 9.935 28.601 1.00 35.46 302 HIS B N 1
ATOM 5074 C CA . HIS B 1 262 ? -74.280 8.830 28.416 1.00 37.31 302 HIS B CA 1
ATOM 5075 C C . HIS B 1 262 ? -75.403 9.211 27.460 1.00 33.83 302 HIS B C 1
ATOM 5076 O O . HIS B 1 262 ? -75.668 10.389 27.209 1.00 37.58 302 HIS B O 1
ATOM 5083 N N . PHE B 1 263 ? -76.053 8.181 26.918 1.00 31.66 303 PHE B N 1
ATOM 5084 C CA . PHE B 1 263 ? -77.243 8.336 26.087 1.00 32.71 303 PHE B CA 1
ATOM 5085 C C . PHE B 1 263 ? -78.469 8.321 26.991 1.00 33.76 303 PHE B C 1
ATOM 5086 O O . PHE B 1 263 ? -78.721 7.326 27.681 1.00 38.99 303 PHE B O 1
ATOM 5094 N N . THR B 1 264 ? -79.239 9.410 26.982 1.00 34.47 304 THR B N 1
ATOM 5095 C CA . THR B 1 264 ? -80.415 9.494 27.834 1.00 35.04 304 THR B CA 1
ATOM 5096 C C . THR B 1 264 ? -81.585 10.081 27.052 1.00 40.65 304 THR B C 1
ATOM 5097 O O . THR B 1 264 ? -81.452 11.169 26.462 1.00 44.59 304 THR B O 1
ATOM 5101 N N . PRO B 1 265 ? -82.728 9.400 27.018 1.00 39.14 305 PRO B N 1
ATOM 5102 C CA . PRO B 1 265 ? -83.922 9.998 26.417 1.00 37.16 305 PRO B CA 1
ATOM 5103 C C . PRO B 1 265 ? -84.580 10.987 27.365 1.00 38.72 305 PRO B C 1
ATOM 5104 O O . PRO B 1 265 ? -84.614 10.785 28.582 1.00 45.57 305 PRO B O 1
ATOM 5108 N N . ARG B 1 266 ? -85.097 12.071 26.796 1.00 33.80 306 ARG B N 1
ATOM 5109 C CA . ARG B 1 266 ? -85.857 13.048 27.557 1.00 35.56 306 ARG B CA 1
ATOM 5110 C C . ARG B 1 266 ? -87.350 12.725 27.485 1.00 33.81 306 ARG B C 1
ATOM 5111 O O . ARG B 1 266 ? -87.784 11.827 26.762 1.00 37.69 306 ARG B O 1
ATOM 5119 N N . MET B 1 267 ? -88.141 13.488 28.244 1.00 32.37 307 MET B N 1
ATOM 5120 C CA . MET B 1 267 ? -89.568 13.196 28.361 1.00 39.47 307 MET B CA 1
ATOM 5121 C C . MET B 1 267 ? -90.307 13.379 27.041 1.00 43.42 307 MET B C 1
ATOM 5122 O O . MET B 1 267 ? -91.315 12.703 26.803 1.00 47.99 307 MET B O 1
ATOM 5127 N N . ASP B 1 268 ? -89.833 14.274 26.177 1.00 41.23 308 ASP B N 1
ATOM 5128 C CA . ASP B 1 268 ? -90.471 14.533 24.894 1.00 38.83 308 ASP B CA 1
ATOM 5129 C C . ASP B 1 268 ? -90.016 13.572 23.803 1.00 38.18 308 ASP B C 1
ATOM 5130 O O . ASP B 1 268 ? -90.353 13.777 22.633 1.00 39.13 308 ASP B O 1
ATOM 5135 N N . GLY B 1 269 ? -89.264 12.533 24.157 1.00 42.52 309 GLY B N 1
ATOM 5136 C CA . GLY B 1 269 ? -88.733 11.607 23.182 1.00 38.64 309 GLY B CA 1
ATOM 5137 C C . GLY B 1 269 ? -87.358 11.952 22.651 1.00 39.27 309 GLY B C 1
ATOM 5138 O O . GLY B 1 269 ? -86.800 11.167 21.872 1.00 37.33 309 GLY B O 1
ATOM 5139 N N . SER B 1 270 ? -86.797 13.097 23.040 1.00 39.91 310 SER B N 1
ATOM 5140 C CA . SER B 1 270 ? -85.472 13.488 22.580 1.00 40.82 310 SER B CA 1
ATOM 5141 C C . SER B 1 270 ? -84.410 12.572 23.173 1.00 40.72 310 SER B C 1
ATOM 5142 O O . SER B 1 270 ? -84.579 12.012 24.257 1.00 41.83 310 SER B O 1
ATOM 5145 N N . ILE B 1 271 ? -83.303 12.430 22.452 1.00 37.31 311 ILE B N 1
ATOM 5146 C CA . ILE B 1 271 ? -82.139 11.685 22.918 1.00 43.62 311 ILE B CA 1
ATOM 5147 C C . ILE B 1 271 ? -80.996 12.677 23.082 1.00 43.56 311 ILE B C 1
ATOM 5148 O O . ILE B 1 271 ? -80.534 13.271 22.100 1.00 39.21 311 ILE B O 1
ATOM 5153 N N . TRP B 1 272 ? -80.537 12.858 24.319 1.00 40.61 312 TRP B N 1
ATOM 5154 C CA . TRP B 1 272 ? -79.444 13.767 24.630 1.00 33.82 312 TRP B CA 1
ATOM 5155 C C . TRP B 1 272 ? -78.189 12.970 24.960 1.00 35.16 312 TRP B C 1
ATOM 5156 O O . TRP B 1 272 ? -78.259 11.922 25.611 1.00 34.52 312 TRP B O 1
ATOM 5167 N N . LEU B 1 273 ? -77.045 13.475 24.506 1.00 31.57 313 LEU B N 1
ATOM 5168 C CA . LEU B 1 273 ? -75.753 12.830 24.710 1.00 37.83 313 LEU B CA 1
ATOM 5169 C C . LEU B 1 273 ? -74.932 13.711 25.643 1.00 38.91 313 LEU B C 1
ATOM 5170 O O . LEU B 1 273 ? -74.553 14.830 25.277 1.00 35.87 313 LEU B O 1
ATOM 5175 N N . GLY B 1 274 ? -74.667 13.209 26.846 1.00 33.84 314 GLY B N 1
ATOM 5176 C CA . GLY B 1 274 ? -73.976 13.967 27.860 1.00 28.57 314 GLY B CA 1
ATOM 5177 C C . GLY B 1 274 ? -74.406 13.545 29.249 1.00 32.95 314 GLY B C 1
ATOM 5178 O O . GLY B 1 274 ? -75.108 12.543 29.427 1.00 31.03 314 GLY B O 1
ATOM 5179 N N . PRO B 1 275 ? -73.988 14.303 30.273 1.00 36.02 315 PRO B N 1
ATOM 5180 C CA . PRO B 1 275 ? -73.123 15.476 30.144 1.00 35.94 315 PRO B CA 1
ATOM 5181 C C . PRO B 1 275 ? -71.644 15.148 30.329 1.00 34.10 315 PRO B C 1
ATOM 5182 O O . PRO B 1 275 ? -71.309 14.107 30.899 1.00 30.64 315 PRO B O 1
ATOM 5186 N N . ASN B 1 276 ? -70.774 16.033 29.853 1.00 30.44 316 ASN B N 1
ATOM 5187 C CA . ASN B 1 276 ? -69.345 15.912 30.087 1.00 32.24 316 ASN B CA 1
ATOM 5188 C C . ASN B 1 276 ? -68.990 16.648 31.379 1.00 32.34 316 ASN B C 1
ATOM 5189 O O . ASN B 1 276 ? -69.865 17.047 32.151 1.00 33.59 316 ASN B O 1
ATOM 5194 N N . ALA B 1 277 ? -67.692 16.842 31.630 1.00 30.78 317 ALA B N 1
ATOM 5195 C CA . ALA B 1 277 ? -67.222 17.511 32.847 1.00 36.97 317 ALA B CA 1
ATOM 5196 C C . ALA B 1 277 ? -66.091 18.461 32.448 1.00 42.79 317 ALA B C 1
ATOM 5197 O O . ALA B 1 277 ? -64.907 18.128 32.522 1.00 49.36 317 ALA B O 1
ATOM 5199 N N . VAL B 1 278 ? -66.469 19.659 32.013 1.00 39.45 318 VAL B N 1
ATOM 5200 C CA . VAL B 1 278 ? -65.530 20.688 31.586 1.00 40.11 318 VAL B CA 1
ATOM 5201 C C . VAL B 1 278 ? -65.519 21.787 32.639 1.00 42.77 318 VAL B C 1
ATOM 5202 O O . VAL B 1 278 ? -66.578 22.303 33.015 1.00 41.60 318 VAL B O 1
ATOM 5206 N N . LEU B 1 279 ? -64.325 22.136 33.118 1.00 41.34 319 LEU B N 1
ATOM 5207 C CA . LEU B 1 279 ? -64.194 23.196 34.110 1.00 42.15 319 LEU B CA 1
ATOM 5208 C C . LEU B 1 279 ? -64.771 24.501 33.577 1.00 40.28 319 LEU B C 1
ATOM 5209 O O . LEU B 1 279 ? -64.326 25.011 32.544 1.00 39.83 319 LEU B O 1
ATOM 5214 N N . ALA B 1 280 ? -65.763 25.038 34.280 1.00 36.20 320 ALA B N 1
ATOM 5215 C CA . ALA B 1 280 ? -66.384 26.287 33.871 1.00 40.44 320 ALA B CA 1
ATOM 5216 C C . ALA B 1 280 ? -65.512 27.468 34.275 1.00 47.34 320 ALA B C 1
ATOM 5217 O O . ALA B 1 280 ? -64.914 27.480 35.354 1.00 50.36 320 ALA B O 1
ATOM 5219 N N . LEU B 1 281 ? -65.434 28.461 33.392 1.00 50.47 321 LEU B N 1
ATOM 5220 C CA . LEU B 1 281 ? -64.693 29.685 33.658 1.00 51.28 321 LEU B CA 1
ATOM 5221 C C . LEU B 1 281 ? -65.558 30.744 34.330 1.00 52.62 321 LEU B C 1
ATOM 5222 O O . LEU B 1 281 ? -65.190 31.925 34.342 1.00 43.98 321 LEU B O 1
ATOM 5227 N N . LYS B 1 282 ? -66.692 30.337 34.896 1.00 54.17 322 LYS B N 1
ATOM 5228 C CA . LYS B 1 282 ? -67.658 31.218 35.534 1.00 44.48 322 LYS B CA 1
ATOM 5229 C C . LYS B 1 282 ? -68.622 30.350 36.330 1.00 44.90 322 LYS B C 1
ATOM 5230 O O . LYS B 1 282 ? -69.002 29.271 35.868 1.00 43.40 322 LYS B O 1
ATOM 5236 N N . ARG B 1 283 ? -68.999 30.817 37.526 1.00 37.35 323 ARG B N 1
ATOM 5237 C CA . ARG B 1 283 ? -69.870 30.022 38.390 1.00 41.83 323 ARG B CA 1
ATOM 5238 C C . ARG B 1 283 ? -71.164 29.653 37.675 1.00 41.68 323 ARG B C 1
ATOM 5239 O O . ARG B 1 283 ? -71.551 28.479 37.630 1.00 35.18 323 ARG B O 1
ATOM 5247 N N . GLU B 1 284 ? -71.843 30.641 37.106 1.00 43.98 324 GLU B N 1
ATOM 5248 C CA . GLU B 1 284 ? -73.025 30.403 36.276 1.00 36.29 324 GLU B CA 1
ATOM 5249 C C . GLU B 1 284 ? -72.663 30.459 34.797 1.00 38.48 324 GLU B C 1
ATOM 5250 O O . GLU B 1 284 ? -73.294 31.153 34.001 1.00 35.52 324 GLU B O 1
ATOM 5256 N N . GLY B 1 285 ? -71.625 29.712 34.421 1.00 40.11 325 GLY B N 1
ATOM 5257 C CA . GLY B 1 285 ? -71.139 29.707 33.056 1.00 34.58 325 GLY B CA 1
ATOM 5258 C C . GLY B 1 285 ? -71.854 28.711 32.168 1.00 37.55 325 GLY B C 1
ATOM 5259 O O . GLY B 1 285 ? -71.295 27.670 31.810 1.00 38.39 325 GLY B O 1
ATOM 5260 N N . TYR B 1 286 ? -73.097 29.021 31.802 1.00 36.47 326 TYR B N 1
ATOM 5261 C CA . TYR B 1 286 ? -73.867 28.117 30.960 1.00 40.87 326 TYR B CA 1
ATOM 5262 C C . TYR B 1 286 ? -73.452 28.175 29.496 1.00 49.21 326 TYR B C 1
ATOM 5263 O O . TYR B 1 286 ? -73.773 27.252 28.742 1.00 52.09 326 TYR B O 1
ATOM 5272 N N . THR B 1 287 ? -72.741 29.220 29.080 1.00 52.13 327 THR B N 1
ATOM 5273 C CA . THR B 1 287 ? -72.330 29.388 27.692 1.00 60.26 327 THR B CA 1
ATOM 5274 C C . THR B 1 287 ? -70.812 29.361 27.586 1.00 59.95 327 THR B C 1
ATOM 5275 O O . THR B 1 287 ? -70.110 29.904 28.445 1.00 53.27 327 THR B O 1
ATOM 5279 N N . TRP B 1 288 ? -70.309 28.724 26.531 1.00 69.85 328 TRP B N 1
ATOM 5280 C CA . TRP B 1 288 ? -68.874 28.726 26.280 1.00 64.16 328 TRP B CA 1
ATOM 5281 C C . TRP B 1 288 ? -68.431 30.118 25.851 1.00 53.58 328 TRP B C 1
ATOM 5282 O O . TRP B 1 288 ? -69.101 30.783 25.056 1.00 50.07 328 TRP B O 1
ATOM 5284 N N . GLY B 1 289 ? -67.299 30.561 26.389 1.00 48.99 329 GLY B N 1
ATOM 5285 C CA . GLY B 1 289 ? -66.837 31.912 26.189 1.00 52.60 329 GLY B CA 1
ATOM 5286 C C . GLY B 1 289 ? -67.234 32.881 27.281 1.00 49.75 329 GLY B C 1
ATOM 5287 O O . GLY B 1 289 ? -66.585 33.921 27.433 1.00 52.96 329 GLY B O 1
ATOM 5288 N N . ASP B 1 290 ? -68.285 32.575 28.041 1.00 47.34 330 ASP B N 1
ATOM 5289 C CA . ASP B 1 290 ? -68.661 33.391 29.189 1.00 47.39 330 ASP B CA 1
ATOM 5290 C C . ASP B 1 290 ? -67.623 33.207 30.286 1.00 52.44 330 ASP B C 1
ATOM 5291 O O . ASP B 1 290 ? -67.560 32.150 30.920 1.00 60.93 330 ASP B O 1
ATOM 5296 N N . ILE B 1 291 ? -66.803 34.229 30.508 1.00 52.75 331 ILE B N 1
ATOM 5297 C CA . ILE B 1 291 ? -65.729 34.183 31.490 1.00 49.84 331 ILE B CA 1
ATOM 5298 C C . ILE B 1 291 ? -65.944 35.299 32.500 1.00 48.50 331 ILE B C 1
ATOM 5299 O O . ILE B 1 291 ? -66.271 36.431 32.127 1.00 53.50 331 ILE B O 1
ATOM 5304 N N . ASN B 1 292 ? -65.776 34.972 33.778 1.00 45.79 332 ASN B N 1
ATOM 5305 C CA . ASN B 1 292 ? -65.734 35.959 34.847 1.00 46.85 332 ASN B CA 1
ATOM 5306 C C . ASN B 1 292 ? -64.331 35.959 35.436 1.00 51.06 332 ASN B C 1
ATOM 5307 O O . ASN B 1 292 ? -63.892 34.948 35.995 1.00 49.95 332 ASN B O 1
ATOM 5312 N N . LEU B 1 293 ? -63.636 37.092 35.314 1.00 48.87 333 LEU B N 1
ATOM 5313 C CA . LEU B 1 293 ? -62.238 37.154 35.732 1.00 40.96 333 LEU B CA 1
ATOM 5314 C C . LEU B 1 293 ? -62.088 36.895 37.226 1.00 46.26 333 LEU B C 1
ATOM 5315 O O . LEU B 1 293 ? -61.129 36.245 37.657 1.00 50.02 333 LEU B O 1
ATOM 5320 N N . PHE B 1 294 ? -63.026 37.392 38.034 1.00 44.92 334 PHE B N 1
ATOM 5321 C CA . PHE B 1 294 ? -62.938 37.180 39.475 1.00 46.09 334 PHE B CA 1
ATOM 5322 C C . PHE B 1 294 ? -63.169 35.715 39.830 1.00 51.32 334 PHE B C 1
ATOM 5323 O O . PHE B 1 294 ? -62.344 35.093 40.508 1.00 50.31 334 PHE B O 1
ATOM 5331 N N . GLU B 1 295 ? -64.286 35.145 39.373 1.00 51.49 335 GLU B N 1
ATOM 5332 C CA . GLU B 1 295 ? -64.600 33.758 39.695 1.00 55.86 335 GLU B CA 1
ATOM 5333 C C . GLU B 1 295 ? -63.631 32.779 39.044 1.00 57.99 335 GLU B C 1
ATOM 5334 O O . GLU B 1 295 ? -63.506 31.643 39.514 1.00 59.90 335 GLU B O 1
ATOM 5340 N N . LEU B 1 296 ? -62.936 33.191 37.984 1.00 56.20 336 LEU B N 1
ATOM 5341 C CA . LEU B 1 296 ? -61.910 32.337 37.398 1.00 58.71 336 LEU B CA 1
ATOM 5342 C C . LEU B 1 296 ? -60.607 32.422 38.182 1.00 59.04 336 LEU B C 1
ATOM 5343 O O . LEU B 1 296 ? -60.020 31.395 38.537 1.00 62.86 336 LEU B O 1
ATOM 5348 N N . PHE B 1 297 ? -60.139 33.642 38.461 1.00 58.23 337 PHE B N 1
ATOM 5349 C CA . PHE B 1 297 ? -58.893 33.821 39.198 1.00 57.88 337 PHE B CA 1
ATOM 5350 C C . PHE B 1 297 ? -58.979 33.316 40.629 1.00 63.60 337 PHE B C 1
ATOM 5351 O O . PHE B 1 297 ? -57.943 33.210 41.296 1.00 72.26 337 PHE B O 1
ATOM 5353 N N . ASP B 1 298 ? -60.180 33.018 41.123 1.00 56.33 338 ASP B N 1
ATOM 5354 C CA . ASP B 1 298 ? -60.335 32.479 42.461 1.00 57.17 338 ASP B CA 1
ATOM 5355 C C . ASP B 1 298 ? -60.677 30.997 42.476 1.00 56.83 338 ASP B C 1
ATOM 5356 O O . ASP B 1 298 ? -60.531 30.361 43.523 1.00 64.28 338 ASP B O 1
ATOM 5361 N N . ALA B 1 299 ? -61.119 30.434 41.348 1.00 55.23 339 ALA B N 1
ATOM 5362 C CA . ALA B 1 299 ? -61.123 28.982 41.208 1.00 56.45 339 ALA B CA 1
ATOM 5363 C C . ALA B 1 299 ? -59.695 28.451 41.218 1.00 61.98 339 ALA B C 1
ATOM 5364 O O . ALA B 1 299 ? -59.350 27.572 42.016 1.00 65.90 339 ALA B O 1
ATOM 5366 N N . LEU B 1 300 ? -58.849 28.980 40.338 1.00 59.20 340 LEU B N 1
ATOM 5367 C CA . LEU B 1 300 ? -57.416 28.855 40.529 1.00 58.75 340 LEU B CA 1
ATOM 5368 C C . LEU B 1 300 ? -56.990 29.725 41.710 1.00 59.69 340 LEU B C 1
ATOM 5369 O O . LEU B 1 300 ? -57.778 30.506 42.250 1.00 69.98 340 LEU B O 1
ATOM 5374 N N . ARG B 1 301 ? -55.736 29.558 42.134 1.00 52.75 341 ARG B N 1
ATOM 5375 C CA . ARG B 1 301 ? -55.199 30.222 43.322 1.00 55.65 341 ARG B CA 1
ATOM 5376 C C . ARG B 1 301 ? -55.857 29.707 44.600 1.00 55.47 341 ARG B C 1
ATOM 5377 O O . ARG B 1 301 ? -55.330 29.913 45.698 1.00 64.70 341 ARG B O 1
ATOM 5379 N N . TYR B 1 302 ? -57.003 29.050 44.476 1.00 51.58 342 TYR B N 1
ATOM 5380 C CA . TYR B 1 302 ? -57.544 28.288 45.590 1.00 46.28 342 TYR B CA 1
ATOM 5381 C C . TYR B 1 302 ? -56.636 27.090 45.835 1.00 46.36 342 TYR B C 1
ATOM 5382 O O . TYR B 1 302 ? -56.346 26.342 44.894 1.00 50.85 342 TYR B O 1
ATOM 5391 N N . PRO B 1 303 ? -56.157 26.882 47.067 1.00 39.28 343 PRO B N 1
ATOM 5392 C CA . PRO B 1 303 ? -55.104 25.872 47.280 1.00 39.42 343 PRO B CA 1
ATOM 5393 C C . PRO B 1 303 ? -55.480 24.477 46.814 1.00 48.52 343 PRO B C 1
ATOM 5394 O O . PRO B 1 303 ? -54.618 23.747 46.308 1.00 54.19 343 PRO B O 1
ATOM 5398 N N . GLY B 1 304 ? -56.747 24.083 46.960 1.00 45.37 344 GLY B N 1
ATOM 5399 C CA . GLY B 1 304 ? -57.149 22.755 46.538 1.00 43.92 344 GLY B CA 1
ATOM 5400 C C . GLY B 1 304 ? -57.110 22.547 45.041 1.00 43.23 344 GLY B C 1
ATOM 5401 O O . GLY B 1 304 ? -56.983 21.405 44.587 1.00 44.17 344 GLY B O 1
ATOM 5402 N N . PHE B 1 305 ? -57.197 23.624 44.262 1.00 43.57 345 PHE B N 1
ATOM 5403 C CA . PHE B 1 305 ? -57.306 23.481 42.815 1.00 48.13 345 PHE B CA 1
ATOM 5404 C C . PHE B 1 305 ? -56.005 22.975 42.205 1.00 46.92 345 PHE B C 1
ATOM 5405 O O . PHE B 1 305 ? -56.003 21.996 41.450 1.00 48.09 345 PHE B O 1
ATOM 5413 N N . VAL B 1 306 ? -54.887 23.638 42.511 1.00 46.09 346 VAL B N 1
ATOM 5414 C CA . VAL B 1 306 ? -53.615 23.255 41.905 1.00 45.29 346 VAL B CA 1
ATOM 5415 C C . VAL B 1 306 ? -53.224 21.839 42.309 1.00 45.29 346 VAL B C 1
ATOM 5416 O O . VAL B 1 306 ? -52.604 21.113 41.524 1.00 50.92 346 VAL B O 1
ATOM 5420 N N . LYS B 1 307 ? -53.590 21.414 43.522 1.00 43.16 347 LYS B N 1
ATOM 5421 C CA . LYS B 1 307 ? -53.284 20.050 43.941 1.00 46.33 347 LYS B CA 1
ATOM 5422 C C . LYS B 1 307 ? -54.121 19.045 43.165 1.00 51.22 347 LYS B C 1
ATOM 5423 O O . LYS B 1 307 ? -53.612 18.004 42.729 1.00 48.79 347 LYS B O 1
ATOM 5425 N N . MET B 1 308 ? -55.407 19.344 42.981 1.00 47.10 348 MET B N 1
ATOM 5426 C CA . MET B 1 308 ? -56.264 18.476 42.186 1.00 49.04 348 MET B CA 1
ATOM 5427 C C . MET B 1 308 ? -55.779 18.402 40.745 1.00 44.10 348 MET B C 1
ATOM 5428 O O . MET B 1 308 ? -55.749 17.320 40.146 1.00 41.08 348 MET B O 1
ATOM 5433 N N . ALA B 1 309 ? -55.389 19.543 40.173 1.00 41.25 349 ALA B N 1
ATOM 5434 C CA . ALA B 1 309 ? -54.9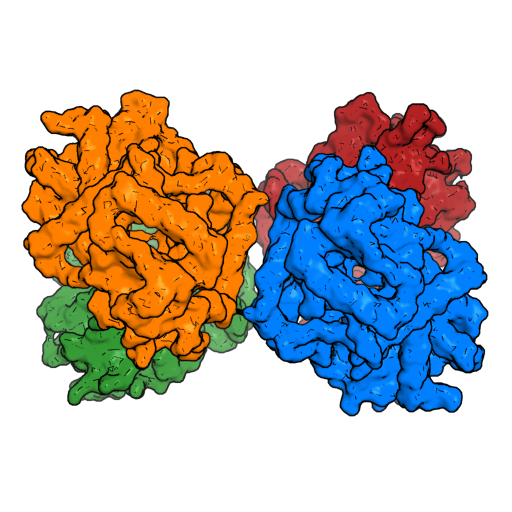25 19.552 38.790 1.00 46.07 349 ALA B CA 1
ATOM 5435 C C . ALA B 1 309 ? -53.601 18.813 38.647 1.00 52.14 349 ALA B C 1
ATOM 5436 O O . ALA B 1 309 ? -53.366 18.142 37.637 1.00 55.56 349 ALA B O 1
ATOM 5438 N N . SER B 1 310 ? -52.732 18.904 39.657 1.00 48.60 350 SER B N 1
ATOM 5439 C CA . SER B 1 310 ? -51.430 18.252 39.582 1.00 49.23 350 SER B CA 1
ATOM 5440 C C . SER B 1 310 ? -51.532 16.739 39.457 1.00 50.70 350 SER B C 1
ATOM 5441 O O . SER B 1 310 ? -50.529 16.094 39.136 1.00 60.58 350 SER B O 1
ATOM 5444 N N . LYS B 1 311 ? -52.705 16.160 39.696 1.00 44.67 351 LYS B N 1
ATOM 5445 C CA . LYS B 1 311 ? -52.911 14.725 39.547 1.00 46.81 351 LYS B CA 1
ATOM 5446 C C . LYS B 1 311 ? -53.827 14.360 38.391 1.00 48.73 351 LYS B C 1
ATOM 5447 O O . LYS B 1 311 ? -53.598 13.346 37.730 1.00 53.38 351 LYS B O 1
ATOM 5453 N N . TYR B 1 312 ? -54.857 15.169 38.119 1.00 47.34 352 TYR B N 1
ATOM 5454 C CA . TYR B 1 312 ? -55.916 14.779 37.195 1.00 49.98 352 TYR B CA 1
ATOM 5455 C C . TYR B 1 312 ? -56.141 15.801 36.085 1.00 47.53 352 TYR B C 1
ATOM 5456 O O . TYR B 1 312 ? -57.226 15.829 35.496 1.00 52.03 352 TYR B O 1
ATOM 5465 N N . ILE B 1 313 ? -55.148 16.639 35.781 1.00 44.56 353 ILE B N 1
ATOM 5466 C CA . ILE B 1 313 ? -55.329 17.639 34.732 1.00 44.81 353 ILE B CA 1
ATOM 5467 C C . ILE B 1 313 ? -55.582 16.973 33.385 1.00 44.91 353 ILE B C 1
ATOM 5468 O O . ILE B 1 313 ? -56.308 17.515 32.544 1.00 47.92 353 ILE B O 1
ATOM 5473 N N . GLY B 1 314 ? -55.005 15.792 33.161 1.00 41.42 354 GLY B N 1
ATOM 5474 C CA . GLY B 1 314 ? -55.193 15.121 31.886 1.00 48.69 354 GLY B CA 1
ATOM 5475 C C . GLY B 1 314 ? -56.626 14.682 31.661 1.00 53.77 354 GLY B C 1
ATOM 5476 O O . GLY B 1 314 ? -57.132 14.735 30.536 1.00 48.89 354 GLY B O 1
ATOM 5477 N N . PHE B 1 315 ? -57.302 14.246 32.726 1.00 52.03 355 PHE B N 1
ATOM 5478 C CA . PHE B 1 315 ? -58.694 13.830 32.600 1.00 49.17 355 PHE B CA 1
ATOM 5479 C C . PHE B 1 315 ? -59.593 15.016 32.272 1.00 49.34 355 PHE B C 1
ATOM 5480 O O . PHE B 1 315 ? -60.557 14.881 31.509 1.00 52.59 355 PHE B O 1
ATOM 5488 N N . GLY B 1 316 ? -59.287 16.187 32.832 1.00 48.02 356 GLY B N 1
ATOM 5489 C CA . GLY B 1 316 ? -60.079 17.366 32.533 1.00 48.06 356 GLY B CA 1
ATOM 5490 C C . GLY B 1 316 ? -59.835 17.915 31.143 1.00 49.27 356 GLY B C 1
ATOM 5491 O O . GLY B 1 316 ? -60.755 18.447 30.515 1.00 45.27 356 GLY B O 1
ATOM 5492 N N . LEU B 1 317 ? -58.602 17.800 30.644 1.00 50.45 357 LEU B N 1
ATOM 5493 C CA . LEU B 1 317 ? -58.306 18.298 29.305 1.00 53.84 357 LEU B CA 1
ATOM 5494 C C . LEU B 1 317 ? -58.913 17.409 28.229 1.00 52.00 357 LEU B C 1
ATOM 5495 O O . LEU B 1 317 ? -59.283 17.901 27.157 1.00 48.21 357 LEU B O 1
ATOM 5500 N N . SER B 1 318 ? -59.022 16.104 28.491 1.00 49.41 358 SER B N 1
ATOM 5501 C CA . SER B 1 318 ? -59.669 15.215 27.533 1.00 46.38 358 SER B CA 1
ATOM 5502 C C . SER B 1 318 ? -61.152 15.537 27.404 1.00 43.84 358 SER B C 1
ATOM 5503 O O . SER B 1 318 ? -61.714 15.470 26.304 1.00 45.22 358 SER B O 1
ATOM 5506 N N . GLU B 1 319 ? -61.803 15.886 28.517 1.00 40.56 359 GLU B N 1
ATOM 5507 C CA . GLU B 1 319 ? -63.175 16.377 28.443 1.00 39.30 359 GLU B CA 1
ATOM 5508 C C . GLU B 1 319 ? -63.253 17.648 27.609 1.00 40.17 359 GLU B C 1
ATOM 5509 O O . GLU B 1 319 ? -64.203 17.842 26.841 1.00 40.54 359 GLU B O 1
ATOM 5515 N N . MET B 1 320 ? -62.256 18.526 27.745 1.00 39.39 360 MET B N 1
ATOM 5516 C CA . MET B 1 320 ? -62.256 19.770 26.983 1.00 47.12 360 MET B CA 1
ATOM 5517 C C . MET B 1 320 ? -61.989 19.513 25.506 1.00 47.15 360 MET B C 1
ATOM 5518 O O . MET B 1 320 ? -62.647 20.100 24.638 1.00 45.15 360 MET B O 1
ATOM 5523 N N . SER B 1 321 ? -61.027 18.640 25.202 1.00 47.10 361 SER B N 1
ATOM 5524 C CA . SER B 1 321 ? -60.678 18.373 23.811 1.00 45.34 361 SER B CA 1
ATOM 5525 C C . SER B 1 321 ? -61.841 17.733 23.064 1.00 46.65 361 SER B C 1
ATOM 5526 O O . SER B 1 321 ? -62.084 18.044 21.892 1.00 48.53 361 SER B O 1
ATOM 5529 N N . LYS B 1 322 ? -62.579 16.839 23.725 1.00 45.03 362 LYS B N 1
ATOM 5530 C CA . LYS B 1 322 ? -63.754 16.256 23.090 1.00 43.99 362 LYS B CA 1
ATOM 5531 C C . LYS B 1 322 ? -64.903 17.250 23.000 1.00 42.74 362 LYS B C 1
ATOM 5532 O O . LYS B 1 322 ? -65.776 17.095 22.140 1.00 43.45 362 LYS B O 1
ATOM 5538 N N . SER B 1 323 ? -64.914 18.273 23.856 1.00 40.18 363 SER B N 1
ATOM 5539 C CA . SER B 1 323 ? -65.940 19.303 23.764 1.00 38.94 363 SER B CA 1
ATOM 5540 C C . SER B 1 323 ? -65.660 20.257 22.610 1.00 42.21 363 SER B C 1
ATOM 5541 O O . SER B 1 323 ? -66.569 20.609 21.854 1.00 45.02 363 SER B O 1
ATOM 5544 N N . TRP B 1 324 ? -64.405 20.687 22.462 1.00 42.43 364 TRP B N 1
ATOM 5545 C CA . TRP B 1 324 ? -64.052 21.598 21.377 1.00 40.49 364 TRP B CA 1
ATOM 5546 C C . TRP B 1 324 ? -64.232 20.931 20.020 1.00 40.36 364 TRP B C 1
ATOM 5547 O O . TRP B 1 324 ? -64.779 21.529 19.087 1.00 44.50 364 TRP B O 1
ATOM 5558 N N . PHE B 1 325 ? -63.779 19.689 19.893 1.00 37.54 365 PHE B N 1
ATOM 5559 C CA . PHE B 1 325 ? -63.823 18.953 18.632 1.00 44.21 365 PHE B CA 1
ATOM 5560 C C . PHE B 1 325 ? -64.838 17.823 18.777 1.00 49.12 365 PHE B C 1
ATOM 5561 O O . PHE B 1 325 ? -64.518 16.742 19.282 1.00 47.15 365 PHE B O 1
ATOM 5569 N N . ILE B 1 326 ? -66.064 18.089 18.320 1.00 52.17 366 ILE B N 1
ATOM 5570 C CA . ILE B 1 326 ? -67.169 17.146 18.460 1.00 49.87 366 ILE B CA 1
ATOM 5571 C C . ILE B 1 326 ? -66.854 15.814 17.790 1.00 45.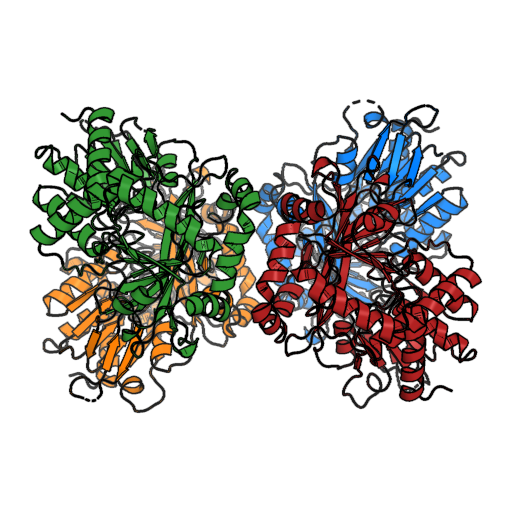42 366 ILE B C 1
ATOM 5572 O O . ILE B 1 326 ? -67.294 14.754 18.257 1.00 38.80 366 ILE B O 1
ATOM 5577 N N . ASN B 1 327 ? -66.081 15.839 16.700 1.00 44.67 367 ASN B N 1
ATOM 5578 C CA . ASN B 1 327 ? -65.700 14.601 16.026 1.00 39.43 367 ASN B CA 1
ATOM 5579 C C . ASN B 1 327 ? -64.986 13.639 16.969 1.00 40.36 367 ASN B C 1
ATOM 5580 O O . ASN B 1 327 ? -65.127 12.418 16.831 1.00 41.47 367 ASN B O 1
ATOM 5585 N N . LEU B 1 328 ? -64.218 14.162 17.927 1.00 42.22 368 LEU B N 1
ATOM 5586 C CA . LEU B 1 328 ? -63.576 13.292 18.906 1.00 42.69 368 LEU B CA 1
ATOM 5587 C C . LEU B 1 328 ? -64.591 12.699 19.876 1.00 45.60 368 LEU B C 1
ATOM 5588 O O . LEU B 1 328 ? -64.398 11.583 20.371 1.00 46.34 368 LEU B O 1
ATOM 5593 N N . GLN B 1 329 ? -65.677 13.424 20.154 1.00 41.07 369 GLN B N 1
ATOM 5594 C CA . GLN B 1 329 ? -66.716 12.896 21.028 1.00 43.54 369 GLN B CA 1
ATOM 5595 C C . GLN B 1 329 ? -67.548 11.829 20.325 1.00 46.31 369 GLN B C 1
ATOM 5596 O O . GLN B 1 329 ? -67.943 10.836 20.948 1.00 49.48 369 GLN B O 1
ATOM 5602 N N . ILE B 1 330 ? -67.815 12.010 19.029 1.00 42.24 370 ILE B N 1
ATOM 5603 C CA . ILE B 1 330 ? -68.608 11.033 18.288 1.00 41.71 370 ILE B CA 1
ATOM 5604 C C . ILE B 1 330 ? -67.853 9.715 18.162 1.00 45.29 370 ILE B C 1
ATOM 5605 O O . ILE B 1 330 ? -68.447 8.633 18.253 1.00 48.70 370 ILE B O 1
ATOM 5610 N N . LYS B 1 331 ? -66.532 9.780 17.967 1.00 42.30 371 LYS B N 1
ATOM 5611 C CA . LYS B 1 331 ? -65.738 8.561 17.863 1.00 41.87 371 LYS B CA 1
ATOM 5612 C C . LYS B 1 331 ? -65.798 7.750 19.152 1.00 47.55 371 LYS B C 1
ATOM 5613 O O . LYS B 1 331 ? -65.802 6.514 19.117 1.00 58.20 371 LYS B O 1
ATOM 5615 N N . ALA B 1 332 ? -65.846 8.426 20.301 1.00 47.91 372 ALA B N 1
ATOM 5616 C CA . ALA B 1 332 ? -65.966 7.709 21.566 1.00 43.27 372 ALA B CA 1
ATOM 5617 C C . ALA B 1 332 ? -67.363 7.126 21.738 1.00 44.69 372 ALA B C 1
ATOM 5618 O O . ALA B 1 332 ? -67.519 6.015 22.258 1.00 46.30 372 ALA B O 1
ATOM 5620 N N . LEU B 1 333 ? -68.392 7.858 21.305 1.00 43.49 373 LEU B N 1
ATOM 5621 C CA . LEU B 1 333 ? -69.759 7.365 21.419 1.00 44.42 373 LEU B CA 1
ATOM 5622 C C . LEU B 1 333 ? -70.048 6.234 20.440 1.00 45.43 373 LEU B C 1
ATOM 5623 O O . LEU B 1 333 ? -70.971 5.447 20.678 1.00 39.94 373 LEU B O 1
ATOM 5628 N N . GLN B 1 334 ? -69.281 6.130 19.352 1.00 46.15 374 GLN B N 1
ATOM 5629 C CA . GLN B 1 334 ? -69.476 5.048 18.395 1.00 46.76 374 GLN B CA 1
ATOM 5630 C C . GLN B 1 334 ? -69.093 3.687 18.960 1.00 48.04 374 GLN B C 1
ATOM 5631 O O . GLN B 1 334 ? -69.458 2.666 18.368 1.00 50.64 374 GLN B O 1
ATOM 5637 N N . LYS B 1 335 ? -68.371 3.647 20.084 1.00 44.20 375 LYS B N 1
ATOM 5638 C CA . LYS B 1 335 ? -68.092 2.378 20.743 1.00 45.55 375 LYS B CA 1
ATOM 5639 C C . LYS B 1 335 ? -69.358 1.720 21.272 1.00 48.88 375 LYS B C 1
ATOM 5640 O O . LYS B 1 335 ? -69.365 0.506 21.501 1.00 48.91 375 LYS B O 1
ATOM 5646 N N . TYR B 1 336 ? -70.425 2.494 21.468 1.00 53.72 376 TYR B N 1
ATOM 5647 C CA . TYR B 1 336 ? -71.704 1.993 21.956 1.00 50.76 376 TYR B CA 1
ATOM 5648 C C . TYR B 1 336 ? -72.772 1.978 20.873 1.00 45.80 376 TYR B C 1
ATOM 5649 O O . TYR B 1 336 ? -73.398 0.940 20.637 1.00 47.54 376 TYR B O 1
ATOM 5658 N N . ILE B 1 337 ? -72.991 3.104 20.200 1.00 42.93 377 ILE B N 1
ATOM 5659 C CA . ILE B 1 337 ? -73.913 3.173 19.069 1.00 44.76 377 ILE B CA 1
ATOM 5660 C C . ILE B 1 337 ? -73.111 3.517 17.818 1.00 47.68 377 ILE B C 1
ATOM 5661 O O . ILE B 1 337 ? -72.669 4.664 17.665 1.00 45.11 377 ILE B O 1
ATOM 5666 N N . PRO B 1 338 ? -72.907 2.569 16.897 1.00 50.34 378 PRO B N 1
ATOM 5667 C CA . PRO B 1 338 ? -71.965 2.799 15.792 1.00 48.89 378 PRO B CA 1
ATOM 5668 C C . PRO B 1 338 ? -72.524 3.638 14.652 1.00 49.99 378 PRO B C 1
ATOM 5669 O O . PRO B 1 338 ? -71.794 4.444 14.069 1.00 53.14 378 PRO B O 1
ATOM 5673 N N . ASP B 1 339 ? -73.800 3.462 14.314 1.00 52.70 379 ASP B N 1
ATOM 5674 C CA . ASP B 1 339 ? -74.407 4.198 13.202 1.00 58.20 379 ASP B CA 1
ATOM 5675 C C . ASP B 1 339 ? -74.797 5.624 13.571 1.00 53.53 379 ASP B C 1
ATOM 5676 O O . ASP B 1 339 ? -75.885 6.087 13.221 1.00 50.41 379 ASP B O 1
ATOM 5678 N N . ILE B 1 340 ? -73.929 6.340 14.278 1.00 51.61 380 ILE B N 1
ATOM 5679 C CA . ILE B 1 340 ? -74.167 7.731 14.639 1.00 56.73 380 ILE B CA 1
ATOM 5680 C C . ILE B 1 340 ? -72.964 8.538 14.175 1.00 58.37 380 ILE B C 1
ATOM 5681 O O . ILE B 1 340 ? -71.826 8.239 14.558 1.00 53.94 380 ILE B O 1
ATOM 5686 N N . THR B 1 341 ? -73.211 9.544 13.345 1.00 59.44 381 THR B N 1
ATOM 5687 C CA . THR B 1 341 ? -72.153 10.348 12.757 1.00 57.19 381 THR B CA 1
ATOM 5688 C C . THR B 1 341 ? -72.178 11.759 13.328 1.00 58.68 381 THR B C 1
ATOM 5689 O O . THR B 1 341 ? -73.118 12.171 14.013 1.00 53.59 381 THR B O 1
ATOM 5693 N N . GLU B 1 342 ? -71.109 12.498 13.027 1.00 60.25 382 GLU B N 1
ATOM 5694 C CA . GLU B 1 342 ? -71.010 13.888 13.451 1.00 60.41 382 GLU B CA 1
ATOM 5695 C C . GLU B 1 342 ? -72.140 14.732 12.873 1.00 61.59 382 GLU B C 1
ATOM 5696 O O . GLU B 1 342 ? -72.559 15.718 13.492 1.00 68.28 382 GLU B O 1
ATOM 5702 N N . TYR B 1 343 ? -72.652 14.359 11.699 1.00 60.23 383 TYR B N 1
ATOM 5703 C CA . TYR B 1 343 ? -73.740 15.104 11.077 1.00 58.16 383 TYR B CA 1
ATOM 5704 C C . TYR B 1 343 ? -75.088 14.838 11.734 1.00 55.66 383 TYR B C 1
ATOM 5705 O O . TYR B 1 343 ? -76.027 15.613 11.527 1.00 56.28 383 TYR B O 1
ATOM 5707 N N . ASP B 1 344 ? -75.204 13.773 12.522 1.00 51.08 384 ASP B N 1
ATOM 5708 C CA . ASP B 1 344 ? -76.466 13.405 13.146 1.00 49.28 384 ASP B CA 1
ATOM 5709 C C . ASP B 1 344 ? -76.716 14.116 14.468 1.00 48.15 384 ASP B C 1
ATOM 5710 O O . ASP B 1 344 ? -77.724 13.828 15.122 1.00 56.73 384 ASP B O 1
ATOM 5715 N N . ILE B 1 345 ? -75.837 15.023 14.891 1.00 44.47 385 ILE B N 1
ATOM 5716 C CA . ILE B 1 345 ? -75.955 15.625 16.210 1.00 50.43 385 ILE B CA 1
ATOM 5717 C C . ILE B 1 345 ? -75.874 17.144 16.115 1.00 50.47 385 ILE B C 1
ATOM 5718 O O . ILE B 1 345 ? -75.338 17.710 15.161 1.00 54.60 385 ILE B O 1
ATOM 5723 N N . GLN B 1 346 ? -76.419 17.798 17.140 1.00 46.18 386 GLN B N 1
ATOM 5724 C CA . GLN B 1 346 ? -76.370 19.242 17.301 1.00 49.15 386 GLN B CA 1
ATOM 5725 C C . GLN B 1 346 ? -75.960 19.561 18.732 1.00 52.07 386 GLN B C 1
ATOM 5726 O O . GLN B 1 346 ? -76.220 18.783 19.654 1.00 53.47 386 GLN B O 1
ATOM 5732 N N . ARG B 1 347 ? -75.314 20.710 18.915 1.00 50.53 387 ARG B N 1
ATOM 5733 C CA . ARG B 1 347 ? -74.944 21.142 20.257 1.00 47.71 387 ARG B CA 1
ATOM 5734 C C . ARG B 1 347 ? -76.183 21.613 21.008 1.00 47.87 387 ARG B C 1
ATOM 5735 O O . ARG B 1 347 ? -76.984 22.390 20.479 1.00 50.26 387 ARG B O 1
ATOM 5743 N N . GLY B 1 348 ? -76.340 21.140 22.242 1.00 46.32 388 GLY B N 1
ATOM 5744 C CA . GLY B 1 348 ? -77.508 21.450 23.031 1.00 41.82 388 GLY B CA 1
ATOM 5745 C C . GLY B 1 348 ? -77.186 22.297 24.244 1.00 41.92 388 GLY B C 1
ATOM 5746 O O . GLY B 1 348 ? -76.100 22.872 24.359 1.00 40.61 388 GLY B O 1
ATOM 5747 N N . PRO B 1 349 ? -78.132 22.390 25.182 1.00 41.23 389 PRO B N 1
ATOM 5748 C CA . PRO B 1 349 ? -77.906 23.214 26.375 1.00 46.40 389 PRO B CA 1
ATOM 5749 C C . PRO B 1 349 ? -76.880 22.597 27.307 1.00 44.81 389 PRO B C 1
ATOM 5750 O O . PRO B 1 349 ? -76.396 21.487 27.063 1.00 42.94 389 PRO B O 1
ATOM 5754 N N . ALA B 1 350 ? -76.539 23.309 28.375 1.00 45.00 390 ALA B N 1
ATOM 5755 C CA . ALA B 1 350 ? -75.573 22.824 29.345 1.00 39.62 390 ALA B CA 1
ATOM 5756 C C . ALA B 1 350 ? -76.039 23.189 30.745 1.00 33.60 390 ALA B C 1
ATOM 5757 O O . ALA B 1 350 ? -76.796 24.144 30.937 1.00 32.78 390 ALA B O 1
ATOM 5759 N N . GLY B 1 351 ? -75.601 22.394 31.721 1.00 34.86 391 GLY B N 1
ATOM 5760 C CA . GLY B 1 351 ? -75.722 22.735 33.118 1.00 32.83 391 GLY B CA 1
ATOM 5761 C C . GLY B 1 351 ? -74.341 22.982 33.702 1.00 33.76 391 GLY B C 1
ATOM 5762 O O . GLY B 1 351 ? -73.318 22.810 33.043 1.00 38.86 391 GLY B O 1
ATOM 5763 N N . VAL B 1 352 ? -74.324 23.402 34.962 1.00 28.21 392 VAL B N 1
ATOM 5764 C CA . VAL B 1 352 ? -73.075 23.629 35.678 1.00 33.65 392 VAL B CA 1
ATOM 5765 C C . VAL B 1 352 ? -73.190 22.970 37.046 1.00 34.58 392 VAL B C 1
ATOM 5766 O O . VAL B 1 352 ? -74.092 23.303 37.822 1.00 32.81 392 VAL B O 1
ATOM 5770 N N . ARG B 1 353 ? -72.290 22.032 37.335 1.00 32.08 393 ARG B N 1
ATOM 5771 C CA . ARG B 1 353 ? -72.270 21.358 38.628 1.00 32.40 393 ARG B CA 1
ATOM 5772 C C . ARG B 1 353 ? -71.625 22.244 39.684 1.00 29.89 393 ARG B C 1
ATOM 5773 O O . ARG B 1 353 ? -70.625 22.915 39.425 1.00 34.88 393 ARG B O 1
ATOM 5781 N N . ALA B 1 354 ? -72.199 22.234 40.887 1.00 29.84 394 ALA B N 1
ATOM 5782 C CA . ALA B 1 354 ? -71.613 22.925 42.038 1.00 32.27 394 ALA B CA 1
ATOM 5783 C C . ALA B 1 354 ? -70.734 21.931 42.792 1.00 33.50 394 ALA B C 1
ATOM 5784 O O . ALA B 1 354 ? -71.115 21.355 43.812 1.00 42.68 394 ALA B O 1
ATOM 5786 N N . GLN B 1 355 ? -69.524 21.737 42.273 1.00 35.74 395 GLN B N 1
ATOM 5787 C CA . GLN B 1 355 ? -68.612 20.712 42.774 1.00 36.76 395 GLN B CA 1
ATOM 5788 C C . GLN B 1 355 ? -67.788 21.282 43.925 1.00 38.01 395 GLN B C 1
ATOM 5789 O O . GLN B 1 355 ? -66.922 22.140 43.715 1.00 34.87 395 GLN B O 1
ATOM 5795 N N . ALA B 1 356 ? -68.049 20.798 45.136 1.00 38.85 396 ALA B N 1
ATOM 5796 C CA . ALA B 1 356 ? -67.286 21.224 46.298 1.00 37.67 396 ALA B CA 1
ATOM 5797 C C . ALA B 1 356 ? -65.885 20.619 46.275 1.00 41.81 396 ALA B C 1
ATOM 5798 O O . ALA B 1 356 ? -65.679 19.486 45.833 1.00 40.01 396 ALA B O 1
ATOM 5800 N N . MET B 1 357 ? -64.915 21.389 46.764 1.00 40.01 397 MET B N 1
ATOM 5801 C CA . MET B 1 357 ? -63.518 20.972 46.754 1.00 39.54 397 MET B CA 1
ATOM 5802 C C . MET B 1 357 ? -62.849 21.415 48.045 1.00 37.95 397 MET B C 1
ATOM 5803 O O . MET B 1 357 ? -62.892 22.600 48.391 1.00 37.09 397 MET B O 1
ATOM 5808 N N . ASP B 1 358 ? -62.229 20.470 48.754 1.00 38.33 398 ASP B N 1
ATOM 5809 C CA . ASP B 1 358 ? -61.560 20.802 50.002 1.00 36.22 398 ASP B CA 1
ATOM 5810 C C . ASP B 1 358 ? -60.164 21.354 49.720 1.00 33.47 398 ASP B C 1
ATOM 5811 O O . ASP B 1 358 ? -59.704 21.408 48.577 1.00 36.58 398 ASP B O 1
ATOM 5816 N N . LEU B 1 359 ? -59.472 21.767 50.784 1.00 37.90 399 LEU B N 1
ATOM 5817 C CA . LEU B 1 359 ? -58.145 22.349 50.623 1.00 40.03 399 LEU B CA 1
ATOM 5818 C C . LEU B 1 359 ? -57.123 21.339 50.116 1.00 41.67 399 LEU B C 1
ATOM 5819 O O . LEU B 1 359 ? -56.090 21.744 49.572 1.00 38.55 399 LEU B O 1
ATOM 5824 N N . ASP B 1 360 ? -57.386 20.041 50.272 1.00 41.60 400 ASP B N 1
ATOM 5825 C CA . ASP B 1 360 ? -56.466 19.019 49.789 1.00 41.22 400 ASP B CA 1
ATOM 5826 C C . ASP B 1 360 ? -56.653 18.695 48.314 1.00 40.52 400 ASP B C 1
ATOM 5827 O O . ASP B 1 360 ? -55.854 17.933 47.759 1.00 40.12 400 ASP B O 1
ATOM 5832 N N . GLY B 1 361 ? -57.681 19.240 47.671 1.00 44.09 401 GLY B N 1
ATOM 5833 C CA . GLY B 1 361 ? -57.920 18.970 46.269 1.00 44.16 401 GLY B CA 1
ATOM 5834 C C . GLY B 1 361 ? -58.880 17.842 45.982 1.00 49.22 401 GLY B C 1
ATOM 5835 O O . GLY B 1 361 ? -58.941 17.376 44.839 1.00 50.82 401 GLY B O 1
ATOM 5836 N N . ASN B 1 362 ? -59.634 17.384 46.976 1.00 47.38 402 ASN B N 1
ATOM 5837 C CA . ASN B 1 362 ? -60.573 16.289 46.785 1.00 46.35 402 ASN B CA 1
ATOM 5838 C C . ASN B 1 362 ? -61.923 16.838 46.347 1.00 49.81 402 ASN B C 1
ATOM 5839 O O . ASN B 1 362 ? -62.409 17.827 46.905 1.00 50.95 402 ASN B O 1
ATOM 5844 N N . LEU B 1 363 ? -62.517 16.198 45.344 1.00 51.94 403 LEU B N 1
ATOM 5845 C CA . LEU B 1 363 ? -63.872 16.527 44.911 1.00 44.55 403 LEU B CA 1
ATOM 5846 C C . LEU B 1 363 ? -64.849 15.982 45.943 1.00 39.86 403 LEU B C 1
ATOM 5847 O O . LEU B 1 363 ? -65.220 14.807 45.904 1.00 44.80 403 LEU B O 1
ATOM 5852 N N . VAL B 1 364 ? -65.265 16.836 46.880 1.00 32.96 404 VAL B N 1
ATOM 5853 C CA . VAL B 1 364 ? -66.187 16.404 47.922 1.00 37.68 404 VAL B CA 1
ATOM 5854 C C . VAL B 1 364 ? -67.517 16.014 47.295 1.00 43.95 404 VAL B C 1
ATOM 5855 O O . VAL B 1 364 ? -68.058 16.732 46.443 1.00 40.32 404 VAL B O 1
ATOM 5859 N N . ASP B 1 365 ? -68.051 14.861 47.712 1.00 45.84 405 ASP B N 1
ATOM 5860 C CA . ASP B 1 365 ? -69.301 14.342 47.168 1.00 49.82 405 ASP B CA 1
ATOM 5861 C C . ASP B 1 365 ? -70.270 13.908 48.264 1.00 48.28 405 ASP B C 1
ATOM 5862 O O . ASP B 1 365 ? -71.225 13.178 47.983 1.00 45.17 405 ASP B O 1
ATOM 5867 N N . ASP B 1 366 ? -70.047 14.340 49.501 1.00 47.38 406 ASP B N 1
ATOM 5868 C CA . ASP B 1 366 ? -70.885 13.988 50.640 1.00 49.91 406 ASP B CA 1
ATOM 5869 C C . ASP B 1 366 ? -71.513 15.247 51.228 1.00 44.95 406 ASP B C 1
ATOM 5870 O O . ASP B 1 366 ? -71.292 16.362 50.749 1.00 44.22 406 ASP B O 1
ATOM 5875 N N . PHE B 1 367 ? -72.297 15.056 52.286 1.00 38.49 407 PHE B N 1
ATOM 5876 C CA . PHE B 1 367 ? -72.910 16.181 52.974 1.00 43.08 407 PHE B CA 1
ATOM 5877 C C . PHE B 1 367 ? -71.847 17.050 53.633 1.00 47.23 407 PHE B C 1
ATOM 5878 O O . PHE B 1 367 ? -70.888 16.546 54.225 1.00 48.32 407 PHE B O 1
ATOM 5886 N N . VAL B 1 368 ? -72.017 18.366 53.519 1.00 47.91 408 VAL B N 1
ATOM 5887 C CA . VAL B 1 368 ? -71.158 19.331 54.196 1.00 39.72 408 VAL B CA 1
ATOM 5888 C C . VAL B 1 368 ? -72.045 20.426 54.770 1.00 41.47 408 VAL B C 1
ATOM 5889 O O . VAL B 1 368 ? -72.705 21.152 54.018 1.00 46.83 408 VAL B O 1
ATOM 5893 N N . PHE B 1 369 ? -72.071 20.538 56.093 1.00 46.13 409 PHE B N 1
ATOM 5894 C CA . PHE B 1 369 ? -72.749 21.621 56.785 1.00 48.43 409 PHE B CA 1
ATOM 5895 C C . PHE B 1 369 ? -71.723 22.531 57.444 1.00 49.67 409 PHE B C 1
ATOM 5896 O O . PHE B 1 369 ? -70.569 22.150 57.661 1.00 51.13 409 PHE B O 1
ATOM 5904 N N . ASP B 1 370 ? -72.156 23.749 57.761 1.00 45.98 410 ASP B N 1
ATOM 5905 C CA . ASP B 1 370 ? -71.248 24.734 58.329 1.00 43.71 410 ASP B CA 1
ATOM 5906 C C . ASP B 1 370 ? -72.046 25.807 59.052 1.00 46.87 410 ASP B C 1
ATOM 5907 O O . ASP B 1 370 ? -73.208 26.066 58.728 1.00 48.44 410 ASP B O 1
ATOM 5912 N N . ARG B 1 371 ? -71.397 26.429 60.031 1.00 50.39 411 ARG B N 1
ATOM 5913 C CA . ARG B 1 371 ? -71.986 27.514 60.799 1.00 52.05 411 ARG B CA 1
ATOM 5914 C C . ARG B 1 371 ? -70.864 28.412 61.298 1.00 54.59 411 ARG B C 1
ATOM 5915 O O . ARG B 1 371 ? -69.685 28.058 61.238 1.00 47.70 411 ARG B O 1
ATOM 5923 N N . GLY B 1 372 ? -71.248 29.584 61.786 1.00 61.78 412 GLY B N 1
ATOM 5924 C CA . GLY B 1 372 ? -70.288 30.535 62.309 1.00 59.67 412 GLY B CA 1
ATOM 5925 C C . GLY B 1 372 ? -69.518 29.978 63.493 1.00 59.37 412 GLY B C 1
ATOM 5926 O O . GLY B 1 372 ? -69.885 28.986 64.122 1.00 52.38 412 GLY B O 1
ATOM 5927 N N . GLN B 1 373 ? -68.415 30.659 63.804 1.00 65.69 413 GLN B N 1
ATOM 5928 C CA . GLN B 1 373 ? -67.471 30.213 64.821 1.00 68.53 413 GLN B CA 1
ATOM 5929 C C . GLN B 1 373 ? -67.619 30.972 66.135 1.00 72.11 413 GLN B C 1
ATOM 5930 O O . GLN B 1 373 ? -66.629 31.161 66.852 1.00 77.14 413 GLN B O 1
ATOM 5932 N N . GLY B 1 374 ? -68.832 31.400 66.477 1.00 62.68 414 GLY B N 1
ATOM 5933 C CA . GLY B 1 374 ? -69.037 32.091 67.735 1.00 65.30 414 GLY B CA 1
ATOM 5934 C C . GLY B 1 374 ? -70.260 31.648 68.513 1.00 68.65 414 GLY B C 1
ATOM 5935 O O . GLY B 1 374 ? -70.666 30.483 68.453 1.00 78.31 414 GLY B O 1
ATOM 5936 N N . SER B 1 375 ? -70.851 32.576 69.263 1.00 62.13 415 SER B N 1
ATOM 5937 C CA . SER B 1 375 ? -72.070 32.305 70.007 1.00 65.31 415 SER B CA 1
ATOM 5938 C C . SER B 1 375 ? -73.184 33.293 69.697 1.00 65.17 415 SER B C 1
ATOM 5939 O O . SER B 1 375 ? -74.287 33.144 70.234 1.00 63.21 415 SER B O 1
ATOM 5942 N N . GLY B 1 376 ? -72.933 34.287 68.851 1.00 61.00 416 GLY B N 1
ATOM 5943 C CA . GLY B 1 376 ? -73.927 35.284 68.530 1.00 58.45 416 GLY B CA 1
ATOM 5944 C C . GLY B 1 376 ? -75.050 34.719 67.677 1.00 60.08 416 GLY B C 1
ATOM 5945 O O . GLY B 1 376 ? -75.136 33.524 67.389 1.00 63.67 416 GLY B O 1
ATOM 5946 N N . ALA B 1 377 ? -75.934 35.628 67.261 1.00 56.28 417 ALA B N 1
ATOM 5947 C CA . ALA B 1 377 ? -77.110 35.229 66.498 1.00 58.82 417 ALA B CA 1
ATOM 5948 C C . ALA B 1 377 ? -76.718 34.621 65.157 1.00 56.76 417 ALA B C 1
ATOM 5949 O O . ALA B 1 377 ? -77.212 33.553 64.777 1.00 58.08 417 ALA B O 1
ATOM 5951 N N . LEU B 1 378 ? -75.817 35.283 64.430 1.00 51.28 418 LEU B N 1
ATOM 5952 C CA . LEU B 1 378 ? -75.480 34.833 63.083 1.00 49.22 418 LEU B CA 1
ATOM 5953 C C . LEU B 1 378 ? -74.743 33.498 63.109 1.00 54.47 418 LEU B C 1
ATOM 5954 O O . LEU B 1 378 ? -75.000 32.625 62.270 1.00 55.29 418 LEU B O 1
ATOM 5959 N N . ALA B 1 379 ? -73.831 33.317 64.067 1.00 51.65 419 ALA B N 1
ATOM 5960 C CA . ALA B 1 379 ? -73.046 32.089 64.120 1.00 54.57 419 ALA B CA 1
ATOM 5961 C C . ALA B 1 379 ? -73.884 30.893 64.554 1.00 63.72 419 ALA B C 1
ATOM 5962 O O . ALA B 1 379 ? -73.608 29.762 64.137 1.00 67.91 419 ALA B O 1
ATOM 5964 N N . LYS B 1 380 ? -74.907 31.118 65.376 1.00 61.20 420 LYS B N 1
ATOM 5965 C CA . LYS B 1 380 ? -75.679 30.032 65.965 1.00 57.23 420 LYS B CA 1
ATOM 5966 C C . LYS B 1 380 ? -76.972 29.727 65.224 1.00 50.90 420 LYS B C 1
ATOM 5967 O O . LYS B 1 380 ? -77.451 28.591 65.289 1.00 49.93 420 LYS B O 1
ATOM 5973 N N . ARG B 1 381 ? -77.549 30.699 64.519 1.00 49.28 421 ARG B N 1
ATOM 5974 C CA . ARG B 1 381 ? -78.883 30.552 63.953 1.00 47.69 421 ARG B CA 1
ATOM 5975 C C . ARG B 1 381 ? -78.894 30.348 62.444 1.00 49.15 421 ARG B C 1
ATOM 5976 O O . ARG B 1 381 ? -79.968 30.127 61.876 1.00 55.63 421 ARG B O 1
ATOM 5984 N N . VAL B 1 382 ? -77.745 30.411 61.778 1.00 44.57 422 VAL B N 1
ATOM 5985 C CA . VAL B 1 382 ? -77.665 30.250 60.330 1.00 45.09 422 VAL B CA 1
ATOM 5986 C C . VAL B 1 382 ? -76.861 28.991 60.044 1.00 46.67 422 VAL B C 1
ATOM 5987 O O . VAL B 1 382 ? -75.661 28.931 60.340 1.00 46.10 422 VAL B O 1
ATOM 5991 N N . LEU B 1 383 ? -77.516 27.988 59.468 1.00 45.83 423 LEU B N 1
ATOM 5992 C CA . LEU B 1 383 ? -76.863 26.753 59.057 1.00 45.42 423 LEU B CA 1
ATOM 5993 C C . LEU B 1 383 ? -76.750 26.730 57.539 1.00 50.01 423 LEU B C 1
ATOM 5994 O O . LEU B 1 383 ? -77.733 26.989 56.833 1.00 50.21 423 LEU B O 1
ATOM 5999 N N . HIS B 1 384 ? -75.552 26.431 57.044 1.00 44.95 424 HIS B N 1
ATOM 6000 C CA . HIS B 1 384 ? -75.276 26.358 55.617 1.00 41.09 424 HIS B CA 1
ATOM 6001 C C . HIS B 1 384 ? -75.042 24.911 55.214 1.00 41.15 424 HIS B C 1
ATOM 6002 O O . HIS B 1 384 ? -74.221 24.219 55.825 1.00 46.06 424 HIS B O 1
ATOM 6009 N N . CYS B 1 385 ? -75.756 24.462 54.188 1.00 34.76 425 CYS B N 1
ATOM 6010 C CA . CYS B 1 385 ? -75.497 23.172 53.555 1.00 34.73 425 CYS B CA 1
ATOM 6011 C C . CYS B 1 385 ? -74.575 23.437 52.371 1.00 35.13 425 CYS B C 1
ATOM 6012 O O . CYS B 1 385 ? -75.028 23.818 51.290 1.00 41.09 425 CYS B O 1
ATOM 6015 N N . ARG B 1 386 ? -73.274 23.246 52.578 1.00 36.12 426 ARG B N 1
ATOM 6016 C CA . ARG B 1 386 ? -72.314 23.563 51.531 1.00 35.48 426 ARG B CA 1
ATOM 6017 C C . ARG B 1 386 ? -72.298 22.523 50.421 1.00 37.68 426 ARG B C 1
ATOM 6018 O O . ARG B 1 386 ? -71.817 22.816 49.321 1.00 41.61 426 ARG B O 1
ATOM 6026 N N . ASN B 1 387 ? -72.808 21.323 50.679 1.00 38.54 427 ASN B N 1
ATOM 6027 C CA . ASN B 1 387 ? -72.794 20.267 49.679 1.00 39.51 427 ASN B CA 1
ATOM 6028 C C . ASN B 1 387 ? -73.804 19.200 50.067 1.00 40.89 427 ASN B C 1
ATOM 6029 O O . ASN B 1 387 ? -73.934 18.858 51.244 1.00 44.83 427 ASN B O 1
ATOM 6034 N N . ALA B 1 388 ? -74.514 18.690 49.073 1.00 43.16 428 ALA B N 1
ATOM 6035 C CA . ALA B 1 388 ? -75.382 17.539 49.221 1.00 42.52 428 ALA B CA 1
ATOM 6036 C C . ALA B 1 388 ? -74.823 16.370 48.417 1.00 40.70 428 ALA B C 1
ATOM 6037 O O . ALA B 1 388 ? -74.207 16.574 47.366 1.00 45.92 428 ALA B O 1
ATOM 6039 N N . PRO B 1 389 ? -75.000 15.139 48.889 1.00 40.95 429 PRO B N 1
ATOM 6040 C CA . PRO B 1 389 ? -74.423 13.993 48.178 1.00 46.35 429 PRO B CA 1
ATOM 6041 C C . PRO B 1 389 ? -75.079 13.773 46.825 1.00 47.69 429 PRO B C 1
ATOM 6042 O O . PRO B 1 389 ? -76.249 14.102 46.610 1.00 50.39 429 PRO B O 1
ATOM 6046 N N . SER B 1 390 ? -74.293 13.218 45.899 1.00 48.51 430 SER B N 1
ATOM 6047 C CA . SER B 1 390 ? -74.784 12.847 44.582 1.00 48.09 430 SER B CA 1
ATOM 6048 C C . SER B 1 390 ? -75.641 11.585 44.667 1.00 47.70 430 SER B C 1
ATOM 6049 O O . SER B 1 390 ? -75.364 10.692 45.472 1.00 46.03 430 SER B O 1
ATOM 6052 N N . PRO B 1 391 ? -76.702 11.488 43.850 1.00 42.40 431 PRO B N 1
ATOM 6053 C CA . PRO B 1 391 ? -77.211 12.533 42.957 1.00 43.44 431 PRO B CA 1
ATOM 6054 C C . PRO B 1 391 ? -78.314 13.362 43.619 1.00 39.83 431 PRO B C 1
ATOM 6055 O O . PRO B 1 391 ? -79.271 12.796 44.150 1.00 40.74 431 PRO B O 1
ATOM 6059 N N . GLY B 1 392 ? -78.180 14.689 43.569 1.00 38.03 432 GLY B N 1
ATOM 6060 C CA . GLY B 1 392 ? -79.029 15.546 44.386 1.00 38.19 432 GLY B CA 1
ATOM 6061 C C . GLY B 1 392 ? -80.502 15.473 44.026 1.00 32.83 432 GLY B C 1
ATOM 6062 O O . GLY B 1 392 ? -81.364 15.475 44.908 1.00 32.80 432 GLY B O 1
ATOM 6063 N N . ALA B 1 393 ? -80.814 15.424 42.729 1.00 31.41 433 ALA B N 1
ATOM 6064 C CA . ALA B 1 393 ? -82.213 15.408 42.310 1.00 33.16 433 ALA B CA 1
ATOM 6065 C C . ALA B 1 393 ? -82.897 14.111 42.723 1.00 30.82 433 ALA B C 1
ATOM 6066 O O . ALA B 1 393 ? -83.989 14.130 43.304 1.00 32.99 433 ALA B O 1
ATOM 6068 N N . THR B 1 394 ? -82.264 12.972 42.435 1.00 30.24 434 THR B N 1
ATOM 6069 C CA . THR B 1 394 ? -82.831 11.683 42.823 1.00 34.92 434 THR B CA 1
ATOM 6070 C C . THR B 1 394 ? -82.963 11.565 44.335 1.00 37.12 434 THR B C 1
ATOM 6071 O O . THR B 1 394 ? -83.953 11.023 44.840 1.00 37.49 434 THR B O 1
ATOM 6075 N N . SER B 1 395 ? -81.980 12.071 45.074 1.00 37.13 435 SER B N 1
ATOM 6076 C CA . SER B 1 395 ? -81.946 11.932 46.523 1.00 39.16 435 SER B CA 1
ATOM 6077 C C . SER B 1 395 ? -82.733 13.021 47.250 1.00 39.01 435 SER B C 1
ATOM 6078 O O . SER B 1 395 ? -82.750 13.026 48.486 1.00 44.57 435 SER B O 1
ATOM 6081 N N . SER B 1 396 ? -83.410 13.910 46.515 1.00 33.12 436 SER B N 1
ATOM 6082 C CA . SER B 1 396 ? -83.949 15.137 47.105 1.00 35.39 436 SER B CA 1
ATOM 6083 C C . SER B 1 396 ? -84.885 14.848 48.274 1.00 35.28 436 SER B C 1
ATOM 6084 O O . SER B 1 396 ? -84.711 15.400 49.367 1.00 43.06 436 SER B O 1
ATOM 6087 N N . LEU B 1 397 ? -85.890 13.992 48.065 1.00 33.60 437 LEU B N 1
ATOM 6088 C CA . LEU B 1 397 ? -86.834 13.689 49.140 1.00 33.59 437 LEU B CA 1
ATOM 6089 C C . LEU B 1 397 ? -86.132 13.057 50.336 1.00 36.38 437 LEU B C 1
ATOM 6090 O O . LEU B 1 397 ? -86.498 13.315 51.489 1.00 37.65 437 LEU B O 1
ATOM 6095 N N . ALA B 1 398 ? -85.130 12.215 50.084 1.00 36.38 438 ALA B N 1
ATOM 6096 C CA . ALA B 1 398 ? -84.377 11.622 51.182 1.00 35.97 438 ALA B CA 1
ATOM 6097 C C . ALA B 1 398 ? -83.420 12.634 51.805 1.00 36.92 438 ALA B C 1
ATOM 6098 O O . ALA B 1 398 ? -83.227 12.638 53.025 1.00 32.52 438 ALA B O 1
ATOM 6100 N N . ILE B 1 399 ? -82.819 13.497 50.982 1.00 39.17 439 ILE B N 1
ATOM 6101 C CA . ILE B 1 399 ? -81.976 14.570 51.503 1.00 38.84 439 ILE B CA 1
ATOM 6102 C C . ILE B 1 399 ? -82.790 15.489 52.405 1.00 44.65 439 ILE B C 1
ATOM 6103 O O . ILE B 1 399 ? -82.321 15.918 53.467 1.00 42.24 439 ILE B O 1
ATOM 6108 N N . ALA B 1 400 ? -84.029 15.788 52.004 1.00 39.03 440 ALA B N 1
ATOM 6109 C CA . ALA B 1 400 ? -84.867 16.695 52.782 1.00 40.86 440 ALA B CA 1
ATOM 6110 C C . ALA B 1 400 ? -85.086 16.177 54.198 1.00 44.18 440 ALA B C 1
ATOM 6111 O O . ALA B 1 400 ? -85.005 16.945 55.163 1.00 44.02 440 ALA B O 1
ATOM 6113 N N . LYS B 1 401 ? -85.358 14.878 54.345 1.00 44.50 441 LYS B N 1
ATOM 6114 C CA . LYS B 1 401 ? -85.611 14.326 55.675 1.00 43.72 441 LYS B CA 1
ATOM 6115 C C . LYS B 1 401 ? -84.359 14.367 56.541 1.00 43.92 441 LYS B C 1
ATOM 6116 O O . LYS B 1 401 ? -84.444 14.568 57.756 1.00 45.99 441 LYS B O 1
ATOM 6122 N N . MET B 1 402 ? -83.187 14.170 55.936 1.00 45.71 442 MET B N 1
ATOM 6123 C CA . MET B 1 402 ? -81.936 14.300 56.677 1.00 43.49 442 MET B CA 1
ATOM 6124 C C . MET B 1 402 ? -81.715 15.741 57.115 1.00 42.34 442 MET B C 1
ATOM 6125 O O . MET B 1 402 ? -81.344 16.002 58.268 1.00 45.83 442 MET B O 1
ATOM 6130 N N . ILE B 1 403 ? -81.913 16.689 56.196 1.00 41.85 443 ILE B N 1
ATOM 6131 C CA . ILE B 1 403 ? -81.764 18.097 56.543 1.00 43.35 443 ILE B CA 1
ATOM 6132 C C . ILE B 1 403 ? -82.817 18.505 57.566 1.00 46.17 443 ILE B C 1
ATOM 6133 O O . ILE B 1 403 ? -82.534 19.273 58.496 1.00 49.08 443 ILE B O 1
ATOM 6138 N N . ALA B 1 404 ? -84.040 17.986 57.426 1.00 40.64 444 ALA B N 1
ATOM 6139 C CA . ALA B 1 404 ? -85.076 18.255 58.417 1.00 38.20 444 ALA B CA 1
ATOM 6140 C C . ALA B 1 404 ? -84.675 17.730 59.790 1.00 46.60 444 ALA B C 1
ATOM 6141 O O . ALA B 1 404 ? -84.846 18.422 60.801 1.00 49.75 444 ALA B O 1
ATOM 6143 N N . ASP B 1 405 ? -84.139 16.507 59.847 1.00 44.63 445 ASP B N 1
ATOM 6144 C CA . ASP B 1 405 ? -83.626 15.988 61.112 1.00 44.88 445 ASP B CA 1
ATOM 6145 C C . ASP B 1 405 ? -82.496 16.860 61.643 1.00 47.12 445 ASP B C 1
ATOM 6146 O O . ASP B 1 405 ? -82.395 17.094 62.854 1.00 48.27 445 ASP B O 1
ATOM 6151 N N . LYS B 1 406 ? -81.637 17.354 60.749 1.00 48.85 446 LYS B N 1
ATOM 6152 C CA . LYS B 1 406 ? -80.465 18.112 61.176 1.00 46.46 446 LYS B CA 1
ATOM 6153 C C . LYS B 1 406 ? -80.864 19.432 61.825 1.00 50.83 446 LYS B C 1
ATOM 6154 O O . LYS B 1 406 ? -80.425 19.745 62.937 1.00 56.06 446 LYS B O 1
ATOM 6160 N N . ILE B 1 407 ? -81.699 20.223 61.146 1.00 46.06 447 ILE B N 1
ATOM 6161 C CA . ILE B 1 407 ? -82.094 21.512 61.699 1.00 45.49 447 ILE B CA 1
ATOM 6162 C C . ILE B 1 407 ? -83.035 21.352 62.885 1.00 49.51 447 ILE B C 1
ATOM 6163 O O . ILE B 1 407 ? -83.174 22.283 63.687 1.00 57.29 447 ILE B O 1
ATOM 6168 N N . GLU B 1 408 ? -83.691 20.197 63.023 1.00 45.23 448 GLU B N 1
ATOM 6169 C CA . GLU B 1 408 ? -84.493 19.954 64.218 1.00 48.36 448 GLU B CA 1
ATOM 6170 C C . GLU B 1 408 ? -83.612 19.871 65.456 1.00 48.97 448 GLU B C 1
ATOM 6171 O O . GLU B 1 408 ? -83.993 20.346 66.531 1.00 50.84 448 GLU B O 1
ATOM 6177 N N . ASN B 1 409 ? -82.427 19.274 65.320 1.00 47.53 449 ASN B N 1
ATOM 6178 C CA . ASN B 1 409 ? -81.488 19.199 66.434 1.00 56.60 449 ASN B CA 1
ATOM 6179 C C . ASN B 1 409 ? -80.742 20.516 66.618 1.00 56.30 449 ASN B C 1
ATOM 6180 O O . ASN B 1 409 ? -80.599 21.006 67.743 1.00 57.00 449 ASN B O 1
ATOM 6185 N N . GLU B 1 410 ? -80.266 21.102 65.519 1.00 56.40 450 GLU B N 1
ATOM 6186 C CA . GLU B 1 410 ? -79.453 22.310 65.609 1.00 51.70 450 GLU B CA 1
ATOM 6187 C C . GLU B 1 410 ? -80.263 23.498 66.113 1.00 47.57 450 GLU B C 1
ATOM 6188 O O . GLU B 1 410 ? -79.749 24.325 66.875 1.00 47.28 450 GLU B O 1
ATOM 6194 N N . PHE B 1 411 ? -81.524 23.605 65.700 1.00 46.81 451 PHE B N 1
ATOM 6195 C CA . PHE B 1 411 ? -82.362 24.742 66.050 1.00 45.81 451 PHE B CA 1
ATOM 6196 C C . PHE B 1 411 ? -83.422 24.411 67.092 1.00 54.18 451 PHE B C 1
ATOM 6197 O O . PHE B 1 411 ? -84.259 25.270 67.394 1.00 57.30 451 PHE B O 1
ATOM 6205 N N . SER B 1 412 ? -83.406 23.196 67.649 1.00 54.46 452 SER B N 1
ATOM 6206 C CA . SER B 1 412 ? -84.380 22.769 68.658 1.00 55.98 452 SER B CA 1
ATOM 6207 C C . SER B 1 412 ? -85.814 22.956 68.165 1.00 58.12 452 SER B C 1
ATOM 6208 O O . SER B 1 412 ? -86.693 23.401 68.906 1.00 68.52 452 SER B O 1
ATOM 6211 N N . ILE B 1 413 ? -86.054 22.614 66.904 1.00 52.94 453 ILE B N 1
ATOM 6212 C CA . ILE B 1 413 ? -87.357 22.808 66.279 1.00 56.73 453 ILE B CA 1
ATOM 6213 C C . ILE B 1 413 ? -88.240 21.609 66.599 1.00 61.74 453 ILE B C 1
ATOM 6214 O O . ILE B 1 413 ? -87.874 20.462 66.316 1.00 63.00 453 ILE B O 1
ATOM 6219 N N . GLY B 1 414 ? -89.403 21.873 67.186 1.00 62.04 454 GLY B N 1
ATOM 6220 C CA . GLY B 1 414 ? -90.348 20.821 67.514 1.00 62.28 454 GLY B CA 1
ATOM 6221 C C . GLY B 1 414 ? -90.209 20.297 68.929 1.00 61.73 454 GLY B C 1
ATOM 6222 O O . GLY B 1 414 ? -90.927 19.381 69.329 1.00 66.81 454 GLY B O 1
ATOM 6223 N N . GLY C 1 1 ? -102.254 29.800 21.506 1.00 45.16 41 GLY C N 1
ATOM 6224 C CA . GLY C 1 1 ? -100.950 29.679 20.880 1.00 44.44 41 GLY C CA 1
ATOM 6225 C C . GLY C 1 1 ? -100.859 30.330 19.513 1.00 45.70 41 GLY C C 1
ATOM 6226 O O . GLY C 1 1 ? -99.774 30.444 18.942 1.00 47.69 41 GLY C O 1
ATOM 6227 N N . ASP C 1 2 ? -102.003 30.756 18.983 1.00 46.31 42 ASP C N 1
ATOM 6228 C CA . ASP C 1 2 ? -102.078 31.406 17.683 1.00 48.36 42 ASP C CA 1
ATOM 6229 C C . ASP C 1 2 ? -102.438 32.875 17.862 1.00 51.37 42 ASP C C 1
ATOM 6230 O O . ASP C 1 2 ? -103.338 33.214 18.638 1.00 51.38 42 ASP C O 1
ATOM 6235 N N . TYR C 1 3 ? -101.731 33.745 17.141 1.00 52.13 43 TYR C N 1
ATOM 6236 C CA . TYR C 1 3 ? -101.885 35.183 17.307 1.00 48.60 43 TYR C CA 1
ATOM 6237 C C . TYR C 1 3 ? -101.789 35.876 15.956 1.00 49.43 43 TYR C C 1
ATOM 6238 O O . TYR C 1 3 ? -101.262 35.329 14.986 1.00 47.43 43 TYR C O 1
ATOM 6247 N N . ASP C 1 4 ? -102.318 37.099 15.905 1.00 44.73 44 ASP C N 1
ATOM 6248 C CA . ASP C 1 4 ? -102.133 37.931 14.723 1.00 44.45 44 ASP C CA 1
ATOM 6249 C C . ASP C 1 4 ? -100.759 38.589 14.726 1.00 40.22 44 ASP C C 1
ATOM 6250 O O . ASP C 1 4 ? -100.098 38.663 13.685 1.00 47.36 44 ASP C O 1
ATOM 6255 N N . LEU C 1 5 ? -100.314 39.063 15.885 1.00 40.82 45 LEU C N 1
ATOM 6256 C CA . LEU C 1 5 ? -99.033 39.738 16.015 1.00 41.61 45 LEU C CA 1
ATOM 6257 C C . LEU C 1 5 ? -98.346 39.262 17.285 1.00 38.11 45 LEU C C 1
ATOM 6258 O O . LEU C 1 5 ? -98.995 39.067 18.315 1.00 38.77 45 LEU C O 1
ATOM 6263 N N . VAL C 1 6 ? -97.034 39.067 17.205 1.00 36.93 46 VAL C N 1
ATOM 6264 C CA . VAL C 1 6 ? -96.223 38.727 18.366 1.00 42.34 46 VAL C CA 1
ATOM 6265 C C . VAL C 1 6 ? -95.104 39.752 18.477 1.00 41.95 46 VAL C C 1
ATOM 6266 O O . VAL C 1 6 ? -94.467 40.092 17.474 1.00 41.44 46 VAL C O 1
ATOM 6270 N N . VAL C 1 7 ? -94.884 40.258 19.687 1.00 38.25 47 VAL C N 1
ATOM 6271 C CA . VAL C 1 7 ? -93.829 41.223 19.969 1.00 38.54 47 VAL C CA 1
ATOM 6272 C C . VAL C 1 7 ? -92.764 40.520 20.797 1.00 38.77 47 VAL C C 1
ATOM 6273 O O . VAL C 1 7 ? -93.047 40.031 21.898 1.00 45.24 47 VAL C O 1
ATOM 6277 N N . VAL C 1 8 ? -91.546 40.463 20.270 1.00 34.22 48 VAL C N 1
ATOM 6278 C CA . VAL C 1 8 ? -90.426 39.840 20.964 1.00 32.50 48 VAL C CA 1
ATOM 6279 C C . VAL C 1 8 ? -89.708 40.924 21.759 1.00 34.59 48 VAL C C 1
ATOM 6280 O O . VAL C 1 8 ? -89.112 41.838 21.183 1.00 36.57 48 VAL C O 1
ATOM 6284 N N . GLY C 1 9 ? -89.769 40.826 23.084 1.00 37.74 49 GLY C N 1
ATOM 6285 C CA . GLY C 1 9 ? -89.088 41.772 23.946 1.00 33.62 49 GLY C CA 1
ATOM 6286 C C . GLY C 1 9 ? -89.995 42.373 24.998 1.00 34.91 49 GLY C C 1
ATOM 6287 O O . GLY C 1 9 ? -90.953 43.077 24.669 1.00 40.27 49 GLY C O 1
ATOM 6288 N N . GLY C 1 10 ? -89.698 42.108 26.268 1.00 38.45 50 GLY C N 1
ATOM 6289 C CA . GLY C 1 10 ? -90.515 42.597 27.361 1.00 35.49 50 GLY C CA 1
ATOM 6290 C C . GLY C 1 10 ? -89.932 43.794 28.083 1.00 37.96 50 GLY C C 1
ATOM 6291 O O . GLY C 1 10 ? -90.206 44.005 29.269 1.00 37.25 50 GLY C O 1
ATOM 6292 N N . GLY C 1 11 ? -89.116 44.578 27.386 1.00 39.99 51 GLY C N 1
ATOM 6293 C CA . GLY C 1 11 ? -88.663 45.851 27.900 1.00 34.91 51 GLY C CA 1
ATOM 6294 C C . GLY C 1 11 ? -89.735 46.913 27.743 1.00 34.25 51 GLY C C 1
ATOM 6295 O O . GLY C 1 11 ? -90.877 46.644 27.368 1.00 34.47 51 GLY C O 1
ATOM 6296 N N . ILE C 1 12 ? -89.342 48.158 28.024 1.00 36.50 52 ILE C N 1
ATOM 6297 C CA . ILE C 1 12 ? -90.313 49.247 27.990 1.00 33.70 52 ILE C CA 1
ATOM 6298 C C . ILE C 1 12 ? -90.753 49.543 26.560 1.00 38.60 52 ILE C C 1
ATOM 6299 O O . ILE C 1 12 ? -91.903 49.935 26.329 1.00 35.26 52 ILE C O 1
ATOM 6304 N N . VAL C 1 13 ? -89.872 49.349 25.579 1.00 37.65 53 VAL C N 1
ATOM 6305 C CA . VAL C 1 13 ? -90.242 49.639 24.199 1.00 34.19 53 VAL C CA 1
ATOM 6306 C C . VAL C 1 13 ? -91.175 48.566 23.656 1.00 35.78 53 VAL C C 1
ATOM 6307 O O . VAL C 1 13 ? -92.200 48.872 23.033 1.00 37.29 53 VAL C O 1
ATOM 6311 N N . GLY C 1 14 ? -90.838 47.296 23.887 1.00 31.94 54 GLY C N 1
ATOM 6312 C CA . GLY C 1 14 ? -91.698 46.221 23.424 1.00 34.18 54 GLY C CA 1
ATOM 6313 C C . GLY C 1 14 ? -93.050 46.211 24.113 1.00 36.18 54 GLY C C 1
ATOM 6314 O O . GLY C 1 14 ? -94.081 45.985 23.473 1.00 33.79 54 GLY C O 1
ATOM 6315 N N . ALA C 1 15 ? -93.067 46.460 25.425 1.00 31.80 55 ALA C N 1
ATOM 6316 C CA . ALA C 1 15 ? -94.326 46.447 26.161 1.00 31.57 55 ALA C CA 1
ATOM 6317 C C . ALA C 1 15 ? -95.217 47.618 25.762 1.00 35.45 55 ALA C C 1
ATOM 6318 O O . ALA C 1 15 ? -96.432 47.452 25.600 1.00 37.90 55 ALA C O 1
ATOM 6320 N N . ALA C 1 16 ? -94.634 48.808 25.599 1.00 32.14 56 ALA C N 1
ATOM 6321 C CA . ALA C 1 16 ? -95.432 49.970 25.224 1.00 33.73 56 ALA C CA 1
ATOM 6322 C C . ALA C 1 16 ? -96.000 49.820 23.819 1.00 38.89 56 ALA C C 1
ATOM 6323 O O . ALA C 1 16 ? -97.126 50.253 23.547 1.00 36.50 56 ALA C O 1
ATOM 6325 N N . SER C 1 17 ? -95.233 49.208 22.913 1.00 37.07 57 SER C N 1
ATOM 6326 C CA . SER C 1 17 ? -95.702 49.026 21.544 1.00 39.87 57 SER C CA 1
ATOM 6327 C C . SER C 1 17 ? -96.808 47.982 21.475 1.00 43.75 57 SER C C 1
ATOM 6328 O O . SER C 1 17 ? -97.804 48.171 20.767 1.00 43.16 57 SER C O 1
ATOM 6331 N N . ALA C 1 18 ? -96.644 46.868 22.192 1.00 43.42 58 ALA C N 1
ATOM 6332 C CA . ALA C 1 18 ? -97.704 45.869 22.239 1.00 43.98 58 ALA C CA 1
ATOM 6333 C C . ALA C 1 18 ? -98.967 46.445 22.867 1.00 39.28 58 ALA C C 1
ATOM 6334 O O . ALA C 1 18 ? -100.083 46.117 22.449 1.00 31.23 58 ALA C O 1
ATOM 6336 N N . ARG C 1 19 ? -98.806 47.313 23.868 1.00 36.84 59 ARG C N 1
ATOM 6337 C CA . ARG C 1 19 ? -99.958 47.970 24.476 1.00 39.06 59 ARG C CA 1
ATOM 6338 C C . ARG C 1 19 ? -100.608 48.949 23.505 1.00 42.03 59 ARG C C 1
ATOM 6339 O O . ARG C 1 19 ? -101.839 49.019 23.413 1.00 38.39 59 ARG C O 1
ATOM 6347 N N . GLU C 1 20 ? -99.795 49.705 22.763 1.00 38.95 60 GLU C N 1
ATOM 6348 C CA . GLU C 1 20 ? -100.342 50.691 21.838 1.00 37.06 60 GLU C CA 1
ATOM 6349 C C . GLU C 1 20 ? -101.131 50.024 20.717 1.00 37.25 60 GLU C C 1
ATOM 6350 O O . GLU C 1 20 ? -102.194 50.518 20.323 1.00 39.68 60 GLU C O 1
ATOM 6356 N N . ILE C 1 21 ? -100.643 48.895 20.203 1.00 35.41 61 ILE C N 1
ATOM 6357 C CA . ILE C 1 21 ? -101.297 48.283 19.051 1.00 43.49 61 ILE C CA 1
ATOM 6358 C C . ILE C 1 21 ? -102.614 47.610 19.438 1.00 43.11 61 ILE C C 1
ATOM 6359 O O . ILE C 1 21 ? -103.544 47.560 18.625 1.00 42.02 61 ILE C O 1
ATOM 6364 N N . VAL C 1 22 ? -102.733 47.096 20.665 1.00 46.01 62 VAL C N 1
ATOM 6365 C CA . VAL C 1 22 ? -103.986 46.462 21.066 1.00 44.95 62 VAL C CA 1
ATOM 6366 C C . VAL C 1 22 ? -105.032 47.503 21.446 1.00 41.66 62 VAL C C 1
ATOM 6367 O O . VAL C 1 22 ? -106.236 47.246 21.335 1.00 40.09 62 VAL C O 1
ATOM 6371 N N . LEU C 1 23 ? -104.606 48.682 21.905 1.00 41.08 63 LEU C N 1
ATOM 6372 C CA . LEU C 1 23 ? -105.558 49.760 22.143 1.00 44.27 63 LEU C CA 1
ATOM 6373 C C . LEU C 1 23 ? -106.125 50.285 20.829 1.00 45.08 63 LEU C C 1
ATOM 6374 O O . LEU C 1 23 ? -107.316 50.605 20.741 1.00 46.57 63 LEU C O 1
ATOM 6379 N N . ARG C 1 24 ? -105.285 50.368 19.793 1.00 43.27 64 ARG C N 1
ATOM 6380 C CA . ARG C 1 24 ? -105.750 50.824 18.487 1.00 43.47 64 ARG C CA 1
ATOM 6381 C C . ARG C 1 24 ? -106.652 49.791 17.824 1.00 43.71 64 ARG C C 1
ATOM 6382 O O . ARG C 1 24 ? -107.627 50.148 17.153 1.00 40.72 64 ARG C O 1
ATOM 6390 N N . HIS C 1 25 ? -106.338 48.508 17.991 1.00 44.99 65 HIS C N 1
ATOM 6391 C CA . HIS C 1 25 ? -107.052 47.417 17.329 1.00 42.24 65 HIS C CA 1
ATOM 6392 C C . HIS C 1 25 ? -107.422 46.375 18.376 1.00 47.07 65 HIS C C 1
ATOM 6393 O O . HIS C 1 25 ? -106.726 45.364 18.540 1.00 44.00 65 HIS C O 1
ATOM 6400 N N . PRO C 1 26 ? -108.528 46.586 19.097 1.00 49.30 66 PRO C N 1
ATOM 6401 C CA . PRO C 1 26 ? -108.862 45.689 20.216 1.00 47.16 66 PRO C CA 1
ATOM 6402 C C . PRO C 1 26 ? -109.139 44.254 19.803 1.00 45.61 66 PRO C C 1
ATOM 6403 O O . PRO C 1 26 ? -109.112 43.366 20.664 1.00 45.06 66 PRO C O 1
ATOM 6407 N N . SER C 1 27 ? -109.408 43.992 18.527 1.00 45.44 67 SER C N 1
ATOM 6408 C CA . SER C 1 27 ? -109.678 42.636 18.068 1.00 50.79 67 SER C CA 1
ATOM 6409 C C . SER C 1 27 ? -108.421 41.896 17.625 1.00 55.41 67 SER C C 1
ATOM 6410 O O . SER C 1 27 ? -108.513 40.728 17.236 1.00 65.73 67 SER C O 1
ATOM 6413 N N . LEU C 1 28 ? -107.258 42.539 17.681 1.00 53.57 68 LEU C N 1
ATOM 6414 C CA . LEU C 1 28 ? -106.014 41.915 17.246 1.00 47.92 68 LEU C CA 1
ATOM 6415 C C . LEU C 1 28 ? -105.480 41.008 18.348 1.00 47.80 68 LEU C C 1
ATOM 6416 O O . LEU C 1 28 ? -105.170 41.476 19.448 1.00 47.91 68 LEU C O 1
ATOM 6421 N N . LYS C 1 29 ? -105.375 39.713 18.056 1.00 46.49 69 LYS C N 1
ATOM 6422 C CA . LYS C 1 29 ? -104.785 38.765 18.995 1.00 49.57 69 LYS C CA 1
ATOM 6423 C C . LYS C 1 29 ? -103.275 38.968 19.018 1.00 43.85 69 LYS C C 1
ATOM 6424 O O . LYS C 1 29 ? -102.585 38.660 18.041 1.00 47.16 69 LYS C O 1
ATOM 6430 N N . VAL C 1 30 ? -102.758 39.494 20.127 1.00 46.19 70 VAL C N 1
ATOM 6431 C CA . VAL C 1 30 ? -101.357 39.882 20.234 1.00 41.80 70 VAL C CA 1
ATOM 6432 C C . VAL C 1 30 ? -100.742 39.221 21.460 1.00 40.08 70 VAL C C 1
ATOM 6433 O O . VAL C 1 30 ? -101.397 39.077 22.498 1.00 40.61 70 VAL C O 1
ATOM 6437 N N . ALA C 1 31 ? -99.480 38.818 21.334 1.00 40.56 71 ALA C N 1
ATOM 6438 C CA . ALA C 1 31 ? -98.721 38.240 22.431 1.00 39.79 71 ALA C CA 1
ATOM 6439 C C . ALA C 1 31 ? -97.349 38.896 22.497 1.00 38.54 71 ALA C C 1
ATOM 6440 O O . ALA C 1 31 ? -96.858 39.455 21.514 1.00 42.01 71 ALA C O 1
ATOM 6442 N N . VAL C 1 32 ? -96.731 38.826 23.674 1.00 40.18 72 VAL C N 1
ATOM 6443 C CA . VAL C 1 32 ? -95.368 39.305 23.874 1.00 43.38 72 VAL C CA 1
ATOM 6444 C C . VAL C 1 32 ? -94.534 38.159 24.432 1.00 41.57 72 VAL C C 1
ATOM 6445 O O . VAL C 1 32 ? -94.979 37.442 25.335 1.00 41.39 72 VAL C O 1
ATOM 6449 N N . LEU C 1 33 ? -93.338 37.974 23.878 1.00 38.41 73 LEU C N 1
ATOM 6450 C CA . LEU C 1 33 ? -92.407 36.943 24.316 1.00 34.80 73 LEU C CA 1
ATOM 6451 C C . LEU C 1 33 ? -91.205 37.606 24.975 1.00 35.42 73 LEU C C 1
ATOM 6452 O O . LEU C 1 33 ? -90.615 38.534 24.410 1.00 34.81 73 LEU C O 1
ATOM 6457 N N . GLU C 1 34 ? -90.850 37.132 26.168 1.00 36.54 74 GLU C N 1
ATOM 6458 C CA . GLU C 1 34 ? -89.746 37.678 26.948 1.00 39.43 74 GLU C CA 1
ATOM 6459 C C . GLU C 1 34 ? -88.910 36.531 27.493 1.00 38.05 74 GLU C C 1
ATOM 6460 O O . GLU C 1 34 ? -89.438 35.649 28.180 1.00 30.87 74 GLU C O 1
ATOM 6466 N N . LYS C 1 35 ? -87.604 36.554 27.210 1.00 38.71 75 LYS C N 1
ATOM 6467 C CA . LYS C 1 35 ? -86.756 35.418 27.567 1.00 37.69 75 LYS C CA 1
ATOM 6468 C C . LYS C 1 35 ? -86.526 35.314 29.069 1.00 41.18 75 LYS C C 1
ATOM 6469 O O . LYS C 1 35 ? -86.258 34.216 29.578 1.00 41.35 75 LYS C O 1
ATOM 6475 N N . GLU C 1 36 ? -86.626 36.424 29.793 1.00 35.64 76 GLU C N 1
ATOM 6476 C CA . GLU C 1 36 ? -86.456 36.387 31.239 1.00 37.31 76 GLU C CA 1
ATOM 6477 C C . GLU C 1 36 ? -87.778 36.028 31.917 1.00 40.88 76 GLU C C 1
ATOM 6478 O O . GLU C 1 36 ? -88.847 36.061 31.304 1.00 44.29 76 GLU C O 1
ATOM 6484 N N . CYS C 1 37 ? -87.701 35.669 33.202 1.00 36.35 77 CYS C N 1
ATOM 6485 C CA . CYS C 1 37 ? -88.904 35.344 33.945 1.00 37.81 77 CYS C CA 1
ATOM 6486 C C . CYS C 1 37 ? -89.574 36.575 34.571 1.00 41.68 77 CYS C C 1
ATOM 6487 O O . CYS C 1 37 ? -90.387 36.428 35.499 1.00 42.02 77 CYS C O 1
ATOM 6490 N N . LYS C 1 38 ? -89.286 37.777 34.067 1.00 42.94 78 LYS C N 1
ATOM 6491 C CA . LYS C 1 38 ? -90.000 38.990 34.455 1.00 40.44 78 LYS C CA 1
ATOM 6492 C C . LYS C 1 38 ? -89.768 40.054 33.393 1.00 40.91 78 LYS C C 1
ATOM 6493 O O . LYS C 1 38 ? -88.818 39.976 32.609 1.00 39.90 78 LYS C O 1
ATOM 6499 N N . LEU C 1 39 ? -90.649 41.051 33.383 1.00 39.01 79 LEU C N 1
ATOM 6500 C CA . LEU C 1 39 ? -90.497 42.178 32.479 1.00 36.21 79 LEU C CA 1
ATOM 6501 C C . LEU C 1 39 ? -89.449 43.154 33.008 1.00 40.84 79 LEU C C 1
ATOM 6502 O O . LEU C 1 39 ? -89.133 43.184 34.202 1.00 47.55 79 LEU C O 1
ATOM 6507 N N . ALA C 1 40 ? -88.905 43.956 32.086 1.00 40.09 80 ALA C N 1
ATOM 6508 C CA . ALA C 1 40 ? -87.978 45.045 32.412 1.00 35.39 80 ALA C CA 1
ATOM 6509 C C . ALA C 1 40 ? -86.783 44.552 33.225 1.00 35.62 80 ALA C C 1
ATOM 6510 O O . ALA C 1 40 ? -86.363 45.178 34.200 1.00 36.56 80 ALA C O 1
ATOM 6512 N N . LYS C 1 41 ? -86.223 43.415 32.815 1.00 35.21 81 LYS C N 1
ATOM 6513 C CA . LYS C 1 41 ? -85.067 42.858 33.503 1.00 35.66 81 LYS C CA 1
ATOM 6514 C C . LYS C 1 41 ? -83.768 43.566 33.127 1.00 35.56 81 LYS C C 1
ATOM 6515 O O . LYS C 1 41 ? -82.817 43.552 33.916 1.00 30.67 81 LYS C O 1
ATOM 6521 N N . HIS C 1 42 ? -83.713 44.215 31.964 1.00 34.41 82 HIS C N 1
ATOM 6522 C CA . HIS C 1 42 ? -82.448 44.767 31.496 1.00 35.42 82 HIS C CA 1
ATOM 6523 C C . HIS C 1 42 ? -82.442 46.290 31.488 1.00 30.91 82 HIS C C 1
ATOM 6524 O O . HIS C 1 42 ? -82.485 46.910 32.555 1.00 40.36 82 HIS C O 1
ATOM 6531 N N . GLN C 1 43 ? -82.372 46.897 30.300 1.00 26.64 83 GLN C N 1
ATOM 6532 C CA . GLN C 1 43 ? -82.232 48.349 30.211 1.00 30.98 83 GLN C CA 1
ATOM 6533 C C . GLN C 1 43 ? -83.355 49.064 30.951 1.00 36.43 83 GLN C C 1
ATOM 6534 O O . GLN C 1 43 ? -83.117 50.059 31.648 1.00 35.43 83 GLN C O 1
ATOM 6540 N N . SER C 1 44 ? -84.587 48.565 30.817 1.00 36.66 84 SER C N 1
ATOM 6541 C CA . SER C 1 44 ? -85.733 49.198 31.459 1.00 34.47 84 SER C CA 1
ATOM 6542 C C . SER C 1 44 ? -85.719 49.032 32.974 1.00 35.77 84 SER C C 1
ATOM 6543 O O . SER C 1 44 ? -86.447 49.749 33.668 1.00 35.68 84 SER C O 1
ATOM 6546 N N . GLY C 1 45 ? -84.914 48.113 33.502 1.00 35.33 85 GLY C N 1
ATOM 6547 C CA . GLY C 1 45 ? -84.839 47.908 34.937 1.00 35.13 85 GLY C CA 1
ATOM 6548 C C . GLY C 1 45 ? -83.489 48.253 35.534 1.00 35.35 85 GLY C C 1
ATOM 6549 O O . GLY C 1 45 ? -83.200 47.891 36.678 1.00 35.93 85 GLY C O 1
ATOM 6550 N N . HIS C 1 46 ? -82.652 48.960 34.769 1.00 36.59 86 HIS C N 1
ATOM 6551 C CA . HIS C 1 46 ? -81.308 49.341 35.194 1.00 36.98 86 HIS C CA 1
ATOM 6552 C C . HIS C 1 46 ? -80.974 50.686 34.545 1.00 36.51 86 HIS C C 1
ATOM 6553 O O . HIS C 1 46 ? -80.076 50.815 33.715 1.00 35.64 86 HIS C O 1
ATOM 6560 N N . ASN C 1 47 ? -81.711 51.724 34.922 1.00 37.24 87 ASN C N 1
ATOM 6561 C CA . ASN C 1 47 ? -81.565 53.033 34.304 1.00 35.51 87 ASN C CA 1
ATOM 6562 C C . ASN C 1 47 ? -81.485 54.101 35.389 1.00 39.38 87 ASN C C 1
ATOM 6563 O O . ASN C 1 47 ? -81.589 53.811 36.585 1.00 42.21 87 ASN C O 1
ATOM 6568 N N . SER C 1 48 ? -81.289 55.353 34.966 1.00 35.05 88 SER C N 1
ATOM 6569 C CA . SER C 1 48 ? -81.194 56.454 35.918 1.00 33.35 88 SER C CA 1
ATOM 6570 C C . SER C 1 48 ? -82.539 56.827 36.521 1.00 41.84 88 SER C C 1
ATOM 6571 O O . SER C 1 48 ? -82.574 57.620 37.468 1.00 49.76 88 SER C O 1
ATOM 6574 N N . GLY C 1 49 ? -83.637 56.285 36.000 1.00 43.57 89 GLY C N 1
ATOM 6575 C CA . GLY C 1 49 ? -84.951 56.622 36.505 1.00 40.75 89 GLY C CA 1
ATOM 6576 C C . GLY C 1 49 ? -85.377 58.052 36.271 1.00 40.80 89 GLY C C 1
ATOM 6577 O O . GLY C 1 49 ? -86.253 58.546 36.982 1.00 39.78 89 GLY C O 1
ATOM 6578 N N . VAL C 1 50 ? -84.792 58.731 35.286 1.00 37.58 90 VAL C N 1
ATOM 6579 C CA . VAL C 1 50 ? -85.045 60.147 35.038 1.00 36.84 90 VAL C CA 1
ATOM 6580 C C . VAL C 1 50 ? -86.066 60.292 33.919 1.00 42.42 90 VAL C C 1
ATOM 6581 O O . VAL C 1 50 ? -86.022 59.564 32.918 1.00 41.52 90 VAL C O 1
ATOM 6585 N N . ILE C 1 51 ? -86.994 61.230 34.093 1.00 42.94 91 ILE C N 1
ATOM 6586 C CA . ILE C 1 51 ? -87.930 61.627 33.049 1.00 42.89 91 ILE C CA 1
ATOM 6587 C C . ILE C 1 51 ? -87.341 62.873 32.400 1.00 40.51 91 ILE C C 1
ATOM 6588 O O . ILE C 1 51 ? -87.413 63.972 32.957 1.00 41.53 91 ILE C O 1
ATOM 6593 N N . HIS C 1 52 ? -86.751 62.705 31.221 1.00 39.92 92 HIS C N 1
ATOM 6594 C CA . HIS C 1 52 ? -86.062 63.801 30.561 1.00 38.70 92 HIS C CA 1
ATOM 6595 C C . HIS C 1 52 ? -87.060 64.779 29.952 1.00 43.53 92 HIS C C 1
ATOM 6596 O O . HIS C 1 52 ? -88.216 64.447 29.681 1.00 48.66 92 HIS C O 1
ATOM 6603 N N . ALA C 1 53 ? -86.591 66.006 29.733 1.00 47.89 93 ALA C N 1
ATOM 6604 C CA . ALA C 1 53 ? -87.454 67.087 29.284 1.00 47.70 93 ALA C CA 1
ATOM 6605 C C . ALA C 1 53 ? -87.270 67.447 27.816 1.00 49.28 93 ALA C C 1
ATOM 6606 O O . ALA C 1 53 ? -88.162 68.077 27.238 1.00 58.04 93 ALA C O 1
ATOM 6608 N N . GLY C 1 54 ? -86.149 67.072 27.204 1.00 48.75 94 GLY C N 1
ATOM 6609 C CA . GLY C 1 54 ? -85.935 67.340 25.795 1.00 45.51 94 GLY C CA 1
ATOM 6610 C C . GLY C 1 54 ? -85.063 68.552 25.535 1.00 46.05 94 GLY C C 1
ATOM 6611 O O . GLY C 1 54 ? -85.366 69.367 24.657 1.00 47.81 94 GLY C O 1
ATOM 6612 N N . ILE C 1 55 ? -83.967 68.667 26.278 1.00 43.27 95 ILE C N 1
ATOM 6613 C CA . ILE C 1 55 ? -83.110 69.848 26.221 1.00 44.94 95 ILE C CA 1
ATOM 6614 C C . ILE C 1 55 ? -82.040 69.718 25.145 1.00 46.93 95 ILE C C 1
ATOM 6615 O O . ILE C 1 55 ? -81.840 70.631 24.340 1.00 49.96 95 ILE C O 1
ATOM 6620 N N . TYR C 1 56 ? -81.339 68.582 25.114 1.00 45.03 96 TYR C N 1
ATOM 6621 C CA . TYR C 1 56 ? -80.106 68.455 24.344 1.00 47.14 96 TYR C CA 1
ATOM 6622 C C . TYR C 1 56 ? -80.335 68.263 22.851 1.00 47.75 96 TYR C C 1
ATOM 6623 O O . TYR C 1 56 ? -79.412 68.498 22.063 1.00 49.70 96 TYR C O 1
ATOM 6632 N N . TYR C 1 57 ? -81.528 67.851 22.443 1.00 46.04 97 TYR C N 1
ATOM 6633 C CA . TYR C 1 57 ? -81.733 67.308 21.110 1.00 48.17 97 TYR C CA 1
ATOM 6634 C C . TYR C 1 57 ? -81.980 68.404 20.078 1.00 44.91 97 TYR C C 1
ATOM 6635 O O . TYR C 1 57 ? -82.540 69.461 20.381 1.00 43.99 97 TYR C O 1
ATOM 6644 N N . LYS C 1 58 ? -81.548 68.131 18.850 1.00 51.76 98 LYS C N 1
ATOM 6645 C CA . LYS C 1 58 ? -81.565 69.142 17.798 1.00 58.88 98 LYS C CA 1
ATOM 6646 C C . LYS C 1 58 ? -83.001 69.482 17.415 1.00 51.26 98 LYS C C 1
ATOM 6647 O O . LYS C 1 58 ? -83.794 68.574 17.131 1.00 44.33 98 LYS C O 1
ATOM 6653 N N . PRO C 1 59 ? -83.373 70.762 17.390 1.00 53.44 99 PRO C N 1
ATOM 6654 C CA . PRO C 1 59 ? -84.766 71.118 17.094 1.00 54.56 99 PRO C CA 1
ATOM 6655 C C . PRO C 1 59 ? -85.167 70.716 15.682 1.00 54.11 99 PRO C C 1
ATOM 6656 O O . PRO C 1 59 ? -84.364 70.747 14.748 1.00 54.28 99 PRO C O 1
ATOM 6660 N N . GLY C 1 60 ? -86.434 70.326 15.538 1.00 54.03 100 GLY C N 1
ATOM 6661 C CA . GLY C 1 60 ? -86.971 69.881 14.275 1.00 53.91 100 GLY C CA 1
ATOM 6662 C C . GLY C 1 60 ? -86.789 68.406 13.987 1.00 55.67 100 GLY C C 1
ATOM 6663 O O . GLY C 1 60 ? -87.482 67.869 13.115 1.00 61.25 100 GLY C O 1
ATOM 6664 N N . THR C 1 61 ? -85.880 67.736 14.689 1.00 54.12 101 THR C N 1
ATOM 6665 C CA . THR C 1 61 ? -85.651 66.319 14.467 1.00 51.49 101 THR C CA 1
ATOM 6666 C C . THR C 1 61 ? -86.713 65.487 15.183 1.00 52.18 101 THR C C 1
ATOM 6667 O O . THR C 1 61 ? -87.477 65.980 16.017 1.00 56.54 101 THR C O 1
ATOM 6671 N N . LEU C 1 62 ? -86.754 64.197 14.839 1.00 51.70 102 LEU C N 1
ATOM 6672 C CA . LEU C 1 62 ? -87.700 63.290 15.478 1.00 52.35 102 LEU C CA 1
ATOM 6673 C C . LEU C 1 62 ? -87.345 63.042 16.939 1.00 54.70 102 LEU C C 1
ATOM 6674 O O . LEU C 1 62 ? -88.234 62.768 17.754 1.00 53.36 102 LEU C O 1
ATOM 6679 N N . LYS C 1 63 ? -86.060 63.135 17.289 1.00 52.91 103 LYS C N 1
ATOM 6680 C CA . LYS C 1 63 ? -85.648 62.918 18.673 1.00 52.95 103 LYS C CA 1
ATOM 6681 C C . LYS C 1 63 ? -86.242 63.973 19.597 1.00 46.34 103 LYS C C 1
ATOM 6682 O O . LYS C 1 63 ? -86.834 63.645 20.632 1.00 43.04 103 LYS C O 1
ATOM 6688 N N . ALA C 1 64 ? -86.091 65.250 19.235 1.00 45.22 104 ALA C N 1
ATOM 6689 C CA . ALA C 1 64 ? -86.552 66.332 20.100 1.00 49.61 104 ALA C CA 1
ATOM 6690 C C . ALA C 1 64 ? -88.059 66.272 20.315 1.00 52.53 104 ALA C C 1
ATOM 6691 O O . ALA C 1 64 ? -88.547 66.554 21.416 1.00 58.80 104 ALA C O 1
ATOM 6693 N N . ARG C 1 65 ? -88.813 65.902 19.279 1.00 49.15 105 ARG C N 1
ATOM 6694 C CA . ARG C 1 65 ? -90.264 65.843 19.413 1.00 47.01 105 ARG C CA 1
ATOM 6695 C C . ARG C 1 65 ? -90.696 64.650 20.256 1.00 44.97 105 ARG C C 1
ATOM 6696 O O . ARG C 1 65 ? -91.582 64.776 21.110 1.00 49.16 105 ARG C O 1
ATOM 6698 N N . LEU C 1 66 ? -90.080 63.485 20.038 1.00 42.53 106 LEU C N 1
ATOM 6699 C CA . LEU C 1 66 ? -90.512 62.279 20.737 1.00 46.11 106 LEU C CA 1
ATOM 6700 C C . LEU C 1 66 ? -90.270 62.375 22.238 1.00 45.33 106 LEU C C 1
ATOM 6701 O O . LEU C 1 66 ? -91.038 61.812 23.027 1.00 44.93 106 LEU C O 1
ATOM 6706 N N . CYS C 1 67 ? -89.217 63.079 22.656 1.00 44.79 107 CYS C N 1
ATOM 6707 C CA . CYS C 1 67 ? -88.919 63.180 24.080 1.00 41.20 107 CYS C CA 1
ATOM 6708 C C . CYS C 1 67 ? -89.853 64.158 24.779 1.00 39.57 107 CYS C C 1
ATOM 6709 O O . CYS C 1 67 ? -90.347 63.870 25.875 1.00 42.22 107 CYS C O 1
ATOM 6712 N N . VAL C 1 68 ? -90.105 65.315 24.162 1.00 42.36 108 VAL C N 1
ATOM 6713 C CA . VAL C 1 68 ? -90.993 66.303 24.767 1.00 40.94 108 VAL C CA 1
ATOM 6714 C C . VAL C 1 68 ? -92.415 65.763 24.837 1.00 44.33 108 VAL C C 1
ATOM 6715 O O . VAL C 1 68 ? -93.073 65.836 25.881 1.00 50.42 108 VAL C O 1
ATOM 6719 N N . GLU C 1 69 ? -92.912 65.214 23.724 1.00 38.64 109 GLU C N 1
ATOM 6720 C CA . GLU C 1 69 ? -94.221 64.571 23.743 1.00 40.25 109 GLU C CA 1
ATOM 6721 C C . GLU C 1 69 ? -94.227 63.378 24.690 1.00 45.65 109 GLU C C 1
ATOM 6722 O O . GLU C 1 69 ? -95.198 63.165 25.426 1.00 48.91 109 GLU C O 1
ATOM 6728 N N . GLY C 1 70 ? -93.146 62.593 24.688 1.00 45.92 110 GLY C N 1
ATOM 6729 C CA . GLY C 1 70 ? -93.094 61.415 25.538 1.00 43.97 110 GLY C CA 1
ATOM 6730 C C . GLY C 1 70 ? -93.199 61.749 27.012 1.00 43.24 110 GLY C C 1
ATOM 6731 O O . GLY C 1 70 ? -93.921 61.084 27.759 1.00 39.30 110 GLY C O 1
ATOM 6732 N N . MET C 1 71 ? -92.491 62.793 27.451 1.00 40.86 111 MET C N 1
ATOM 6733 C CA . MET C 1 71 ? -92.540 63.168 28.860 1.00 45.20 111 MET C CA 1
ATOM 6734 C C . MET C 1 71 ? -93.909 63.714 29.251 1.00 41.89 111 MET C C 1
ATOM 6735 O O . MET C 1 71 ? -94.338 63.535 30.397 1.00 43.68 111 MET C O 1
ATOM 6740 N N . HIS C 1 72 ? -94.615 64.365 28.321 1.00 41.09 112 HIS C N 1
ATOM 6741 C CA . HIS C 1 72 ? -95.976 64.804 28.613 1.00 43.68 112 HIS C CA 1
ATOM 6742 C C . HIS C 1 72 ? -96.923 63.615 28.711 1.00 43.46 112 HIS C C 1
ATOM 6743 O O . HIS C 1 72 ? -97.755 63.549 29.625 1.00 40.21 112 HIS C O 1
ATOM 6750 N N . LEU C 1 73 ? -96.810 62.664 27.778 1.00 44.69 113 LEU C N 1
ATOM 6751 C CA . LEU C 1 73 ? -97.603 61.443 27.862 1.00 41.48 113 LEU C CA 1
ATOM 6752 C C . LEU C 1 73 ? -97.240 60.642 29.105 1.00 46.33 113 LEU C C 1
ATOM 6753 O O . LEU C 1 73 ? -98.109 60.020 29.729 1.00 54.76 113 LEU C O 1
ATOM 6758 N N . ALA C 1 74 ? -95.959 60.644 29.479 1.00 43.29 114 ALA C N 1
ATOM 6759 C CA . ALA C 1 74 ? -95.535 59.906 30.663 1.00 40.96 114 ALA C CA 1
ATOM 6760 C C . ALA C 1 74 ? -96.189 60.468 31.918 1.00 39.30 114 ALA C C 1
ATOM 6761 O O . ALA C 1 74 ? -96.789 59.725 32.703 1.00 40.34 114 ALA C O 1
ATOM 6763 N N . TYR C 1 75 ? -96.096 61.786 32.117 1.00 39.90 115 TYR C N 1
ATOM 6764 C CA . TYR C 1 75 ? -96.679 62.396 33.309 1.00 43.76 115 TYR C CA 1
ATOM 6765 C C . TYR C 1 75 ? -98.182 62.149 33.378 1.00 47.53 115 TYR C C 1
ATOM 6766 O O . TYR C 1 75 ? -98.724 61.863 34.453 1.00 46.30 115 TYR C O 1
ATOM 6775 N N . ALA C 1 76 ? -98.873 62.241 32.239 1.00 49.35 116 ALA C N 1
ATOM 6776 C CA . ALA C 1 76 ? -100.304 61.956 32.224 1.00 41.33 116 ALA C CA 1
ATOM 6777 C C . ALA C 1 76 ? -100.577 60.492 32.545 1.00 36.56 116 ALA C C 1
ATOM 6778 O O . ALA C 1 76 ? -101.547 60.174 33.243 1.00 39.49 116 ALA C O 1
ATOM 6780 N N . TYR C 1 77 ? -99.728 59.587 32.052 1.00 37.55 117 TYR C N 1
ATOM 6781 C CA . TYR C 1 77 ? -99.907 58.169 32.347 1.00 37.76 117 TYR C CA 1
ATOM 6782 C C . TYR C 1 77 ? -99.649 57.873 33.819 1.00 45.36 117 TYR C C 1
ATOM 6783 O O . TYR C 1 77 ? -100.367 57.073 34.431 1.00 48.62 117 TYR C O 1
ATOM 6792 N N . LEU C 1 78 ? -98.626 58.505 34.403 1.00 46.16 118 LEU C N 1
ATOM 6793 C CA . LEU C 1 78 ? -98.315 58.267 35.810 1.00 42.57 118 LEU C CA 1
ATOM 6794 C C . LEU C 1 78 ? -99.440 58.756 36.715 1.00 39.72 118 LEU C C 1
ATOM 6795 O O . LEU C 1 78 ? -99.753 58.121 37.728 1.00 38.85 118 LEU C O 1
ATOM 6800 N N . ASP C 1 79 ? -100.052 59.891 36.371 1.00 38.21 119 ASP C N 1
ATOM 6801 C CA . ASP C 1 79 ? -101.193 60.377 37.140 1.00 40.45 119 ASP C CA 1
ATOM 6802 C C . ASP C 1 79 ? -102.396 59.458 36.977 1.00 44.72 119 ASP C C 1
ATOM 6803 O O . ASP C 1 79 ? -103.091 59.159 37.955 1.00 48.37 119 ASP C O 1
ATOM 6808 N N . GLU C 1 80 ? -102.654 58.997 35.751 1.00 39.36 120 GLU C N 1
ATOM 6809 C CA . GLU C 1 80 ? -103.830 58.171 35.493 1.00 40.21 120 GLU C CA 1
ATOM 6810 C C . GLU C 1 80 ? -103.753 56.848 36.246 1.00 43.34 120 GLU C C 1
ATOM 6811 O O . GLU C 1 80 ? -104.732 56.413 36.864 1.00 40.81 120 GLU C O 1
ATOM 6817 N N . LYS C 1 81 ? -102.595 56.196 36.212 1.00 45.43 121 LYS C N 1
ATOM 6818 C CA . LYS C 1 81 ? -102.409 54.913 36.874 1.00 46.77 121 LYS C CA 1
ATOM 6819 C C . LYS C 1 81 ? -101.979 55.050 38.329 1.00 44.81 121 LYS C C 1
ATOM 6820 O O . LYS C 1 81 ? -101.828 54.030 39.010 1.00 44.83 121 LYS C O 1
ATOM 6826 N N . LYS C 1 82 ? -101.783 56.276 38.819 1.00 39.50 122 LYS C N 1
ATOM 6827 C CA . LYS C 1 82 ? -101.349 56.518 40.195 1.00 44.51 122 LYS C CA 1
ATOM 6828 C C . LYS C 1 82 ? -100.005 55.844 40.473 1.00 47.59 122 LYS C C 1
ATOM 6829 O O . LYS C 1 82 ? -99.801 55.210 41.511 1.00 45.81 122 LYS C O 1
ATOM 6835 N N . ILE C 1 83 ? -99.083 55.981 39.524 1.00 48.09 123 ILE C N 1
ATOM 6836 C CA . ILE C 1 83 ? -97.726 55.467 39.688 1.00 42.11 123 ILE C CA 1
ATOM 6837 C C . ILE C 1 83 ? -96.886 56.540 40.372 1.00 41.89 123 ILE C C 1
ATOM 6838 O O . ILE C 1 83 ? -96.892 57.701 39.935 1.00 43.67 123 ILE C O 1
ATOM 6843 N N . PRO C 1 84 ? -96.162 56.207 41.438 1.00 40.58 124 PRO C N 1
ATOM 6844 C CA . PRO C 1 84 ? -95.390 57.231 42.154 1.00 43.09 124 PRO C CA 1
ATOM 6845 C C . PRO C 1 84 ? -94.300 57.843 41.284 1.00 42.78 124 PRO C C 1
ATOM 6846 O O . PRO C 1 84 ? -93.617 57.153 40.524 1.00 41.36 124 PRO C O 1
ATOM 6850 N N . TYR C 1 85 ? -94.161 59.163 41.397 1.00 40.31 125 TYR C N 1
ATOM 6851 C CA . TYR C 1 85 ? -93.052 59.909 40.821 1.00 43.11 125 TYR C CA 1
ATOM 6852 C C . TYR C 1 85 ? -92.843 61.142 41.687 1.00 45.42 125 TYR C C 1
ATOM 6853 O O . TYR C 1 85 ? -93.617 61.408 42.609 1.00 51.46 125 TYR C O 1
ATOM 6862 N N . LYS C 1 86 ? -91.790 61.904 41.395 1.00 41.72 126 LYS C N 1
ATOM 6863 C CA . LYS C 1 86 ? -91.428 62.956 42.338 1.00 53.42 126 LYS C CA 1
ATOM 6864 C C . LYS C 1 86 ? -91.273 64.336 41.711 1.00 64.66 126 LYS C C 1
ATOM 6865 O O . LYS C 1 86 ? -91.498 65.343 42.391 1.00 82.34 126 LYS C O 1
ATOM 6871 N N . LYS C 1 87 ? -90.882 64.402 40.439 1.00 54.49 127 LYS C N 1
ATOM 6872 C CA . LYS C 1 87 ? -90.762 65.674 39.726 1.00 55.99 127 LYS C CA 1
ATOM 6873 C C . LYS C 1 87 ? -89.712 66.572 40.390 1.00 53.89 127 LYS C C 1
ATOM 6874 O O . LYS C 1 87 ? -89.998 67.669 40.874 1.00 50.77 127 LYS C O 1
ATOM 6880 N N . THR C 1 88 ? -88.481 66.072 40.415 1.00 52.12 128 THR C N 1
ATOM 6881 C CA . THR C 1 88 ? -87.344 66.790 40.979 1.00 55.91 128 THR C CA 1
ATOM 6882 C C . THR C 1 88 ? -86.572 67.426 39.830 1.00 62.50 128 THR C C 1
ATOM 6883 O O . THR C 1 88 ? -85.909 66.722 39.059 1.00 79.41 128 THR C O 1
ATOM 6887 N N . GLY C 1 89 ? -86.652 68.751 39.724 1.00 52.72 129 GLY C N 1
ATOM 6888 C CA . GLY C 1 89 ? -86.071 69.482 38.612 1.00 46.02 129 GLY C CA 1
ATOM 6889 C C . GLY C 1 89 ? -84.620 69.169 38.298 1.00 53.60 129 GLY C C 1
ATOM 6890 O O . GLY C 1 89 ? -83.895 68.614 39.130 1.00 62.14 129 GLY C O 1
ATOM 6891 N N . LYS C 1 90 ? -84.191 69.524 37.092 1.00 55.82 130 LYS C N 1
ATOM 6892 C CA . LYS C 1 90 ? -82.839 69.268 36.618 1.00 54.58 130 LYS C CA 1
ATOM 6893 C C . LYS C 1 90 ? -82.031 70.559 36.625 1.00 51.10 130 LYS C C 1
ATOM 6894 O O . LYS C 1 90 ? -82.563 71.652 36.415 1.00 42.66 130 LYS C O 1
ATOM 6900 N N . LEU C 1 91 ? -80.733 70.417 36.876 1.00 53.72 131 LEU C N 1
ATOM 6901 C CA . LEU C 1 91 ? -79.791 71.529 36.846 1.00 47.22 131 LEU C CA 1
ATOM 6902 C C . LEU C 1 91 ? -78.577 71.085 36.044 1.00 45.27 131 LEU C C 1
ATOM 6903 O O . LEU C 1 91 ? -77.844 70.186 36.470 1.00 46.01 131 LEU C O 1
ATOM 6908 N N . ILE C 1 92 ? -78.378 71.694 34.879 1.00 49.62 132 ILE C N 1
ATOM 6909 C CA . ILE C 1 92 ? -77.216 71.434 34.037 1.00 47.67 132 ILE C CA 1
ATOM 6910 C C . ILE C 1 92 ? -76.205 72.538 34.320 1.00 48.88 132 ILE C C 1
ATOM 6911 O O . ILE C 1 92 ? -76.380 73.680 33.884 1.00 46.37 132 ILE C O 1
ATOM 6916 N N . VAL C 1 93 ? -75.144 72.196 35.046 1.00 48.54 133 VAL C N 1
ATOM 6917 C CA . VAL C 1 93 ? -74.221 73.172 35.614 1.00 45.15 133 VAL C CA 1
ATOM 6918 C C . VAL C 1 93 ? -72.967 73.250 34.756 1.00 43.54 133 VAL C C 1
ATOM 6919 O O . VAL C 1 93 ? -72.344 72.225 34.453 1.00 45.48 133 VAL C O 1
ATOM 6923 N N . ALA C 1 94 ? -72.594 74.466 34.372 1.00 45.33 134 ALA C N 1
ATOM 6924 C CA . ALA C 1 94 ? -71.306 74.743 33.753 1.00 45.83 134 ALA C CA 1
ATOM 6925 C C . ALA C 1 94 ? -70.326 75.203 34.824 1.00 48.41 134 ALA C C 1
ATOM 6926 O O . ALA C 1 94 ? -70.708 75.905 35.765 1.00 49.68 134 ALA C O 1
ATOM 6928 N N . THR C 1 95 ? -69.062 74.800 34.683 1.00 50.10 135 THR C N 1
ATOM 6929 C CA . THR C 1 95 ? -68.049 75.082 35.691 1.00 53.22 135 THR C CA 1
ATOM 6930 C C . THR C 1 95 ? -66.934 76.002 35.211 1.00 57.17 135 THR C C 1
ATOM 6931 O O . THR C 1 95 ? -66.129 76.445 36.037 1.00 59.89 135 THR C O 1
ATOM 6935 N N . ASP C 1 96 ? -66.854 76.292 33.914 1.00 59.23 136 ASP C N 1
ATOM 6936 C CA . ASP C 1 96 ? -65.876 77.236 33.391 1.00 61.79 136 ASP C CA 1
ATOM 6937 C C . ASP C 1 96 ? -66.497 77.996 32.228 1.00 63.62 136 ASP C C 1
ATOM 6938 O O . ASP C 1 96 ? -67.543 77.614 31.698 1.00 65.76 136 ASP C O 1
ATOM 6943 N N . GLU C 1 97 ? -65.835 79.089 31.833 1.00 65.41 137 GLU C N 1
ATOM 6944 C CA . GLU C 1 97 ? -66.334 79.890 30.720 1.00 64.06 137 GLU C CA 1
ATOM 6945 C C . GLU C 1 97 ? -66.375 79.086 29.429 1.00 64.31 137 GLU C C 1
ATOM 6946 O O . GLU C 1 97 ? -67.231 79.329 28.570 1.00 59.21 137 GLU C O 1
ATOM 6948 N N . LYS C 1 98 ? -65.466 78.121 29.274 1.00 60.94 138 LYS C N 1
ATOM 6949 C CA . LYS C 1 98 ? -65.509 77.245 28.111 1.00 62.05 138 LYS C CA 1
ATOM 6950 C C . LYS C 1 98 ? -66.711 76.312 28.138 1.00 69.26 138 LYS C C 1
ATOM 6951 O O . LYS C 1 98 ? -67.031 75.710 27.109 1.00 85.61 138 LYS C O 1
ATOM 6953 N N . GLU C 1 99 ? -67.386 76.181 29.282 1.00 67.44 139 GLU C N 1
ATOM 6954 C CA . GLU C 1 99 ? -68.589 75.364 29.367 1.00 62.24 139 GLU C CA 1
ATOM 6955 C C . GLU C 1 99 ? -69.872 76.178 29.270 1.00 62.67 139 GLU C C 1
ATOM 6956 O O . GLU C 1 99 ? -70.931 75.602 28.996 1.00 64.77 139 GLU C O 1
ATOM 6962 N N . VAL C 1 100 ? -69.808 77.496 29.476 1.00 58.06 140 VAL C N 1
ATOM 6963 C CA . VAL C 1 100 ? -71.029 78.293 29.425 1.00 61.51 140 VAL C CA 1
ATOM 6964 C C . VAL C 1 100 ? -71.504 78.483 27.988 1.00 63.42 140 VAL C C 1
ATOM 6965 O O . VAL C 1 100 ? -72.706 78.636 27.745 1.00 68.21 140 VAL C O 1
ATOM 6969 N N . LYS C 1 101 ? -70.595 78.471 27.011 1.00 61.10 141 LYS C N 1
ATOM 6970 C CA . LYS C 1 101 ? -71.034 78.625 25.628 1.00 56.82 141 LYS C CA 1
ATOM 6971 C C . LYS C 1 101 ? -71.790 77.385 25.160 1.00 53.84 141 LYS C C 1
ATOM 6972 O O . LYS C 1 101 ? -72.814 77.493 24.475 1.00 55.08 141 LYS C O 1
ATOM 6974 N N . LEU C 1 102 ? -71.310 76.195 25.535 1.00 51.24 142 LEU C N 1
ATOM 6975 C CA . LEU C 1 102 ? -72.058 74.981 25.225 1.00 50.25 142 LEU C CA 1
ATOM 6976 C C . LEU C 1 102 ? -73.375 74.929 25.985 1.00 49.57 142 LEU C C 1
ATOM 6977 O O . LEU C 1 102 ? -74.355 74.364 25.487 1.00 51.82 142 LEU C O 1
ATOM 6982 N N . LEU C 1 103 ? -73.415 75.502 27.190 1.00 46.95 143 LEU C N 1
ATOM 6983 C CA . LEU C 1 103 ? -74.663 75.547 27.943 1.00 50.14 143 LEU C CA 1
ATOM 6984 C C . LEU C 1 103 ? -75.663 76.493 27.290 1.00 56.50 143 LEU C C 1
ATOM 6985 O O . LEU C 1 103 ? -76.869 76.219 27.278 1.00 56.81 143 LEU C O 1
ATOM 6990 N N . LYS C 1 104 ? -75.180 77.612 26.742 1.00 57.52 144 LYS C N 1
ATOM 6991 C CA . LYS C 1 104 ? -76.064 78.511 26.006 1.00 53.06 144 LYS C CA 1
ATOM 6992 C C . LYS C 1 104 ? -76.628 77.837 24.764 1.00 50.64 144 LYS C C 1
ATOM 6993 O O . LYS C 1 104 ? -77.770 78.110 24.373 1.00 53.53 144 LYS C O 1
ATOM 6995 N N . ASP C 1 105 ? -75.847 76.958 24.130 1.00 47.37 145 ASP C N 1
ATOM 6996 C CA . ASP C 1 105 ? -76.374 76.170 23.022 1.00 49.43 145 ASP C CA 1
ATOM 6997 C C . ASP C 1 105 ? -77.523 75.281 23.482 1.00 53.66 145 ASP C C 1
ATOM 6998 O O . ASP C 1 105 ? -78.534 75.147 22.782 1.00 56.97 145 ASP C O 1
ATOM 7003 N N . LEU C 1 106 ? -77.387 74.669 24.662 1.00 53.79 146 LEU C N 1
ATOM 7004 C CA . LEU C 1 106 ? -78.458 73.829 25.190 1.00 48.79 146 LEU C CA 1
ATOM 7005 C C . LEU C 1 106 ? -79.695 74.648 25.532 1.00 47.94 146 LEU C C 1
ATOM 7006 O O . LEU C 1 106 ? -80.817 74.137 25.443 1.00 52.58 146 LEU C O 1
ATOM 7011 N N . GLU C 1 107 ? -79.514 75.910 25.924 1.00 47.55 147 GLU C N 1
ATOM 7012 C CA . GLU C 1 107 ? -80.660 76.765 26.212 1.00 46.86 147 GLU C CA 1
ATOM 7013 C C . GLU C 1 107 ? -81.418 77.109 24.937 1.00 50.10 147 GLU C C 1
ATOM 7014 O O . GLU C 1 107 ? -82.653 77.052 24.903 1.00 50.00 147 GLU C O 1
ATOM 7020 N N . LYS C 1 108 ? -80.693 77.469 23.874 1.00 47.84 148 LYS C N 1
ATOM 7021 C CA . LYS C 1 108 ? -81.349 77.782 22.608 1.00 49.19 148 LYS C CA 1
ATOM 7022 C C . LYS C 1 108 ? -82.056 76.558 22.038 1.00 51.95 148 LYS C C 1
ATOM 7023 O O . LYS C 1 108 ? -83.169 76.665 21.511 1.00 57.07 148 LYS C O 1
ATOM 7025 N N . ARG C 1 109 ? -81.426 75.385 22.135 1.00 48.74 149 ARG C N 1
ATOM 7026 C CA . ARG C 1 109 ? -82.084 74.166 21.675 1.00 46.01 149 ARG C CA 1
ATOM 7027 C C . ARG C 1 109 ? -83.257 73.792 22.572 1.00 47.92 149 ARG C C 1
ATOM 7028 O O . ARG C 1 109 ? -84.270 73.279 22.083 1.00 45.21 149 ARG C O 1
ATOM 7036 N N . GLY C 1 110 ? -83.150 74.057 23.874 1.00 47.93 150 GLY C N 1
ATOM 7037 C CA . GLY C 1 110 ? -84.227 73.698 24.782 1.00 48.19 150 GLY C CA 1
ATOM 7038 C C . GLY C 1 110 ? -85.478 74.531 24.581 1.00 52.40 150 GLY C C 1
ATOM 7039 O O . GLY C 1 110 ? -86.593 74.002 24.588 1.00 57.92 150 GLY C O 1
ATOM 7040 N N . ILE C 1 111 ? -85.316 75.846 24.405 1.00 51.42 151 ILE C N 1
ATOM 7041 C CA . ILE C 1 111 ? -86.481 76.691 24.166 1.00 52.91 151 ILE C CA 1
ATOM 7042 C C . ILE C 1 111 ? -87.086 76.398 22.800 1.00 50.13 151 ILE C C 1
ATOM 7043 O O . ILE C 1 111 ? -88.308 76.474 22.627 1.00 57.16 151 ILE C O 1
ATOM 7048 N N . ALA C 1 112 ? -86.254 76.052 21.814 1.00 48.60 152 ALA C N 1
ATOM 7049 C CA . ALA C 1 112 ? -86.775 75.699 20.499 1.00 49.05 152 ALA C CA 1
ATOM 7050 C C . ALA C 1 112 ? -87.578 74.407 20.545 1.00 54.10 152 ALA C C 1
ATOM 7051 O O . ALA C 1 112 ? -88.510 74.230 19.753 1.00 58.19 152 ALA C O 1
ATOM 7053 N N . ASN C 1 113 ? -87.237 73.498 21.458 1.00 56.69 153 ASN C N 1
ATOM 7054 C CA . ASN C 1 113 ? -88.025 72.292 21.677 1.00 55.13 153 ASN C CA 1
ATOM 7055 C C . ASN C 1 113 ? -89.203 72.523 22.616 1.00 55.15 153 ASN C C 1
ATOM 7056 O O . ASN C 1 113 ? -89.934 71.570 22.908 1.00 56.73 153 ASN C O 1
ATOM 7061 N N . ASN C 1 114 ? -89.397 73.759 23.087 1.00 55.09 154 ASN C N 1
ATOM 7062 C CA . ASN C 1 114 ? -90.513 74.124 23.964 1.00 61.99 154 ASN C CA 1
ATOM 7063 C C . ASN C 1 114 ? -90.517 73.289 25.245 1.00 62.13 154 ASN C C 1
ATOM 7064 O O . ASN C 1 114 ? -91.512 72.653 25.602 1.00 61.77 154 ASN C O 1
ATOM 7069 N N . VAL C 1 115 ? -89.386 73.301 25.942 1.00 56.02 155 VAL C N 1
ATOM 7070 C CA . VAL C 1 115 ? -89.244 72.629 27.227 1.00 56.02 155 VAL C CA 1
ATOM 7071 C C . VAL C 1 115 ? -89.710 73.593 28.315 1.00 57.27 155 VAL C C 1
ATOM 7072 O O . VAL C 1 115 ? -89.082 74.650 28.494 1.00 61.89 155 VAL C O 1
ATOM 7076 N N . PRO C 1 116 ? -90.784 73.288 29.044 1.00 59.77 156 PRO C N 1
ATOM 7077 C CA . PRO C 1 116 ? -91.234 74.196 30.103 1.00 65.04 156 PRO C CA 1
ATOM 7078 C C . PRO C 1 116 ? -90.729 73.782 31.476 1.00 72.19 156 PRO C C 1
ATOM 7079 O O . PRO C 1 116 ? -90.678 72.587 31.785 1.00 78.71 156 PRO C O 1
ATOM 7083 N N . ASP C 1 117 ? -90.324 74.743 32.301 1.00 72.14 157 ASP C N 1
ATOM 7084 C CA . ASP C 1 117 ? -90.198 76.135 31.893 1.00 63.77 157 ASP C CA 1
ATOM 7085 C C . ASP C 1 117 ? -88.721 76.504 31.929 1.00 58.22 157 ASP C C 1
ATOM 7086 O O . ASP C 1 117 ? -88.251 77.114 32.890 1.00 56.90 157 ASP C O 1
ATOM 7091 N N . LEU C 1 118 ? -87.996 76.113 30.881 1.00 57.09 158 LEU C N 1
ATOM 7092 C CA . LEU C 1 118 ? -86.547 76.257 30.867 1.00 56.67 158 LEU C CA 1
ATOM 7093 C C . LEU C 1 118 ? -86.136 77.704 31.098 1.00 53.88 158 LEU C C 1
ATOM 7094 O O . LEU C 1 118 ? -86.737 78.635 30.555 1.00 54.38 158 LEU C O 1
ATOM 7099 N N . ARG C 1 119 ? -85.103 77.887 31.916 1.00 56.43 159 ARG C N 1
ATOM 7100 C CA . ARG C 1 119 ? -84.620 79.215 32.267 1.00 58.15 159 ARG C CA 1
ATOM 7101 C C . ARG C 1 119 ? -83.141 79.122 32.607 1.00 53.85 159 ARG C C 1
ATOM 7102 O O . ARG C 1 119 ? -82.746 78.289 33.428 1.00 49.47 159 ARG C O 1
ATOM 7110 N N . MET C 1 120 ? -82.331 79.966 31.970 1.00 55.36 160 MET C N 1
ATOM 7111 C CA . MET C 1 120 ? -80.918 80.040 32.313 1.00 55.40 160 MET C CA 1
ATOM 7112 C C . MET C 1 120 ? -80.761 80.701 33.674 1.00 59.22 160 MET C C 1
ATOM 7113 O O . MET C 1 120 ? -81.374 81.736 33.950 1.00 64.91 160 MET C O 1
ATOM 7118 N N . ILE C 1 121 ? -79.938 80.102 34.525 1.00 56.64 161 ILE C N 1
ATOM 7119 C CA . ILE C 1 121 ? -79.821 80.498 35.920 1.00 61.85 161 ILE C CA 1
ATOM 7120 C C . ILE C 1 121 ? -78.361 80.845 36.194 1.00 63.35 161 ILE C C 1
ATOM 7121 O O . ILE C 1 121 ? -77.448 80.178 35.692 1.00 59.85 161 ILE C O 1
ATOM 7126 N N . GLU C 1 122 ? -78.138 81.918 36.952 1.00 66.84 162 GLU C N 1
ATOM 7127 C CA . GLU C 1 122 ? -76.792 82.443 37.116 1.00 65.25 162 GLU C CA 1
ATOM 7128 C C . GLU C 1 122 ? -76.122 81.854 38.357 1.00 63.24 162 GLU C C 1
ATOM 7129 O O . GLU C 1 122 ? -76.727 81.109 39.132 1.00 69.08 162 GLU C O 1
ATOM 7135 N N . GLY C 1 123 ? -74.849 82.212 38.544 1.00 60.70 163 GLY C N 1
ATOM 7136 C CA . GLY C 1 123 ? -74.034 81.546 39.550 1.00 62.32 163 GLY C CA 1
ATOM 7137 C C . GLY C 1 123 ? -74.562 81.723 40.960 1.00 63.76 163 GLY C C 1
ATOM 7138 O O . GLY C 1 123 ? -74.729 80.751 41.701 1.00 62.08 163 GLY C O 1
ATOM 7139 N N . SER C 1 124 ? -74.823 82.971 41.356 1.00 61.79 164 SER C N 1
ATOM 7140 C CA . SER C 1 124 ? -75.365 83.226 42.685 1.00 61.03 164 SER C CA 1
ATOM 7141 C C . SER C 1 124 ? -76.717 82.558 42.891 1.00 59.01 164 SER C C 1
ATOM 7142 O O . SER C 1 124 ? -77.098 82.285 44.033 1.00 58.84 164 SER C O 1
ATOM 7145 N N . GLU C 1 125 ? -77.441 82.274 41.812 1.00 58.75 165 GLU C N 1
ATOM 7146 C CA . GLU C 1 125 ? -78.767 81.689 41.936 1.00 61.64 165 GLU C CA 1
ATOM 7147 C C . GLU C 1 125 ? -78.724 80.172 42.094 1.00 55.38 165 GLU C C 1
ATOM 7148 O O . GLU C 1 125 ? -79.738 79.574 42.469 1.00 55.43 165 GLU C O 1
ATOM 7154 N N . ILE C 1 126 ? -77.573 79.546 41.833 1.00 56.13 166 ILE C N 1
ATOM 7155 C CA . ILE C 1 126 ? -77.481 78.086 41.852 1.00 58.33 166 ILE C CA 1
ATOM 7156 C C . ILE C 1 126 ? -77.805 77.538 43.238 1.00 57.94 166 ILE C C 1
ATOM 7157 O O . ILE C 1 126 ? -78.518 76.535 43.373 1.00 52.92 166 ILE C O 1
ATOM 7162 N N . GLN C 1 127 ? -77.299 78.187 44.289 1.00 52.93 167 GLN C N 1
ATOM 7163 C CA . GLN C 1 127 ? -77.510 77.698 45.648 1.00 53.29 167 GLN C CA 1
ATOM 7164 C C . GLN C 1 127 ? -78.960 77.798 46.102 1.00 53.95 167 GLN C C 1
ATOM 7165 O O . GLN C 1 127 ? -79.320 77.167 47.102 1.00 54.94 167 GLN C O 1
ATOM 7171 N N . GLU C 1 128 ? -79.798 78.569 45.404 1.00 55.88 168 GLU C N 1
ATOM 7172 C CA . GLU C 1 128 ? -81.212 78.628 45.754 1.00 57.43 168 GLU C CA 1
ATOM 7173 C C . GLU C 1 128 ? -81.944 77.340 45.402 1.00 56.16 168 GLU C C 1
ATOM 7174 O O . GLU C 1 128 ? -83.020 77.082 45.953 1.00 64.47 168 GLU C O 1
ATOM 7180 N N . ILE C 1 129 ? -81.391 76.531 44.504 1.00 51.15 169 ILE C N 1
ATOM 7181 C CA . ILE C 1 129 ? -81.979 75.256 44.111 1.00 48.95 169 ILE C CA 1
ATOM 7182 C C . ILE C 1 129 ? -81.166 74.084 44.649 1.00 47.50 169 ILE C C 1
ATOM 7183 O O . ILE C 1 129 ? -81.721 73.132 45.200 1.00 45.95 169 ILE C O 1
ATOM 7188 N N . GLU C 1 130 ? -79.846 74.140 44.496 1.00 51.93 170 GLU C N 1
ATOM 7189 C CA . GLU C 1 130 ? -78.934 73.150 45.070 1.00 48.48 170 GLU C CA 1
ATOM 7190 C C . GLU C 1 130 ? -77.934 73.879 45.956 1.00 47.32 170 GLU C C 1
ATOM 7191 O O . GLU C 1 130 ? -76.931 74.416 45.453 1.00 48.32 170 GLU C O 1
ATOM 7197 N N . PRO C 1 131 ? -78.157 73.925 47.272 1.00 45.97 171 PRO C N 1
ATOM 7198 C CA . PRO C 1 131 ? -77.313 74.773 48.133 1.00 46.45 171 PRO C CA 1
ATOM 7199 C C . PRO C 1 131 ? -75.855 74.356 48.180 1.00 46.98 171 PRO C C 1
ATOM 7200 O O . PRO C 1 131 ? -74.993 75.200 48.457 1.00 47.39 171 PRO C O 1
ATOM 7204 N N . TYR C 1 132 ? -75.544 73.087 47.921 1.00 46.67 172 TYR C N 1
ATOM 7205 C CA . TYR C 1 132 ? -74.184 72.582 48.043 1.00 48.87 172 TYR C CA 1
ATOM 7206 C C . TYR C 1 132 ? -73.444 72.532 46.712 1.00 48.60 172 TYR C C 1
ATOM 7207 O O . TYR C 1 132 ? -72.303 72.058 46.670 1.00 44.70 172 TYR C O 1
ATOM 7216 N N . CYS C 1 133 ? -74.052 73.018 45.633 1.00 47.24 173 CYS C N 1
ATOM 7217 C CA . CYS C 1 133 ? -73.500 72.874 44.293 1.00 49.46 173 CYS C CA 1
ATOM 7218 C C . CYS C 1 133 ? -72.727 74.120 43.881 1.00 47.94 173 CYS C C 1
ATOM 7219 O O . CYS C 1 133 ? -73.149 75.246 44.155 1.00 50.75 173 CYS C O 1
ATOM 7222 N N . GLN C 1 134 ? -71.597 73.907 43.210 1.00 44.35 174 GLN C N 1
ATOM 7223 C CA . GLN C 1 134 ? -70.786 74.988 42.671 1.00 48.60 174 GLN C CA 1
ATOM 7224 C C . GLN C 1 134 ? -71.270 75.337 41.264 1.00 53.85 174 GLN C C 1
ATOM 7225 O O . GLN C 1 134 ? -72.318 74.872 40.808 1.00 58.04 174 GLN C O 1
ATOM 7231 N N . GLY C 1 135 ? -70.501 76.158 40.556 1.00 50.36 175 GLY C N 1
ATOM 7232 C CA . GLY C 1 135 ? -70.800 76.476 39.170 1.00 48.96 175 GLY C CA 1
ATOM 7233 C C . GLY C 1 135 ? -70.827 77.963 38.879 1.00 57.24 175 GLY C C 1
ATOM 7234 O O . GLY C 1 135 ? -71.189 78.783 39.727 1.00 62.19 175 GLY C O 1
ATOM 7235 N N . VAL C 1 136 ? -70.435 78.318 37.654 1.00 59.30 176 VAL C N 1
ATOM 7236 C CA . VAL C 1 136 ? -70.500 79.706 37.214 1.00 57.24 176 VAL C CA 1
ATOM 7237 C C . VAL C 1 136 ? -71.829 80.037 36.543 1.00 54.27 176 VAL C C 1
ATOM 7238 O O . VAL C 1 136 ? -72.226 81.210 36.517 1.00 50.58 176 VAL C O 1
ATOM 7242 N N . MET C 1 137 ? -72.526 79.038 36.008 1.00 54.84 177 MET C N 1
ATOM 7243 C CA . MET C 1 137 ? -73.827 79.226 35.385 1.00 53.20 177 MET C CA 1
ATOM 7244 C C . MET C 1 137 ? -74.480 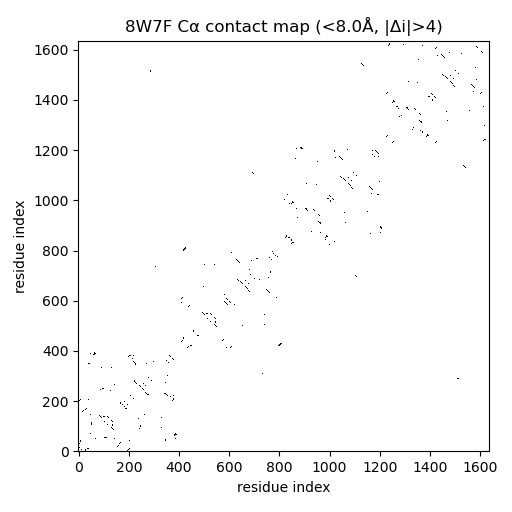77.861 35.244 1.00 48.36 177 MET C C 1
ATOM 7245 O O . MET C 1 137 ? -73.793 76.838 35.179 1.00 46.05 177 MET C O 1
ATOM 7250 N N . ALA C 1 138 ? -75.810 77.852 35.201 1.00 46.91 178 ALA C N 1
ATOM 7251 C CA . ALA C 1 138 ? -76.534 76.597 35.095 1.00 49.73 178 ALA C CA 1
ATOM 7252 C C . ALA C 1 138 ? -77.835 76.810 34.335 1.00 50.73 178 ALA C C 1
ATOM 7253 O O . ALA C 1 138 ? -78.294 77.938 34.142 1.00 50.09 178 ALA C O 1
ATOM 7255 N N . LEU C 1 139 ? -78.417 75.696 33.897 1.00 49.89 179 LEU C N 1
ATOM 7256 C CA . LEU C 1 139 ? -79.690 75.676 33.188 1.00 44.61 179 LEU C CA 1
ATOM 7257 C C . LEU C 1 139 ? -80.694 74.920 34.046 1.00 50.14 179 LEU C C 1
ATOM 7258 O O . LEU C 1 139 ? -80.448 73.767 34.420 1.00 50.43 179 LEU C O 1
ATOM 7263 N N . HIS C 1 140 ? -81.816 75.564 34.360 1.00 48.77 180 HIS C N 1
ATOM 7264 C CA . HIS C 1 140 ? -82.800 75.017 35.286 1.00 48.36 180 HIS C CA 1
ATOM 7265 C C . HIS C 1 140 ? -84.000 74.482 34.514 1.00 50.79 180 HIS C C 1
ATOM 7266 O O . HIS C 1 140 ? -84.701 75.246 33.840 1.00 60.41 180 HIS C O 1
ATOM 7273 N N . SER C 1 141 ? -84.238 73.173 34.622 1.00 47.09 181 SER C N 1
ATOM 7274 C CA . SER C 1 141 ? -85.382 72.503 34.003 1.00 45.95 181 SER C CA 1
ATOM 7275 C C . SER C 1 141 ? -86.241 71.932 35.123 1.00 50.90 181 SER C C 1
ATOM 7276 O O . SER C 1 141 ? -86.030 70.789 35.560 1.00 51.41 181 SER C O 1
ATOM 7279 N N . PRO C 1 142 ? -87.224 72.690 35.617 1.00 48.66 182 PRO C N 1
ATOM 7280 C CA . PRO C 1 142 ? -87.952 72.254 36.818 1.00 49.82 182 PRO C CA 1
ATOM 7281 C C . PRO C 1 142 ? -88.891 71.083 36.585 1.00 53.26 182 PRO C C 1
ATOM 7282 O O . PRO C 1 142 ? -89.304 70.445 37.561 1.00 54.30 182 PRO C O 1
ATOM 7286 N N . HIS C 1 143 ? -89.239 70.771 35.337 1.00 53.85 183 HIS C N 1
ATOM 7287 C CA . HIS C 1 143 ? -90.197 69.705 35.074 1.00 52.43 183 HIS C CA 1
ATOM 7288 C C . HIS C 1 143 ? -89.544 68.345 34.858 1.00 48.84 183 HIS C C 1
ATOM 7289 O O . HIS C 1 143 ? -90.261 67.343 34.773 1.00 44.80 183 HIS C O 1
ATOM 7296 N N . THR C 1 144 ? -88.216 68.281 34.770 1.00 51.38 184 THR C N 1
ATOM 7297 C CA . THR C 1 144 ? -87.533 66.994 34.790 1.00 50.13 184 THR C CA 1
ATOM 7298 C C . THR C 1 144 ? -87.804 66.295 36.116 1.00 46.51 184 THR C C 1
ATOM 7299 O O . THR C 1 144 ? -87.813 66.926 37.174 1.00 46.72 184 THR C O 1
ATOM 7303 N N . GLY C 1 145 ? -88.044 64.988 36.059 1.00 45.02 185 GLY C N 1
ATOM 7304 C CA . GLY C 1 145 ? -88.386 64.255 37.262 1.00 41.54 185 GLY C CA 1
ATOM 7305 C C . GLY C 1 145 ? -87.727 62.898 37.373 1.00 41.98 185 GLY C C 1
ATOM 7306 O O . GLY C 1 145 ? -86.785 62.593 36.634 1.00 39.78 185 GLY C O 1
ATOM 7307 N N . ILE C 1 146 ? -88.208 62.076 38.306 1.00 38.36 186 ILE C N 1
ATOM 7308 C CA . ILE C 1 146 ? -87.696 60.728 38.504 1.00 39.66 186 ILE C CA 1
ATOM 7309 C C . ILE C 1 146 ? -88.867 59.765 38.633 1.00 41.60 186 ILE C C 1
ATOM 7310 O O . ILE C 1 146 ? -89.968 60.146 39.043 1.00 43.75 186 ILE C O 1
ATOM 7315 N N . VAL C 1 147 ? -88.619 58.503 38.283 1.00 38.93 187 VAL C N 1
ATOM 7316 C CA . VAL C 1 147 ? -89.647 57.468 38.324 1.00 39.99 187 VAL C CA 1
ATOM 7317 C C . VAL C 1 147 ? -88.956 56.116 38.243 1.00 37.97 187 VAL C C 1
ATOM 7318 O O . VAL C 1 147 ? -87.806 56.015 37.814 1.00 41.89 187 VAL C O 1
ATOM 7322 N N . ASP C 1 148 ? -89.659 55.068 38.669 1.00 38.16 188 ASP C N 1
ATOM 7323 C CA . ASP C 1 148 ? -89.210 53.691 38.475 1.00 35.28 188 ASP C CA 1
ATOM 7324 C C . ASP C 1 148 ? -89.725 53.235 37.115 1.00 35.65 188 ASP C C 1
ATOM 7325 O O . ASP C 1 148 ? -90.892 52.860 36.971 1.00 41.15 188 ASP C O 1
ATOM 7330 N N . TRP C 1 149 ? -88.849 53.271 36.108 1.00 38.21 189 TRP C N 1
ATOM 7331 C CA . TRP C 1 149 ? -89.264 52.892 34.763 1.00 33.84 189 TRP C CA 1
ATOM 7332 C C . TRP C 1 149 ? -89.596 51.410 34.671 1.00 33.80 189 TRP C C 1
ATOM 7333 O O . TRP C 1 149 ? -90.389 51.007 33.811 1.00 32.45 189 TRP C O 1
ATOM 7344 N N . GLY C 1 150 ? -89.002 50.585 35.536 1.00 33.03 190 GLY C N 1
ATOM 7345 C CA . GLY C 1 150 ? -89.375 49.182 35.570 1.00 34.29 190 GLY C CA 1
ATOM 7346 C C . GLY C 1 150 ? -90.808 48.981 36.025 1.00 41.54 190 GLY C C 1
ATOM 7347 O O . GLY C 1 150 ? -91.524 48.127 35.493 1.00 43.32 190 GLY C O 1
ATOM 7348 N N . LEU C 1 151 ? -91.247 49.765 37.015 1.00 38.77 191 LEU C N 1
ATOM 7349 C CA . LEU C 1 151 ? -92.643 49.709 37.439 1.00 40.99 191 LEU C CA 1
ATOM 7350 C C . LEU C 1 151 ? -93.566 50.221 36.342 1.00 45.12 191 LEU C C 1
ATOM 7351 O O . LEU C 1 151 ? -94.674 49.700 36.160 1.00 45.70 191 LEU C O 1
ATOM 7356 N N . VAL C 1 152 ? -93.126 51.240 35.602 1.00 40.89 192 VAL C N 1
ATOM 7357 C CA . VAL C 1 152 ? -93.908 51.727 34.470 1.00 39.95 192 VAL C CA 1
ATOM 7358 C C . VAL C 1 152 ? -94.042 50.642 33.410 1.00 43.87 192 VAL C C 1
ATOM 7359 O O . VAL C 1 152 ? -95.130 50.419 32.862 1.00 43.93 192 VAL C O 1
ATOM 7363 N N . THR C 1 153 ? -92.940 49.949 33.105 1.00 42.53 193 THR C N 1
ATOM 7364 C CA . THR C 1 153 ? -92.981 48.884 32.106 1.00 42.02 193 THR C CA 1
ATOM 7365 C C . THR C 1 153 ? -93.964 47.793 32.509 1.00 43.93 193 THR C C 1
ATOM 7366 O O . THR C 1 153 ? -94.763 47.330 31.686 1.00 42.24 193 THR C O 1
ATOM 7370 N N . GLU C 1 154 ? -93.927 47.377 33.778 1.00 42.04 194 GLU C N 1
ATOM 7371 C CA . GLU C 1 154 ? -94.868 46.370 34.253 1.00 42.86 194 GLU C CA 1
ATOM 7372 C C . GLU C 1 154 ? -96.308 46.869 34.188 1.00 39.61 194 GLU C C 1
ATOM 7373 O O . GLU C 1 154 ? -97.230 46.065 34.011 1.00 40.17 194 GLU C O 1
ATOM 7379 N N . HIS C 1 155 ? -96.524 48.181 34.318 1.00 38.74 195 HIS C N 1
ATOM 7380 C CA . HIS C 1 155 ? -97.873 48.714 34.150 1.00 38.44 195 HIS C CA 1
ATOM 7381 C C . HIS C 1 155 ? -98.305 48.679 32.691 1.00 37.38 195 HIS C C 1
ATOM 7382 O O . HIS C 1 155 ? -99.486 48.451 32.403 1.00 40.56 195 HIS C O 1
ATOM 7389 N N . TYR C 1 156 ? -97.374 48.906 31.759 1.00 39.18 196 TYR C N 1
ATOM 7390 C CA . TYR C 1 156 ? -97.678 48.685 30.349 1.00 37.50 196 TYR C CA 1
ATOM 7391 C C . TYR C 1 156 ? -98.129 47.251 30.109 1.00 41.98 196 TYR C C 1
ATOM 7392 O O . TYR C 1 156 ? -99.111 47.011 29.395 1.00 44.97 196 TYR C O 1
ATOM 7401 N N . GLY C 1 157 ? -97.415 46.282 30.692 1.00 42.28 197 GLY C N 1
ATOM 7402 C CA . GLY C 1 157 ? -97.755 44.891 30.465 1.00 40.29 197 GLY C CA 1
ATOM 7403 C C . GLY C 1 157 ? -99.110 44.536 31.035 1.00 41.53 197 GLY C C 1
ATOM 7404 O O . GLY C 1 157 ? -99.831 43.715 30.461 1.00 48.17 197 GLY C O 1
ATOM 7405 N N . GLN C 1 158 ? -99.485 45.166 32.159 1.00 38.92 198 GLN C N 1
ATOM 7406 C CA . GLN C 1 158 ? -100.801 44.933 32.764 1.00 49.98 198 GLN C CA 1
ATOM 7407 C C . GLN C 1 158 ? -101.913 45.511 31.916 1.00 45.90 198 GLN C C 1
ATOM 7408 O O . GLN C 1 158 ? -102.961 44.870 31.756 1.00 44.38 198 GLN C O 1
ATOM 7414 N N . ASP C 1 159 ? -101.716 46.730 31.404 1.00 41.41 199 ASP C N 1
ATOM 7415 C CA . ASP C 1 159 ? -102.639 47.273 30.418 1.00 39.07 199 ASP C CA 1
ATOM 7416 C C . ASP C 1 159 ? -102.743 46.361 29.201 1.00 39.69 199 ASP C C 1
ATOM 7417 O O . ASP C 1 159 ? -103.830 46.177 28.633 1.00 47.94 199 ASP C O 1
ATOM 7422 N N . PHE C 1 160 ? -101.618 45.778 28.791 1.00 39.33 200 PHE C N 1
ATOM 7423 C CA . PHE C 1 160 ? -101.623 44.857 27.662 1.00 38.50 200 PHE C CA 1
ATOM 7424 C C . PHE C 1 160 ? -102.440 43.609 27.976 1.00 41.25 200 PHE C C 1
ATOM 7425 O O . PHE C 1 160 ? -103.194 43.124 27.125 1.00 43.47 200 PHE C O 1
ATOM 7433 N N . LYS C 1 161 ? -102.317 43.083 29.196 1.00 40.48 201 LYS C N 1
ATOM 7434 C CA . LYS C 1 161 ? -103.069 41.885 29.556 1.00 44.93 201 LYS C CA 1
ATOM 7435 C C . LYS C 1 161 ? -104.548 42.196 29.754 1.00 45.38 201 LYS C C 1
ATOM 7436 O O . LYS C 1 161 ? -105.411 41.371 29.430 1.00 42.96 201 LYS C O 1
ATOM 7442 N N . GLN C 1 162 ? -104.859 43.381 30.286 1.00 41.16 202 GLN C N 1
ATOM 7443 C CA . GLN C 1 162 ? -106.252 43.756 30.502 1.00 46.21 202 GLN C CA 1
ATOM 7444 C C . GLN C 1 162 ? -107.017 43.854 29.188 1.00 47.20 202 GLN C C 1
ATOM 7445 O O . GLN C 1 162 ? -108.222 43.583 29.149 1.00 50.54 202 GLN C O 1
ATOM 7451 N N . CYS C 1 163 ? -106.337 44.229 28.106 1.00 45.29 203 CYS C N 1
ATOM 7452 C CA . CYS C 1 163 ? -106.955 44.302 26.788 1.00 40.69 203 CYS C CA 1
ATOM 7453 C C . CYS C 1 163 ? -106.997 42.957 26.075 1.00 41.98 203 CYS C C 1
ATOM 7454 O O . CYS C 1 163 ? -107.416 42.908 24.914 1.00 48.38 203 CYS C O 1
ATOM 7457 N N . GLY C 1 164 ? -106.570 41.877 26.723 1.00 38.19 204 GLY C N 1
ATOM 7458 C CA . GLY C 1 164 ? -106.593 40.562 26.120 1.00 37.36 204 GLY C CA 1
ATOM 7459 C C . GLY C 1 164 ? -105.263 40.040 25.622 1.00 46.87 204 GLY C C 1
ATOM 7460 O O . GLY C 1 164 ? -105.233 38.972 24.997 1.00 52.29 204 GLY C O 1
ATOM 7461 N N . GLY C 1 165 ? -104.166 40.749 25.877 1.00 45.44 205 GLY C N 1
ATOM 7462 C CA . GLY C 1 165 ? -102.870 40.288 25.421 1.00 44.84 205 GLY C CA 1
ATOM 7463 C C . GLY C 1 165 ? -102.278 39.230 26.334 1.00 41.75 205 GLY C C 1
ATOM 7464 O O . GLY C 1 165 ? -102.501 39.213 27.544 1.00 39.31 205 GLY C O 1
ATOM 7465 N N . ASP C 1 166 ? -101.509 38.328 25.731 1.00 43.91 206 ASP C N 1
ATOM 7466 C CA . ASP C 1 166 ? -100.855 37.244 26.449 1.00 42.69 206 ASP C CA 1
ATOM 7467 C C . ASP C 1 166 ? -99.373 37.564 26.600 1.00 44.55 206 ASP C C 1
ATOM 7468 O O . ASP C 1 166 ? -98.719 37.966 25.632 1.00 43.47 206 ASP C O 1
ATOM 7473 N N . ILE C 1 167 ? -98.852 37.392 27.812 1.00 44.72 207 ILE C N 1
ATOM 7474 C CA . ILE C 1 167 ? -97.446 37.633 28.113 1.00 41.59 207 ILE C CA 1
ATOM 7475 C C . ILE C 1 167 ? -96.784 36.287 28.368 1.00 43.93 207 ILE C C 1
ATOM 7476 O O . ILE C 1 167 ? -97.131 35.589 29.328 1.00 42.07 207 ILE C O 1
ATOM 7481 N N . TYR C 1 168 ? -95.830 35.926 27.513 1.00 40.83 208 TYR C N 1
ATOM 7482 C CA . TYR C 1 168 ? -95.060 34.694 27.668 1.00 39.20 208 TYR C CA 1
ATOM 7483 C C . TYR C 1 168 ? -93.701 35.058 28.261 1.00 41.16 208 TYR C C 1
ATOM 7484 O O . TYR C 1 168 ? -92.761 35.403 27.543 1.00 36.59 208 TYR C O 1
ATOM 7493 N N . LEU C 1 169 ? -93.601 34.986 29.585 1.00 38.77 209 LEU C N 1
ATOM 7494 C CA . LEU C 1 169 ? -92.300 35.076 30.227 1.00 41.05 209 LEU C CA 1
ATOM 7495 C C . LEU C 1 169 ? -91.544 33.765 30.045 1.00 40.08 209 LEU C C 1
ATOM 7496 O O . LEU C 1 169 ? -92.117 32.738 29.671 1.00 41.57 209 LEU C O 1
ATOM 7501 N N . ASP C 1 170 ? -90.238 33.812 30.316 1.00 37.96 210 ASP C N 1
ATOM 7502 C CA . ASP C 1 170 ? -89.365 32.645 30.195 1.00 35.52 210 ASP C CA 1
ATOM 7503 C C . ASP C 1 170 ? -89.423 32.040 28.793 1.00 39.91 210 ASP C C 1
ATOM 7504 O O . ASP C 1 170 ? -89.285 30.826 28.621 1.00 43.98 210 ASP C O 1
ATOM 7509 N N . PHE C 1 171 ? -89.632 32.879 27.781 1.00 37.08 211 PHE C N 1
ATOM 7510 C CA . PHE C 1 171 ? -89.730 32.449 26.387 1.00 40.31 211 PHE C CA 1
ATOM 7511 C C . PHE C 1 171 ? -88.548 33.048 25.631 1.00 48.47 211 PHE C C 1
ATOM 7512 O O . PHE C 1 171 ? -88.614 34.190 25.164 1.00 49.28 211 PHE C O 1
ATOM 7520 N N . ASN C 1 172 ? -87.472 32.274 25.502 1.00 40.70 212 ASN C N 1
ATOM 7521 C CA . ASN C 1 172 ? -86.266 32.724 24.810 1.00 37.30 212 ASN C CA 1
ATOM 7522 C C . ASN C 1 172 ? -86.414 32.396 23.330 1.00 39.43 212 ASN C C 1
ATOM 7523 O O . ASN C 1 172 ? -86.214 31.253 22.911 1.00 42.47 212 ASN C O 1
ATOM 7528 N N . VAL C 1 173 ? -86.766 33.405 22.533 1.00 40.48 213 VAL C N 1
ATOM 7529 C CA . VAL C 1 173 ? -86.938 33.207 21.098 1.00 45.73 213 VAL C CA 1
ATOM 7530 C C . VAL C 1 173 ? -85.608 32.778 20.495 1.00 45.37 213 VAL C C 1
ATOM 7531 O O . VAL C 1 173 ? -84.616 33.515 20.552 1.00 41.16 213 VAL C O 1
ATOM 7535 N N . SER C 1 174 ? -85.583 31.579 19.911 1.00 42.82 214 SER C N 1
ATOM 7536 C CA . SER C 1 174 ? -84.356 31.002 19.385 1.00 44.92 214 SER C CA 1
ATOM 7537 C C . SER C 1 174 ? -84.368 30.768 17.884 1.00 45.88 214 SER C C 1
ATOM 7538 O O . SER C 1 174 ? -83.288 30.678 17.290 1.00 50.55 214 SER C O 1
ATOM 7541 N N . LYS C 1 175 ? -85.538 30.668 17.256 1.00 44.92 215 LYS C N 1
ATOM 7542 C CA . LYS C 1 175 ? -85.606 30.281 15.855 1.00 48.59 215 LYS C CA 1
ATOM 7543 C C . LYS C 1 175 ? -86.971 30.649 15.291 1.00 50.08 215 LYS C C 1
ATOM 7544 O O . LYS C 1 175 ? -87.989 30.515 15.976 1.00 48.81 215 LYS C O 1
ATOM 7550 N N . PHE C 1 176 ? -86.978 31.114 14.044 1.00 44.87 216 PHE C N 1
ATOM 7551 C CA . PHE C 1 176 ? -88.198 31.356 13.287 1.00 50.18 216 PHE C CA 1
ATOM 7552 C C . PHE C 1 176 ? -88.306 30.325 12.172 1.00 56.03 216 PHE C C 1
ATOM 7553 O O . PHE C 1 176 ? -87.319 30.031 11.490 1.00 60.28 216 PHE C O 1
ATOM 7561 N N . THR C 1 177 ? -89.505 29.774 11.988 1.00 55.20 217 THR C N 1
ATOM 7562 C CA . THR C 1 177 ? -89.717 28.720 11.007 1.00 54.53 217 THR C CA 1
ATOM 7563 C C . THR C 1 177 ? -91.009 28.971 10.244 1.00 57.15 217 THR C C 1
ATOM 7564 O O . THR C 1 177 ? -91.891 29.709 10.690 1.00 52.12 217 THR C O 1
ATOM 7568 N N . GLU C 1 178 ? -91.107 28.340 9.076 1.00 64.13 218 GLU C N 1
ATOM 7569 C CA . GLU C 1 178 ? -92.352 28.331 8.326 1.00 61.52 218 GLU C CA 1
ATOM 7570 C C . GLU C 1 178 ? -93.267 27.246 8.873 1.00 57.08 218 GLU C C 1
ATOM 7571 O O . GLU C 1 178 ? -92.832 26.123 9.143 1.00 61.04 218 GLU C O 1
ATOM 7577 N N . THR C 1 179 ? -94.535 27.592 9.051 1.00 57.56 219 THR C N 1
ATOM 7578 C CA . THR C 1 179 ? -95.484 26.679 9.670 1.00 58.16 219 THR C CA 1
ATOM 7579 C C . THR C 1 179 ? -95.800 25.509 8.747 1.00 59.45 219 THR C C 1
ATOM 7580 O O . THR C 1 179 ? -95.427 24.369 9.030 1.00 65.16 219 THR C O 1
ATOM 7584 N N . ASP C 1 184 ? -104.400 31.402 7.951 1.00 68.84 224 ASP C N 1
ATOM 7585 C CA . ASP C 1 184 ? -103.615 30.677 8.945 1.00 63.85 224 ASP C CA 1
ATOM 7586 C C . ASP C 1 184 ? -102.543 31.578 9.557 1.00 58.93 224 ASP C C 1
ATOM 7587 O O . ASP C 1 184 ? -102.643 32.804 9.507 1.00 54.76 224 ASP C O 1
ATOM 7592 N N . TYR C 1 185 ? -101.513 30.960 10.129 1.00 57.64 225 TYR C N 1
ATOM 7593 C CA . TYR C 1 185 ? -100.435 31.672 10.812 1.00 52.34 225 TYR C CA 1
ATOM 7594 C C . TYR C 1 185 ? -99.117 31.130 10.277 1.00 48.29 225 TYR C C 1
ATOM 7595 O O . TYR C 1 185 ? -98.584 30.136 10.789 1.00 46.47 225 TYR C O 1
ATOM 7604 N N . PRO C 1 186 ? -98.561 31.759 9.238 1.00 53.58 226 PRO C N 1
ATOM 7605 C CA . PRO C 1 186 ? -97.406 31.184 8.534 1.00 52.22 226 PRO C CA 1
ATOM 7606 C C . PRO C 1 186 ? -96.082 31.285 9.275 1.00 54.50 226 PRO C C 1
ATOM 7607 O O . PRO C 1 186 ? -95.076 30.786 8.760 1.00 52.27 226 PRO C O 1
ATOM 7611 N N . VAL C 1 187 ? -96.030 31.906 10.451 1.00 57.59 227 VAL C N 1
ATOM 7612 C CA . VAL C 1 187 ? -94.780 32.095 11.181 1.00 52.03 227 VAL C CA 1
ATOM 7613 C C . VAL C 1 187 ? -94.869 31.343 12.501 1.00 49.90 227 VAL C C 1
ATOM 7614 O O . VAL C 1 187 ? -95.760 31.612 13.317 1.00 47.32 227 VAL C O 1
ATOM 7618 N N . THR C 1 188 ? -93.947 30.405 12.709 1.00 49.08 228 THR C N 1
ATOM 7619 C CA . THR C 1 188 ? -93.819 29.670 13.960 1.00 49.06 228 THR C CA 1
ATOM 7620 C C . THR C 1 188 ? -92.572 30.150 14.692 1.00 47.73 228 THR C C 1
ATOM 7621 O O . THR C 1 188 ? -91.495 30.245 14.092 1.00 45.34 228 THR C O 1
ATOM 7625 N N . ILE C 1 189 ? -92.720 30.454 15.980 1.00 45.24 229 ILE C N 1
ATOM 7626 C CA . ILE C 1 189 ? -91.636 30.965 16.812 1.00 45.79 229 ILE C CA 1
ATOM 7627 C C . ILE C 1 189 ? -91.299 29.917 17.862 1.00 46.99 229 ILE C C 1
ATOM 7628 O O . ILE C 1 189 ? -92.196 29.391 18.531 1.00 49.99 229 ILE C O 1
ATOM 7633 N N . HIS C 1 190 ? -90.011 29.623 18.015 1.00 44.03 230 HIS C N 1
ATOM 7634 C CA . HIS C 1 190 ? -89.542 28.583 18.918 1.00 44.24 230 HIS C CA 1
ATOM 7635 C C . HIS C 1 190 ? -88.829 29.197 20.114 1.00 46.64 230 HIS C C 1
ATOM 7636 O O . HIS C 1 190 ? -88.009 30.107 19.962 1.00 44.80 230 HIS C O 1
ATOM 7643 N N . GLY C 1 191 ? -89.143 28.686 21.306 1.00 45.32 231 GLY C N 1
ATOM 7644 C CA . GLY C 1 191 ? -88.400 29.022 22.500 1.00 44.94 231 GLY C CA 1
ATOM 7645 C C . GLY C 1 191 ? -87.245 28.064 22.729 1.00 44.46 231 GLY C C 1
ATOM 7646 O O . GLY C 1 191 ? -86.994 27.143 21.954 1.00 50.51 231 GLY C O 1
ATOM 7647 N N . ALA C 1 192 ? -86.528 28.295 23.830 1.00 42.43 232 ALA C N 1
ATOM 7648 C CA . ALA C 1 192 ? -85.403 27.435 24.175 1.00 41.99 232 ALA C CA 1
ATOM 7649 C C . ALA C 1 192 ? -85.838 26.145 24.859 1.00 51.33 232 ALA C C 1
ATOM 7650 O O . ALA C 1 192 ? -85.098 25.156 24.813 1.00 52.61 232 ALA C O 1
ATOM 7652 N N . LYS C 1 193 ? -87.009 26.136 25.490 1.00 51.53 233 LYS C N 1
ATOM 7653 C CA . LYS C 1 193 ? -87.520 24.953 26.159 1.00 55.75 233 LYS C CA 1
ATOM 7654 C C . LYS C 1 193 ? -88.155 24.001 25.148 1.00 61.35 233 LYS C C 1
ATOM 7655 O O . LYS C 1 193 ? -88.572 24.417 24.064 1.00 65.49 233 LYS C O 1
ATOM 7661 N N . PRO C 1 194 ? -88.231 22.710 25.476 1.00 61.98 234 PRO C N 1
ATOM 7662 C CA . PRO C 1 194 ? -88.834 21.752 24.539 1.00 61.24 234 PRO C CA 1
ATOM 7663 C C . PRO C 1 194 ? -90.329 21.987 24.369 1.00 56.19 234 PRO C C 1
ATOM 7664 O O . PRO C 1 194 ? -91.052 22.245 25.334 1.00 55.88 234 PRO C O 1
ATOM 7668 N N . GLY C 1 195 ? -90.786 21.896 23.121 1.00 50.29 235 GLY C N 1
ATOM 7669 C CA . GLY C 1 195 ? -92.198 22.047 22.824 1.00 56.70 235 GLY C CA 1
ATOM 7670 C C . GLY C 1 195 ? -92.767 23.426 23.064 1.00 61.99 235 GLY C C 1
ATOM 7671 O O . GLY C 1 195 ? -93.990 23.581 23.102 1.00 61.28 235 GLY C O 1
ATOM 7672 N N . GLN C 1 196 ? -91.912 24.437 23.224 1.00 60.14 236 GLN C N 1
ATOM 7673 C CA . GLN C 1 196 ? -92.334 25.808 23.510 1.00 54.85 236 GLN C CA 1
ATOM 7674 C C . GLN C 1 196 ? -92.417 26.566 22.189 1.00 50.30 236 GLN C C 1
ATOM 7675 O O . GLN C 1 196 ? -91.402 27.037 21.668 1.00 51.71 236 GLN C O 1
ATOM 7681 N N . THR C 1 197 ? -93.628 26.680 21.644 1.00 46.41 237 THR C N 1
ATOM 7682 C CA . THR C 1 197 ? -93.835 27.322 20.354 1.00 48.17 237 THR C CA 1
ATOM 7683 C C . THR C 1 197 ? -95.084 28.191 20.394 1.00 44.83 237 THR C C 1
ATOM 7684 O O . THR C 1 197 ? -96.014 27.938 21.164 1.00 44.55 237 THR C O 1
ATOM 7688 N N . VAL C 1 198 ? -95.084 29.230 19.558 1.00 39.93 238 VAL C N 1
ATOM 7689 C CA . VAL C 1 198 ? -96.274 30.019 19.263 1.00 39.15 238 VAL C CA 1
ATOM 7690 C C . VAL C 1 198 ? -96.309 30.252 17.760 1.00 40.61 238 VAL C C 1
ATOM 7691 O O . VAL C 1 198 ? -95.275 30.229 17.086 1.00 40.63 238 VAL C O 1
ATOM 7695 N N . ARG C 1 199 ? -97.510 30.463 17.231 1.00 43.34 239 ARG C N 1
ATOM 7696 C CA . ARG C 1 199 ? -97.699 30.735 15.815 1.00 46.96 239 ARG C CA 1
ATOM 7697 C C . ARG C 1 199 ? -98.317 32.114 15.646 1.00 48.18 239 ARG C C 1
ATOM 7698 O O . ARG C 1 199 ? -99.078 32.580 16.502 1.00 51.89 239 ARG C O 1
ATOM 7706 N N . THR C 1 200 ? -97.983 32.769 14.538 1.00 42.54 240 THR C N 1
ATOM 7707 C CA . THR C 1 200 ? -98.421 34.142 14.343 1.00 41.86 240 THR C CA 1
ATOM 7708 C C . THR C 1 200 ? -98.414 34.477 12.861 1.00 49.24 240 THR C C 1
ATOM 7709 O O . THR C 1 200 ? -97.808 33.775 12.047 1.00 51.70 240 THR C O 1
ATOM 7713 N N . LYS C 1 201 ? -99.105 35.566 12.527 1.00 48.25 241 LYS C N 1
ATOM 7714 C CA . LYS C 1 201 ? -99.080 36.108 11.176 1.00 46.78 241 LYS C CA 1
ATOM 7715 C C . LYS C 1 201 ? -97.936 37.087 10.965 1.00 51.16 241 LYS C C 1
ATOM 7716 O O . LYS C 1 201 ? -97.393 37.160 9.858 1.00 54.34 241 LYS C O 1
ATOM 7722 N N . ASN C 1 202 ? -97.564 37.842 11.998 1.00 50.62 242 ASN C N 1
ATOM 7723 C CA . ASN C 1 202 ? -96.507 38.838 11.889 1.00 48.02 242 ASN C CA 1
ATOM 7724 C C . ASN C 1 202 ? -95.758 38.920 13.212 1.00 44.51 242 ASN C C 1
ATOM 7725 O O . ASN C 1 202 ? -96.292 38.583 14.272 1.00 45.84 242 ASN C O 1
ATOM 7730 N N . VAL C 1 203 ? -94.511 39.382 13.141 1.00 45.25 243 VAL C N 1
ATOM 7731 C CA . VAL C 1 203 ? -93.637 39.481 14.305 1.00 41.67 243 VAL C CA 1
ATOM 7732 C C . VAL C 1 203 ? -93.029 40.874 14.363 1.00 41.36 243 VAL C C 1
ATOM 7733 O O . VAL C 1 203 ? -92.588 41.413 13.342 1.00 40.69 243 VAL C O 1
ATOM 7737 N N . LEU C 1 204 ? -92.998 41.453 15.563 1.00 38.94 244 LEU C N 1
ATOM 7738 C CA . LEU C 1 204 ? -92.256 42.676 15.835 1.00 35.57 244 LEU C CA 1
ATOM 7739 C C . LEU C 1 204 ? -91.171 42.383 16.863 1.00 37.24 244 LEU C C 1
ATOM 7740 O O . LEU C 1 204 ? -91.419 41.702 17.866 1.00 35.87 244 LEU C O 1
ATOM 7745 N N . THR C 1 205 ? -89.972 42.902 16.611 1.00 34.58 245 THR C N 1
ATOM 7746 C CA . THR C 1 205 ? -88.813 42.661 17.458 1.00 33.63 245 THR C CA 1
ATOM 7747 C C . THR C 1 205 ? -88.396 43.940 18.168 1.00 34.73 245 THR C C 1
ATOM 7748 O O . THR C 1 205 ? -88.187 44.974 17.526 1.00 36.08 245 THR C O 1
ATOM 7752 N N . CYS C 1 206 ? -88.272 43.856 19.492 1.00 30.79 246 CYS C N 1
ATOM 7753 C CA . CYS C 1 206 ? -87.723 44.921 20.322 1.00 30.02 246 CYS C CA 1
ATOM 7754 C C . CYS C 1 206 ? -86.771 44.265 21.327 1.00 30.96 246 CYS C C 1
ATOM 7755 O O . CYS C 1 206 ? -87.029 44.247 22.533 1.00 28.92 246 CYS C O 1
ATOM 7758 N N . GLY C 1 207 ? -85.663 43.720 20.821 1.00 33.02 247 GLY C N 1
ATOM 7759 C CA . GLY C 1 207 ? -84.770 42.896 21.611 1.00 31.89 247 GLY C CA 1
ATOM 7760 C C . GLY C 1 207 ? -83.647 43.603 22.330 1.00 34.52 247 GLY C C 1
ATOM 7761 O O . GLY C 1 207 ? -82.772 42.930 22.882 1.00 33.65 247 GLY C O 1
ATOM 7762 N N . GLY C 1 208 ? -83.637 44.935 22.340 1.00 38.68 248 GLY C N 1
ATOM 7763 C CA . GLY C 1 208 ? -82.642 45.692 23.077 1.00 35.67 248 GLY C CA 1
ATOM 7764 C C . GLY C 1 208 ? -81.205 45.305 22.787 1.00 35.15 248 GLY C C 1
ATOM 7765 O O . GLY C 1 208 ? -80.688 45.577 21.699 1.00 34.56 248 GLY C O 1
ATOM 7766 N N . LEU C 1 209 ? -80.552 44.657 23.756 1.00 35.09 249 LEU C N 1
ATOM 7767 C CA . LEU C 1 209 ? -79.141 44.310 23.624 1.00 40.67 249 LEU C CA 1
ATOM 7768 C C . LEU C 1 209 ? -78.892 43.184 22.628 1.00 39.57 249 LEU C C 1
ATOM 7769 O O . LEU C 1 209 ? -77.733 42.946 22.272 1.00 38.09 249 LEU C O 1
ATOM 7774 N N . GLN C 1 210 ? -79.938 42.489 22.176 1.00 35.97 250 GLN C N 1
ATOM 7775 C CA . GLN C 1 210 ? -79.806 41.431 21.181 1.00 38.44 250 GLN C CA 1
ATOM 7776 C C . GLN C 1 210 ? -80.607 41.733 19.918 1.00 38.58 250 GLN C C 1
ATOM 7777 O O . GLN C 1 210 ? -80.972 40.809 19.183 1.00 37.89 250 GLN C O 1
ATOM 7783 N N . SER C 1 211 ? -80.892 43.011 19.650 1.00 33.16 251 SER C N 1
ATOM 7784 C CA . SER C 1 211 ? -81.684 43.352 18.473 1.00 39.22 251 SER C CA 1
ATOM 7785 C C . SER C 1 211 ? -80.967 42.953 17.189 1.00 38.32 251 SER C C 1
ATOM 7786 O O . SER C 1 211 ? -81.594 42.437 16.256 1.00 44.40 251 SER C O 1
ATOM 7789 N N . ASP C 1 212 ? -79.652 43.175 17.123 1.00 33.34 252 ASP C N 1
ATOM 7790 C CA . ASP C 1 212 ? -78.904 42.780 15.934 1.00 42.01 252 ASP C CA 1
ATOM 7791 C C . ASP C 1 212 ? -78.826 41.265 15.799 1.00 43.86 252 ASP C C 1
ATOM 7792 O O . ASP C 1 212 ? -78.826 40.742 14.678 1.00 42.45 252 ASP C O 1
ATOM 7797 N N . LEU C 1 213 ? -78.763 40.546 16.922 1.00 41.78 253 LEU C N 1
ATOM 7798 C CA . LEU C 1 213 ? -78.736 39.089 16.864 1.00 43.39 253 LEU C CA 1
ATOM 7799 C C . LEU C 1 213 ? -80.080 38.531 16.412 1.00 46.80 253 LEU C C 1
ATOM 7800 O O . LEU C 1 213 ? -80.130 37.556 15.653 1.00 47.01 253 LEU C O 1
ATOM 7805 N N . LEU C 1 214 ? -81.181 39.136 16.864 1.00 43.86 254 LEU C N 1
ATOM 7806 C CA . LEU C 1 214 ? -82.495 38.708 16.396 1.00 43.65 254 LEU C CA 1
ATOM 7807 C C . LEU C 1 214 ? -82.668 38.996 14.910 1.00 39.52 254 LEU C C 1
ATOM 7808 O O . LEU C 1 214 ? -83.234 38.178 14.175 1.00 37.16 254 LEU C O 1
ATOM 7813 N N . ALA C 1 215 ? -82.182 40.152 14.448 1.00 37.58 255 ALA C N 1
ATOM 7814 C CA . ALA C 1 215 ? -82.279 40.479 13.030 1.00 42.60 255 ALA C CA 1
ATOM 7815 C C . ALA C 1 215 ? -81.531 39.469 12.168 1.00 46.89 255 ALA C C 1
ATOM 7816 O O . ALA C 1 215 ? -81.949 39.188 11.039 1.00 49.05 255 ALA C O 1
ATOM 7818 N N . GLU C 1 216 ? -80.434 38.908 12.683 1.00 45.04 256 GLU C N 1
ATOM 7819 C CA . GLU C 1 216 ? -79.699 37.891 11.938 1.00 47.93 256 GLU C CA 1
ATOM 7820 C C . GLU C 1 216 ? -80.496 36.597 11.810 1.00 50.03 256 GLU C C 1
ATOM 7821 O O . GLU C 1 216 ? -80.383 35.904 10.793 1.00 58.65 256 GLU C O 1
ATOM 7827 N N . LYS C 1 217 ? -81.303 36.257 12.820 1.00 44.13 257 LYS C N 1
ATOM 7828 C CA . LYS C 1 217 ? -82.070 35.015 12.781 1.00 46.89 257 LYS C CA 1
ATOM 7829 C C . LYS C 1 217 ? -83.032 34.965 11.602 1.00 53.56 257 LYS C C 1
ATOM 7830 O O . LYS C 1 217 ? -83.428 33.872 11.185 1.00 62.91 257 LYS C O 1
ATOM 7836 N N . THR C 1 218 ? -83.418 36.117 11.060 1.00 50.17 258 THR C N 1
ATOM 7837 C CA . THR C 1 218 ? -84.278 36.183 9.889 1.00 48.42 258 THR C CA 1
ATOM 7838 C C . THR C 1 218 ? -83.523 36.573 8.625 1.00 48.02 258 THR C C 1
ATOM 7839 O O . THR C 1 218 ? -84.139 36.671 7.557 1.00 58.34 258 THR C O 1
ATOM 7843 N N . GLY C 1 219 ? -82.219 36.800 8.711 1.00 45.36 259 GLY C N 1
ATOM 7844 C CA . GLY C 1 219 ? -81.405 37.072 7.549 1.00 45.88 259 GLY C CA 1
ATOM 7845 C C . GLY C 1 219 ? -81.154 38.529 7.224 1.00 51.35 259 GLY C C 1
ATOM 7846 O O . GLY C 1 219 ? -81.043 38.867 6.040 1.00 57.23 259 GLY C O 1
ATOM 7847 N N . CYS C 1 220 ? -81.058 39.399 8.226 1.00 51.65 260 CYS C N 1
ATOM 7848 C CA . CYS C 1 220 ? -80.761 40.807 8.011 1.00 50.35 260 CYS C CA 1
ATOM 7849 C C . CYS C 1 220 ? -79.262 41.051 8.117 1.00 48.60 260 CYS C C 1
ATOM 7850 O O . CYS C 1 220 ? -78.534 40.247 8.707 1.00 52.23 260 CYS C O 1
ATOM 7853 N N . PRO C 1 221 ? -78.759 42.151 7.548 1.00 43.79 261 PRO C N 1
ATOM 7854 C CA . PRO C 1 221 ? -77.326 42.442 7.673 1.00 43.33 261 PRO C CA 1
ATOM 7855 C C . PRO C 1 221 ? -76.916 42.595 9.130 1.00 48.61 261 PRO C C 1
ATOM 7856 O O . PRO C 1 221 ? -77.708 42.998 9.984 1.00 50.41 261 PRO C O 1
ATOM 7860 N N . ARG C 1 222 ? -75.652 42.262 9.405 1.00 47.49 262 ARG C N 1
ATOM 7861 C CA . ARG C 1 222 ? -75.139 42.340 10.767 1.00 50.83 262 ARG C CA 1
ATOM 7862 C C . ARG C 1 222 ? -75.048 43.773 11.273 1.00 50.67 262 ARG C C 1
ATOM 7863 O O . ARG C 1 222 ? -74.949 43.984 12.486 1.00 52.97 262 ARG C O 1
ATOM 7871 N N . ASP C 1 223 ? -75.081 44.751 10.383 1.00 47.03 263 ASP C N 1
ATOM 7872 C CA . ASP C 1 223 ? -75.106 46.145 10.787 1.00 45.07 263 ASP C CA 1
ATOM 7873 C C . ASP C 1 223 ? -76.535 46.676 10.765 1.00 46.03 263 ASP C C 1
ATOM 7874 O O . ASP C 1 223 ? -77.348 46.247 9.940 1.00 45.04 263 ASP C O 1
ATOM 7879 N N . PRO C 1 224 ? -76.890 47.604 11.670 1.00 46.44 264 PRO C N 1
ATOM 7880 C CA . PRO C 1 224 ? -76.024 48.148 12.723 1.00 40.82 264 PRO C CA 1
ATOM 7881 C C . PRO C 1 224 ? -75.854 47.194 13.901 1.00 42.46 264 PRO C C 1
ATOM 7882 O O . PRO C 1 224 ? -76.826 46.592 14.356 1.00 44.29 264 PRO C O 1
ATOM 7886 N N . ARG C 1 225 ? -74.621 47.061 14.379 1.00 39.76 265 ARG C N 1
ATOM 7887 C CA . ARG C 1 225 ? -74.313 46.183 15.496 1.00 40.65 265 ARG C CA 1
ATOM 7888 C C . ARG C 1 225 ? -74.565 46.892 16.821 1.00 39.75 265 ARG C C 1
ATOM 7889 O O . ARG C 1 225 ? -74.369 48.104 16.949 1.00 42.84 265 ARG C O 1
ATOM 7897 N N . ILE C 1 226 ? -75.010 46.122 17.809 1.00 39.61 266 ILE C N 1
ATOM 7898 C CA . ILE C 1 226 ? -75.242 46.635 19.154 1.00 38.55 266 ILE C CA 1
ATOM 7899 C C . ILE C 1 226 ? -73.942 46.501 19.938 1.00 38.78 266 ILE C C 1
ATOM 7900 O O . ILE C 1 226 ? -73.483 45.388 20.213 1.00 40.87 266 ILE C O 1
ATOM 7905 N N . VAL C 1 227 ? -73.347 47.633 20.295 1.00 37.94 267 VAL C N 1
ATOM 7906 C CA . VAL C 1 227 ? -72.121 47.673 21.089 1.00 39.36 267 VAL C CA 1
ATOM 7907 C C . VAL C 1 227 ? -72.510 47.961 22.535 1.00 41.62 267 VAL C C 1
ATOM 7908 O O . VAL C 1 227 ? -73.078 49.030 22.807 1.00 42.83 267 VAL C O 1
ATOM 7912 N N . PRO C 1 228 ? -72.236 47.059 23.477 1.00 40.71 268 PRO C N 1
ATOM 7913 C CA . PRO C 1 228 ? -72.691 47.269 24.859 1.00 42.01 268 PRO C CA 1
ATOM 7914 C C . PRO C 1 228 ? -71.826 48.297 25.578 1.00 42.19 268 PRO C C 1
ATOM 7915 O O . PRO C 1 228 ? -70.596 48.204 25.581 1.00 39.88 268 PRO C O 1
ATOM 7919 N N . PHE C 1 229 ? -72.481 49.282 26.188 1.00 38.27 269 PHE C N 1
ATOM 7920 C CA . PHE C 1 229 ? -71.818 50.288 27.010 1.00 42.75 269 PHE C CA 1
ATOM 7921 C C . PHE C 1 229 ? -72.375 50.188 28.424 1.00 40.58 269 PHE C C 1
ATOM 7922 O O . PHE C 1 229 ? -73.522 50.575 28.676 1.00 35.32 269 PHE C O 1
ATOM 7930 N N . ARG C 1 230 ? -71.568 49.664 29.341 1.00 43.20 270 ARG C N 1
ATOM 7931 C CA . ARG C 1 230 ? -71.994 49.548 30.728 1.00 41.83 270 ARG C CA 1
ATOM 7932 C C . ARG C 1 230 ? -72.090 50.928 31.369 1.00 40.20 270 ARG C C 1
ATOM 7933 O O . ARG C 1 230 ? -71.228 51.790 31.165 1.00 36.90 270 ARG C O 1
ATOM 7941 N N . GLY C 1 231 ? -73.162 51.139 32.130 1.00 36.37 271 GLY C N 1
ATOM 7942 C CA . GLY C 1 231 ? -73.364 52.381 32.848 1.00 32.28 271 GLY C CA 1
ATOM 7943 C C . GLY C 1 231 ? -73.326 52.174 34.347 1.00 36.06 271 GLY C C 1
ATOM 7944 O O . GLY C 1 231 ? -74.318 51.754 34.950 1.00 35.27 271 GLY C O 1
ATOM 7945 N N . GLU C 1 232 ? -72.184 52.462 34.960 1.00 35.49 272 GLU C N 1
ATOM 7946 C CA . GLU C 1 232 ? -71.985 52.196 36.375 1.00 36.62 272 GLU C CA 1
ATOM 7947 C C . GLU C 1 232 ? -72.459 53.371 37.218 1.00 38.33 272 GLU C C 1
ATOM 7948 O O . GLU C 1 232 ? -72.394 54.530 36.799 1.00 38.69 272 GLU C O 1
ATOM 7954 N N . TYR C 1 233 ? -72.936 53.059 38.419 1.00 38.41 273 TYR C N 1
ATOM 7955 C CA . TYR C 1 233 ? -73.393 54.059 39.369 1.00 37.70 273 TYR C CA 1
ATOM 7956 C C . TYR C 1 233 ? -72.611 53.933 40.669 1.00 40.24 273 TYR C C 1
ATOM 7957 O O . TYR C 1 233 ? -72.219 52.835 41.074 1.00 39.66 273 TYR C O 1
ATOM 7966 N N . LEU C 1 234 ? -72.386 55.071 41.316 1.00 41.53 274 LEU C N 1
ATOM 7967 C CA . LEU C 1 234 ? -71.859 55.121 42.669 1.00 44.20 274 LEU C CA 1
ATOM 7968 C C . LEU C 1 234 ? -72.960 55.582 43.617 1.00 44.98 274 LEU C C 1
ATOM 7969 O O . LEU C 1 234 ? -73.849 56.348 43.233 1.00 45.09 274 LEU C O 1
ATOM 7974 N N . LEU C 1 235 ? -72.900 55.107 44.858 1.00 45.10 275 LEU C N 1
ATOM 7975 C CA . LEU C 1 235 ? -73.916 55.399 45.862 1.00 46.64 275 LEU C CA 1
ATOM 7976 C C . LEU C 1 235 ? -73.349 56.369 46.889 1.00 44.06 275 LEU C C 1
ATOM 7977 O O . LEU C 1 235 ? -72.343 56.066 47.537 1.00 43.44 275 LEU C O 1
ATOM 7982 N N . LEU C 1 236 ? -73.994 57.524 47.040 1.00 45.89 276 LEU C N 1
ATOM 7983 C CA . LEU C 1 236 ? -73.642 58.445 48.113 1.00 44.06 276 LEU C CA 1
ATOM 7984 C C . LEU C 1 236 ? -74.100 57.885 49.454 1.00 48.20 276 LEU C C 1
ATOM 7985 O O . LEU C 1 236 ? -75.159 57.257 49.550 1.00 54.71 276 LEU C O 1
ATOM 7990 N N . THR C 1 237 ? -73.301 58.112 50.494 1.00 45.78 277 THR C N 1
ATOM 7991 C CA . THR C 1 237 ? -73.672 57.628 51.817 1.00 46.38 277 THR C CA 1
ATOM 7992 C C . THR C 1 237 ? -74.940 58.323 52.303 1.00 46.50 277 THR C C 1
ATOM 7993 O O . THR C 1 237 ? -75.252 59.448 51.904 1.00 46.02 277 THR C O 1
ATOM 7997 N N . LYS C 1 238 ? -75.678 57.629 53.173 1.00 49.04 278 LYS C N 1
ATOM 7998 C CA . LYS C 1 238 ? -76.905 58.192 53.729 1.00 55.63 278 LYS C CA 1
ATOM 7999 C C . LYS C 1 238 ? -76.646 59.516 54.434 1.00 56.92 278 LYS C C 1
ATOM 8000 O O . LYS C 1 238 ? -77.493 60.417 54.397 1.00 54.69 278 LYS C O 1
ATOM 8006 N N . GLU C 1 239 ? -75.475 59.661 55.059 1.00 55.11 279 GLU C N 1
ATOM 8007 C CA . GLU C 1 239 ? -75.139 60.854 55.825 1.00 56.54 279 GLU C CA 1
ATOM 8008 C C . GLU C 1 239 ? -75.017 62.107 54.968 1.00 56.24 279 GLU C C 1
ATOM 8009 O O . GLU C 1 239 ? -74.960 63.208 55.525 1.00 54.05 279 GLU C O 1
ATOM 8015 N N . LYS C 1 240 ? -74.969 61.977 53.639 1.00 58.14 280 LYS C N 1
ATOM 8016 C CA . LYS C 1 240 ? -74.786 63.137 52.775 1.00 52.93 280 LYS C CA 1
ATOM 8017 C C . LYS C 1 240 ? -75.787 63.172 51.626 1.00 48.44 280 LYS C C 1
ATOM 8018 O O . LYS C 1 240 ? -75.544 63.849 50.622 1.00 50.17 280 LYS C O 1
ATOM 8024 N N . GLN C 1 241 ? -76.914 62.467 51.752 1.00 44.47 281 GLN C N 1
ATOM 8025 C CA . GLN C 1 241 ? -77.964 62.571 50.747 1.00 45.78 281 GLN C CA 1
ATOM 8026 C C . GLN C 1 241 ? -78.605 63.952 50.726 1.00 48.48 281 GLN C C 1
ATOM 8027 O O . GLN C 1 241 ? -79.175 64.344 49.702 1.00 51.65 281 GLN C O 1
ATOM 8033 N N . HIS C 1 242 ? -78.519 64.698 51.829 1.00 52.76 282 HIS C N 1
ATOM 8034 C CA . HIS C 1 242 ? -79.048 66.054 51.885 1.00 53.73 282 HIS C CA 1
ATOM 8035 C C . HIS C 1 242 ? -78.264 67.035 51.023 1.00 54.39 282 HIS C C 1
ATOM 8036 O O . HIS C 1 242 ? -78.743 68.152 50.799 1.00 59.24 282 HIS C O 1
ATOM 8043 N N . MET C 1 243 ? -77.081 66.655 50.538 1.00 49.04 283 MET C N 1
ATOM 8044 C CA . MET C 1 243 ? -76.251 67.576 49.773 1.00 48.94 283 MET C CA 1
ATOM 8045 C C . MET C 1 243 ? -76.714 67.753 48.333 1.00 50.68 283 MET C C 1
ATOM 8046 O O . MET C 1 243 ? -76.212 68.652 47.650 1.00 46.42 283 MET C O 1
ATOM 8051 N N . VAL C 1 244 ? -77.637 66.922 47.847 1.00 52.90 284 VAL C N 1
ATOM 8052 C CA . VAL C 1 244 ? -78.278 67.137 46.555 1.00 52.39 284 VAL C CA 1
ATOM 8053 C C . VAL C 1 244 ? -79.786 67.014 46.742 1.00 52.75 284 VAL C C 1
ATOM 8054 O O . VAL C 1 244 ? -80.267 66.135 47.468 1.00 55.50 284 VAL C O 1
ATOM 8058 N N . LYS C 1 245 ? -80.529 67.919 46.111 1.00 50.95 285 LYS C N 1
ATOM 8059 C CA . LYS C 1 245 ? -81.984 67.918 46.192 1.00 49.49 285 LYS C CA 1
ATOM 8060 C C . LYS C 1 245 ? -82.640 67.307 44.964 1.00 47.79 285 LYS C C 1
ATOM 8061 O O . LYS C 1 245 ? -83.575 66.512 45.098 1.00 55.83 285 LYS C O 1
ATOM 8067 N N . GLY C 1 246 ? -82.168 67.656 43.773 1.00 44.07 286 GLY C N 1
ATOM 8068 C CA . GLY C 1 246 ? -82.686 67.127 42.533 1.00 42.17 286 GLY C CA 1
ATOM 8069 C C . GLY C 1 246 ? -81.559 66.658 41.633 1.00 46.75 286 GLY C C 1
ATOM 8070 O O . GLY C 1 246 ? -80.466 66.316 42.088 1.00 48.65 286 GLY C O 1
ATOM 8071 N N . ASN C 1 247 ? -81.841 66.654 40.335 1.00 51.42 287 ASN C N 1
ATOM 8072 C CA . ASN C 1 247 ? -80.861 66.211 39.356 1.00 46.71 287 ASN C CA 1
ATOM 8073 C C . ASN C 1 247 ? -79.824 67.302 39.119 1.00 41.04 287 ASN C C 1
ATOM 8074 O O . ASN C 1 247 ? -80.172 68.457 38.854 1.00 41.21 287 ASN C O 1
ATOM 8079 N N . ILE C 1 248 ? -78.551 66.935 39.229 1.00 40.87 288 ILE C N 1
ATOM 8080 C CA . ILE C 1 248 ? -77.436 67.827 38.928 1.00 40.79 288 ILE C CA 1
ATOM 8081 C C . ILE C 1 248 ? -76.657 67.177 37.794 1.00 37.06 288 ILE C C 1
ATOM 8082 O O . ILE C 1 248 ? -75.929 66.200 38.008 1.00 35.74 288 ILE C O 1
ATOM 8087 N N . TYR C 1 249 ? -76.811 67.712 36.580 1.00 35.50 289 TYR C N 1
ATOM 8088 C CA . TYR C 1 249 ? -76.164 67.218 35.377 1.00 38.99 289 TYR C CA 1
ATOM 8089 C C . TYR C 1 249 ? -74.996 68.117 34.988 1.00 41.85 289 TYR C C 1
ATOM 8090 O O . TYR C 1 249 ? -75.000 69.316 35.282 1.00 38.77 289 TYR C O 1
ATOM 8099 N N . PRO C 1 250 ? -73.974 67.561 34.336 1.00 42.14 290 PRO C N 1
ATOM 8100 C CA . PRO C 1 250 ? -72.887 68.401 33.819 1.00 41.05 290 PRO C CA 1
ATOM 8101 C C . PRO C 1 250 ? -73.168 68.866 32.400 1.00 43.66 290 PRO C C 1
ATOM 8102 O O . PRO C 1 250 ? -74.174 68.469 31.803 1.00 45.35 290 PRO C O 1
ATOM 8106 N N . VAL C 1 251 ? -72.294 69.705 31.852 1.00 39.54 291 VAL C N 1
ATOM 8107 C CA . VAL C 1 251 ? -72.386 70.100 30.449 1.00 39.76 291 VAL C CA 1
ATOM 8108 C C . VAL C 1 251 ? -71.690 69.027 29.622 1.00 37.57 291 VAL C C 1
ATOM 8109 O O . VAL C 1 251 ? -70.464 68.870 29.717 1.00 37.69 291 VAL C O 1
ATOM 8113 N N . PRO C 1 252 ? -72.419 68.264 28.816 1.00 37.47 292 PRO C N 1
ATOM 8114 C CA . PRO C 1 252 ? -71.811 67.149 28.091 1.00 39.52 292 PRO C CA 1
ATOM 8115 C C . PRO C 1 252 ? -71.270 67.567 26.730 1.00 45.15 292 PRO C C 1
ATOM 8116 O O . PRO C 1 252 ? -71.644 68.598 26.166 1.00 53.98 292 PRO C O 1
ATOM 8120 N N . ASP C 1 253 ? -70.369 66.741 26.217 1.00 39.68 293 ASP C N 1
ATOM 8121 C CA . ASP C 1 253 ? -69.870 66.908 24.857 1.00 43.67 293 ASP C CA 1
ATOM 8122 C C . ASP C 1 253 ? -70.986 66.596 23.868 1.00 45.01 293 ASP C C 1
ATOM 8123 O O . ASP C 1 253 ? -71.494 65.466 23.859 1.00 42.59 293 ASP C O 1
ATOM 8128 N N . PRO C 1 254 ? -71.394 67.544 23.018 1.00 45.74 294 PRO C N 1
ATOM 8129 C CA . PRO C 1 254 ? -72.546 67.296 22.134 1.00 46.95 294 PRO C CA 1
ATOM 8130 C C . PRO C 1 254 ? -72.271 66.312 21.007 1.00 49.42 294 PRO C C 1
ATOM 8131 O O . PRO C 1 254 ? -73.214 65.945 20.294 1.00 53.91 294 PRO C O 1
ATOM 8135 N N . ARG C 1 255 ? -71.025 65.870 20.822 1.00 48.15 295 ARG C N 1
ATOM 8136 C CA . ARG C 1 255 ? -70.725 64.914 19.762 1.00 46.53 295 ARG C CA 1
ATOM 8137 C C . ARG C 1 255 ? -71.250 63.518 20.067 1.00 48.61 295 ARG C C 1
ATOM 8138 O O . ARG C 1 255 ? -71.437 62.725 19.138 1.00 57.02 295 ARG C O 1
ATOM 8146 N N . PHE C 1 256 ? -71.492 63.198 21.336 1.00 45.63 296 PHE C N 1
ATOM 8147 C CA . PHE C 1 256 ? -71.895 61.860 21.734 1.00 46.41 296 PHE C CA 1
ATOM 8148 C C . PHE C 1 256 ? -73.294 61.879 22.340 1.00 46.36 296 PHE C C 1
ATOM 8149 O O . PHE C 1 256 ? -73.744 62.914 22.840 1.00 48.28 296 PHE C O 1
ATOM 8157 N N . PRO C 1 257 ? -74.011 60.754 22.301 1.00 48.23 297 PRO C N 1
ATOM 8158 C CA . PRO C 1 257 ? -75.353 60.696 22.890 1.00 49.42 297 PRO C CA 1
ATOM 8159 C C . PRO C 1 257 ? -75.380 60.498 24.397 1.00 53.54 297 PRO C C 1
ATOM 8160 O O . PRO C 1 257 ? -76.452 60.228 24.945 1.00 64.30 297 PRO C O 1
ATOM 8164 N N . PHE C 1 258 ? -74.246 60.612 25.081 1.00 43.55 298 PHE C N 1
ATOM 8165 C CA . PHE C 1 258 ? -74.186 60.428 26.522 1.00 38.24 298 PHE C CA 1
ATOM 8166 C C . PHE C 1 258 ? -74.275 61.777 27.223 1.00 38.07 298 PHE C C 1
ATOM 8167 O O . PHE C 1 258 ? -73.722 62.774 26.749 1.00 39.32 298 PHE C O 1
ATOM 8175 N N . LEU C 1 259 ? -74.984 61.804 28.348 1.00 37.19 299 LEU C N 1
ATOM 8176 C CA . LEU C 1 259 ? -75.172 63.033 29.104 1.00 38.25 299 LEU C CA 1
ATOM 8177 C C . LEU C 1 259 ? -74.163 63.201 30.232 1.00 36.53 299 LEU C C 1
ATOM 8178 O O . LEU C 1 259 ? -74.140 64.261 30.868 1.00 38.32 299 LEU C O 1
ATOM 8183 N N . GLY C 1 260 ? -73.336 62.195 30.492 1.00 33.50 300 GLY C N 1
ATOM 8184 C CA . GLY C 1 260 ? -72.306 62.293 31.504 1.00 34.41 300 GLY C CA 1
ATOM 8185 C C . GLY C 1 260 ? -72.785 61.860 32.880 1.00 39.07 300 GLY C C 1
ATOM 8186 O O . GLY C 1 260 ? -73.979 61.741 33.154 1.00 36.94 300 GLY C O 1
ATOM 8187 N N . VAL C 1 261 ? -71.811 61.617 33.758 1.00 38.06 301 VAL C N 1
ATOM 8188 C CA . VAL C 1 261 ? -72.103 61.254 35.141 1.00 34.73 301 VAL C CA 1
ATOM 8189 C C . VAL C 1 261 ? -72.805 62.415 35.829 1.00 33.74 301 VAL C C 1
ATOM 8190 O O . VAL C 1 261 ? -72.338 63.561 35.779 1.00 37.02 301 VAL C O 1
ATOM 8194 N N . HIS C 1 262 ? -73.930 62.127 36.480 1.00 35.08 302 HIS C N 1
ATOM 8195 C CA . HIS C 1 262 ? -74.740 63.170 37.091 1.00 36.47 302 HIS C CA 1
ATOM 8196 C C . HIS C 1 262 ? -75.209 62.732 38.472 1.00 38.92 302 HIS C C 1
ATOM 8197 O O . HIS C 1 262 ? -75.196 61.547 38.813 1.00 38.50 302 HIS C O 1
ATOM 8204 N N . PHE C 1 263 ? -75.620 63.718 39.268 1.00 39.08 303 PHE C N 1
ATOM 8205 C CA . PHE C 1 263 ? -76.188 63.485 40.590 1.00 39.99 303 PHE C CA 1
ATOM 8206 C C . PHE C 1 263 ? -77.700 63.353 40.447 1.00 42.25 303 PHE C C 1
ATOM 8207 O O . PHE C 1 263 ? -78.359 64.266 39.935 1.00 40.39 303 PHE C O 1
ATOM 8215 N N . THR C 1 264 ? -78.254 62.226 40.902 1.00 41.43 304 THR C N 1
ATOM 8216 C CA . THR C 1 264 ? -79.670 61.959 40.689 1.00 41.95 304 THR C CA 1
ATOM 8217 C C . THR C 1 264 ? -80.289 61.230 41.877 1.00 39.54 304 THR C C 1
ATOM 8218 O O . THR C 1 264 ? -79.767 60.184 42.303 1.00 41.08 304 THR C O 1
ATOM 8222 N N . PRO C 1 265 ? -81.387 61.740 42.424 1.00 38.03 305 PRO C N 1
ATOM 8223 C CA . PRO C 1 265 ? -82.083 61.027 43.496 1.00 39.97 305 PRO C CA 1
ATOM 8224 C C . PRO C 1 265 ? -82.952 59.902 42.958 1.00 43.85 305 PRO C C 1
ATOM 8225 O O . PRO C 1 265 ? -83.465 59.952 41.838 1.00 46.48 305 PRO C O 1
ATOM 8229 N N . ARG C 1 266 ? -83.111 58.873 43.782 1.00 43.83 306 ARG C N 1
ATOM 8230 C CA . ARG C 1 266 ? -83.964 57.740 43.462 1.00 41.75 306 ARG C CA 1
ATOM 8231 C C . ARG C 1 266 ? -85.287 57.853 44.212 1.00 43.93 306 ARG C C 1
ATOM 8232 O O . ARG C 1 266 ? -85.475 58.719 45.070 1.00 42.71 306 ARG C O 1
ATOM 8240 N N . MET C 1 267 ? -86.213 56.952 43.875 1.00 42.37 307 MET C N 1
ATOM 8241 C CA . MET C 1 267 ? -87.536 56.980 44.485 1.00 45.63 307 MET C CA 1
ATOM 8242 C C . MET C 1 267 ? -87.497 56.656 45.972 1.00 52.73 307 MET C C 1
ATOM 8243 O O . MET C 1 267 ? -88.399 57.072 46.707 1.00 61.59 307 MET C O 1
ATOM 8248 N N . ASP C 1 268 ? -86.479 55.932 46.432 1.00 45.57 308 ASP C N 1
ATOM 8249 C CA . ASP C 1 268 ? -86.333 55.591 47.840 1.00 48.47 308 ASP C CA 1
ATOM 8250 C C . ASP C 1 268 ? -85.521 56.621 48.615 1.00 47.34 308 ASP C C 1
ATOM 8251 O O . ASP C 1 268 ? -85.207 56.387 49.787 1.00 55.94 308 ASP C O 1
ATOM 8256 N N . GLY C 1 269 ? -85.170 57.745 47.992 1.00 42.09 309 GLY C N 1
ATOM 8257 C CA . GLY C 1 269 ? -84.364 58.761 48.632 1.00 42.74 309 GLY C CA 1
ATOM 8258 C C . GLY C 1 269 ? -82.871 58.612 48.434 1.00 51.39 309 GLY C C 1
ATOM 8259 O O . GLY C 1 269 ? -82.121 59.538 48.776 1.00 49.85 309 GLY C O 1
ATOM 8260 N N . SER C 1 270 ? -82.415 57.482 47.899 1.00 52.44 310 SER C N 1
ATOM 8261 C CA . SER C 1 270 ? -80.997 57.290 47.641 1.00 48.36 310 SER C CA 1
ATOM 8262 C C . SER C 1 270 ? -80.508 58.256 46.568 1.00 45.71 310 SER C C 1
ATOM 8263 O O . SER C 1 270 ? -81.270 58.706 45.707 1.00 45.74 310 SER C O 1
ATOM 8266 N N . ILE C 1 271 ? -79.220 58.579 46.631 1.00 49.20 311 ILE C N 1
ATOM 8267 C CA . ILE C 1 271 ? -78.565 59.450 45.662 1.00 43.85 311 ILE C CA 1
ATOM 8268 C C . ILE C 1 271 ? -77.562 58.613 44.883 1.00 45.25 311 ILE C C 1
ATOM 8269 O O . ILE C 1 271 ? -76.596 58.096 45.458 1.00 49.05 311 ILE C O 1
ATOM 8274 N N . TRP C 1 272 ? -77.781 58.488 43.579 1.00 43.63 312 TRP C N 1
ATOM 8275 C CA . TRP C 1 272 ? -76.895 57.731 42.708 1.00 41.69 312 TRP C CA 1
ATOM 8276 C C . TRP C 1 272 ? -76.069 58.686 41.858 1.00 39.95 312 TRP C C 1
ATOM 8277 O O . TRP C 1 272 ? -76.573 59.713 41.392 1.00 32.76 312 TRP C O 1
ATOM 8288 N N . LEU C 1 273 ? -74.795 58.343 41.671 1.00 36.51 313 LEU C N 1
ATOM 8289 C CA . LEU C 1 273 ? -73.860 59.137 40.882 1.00 34.32 313 LEU C CA 1
ATOM 8290 C C . LEU C 1 273 ? -73.514 58.341 39.631 1.00 33.70 313 LEU C C 1
ATOM 8291 O O . LEU C 1 273 ? -72.882 57.283 39.717 1.00 35.29 313 LEU C O 1
ATOM 8296 N N . GLY C 1 274 ? -73.930 58.848 38.475 1.00 38.13 314 GLY C N 1
ATOM 8297 C CA . GLY C 1 274 ? -73.728 58.164 37.220 1.00 37.76 314 GLY C CA 1
ATOM 8298 C C . GLY C 1 274 ? -74.849 58.453 36.242 1.00 36.69 314 GLY C C 1
ATOM 8299 O O . GLY C 1 274 ? -75.675 59.344 36.457 1.00 35.56 314 GLY C O 1
ATOM 8300 N N . PRO C 1 275 ? -74.902 57.694 35.138 1.00 35.46 315 PRO C N 1
ATOM 8301 C CA . PRO C 1 275 ? -73.940 56.632 34.843 1.00 37.44 315 PRO C CA 1
ATOM 8302 C C . PRO C 1 275 ? -72.758 57.114 34.008 1.00 37.70 315 PRO C C 1
ATOM 8303 O O . PRO C 1 275 ? -72.848 58.151 33.347 1.00 38.25 315 PRO C O 1
ATOM 8307 N N . ASN C 1 276 ? -71.657 56.370 34.051 1.00 36.46 316 ASN C N 1
ATOM 8308 C CA . ASN C 1 276 ? -70.550 56.592 33.133 1.00 32.19 316 ASN C CA 1
ATOM 8309 C C . ASN C 1 276 ? -70.843 55.839 31.836 1.00 33.49 316 ASN C C 1
ATOM 8310 O O . ASN C 1 276 ? -71.941 55.316 31.631 1.00 35.09 316 ASN C O 1
ATOM 8315 N N . ALA C 1 277 ? -69.850 55.761 30.941 1.00 37.81 317 ALA C N 1
ATOM 8316 C CA . ALA C 1 277 ? -70.001 55.056 29.664 1.00 37.34 317 ALA C CA 1
ATOM 8317 C C . ALA C 1 277 ? -68.692 54.319 29.376 1.00 37.70 317 ALA C C 1
ATOM 8318 O O . ALA C 1 277 ? -67.815 54.813 28.663 1.00 38.28 317 ALA C O 1
ATOM 8320 N N . VAL C 1 278 ? -68.559 53.124 29.945 1.00 35.55 318 VAL C N 1
ATOM 8321 C CA . VAL C 1 278 ? -67.403 52.266 29.722 1.00 40.62 318 VAL C CA 1
ATOM 8322 C C . VAL C 1 278 ? -67.814 51.136 28.788 1.00 41.04 318 VAL C C 1
ATOM 8323 O O . VAL C 1 278 ? -68.924 50.599 28.889 1.00 41.54 318 VAL C O 1
ATOM 8327 N N . LEU C 1 279 ? -66.923 50.792 27.864 1.00 39.02 319 LEU C N 1
ATOM 8328 C CA . LEU C 1 279 ? -67.192 49.710 26.928 1.00 36.42 319 LEU C CA 1
ATOM 8329 C C . LEU C 1 279 ? -67.239 48.383 27.674 1.00 40.49 319 LEU C C 1
ATOM 8330 O O . LEU C 1 279 ? -66.248 47.970 28.284 1.00 42.92 319 LEU C O 1
ATOM 8335 N N . ALA C 1 280 ? -68.391 47.721 27.635 1.00 41.32 320 ALA C N 1
ATOM 8336 C CA . ALA C 1 280 ? -68.527 46.415 28.260 1.00 41.28 320 ALA C CA 1
ATOM 8337 C C . ALA C 1 280 ? -68.044 45.327 27.312 1.00 46.07 320 ALA C C 1
ATOM 8338 O O . ALA C 1 280 ? -68.150 45.444 26.088 1.00 49.31 320 ALA C O 1
ATOM 8340 N N . LEU C 1 281 ? -67.501 44.260 27.893 1.00 44.93 321 LEU C N 1
ATOM 8341 C CA . LEU C 1 281 ? -66.969 43.141 27.127 1.00 45.20 321 LEU C CA 1
ATOM 8342 C C . LEU C 1 281 ? -67.938 41.965 27.088 1.00 44.78 321 LEU C C 1
ATOM 8343 O O . LEU C 1 281 ? -67.516 40.806 27.001 1.00 38.44 321 LEU C O 1
ATOM 8348 N N . LYS C 1 282 ? -69.236 42.257 27.147 1.00 42.06 322 LYS C N 1
ATOM 8349 C CA . LYS C 1 282 ? -70.315 41.281 27.131 1.00 38.36 322 LYS C CA 1
ATOM 8350 C C . LYS C 1 282 ? -71.621 42.042 26.959 1.00 35.35 322 LYS C C 1
ATOM 8351 O O . LYS C 1 282 ? -71.807 43.091 27.581 1.00 30.95 322 LYS C O 1
ATOM 8357 N N . ARG C 1 283 ? -72.506 41.524 26.100 1.00 34.20 323 ARG C N 1
ATOM 8358 C CA . ARG C 1 283 ? -73.782 42.193 25.848 1.00 34.51 323 ARG C CA 1
ATOM 8359 C C . ARG C 1 283 ? -74.507 42.493 27.153 1.00 34.43 323 ARG C C 1
ATOM 8360 O O . ARG C 1 283 ? -74.915 43.631 27.407 1.00 42.10 323 ARG C O 1
ATOM 8368 N N . GLU C 1 284 ? -74.665 41.482 27.996 1.00 34.58 324 GLU C N 1
ATOM 8369 C CA . GLU C 1 284 ? -75.224 41.653 29.336 1.00 37.47 324 GLU C CA 1
ATOM 8370 C C . GLU C 1 284 ? -74.113 41.684 30.376 1.00 39.52 324 GLU C C 1
ATOM 8371 O O . GLU C 1 284 ? -74.156 40.999 31.397 1.00 38.67 324 GLU C O 1
ATOM 8377 N N . GLY C 1 285 ? -73.088 42.490 30.106 1.00 38.96 325 GLY C N 1
ATOM 8378 C CA . GLY C 1 285 ? -71.957 42.608 31.002 1.00 39.99 325 GLY C CA 1
ATOM 8379 C C . GLY C 1 285 ? -72.171 43.664 32.064 1.00 37.81 325 GLY C C 1
ATOM 8380 O O . GLY C 1 285 ? -71.658 44.781 31.955 1.00 39.89 325 GLY C O 1
ATOM 8381 N N . TYR C 1 286 ? -72.930 43.318 33.102 1.00 35.00 326 TYR C N 1
ATOM 8382 C CA . TYR C 1 286 ? -73.245 44.264 34.163 1.00 41.79 326 TYR C CA 1
ATOM 8383 C C . TYR C 1 286 ? -72.093 44.474 35.141 1.00 53.03 326 TYR C C 1
ATOM 8384 O O . TYR C 1 286 ? -72.134 45.431 35.923 1.00 50.71 326 TYR C O 1
ATOM 8393 N N . THR C 1 287 ? -71.072 43.619 35.116 1.00 57.31 327 THR C N 1
ATOM 8394 C CA . THR C 1 287 ? -69.911 43.753 35.985 1.00 56.12 327 THR C CA 1
ATOM 8395 C C . THR C 1 287 ? -68.644 43.755 35.140 1.00 51.96 327 THR C C 1
ATOM 8396 O O . THR C 1 287 ? -68.632 43.280 34.001 1.00 47.41 327 THR C O 1
ATOM 8400 N N . TRP C 1 288 ? -67.564 44.291 35.720 1.00 49.05 328 TRP C N 1
ATOM 8401 C CA . TRP C 1 288 ? -66.329 44.464 34.959 1.00 52.05 328 TRP C CA 1
ATOM 8402 C C . TRP C 1 288 ? -65.698 43.125 34.593 1.00 54.97 328 TRP C C 1
ATOM 8403 O O . TRP C 1 288 ? -65.227 42.945 33.464 1.00 67.85 328 TRP C O 1
ATOM 8414 N N . GLY C 1 289 ? -65.678 42.175 35.526 1.00 46.71 329 GLY C N 1
ATOM 8415 C CA . GLY C 1 289 ? -65.043 40.898 35.252 1.00 51.87 329 GLY C CA 1
ATOM 8416 C C . GLY C 1 289 ? -65.820 39.961 34.353 1.00 52.32 329 GLY C C 1
ATOM 8417 O O . GLY C 1 289 ? -65.249 38.981 33.864 1.00 54.90 329 GLY C O 1
ATOM 8418 N N . ASP C 1 290 ? -67.103 40.233 34.124 1.00 44.85 330 ASP C N 1
ATOM 8419 C CA . ASP C 1 290 ? -67.956 39.357 33.324 1.00 45.19 330 ASP C CA 1
ATOM 8420 C C . ASP C 1 290 ? -67.766 39.701 31.854 1.00 41.69 330 ASP C C 1
ATOM 8421 O O . ASP C 1 290 ? -68.291 40.704 31.367 1.00 41.90 330 ASP C O 1
ATOM 8426 N N . ILE C 1 291 ? -67.012 38.866 31.135 1.00 42.01 331 ILE C N 1
ATOM 8427 C CA . ILE C 1 291 ? -66.750 39.090 29.720 1.00 42.97 331 ILE C CA 1
ATOM 8428 C C . ILE C 1 291 ? -67.169 37.860 28.926 1.00 40.71 331 ILE C C 1
ATOM 8429 O O . ILE C 1 291 ? -67.340 36.765 29.465 1.00 41.29 331 ILE C O 1
ATOM 8434 N N . ASN C 1 292 ? -67.345 38.063 27.622 1.00 43.56 332 ASN C N 1
ATOM 8435 C CA . ASN C 1 292 ? -67.633 36.983 26.687 1.00 45.01 332 ASN C CA 1
ATOM 8436 C C . ASN C 1 292 ? -66.641 37.074 25.540 1.00 44.39 332 ASN C C 1
ATOM 8437 O O . ASN C 1 292 ? -66.542 38.117 24.885 1.00 45.21 332 ASN C O 1
ATOM 8442 N N . LEU C 1 293 ? -65.909 35.985 25.298 1.00 46.07 333 LEU C N 1
ATOM 8443 C CA . LEU C 1 293 ? -64.863 36.007 24.280 1.00 51.27 333 LEU C CA 1
ATOM 8444 C C . LEU C 1 293 ? -65.444 36.249 22.892 1.00 50.20 333 LEU C C 1
ATOM 8445 O O . LEU C 1 293 ? -64.886 37.025 22.107 1.00 50.88 333 LEU C O 1
ATOM 8450 N N . PHE C 1 294 ? -66.561 35.596 22.570 1.00 45.20 334 PHE C N 1
ATOM 8451 C CA . PHE C 1 294 ? -67.208 35.853 21.289 1.00 47.24 334 PHE C CA 1
ATOM 8452 C C . PHE C 1 294 ? -67.731 37.282 21.225 1.00 53.56 334 PHE C C 1
ATOM 8453 O O . PHE C 1 294 ? -67.513 37.989 20.235 1.00 59.72 334 PHE C O 1
ATOM 8461 N N . GLU C 1 295 ? -68.414 37.730 22.283 1.00 50.18 335 GLU C N 1
ATOM 8462 C CA . GLU C 1 295 ? -68.908 39.092 22.364 1.00 57.43 335 GLU C CA 1
ATOM 8463 C C . GLU C 1 295 ? -67.810 40.061 22.770 1.00 63.93 335 GLU C C 1
ATOM 8464 O O . GLU C 1 295 ? -68.091 41.162 23.265 1.00 71.29 335 GLU C O 1
ATOM 8470 N N . LEU C 1 296 ? -66.560 39.661 22.552 1.00 64.65 336 LEU C N 1
ATOM 8471 C CA . LEU C 1 296 ? -65.436 40.586 22.562 1.00 61.39 336 LEU C CA 1
ATOM 8472 C C . LEU C 1 296 ? -64.723 40.605 21.224 1.00 60.01 336 LEU C C 1
ATOM 8473 O O . LEU C 1 296 ? -64.318 41.679 20.766 1.00 59.10 336 LEU C O 1
ATOM 8478 N N . PHE C 1 297 ? -64.543 39.430 20.609 1.00 60.45 337 PHE C N 1
ATOM 8479 C CA . PHE C 1 297 ? -63.966 39.323 19.273 1.00 62.31 337 PHE C CA 1
ATOM 8480 C C . PHE C 1 297 ? -64.726 40.192 18.279 1.00 71.69 337 PHE C C 1
ATOM 8481 O O . PHE C 1 297 ? -64.153 41.082 17.639 1.00 72.04 337 PHE C O 1
ATOM 8489 N N . ASP C 1 298 ? -66.030 39.946 18.147 1.00 68.09 338 ASP C N 1
ATOM 8490 C CA . ASP C 1 298 ? -66.790 40.544 17.054 1.00 67.33 338 ASP C CA 1
ATOM 8491 C C . ASP C 1 298 ? -66.993 42.046 17.237 1.00 66.58 338 ASP C C 1
ATOM 8492 O O . ASP C 1 298 ? -67.140 42.766 16.243 1.00 68.82 338 ASP C O 1
ATOM 8497 N N . ALA C 1 299 ? -67.025 42.542 18.480 1.00 63.14 339 ALA C N 1
ATOM 8498 C CA . ALA C 1 299 ? -67.117 43.986 18.687 1.00 53.09 339 ALA C CA 1
ATOM 8499 C C . ALA C 1 299 ? -65.855 44.686 18.222 1.00 57.02 339 ALA C C 1
ATOM 8500 O O . ALA C 1 299 ? -65.912 45.845 17.802 1.00 60.49 339 ALA C O 1
ATOM 8502 N N . LEU C 1 300 ? -64.709 44.005 18.294 1.00 61.24 340 LEU C N 1
ATOM 8503 C CA . LEU C 1 300 ? -63.468 44.598 17.812 1.00 58.69 340 LEU C CA 1
ATOM 8504 C C . LEU C 1 300 ? -63.326 44.442 16.305 1.00 58.64 340 LEU C C 1
ATOM 8505 O O . LEU C 1 300 ? -62.904 45.379 15.620 1.00 58.50 340 LEU C O 1
ATOM 8510 N N . ARG C 1 301 ? -63.673 43.268 15.773 1.00 57.21 341 ARG C N 1
ATOM 8511 C CA . ARG C 1 301 ? -63.611 43.026 14.337 1.00 55.25 341 ARG C CA 1
ATOM 8512 C C . ARG C 1 301 ? -64.722 43.729 13.567 1.00 55.14 341 ARG C C 1
ATOM 8513 O O . ARG C 1 301 ? -64.716 43.683 12.332 1.00 56.66 341 ARG C O 1
ATOM 8515 N N . TYR C 1 302 ? -65.665 44.363 14.248 1.00 51.31 342 TYR C N 1
ATOM 8516 C CA . TYR C 1 302 ? -66.710 45.114 13.564 1.00 45.70 342 TYR C CA 1
ATOM 8517 C C . TYR C 1 302 ? -66.090 46.308 12.849 1.00 44.40 342 TYR C C 1
ATOM 8518 O O . TYR C 1 302 ? -65.419 47.122 13.496 1.00 46.10 342 TYR C O 1
ATOM 8527 N N . PRO C 1 303 ? -66.281 46.454 11.535 1.00 45.36 343 PRO C N 1
ATOM 8528 C CA . PRO C 1 303 ? -65.581 47.522 10.798 1.00 42.20 343 PRO C CA 1
ATOM 8529 C C . PRO C 1 303 ? -65.787 48.915 11.368 1.00 48.10 343 PRO C C 1
ATOM 8530 O O . PRO C 1 303 ? -64.879 49.750 11.272 1.00 52.34 343 PRO C O 1
ATOM 8534 N N . GLY C 1 304 ? -66.946 49.195 11.970 1.00 47.99 344 GLY C N 1
ATOM 8535 C CA . GLY C 1 304 ? -67.188 50.517 12.521 1.00 43.83 344 GLY C CA 1
ATOM 8536 C C . GLY C 1 304 ? -66.497 50.789 13.839 1.00 44.71 344 GLY C C 1
ATOM 8537 O O . GLY C 1 304 ? -66.321 51.956 14.204 1.00 39.71 344 GLY C O 1
ATOM 8538 N N . PHE C 1 305 ? -66.092 49.741 14.556 1.00 44.50 345 PHE C N 1
ATOM 8539 C CA . PHE C 1 305 ? -65.526 49.920 15.888 1.00 46.64 345 PHE C CA 1
ATOM 8540 C C . PHE C 1 305 ? -64.233 50.724 15.837 1.00 43.14 345 PHE C C 1
ATOM 8541 O O . PHE C 1 305 ? -64.100 51.757 16.504 1.00 44.59 345 PHE C O 1
ATOM 8549 N N . VAL C 1 306 ? -63.262 50.259 15.049 1.00 39.97 346 VAL C N 1
ATOM 8550 C CA . VAL C 1 306 ? -61.963 50.921 15.018 1.00 48.77 346 VAL C CA 1
ATOM 8551 C C . VAL C 1 306 ? -62.083 52.328 14.444 1.00 49.71 346 VAL C C 1
ATOM 8552 O O . VAL C 1 306 ? -61.297 53.216 14.797 1.00 51.32 346 VAL C O 1
ATOM 8556 N N . LYS C 1 307 ? -63.069 52.565 13.577 1.00 50.33 347 LYS C N 1
ATOM 8557 C CA . LYS C 1 307 ? -63.261 53.903 13.024 1.00 47.28 347 LYS C CA 1
ATOM 8558 C C . LYS C 1 307 ? -63.644 54.893 14.116 1.00 43.42 347 LYS C C 1
ATOM 8559 O O . LYS C 1 307 ? -63.074 55.986 14.208 1.00 46.26 347 LYS C O 1
ATOM 8565 N N . MET C 1 308 ? -64.611 54.526 14.958 1.00 40.52 348 MET C N 1
ATOM 8566 C CA . MET C 1 308 ? -64.970 55.393 16.074 1.00 49.53 348 MET C CA 1
ATOM 8567 C C . MET C 1 308 ? -63.847 55.458 17.101 1.00 47.70 348 MET C C 1
ATOM 8568 O O . MET C 1 308 ? -63.588 56.521 17.679 1.00 47.03 348 MET C O 1
ATOM 8573 N N . ALA C 1 309 ? -63.166 54.333 17.336 1.00 45.70 349 ALA C N 1
ATOM 8574 C CA . ALA C 1 309 ? -62.061 54.323 18.289 1.00 43.45 349 ALA C CA 1
ATOM 8575 C C . ALA C 1 309 ? -60.921 55.222 17.826 1.00 49.24 349 ALA C C 1
ATOM 8576 O O . ALA C 1 309 ? -60.301 55.916 18.638 1.00 45.08 349 ALA C O 1
ATOM 8578 N N . SER C 1 310 ? -60.638 55.233 16.521 1.00 49.76 350 SER C N 1
ATOM 8579 C CA . SER C 1 310 ? -59.538 56.044 16.008 1.00 50.95 350 SER C CA 1
ATOM 8580 C C . SER C 1 310 ? -59.746 57.529 16.263 1.00 48.25 350 SER C C 1
ATOM 8581 O O . SER C 1 310 ? -58.775 58.294 16.233 1.00 45.91 350 SER C O 1
ATOM 8584 N N . LYS C 1 311 ? -60.981 57.953 16.520 1.00 45.26 351 LYS C N 1
ATOM 8585 C CA . LYS C 1 311 ? -61.295 59.358 16.741 1.00 54.50 351 LYS C CA 1
ATOM 8586 C C . LYS C 1 311 ? -61.536 59.694 18.206 1.00 61.83 351 LYS C C 1
ATOM 8587 O O . LYS C 1 311 ? -61.115 60.761 18.666 1.00 64.54 351 LYS C O 1
ATOM 8593 N N . TYR C 1 312 ? -62.193 58.807 18.959 1.00 61.50 352 TYR C N 1
ATOM 8594 C CA . TYR C 1 312 ? -62.643 59.133 20.307 1.00 55.65 352 TYR C CA 1
ATOM 8595 C C . TYR C 1 312 ? -62.169 58.111 21.336 1.00 51.78 352 TYR C C 1
ATOM 8596 O O . TYR C 1 312 ? -62.850 57.877 22.338 1.00 55.81 352 TYR C O 1
ATOM 8605 N N . ILE C 1 313 ? -61.000 57.503 21.116 1.00 43.39 353 ILE C N 1
ATOM 8606 C CA . ILE C 1 313 ? -60.488 56.539 22.087 1.00 43.63 353 ILE C CA 1
ATOM 8607 C C . ILE C 1 313 ? -60.155 57.224 23.407 1.00 45.17 353 ILE C C 1
ATOM 8608 O O . ILE C 1 313 ? -60.265 56.610 24.476 1.00 48.47 353 ILE C O 1
ATOM 8613 N N . GLY C 1 314 ? -59.758 58.499 23.366 1.00 37.86 354 GLY C N 1
ATOM 8614 C CA . GLY C 1 314 ? -59.407 59.192 24.593 1.00 42.07 354 GLY C CA 1
ATOM 8615 C C . GLY C 1 314 ? -60.580 59.357 25.535 1.00 48.90 354 GLY C C 1
ATOM 8616 O O . GLY C 1 314 ? -60.416 59.291 26.757 1.00 53.79 354 GLY C O 1
ATOM 8617 N N . PHE C 1 315 ? -61.777 59.568 24.986 1.00 47.15 355 PHE C N 1
ATOM 8618 C CA . PHE C 1 315 ? -62.961 59.708 25.823 1.00 47.53 355 PHE C CA 1
ATOM 8619 C C . PHE C 1 315 ? -63.361 58.378 26.450 1.00 45.52 355 PHE C C 1
ATOM 8620 O O . PHE C 1 315 ? -63.851 58.352 27.585 1.00 44.71 355 PHE C O 1
ATOM 8628 N N . GLY C 1 316 ? -63.154 57.271 25.735 1.00 42.44 356 GLY C N 1
ATOM 8629 C CA . GLY C 1 316 ? -63.441 55.970 26.312 1.00 43.88 356 GLY C CA 1
ATOM 8630 C C . GLY C 1 316 ? -62.446 55.576 27.386 1.00 48.14 356 GLY C C 1
ATOM 8631 O O . GLY C 1 316 ? -62.826 55.033 28.428 1.00 48.20 356 GLY C O 1
ATOM 8632 N N . LEU C 1 317 ? -61.158 55.839 27.148 1.00 47.76 357 LEU C N 1
ATOM 8633 C CA . LEU C 1 317 ? -60.142 55.519 28.145 1.00 45.52 357 LEU C CA 1
ATOM 8634 C C . LEU C 1 317 ? -60.298 56.387 29.386 1.00 43.35 357 LEU C C 1
ATOM 8635 O O . LEU C 1 317 ? -60.052 55.928 30.507 1.00 47.13 357 LEU C O 1
ATOM 8640 N N . SER C 1 318 ? -60.702 57.646 29.205 1.00 43.06 358 SER C N 1
ATOM 8641 C CA . SER C 1 318 ? -60.954 58.511 30.352 1.00 45.11 358 SER C CA 1
ATOM 8642 C C . SER C 1 318 ? -62.079 57.959 31.219 1.00 45.99 358 SER C C 1
ATOM 8643 O O . SER C 1 318 ? -62.008 58.014 32.453 1.00 44.57 358 SER C O 1
ATOM 8646 N N . GLU C 1 319 ? -63.124 57.419 30.590 1.00 45.38 359 GLU C N 1
ATOM 8647 C CA . GLU C 1 319 ? -64.208 56.805 31.348 1.00 41.67 359 GLU C CA 1
ATOM 8648 C C . GLU C 1 319 ? -63.718 55.575 32.101 1.00 43.19 359 GLU C C 1
ATOM 8649 O O . GLU C 1 319 ? -64.017 55.402 33.289 1.00 40.47 359 GLU C O 1
ATOM 8655 N N . MET C 1 320 ? -62.962 54.707 31.424 1.00 37.66 360 MET C N 1
ATOM 8656 C CA . MET C 1 320 ? -62.513 53.475 32.064 1.00 41.91 360 MET C CA 1
ATOM 8657 C C . MET C 1 320 ? -61.571 53.768 33.223 1.00 42.81 360 MET C C 1
ATOM 8658 O O . MET C 1 320 ? -61.658 53.128 34.277 1.00 43.87 360 MET C O 1
ATOM 8663 N N . SER C 1 321 ? -60.669 54.738 33.049 1.00 41.75 361 SER C N 1
ATOM 8664 C CA . SER C 1 321 ? -59.699 55.041 34.097 1.00 42.54 361 SER C CA 1
ATOM 8665 C C . SER C 1 321 ? -60.383 55.585 35.344 1.00 40.93 361 SER C C 1
ATOM 8666 O O . SER C 1 321 ? -60.004 55.238 36.469 1.00 41.98 361 SER C O 1
ATOM 8669 N N . LYS C 1 322 ? -61.390 56.443 35.169 1.00 41.35 362 LYS C N 1
ATOM 8670 C CA . LYS C 1 322 ? -62.125 56.941 36.325 1.00 40.67 362 LYS C CA 1
ATOM 8671 C C . LYS C 1 322 ? -62.941 55.835 36.982 1.00 41.62 362 LYS C C 1
ATOM 8672 O O . LYS C 1 322 ? -63.225 55.906 38.183 1.00 40.53 362 LYS C O 1
ATOM 8678 N N . SER C 1 323 ? -63.316 54.806 36.221 1.00 38.37 363 SER C N 1
ATOM 8679 C CA . SER C 1 323 ? -64.000 53.658 36.806 1.00 39.09 363 SER C CA 1
ATOM 8680 C C . SER C 1 323 ? -63.025 52.749 37.544 1.00 44.45 363 SER C C 1
ATOM 8681 O O . SER C 1 323 ? -63.334 52.264 38.637 1.00 50.25 363 SER C O 1
ATOM 8684 N N . TRP C 1 324 ? -61.843 52.514 36.965 1.00 46.04 364 TRP C N 1
ATOM 8685 C CA . TRP C 1 324 ? -60.833 51.701 37.639 1.00 47.87 364 TRP C CA 1
ATOM 8686 C C . TRP C 1 324 ? -60.392 52.339 38.950 1.00 44.60 364 TRP C C 1
ATOM 8687 O O . TRP C 1 324 ? -60.181 51.640 39.948 1.00 41.84 364 TRP C O 1
ATOM 8698 N N . PHE C 1 325 ? -60.238 53.661 38.967 1.00 42.90 365 PHE C N 1
ATOM 8699 C CA . PHE C 1 325 ? -59.713 54.380 40.125 1.00 42.33 365 PHE C CA 1
ATOM 8700 C C . PHE C 1 325 ? -60.740 55.410 40.572 1.00 43.39 365 PHE C C 1
ATOM 8701 O O . PHE C 1 325 ? -60.965 56.412 39.887 1.00 45.94 365 PHE C O 1
ATOM 8709 N N . ILE C 1 326 ? -61.348 55.160 41.732 1.00 41.05 366 ILE C N 1
ATOM 8710 C CA . ILE C 1 326 ? -62.451 55.989 42.206 1.00 44.41 366 ILE C CA 1
ATOM 8711 C C . ILE C 1 326 ? -61.978 57.406 42.508 1.00 41.70 366 ILE C C 1
ATOM 8712 O O . ILE C 1 326 ? -62.711 58.377 42.287 1.00 40.45 366 ILE C O 1
ATOM 8717 N N . ASN C 1 327 ? -60.745 57.548 43.007 1.00 42.83 367 ASN C N 1
ATOM 8718 C CA . ASN C 1 327 ? -60.219 58.868 43.346 1.00 45.72 367 ASN C CA 1
ATOM 8719 C C . ASN C 1 327 ? -60.293 59.829 42.167 1.00 46.52 367 ASN C C 1
ATOM 8720 O O . ASN C 1 327 ? -60.511 61.030 42.359 1.00 45.74 367 ASN C O 1
ATOM 8725 N N . LEU C 1 328 ? -60.124 59.322 40.943 1.00 41.21 368 LEU C N 1
ATOM 8726 C CA . LEU C 1 328 ? -60.214 60.188 39.774 1.00 39.84 368 LEU C CA 1
ATOM 8727 C C . LEU C 1 328 ? -61.655 60.570 39.469 1.00 40.79 368 LEU C C 1
ATOM 8728 O O . LEU C 1 328 ? -61.910 61.663 38.951 1.00 44.32 368 LEU C O 1
ATOM 8733 N N . GLN C 1 329 ? -62.608 59.690 39.777 1.00 44.64 369 GLN C N 1
ATOM 8734 C CA . GLN C 1 329 ? -64.013 60.034 39.593 1.00 39.61 369 GLN C CA 1
ATOM 8735 C C . GLN C 1 329 ? -64.470 61.041 40.641 1.00 39.02 369 GLN C C 1
ATOM 8736 O O . GLN C 1 329 ? -65.254 61.949 40.338 1.00 39.48 369 GLN C O 1
ATOM 8742 N N . ILE C 1 330 ? -63.981 60.903 41.877 1.00 37.23 370 ILE C N 1
ATOM 8743 C CA . ILE C 1 330 ? -64.366 61.825 42.942 1.00 40.36 370 ILE C CA 1
ATOM 8744 C C . ILE C 1 330 ? -63.889 63.237 42.624 1.00 37.73 370 ILE C C 1
ATOM 8745 O O . ILE C 1 330 ? -64.629 64.213 42.804 1.00 39.47 370 ILE C O 1
ATOM 8750 N N . LYS C 1 331 ? -62.651 63.368 42.137 1.00 35.92 371 LYS C N 1
ATOM 8751 C CA . LYS C 1 331 ? -62.132 64.683 41.775 1.00 37.28 371 LYS C CA 1
ATOM 8752 C C . LYS C 1 331 ? -62.978 65.343 40.693 1.00 40.42 371 LYS C C 1
ATOM 8753 O O . LYS C 1 331 ? -63.123 66.571 40.682 1.00 47.15 371 LYS C O 1
ATOM 8755 N N . ALA C 1 332 ? -63.549 64.553 39.782 1.00 38.85 372 ALA C N 1
ATOM 8756 C CA . ALA C 1 332 ? -64.450 65.122 38.785 1.00 39.12 372 ALA C CA 1
ATOM 8757 C C . ALA C 1 332 ? -65.766 65.556 39.417 1.00 41.92 372 ALA C C 1
ATOM 8758 O O . ALA C 1 332 ? -66.310 66.610 39.069 1.00 44.95 372 ALA C O 1
ATOM 8760 N N . LEU C 1 333 ? -66.290 64.761 40.354 1.00 39.31 373 LEU C N 1
ATOM 8761 C CA . LEU C 1 333 ? -67.549 65.119 41.001 1.00 42.39 373 LEU C CA 1
ATOM 8762 C C . LEU C 1 333 ? -67.387 66.308 41.942 1.00 45.41 373 LEU C C 1
ATOM 8763 O O . LEU C 1 333 ? -68.348 67.053 42.168 1.00 46.14 373 LEU C O 1
ATOM 8768 N N . GLN C 1 334 ? -66.187 66.506 42.496 1.00 45.34 374 GLN C N 1
ATOM 8769 C CA . GLN C 1 334 ? -65.976 67.598 43.440 1.00 46.03 374 GLN C CA 1
ATOM 8770 C C . GLN C 1 334 ? -66.082 68.965 42.780 1.00 47.27 374 GLN C C 1
ATOM 8771 O O . GLN C 1 334 ? -66.196 69.973 43.486 1.00 45.99 374 GLN C O 1
ATOM 8777 N N . LYS C 1 335 ? -66.042 69.027 41.448 1.00 42.04 375 LYS C N 1
ATOM 8778 C CA . LYS C 1 335 ? -66.279 70.291 40.766 1.00 43.80 375 LYS C CA 1
ATOM 8779 C C . LYS C 1 335 ? -67.711 70.771 40.945 1.00 48.15 375 LYS C C 1
ATOM 8780 O O . LYS C 1 335 ? -67.983 71.963 40.762 1.00 50.11 375 LYS C O 1
ATOM 8786 N N . TYR C 1 336 ? -68.625 69.874 41.314 1.00 48.55 376 TYR C N 1
ATOM 8787 C CA . TYR C 1 336 ? -70.027 70.199 41.542 1.00 47.11 376 TYR C CA 1
ATOM 8788 C C . TYR C 1 336 ? -70.404 70.138 43.015 1.00 48.92 376 TYR C C 1
ATOM 8789 O O . TYR C 1 336 ? -71.034 71.065 43.532 1.00 47.08 376 TYR C O 1
ATOM 8798 N N . ILE C 1 337 ? -70.027 69.070 43.705 1.00 51.35 377 ILE C N 1
ATOM 8799 C CA . ILE C 1 337 ? -70.202 68.943 45.145 1.00 47.97 377 ILE C CA 1
ATOM 8800 C C . ILE C 1 337 ? -68.824 68.763 45.771 1.00 42.29 377 ILE C C 1
ATOM 8801 O O . ILE C 1 337 ? -68.286 67.657 45.806 1.00 43.25 377 ILE C O 1
ATOM 8806 N N . PRO C 1 338 ? -68.221 69.840 46.287 1.00 46.93 378 PRO C N 1
ATOM 8807 C CA . PRO C 1 338 ? -66.798 69.773 46.662 1.00 44.49 378 PRO C CA 1
ATOM 8808 C C . PRO C 1 338 ? -66.513 68.914 47.879 1.00 46.45 378 PRO C C 1
ATOM 8809 O O . PRO C 1 338 ? -65.453 68.279 47.934 1.00 48.10 378 PRO C O 1
ATOM 8813 N N . ASP C 1 339 ? -67.407 68.879 48.857 1.00 45.76 379 ASP C N 1
ATOM 8814 C CA . ASP C 1 339 ? -67.095 68.277 50.155 1.00 52.91 379 ASP C CA 1
ATOM 8815 C C . ASP C 1 339 ? -67.582 66.836 50.252 1.00 51.87 379 ASP C C 1
ATOM 8816 O O . ASP C 1 339 ? -68.196 66.434 51.239 1.00 51.72 379 ASP C O 1
ATOM 8821 N N . ILE C 1 340 ? -67.306 66.039 49.225 1.00 49.49 380 ILE C N 1
ATOM 8822 C CA . ILE C 1 340 ? -67.493 64.596 49.285 1.00 49.35 380 ILE C CA 1
ATOM 8823 C C . ILE C 1 340 ? -66.125 63.941 49.159 1.00 51.83 380 ILE C C 1
ATOM 8824 O O . ILE C 1 340 ? -65.222 64.467 48.501 1.00 59.65 380 ILE C O 1
ATOM 8829 N N . THR C 1 341 ? -65.967 62.793 49.814 1.00 46.51 381 THR C N 1
ATOM 8830 C CA . THR C 1 341 ? -64.713 62.055 49.804 1.00 47.43 381 THR C CA 1
ATOM 8831 C C . THR C 1 341 ? -64.971 60.617 49.369 1.00 44.72 381 THR C C 1
ATOM 8832 O O . THR C 1 341 ? -66.118 60.190 49.209 1.00 41.14 381 THR C O 1
ATOM 8836 N N . GLU C 1 342 ? -63.881 59.863 49.175 1.00 46.87 382 GLU C N 1
ATOM 8837 C CA . GLU C 1 342 ? -64.004 58.437 48.882 1.00 44.58 382 GLU C CA 1
ATOM 8838 C C . GLU C 1 342 ? -64.744 57.688 49.982 1.00 42.79 382 GLU C C 1
ATOM 8839 O O . GLU C 1 342 ? -65.319 56.628 49.718 1.00 41.85 382 GLU C O 1
ATOM 8845 N N . TYR C 1 343 ? -64.739 58.213 51.208 1.00 44.97 383 TYR C N 1
ATOM 8846 C CA . TYR C 1 343 ? -65.488 57.597 52.294 1.00 47.89 383 TYR C CA 1
ATOM 8847 C C . TYR C 1 343 ? -66.988 57.821 52.172 1.00 45.92 383 TYR C C 1
ATOM 8848 O O . TYR C 1 343 ? -67.754 57.160 52.880 1.00 44.17 383 TYR C O 1
ATOM 8857 N N . ASP C 1 344 ? -67.425 58.726 51.298 1.00 44.42 384 ASP C N 1
ATOM 8858 C CA . ASP C 1 344 ? -68.832 59.072 51.167 1.00 41.88 384 ASP C CA 1
ATOM 8859 C C . ASP C 1 344 ? -69.529 58.324 50.040 1.00 43.53 384 ASP C C 1
ATOM 8860 O O . ASP C 1 344 ? -70.743 58.477 49.871 1.00 45.24 384 ASP C O 1
ATOM 8865 N N . ILE C 1 345 ? -68.803 57.525 49.264 1.00 36.87 385 ILE C N 1
ATOM 8866 C CA . ILE C 1 345 ? -69.383 56.840 48.120 1.00 43.16 385 ILE C CA 1
ATOM 8867 C C . ILE C 1 345 ? -69.044 55.360 48.186 1.00 47.38 385 ILE C C 1
ATOM 8868 O O . ILE C 1 345 ? -68.030 54.954 48.765 1.00 51.00 385 ILE C O 1
ATOM 8873 N N . GLN C 1 346 ? -69.907 54.551 47.580 1.00 45.05 386 GLN C N 1
ATOM 8874 C CA . GLN C 1 346 ? -69.676 53.126 47.419 1.00 45.40 386 GLN C CA 1
ATOM 8875 C C . GLN C 1 346 ? -70.120 52.720 46.022 1.00 44.40 386 GLN C C 1
ATOM 8876 O O . GLN C 1 346 ? -70.993 53.355 45.425 1.00 49.48 386 GLN C O 1
ATOM 8878 N N . ARG C 1 347 ? -69.501 51.665 45.500 1.00 42.38 387 ARG C N 1
ATOM 8879 C CA . ARG C 1 347 ? -69.852 51.177 44.174 1.00 38.91 387 ARG C CA 1
ATOM 8880 C C . ARG C 1 347 ? -71.263 50.605 44.182 1.00 41.80 387 ARG C C 1
ATOM 8881 O O . ARG C 1 347 ? -71.632 49.848 45.085 1.00 40.95 387 ARG C O 1
ATOM 8889 N N . GLY C 1 348 ? -72.052 50.972 43.174 1.00 40.08 388 GLY C N 1
ATOM 8890 C CA . GLY C 1 348 ? -73.435 50.569 43.099 1.00 37.68 388 GLY C CA 1
ATOM 8891 C C . GLY C 1 348 ? -73.729 49.720 41.880 1.00 41.92 388 GLY C C 1
ATOM 8892 O O . GLY C 1 348 ? -72.823 49.206 41.217 1.00 41.18 388 GLY C O 1
ATOM 8893 N N . PRO C 1 349 ? -75.012 49.552 41.563 1.00 44.35 389 PRO C N 1
ATOM 8894 C CA . PRO C 1 349 ? -75.382 48.706 40.420 1.00 40.03 389 PRO C CA 1
ATOM 8895 C C . PRO C 1 349 ? -75.021 49.348 39.092 1.00 44.38 389 PRO C C 1
ATOM 8896 O O . PRO C 1 349 ? -74.500 50.468 39.053 1.00 43.50 389 PRO C O 1
ATOM 8900 N N . ALA C 1 350 ? -75.299 48.648 37.995 1.00 44.79 390 ALA C N 1
ATOM 8901 C CA . ALA C 1 350 ? -74.951 49.148 36.676 1.00 35.71 390 ALA C CA 1
ATOM 8902 C C . ALA C 1 350 ? -75.994 48.698 35.665 1.00 34.30 390 ALA C C 1
ATOM 8903 O O . ALA C 1 350 ? -76.636 47.658 35.832 1.00 29.68 390 ALA C O 1
ATOM 8905 N N . GLY C 1 351 ? -76.163 49.506 34.618 1.00 32.94 391 GLY C N 1
ATOM 8906 C CA . GLY C 1 351 ? -76.907 49.120 33.443 1.00 34.52 391 GLY C CA 1
ATOM 8907 C C . GLY C 1 351 ? -75.963 48.976 32.257 1.00 37.33 391 GLY C C 1
ATOM 8908 O O . GLY C 1 351 ? -74.776 49.290 32.334 1.00 39.12 391 GLY C O 1
ATOM 8909 N N . VAL C 1 352 ? -76.511 48.476 31.151 1.00 32.84 392 VAL C N 1
ATOM 8910 C CA . VAL C 1 352 ? -75.757 48.305 29.911 1.00 30.60 392 VAL C CA 1
ATOM 8911 C C . VAL C 1 352 ? -76.585 48.877 28.769 1.00 35.77 392 VAL C C 1
ATOM 8912 O O . VAL C 1 352 ? -77.706 48.416 28.522 1.00 39.50 392 VAL C O 1
ATOM 8916 N N . ARG C 1 353 ? -76.035 49.873 28.072 1.00 34.50 393 ARG C N 1
ATOM 8917 C CA . ARG C 1 353 ? -76.750 50.523 26.979 1.00 36.79 393 ARG C CA 1
ATOM 8918 C C . ARG C 1 353 ? -76.627 49.707 25.699 1.00 37.71 393 ARG C C 1
ATOM 8919 O O . ARG C 1 353 ? -75.533 49.261 25.336 1.00 40.52 393 ARG C O 1
ATOM 8927 N N . ALA C 1 354 ? -77.751 49.518 25.012 1.00 37.07 394 ALA C N 1
ATOM 8928 C CA . ALA C 1 354 ? -77.755 48.896 23.690 1.00 34.24 394 ALA C CA 1
ATOM 8929 C C . ALA C 1 354 ? -77.456 49.985 22.668 1.00 34.74 394 ALA C C 1
ATOM 8930 O O . ALA C 1 354 ? -78.357 50.594 22.089 1.00 36.94 394 ALA C O 1
ATOM 8932 N N . GLN C 1 355 ? -76.168 50.239 22.449 1.00 34.75 395 GLN C N 1
ATOM 8933 C CA . GLN C 1 355 ? -75.719 51.317 21.572 1.00 38.34 395 GLN C CA 1
ATOM 8934 C C . GLN C 1 355 ? -75.525 50.767 20.164 1.00 40.37 395 GLN C C 1
ATOM 8935 O O . GLN C 1 355 ? -74.623 49.956 19.925 1.00 36.72 395 GLN C O 1
ATOM 8941 N N . ALA C 1 356 ? -76.368 51.209 19.233 1.00 43.58 396 ALA C N 1
ATOM 8942 C CA . ALA C 1 356 ? -76.263 50.782 17.846 1.00 44.82 396 ALA C CA 1
ATOM 8943 C C . ALA C 1 356 ? -75.191 51.585 17.120 1.00 43.51 396 ALA C C 1
ATOM 8944 O O . ALA C 1 356 ? -75.087 52.804 17.287 1.00 41.81 396 ALA C O 1
ATOM 8946 N N . MET C 1 357 ? -74.391 50.893 16.310 1.00 37.28 397 MET C N 1
ATOM 8947 C CA . MET C 1 357 ? -73.275 51.498 15.593 1.00 41.03 397 MET C CA 1
ATOM 8948 C C . MET C 1 357 ? -73.317 51.064 14.136 1.00 43.45 397 MET C C 1
ATOM 8949 O O . MET C 1 357 ? -73.444 49.869 13.848 1.00 43.75 397 MET C O 1
ATOM 8954 N N . ASP C 1 358 ? -73.210 52.026 13.219 1.00 47.34 398 ASP C N 1
ATOM 8955 C CA . ASP C 1 358 ? -73.184 51.702 11.800 1.00 42.94 398 ASP C CA 1
ATOM 8956 C C . ASP C 1 358 ? -71.768 51.311 11.377 1.00 46.30 398 ASP C C 1
ATOM 8957 O O . ASP C 1 358 ? -70.828 51.310 12.177 1.00 46.84 398 ASP C O 1
ATOM 8962 N N . LEU C 1 359 ? -71.609 50.987 10.091 1.00 50.80 399 LEU C N 1
ATOM 8963 C CA . LEU C 1 359 ? -70.318 50.531 9.586 1.00 46.70 399 LEU C CA 1
ATOM 8964 C C . LEU C 1 359 ? -69.269 51.635 9.565 1.00 47.44 399 LEU C C 1
ATOM 8965 O O . LEU C 1 359 ? -68.074 51.332 9.483 1.00 49.08 399 LEU C O 1
ATOM 8970 N N . ASP C 1 360 ? -69.681 52.898 9.635 1.00 42.45 400 ASP C N 1
ATOM 8971 C CA . ASP C 1 360 ? -68.749 54.018 9.619 1.00 46.53 400 ASP C CA 1
ATOM 8972 C C . ASP C 1 360 ? -68.326 54.461 11.014 1.00 49.90 400 ASP C C 1
ATOM 8973 O O . ASP C 1 360 ? -67.608 55.458 11.140 1.00 52.25 400 ASP C O 1
ATOM 8978 N N . GLY C 1 361 ? -68.750 53.751 12.057 1.00 48.24 401 GLY C N 1
ATOM 8979 C CA . GLY C 1 361 ? -68.395 54.101 13.414 1.00 48.05 401 GLY C CA 1
ATOM 8980 C C . GLY C 1 361 ? -69.310 55.096 14.090 1.00 48.36 401 GLY C C 1
ATOM 8981 O O . GLY C 1 361 ? -69.044 55.474 15.238 1.00 53.67 401 GLY C O 1
ATOM 8982 N N . ASN C 1 362 ? -70.373 55.537 13.425 1.00 40.59 402 ASN C N 1
ATOM 8983 C CA . ASN C 1 362 ? -71.287 56.494 14.029 1.00 49.57 402 ASN C CA 1
ATOM 8984 C C . ASN C 1 362 ? -72.192 55.803 15.039 1.00 54.16 402 ASN C C 1
ATOM 8985 O O . ASN C 1 362 ? -72.697 54.702 14.795 1.00 51.19 402 ASN C O 1
ATOM 8990 N N . LEU C 1 363 ? -72.391 56.458 16.180 1.00 52.82 403 LEU C N 1
ATOM 8991 C CA . LEU C 1 363 ? -73.334 55.984 17.186 1.00 51.15 403 LEU C CA 1
ATOM 8992 C C . LEU C 1 363 ? -74.743 56.349 16.737 1.00 45.72 403 LEU C C 1
ATOM 8993 O O . LEU C 1 363 ? -75.121 57.526 16.742 1.00 55.23 403 LEU C O 1
ATOM 8998 N N . VAL C 1 364 ? -75.519 55.340 16.345 1.00 43.82 404 VAL C N 1
ATOM 8999 C CA . VAL C 1 364 ? -76.865 55.574 15.834 1.00 46.16 404 VAL C CA 1
ATOM 9000 C C . VAL C 1 364 ? -77.803 55.909 16.986 1.00 51.01 404 VAL C C 1
ATOM 9001 O O . VAL C 1 364 ? -77.847 55.203 18.002 1.00 53.65 404 VAL C O 1
ATOM 9005 N N . ASP C 1 365 ? -78.560 56.999 16.828 1.00 46.41 405 ASP C N 1
ATOM 9006 C CA . ASP C 1 365 ? -79.537 57.450 17.813 1.00 54.33 405 ASP C CA 1
ATOM 9007 C C . ASP C 1 365 ? -80.900 57.701 17.175 1.00 57.62 405 ASP C C 1
ATOM 9008 O O . ASP C 1 365 ? -81.724 58.418 17.752 1.00 63.18 405 ASP C O 1
ATOM 9013 N N . ASP C 1 366 ? -81.146 57.143 15.990 1.00 54.65 406 ASP C N 1
ATOM 9014 C CA . ASP C 1 366 ? -82.416 57.274 15.290 1.00 55.12 406 ASP C CA 1
ATOM 9015 C C . ASP C 1 366 ? -83.102 55.917 15.179 1.00 49.32 406 ASP C C 1
ATOM 9016 O O . ASP C 1 366 ? -82.551 54.876 15.548 1.00 51.51 406 ASP C O 1
ATOM 9021 N N . PHE C 1 367 ? -84.318 55.943 14.641 1.00 48.95 407 PHE C N 1
ATOM 9022 C CA . PHE C 1 367 ? -85.048 54.710 14.385 1.00 46.77 407 PHE C CA 1
ATOM 9023 C C . PHE C 1 367 ? -84.338 53.887 13.320 1.00 45.76 407 PHE C C 1
ATOM 9024 O O . PHE C 1 367 ? -83.830 54.424 12.333 1.00 49.56 407 PHE C O 1
ATOM 9032 N N . VAL C 1 368 ? -84.300 52.573 13.529 1.00 42.12 408 VAL C N 1
ATOM 9033 C CA . VAL C 1 368 ? -83.759 51.638 12.548 1.00 44.00 408 VAL C CA 1
ATOM 9034 C C . VAL C 1 368 ? -84.705 50.446 12.487 1.00 47.93 408 VAL C C 1
ATOM 9035 O O . VAL C 1 368 ? -84.842 49.709 13.471 1.00 50.74 408 VAL C O 1
ATOM 9039 N N . PHE C 1 369 ? -85.362 50.262 11.345 1.00 48.94 409 PHE C N 1
ATOM 9040 C CA . PHE C 1 369 ? -86.255 49.136 11.120 1.00 43.06 409 PHE C CA 1
ATOM 9041 C C . PHE C 1 369 ? -85.677 48.243 10.032 1.00 45.96 409 PHE C C 1
ATOM 9042 O O . PHE C 1 369 ? -85.148 48.733 9.028 1.00 53.13 409 PHE C O 1
ATOM 9050 N N . ASP C 1 370 ? -85.784 46.933 10.234 1.00 40.39 410 ASP C N 1
ATOM 9051 C CA . ASP C 1 370 ? -85.136 45.955 9.366 1.00 46.22 410 ASP C CA 1
ATOM 9052 C C . ASP C 1 370 ? -86.086 44.785 9.156 1.00 55.99 410 ASP C C 1
ATOM 9053 O O . ASP C 1 370 ? -86.416 44.070 10.108 1.00 54.82 410 ASP C O 1
ATOM 9058 N N . ARG C 1 371 ? -86.527 44.595 7.917 1.00 63.61 411 ARG C N 1
ATOM 9059 C CA . ARG C 1 371 ? -87.291 43.417 7.541 1.00 63.06 411 ARG C CA 1
ATOM 9060 C C . ARG C 1 371 ? -86.341 42.310 7.098 1.00 64.64 411 ARG C C 1
ATOM 9061 O O . ARG C 1 371 ? -85.189 42.556 6.734 1.00 59.12 411 ARG C O 1
ATOM 9063 N N . GLY C 1 372 ? -86.842 41.078 7.136 1.00 74.49 412 GLY C N 1
ATOM 9064 C CA . GLY C 1 372 ? -86.049 39.907 6.798 1.00 75.58 412 GLY C CA 1
ATOM 9065 C C . GLY C 1 372 ? -85.357 39.943 5.446 1.00 74.50 412 GLY C C 1
ATOM 9066 O O . GLY C 1 372 ? -85.943 40.347 4.442 1.00 78.04 412 GLY C O 1
ATOM 9067 N N . ALA C 1 379 ? -90.883 34.591 5.453 1.00 69.58 419 ALA C N 1
ATOM 9068 C CA . ALA C 1 379 ? -90.328 35.245 6.630 1.00 66.98 419 ALA C CA 1
ATOM 9069 C C . ALA C 1 379 ? -90.382 36.768 6.490 1.00 73.77 419 ALA C C 1
ATOM 9070 O O . ALA C 1 379 ? -89.853 37.490 7.336 1.00 74.35 419 ALA C O 1
ATOM 9072 N N . LYS C 1 380 ? -91.041 37.265 5.425 1.00 75.50 420 LYS C N 1
ATOM 9073 C CA . LYS C 1 380 ? -91.229 38.714 5.232 1.00 72.46 420 LYS C CA 1
ATOM 9074 C C . LYS C 1 380 ? -92.265 39.311 6.187 1.00 67.99 420 LYS C C 1
ATOM 9075 O O . LYS C 1 380 ? -92.650 40.486 6.050 1.00 66.77 420 LYS C O 1
ATOM 9077 N N . ARG C 1 381 ? -92.726 38.509 7.145 1.00 63.63 421 ARG C N 1
ATOM 9078 C CA . ARG C 1 381 ? -93.661 38.941 8.171 1.00 56.59 421 ARG C CA 1
ATOM 9079 C C . ARG C 1 381 ? -92.966 39.228 9.496 1.00 52.78 421 ARG C C 1
ATOM 9080 O O . ARG C 1 381 ? -93.604 39.167 10.552 1.00 54.79 421 ARG C O 1
ATOM 9088 N N . VAL C 1 382 ? -91.671 39.528 9.461 1.00 50.75 422 VAL C N 1
ATOM 9089 C CA . VAL C 1 382 ? -90.879 39.786 10.658 1.00 50.95 422 VAL C CA 1
ATOM 9090 C C . VAL C 1 382 ? -90.222 41.151 10.505 1.00 52.28 422 VAL C C 1
ATOM 9091 O O . VAL C 1 382 ? -89.422 41.361 9.584 1.00 56.52 422 VAL C O 1
ATOM 9095 N N . LEU C 1 383 ? -90.558 42.074 11.401 1.00 49.31 423 LEU C N 1
ATOM 9096 C CA . LEU C 1 383 ? -89.952 43.396 11.435 1.00 43.24 423 LEU C CA 1
ATOM 9097 C C . LEU C 1 383 ? -89.133 43.540 12.710 1.00 42.80 423 LEU C C 1
ATOM 9098 O O . LEU C 1 383 ? -89.624 43.249 13.806 1.00 41.78 423 LEU C O 1
ATOM 9103 N N . HIS C 1 384 ? -87.889 43.985 12.558 1.00 41.80 424 HIS C N 1
ATOM 9104 C CA . HIS C 1 384 ? -86.953 44.141 13.663 1.00 40.70 424 HIS C CA 1
ATOM 9105 C C . HIS C 1 384 ? -86.728 45.624 13.919 1.00 47.57 424 HIS C C 1
ATOM 9106 O O . HIS C 1 384 ? -86.229 46.341 13.044 1.00 48.72 424 HIS C O 1
ATOM 9113 N N . CYS C 1 385 ? -87.102 46.084 15.110 1.00 43.59 425 CYS C N 1
ATOM 9114 C CA . CYS C 1 385 ? -86.735 47.432 15.537 1.00 44.46 425 CYS C CA 1
ATOM 9115 C C . CYS C 1 385 ? -85.346 47.328 16.146 1.00 41.97 425 CYS C C 1
ATOM 9116 O O . CYS C 1 385 ? -85.173 46.991 17.319 1.00 42.78 425 CYS C O 1
ATOM 9119 N N . ARG C 1 386 ? -84.337 47.607 15.326 1.00 42.08 426 ARG C N 1
ATOM 9120 C CA . ARG C 1 386 ? -82.960 47.442 15.759 1.00 38.86 426 ARG C CA 1
ATOM 9121 C C . ARG C 1 386 ? -82.468 48.604 16.610 1.00 42.24 426 ARG C C 1
ATOM 9122 O O . ARG C 1 386 ? -81.442 48.464 17.285 1.00 46.90 426 ARG C O 1
ATOM 9130 N N . ASN C 1 387 ? -83.169 49.735 16.597 1.00 39.73 427 ASN C N 1
ATOM 9131 C CA . ASN C 1 387 ? -82.796 50.874 17.423 1.00 39.11 427 ASN C CA 1
ATOM 9132 C C . ASN C 1 387 ? -83.963 51.844 17.494 1.00 39.12 427 ASN C C 1
ATOM 9133 O O . ASN C 1 387 ? -84.685 52.031 16.512 1.00 39.52 427 ASN C O 1
ATOM 9138 N N . ALA C 1 388 ? -84.139 52.452 18.663 1.00 42.04 428 ALA C N 1
ATOM 9139 C CA . ALA C 1 388 ? -85.087 53.527 18.880 1.00 41.90 428 ALA C CA 1
ATOM 9140 C C . ALA C 1 388 ? -84.351 54.751 19.409 1.00 39.91 428 ALA C C 1
ATOM 9141 O O . ALA C 1 388 ? -83.328 54.616 20.087 1.00 44.00 428 ALA C O 1
ATOM 9143 N N . PRO C 1 389 ? -84.830 55.953 19.104 1.00 42.48 429 PRO C N 1
ATOM 9144 C CA . PRO C 1 389 ? -84.125 57.156 19.555 1.00 47.41 429 PRO C CA 1
ATOM 9145 C C . PRO C 1 389 ? -84.138 57.296 21.070 1.00 49.05 429 PRO C C 1
ATOM 9146 O O . PRO C 1 389 ? -85.045 56.822 21.760 1.00 43.40 429 PRO C O 1
ATOM 9150 N N . SER C 1 390 ? -83.094 57.953 21.582 1.00 46.31 430 SER C N 1
ATOM 9151 C CA . SER C 1 390 ? -82.919 58.226 22.998 1.00 48.99 430 SER C CA 1
ATOM 9152 C C . SER C 1 390 ? -83.726 59.458 23.405 1.00 51.78 430 SER C C 1
ATOM 9153 O O . SER C 1 390 ? -83.980 60.338 22.580 1.00 57.24 430 SER C O 1
ATOM 9156 N N . PRO C 1 391 ? -84.168 59.539 24.673 1.00 46.63 431 PRO C N 1
ATOM 9157 C CA . PRO C 1 391 ? -84.064 58.516 25.717 1.00 40.30 431 PRO C CA 1
ATOM 9158 C C . PRO C 1 391 ? -85.252 57.564 25.665 1.00 37.89 431 PRO C C 1
ATOM 9159 O O . PRO C 1 391 ? -86.395 58.015 25.720 1.00 42.04 431 PRO C O 1
ATOM 9163 N N . GLY C 1 392 ? -84.974 56.262 25.570 1.00 35.48 432 GLY C N 1
ATOM 9164 C CA . GLY C 1 392 ? -86.025 55.309 25.249 1.00 38.80 432 GLY C CA 1
ATOM 9165 C C . GLY C 1 392 ? -87.129 55.247 26.288 1.00 39.74 432 GLY C C 1
ATOM 9166 O O . GLY C 1 392 ? -88.302 55.084 25.948 1.00 36.94 432 GLY C O 1
ATOM 9167 N N . ALA C 1 393 ? -86.772 55.359 27.568 1.00 39.92 433 ALA C N 1
ATOM 9168 C CA . ALA C 1 393 ? -87.785 55.250 28.614 1.00 38.89 433 ALA C CA 1
ATOM 9169 C C . ALA C 1 393 ? -88.695 56.472 28.622 1.00 39.54 433 ALA C C 1
ATOM 9170 O O . ALA C 1 393 ? -89.923 56.342 28.675 1.00 39.35 433 ALA C O 1
ATOM 9172 N N . THR C 1 394 ? -88.109 57.669 28.557 1.00 37.58 434 THR C N 1
ATOM 9173 C CA . THR C 1 394 ? -88.913 58.885 28.590 1.00 39.89 434 THR C CA 1
ATOM 9174 C C . THR C 1 394 ? -89.827 58.974 27.375 1.00 41.31 434 THR C C 1
ATOM 9175 O O . THR C 1 394 ? -90.991 59.378 27.491 1.00 38.22 434 THR C O 1
ATOM 9179 N N . SER C 1 395 ? -89.324 58.594 26.203 1.00 38.32 435 SER C N 1
ATOM 9180 C CA . SER C 1 395 ? -90.099 58.651 24.973 1.00 40.82 435 SER C CA 1
ATOM 9181 C C . SER C 1 395 ? -90.866 57.365 24.693 1.00 40.16 435 SER C C 1
ATOM 9182 O O . SER C 1 395 ? -91.369 57.198 23.578 1.00 44.09 435 SER C O 1
ATOM 9185 N N . SER C 1 396 ? -90.982 56.470 25.678 1.00 36.98 436 SER C N 1
ATOM 9186 C CA . SER C 1 396 ? -91.520 55.135 25.422 1.00 38.39 436 SER C CA 1
ATOM 9187 C C . SER C 1 396 ? -92.912 55.195 24.799 1.00 36.92 436 SER C C 1
ATOM 9188 O O . SER C 1 396 ? -93.172 54.549 23.778 1.00 40.02 436 SER C O 1
ATOM 9191 N N . LEU C 1 397 ? -93.820 55.975 25.391 1.00 37.60 437 LEU C N 1
ATOM 9192 C CA . LEU C 1 397 ? -95.178 56.044 24.856 1.00 37.95 437 LEU C CA 1
ATOM 9193 C C . LEU C 1 397 ? -95.221 56.756 23.510 1.00 41.03 437 LEU C C 1
ATOM 9194 O O . LEU C 1 397 ? -96.063 56.431 22.665 1.00 40.12 437 LEU C O 1
ATOM 9199 N N . ALA C 1 398 ? -94.330 57.725 23.291 1.00 46.25 438 ALA C N 1
ATOM 9200 C CA . ALA C 1 398 ? -94.242 58.355 21.978 1.00 43.63 438 ALA C CA 1
ATOM 9201 C C . ALA C 1 398 ? -93.585 57.423 20.966 1.00 46.16 438 ALA C C 1
ATOM 9202 O O . ALA C 1 398 ? -94.000 57.369 19.802 1.00 43.41 438 ALA C O 1
ATOM 9204 N N . ILE C 1 399 ? -92.560 56.679 21.392 1.00 45.79 439 ILE C N 1
ATOM 9205 C CA . ILE C 1 399 ? -91.920 55.708 20.508 1.00 37.26 439 ILE C CA 1
ATOM 9206 C C . ILE C 1 399 ? -92.914 54.630 20.094 1.00 38.33 439 ILE C C 1
ATOM 9207 O O . ILE C 1 399 ? -92.904 54.160 18.949 1.00 41.07 439 ILE C O 1
ATOM 9212 N N . ALA C 1 400 ? -93.795 54.233 21.016 1.00 33.58 440 ALA C N 1
ATOM 9213 C CA . ALA C 1 400 ? -94.738 53.154 20.739 1.00 34.80 440 ALA C CA 1
ATOM 9214 C C . ALA C 1 400 ? -95.698 53.522 19.614 1.00 37.51 440 ALA C C 1
ATOM 9215 O O . ALA C 1 400 ? -96.033 52.677 18.776 1.00 36.50 440 ALA C O 1
ATOM 9217 N N . LYS C 1 401 ? -96.158 54.776 19.584 1.00 36.28 441 LYS C N 1
ATOM 9218 C CA . LYS C 1 401 ? -97.064 55.207 18.524 1.00 39.44 441 LYS C CA 1
ATOM 9219 C C . LYS C 1 401 ? -96.383 55.154 17.162 1.00 40.67 441 LYS C C 1
ATOM 9220 O O . LYS C 1 401 ? -96.992 54.731 16.170 1.00 39.61 441 LYS C O 1
ATOM 9226 N N . MET C 1 402 ? -95.117 55.579 17.096 1.00 35.35 442 MET C N 1
ATOM 9227 C CA . MET C 1 402 ? -94.372 55.496 15.845 1.00 36.50 442 MET C CA 1
ATOM 9228 C C . MET C 1 402 ? -94.205 54.050 15.405 1.00 39.59 442 MET C C 1
ATOM 9229 O O . MET C 1 402 ? -94.380 53.726 14.224 1.00 42.26 442 MET C O 1
ATOM 9234 N N . ILE C 1 403 ? -93.859 53.167 16.345 1.00 37.76 443 ILE C N 1
ATOM 9235 C CA . ILE C 1 403 ? -93.720 51.753 16.024 1.00 38.84 443 ILE C CA 1
ATOM 9236 C C . ILE C 1 403 ? -95.067 51.166 15.624 1.00 39.04 443 ILE C C 1
ATOM 9237 O O . ILE C 1 403 ? -95.149 50.301 14.743 1.00 39.88 443 ILE C O 1
ATOM 9242 N N . ALA C 1 404 ? -96.148 51.634 16.253 1.00 35.38 444 ALA C N 1
ATOM 9243 C CA . ALA C 1 404 ? -97.477 51.185 15.855 1.00 40.82 444 ALA C CA 1
ATOM 9244 C C . ALA C 1 404 ? -97.797 51.617 14.429 1.00 43.15 444 ALA C C 1
ATOM 9245 O O . ALA C 1 404 ? -98.381 50.847 13.657 1.00 45.71 444 ALA C O 1
ATOM 9247 N N . ASP C 1 405 ? -97.415 52.842 14.056 1.00 38.71 445 ASP C N 1
ATOM 9248 C CA . ASP C 1 405 ? -97.607 53.286 12.678 1.00 40.07 445 ASP C CA 1
ATOM 9249 C C . ASP C 1 405 ? -96.817 52.417 11.707 1.00 45.39 445 ASP C C 1
ATOM 9250 O O . ASP C 1 405 ? -97.329 52.029 10.650 1.00 47.67 445 ASP C O 1
ATOM 9255 N N . LYS C 1 406 ? -95.564 52.108 12.048 1.00 41.35 446 LYS C N 1
ATOM 9256 C CA . LYS C 1 406 ? -94.729 51.293 11.170 1.00 43.45 446 LYS C CA 1
ATOM 9257 C C . LYS C 1 406 ? -95.282 49.880 11.037 1.00 49.26 446 LYS C C 1
ATOM 9258 O O . LYS C 1 406 ? -95.225 49.284 9.955 1.00 49.51 446 LYS C O 1
ATOM 9264 N N . ILE C 1 407 ? -95.818 49.330 12.127 1.00 52.06 447 ILE C N 1
ATOM 9265 C CA . ILE C 1 407 ? -96.404 47.995 12.079 1.00 48.32 447 ILE C CA 1
ATOM 9266 C C . ILE C 1 407 ? -97.655 47.991 11.210 1.00 44.06 447 ILE C C 1
ATOM 9267 O O . ILE C 1 407 ? -97.888 47.053 10.437 1.00 42.83 447 ILE C O 1
ATOM 9272 N N . GLU C 1 408 ? -98.471 49.044 11.310 1.00 44.02 448 GLU C N 1
ATOM 9273 C CA . GLU C 1 408 ? -99.705 49.102 10.533 1.00 45.01 448 GLU C CA 1
ATOM 9274 C C . GLU C 1 408 ? -99.433 49.238 9.041 1.00 50.49 448 GLU C C 1
ATOM 9275 O O . GLU C 1 408 ? -100.229 48.764 8.225 1.00 50.25 448 GLU C O 1
ATOM 9281 N N . ASN C 1 409 ? -98.331 49.881 8.662 1.00 49.67 449 ASN C N 1
ATOM 9282 C CA . ASN C 1 409 ? -98.014 50.026 7.247 1.00 51.22 449 ASN C CA 1
ATOM 9283 C C . ASN C 1 409 ? -97.226 48.839 6.708 1.00 48.62 449 ASN C C 1
ATOM 9284 O O . ASN C 1 409 ? -97.425 48.436 5.557 1.00 52.08 449 ASN C O 1
ATOM 9289 N N . GLU C 1 410 ? -96.335 48.268 7.519 1.00 45.38 450 GLU C N 1
ATOM 9290 C CA . GLU C 1 410 ? -95.546 47.130 7.060 1.00 46.41 450 GLU C CA 1
ATOM 9291 C C . GLU C 1 410 ? -96.406 45.881 6.920 1.00 47.61 450 GLU C C 1
ATOM 9292 O O . GLU C 1 410 ? -96.242 45.109 5.968 1.00 44.72 450 GLU C O 1
ATOM 9298 N N . PHE C 1 411 ? -97.329 45.668 7.855 1.00 51.34 451 PHE C N 1
ATOM 9299 C CA . PHE C 1 411 ? -98.159 44.474 7.877 1.00 49.80 451 PHE C CA 1
ATOM 9300 C C . PHE C 1 411 ? -99.591 44.731 7.430 1.00 51.70 451 PHE C C 1
ATOM 9301 O O . PHE C 1 411 ? -100.381 43.783 7.367 1.00 51.04 451 PHE C O 1
ATOM 9309 N N . SER C 1 412 ? -99.944 45.981 7.127 1.00 48.25 452 SER C N 1
ATOM 9310 C CA . SER C 1 412 ? -101.286 46.339 6.663 1.00 55.27 452 SER C CA 1
ATOM 9311 C C . SER C 1 412 ? -102.354 45.926 7.677 1.00 60.15 452 SER C C 1
ATOM 9312 O O . SER C 1 412 ? -103.319 45.229 7.354 1.00 66.96 452 SER C O 1
ATOM 9315 N N . ILE C 1 413 ? -102.172 46.366 8.918 1.00 53.81 453 ILE C N 1
ATOM 9316 C CA . ILE C 1 413 ? -103.151 46.152 9.979 1.00 53.10 453 ILE C CA 1
ATOM 9317 C C . ILE C 1 413 ? -104.078 47.363 9.996 1.00 59.58 453 ILE C C 1
ATOM 9318 O O . ILE C 1 413 ? -103.657 48.476 10.323 1.00 66.52 453 ILE C O 1
ATOM 9323 N N . GLY C 1 414 ? -105.340 47.148 9.637 1.00 59.91 454 GLY C N 1
ATOM 9324 C CA . GLY C 1 414 ? -106.303 48.231 9.564 1.00 60.38 454 GLY C CA 1
ATOM 9325 C C . GLY C 1 414 ? -106.488 48.779 8.161 1.00 65.00 454 GLY C C 1
ATOM 9326 O O . GLY C 1 414 ? -105.739 49.651 7.716 1.00 66.93 454 GLY C O 1
ATOM 9327 N N . ASP D 1 2 ? -9.133 32.775 37.545 1.00 52.16 42 ASP D N 1
ATOM 9328 C CA . ASP D 1 2 ? -9.447 33.253 36.192 1.00 46.97 42 ASP D CA 1
ATOM 9329 C C . ASP D 1 2 ? -9.471 34.785 36.116 1.00 47.08 42 ASP D C 1
ATOM 9330 O O . ASP D 1 2 ? -8.778 35.392 35.285 1.00 55.62 42 ASP D O 1
ATOM 9335 N N . TYR D 1 3 ? -10.305 35.417 36.941 1.00 42.71 43 TYR D N 1
ATOM 9336 C CA . TYR D 1 3 ? -10.433 36.866 36.908 1.00 43.71 43 TYR D CA 1
ATOM 9337 C C . TYR D 1 3 ? -10.537 37.411 38.324 1.00 42.47 43 TYR D C 1
ATOM 9338 O O . TYR D 1 3 ? -11.040 36.747 39.235 1.00 37.21 43 TYR D O 1
ATOM 9347 N N . ASP D 1 4 ? -10.027 38.629 38.497 1.00 40.04 44 ASP D N 1
ATOM 9348 C CA . ASP D 1 4 ? -10.215 39.351 39.747 1.00 38.83 44 ASP D CA 1
ATOM 9349 C C . ASP D 1 4 ? -11.599 39.982 39.812 1.00 40.32 44 ASP D C 1
ATOM 9350 O O . ASP D 1 4 ? -12.241 39.972 40.868 1.00 41.05 44 ASP D O 1
ATOM 9355 N N . LEU D 1 5 ? -12.074 40.529 38.695 1.00 36.81 45 LEU D N 1
ATOM 9356 C CA . LEU D 1 5 ? -13.373 41.179 38.641 1.00 35.16 45 LEU D CA 1
ATOM 9357 C C . LEU D 1 5 ? -14.053 40.843 37.323 1.00 38.78 45 LEU D C 1
ATOM 9358 O O . LEU D 1 5 ? -13.419 40.856 36.263 1.00 41.84 45 LEU D O 1
ATOM 9363 N N . VAL D 1 6 ? -15.344 40.536 37.396 1.00 34.40 46 VAL D N 1
ATOM 9364 C CA . VAL D 1 6 ? -16.162 40.275 36.219 1.00 34.35 46 VAL D CA 1
ATOM 9365 C C . VAL D 1 6 ? -17.311 41.274 36.207 1.00 31.69 46 VAL D C 1
ATOM 9366 O O . VAL D 1 6 ? -17.958 41.495 37.238 1.00 35.39 46 VAL D O 1
ATOM 9370 N N . VAL D 1 7 ? -17.549 41.883 35.049 1.00 28.53 47 VAL D N 1
ATOM 9371 C CA . VAL D 1 7 ? -18.649 42.821 34.850 1.00 31.68 47 VAL D CA 1
ATOM 9372 C C . VAL D 1 7 ? -19.689 42.142 33.970 1.00 36.99 47 VAL D C 1
ATOM 9373 O O . VAL D 1 7 ? -19.407 41.802 32.814 1.00 37.70 47 VAL D O 1
ATOM 9377 N N . VAL D 1 8 ? -20.884 41.935 34.514 1.00 35.85 48 VAL D N 1
ATOM 9378 C CA . VAL D 1 8 ? -21.981 41.330 33.767 1.00 29.98 48 VAL D CA 1
ATOM 9379 C C . VAL D 1 8 ? -22.782 42.443 33.103 1.00 37.35 48 VAL D C 1
ATOM 9380 O O . VAL D 1 8 ? -23.346 43.307 33.784 1.00 39.27 48 VAL D O 1
ATOM 9384 N N . GLY D 1 9 ? -22.830 42.424 31.773 1.00 33.65 49 GLY D N 1
ATOM 9385 C CA . GLY D 1 9 ? -23.547 43.438 31.026 1.00 30.19 49 GLY D CA 1
ATOM 9386 C C . GLY D 1 9 ? -22.666 44.206 30.063 1.00 28.90 49 GLY D C 1
ATOM 9387 O O . GLY D 1 9 ? -21.795 44.971 30.486 1.00 38.63 49 GLY D O 1
ATOM 9388 N N . GLY D 1 10 ? -22.885 44.014 28.766 1.00 27.54 50 GLY D N 1
ATOM 9389 C CA . GLY D 1 10 ? -22.105 44.702 27.758 1.00 28.82 50 GLY D CA 1
ATOM 9390 C C . GLY D 1 10 ? -22.790 45.910 27.148 1.00 33.61 50 GLY D C 1
ATOM 9391 O O . GLY D 1 10 ? -22.590 46.207 25.966 1.00 33.84 50 GLY D O 1
ATOM 9392 N N . GLY D 1 11 ? -23.605 46.610 27.934 1.00 34.05 51 GLY D N 1
ATOM 9393 C CA . GLY D 1 11 ? -24.155 47.882 27.517 1.00 26.56 51 GLY D CA 1
ATOM 9394 C C . GLY D 1 11 ? -23.148 48.999 27.722 1.00 38.94 51 GLY D C 1
ATOM 9395 O O . GLY D 1 11 ? -21.988 48.779 28.077 1.00 34.55 51 GLY D O 1
ATOM 9396 N N . ILE D 1 12 ? -23.612 50.231 27.496 1.00 32.29 52 ILE D N 1
ATOM 9397 C CA . ILE D 1 12 ? -22.717 51.378 27.618 1.00 31.24 52 ILE D CA 1
ATOM 9398 C C . ILE D 1 12 ? -22.320 51.608 29.072 1.00 35.26 52 ILE D C 1
ATOM 9399 O O . ILE D 1 12 ? -21.235 52.136 29.349 1.00 35.65 52 ILE D O 1
ATOM 9404 N N . VAL D 1 13 ? -23.169 51.215 30.023 1.00 30.20 53 VAL D N 1
ATOM 9405 C CA . VAL D 1 13 ? -22.817 51.383 31.428 1.00 32.81 53 VAL D CA 1
ATOM 9406 C C . VAL D 1 13 ? -21.822 50.314 31.861 1.00 34.87 53 VAL D C 1
ATOM 9407 O O . VAL D 1 13 ? -20.827 50.613 32.532 1.00 33.54 53 VAL D O 1
ATOM 9411 N N . GLY D 1 14 ? -22.058 49.061 31.472 1.00 33.01 54 GLY D N 1
ATOM 9412 C CA . GLY D 1 14 ? -21.116 48.006 31.807 1.00 34.51 54 GLY D CA 1
ATOM 9413 C C . GLY D 1 14 ? -19.780 48.162 31.104 1.00 37.30 54 GLY D C 1
ATOM 9414 O O . GLY D 1 14 ? -18.729 47.858 31.675 1.00 34.42 54 GLY D O 1
ATOM 9415 N N . ALA D 1 15 ? -19.798 48.633 29.855 1.00 35.58 55 ALA D N 1
ATOM 9416 C CA . ALA D 1 15 ? -18.554 48.770 29.104 1.00 35.54 55 ALA D CA 1
ATOM 9417 C C . ALA D 1 15 ? -17.722 49.934 29.627 1.00 33.37 55 ALA D C 1
ATOM 9418 O O . ALA D 1 15 ? -16.507 49.806 29.814 1.00 34.24 55 ALA D O 1
ATOM 9420 N N . ALA D 1 16 ? -18.357 51.083 29.865 1.00 37.50 56 ALA D N 1
ATOM 9421 C CA . ALA D 1 16 ? -17.630 52.222 30.414 1.00 35.59 56 ALA D CA 1
ATOM 9422 C C . ALA D 1 16 ? -17.102 51.916 31.808 1.00 38.58 56 ALA D C 1
ATOM 9423 O O . ALA D 1 16 ? -16.007 52.361 32.176 1.00 36.78 56 ALA D O 1
ATOM 9425 N N . SER D 1 17 ? -17.860 51.150 32.597 1.00 40.52 57 SER D N 1
ATOM 9426 C CA . SER D 1 17 ? -17.385 50.771 33.923 1.00 35.90 57 SER D CA 1
ATOM 9427 C C . SER D 1 17 ? -16.134 49.905 33.822 1.00 37.19 57 SER D C 1
ATOM 9428 O O . SER D 1 17 ? -15.102 50.212 34.427 1.00 37.98 57 SER D O 1
ATOM 9431 N N . ALA D 1 18 ? -16.200 48.824 33.043 1.00 34.74 58 ALA D N 1
ATOM 9432 C CA . ALA D 1 18 ? -15.041 47.950 32.905 1.00 37.43 58 ALA D CA 1
ATOM 9433 C C . ALA D 1 18 ? -13.857 48.684 32.295 1.00 34.13 58 ALA D C 1
ATOM 9434 O O . ALA D 1 18 ? -12.706 48.412 32.657 1.00 32.91 58 ALA D O 1
ATOM 9436 N N . ARG D 1 19 ? -14.119 49.615 31.376 1.00 33.61 59 ARG D N 1
ATOM 9437 C CA . ARG D 1 19 ? -13.042 50.387 30.764 1.00 37.52 59 ARG D CA 1
ATOM 9438 C C . ARG D 1 19 ? -12.385 51.310 31.784 1.00 43.33 59 ARG D C 1
ATOM 9439 O O . ARG D 1 19 ? -11.154 51.396 31.859 1.00 38.22 59 ARG D O 1
ATOM 9447 N N . GLU D 1 20 ? -13.194 52.007 32.584 1.00 45.61 60 GLU D N 1
ATOM 9448 C CA . GLU D 1 20 ? -12.641 52.890 33.605 1.00 44.72 60 GLU D CA 1
ATOM 9449 C C . GLU D 1 20 ? -11.855 52.111 34.652 1.00 40.23 60 GLU D C 1
ATOM 9450 O O . GLU D 1 20 ? -10.850 52.611 35.172 1.00 38.76 60 GLU D O 1
ATOM 9456 N N . ILE D 1 21 ? -12.280 50.884 34.957 1.00 31.72 61 ILE D N 1
ATOM 9457 C CA . ILE D 1 21 ? -11.636 50.119 36.020 1.00 36.54 61 ILE D CA 1
ATOM 9458 C C . ILE D 1 21 ? -10.251 49.650 35.585 1.00 39.12 61 ILE D C 1
ATOM 9459 O O . ILE D 1 21 ? -9.277 49.765 36.339 1.00 37.81 61 ILE D O 1
ATOM 9464 N N . VAL D 1 22 ? -10.139 49.119 34.363 1.00 39.24 62 VAL D N 1
ATOM 9465 C CA . VAL D 1 22 ? -8.842 48.628 33.904 1.00 41.78 62 VAL D CA 1
ATOM 9466 C C . VAL D 1 22 ? -7.869 49.781 33.689 1.00 37.02 62 VAL D C 1
ATOM 9467 O O . VAL D 1 22 ? -6.653 49.612 33.851 1.00 36.76 62 VAL D O 1
ATOM 9471 N N . LEU D 1 23 ? -8.374 50.964 33.330 1.00 36.65 63 LEU D N 1
ATOM 9472 C CA . LEU D 1 23 ? -7.498 52.120 33.170 1.00 39.91 63 LEU D CA 1
ATOM 9473 C C . LEU D 1 23 ? -6.913 52.568 34.503 1.00 40.72 63 LEU D C 1
ATOM 9474 O O . LEU D 1 23 ? -5.767 53.031 34.549 1.00 41.35 63 LEU D O 1
ATOM 9479 N N . ARG D 1 24 ? -7.676 52.436 35.592 1.00 40.52 64 ARG D N 1
ATOM 9480 C CA . ARG D 1 24 ? -7.167 52.782 36.916 1.00 37.90 64 ARG D CA 1
ATOM 9481 C C . ARG D 1 24 ? -6.262 51.700 37.486 1.00 41.29 64 ARG D C 1
ATOM 9482 O O . ARG D 1 24 ? -5.338 52.007 38.246 1.00 45.15 64 ARG D O 1
ATOM 9490 N N . HIS D 1 25 ? -6.523 50.439 37.150 1.00 40.00 65 HIS D N 1
ATOM 9491 C CA . HIS D 1 25 ? -5.852 49.292 37.759 1.00 39.03 65 HIS D CA 1
ATOM 9492 C C . HIS D 1 25 ? -5.401 48.350 36.652 1.00 44.23 65 HIS D C 1
ATOM 9493 O O . HIS D 1 25 ? -6.088 47.372 36.328 1.00 41.70 65 HIS D O 1
ATOM 9500 N N . PRO D 1 26 ? -4.239 48.619 36.048 1.00 44.65 66 PRO D N 1
ATOM 9501 C CA . PRO D 1 26 ? -3.812 47.837 34.876 1.00 41.36 66 PRO D CA 1
ATOM 9502 C C . PRO D 1 26 ? -3.410 46.405 35.190 1.00 43.55 66 PRO D C 1
ATOM 9503 O O . PRO D 1 26 ? -3.295 45.603 34.256 1.00 47.22 66 PRO D O 1
ATOM 9507 N N . SER D 1 27 ? -3.186 46.053 36.453 1.00 47.33 67 SER D N 1
ATOM 9508 C CA . SER D 1 27 ? -2.847 44.683 36.814 1.00 48.91 67 SER D CA 1
ATOM 9509 C C . SER D 1 27 ? -4.067 43.853 37.188 1.00 45.78 67 SER D C 1
ATOM 9510 O O . SER D 1 27 ? -3.925 42.656 37.464 1.00 42.16 67 SER D O 1
ATOM 9513 N N . LEU D 1 28 ? -5.253 44.456 37.199 1.00 41.47 68 LEU D N 1
ATOM 9514 C CA . LEU D 1 28 ? -6.477 43.747 37.547 1.00 39.47 68 LEU D CA 1
ATOM 9515 C C . LEU D 1 28 ? -6.973 42.962 36.340 1.00 44.14 68 LEU D C 1
ATOM 9516 O O . LEU D 1 28 ? -7.232 43.542 35.280 1.00 46.76 68 LEU D O 1
ATOM 9521 N N . LYS D 1 29 ? -7.100 41.646 36.497 1.00 47.23 69 LYS D N 1
ATOM 9522 C CA . LYS D 1 29 ? -7.638 40.791 35.443 1.00 45.20 69 LYS D CA 1
ATOM 9523 C C . LYS D 1 29 ? -9.156 40.929 35.436 1.00 38.65 69 LYS D C 1
ATOM 9524 O O . LYS D 1 29 ? -9.831 40.480 36.368 1.00 43.73 69 LYS D O 1
ATOM 9526 N N . VAL D 1 30 ? -9.697 41.551 34.389 1.00 35.49 70 VAL D N 1
ATOM 9527 C CA . VAL D 1 30 ? -11.110 41.906 34.321 1.00 37.75 70 VAL D CA 1
ATOM 9528 C C . VAL D 1 30 ? -11.737 41.260 33.093 1.00 44.61 70 VAL D C 1
ATOM 9529 O O . VAL D 1 30 ? -11.132 41.228 32.016 1.00 50.17 70 VAL D O 1
ATOM 9533 N N . ALA D 1 31 ? -12.954 40.746 33.262 1.00 40.90 71 ALA D N 1
ATOM 9534 C CA . ALA D 1 31 ? -13.732 40.178 32.174 1.00 35.94 71 ALA D CA 1
ATOM 9535 C C . ALA D 1 31 ? -15.092 40.859 32.104 1.00 36.16 71 ALA D C 1
ATOM 9536 O O . ALA D 1 31 ? -15.580 41.428 33.083 1.00 38.05 71 ALA D O 1
ATOM 9538 N N . VAL D 1 32 ? -15.701 40.789 30.924 1.00 33.70 72 VAL D N 1
ATOM 9539 C CA . VAL D 1 32 ? -17.054 41.279 30.698 1.00 34.23 72 VAL D CA 1
ATOM 9540 C C . VAL D 1 32 ? -17.873 40.142 30.109 1.00 35.74 72 VAL D C 1
ATOM 9541 O O . VAL D 1 32 ? -17.468 39.534 29.112 1.00 37.92 72 VAL D O 1
ATOM 9545 N N . LEU D 1 33 ? -19.015 39.849 30.725 1.00 37.78 73 LEU D N 1
ATOM 9546 C CA . LEU D 1 33 ? -19.937 38.837 30.231 1.00 31.91 73 LEU D CA 1
ATOM 9547 C C . LEU D 1 33 ? -21.166 39.523 29.654 1.00 32.70 73 LEU D C 1
ATOM 9548 O O . LEU D 1 33 ? -21.787 40.356 30.322 1.00 33.50 73 LEU D O 1
ATOM 9553 N N . GLU D 1 34 ? -21.513 39.178 28.417 1.00 31.58 74 GLU D N 1
ATOM 9554 C CA . GLU D 1 34 ? -22.661 39.760 27.739 1.00 31.29 74 GLU D CA 1
ATOM 9555 C C . GLU D 1 34 ? -23.478 38.638 27.121 1.00 39.38 74 GLU D C 1
ATOM 9556 O O . GLU D 1 34 ? -22.932 37.800 26.396 1.00 42.14 74 GLU D O 1
ATOM 9562 N N . LYS D 1 35 ? -24.785 38.615 27.409 1.00 39.00 75 LYS D N 1
ATOM 9563 C CA . LYS D 1 35 ? -25.605 37.503 26.934 1.00 38.31 75 LYS D CA 1
ATOM 9564 C C . LYS D 1 35 ? -25.810 37.560 25.429 1.00 34.68 75 LYS D C 1
ATOM 9565 O O . LYS D 1 35 ? -25.977 36.515 24.791 1.00 35.55 75 LYS D O 1
ATOM 9571 N N . GLU D 1 36 ? -25.779 38.747 24.837 1.00 35.21 76 GLU D N 1
ATOM 9572 C CA . GLU D 1 36 ? -25.908 38.826 23.393 1.00 33.88 76 GLU D CA 1
ATOM 9573 C C . GLU D 1 36 ? -24.555 38.582 22.723 1.00 38.91 76 GLU D C 1
ATOM 9574 O O . GLU D 1 36 ? -23.527 38.369 23.372 1.00 44.21 76 GLU D O 1
ATOM 9580 N N . CYS D 1 37 ? -24.576 38.611 21.395 1.00 33.15 77 CYS D N 1
ATOM 9581 C CA . CYS D 1 37 ? -23.442 38.334 20.525 1.00 39.13 77 CYS D CA 1
ATOM 9582 C C . CYS D 1 37 ? -22.744 39.603 20.063 1.00 36.90 77 CYS D C 1
ATOM 9583 O O . CYS D 1 37 ? -21.957 39.554 19.116 1.00 35.87 77 CYS D O 1
ATOM 9586 N N . LYS D 1 38 ? -23.050 40.741 20.682 1.00 40.51 78 LYS D N 1
ATOM 9587 C CA . LYS D 1 38 ? -22.450 42.029 20.370 1.00 38.20 78 LYS D CA 1
ATOM 9588 C C . LYS D 1 38 ? -22.782 42.979 21.506 1.00 39.36 78 LYS D C 1
ATOM 9589 O O . LYS D 1 38 ? -23.777 42.787 22.214 1.00 38.04 78 LYS D O 1
ATOM 9595 N N . LEU D 1 39 ? -21.935 43.988 21.684 1.00 37.46 79 LEU D N 1
ATOM 9596 C CA . LEU D 1 39 ? -22.213 45.012 22.675 1.00 31.81 79 LEU D CA 1
ATOM 9597 C C . LEU D 1 39 ? -23.368 45.894 22.208 1.00 33.61 79 LEU D C 1
ATOM 9598 O O . LEU D 1 39 ? -23.677 45.979 21.015 1.00 30.81 79 LEU D O 1
ATOM 9603 N N . ALA D 1 40 ? -24.024 46.537 23.178 1.00 34.03 80 ALA D N 1
ATOM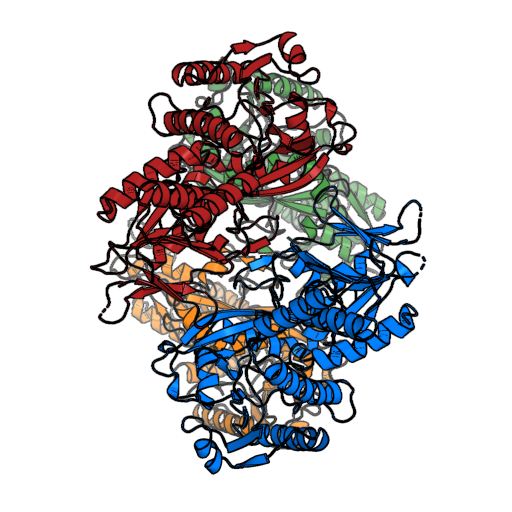 9604 C CA . ALA D 1 40 ? -25.024 47.573 22.909 1.00 38.06 80 ALA D CA 1
ATOM 9605 C C . ALA D 1 40 ? -26.157 47.065 22.018 1.00 37.35 80 ALA D C 1
ATOM 9606 O O . ALA D 1 40 ? -26.600 47.754 21.100 1.00 33.74 80 ALA D O 1
ATOM 9608 N N . LYS D 1 41 ? -26.635 45.851 22.288 1.00 36.30 81 LYS D N 1
ATOM 9609 C CA . LYS D 1 41 ? -27.784 45.335 21.554 1.00 32.30 81 LYS D CA 1
ATOM 9610 C C . LYS D 1 41 ? -29.098 45.920 22.055 1.00 37.96 81 LYS D C 1
ATOM 9611 O O . LYS D 1 41 ? -30.078 45.955 21.301 1.00 37.03 81 LYS D O 1
ATOM 9617 N N . HIS D 1 42 ? -29.136 46.409 23.294 1.00 37.23 82 HIS D N 1
ATOM 9618 C CA . HIS D 1 42 ? -30.399 46.825 23.884 1.00 35.74 82 HIS D CA 1
ATOM 9619 C C . HIS D 1 42 ? -30.480 48.332 24.078 1.00 37.65 82 HIS D C 1
ATOM 9620 O O . HIS D 1 42 ? -30.534 49.080 23.096 1.00 38.64 82 HIS D O 1
ATOM 9627 N N . GLN D 1 43 ? -30.511 48.784 25.336 1.00 33.52 83 GLN D N 1
ATOM 9628 C CA . GLN D 1 43 ? -30.731 50.203 25.599 1.00 30.67 83 GLN D CA 1
ATOM 9629 C C . GLN D 1 43 ? -29.686 51.063 24.906 1.00 32.76 83 GLN D C 1
ATOM 9630 O O . GLN D 1 43 ? -30.016 52.095 24.310 1.00 34.40 83 GLN D O 1
ATOM 9636 N N . SER D 1 44 ? -28.423 50.643 24.956 1.00 30.42 84 SER D N 1
ATOM 9637 C CA . SER D 1 44 ? -27.344 51.416 24.363 1.00 29.87 84 SER D CA 1
ATOM 9638 C C . SER D 1 44 ? -27.359 51.375 22.843 1.00 34.18 84 SER D C 1
ATOM 9639 O O . SER D 1 44 ? -26.644 52.162 22.212 1.00 31.85 84 SER D O 1
ATOM 9642 N N . GLY D 1 45 ? -28.151 50.489 22.244 1.00 30.49 85 GLY D N 1
ATOM 9643 C CA . GLY D 1 45 ? -28.236 50.414 20.801 1.00 30.84 85 GLY D CA 1
ATOM 9644 C C . GLY D 1 45 ? -29.619 50.696 20.256 1.00 32.21 85 GLY D C 1
ATOM 9645 O O . GLY D 1 45 ? -29.888 50.444 19.078 1.00 36.94 85 GLY D O 1
ATOM 9646 N N . HIS D 1 46 ? -30.509 51.218 21.099 1.00 32.59 86 HIS D N 1
ATOM 9647 C CA . HIS D 1 46 ? -31.858 51.595 20.686 1.00 29.06 86 HIS D CA 1
ATOM 9648 C C . HIS D 1 46 ? -32.259 52.877 21.420 1.00 34.48 86 HIS D C 1
ATOM 9649 O O . HIS D 1 46 ? -33.176 52.904 22.234 1.00 38.61 86 HIS D O 1
ATOM 9656 N N . ASN D 1 47 ? -31.557 53.971 21.135 1.00 27.90 87 ASN D N 1
ATOM 9657 C CA . ASN D 1 47 ? -31.765 55.219 21.854 1.00 32.72 87 ASN D CA 1
ATOM 9658 C C . ASN D 1 47 ? -31.952 56.365 20.866 1.00 33.17 87 ASN D C 1
ATOM 9659 O O . ASN D 1 47 ? -31.915 56.184 19.646 1.00 29.52 87 ASN D O 1
ATOM 9664 N N . SER D 1 48 ? -32.157 57.567 21.406 1.00 36.62 88 SER D N 1
ATOM 9665 C CA . SER D 1 48 ? -32.338 58.729 20.548 1.00 34.47 88 SER D CA 1
ATOM 9666 C C . SER D 1 48 ? -31.034 59.202 19.918 1.00 35.90 88 SER D C 1
ATOM 9667 O O . SER D 1 48 ? -31.074 60.001 18.978 1.00 38.04 88 SER D O 1
ATOM 9670 N N . GLY D 1 49 ? -29.890 58.718 20.390 1.00 33.70 89 GLY D N 1
ATOM 9671 C CA . GLY D 1 49 ? -28.622 59.195 19.880 1.00 32.00 89 GLY D CA 1
ATOM 9672 C C . GLY D 1 49 ? -28.285 60.618 20.261 1.00 36.50 89 GLY D C 1
ATOM 9673 O O . GLY D 1 49 ? -27.401 61.214 19.647 1.00 36.89 89 GLY D O 1
ATOM 9674 N N . VAL D 1 50 ? -28.952 61.179 21.272 1.00 34.34 90 VAL D N 1
ATOM 9675 C CA . VAL D 1 50 ? -28.787 62.583 21.634 1.00 38.71 90 VAL D CA 1
ATOM 9676 C C . VAL D 1 50 ? -27.734 62.713 22.725 1.00 36.89 90 VAL D C 1
ATOM 9677 O O . VAL D 1 50 ? -27.718 61.945 23.696 1.00 39.76 90 VAL D O 1
ATOM 9681 N N . ILE D 1 51 ? -26.842 63.687 22.562 1.00 42.78 91 ILE D N 1
ATOM 9682 C CA . ILE D 1 51 ? -25.873 64.046 23.594 1.00 40.95 91 ILE D CA 1
ATOM 9683 C C . ILE D 1 51 ? -26.497 65.172 24.411 1.00 39.58 91 ILE D C 1
ATOM 9684 O O . ILE D 1 51 ? -26.532 66.325 23.977 1.00 43.28 91 ILE D O 1
ATOM 9689 N N . HIS D 1 52 ? -26.993 64.838 25.598 1.00 37.02 92 HIS D N 1
ATOM 9690 C CA . HIS D 1 52 ? -27.717 65.804 26.412 1.00 37.97 92 HIS D CA 1
ATOM 9691 C C . HIS D 1 52 ? -26.761 66.777 27.092 1.00 41.01 92 HIS D C 1
ATOM 9692 O O . HIS D 1 52 ? -25.605 66.454 27.379 1.00 44.54 92 HIS D O 1
ATOM 9699 N N . ALA D 1 53 ? -27.263 67.985 27.354 1.00 41.92 93 ALA D N 1
ATOM 9700 C CA . ALA D 1 53 ? -26.451 69.043 27.939 1.00 48.01 93 ALA D CA 1
ATOM 9701 C C . ALA D 1 53 ? -26.684 69.236 29.431 1.00 52.52 93 ALA D C 1
ATOM 9702 O O . ALA D 1 53 ? -25.798 69.763 30.113 1.00 54.92 93 ALA D O 1
ATOM 9704 N N . GLY D 1 54 ? -27.841 68.834 29.952 1.00 50.24 94 GLY D N 1
ATOM 9705 C CA . GLY D 1 54 ? -28.101 68.929 31.376 1.00 51.77 94 GLY D CA 1
ATOM 9706 C C . GLY D 1 54 ? -29.016 70.072 31.761 1.00 51.08 94 GLY D C 1
ATOM 9707 O O . GLY D 1 54 ? -28.709 70.836 32.680 1.00 58.34 94 GLY D O 1
ATOM 9708 N N . ILE D 1 55 ? -30.154 70.187 31.083 1.00 48.03 95 ILE D N 1
ATOM 9709 C CA . ILE D 1 55 ? -31.054 71.321 31.277 1.00 46.08 95 ILE D CA 1
ATOM 9710 C C . ILE D 1 55 ? -32.095 71.037 32.353 1.00 51.12 95 ILE D C 1
ATOM 9711 O O . ILE D 1 55 ? -32.284 71.836 33.273 1.00 57.87 95 ILE D O 1
ATOM 9716 N N . TYR D 1 56 ? -32.778 69.897 32.261 1.00 45.01 96 TYR D N 1
ATOM 9717 C CA . TYR D 1 56 ? -33.963 69.633 33.070 1.00 45.16 96 TYR D CA 1
ATOM 9718 C C . TYR D 1 56 ? -33.656 69.272 34.518 1.00 51.33 96 TYR D C 1
ATOM 9719 O O . TYR D 1 56 ? -34.570 69.299 35.349 1.00 57.56 96 TYR D O 1
ATOM 9728 N N . TYR D 1 57 ? -32.412 68.945 34.844 1.00 48.63 97 TYR D N 1
ATOM 9729 C CA . TYR D 1 57 ? -32.100 68.255 36.087 1.00 49.25 97 TYR D CA 1
ATOM 9730 C C . TYR D 1 57 ? -31.930 69.233 37.243 1.00 55.48 97 TYR D C 1
ATOM 9731 O O . TYR D 1 57 ? -31.387 70.329 37.074 1.00 52.62 97 TYR D O 1
ATOM 9740 N N . LYS D 1 58 ? -32.407 68.823 38.417 1.00 57.24 98 LYS D N 1
ATOM 9741 C CA . LYS D 1 58 ? -32.451 69.707 39.575 1.00 60.92 98 LYS D CA 1
ATOM 9742 C C . LYS D 1 58 ? -31.051 70.204 39.921 1.00 59.97 98 LYS D C 1
ATOM 9743 O O . LYS D 1 58 ? -30.130 69.390 40.079 1.00 60.84 98 LYS D O 1
ATOM 9745 N N . PRO D 1 59 ? -30.849 71.515 40.044 1.00 59.14 99 PRO D N 1
ATOM 9746 C CA . PRO D 1 59 ? -29.507 72.030 40.342 1.00 61.34 99 PRO D CA 1
ATOM 9747 C C . PRO D 1 59 ? -29.007 71.549 41.697 1.00 57.28 99 PRO D C 1
ATOM 9748 O O . PRO D 1 59 ? -29.777 71.396 42.648 1.00 52.78 99 PRO D O 1
ATOM 9752 N N . GLY D 1 60 ? -27.701 71.300 41.770 1.00 53.53 100 GLY D N 1
ATOM 9753 C CA . GLY D 1 60 ? -27.070 70.841 42.988 1.00 55.57 100 GLY D CA 1
ATOM 9754 C C . GLY D 1 60 ? -27.119 69.348 43.225 1.00 59.43 100 GLY D C 1
ATOM 9755 O O . GLY D 1 60 ? -26.554 68.879 44.222 1.00 68.66 100 GLY D O 1
ATOM 9756 N N . THR D 1 61 ? -27.768 68.587 42.353 1.00 57.62 101 THR D N 1
ATOM 9757 C CA . THR D 1 61 ? -27.892 67.147 42.514 1.00 58.68 101 THR D CA 1
ATOM 9758 C C . THR D 1 61 ? -26.845 66.420 41.678 1.00 58.04 101 THR D C 1
ATOM 9759 O O . THR D 1 61 ? -26.259 66.976 40.745 1.00 57.60 101 THR D O 1
ATOM 9763 N N . LEU D 1 62 ? -26.617 65.153 42.031 1.00 57.47 102 LEU D N 1
ATOM 9764 C CA . LEU D 1 62 ? -25.631 64.350 41.315 1.00 55.32 102 LEU D CA 1
ATOM 9765 C C . LEU D 1 62 ? -26.049 64.125 39.867 1.00 49.87 102 LEU D C 1
ATOM 9766 O O . LEU D 1 62 ? -25.201 64.100 38.966 1.00 46.30 102 LEU D O 1
ATOM 9771 N N . LYS D 1 63 ? -27.351 63.961 39.627 1.00 46.11 103 LYS D N 1
ATOM 9772 C CA . LYS D 1 63 ? -27.839 63.775 38.266 1.00 46.86 103 LYS D CA 1
ATOM 9773 C C . LYS D 1 63 ? -27.474 64.963 37.385 1.00 48.46 103 LYS D C 1
ATOM 9774 O O . LYS D 1 63 ? -26.957 64.792 36.274 1.00 54.25 103 LYS D O 1
ATOM 9780 N N . ALA D 1 64 ? -27.727 66.180 37.872 1.00 51.85 104 ALA D N 1
ATOM 9781 C CA . ALA D 1 64 ? -27.362 67.369 37.110 1.00 50.51 104 ALA D CA 1
ATOM 9782 C C . ALA D 1 64 ? -25.857 67.460 36.899 1.00 43.88 104 ALA D C 1
ATOM 9783 O O . ALA D 1 64 ? -25.404 67.944 35.856 1.00 46.27 104 ALA D O 1
ATOM 9785 N N . ARG D 1 65 ? -25.068 66.994 37.868 1.00 46.70 105 ARG D N 1
ATOM 9786 C CA . ARG D 1 65 ? -23.617 67.059 37.726 1.00 48.68 105 ARG D CA 1
ATOM 9787 C C . ARG D 1 65 ? -23.111 66.026 36.728 1.00 48.92 105 ARG D C 1
ATOM 9788 O O . ARG D 1 65 ? -22.232 66.325 35.912 1.00 45.62 105 ARG D O 1
ATOM 9790 N N . LEU D 1 66 ? -23.662 64.810 36.766 1.00 46.92 106 LEU D N 1
ATOM 9791 C CA . LEU D 1 66 ? -23.144 63.738 35.921 1.00 45.54 106 LEU D CA 1
ATOM 9792 C C . LEU D 1 66 ? -23.410 64.006 34.443 1.00 46.58 106 LEU D C 1
ATOM 9793 O O . LEU D 1 66 ? -22.585 63.661 33.587 1.00 44.95 106 LEU D O 1
ATOM 9798 N N . CYS D 1 67 ? -24.548 64.621 34.118 1.00 46.82 107 CYS D N 1
ATOM 9799 C CA . CYS D 1 67 ? -24.871 64.866 32.715 1.00 44.31 107 CYS D CA 1
ATOM 9800 C C . CYS D 1 67 ? -23.943 65.918 32.120 1.00 44.84 107 CYS D C 1
ATOM 9801 O O . CYS D 1 67 ? -23.390 65.727 31.030 1.00 41.61 107 CYS D O 1
ATOM 9804 N N . VAL D 1 68 ? -23.752 67.032 32.831 1.00 46.73 108 VAL D N 1
ATOM 9805 C CA . VAL D 1 68 ? -22.818 68.055 32.370 1.00 45.91 108 VAL D CA 1
ATOM 9806 C C . VAL D 1 68 ? -21.392 67.517 32.377 1.00 44.81 108 VAL D C 1
ATOM 9807 O O . VAL D 1 68 ? -20.608 67.782 31.457 1.00 47.86 108 VAL D O 1
ATOM 9811 N N . GLU D 1 69 ? -21.036 66.749 33.409 1.00 40.16 109 GLU D N 1
ATOM 9812 C CA . GLU D 1 69 ? -19.740 66.078 33.442 1.00 46.54 109 GLU D CA 1
ATOM 9813 C C . GLU D 1 69 ? -19.562 65.174 32.231 1.00 40.17 109 GLU D C 1
ATOM 9814 O O . GLU D 1 69 ? -18.609 65.324 31.456 1.00 35.40 109 GLU D O 1
ATOM 9820 N N . GLY D 1 70 ? -20.477 64.216 32.061 1.00 36.72 110 GLY D N 1
ATOM 9821 C CA . GLY D 1 70 ? -20.332 63.242 30.995 1.00 36.53 110 GLY D CA 1
ATOM 9822 C C . GLY D 1 70 ? -20.358 63.858 29.613 1.00 36.10 110 GLY D C 1
ATOM 9823 O O . GLY D 1 70 ? -19.655 63.395 28.713 1.00 36.15 110 GLY D O 1
ATOM 9824 N N . MET D 1 71 ? -21.158 64.911 29.426 1.00 35.82 111 MET D N 1
ATOM 9825 C CA . MET D 1 71 ? -21.263 65.544 28.115 1.00 39.13 111 MET D CA 1
ATOM 9826 C C . MET D 1 71 ? -19.913 66.078 27.656 1.00 44.70 111 MET D C 1
ATOM 9827 O O . MET D 1 71 ? -19.496 65.847 26.514 1.00 52.28 111 MET D O 1
ATOM 9832 N N . HIS D 1 72 ? -19.209 66.793 28.538 1.00 39.95 112 HIS D N 1
ATOM 9833 C CA . HIS D 1 72 ? -17.878 67.278 28.190 1.00 41.88 112 HIS D CA 1
ATOM 9834 C C . HIS D 1 72 ? -16.891 66.124 28.059 1.00 40.45 112 HIS D C 1
ATOM 9835 O O . HIS D 1 72 ? -16.029 66.135 27.171 1.00 42.80 112 HIS D O 1
ATOM 9842 N N . LEU D 1 73 ? -17.002 65.120 28.933 1.00 39.52 113 LEU D N 1
ATOM 9843 C CA . LEU D 1 73 ? -16.172 63.929 28.795 1.00 38.77 113 LEU D CA 1
ATOM 9844 C C . LEU D 1 73 ? -16.485 63.181 27.505 1.00 41.16 113 LEU D C 1
ATOM 9845 O O . LEU D 1 73 ? -15.581 62.604 26.888 1.00 47.65 113 LEU D O 1
ATOM 9850 N N . ALA D 1 74 ? -17.752 63.183 27.077 1.00 37.49 114 ALA D N 1
ATOM 9851 C CA . ALA D 1 74 ? -18.113 62.515 25.831 1.00 38.23 114 ALA D CA 1
ATOM 9852 C C . ALA D 1 74 ? -17.480 63.209 24.631 1.00 40.90 114 ALA D C 1
ATOM 9853 O O . ALA D 1 74 ? -16.787 62.570 23.830 1.00 43.30 114 ALA D O 1
ATOM 9855 N N . TYR D 1 75 ? -17.710 64.519 24.488 1.00 41.28 115 TYR D N 1
ATOM 9856 C CA . TYR D 1 75 ? -17.152 65.246 23.350 1.00 46.62 115 TYR D CA 1
ATOM 9857 C C . TYR D 1 75 ? -15.637 65.104 23.297 1.00 41.37 115 TYR D C 1
ATOM 9858 O O . TYR D 1 75 ? -15.058 64.950 22.215 1.00 40.41 115 TYR D O 1
ATOM 9867 N N . ALA D 1 76 ? -14.979 65.134 24.458 1.00 42.63 116 ALA D N 1
ATOM 9868 C CA . ALA D 1 76 ? -13.535 64.925 24.491 1.00 42.06 116 ALA D CA 1
ATOM 9869 C C . ALA D 1 76 ? -13.172 63.513 24.049 1.00 43.12 116 ALA D C 1
ATOM 9870 O O . ALA D 1 76 ? -12.204 63.320 23.304 1.00 44.86 116 ALA D O 1
ATOM 9872 N N . TYR D 1 77 ? -13.940 62.514 24.490 1.00 46.15 117 TYR D N 1
ATOM 9873 C CA . TYR D 1 77 ? -13.663 61.140 24.081 1.00 45.93 117 TYR D CA 1
ATOM 9874 C C . TYR D 1 77 ? -13.931 60.939 22.596 1.00 44.06 117 TYR D C 1
ATOM 9875 O O . TYR D 1 77 ? -13.194 60.212 21.920 1.00 45.37 117 TYR D O 1
ATOM 9884 N N . LEU D 1 78 ? -14.986 61.567 22.072 1.00 45.27 118 LEU D N 1
ATOM 9885 C CA . LEU D 1 78 ? -15.279 61.441 20.648 1.00 47.58 118 LEU D CA 1
ATOM 9886 C C . LEU D 1 78 ? -14.173 62.067 19.805 1.00 46.74 118 LEU D C 1
ATOM 9887 O O . LEU D 1 78 ? -13.838 61.558 18.729 1.00 44.44 118 LEU D O 1
ATOM 9892 N N . ASP D 1 79 ? -13.585 63.166 20.284 1.00 44.09 119 ASP D N 1
ATOM 9893 C CA . ASP D 1 79 ? -12.461 63.768 19.573 1.00 49.86 119 ASP D CA 1
ATOM 9894 C C . ASP D 1 79 ? -11.211 62.903 19.678 1.00 50.30 119 ASP D C 1
ATOM 9895 O O . ASP D 1 79 ? -10.453 62.779 18.709 1.00 49.25 119 ASP D O 1
ATOM 9900 N N . GLU D 1 80 ? -10.983 62.293 20.844 1.00 48.54 120 GLU D N 1
ATOM 9901 C CA . GLU D 1 80 ? -9.791 61.472 21.035 1.00 46.60 120 GLU D CA 1
ATOM 9902 C C . GLU D 1 80 ? -9.801 60.257 20.114 1.00 46.29 120 GLU D C 1
ATOM 9903 O O . GLU D 1 80 ? -8.786 59.929 19.489 1.00 44.62 120 GLU D O 1
ATOM 9909 N N . LYS D 1 81 ? -10.939 59.572 20.018 1.00 43.60 121 LYS D N 1
ATOM 9910 C CA . LYS D 1 81 ? -11.037 58.370 19.200 1.00 42.08 121 LYS D CA 1
ATOM 9911 C C . LYS D 1 81 ? -11.531 58.653 17.789 1.00 43.39 121 LYS D C 1
ATOM 9912 O O . LYS D 1 81 ? -11.659 57.713 16.997 1.00 44.43 121 LYS D O 1
ATOM 9918 N N . LYS D 1 82 ? -11.810 59.916 17.463 1.00 40.83 122 LYS D N 1
ATOM 9919 C CA . LYS D 1 82 ? -12.256 60.320 16.129 1.00 47.88 122 LYS D CA 1
ATOM 9920 C C . LYS D 1 82 ? -13.547 59.601 15.737 1.00 54.00 122 LYS D C 1
ATOM 9921 O O . LYS D 1 82 ? -13.686 59.076 14.630 1.00 55.43 122 LYS D O 1
ATOM 9923 N N . ILE D 1 83 ? -14.500 59.581 16.663 1.00 55.59 123 ILE D N 1
ATOM 9924 C CA . ILE D 1 83 ? -15.816 59.000 16.413 1.00 51.01 123 ILE D CA 1
ATOM 9925 C C . ILE D 1 83 ? -16.718 60.091 15.848 1.00 46.89 123 ILE D C 1
ATOM 9926 O O . ILE D 1 83 ? -16.783 61.192 16.413 1.00 44.31 123 ILE D O 1
ATOM 9931 N N . PRO D 1 84 ? -17.419 59.840 14.742 1.00 50.02 124 PRO D N 1
ATOM 9932 C CA . PRO D 1 84 ? -18.242 60.894 14.135 1.00 50.36 124 PRO D CA 1
ATOM 9933 C C . PRO D 1 84 ? -19.367 61.350 15.054 1.00 50.76 124 PRO D C 1
ATOM 9934 O O . PRO D 1 84 ? -19.946 60.564 15.809 1.00 46.31 124 PRO D O 1
ATOM 9938 N N . TYR D 1 85 ? -19.673 62.643 14.974 1.00 47.99 125 TYR D N 1
ATOM 9939 C CA . TYR D 1 85 ? -20.794 63.228 15.696 1.00 46.63 125 TYR D CA 1
ATOM 9940 C C . TYR D 1 85 ? -21.108 64.583 15.078 1.00 45.70 125 TYR D C 1
ATOM 9941 O O . TYR D 1 85 ? -20.309 65.137 14.320 1.00 47.05 125 TYR D O 1
ATOM 9950 N N . LYS D 1 86 ? -22.290 65.104 15.403 1.00 41.33 126 LYS D N 1
ATOM 9951 C CA . LYS D 1 86 ? -22.726 66.401 14.902 1.00 44.23 126 LYS D CA 1
ATOM 9952 C C . LYS D 1 86 ? -23.360 67.191 16.036 1.00 46.56 126 LYS D C 1
ATOM 9953 O O . LYS D 1 86 ? -24.270 66.695 16.706 1.00 46.58 126 LYS D O 1
ATOM 9959 N N . LYS D 1 87 ? -22.882 68.416 16.249 1.00 48.64 127 LYS D N 1
ATOM 9960 C CA . LYS D 1 87 ? -23.464 69.311 17.250 1.00 49.82 127 LYS D CA 1
ATOM 9961 C C . LYS D 1 87 ? -24.622 70.049 16.591 1.00 53.47 127 LYS D C 1
ATOM 9962 O O . LYS D 1 87 ? -24.464 71.143 16.048 1.00 52.57 127 LYS D O 1
ATOM 9964 N N . THR D 1 88 ? -25.809 69.437 16.641 1.00 53.78 128 THR D N 1
ATOM 9965 C CA . THR D 1 88 ? -26.964 69.971 15.925 1.00 50.54 128 THR D CA 1
ATOM 9966 C C . THR D 1 88 ? -27.665 71.084 16.692 1.00 50.67 128 THR D C 1
ATOM 9967 O O . THR D 1 88 ? -28.287 71.956 16.075 1.00 49.65 128 THR D O 1
ATOM 9971 N N . GLY D 1 89 ? -27.591 71.072 18.017 1.00 50.47 129 GLY D N 1
ATOM 9972 C CA . GLY D 1 89 ? -28.313 72.031 18.824 1.00 47.20 129 GLY D CA 1
ATOM 9973 C C . GLY D 1 89 ? -29.715 71.557 19.169 1.00 52.95 129 GLY D C 1
ATOM 9974 O O . GLY D 1 89 ? -30.309 70.716 18.493 1.00 52.91 129 GLY D O 1
ATOM 9975 N N . LYS D 1 90 ? -30.248 72.117 20.252 1.00 53.78 130 LYS D N 1
ATOM 9976 C CA . LYS D 1 90 ? -31.545 71.727 20.785 1.00 57.57 130 LYS D CA 1
ATOM 9977 C C . LYS D 1 90 ? -32.447 72.946 20.886 1.00 60.59 130 LYS D C 1
ATOM 9978 O O . LYS D 1 90 ? -31.994 74.042 21.232 1.00 65.39 130 LYS D O 1
ATOM 9984 N N . LEU D 1 91 ? -33.726 72.746 20.582 1.00 54.34 131 LEU D N 1
ATOM 9985 C CA . LEU D 1 91 ? -34.752 73.764 20.768 1.00 50.19 131 LEU D CA 1
ATOM 9986 C C . LEU D 1 91 ? -35.873 73.150 21.594 1.00 50.79 131 LEU D C 1
ATOM 9987 O O . LEU D 1 91 ? -36.544 72.220 21.136 1.00 55.34 131 LEU D O 1
ATOM 9992 N N . ILE D 1 92 ? -36.061 73.648 22.812 1.00 52.39 132 ILE D N 1
ATOM 9993 C CA . ILE D 1 92 ? -37.205 73.277 23.637 1.00 51.32 132 ILE D CA 1
ATOM 9994 C C . ILE D 1 92 ? -38.280 74.331 23.406 1.00 52.11 132 ILE D C 1
ATOM 9995 O O . ILE D 1 92 ? -38.149 75.472 23.857 1.00 54.90 132 ILE D O 1
ATOM 10000 N N . VAL D 1 93 ? -39.345 73.952 22.704 1.00 49.20 133 VAL D N 1
ATOM 10001 C CA . VAL D 1 93 ? -40.328 74.892 22.177 1.00 47.84 133 VAL D CA 1
ATOM 10002 C C . VAL D 1 93 ? -41.597 74.818 23.014 1.00 49.84 133 VAL D C 1
ATOM 10003 O O . VAL D 1 93 ? -42.156 73.732 23.215 1.00 49.98 133 VAL D O 1
ATOM 10007 N N . ALA D 1 94 ? -42.056 75.972 23.489 1.00 51.00 134 ALA D N 1
ATOM 10008 C CA . ALA D 1 94 ? -43.341 76.090 24.164 1.00 56.50 134 ALA D CA 1
ATOM 10009 C C . ALA D 1 94 ? -44.393 76.564 23.170 1.00 62.13 134 ALA D C 1
ATOM 10010 O O . ALA D 1 94 ? -44.137 77.459 22.360 1.00 57.44 134 ALA D O 1
ATOM 10012 N N . THR D 1 95 ? -45.577 75.957 23.232 1.00 66.60 135 THR D N 1
ATOM 10013 C CA . THR D 1 95 ? -46.638 76.262 22.280 1.00 65.12 135 THR D CA 1
ATOM 10014 C C . THR D 1 95 ? -47.695 77.210 22.827 1.00 64.66 135 THR D C 1
ATOM 10015 O O . THR D 1 95 ? -48.362 77.888 22.041 1.00 66.19 135 THR D O 1
ATOM 10019 N N . ASP D 1 96 ? -47.875 77.270 24.146 1.00 62.84 136 ASP D N 1
ATOM 10020 C CA . ASP D 1 96 ? -48.808 78.209 24.752 1.00 65.54 136 ASP D CA 1
ATOM 10021 C C . ASP D 1 96 ? -48.175 78.800 26.004 1.00 69.09 136 ASP D C 1
ATOM 10022 O O . ASP D 1 96 ? -47.122 78.353 26.468 1.00 69.62 136 ASP D O 1
ATOM 10027 N N . GLU D 1 97 ? -48.839 79.821 26.555 1.00 73.46 137 GLU D N 1
ATOM 10028 C CA . GLU D 1 97 ? -48.327 80.501 27.740 1.00 75.02 137 GLU D CA 1
ATOM 10029 C C . GLU D 1 97 ? -48.295 79.597 28.966 1.00 73.91 137 GLU D C 1
ATOM 10030 O O . GLU D 1 97 ? -47.606 79.918 29.940 1.00 77.24 137 GLU D O 1
ATOM 10032 N N . LYS D 1 98 ? -49.027 78.482 28.949 1.00 67.71 138 LYS D N 1
ATOM 10033 C CA . LYS D 1 98 ? -48.918 77.531 30.049 1.00 70.85 138 LYS D CA 1
ATOM 10034 C C . LYS D 1 98 ? -47.573 76.819 30.032 1.00 72.84 138 LYS D C 1
ATOM 10035 O O . LYS D 1 98 ? -47.033 76.488 31.095 1.00 79.75 138 LYS D O 1
ATOM 10037 N N . GLU D 1 99 ? -47.014 76.584 28.844 1.00 71.60 139 GLU D N 1
ATOM 10038 C CA . GLU D 1 99 ? -45.722 75.923 28.723 1.00 64.69 139 GLU D CA 1
ATOM 10039 C C . GLU D 1 99 ? -44.547 76.878 28.888 1.00 66.78 139 GLU D C 1
ATOM 10040 O O . GLU D 1 99 ? -43.412 76.412 29.041 1.00 63.17 139 GLU D O 1
ATOM 10046 N N . VAL D 1 100 ? -44.781 78.192 28.860 1.00 67.84 140 VAL D N 1
ATOM 10047 C CA . VAL D 1 100 ? -43.692 79.130 29.112 1.00 63.00 140 VAL D CA 1
ATOM 10048 C C . VAL D 1 100 ? -43.419 79.289 30.601 1.00 61.87 140 VAL D C 1
ATOM 10049 O O . VAL D 1 100 ? -42.315 79.699 30.978 1.00 62.04 140 VAL D O 1
ATOM 10053 N N . LYS D 1 101 ? -44.391 78.971 31.460 1.00 63.17 141 LYS D N 1
ATOM 10054 C CA . LYS D 1 101 ? -44.131 78.984 32.896 1.00 68.03 141 LYS D CA 1
ATOM 10055 C C . LYS D 1 101 ? -43.160 77.876 33.279 1.00 71.17 141 LYS D C 1
ATOM 10056 O O . LYS D 1 101 ? -42.284 78.073 34.130 1.00 74.66 141 LYS D O 1
ATOM 10058 N N . LEU D 1 102 ? -43.296 76.703 32.658 1.00 68.22 142 LEU D N 1
ATOM 10059 C CA . LEU D 1 102 ? -42.340 75.627 32.884 1.00 61.65 142 LEU D CA 1
ATOM 10060 C C . LEU D 1 102 ? -41.069 75.818 32.069 1.00 58.43 142 LEU D C 1
ATOM 10061 O O . LEU D 1 102 ? -39.987 75.429 32.522 1.00 59.44 142 LEU D O 1
ATOM 10066 N N . LEU D 1 103 ? -41.180 76.408 30.876 1.00 58.02 143 LEU D N 1
ATOM 10067 C CA . LEU D 1 103 ? -39.988 76.666 30.078 1.00 57.13 143 LEU D CA 1
ATOM 10068 C C . LEU D 1 103 ? -39.029 77.595 30.815 1.00 63.57 143 LEU D C 1
ATOM 10069 O O . LEU D 1 103 ? -37.811 77.389 30.792 1.00 63.54 143 LEU D O 1
ATOM 10074 N N . LYS D 1 104 ? -39.559 78.618 31.490 1.00 62.64 144 LYS D N 1
ATOM 10075 C CA . LYS D 1 104 ? -38.700 79.528 32.242 1.00 63.00 144 LYS D CA 1
ATOM 10076 C C . LYS D 1 104 ? -38.040 78.814 33.414 1.00 64.13 144 LYS D C 1
ATOM 10077 O O . LYS D 1 104 ? -36.899 79.124 33.773 1.00 62.30 144 LYS D O 1
ATOM 10083 N N . ASP D 1 105 ? -38.743 77.853 34.021 1.00 63.07 145 ASP D N 1
ATOM 10084 C CA . ASP D 1 105 ? -38.138 77.063 35.089 1.00 61.93 145 ASP D CA 1
ATOM 10085 C C . ASP D 1 105 ? -36.971 76.238 34.561 1.00 61.96 145 ASP D C 1
ATOM 10086 O O . ASP D 1 105 ? -35.954 76.077 35.247 1.00 65.12 145 ASP D O 1
ATOM 10091 N N . LEU D 1 106 ? -37.100 75.708 33.340 1.00 60.00 146 LEU D N 1
ATOM 10092 C CA . LEU D 1 106 ? -35.998 74.971 32.732 1.00 56.42 146 LEU D CA 1
ATOM 10093 C C . LEU D 1 106 ? -34.817 75.881 32.425 1.00 56.45 146 LEU D C 1
ATOM 10094 O O . LEU D 1 106 ? -33.663 75.449 32.519 1.00 59.36 146 LEU D O 1
ATOM 10099 N N . GLU D 1 107 ? -35.083 77.137 32.057 1.00 56.87 147 GLU D N 1
ATOM 10100 C CA . GLU D 1 107 ? -33.997 78.084 31.827 1.00 59.44 147 GLU D CA 1
ATOM 10101 C C . GLU D 1 107 ? -33.211 78.339 33.108 1.00 57.58 147 GLU D C 1
ATOM 10102 O O . GLU D 1 107 ? -31.976 78.401 33.085 1.00 56.20 147 GLU D O 1
ATOM 10104 N N . LYS D 1 108 ? -33.910 78.485 34.235 1.00 54.96 148 LYS D N 1
ATOM 10105 C CA . LYS D 1 108 ? -33.227 78.679 35.510 1.00 59.75 148 LYS D CA 1
ATOM 10106 C C . LYS D 1 108 ? -32.388 77.459 35.867 1.00 60.59 148 LYS D C 1
ATOM 10107 O O . LYS D 1 108 ? -31.232 77.586 36.289 1.00 56.39 148 LYS D O 1
ATOM 10109 N N . ARG D 1 109 ? -32.957 76.262 35.700 1.00 64.48 149 ARG D N 1
ATOM 10110 C CA . ARG D 1 109 ? -32.206 75.042 35.978 1.00 60.36 149 ARG D CA 1
ATOM 10111 C C . ARG D 1 109 ? -31.008 74.910 35.048 1.00 59.61 149 ARG D C 1
ATOM 10112 O O . ARG D 1 109 ? -29.918 74.516 35.480 1.00 65.02 149 ARG D O 1
ATOM 10120 N N . GLY D 1 110 ? -31.187 75.244 33.769 1.00 54.76 150 GLY D N 1
ATOM 10121 C CA . GLY D 1 110 ? -30.090 75.121 32.823 1.00 60.07 150 GLY D CA 1
ATOM 10122 C C . GLY D 1 110 ? -28.911 76.005 33.180 1.00 61.02 150 GLY D C 1
ATOM 10123 O O . GLY D 1 110 ? -27.761 75.558 33.183 1.00 59.71 150 GLY D O 1
ATOM 10124 N N . ILE D 1 111 ? -29.184 77.273 33.495 1.00 62.74 151 ILE D N 1
ATOM 10125 C CA . ILE D 1 111 ? -28.109 78.199 33.839 1.00 58.59 151 ILE D CA 1
ATOM 10126 C C . ILE D 1 111 ? -27.415 77.763 35.124 1.00 57.39 151 ILE D C 1
ATOM 10127 O O . ILE D 1 111 ? -26.182 77.797 35.220 1.00 60.59 151 ILE D O 1
ATOM 10129 N N . ALA D 1 112 ? -28.189 77.338 36.127 1.00 52.40 152 ALA D N 1
ATOM 10130 C CA . ALA D 1 112 ? -27.593 76.919 37.392 1.00 52.72 152 ALA D CA 1
ATOM 10131 C C . ALA D 1 112 ? -26.706 75.691 37.221 1.00 56.96 152 ALA D C 1
ATOM 10132 O O . ALA D 1 112 ? -25.740 75.516 37.971 1.00 55.74 152 ALA D O 1
ATOM 10134 N N . ASN D 1 113 ? -27.014 74.835 36.247 1.00 59.94 153 ASN D N 1
ATOM 10135 C CA . ASN D 1 113 ? -26.185 73.680 35.929 1.00 56.60 153 ASN D CA 1
ATOM 10136 C C . ASN D 1 113 ? -25.067 74.017 34.951 1.00 63.25 153 ASN D C 1
ATOM 10137 O O . ASN D 1 113 ? -24.359 73.109 34.502 1.00 63.05 153 ASN D O 1
ATOM 10142 N N . ASN D 1 114 ? -24.906 75.297 34.608 1.00 64.40 154 ASN D N 1
ATOM 10143 C CA . ASN D 1 114 ? -23.828 75.763 33.735 1.00 65.26 154 ASN D CA 1
ATOM 10144 C C . ASN D 1 114 ? -23.896 75.109 32.357 1.00 63.66 154 ASN D C 1
ATOM 10145 O O . ASN D 1 114 ? -22.873 74.751 31.769 1.00 64.26 154 ASN D O 1
ATOM 10147 N N . VAL D 1 115 ? -25.108 74.951 31.838 1.00 60.93 155 VAL D N 1
ATOM 10148 C CA . VAL D 1 115 ? -25.266 74.497 30.451 1.00 62.57 155 VAL D CA 1
ATOM 10149 C C . VAL D 1 115 ? -24.708 75.566 29.517 1.00 71.16 155 VAL D C 1
ATOM 10150 O O . VAL D 1 115 ? -25.107 76.740 29.616 1.00 80.92 155 VAL D O 1
ATOM 10154 N N . PRO D 1 116 ? -23.794 75.223 28.609 1.00 68.81 156 PRO D N 1
ATOM 10155 C CA . PRO D 1 116 ? -23.121 76.257 27.806 1.00 65.78 156 PRO D CA 1
ATOM 10156 C C . PRO D 1 116 ? -24.068 76.926 26.818 1.00 69.26 156 PRO D C 1
ATOM 10157 O O . PRO D 1 116 ? -24.836 76.260 26.120 1.00 73.07 156 PRO D O 1
ATOM 10161 N N . ASP D 1 117 ? -24.002 78.260 26.770 1.00 69.55 157 ASP D N 1
ATOM 10162 C CA . ASP D 1 117 ? -24.642 79.069 25.729 1.00 61.45 157 ASP D CA 1
ATOM 10163 C C . ASP D 1 117 ? -26.159 78.897 25.696 1.00 60.37 157 ASP D C 1
ATOM 10164 O O . ASP D 1 117 ? -26.778 78.966 24.631 1.00 57.85 157 ASP D O 1
ATOM 10169 N N . LEU D 1 118 ? -26.774 78.684 26.855 1.00 63.65 158 LEU D N 1
ATOM 10170 C CA . LEU D 1 118 ? -28.228 78.622 26.923 1.00 64.55 158 LEU D CA 1
ATOM 10171 C C . LEU D 1 118 ? -28.814 80.018 26.752 1.00 66.67 158 LEU D C 1
ATOM 10172 O O . LEU D 1 118 ? -28.352 80.977 27.378 1.00 69.57 158 LEU D O 1
ATOM 10174 N N . ARG D 1 119 ? -29.830 80.135 25.900 1.00 64.57 159 ARG D N 1
ATOM 10175 C CA . ARG D 1 119 ? -30.454 81.422 25.628 1.00 61.28 159 ARG D CA 1
ATOM 10176 C C . ARG D 1 119 ? -31.910 81.208 25.247 1.00 59.76 159 ARG D C 1
ATOM 10177 O O . ARG D 1 119 ? -32.230 80.296 24.479 1.00 57.55 159 ARG D O 1
ATOM 10179 N N . MET D 1 120 ? -32.784 82.055 25.785 1.00 63.95 160 MET D N 1
ATOM 10180 C CA . MET D 1 120 ? -34.210 81.996 25.498 1.00 61.08 160 MET D CA 1
ATOM 10181 C C . MET D 1 120 ? -34.525 82.786 24.232 1.00 64.11 160 MET D C 1
ATOM 10182 O O . MET D 1 120 ? -33.864 83.778 23.916 1.00 69.62 160 MET D O 1
ATOM 10187 N N . ILE D 1 121 ? -35.555 82.342 23.513 1.00 61.84 161 ILE D N 1
ATOM 10188 C CA . ILE D 1 121 ? -35.782 82.768 22.137 1.00 62.87 161 ILE D CA 1
ATOM 10189 C C . ILE D 1 121 ? -37.281 82.713 21.850 1.00 67.22 161 ILE D C 1
ATOM 10190 O O . ILE D 1 121 ? -37.998 81.867 22.389 1.00 69.12 161 ILE D O 1
ATOM 10195 N N . GLU D 1 122 ? -37.763 83.652 21.029 1.00 69.96 162 GLU D N 1
ATOM 10196 C CA . GLU D 1 122 ? -39.184 83.737 20.686 1.00 75.12 162 GLU D CA 1
ATOM 10197 C C . GLU D 1 122 ? -39.335 84.534 19.391 1.00 75.83 162 GLU D C 1
ATOM 10198 O O . GLU D 1 122 ? -38.356 85.040 18.836 1.00 73.31 162 GLU D O 1
ATOM 10204 N N . GLY D 1 123 ? -40.560 84.577 18.868 1.00 78.17 163 GLY D N 1
ATOM 10205 C CA . GLY D 1 123 ? -40.812 85.350 17.655 1.00 75.10 163 GLY D CA 1
ATOM 10206 C C . GLY D 1 123 ? -40.194 84.732 16.411 1.00 74.04 163 GLY D C 1
ATOM 10207 O O . GLY D 1 123 ? -40.206 83.512 16.214 1.00 76.88 163 GLY D O 1
ATOM 10208 N N . SER D 1 124 ? -39.655 85.596 15.543 1.00 72.82 164 SER D N 1
ATOM 10209 C CA . SER D 1 124 ? -39.045 85.138 14.300 1.00 71.90 164 SER D CA 1
ATOM 10210 C C . SER D 1 124 ? -37.715 84.433 14.529 1.00 73.64 164 SER D C 1
ATOM 10211 O O . SER D 1 124 ? -37.239 83.733 13.628 1.00 71.39 164 SER D O 1
ATOM 10214 N N . GLU D 1 125 ? -37.103 84.598 15.704 1.00 75.29 165 GLU D N 1
ATOM 10215 C CA . GLU D 1 125 ? -35.815 83.953 15.948 1.00 76.43 165 GLU D CA 1
ATOM 10216 C C . GLU D 1 125 ? -35.952 82.432 16.010 1.00 75.84 165 GLU D C 1
ATOM 10217 O O . GLU D 1 125 ? -34.983 81.716 15.745 1.00 68.76 165 GLU D O 1
ATOM 10219 N N . ILE D 1 126 ? -37.140 81.916 16.354 1.00 79.82 166 ILE D N 1
ATOM 10220 C CA . ILE D 1 126 ? -37.361 80.468 16.320 1.00 69.81 166 ILE D CA 1
ATOM 10221 C C . ILE D 1 126 ? -37.131 79.931 14.913 1.00 67.16 166 ILE D C 1
ATOM 10222 O O . ILE D 1 126 ? -36.472 78.901 14.726 1.00 65.89 166 ILE D O 1
ATOM 10227 N N . GLN D 1 127 ? -37.678 80.611 13.901 1.00 68.06 167 GLN D N 1
ATOM 10228 C CA . GLN D 1 127 ? -37.509 80.190 12.514 1.00 66.68 167 GLN D CA 1
ATOM 10229 C C . GLN D 1 127 ? -36.113 80.471 11.969 1.00 69.17 167 GLN D C 1
ATOM 10230 O O . GLN D 1 127 ? -35.798 80.029 10.859 1.00 71.96 167 GLN D O 1
ATOM 10236 N N . GLU D 1 128 ? -35.272 81.193 12.711 1.00 69.96 168 GLU D N 1
ATOM 10237 C CA . GLU D 1 128 ? -33.881 81.335 12.296 1.00 70.88 168 GLU D CA 1
ATOM 10238 C C . GLU D 1 128 ? -33.121 80.029 12.492 1.00 74.05 168 GLU D C 1
ATOM 10239 O O . GLU D 1 128 ? -32.368 79.601 11.609 1.00 72.37 168 GLU D O 1
ATOM 10241 N N . ILE D 1 129 ? -33.316 79.377 13.640 1.00 72.70 169 ILE D N 1
ATOM 10242 C CA . ILE D 1 129 ? -32.695 78.081 13.887 1.00 67.54 169 ILE D CA 1
ATOM 10243 C C . ILE D 1 129 ? -33.468 76.972 13.188 1.00 62.78 169 ILE D C 1
ATOM 10244 O O . ILE D 1 129 ? -32.877 76.085 12.561 1.00 59.58 169 ILE D O 1
ATOM 10249 N N . GLU D 1 130 ? -34.795 77.003 13.283 1.00 59.25 170 GLU D N 1
ATOM 10250 C CA . GLU D 1 130 ? -35.656 75.973 12.704 1.00 56.33 170 GLU D CA 1
ATOM 10251 C C . GLU D 1 130 ? -36.730 76.655 11.869 1.00 56.30 170 GLU D C 1
ATOM 10252 O O . GLU D 1 130 ? -37.772 77.065 12.409 1.00 58.56 170 GLU D O 1
ATOM 10258 N N . PRO D 1 131 ? -36.525 76.779 10.557 1.00 56.30 171 PRO D N 1
ATOM 10259 C CA . PRO D 1 131 ? -37.444 77.592 9.742 1.00 56.78 171 PRO D CA 1
ATOM 10260 C C . PRO D 1 131 ? -38.859 77.047 9.664 1.00 63.02 171 PRO D C 1
ATOM 10261 O O . PRO D 1 131 ? -39.770 77.798 9.293 1.00 67.71 171 PRO D O 1
ATOM 10265 N N . TYR D 1 132 ? -39.083 75.779 10.006 1.00 58.97 172 TYR D N 1
ATOM 10266 C CA . TYR D 1 132 ? -40.393 75.156 9.867 1.00 54.42 172 TYR D CA 1
ATOM 10267 C C . TYR D 1 132 ? -41.112 74.971 11.197 1.00 56.23 172 TYR D C 1
ATOM 10268 O O . TYR D 1 132 ? -42.171 74.336 11.232 1.00 65.77 172 TYR D O 1
ATOM 10277 N N . CYS D 1 133 ? -40.576 75.506 12.288 1.00 50.61 173 CYS D N 1
ATOM 10278 C CA . CYS D 1 133 ? -41.090 75.229 13.621 1.00 49.35 173 CYS D CA 1
ATOM 10279 C C . CYS D 1 133 ? -41.891 76.411 14.152 1.00 55.51 173 CYS D C 1
ATOM 10280 O O . CYS D 1 133 ? -41.416 77.551 14.135 1.00 60.21 173 CYS D O 1
ATOM 10283 N N . GLN D 1 134 ? -43.096 76.130 14.640 1.00 53.99 174 GLN D N 1
ATOM 10284 C CA . GLN D 1 134 ? -43.926 77.130 15.297 1.00 53.28 174 GLN D CA 1
ATOM 10285 C C . GLN D 1 134 ? -43.490 77.267 16.755 1.00 57.35 174 GLN D C 1
ATOM 10286 O O . GLN D 1 134 ? -42.453 76.745 17.169 1.00 64.19 174 GLN D O 1
ATOM 10292 N N . GLY D 1 135 ? -44.281 77.973 17.554 1.00 59.97 175 GLY D N 1
ATOM 10293 C CA . GLY D 1 135 ? -44.035 78.061 18.984 1.00 61.75 175 GLY D CA 1
ATOM 10294 C C . GLY D 1 135 ? -44.052 79.462 19.563 1.00 63.82 175 GLY D C 1
ATOM 10295 O O . GLY D 1 135 ? -43.654 80.437 18.920 1.00 66.51 175 GLY D O 1
ATOM 10296 N N . VAL D 1 136 ? -44.515 79.561 20.808 1.00 64.85 176 VAL D N 1
ATOM 10297 C CA . VAL D 1 136 ? -44.528 80.843 21.506 1.00 65.44 176 VAL D CA 1
ATOM 10298 C C . VAL D 1 136 ? -43.113 81.253 21.893 1.00 67.28 176 VAL D C 1
ATOM 10299 O O . VAL D 1 136 ? -42.660 82.361 21.584 1.00 73.22 176 VAL D O 1
ATOM 10303 N N . MET D 1 137 ? -42.392 80.363 22.568 1.00 63.44 177 MET D N 1
ATOM 10304 C CA . MET D 1 137 ? -41.070 80.666 23.092 1.00 68.14 177 MET D CA 1
ATOM 10305 C C . MET D 1 137 ? -40.230 79.398 23.044 1.00 69.52 177 MET D C 1
ATOM 10306 O O . MET D 1 137 ? -40.746 78.298 23.261 1.00 70.98 177 MET D O 1
ATOM 10311 N N . ALA D 1 138 ? -38.940 79.554 22.753 1.00 67.98 178 ALA D N 1
ATOM 10312 C CA . ALA D 1 138 ? -38.041 78.422 22.599 1.00 62.90 178 ALA D CA 1
ATOM 10313 C C . ALA D 1 138 ? -36.799 78.604 23.459 1.00 61.62 178 ALA D C 1
ATOM 10314 O O . ALA D 1 138 ? -36.330 79.724 23.677 1.00 60.34 178 ALA D O 1
ATOM 10316 N N . LEU D 1 139 ? -36.274 77.481 23.946 1.00 62.67 179 LEU D N 1
ATOM 10317 C CA . LEU D 1 139 ? -34.998 77.434 24.650 1.00 55.01 179 LEU D CA 1
ATOM 10318 C C . LEU D 1 139 ? -33.944 76.859 23.711 1.00 54.88 179 LEU D C 1
ATOM 10319 O O . LEU D 1 139 ? -34.136 75.777 23.147 1.00 53.52 179 LEU D O 1
ATOM 10324 N N . HIS D 1 140 ? -32.835 77.577 23.549 1.00 55.42 180 HIS D N 1
ATOM 10325 C CA . HIS D 1 140 ? -31.795 77.220 22.590 1.00 56.11 180 HIS D CA 1
ATOM 10326 C C . HIS D 1 140 ? -30.571 76.688 23.328 1.00 60.02 180 HIS D C 1
ATOM 10327 O O . HIS D 1 140 ? -29.961 77.409 24.126 1.00 63.12 180 HIS D O 1
ATOM 10334 N N . SER D 1 141 ? -30.210 75.433 23.051 1.00 58.73 181 SER D N 1
ATOM 10335 C CA . SER D 1 141 ? -29.011 74.796 23.597 1.00 62.14 181 SER D CA 1
ATOM 10336 C C . SER D 1 141 ? -28.158 74.318 22.430 1.00 56.76 181 SER D C 1
ATOM 10337 O O . SER D 1 141 ? -28.319 73.183 21.954 1.00 52.51 181 SER D O 1
ATOM 10340 N N . PRO D 1 142 ? -27.229 75.147 21.941 1.00 55.98 182 PRO D N 1
ATOM 10341 C CA . PRO D 1 142 ? -26.499 74.798 20.711 1.00 55.10 182 PRO D CA 1
ATOM 10342 C C . PRO D 1 142 ? -25.482 73.682 20.883 1.00 55.82 182 PRO D C 1
ATOM 10343 O O . PRO D 1 142 ? -25.002 73.153 19.871 1.00 58.43 182 PRO D O 1
ATOM 10347 N N . HIS D 1 143 ? -25.138 73.303 22.111 1.00 57.42 183 HIS D N 1
ATOM 10348 C CA . HIS D 1 143 ? -24.133 72.273 22.337 1.00 55.55 183 HIS D CA 1
ATOM 10349 C C . HIS D 1 143 ? -24.724 70.875 22.456 1.00 55.37 183 HIS D C 1
ATOM 10350 O O . HIS D 1 143 ? -23.965 69.907 22.573 1.00 57.10 183 HIS D O 1
ATOM 10357 N N . THR D 1 144 ? -26.047 70.742 22.434 1.00 54.12 184 THR D N 1
ATOM 10358 C CA . THR D 1 144 ? -26.658 69.423 22.345 1.00 51.44 184 THR D CA 1
ATOM 10359 C C . THR D 1 144 ? -26.341 68.823 20.981 1.00 49.57 184 THR D C 1
ATOM 10360 O O . THR D 1 144 ? -26.611 69.442 19.947 1.00 51.89 184 THR D O 1
ATOM 10364 N N . GLY D 1 145 ? -25.754 67.631 20.977 1.00 47.54 185 GLY D N 1
ATOM 10365 C CA . GLY D 1 145 ? -25.384 66.990 19.732 1.00 42.21 185 GLY D CA 1
ATOM 10366 C C . GLY D 1 145 ? -25.981 65.610 19.565 1.00 42.43 185 GLY D C 1
ATOM 10367 O O . GLY D 1 145 ? -26.788 65.166 20.389 1.00 43.29 185 GLY D O 1
ATOM 10368 N N . ILE D 1 146 ? -25.592 64.922 18.491 1.00 39.46 186 ILE D N 1
ATOM 10369 C CA . ILE D 1 146 ? -26.039 63.565 18.227 1.00 41.67 186 ILE D CA 1
ATOM 10370 C C . ILE D 1 146 ? -24.820 62.687 17.983 1.00 41.48 186 ILE D C 1
ATOM 10371 O O . ILE D 1 146 ? -23.752 63.158 17.587 1.00 40.78 186 ILE D O 1
ATOM 10376 N N . VAL D 1 147 ? -24.998 61.390 18.234 1.00 36.30 187 VAL D N 1
ATOM 10377 C CA . VAL D 1 147 ? -23.928 60.412 18.073 1.00 37.28 187 VAL D CA 1
ATOM 10378 C C . VAL D 1 147 ? -24.571 59.036 18.053 1.00 38.78 187 VAL D C 1
ATOM 10379 O O . VAL D 1 147 ? -25.728 58.869 18.445 1.00 40.13 187 VAL D O 1
ATOM 10383 N N . ASP D 1 148 ? -23.820 58.043 17.581 1.00 35.18 188 ASP D N 1
ATOM 10384 C CA . ASP D 1 148 ? -24.227 56.642 17.663 1.00 35.48 188 ASP D CA 1
ATOM 10385 C C . ASP D 1 148 ? -23.690 56.079 18.973 1.00 34.82 188 ASP D C 1
ATOM 10386 O O . ASP D 1 148 ? -22.526 55.678 19.057 1.00 36.30 188 ASP D O 1
ATOM 10391 N N . TRP D 1 149 ? -24.544 56.041 20.001 1.00 33.78 189 TRP D N 1
ATOM 10392 C CA . TRP D 1 149 ? -24.129 55.518 21.300 1.00 34.39 189 TRP D CA 1
ATOM 10393 C C . TRP D 1 149 ? -23.786 54.035 21.245 1.00 36.04 189 TRP D C 1
ATOM 10394 O O . TRP D 1 149 ? -23.021 53.556 22.090 1.00 38.80 189 TRP D O 1
ATOM 10405 N N . GLY D 1 150 ? -24.338 53.297 20.281 1.00 37.64 190 GLY D N 1
ATOM 10406 C CA . GLY D 1 150 ? -23.920 51.917 20.098 1.00 34.54 190 GLY D CA 1
ATOM 10407 C C . GLY D 1 150 ? -22.491 51.818 19.604 1.00 38.68 190 GLY D C 1
ATOM 10408 O O . GLY D 1 150 ? -21.723 50.964 20.058 1.00 36.36 190 GLY D O 1
ATOM 10409 N N . LEU D 1 151 ? -22.111 52.697 18.672 1.00 35.72 191 LEU D N 1
ATOM 10410 C CA . LEU D 1 151 ? -20.727 52.739 18.211 1.00 35.59 191 LEU D CA 1
ATOM 10411 C C . LEU D 1 151 ? -19.790 53.175 19.329 1.00 37.83 191 LEU D C 1
ATOM 10412 O O . LEU D 1 151 ? -18.671 52.659 19.447 1.00 41.05 191 LEU D O 1
ATOM 10417 N N . VAL D 1 152 ? -20.230 54.121 20.164 1.00 35.48 192 VAL D N 1
ATOM 10418 C CA . VAL D 1 152 ? -19.426 54.537 21.310 1.00 36.77 192 VAL D CA 1
ATOM 10419 C C . VAL D 1 152 ? -19.205 53.363 22.257 1.00 34.74 192 VAL D C 1
ATOM 10420 O O . VAL D 1 152 ? -18.091 53.145 22.751 1.00 32.04 192 VAL D O 1
ATOM 10424 N N . THR D 1 153 ? -20.260 52.582 22.515 1.00 31.77 193 THR D N 1
ATOM 10425 C CA . THR D 1 153 ? -20.128 51.413 23.380 1.00 36.23 193 THR D CA 1
ATOM 10426 C C . THR D 1 153 ? -19.121 50.421 22.815 1.00 35.75 193 THR D C 1
ATOM 10427 O O . THR D 1 153 ? -18.340 49.822 23.563 1.00 39.71 193 THR D O 1
ATOM 10431 N N . GLU D 1 154 ? -19.126 50.232 21.494 1.00 40.71 194 GLU D N 1
ATOM 10432 C CA . GLU D 1 154 ? -18.151 49.340 20.875 1.00 45.00 194 GLU D CA 1
ATOM 10433 C C . GLU D 1 154 ? -16.733 49.847 21.092 1.00 37.21 194 GLU D C 1
ATOM 10434 O O . GLU D 1 154 ? -15.805 49.054 21.287 1.00 28.94 194 GLU D O 1
ATOM 10440 N N . HIS D 1 155 ? -16.548 51.169 21.073 1.00 38.27 195 HIS D N 1
ATOM 10441 C CA . HIS D 1 155 ? -15.225 51.725 21.333 1.00 40.14 195 HIS D CA 1
ATOM 10442 C C . HIS D 1 155 ? -14.832 51.552 22.794 1.00 39.37 195 HIS D C 1
ATOM 10443 O O . HIS D 1 155 ? -13.656 51.321 23.100 1.00 41.52 195 HIS D O 1
ATOM 10450 N N . TYR D 1 156 ? -15.798 51.664 23.712 1.00 35.90 196 TYR D N 1
ATOM 10451 C CA . TYR D 1 156 ? -15.513 51.361 25.110 1.00 33.07 196 TYR D CA 1
ATOM 10452 C C . TYR D 1 156 ? -14.984 49.942 25.254 1.00 37.23 196 TYR D C 1
ATOM 10453 O O . TYR D 1 156 ? -13.998 49.706 25.962 1.00 42.27 196 TYR D O 1
ATOM 10462 N N . GLY D 1 157 ? -15.626 48.982 24.581 1.00 36.22 197 GLY D N 1
ATOM 10463 C CA . GLY D 1 157 ? -15.171 47.606 24.650 1.00 36.95 197 GLY D CA 1
ATOM 10464 C C . GLY D 1 157 ? -13.817 47.394 24.007 1.00 39.78 197 GLY D C 1
ATOM 10465 O O . GLY D 1 157 ? -13.019 46.582 24.486 1.00 41.05 197 GLY D O 1
ATOM 10466 N N . GLN D 1 158 ? -13.535 48.115 22.920 1.00 40.35 198 GLN D N 1
ATOM 10467 C CA . GLN D 1 158 ? -12.223 48.006 22.292 1.00 45.30 198 GLN D CA 1
ATOM 10468 C C . GLN D 1 158 ? -11.137 48.596 23.185 1.00 37.53 198 GLN D C 1
ATOM 10469 O O . GLN D 1 158 ? -10.047 48.022 23.305 1.00 42.42 198 GLN D O 1
ATOM 10475 N N . ASP D 1 159 ? -11.415 49.736 23.824 1.00 34.98 199 ASP D N 1
ATOM 10476 C CA . ASP D 1 159 ? -10.480 50.272 24.810 1.00 34.26 199 ASP D CA 1
ATOM 10477 C C . ASP D 1 159 ? -10.286 49.294 25.957 1.00 39.72 199 ASP D C 1
ATOM 10478 O O . ASP D 1 159 ? -9.166 49.112 26.450 1.00 44.30 199 ASP D O 1
ATOM 10483 N N . PHE D 1 160 ? -11.374 48.662 26.400 1.00 42.19 200 PHE D N 1
ATOM 10484 C CA . PHE D 1 160 ? -11.285 47.679 27.472 1.00 39.57 200 PHE D CA 1
ATOM 10485 C C . PHE D 1 160 ? -10.415 46.497 27.062 1.00 43.01 200 PHE D C 1
ATOM 10486 O O . PHE D 1 160 ? -9.605 46.006 27.856 1.00 34.40 200 PHE D O 1
ATOM 10494 N N . LYS D 1 161 ? -10.561 46.033 25.818 1.00 45.46 201 LYS D N 1
ATOM 10495 C CA . LYS D 1 161 ? -9.761 44.905 25.353 1.00 42.65 201 LYS D CA 1
ATOM 10496 C C . LYS D 1 161 ? -8.300 45.299 25.171 1.00 49.67 201 LYS D C 1
ATOM 10497 O O . LYS D 1 161 ? -7.398 44.498 25.443 1.00 53.21 201 LYS D O 1
ATOM 10503 N N . GLN D 1 162 ? -8.046 46.529 24.715 1.00 47.06 202 GLN D N 1
ATOM 10504 C CA . GLN D 1 162 ? -6.676 46.968 24.474 1.00 44.06 202 GLN D CA 1
ATOM 10505 C C . GLN D 1 162 ? -5.865 47.049 25.760 1.00 45.91 202 GLN D C 1
ATOM 10506 O O . GLN D 1 162 ? -4.629 47.025 25.704 1.00 42.27 202 GLN D O 1
ATOM 10508 N N . CYS D 1 163 ? -6.529 47.140 26.913 1.00 48.58 203 CYS D N 1
ATOM 10509 C CA . CYS D 1 163 ? -5.872 47.130 28.213 1.00 45.27 203 CYS D CA 1
ATOM 10510 C C . CYS D 1 163 ? -5.776 45.736 28.819 1.00 39.52 203 CYS D C 1
ATOM 10511 O O . CYS D 1 163 ? -5.454 45.612 30.005 1.00 41.27 203 CYS D O 1
ATOM 10514 N N . GLY D 1 164 ? -6.053 44.691 28.046 1.00 37.58 204 GLY D N 1
ATOM 10515 C CA . GLY D 1 164 ? -5.968 43.333 28.542 1.00 36.23 204 GLY D CA 1
ATOM 10516 C C . GLY D 1 164 ? -7.272 42.723 29.003 1.00 39.66 204 GLY D C 1
ATOM 10517 O O . GLY D 1 164 ? -7.255 41.615 29.553 1.00 42.53 204 GLY D O 1
ATOM 10518 N N . GLY D 1 165 ? -8.400 43.402 28.798 1.00 37.71 205 GLY D N 1
ATOM 10519 C CA . GLY D 1 165 ? -9.670 42.879 29.263 1.00 39.13 205 GLY D CA 1
ATOM 10520 C C . GLY D 1 165 ? -10.263 41.847 28.319 1.00 41.24 205 GLY D C 1
ATOM 10521 O O . GLY D 1 165 ? -10.029 41.859 27.112 1.00 42.15 205 GLY D O 1
ATOM 10522 N N . ASP D 1 166 ? -11.056 40.943 28.890 1.00 41.55 206 ASP D N 1
ATOM 10523 C CA . ASP D 1 166 ? -11.684 39.857 28.149 1.00 35.91 206 ASP D CA 1
ATOM 10524 C C . ASP D 1 166 ? -13.178 40.116 28.023 1.00 38.14 206 ASP D C 1
ATOM 10525 O O . ASP D 1 166 ? -13.848 40.410 29.018 1.00 39.33 206 ASP D O 1
ATOM 10530 N N . ILE D 1 167 ? -13.697 40.007 26.804 1.00 31.97 207 ILE D N 1
ATOM 10531 C CA . ILE D 1 167 ? -15.121 40.169 26.535 1.00 35.57 207 ILE D CA 1
ATOM 10532 C C . ILE D 1 167 ? -15.673 38.825 26.083 1.00 37.75 207 ILE D C 1
ATOM 10533 O O . ILE D 1 167 ? -15.247 38.281 25.055 1.00 38.33 207 ILE D O 1
ATOM 10538 N N . TYR D 1 168 ? -16.618 38.292 26.852 1.00 33.48 208 TYR D N 1
ATOM 10539 C CA . TYR D 1 168 ? -17.311 37.051 26.519 1.00 34.52 208 TYR D CA 1
ATOM 10540 C C . TYR D 1 168 ? -18.681 37.413 25.962 1.00 36.65 208 TYR D C 1
ATOM 10541 O O . TYR D 1 168 ? -19.604 37.735 26.715 1.00 44.83 208 TYR D O 1
ATOM 10550 N N . LEU D 1 169 ? -18.812 37.371 24.642 1.00 36.36 209 LEU D N 1
ATOM 10551 C CA . LEU D 1 169 ? -20.125 37.473 24.029 1.00 33.96 209 LEU D CA 1
ATOM 10552 C C . LEU D 1 169 ? -20.811 36.111 24.053 1.00 36.40 209 LEU D C 1
ATOM 10553 O O . LEU D 1 169 ? -20.172 35.072 24.243 1.00 38.95 209 LEU D O 1
ATOM 10558 N N . ASP D 1 170 ? -22.133 36.128 23.867 1.00 38.48 210 ASP D N 1
ATOM 10559 C CA . ASP D 1 170 ? -22.942 34.907 23.876 1.00 38.10 210 ASP D CA 1
ATOM 10560 C C . ASP D 1 170 ? -22.800 34.166 25.206 1.00 42.14 210 ASP D C 1
ATOM 10561 O O . ASP D 1 170 ? -22.777 32.935 25.259 1.00 44.56 210 ASP D O 1
ATOM 10566 N N . PHE D 1 171 ? -22.696 34.927 26.292 1.00 38.73 211 PHE D N 1
ATOM 10567 C CA . PHE D 1 171 ? -22.563 34.386 27.643 1.00 43.70 211 PHE D CA 1
ATOM 10568 C C . PHE D 1 171 ? -23.760 34.881 28.448 1.00 42.29 211 PHE D C 1
ATOM 10569 O O . PHE D 1 171 ? -23.743 35.996 28.978 1.00 36.01 211 PHE D O 1
ATOM 10577 N N . ASN D 1 172 ? -24.796 34.051 28.541 1.00 40.97 212 ASN D N 1
ATOM 10578 C CA . ASN D 1 172 ? -26.016 34.402 29.265 1.00 37.48 212 ASN D CA 1
ATOM 10579 C C . ASN D 1 172 ? -25.860 33.948 30.710 1.00 34.20 212 ASN D C 1
ATOM 10580 O O . ASN D 1 172 ? -25.985 32.760 31.016 1.00 33.58 212 ASN D O 1
ATOM 10585 N N . VAL D 1 173 ? -25.590 34.902 31.604 1.00 34.85 213 VAL D N 1
ATOM 10586 C CA . VAL D 1 173 ? -25.391 34.581 33.014 1.00 35.75 213 VAL D CA 1
ATOM 10587 C C . VAL D 1 173 ? -26.683 34.021 33.588 1.00 38.10 213 VAL D C 1
ATOM 10588 O O . VAL D 1 173 ? -27.721 34.694 33.596 1.00 39.70 213 VAL D O 1
ATOM 10592 N N . SER D 1 174 ? -26.625 32.785 34.078 1.00 38.33 214 SER D N 1
ATOM 10593 C CA . SER D 1 174 ? -27.806 32.079 34.554 1.00 39.55 214 SER D CA 1
ATOM 10594 C C . SER D 1 174 ? -27.796 31.773 36.042 1.00 38.45 214 SER D C 1
ATOM 10595 O O . SER D 1 174 ? -28.869 31.715 36.644 1.00 40.28 214 SER D O 1
ATOM 10598 N N . LYS D 1 175 ? -26.629 31.573 36.649 1.00 40.41 215 LYS D N 1
ATOM 10599 C CA . LYS D 1 175 ? -26.564 31.248 38.067 1.00 42.34 215 LYS D CA 1
ATOM 10600 C C . LYS D 1 175 ? -25.175 31.570 38.594 1.00 41.98 215 LYS D C 1
ATOM 10601 O O . LYS D 1 175 ? -24.184 31.496 37.862 1.00 43.03 215 LYS D O 1
ATOM 10603 N N . PHE D 1 176 ? -25.121 31.933 39.872 1.00 35.75 216 PHE D N 1
ATOM 10604 C CA . PHE D 1 176 ? -23.875 32.102 40.604 1.00 42.19 216 PHE D CA 1
ATOM 10605 C C . PHE D 1 176 ? -23.746 30.972 41.617 1.00 48.06 216 PHE D C 1
ATOM 10606 O O . PHE D 1 176 ? -24.729 30.595 42.262 1.00 51.21 216 PHE D O 1
ATOM 10614 N N . THR D 1 177 ? -22.538 30.425 41.751 1.00 46.16 217 THR D N 1
ATOM 10615 C CA . THR D 1 177 ? -22.283 29.355 42.707 1.00 47.75 217 THR D CA 1
ATOM 10616 C C . THR D 1 177 ? -20.939 29.584 43.381 1.00 49.81 217 THR D C 1
ATOM 10617 O O . THR D 1 177 ? -20.026 30.178 42.800 1.00 52.49 217 THR D O 1
ATOM 10621 N N . GLU D 1 178 ? -20.826 29.107 44.617 1.00 44.81 218 GLU D N 1
ATOM 10622 C CA . GLU D 1 178 ? -19.551 29.155 45.314 1.00 49.16 218 GLU D CA 1
ATOM 10623 C C . GLU D 1 178 ? -18.597 28.124 44.728 1.00 51.57 218 GLU D C 1
ATOM 10624 O O . GLU D 1 178 ? -18.974 26.976 44.480 1.00 54.30 218 GLU D O 1
ATOM 10630 N N . THR D 1 179 ? -17.358 28.543 44.494 1.00 49.67 219 THR D N 1
ATOM 10631 C CA . THR D 1 179 ? -16.335 27.610 44.050 1.00 53.58 219 THR D CA 1
ATOM 10632 C C . THR D 1 179 ? -15.975 26.649 45.177 1.00 57.46 219 THR D C 1
ATOM 10633 O O . THR D 1 179 ? -16.075 26.981 46.361 1.00 59.41 219 THR D O 1
ATOM 10637 N N . LYS D 1 180 ? -15.564 25.441 44.795 1.00 57.81 220 LYS D N 1
ATOM 10638 C CA . LYS D 1 180 ? -15.122 24.455 45.770 1.00 60.69 220 LYS D CA 1
ATOM 10639 C C . LYS D 1 180 ? -13.970 25.009 46.600 1.00 66.57 220 LYS D C 1
ATOM 10640 O O . LYS D 1 180 ? -13.163 25.814 46.127 1.00 70.74 220 LYS D O 1
ATOM 10642 N N . GLU D 1 181 ? -13.900 24.568 47.853 1.00 69.53 221 GLU D N 1
ATOM 10643 C CA . GLU D 1 181 ? -12.922 25.085 48.807 1.00 71.19 221 GLU D CA 1
ATOM 10644 C C . GLU D 1 181 ? -11.482 24.865 48.349 1.00 73.84 221 GLU D C 1
ATOM 10645 O O . GLU D 1 181 ? -11.221 24.106 47.415 1.00 73.33 221 GLU D O 1
ATOM 10647 N N . THR D 1 183 ? -9.556 28.582 46.941 1.00 57.95 223 THR D N 1
ATOM 10648 C CA . THR D 1 183 ? -9.301 28.439 45.512 1.00 60.39 223 THR D CA 1
ATOM 10649 C C . THR D 1 183 ? -8.743 29.722 44.907 1.00 60.43 223 THR D C 1
ATOM 10650 O O . THR D 1 183 ? -8.203 29.703 43.799 1.00 68.49 223 THR D O 1
ATOM 10654 N N . ASP D 1 184 ? -8.888 30.825 45.642 1.00 57.97 224 ASP D N 1
ATOM 10655 C CA . ASP D 1 184 ? -8.529 32.198 45.297 1.00 59.24 224 ASP D CA 1
ATOM 10656 C C . ASP D 1 184 ? -9.539 32.837 44.343 1.00 58.37 224 ASP D C 1
ATOM 10657 O O . ASP D 1 184 ? -9.469 34.046 44.121 1.00 57.38 224 ASP D O 1
ATOM 10662 N N . TYR D 1 185 ? -10.473 32.077 43.774 1.00 57.39 225 TYR D N 1
ATOM 10663 C CA . TYR D 1 185 ? -11.546 32.614 42.937 1.00 50.21 225 TYR D CA 1
ATOM 10664 C C . TYR D 1 185 ? -12.843 31.984 43.425 1.00 47.50 225 TYR D C 1
ATOM 10665 O O . TYR D 1 185 ? -13.352 31.028 42.827 1.00 52.31 225 TYR D O 1
ATOM 10674 N N . PRO D 1 186 ? -13.409 32.501 44.518 1.00 45.96 226 PRO D N 1
ATOM 10675 C CA . PRO D 1 186 ? -14.492 31.793 45.212 1.00 48.32 226 PRO D CA 1
ATOM 10676 C C . PRO D 1 186 ? -15.862 31.892 44.555 1.00 49.26 226 PRO D C 1
ATOM 10677 O O . PRO D 1 186 ? -16.823 31.342 45.106 1.00 45.74 226 PRO D O 1
ATOM 10681 N N . VAL D 1 187 ? -15.995 32.546 43.403 1.00 48.82 227 VAL D N 1
ATOM 10682 C CA . VAL D 1 187 ? -17.286 32.706 42.740 1.00 42.17 227 VAL D CA 1
ATOM 10683 C C . VAL D 1 187 ? -17.151 32.237 41.299 1.00 42.22 227 VAL D C 1
ATOM 10684 O O . VAL D 1 187 ? -16.329 32.772 40.545 1.00 45.66 227 VAL D O 1
ATOM 10688 N N . THR D 1 188 ? -17.950 31.244 40.915 1.00 42.86 228 THR D N 1
ATOM 10689 C CA . THR D 1 188 ? -18.050 30.822 39.525 1.00 47.40 228 THR D CA 1
ATOM 10690 C C . THR D 1 188 ? -19.348 31.346 38.930 1.00 46.51 228 THR D C 1
ATOM 10691 O O . THR D 1 188 ? -20.396 31.330 39.582 1.00 45.80 228 THR D O 1
ATOM 10695 N N . ILE D 1 189 ? -19.271 31.819 37.690 1.00 43.92 229 ILE D N 1
ATOM 10696 C CA . ILE D 1 189 ? -20.421 32.340 36.965 1.00 42.43 229 ILE D CA 1
ATOM 10697 C C . ILE D 1 189 ? -20.780 31.340 35.876 1.00 42.52 229 ILE D C 1
ATOM 10698 O O . ILE D 1 189 ? -19.914 30.935 35.091 1.00 44.01 229 ILE D O 1
ATOM 10703 N N . HIS D 1 190 ? -22.047 30.938 35.834 1.00 35.94 230 HIS D N 1
ATOM 10704 C CA . HIS D 1 190 ? -22.517 29.918 34.906 1.00 43.13 230 HIS D CA 1
ATOM 10705 C C . HIS D 1 190 ? -23.309 30.561 33.776 1.00 49.84 230 HIS D C 1
ATOM 10706 O O . HIS D 1 190 ? -24.161 31.425 34.018 1.00 48.01 230 HIS D O 1
ATOM 10713 N N . GLY D 1 191 ? -23.032 30.128 32.545 1.00 48.89 231 GLY D N 1
ATOM 10714 C CA . GLY D 1 191 ? -23.810 30.536 31.397 1.00 45.85 231 GLY D CA 1
ATOM 10715 C C . GLY D 1 191 ? -24.936 29.561 31.098 1.00 42.26 231 GLY D C 1
ATOM 10716 O O . GLY D 1 191 ? -25.094 28.525 31.740 1.00 42.16 231 GLY D O 1
ATOM 10717 N N . ALA D 1 192 ? -25.738 29.916 30.090 1.00 39.03 232 ALA D N 1
ATOM 10718 C CA . ALA D 1 192 ? -26.850 29.059 29.698 1.00 41.48 232 ALA D CA 1
ATOM 10719 C C . ALA D 1 192 ? -26.388 27.835 28.918 1.00 45.45 232 ALA D C 1
ATOM 10720 O O . ALA D 1 192 ? -27.100 26.825 28.893 1.00 48.01 232 ALA D O 1
ATOM 10722 N N . LYS D 1 193 ? -25.227 27.902 28.282 1.00 43.14 233 LYS D N 1
ATOM 10723 C CA . LYS D 1 193 ? -24.708 26.757 27.551 1.00 44.86 233 LYS D CA 1
ATOM 10724 C C . LYS D 1 193 ? -23.996 25.804 28.511 1.00 47.67 233 LYS D C 1
ATOM 10725 O O . LYS D 1 193 ? -23.320 26.249 29.444 1.00 45.92 233 LYS D O 1
ATOM 10731 N N . PRO D 1 194 ? -24.136 24.494 28.311 1.00 51.32 234 PRO D N 1
ATOM 10732 C CA . PRO D 1 194 ? -23.570 23.536 29.273 1.00 46.91 234 PRO D CA 1
ATOM 10733 C C . PRO D 1 194 ? -22.050 23.611 29.303 1.00 45.62 234 PRO D C 1
ATOM 10734 O O . PRO D 1 194 ? -21.392 23.621 28.260 1.00 48.52 234 PRO D O 1
ATOM 10738 N N . GLY D 1 195 ? -21.497 23.672 30.513 1.00 41.94 235 GLY D N 1
ATOM 10739 C CA . GLY D 1 195 ? -20.064 23.760 30.705 1.00 44.58 235 GLY D CA 1
ATOM 10740 C C . GLY D 1 195 ? -19.463 25.133 30.518 1.00 52.33 235 GLY D C 1
ATOM 10741 O O . GLY D 1 195 ? -18.234 25.268 30.595 1.00 58.26 235 GLY D O 1
ATOM 10742 N N . GLN D 1 196 ? -20.279 26.153 30.279 1.00 49.29 236 GLN D N 1
ATOM 10743 C CA . GLN D 1 196 ? -19.799 27.520 30.080 1.00 48.74 236 GLN D CA 1
ATOM 10744 C C . GLN D 1 196 ? -19.714 28.208 31.440 1.00 49.11 236 GLN D C 1
ATOM 10745 O O . GLN D 1 196 ? -20.737 28.626 31.997 1.00 50.64 236 GLN D O 1
ATOM 10751 N N . THR D 1 197 ? -18.496 28.324 31.979 1.00 42.78 237 THR D N 1
ATOM 10752 C CA . THR D 1 197 ? -18.307 28.893 33.299 1.00 44.46 237 THR D CA 1
ATOM 10753 C C . THR D 1 197 ? -17.185 29.910 33.279 1.00 47.26 237 THR D C 1
ATOM 10754 O O . THR D 1 197 ? -16.317 29.922 32.399 1.00 44.16 237 THR D O 1
ATOM 10758 N N . VAL D 1 198 ? -17.246 30.773 34.277 1.00 45.30 238 VAL D N 1
ATOM 10759 C CA . VAL D 1 198 ? -16.175 31.708 34.545 1.00 46.59 238 VAL D CA 1
ATOM 10760 C C . VAL D 1 198 ? -16.105 31.918 36.061 1.00 50.57 238 VAL D C 1
ATOM 10761 O O . VAL D 1 198 ? -17.136 32.131 36.707 1.00 50.15 238 VAL D O 1
ATOM 10765 N N . ARG D 1 199 ? -14.881 31.824 36.622 1.00 60.30 239 ARG D N 1
ATOM 10766 C CA . ARG D 1 199 ? -14.553 31.997 38.032 1.00 46.59 239 ARG D CA 1
ATOM 10767 C C . ARG D 1 199 ? -13.965 33.384 38.251 1.00 41.30 239 ARG D C 1
ATOM 10768 O O . ARG D 1 199 ? -13.361 33.971 37.354 1.00 43.39 239 ARG D O 1
ATOM 10770 N N . THR D 1 200 ? -14.136 33.899 39.466 1.00 37.38 240 THR D N 1
ATOM 10771 C CA . THR D 1 200 ? -13.768 35.282 39.743 1.00 40.66 240 THR D CA 1
ATOM 10772 C C . THR D 1 200 ? -13.757 35.513 41.248 1.00 42.19 240 THR D C 1
ATOM 10773 O O . THR D 1 200 ? -14.308 34.722 42.017 1.00 41.14 240 THR D O 1
ATOM 10777 N N . LYS D 1 201 ? -13.123 36.616 41.654 1.00 38.48 241 LYS D N 1
ATOM 10778 C CA . LYS D 1 201 ? -13.119 37.062 43.043 1.00 44.43 241 LYS D CA 1
ATOM 10779 C C . LYS D 1 201 ? -14.329 37.933 43.361 1.00 44.92 241 LYS D C 1
ATOM 10780 O O . LYS D 1 201 ? -14.972 37.744 44.396 1.00 47.93 241 LYS D O 1
ATOM 10786 N N . ASN D 1 202 ? -14.641 38.898 42.494 1.00 39.44 242 ASN D N 1
ATOM 10787 C CA . ASN D 1 202 ? -15.752 39.814 42.717 1.00 38.34 242 ASN D CA 1
ATOM 10788 C C . ASN D 1 202 ? -16.497 40.041 41.409 1.00 42.54 242 ASN D C 1
ATOM 10789 O O . ASN D 1 202 ? -15.952 39.852 40.318 1.00 43.62 242 ASN D O 1
ATOM 10794 N N . VAL D 1 203 ? -17.757 40.458 41.533 1.00 42.13 243 VAL D N 1
ATOM 10795 C CA . VAL D 1 203 ? -18.659 40.612 40.399 1.00 40.36 243 VAL D CA 1
ATOM 10796 C C . VAL D 1 203 ? -19.375 41.950 40.503 1.00 40.00 243 VAL D C 1
ATOM 10797 O O . VAL D 1 203 ? -19.857 42.325 41.577 1.00 40.79 243 VAL D O 1
ATOM 10801 N N . LEU D 1 204 ? -19.448 42.665 39.384 1.00 42.96 244 LEU D N 1
ATOM 10802 C CA . LEU D 1 204 ? -20.344 43.802 39.222 1.00 40.26 244 LEU D CA 1
ATOM 10803 C C . LEU D 1 204 ? -21.304 43.493 38.082 1.00 34.54 244 LEU D C 1
ATOM 10804 O O . LEU D 1 204 ? -20.881 43.001 37.033 1.00 31.57 244 LEU D O 1
ATOM 10809 N N . THR D 1 205 ? -22.591 43.767 38.285 1.00 36.29 245 THR D N 1
ATOM 10810 C CA . THR D 1 205 ? -23.598 43.522 37.259 1.00 39.55 245 THR D CA 1
ATOM 10811 C C . THR D 1 205 ? -24.189 44.845 36.797 1.00 36.05 245 THR D C 1
ATOM 10812 O O . THR D 1 205 ? -24.520 45.707 37.617 1.00 33.60 245 THR D O 1
ATOM 10816 N N . CYS D 1 206 ? -24.303 45.004 35.481 1.00 36.04 246 CYS D N 1
ATOM 10817 C CA . CYS D 1 206 ? -24.943 46.160 34.870 1.00 41.29 246 CYS D CA 1
ATOM 10818 C C . CYS D 1 206 ? -25.906 45.612 33.810 1.00 38.02 246 CYS D C 1
ATOM 10819 O O . CYS D 1 206 ? -25.694 45.775 32.608 1.00 41.00 246 CYS D O 1
ATOM 10822 N N . GLY D 1 207 ? -26.956 44.935 34.270 1.00 38.10 247 GLY D N 1
ATOM 10823 C CA . GLY D 1 207 ? -27.852 44.163 33.433 1.00 34.61 247 GLY D CA 1
ATOM 10824 C C . GLY D 1 207 ? -29.040 44.890 32.839 1.00 32.57 247 GLY D C 1
ATOM 10825 O O . GLY D 1 207 ? -29.941 44.227 32.312 1.00 29.44 247 GLY D O 1
ATOM 10826 N N . GLY D 1 208 ? -29.077 46.221 32.904 1.00 31.19 248 GLY D N 1
ATOM 10827 C CA . GLY D 1 208 ? -30.140 46.995 32.282 1.00 28.94 248 GLY D CA 1
ATOM 10828 C C . GLY D 1 208 ? -31.555 46.530 32.578 1.00 29.44 248 GLY D C 1
ATOM 10829 O O . GLY D 1 208 ? -32.048 46.683 33.700 1.00 28.75 248 GLY D O 1
ATOM 10830 N N . LEU D 1 209 ? -32.215 45.950 31.569 1.00 28.16 249 LEU D N 1
ATOM 10831 C CA . LEU D 1 209 ? -33.602 45.511 31.689 1.00 27.58 249 LEU D CA 1
ATOM 10832 C C . LEU D 1 209 ? -33.782 44.317 32.619 1.00 36.96 249 LEU D C 1
ATOM 10833 O O . LEU D 1 209 ? -34.927 43.982 32.948 1.00 35.79 249 LEU D O 1
ATOM 10838 N N . GLN D 1 210 ? -32.697 43.671 33.052 1.00 38.76 250 GLN D N 1
ATOM 10839 C CA . GLN D 1 210 ? -32.773 42.506 33.925 1.00 32.60 250 GLN D CA 1
ATOM 10840 C C . GLN D 1 210 ? -31.941 42.688 35.188 1.00 33.65 250 GLN D C 1
ATOM 10841 O O . GLN D 1 210 ? -31.487 41.709 35.783 1.00 34.84 250 GLN D O 1
ATOM 10847 N N . SER D 1 211 ? -31.728 43.935 35.611 1.00 31.49 251 SER D N 1
ATOM 10848 C CA . SER D 1 211 ? -30.897 44.170 36.787 1.00 33.82 251 SER D CA 1
ATOM 10849 C C . SER D 1 211 ? -31.549 43.611 38.045 1.00 35.42 251 SER D C 1
ATOM 10850 O O . SER D 1 211 ? -30.863 43.051 38.909 1.00 40.48 251 SER D O 1
ATOM 10853 N N . ASP D 1 212 ? -32.873 43.735 38.159 1.00 33.54 252 ASP D N 1
ATOM 10854 C CA . ASP D 1 212 ? -33.559 43.177 39.319 1.00 32.46 252 ASP D CA 1
ATOM 10855 C C . ASP D 1 212 ? -33.498 41.654 39.315 1.00 32.32 252 ASP D C 1
ATOM 10856 O O . ASP D 1 212 ? -33.288 41.031 40.363 1.00 31.70 252 ASP D O 1
ATOM 10861 N N . LEU D 1 213 ? -33.654 41.039 38.141 1.00 37.05 253 LEU D N 1
ATOM 10862 C CA . LEU D 1 213 ? -33.563 39.585 38.037 1.00 34.14 253 LEU D CA 1
ATOM 10863 C C . LEU D 1 213 ? -32.158 39.088 38.358 1.00 33.80 253 LEU D C 1
ATOM 10864 O O . LEU D 1 213 ? -31.999 38.035 38.988 1.00 36.42 253 LEU D O 1
ATOM 10869 N N . LEU D 1 214 ? -31.127 39.820 37.923 1.00 29.65 254 LEU D N 1
ATOM 10870 C CA . LEU D 1 214 ? -29.758 39.434 38.259 1.00 38.25 254 LEU D CA 1
ATOM 10871 C C . LEU D 1 214 ? -29.504 39.572 39.751 1.00 36.82 254 LEU D C 1
ATOM 10872 O O . LEU D 1 214 ? -28.849 38.720 40.358 1.00 34.81 254 LEU D O 1
ATOM 10877 N N . ALA D 1 215 ? -30.026 40.637 40.359 1.00 36.42 255 ALA D N 1
ATOM 10878 C CA . ALA D 1 215 ? -29.799 40.867 41.779 1.00 38.89 255 ALA D CA 1
ATOM 10879 C C . ALA D 1 215 ? -30.456 39.791 42.635 1.00 42.43 255 ALA D C 1
ATOM 10880 O O . ALA D 1 215 ? -29.975 39.501 43.734 1.00 38.40 255 ALA D O 1
ATOM 10882 N N . GLU D 1 216 ? -31.533 39.177 42.142 1.00 41.21 256 GLU D N 1
ATOM 10883 C CA . GLU D 1 216 ? -32.220 38.148 42.918 1.00 40.27 256 GLU D CA 1
ATOM 10884 C C . GLU D 1 216 ? -31.402 36.866 43.016 1.00 39.14 256 GLU D C 1
ATOM 10885 O O . GLU D 1 216 ? -31.479 36.163 44.030 1.00 39.63 256 GLU D O 1
ATOM 10891 N N . LYS D 1 217 ? -30.618 36.544 41.987 1.00 37.02 257 LYS D N 1
ATOM 10892 C CA . LYS D 1 217 ? -29.793 35.340 42.012 1.00 38.91 257 LYS D CA 1
ATOM 10893 C C . LYS D 1 217 ? -28.647 35.423 43.012 1.00 42.76 257 LYS D C 1
ATOM 10894 O O . LYS D 1 217 ? -27.924 34.434 43.185 1.00 46.46 257 LYS D O 1
ATOM 10900 N N . THR D 1 218 ? -28.463 36.574 43.658 1.00 40.92 258 THR D N 1
ATOM 10901 C CA . THR D 1 218 ? -27.507 36.742 44.743 1.00 43.51 258 THR D CA 1
ATOM 10902 C C . THR D 1 218 ? -28.191 36.805 46.104 1.00 39.05 258 THR D C 1
ATOM 10903 O O . THR D 1 218 ? -27.544 36.558 47.128 1.00 46.22 258 THR D O 1
ATOM 10907 N N . GLY D 1 219 ? -29.490 37.066 46.131 1.00 41.84 259 GLY D N 1
ATOM 10908 C CA . GLY D 1 219 ? -30.243 37.155 47.358 1.00 36.47 259 GLY D CA 1
ATOM 10909 C C . GLY D 1 219 ? -30.772 38.535 47.694 1.00 35.93 259 GLY D C 1
ATOM 10910 O O . GLY D 1 219 ? -31.119 38.773 48.855 1.00 42.26 259 GLY D O 1
ATOM 10911 N N . CYS D 1 220 ? -30.841 39.444 46.724 1.00 36.23 260 CYS D N 1
ATOM 10912 C CA . CYS D 1 220 ? -31.326 40.797 46.940 1.00 41.41 260 CYS D CA 1
ATOM 10913 C C . CYS D 1 220 ? -32.851 40.835 46.877 1.00 38.97 260 CYS D C 1
ATOM 10914 O O . CYS D 1 220 ? -33.474 39.975 46.250 1.00 45.56 260 CYS D O 1
ATOM 10917 N N . PRO D 1 221 ? -33.479 41.823 47.522 1.00 37.04 261 PRO D N 1
ATOM 10918 C CA . PRO D 1 221 ? -34.942 41.924 47.467 1.00 34.67 261 PRO D CA 1
ATOM 10919 C C . PRO D 1 221 ? -35.446 42.131 46.046 1.00 41.53 261 PRO D C 1
ATOM 10920 O O . PRO D 1 221 ? -34.700 42.498 45.135 1.00 39.88 261 PRO D O 1
ATOM 10924 N N . ARG D 1 222 ? -36.750 41.896 45.867 1.00 42.28 262 ARG D N 1
ATOM 10925 C CA . ARG D 1 222 ? -37.354 42.042 44.546 1.00 42.96 262 ARG D CA 1
ATOM 10926 C C . ARG D 1 222 ? -37.368 43.494 44.085 1.00 43.33 262 ARG D C 1
ATOM 10927 O O . ARG D 1 222 ? -37.396 43.760 42.879 1.00 44.29 262 ARG D O 1
ATOM 10929 N N . ASP D 1 223 ? -37.342 44.437 45.017 1.00 40.28 263 ASP D N 1
ATOM 10930 C CA . ASP D 1 223 ? -37.378 45.865 44.753 1.00 41.07 263 ASP D CA 1
ATOM 10931 C C . ASP D 1 223 ? -35.971 46.454 44.775 1.00 39.15 263 ASP D C 1
ATOM 10932 O O . ASP D 1 223 ? -35.109 45.991 45.528 1.00 38.18 263 ASP D O 1
ATOM 10937 N N . PRO D 1 224 ? -35.697 47.482 43.954 1.00 38.23 264 PRO D N 1
ATOM 10938 C CA . PRO D 1 224 ? -36.641 48.072 42.996 1.00 38.86 264 PRO D CA 1
ATOM 10939 C C . PRO D 1 224 ? -36.815 47.233 41.728 1.00 37.47 264 PRO D C 1
ATOM 10940 O O . PRO D 1 224 ? -35.832 46.762 41.155 1.00 38.41 264 PRO D O 1
ATOM 10944 N N . ARG D 1 225 ? -38.062 47.047 41.307 1.00 33.88 265 ARG D N 1
ATOM 10945 C CA . ARG D 1 225 ? -38.351 46.277 40.108 1.00 32.67 265 ARG D CA 1
ATOM 10946 C C . ARG D 1 225 ? -38.122 47.120 38.859 1.00 36.62 265 ARG D C 1
ATOM 10947 O O . ARG D 1 225 ? -38.355 48.332 38.847 1.00 39.28 265 ARG D O 1
ATOM 10955 N N . ILE D 1 226 ? -37.656 46.467 37.801 1.00 33.63 266 ILE D N 1
ATOM 10956 C CA . ILE D 1 226 ? -37.470 47.118 36.511 1.00 33.95 266 ILE D CA 1
ATOM 10957 C C . ILE D 1 226 ? -38.778 47.024 35.737 1.00 36.72 266 ILE D C 1
ATOM 10958 O O . ILE D 1 226 ? -39.261 45.924 35.446 1.00 36.56 266 ILE D O 1
ATOM 10963 N N . VAL D 1 227 ? -39.358 48.172 35.416 1.00 33.90 267 VAL D N 1
ATOM 10964 C CA . VAL D 1 227 ? -40.613 48.251 34.676 1.00 36.79 267 VAL D CA 1
ATOM 10965 C C . VAL D 1 227 ? -40.293 48.699 33.254 1.00 36.06 267 VAL D C 1
ATOM 10966 O O . VAL D 1 227 ? -39.794 49.816 33.061 1.00 33.99 267 VAL D O 1
ATOM 10970 N N . PRO D 1 228 ? -40.555 47.874 32.239 1.00 33.28 268 PRO D N 1
ATOM 10971 C CA . PRO D 1 228 ? -40.152 48.227 30.872 1.00 29.21 268 PRO D CA 1
ATOM 10972 C C . PRO D 1 228 ? -41.088 49.263 30.263 1.00 34.50 268 PRO D C 1
ATOM 10973 O O . PRO D 1 228 ? -42.311 49.099 30.273 1.00 39.41 268 PRO D O 1
ATOM 10977 N N . PHE D 1 229 ? -40.502 50.335 29.730 1.00 28.08 269 PHE D N 1
ATOM 10978 C CA . PHE D 1 229 ? -41.241 51.387 29.037 1.00 32.63 269 PHE D CA 1
ATOM 10979 C C . PHE D 1 229 ? -40.723 51.471 27.608 1.00 36.69 269 PHE D C 1
ATOM 10980 O O . PHE D 1 229 ? -39.605 51.944 27.373 1.00 33.49 269 PHE D O 1
ATOM 10988 N N . ARG D 1 230 ? -41.530 51.011 26.656 1.00 39.23 270 ARG D N 1
ATOM 10989 C CA . ARG D 1 230 ? -41.106 51.008 25.263 1.00 39.21 270 ARG D CA 1
ATOM 10990 C C . ARG D 1 230 ? -41.083 52.428 24.713 1.00 37.95 270 ARG D C 1
ATOM 10991 O O . ARG D 1 230 ? -42.039 53.192 24.883 1.00 29.71 270 ARG D O 1
ATOM 10999 N N . GLY D 1 231 ? -39.979 52.782 24.059 1.00 35.25 271 GLY D N 1
ATOM 11000 C CA . GLY D 1 231 ? -39.852 54.072 23.416 1.00 30.66 271 GLY D CA 1
ATOM 11001 C C . GLY D 1 231 ? -39.864 53.935 21.910 1.00 37.20 271 GLY D C 1
ATOM 11002 O O . GLY D 1 231 ? -38.831 53.650 21.294 1.00 37.18 271 GLY D O 1
ATOM 11003 N N . GLU D 1 232 ? -41.035 54.130 21.312 1.00 39.48 272 GLU D N 1
ATOM 11004 C CA . GLU D 1 232 ? -41.234 53.935 19.885 1.00 38.67 272 GLU D CA 1
ATOM 11005 C C . GLU D 1 232 ? -40.858 55.193 19.115 1.00 39.09 272 GLU D C 1
ATOM 11006 O O . GLU D 1 232 ? -41.004 56.315 19.608 1.00 35.42 272 GLU D O 1
ATOM 11012 N N . TYR D 1 233 ? -40.373 54.993 17.892 1.00 37.65 273 TYR D N 1
ATOM 11013 C CA . TYR D 1 233 ? -39.948 56.083 17.026 1.00 37.80 273 TYR D CA 1
ATOM 11014 C C . TYR D 1 233 ? -40.692 56.018 15.701 1.00 38.01 273 TYR D C 1
ATOM 11015 O O . TYR D 1 233 ? -40.969 54.931 15.186 1.00 41.82 273 TYR D O 1
ATOM 11024 N N . LEU D 1 234 ? -41.011 57.186 15.152 1.00 37.99 274 LEU D N 1
ATOM 11025 C CA . LEU D 1 234 ? -41.593 57.299 13.822 1.00 36.43 274 LEU D CA 1
ATOM 11026 C C . LEU D 1 234 ? -40.544 57.844 12.863 1.00 39.35 274 LEU D C 1
ATOM 11027 O O . LEU D 1 234 ? -39.720 58.681 13.242 1.00 45.19 274 LEU D O 1
ATOM 11032 N N . LEU D 1 235 ? -40.575 57.363 11.625 1.00 39.05 275 LEU D N 1
ATOM 11033 C CA . LEU D 1 235 ? -39.621 57.771 10.601 1.00 42.20 275 LEU D CA 1
ATOM 11034 C C . LEU D 1 235 ? -40.256 58.830 9.710 1.00 47.05 275 LEU D C 1
ATOM 11035 O O . LEU D 1 235 ? -41.282 58.574 9.071 1.00 46.82 275 LEU D O 1
ATOM 11040 N N . LEU D 1 236 ? -39.649 60.013 9.670 1.00 47.29 276 LEU D N 1
ATOM 11041 C CA . LEU D 1 236 ? -40.070 61.049 8.739 1.00 47.45 276 LEU D CA 1
ATOM 11042 C C . LEU D 1 236 ? -39.570 60.715 7.340 1.00 46.82 276 LEU D C 1
ATOM 11043 O O . LEU D 1 236 ? -38.430 60.276 7.162 1.00 50.19 276 LEU D O 1
ATOM 11048 N N . THR D 1 237 ? -40.432 60.916 6.346 1.00 48.62 277 THR D N 1
ATOM 11049 C CA . THR D 1 237 ? -40.083 60.559 4.977 1.00 52.04 277 THR D CA 1
ATOM 11050 C C . THR D 1 237 ? -38.928 61.420 4.476 1.00 50.31 277 THR D C 1
ATOM 11051 O O . THR D 1 237 ? -38.767 62.579 4.871 1.00 54.34 277 THR D O 1
ATOM 11055 N N . LYS D 1 238 ? -38.110 60.833 3.596 1.00 49.55 278 LYS D N 1
ATOM 11056 C CA . LYS D 1 238 ? -36.922 61.530 3.113 1.00 54.13 278 LYS D CA 1
ATOM 11057 C C . LYS D 1 238 ? -37.281 62.795 2.346 1.00 56.13 278 LYS D C 1
ATOM 11058 O O . LYS D 1 238 ? -36.494 63.749 2.321 1.00 59.71 278 LYS D O 1
ATOM 11060 N N . GLU D 1 239 ? -38.462 62.829 1.725 1.00 53.18 279 GLU D N 1
ATOM 11061 C CA . GLU D 1 239 ? -38.911 64.020 1.015 1.00 53.96 279 GLU D CA 1
ATOM 11062 C C . GLU D 1 239 ? -39.124 65.210 1.939 1.00 63.11 279 GLU D C 1
ATOM 11063 O O . GLU D 1 239 ? -39.258 66.337 1.449 1.00 66.88 279 GLU D O 1
ATOM 11065 N N . LYS D 1 240 ? -39.162 64.996 3.255 1.00 67.84 280 LYS D N 1
ATOM 11066 C CA . LYS D 1 240 ? -39.377 66.085 4.200 1.00 64.61 280 LYS D CA 1
ATOM 11067 C C . LYS D 1 240 ? -38.350 66.082 5.326 1.00 62.35 280 LYS D C 1
ATOM 11068 O O . LYS D 1 240 ? -38.630 66.598 6.412 1.00 66.94 280 LYS D O 1
ATOM 11074 N N . GLN D 1 241 ? -37.159 65.523 5.085 1.00 60.47 281 GLN D N 1
ATOM 11075 C CA . GLN D 1 241 ? -36.120 65.533 6.112 1.00 53.87 281 GLN D CA 1
ATOM 11076 C C . GLN D 1 241 ? -35.551 66.935 6.320 1.00 59.16 281 GLN D C 1
ATOM 11077 O O . GLN D 1 241 ? -35.049 67.247 7.392 1.00 62.32 281 GLN D O 1
ATOM 11083 N N . HIS D 1 242 ? -35.640 67.806 5.327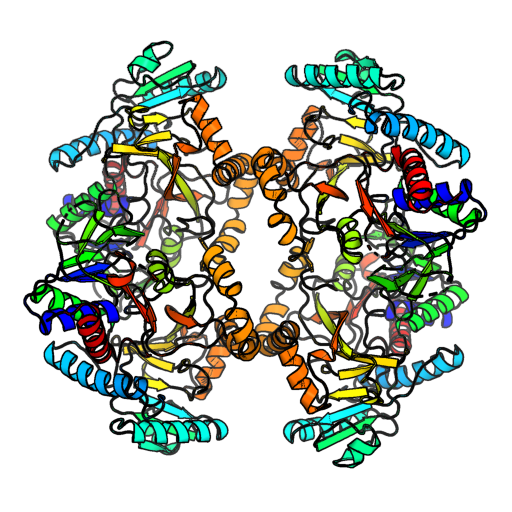 1.00 58.62 282 HIS D N 1
ATOM 11084 C CA . HIS D 1 242 ? -35.221 69.200 5.454 1.00 63.45 282 HIS D CA 1
ATOM 11085 C C . HIS D 1 242 ? -36.063 69.984 6.440 1.00 63.23 282 HIS D C 1
ATOM 11086 O O . HIS D 1 242 ? -35.679 71.099 6.798 1.00 56.37 282 HIS D O 1
ATOM 11093 N N . MET D 1 243 ? -37.192 69.438 6.891 1.00 61.58 283 MET D N 1
ATOM 11094 C CA . MET D 1 243 ? -38.092 70.219 7.731 1.00 59.01 283 MET D CA 1
ATOM 11095 C C . MET D 1 243 ? -37.523 70.464 9.126 1.00 53.13 283 MET D C 1
ATOM 11096 O O . MET D 1 243 ? -37.913 71.442 9.777 1.00 53.52 283 MET D O 1
ATOM 11101 N N . VAL D 1 244 ? -36.601 69.617 9.591 1.00 55.68 284 VAL D N 1
ATOM 11102 C CA . VAL D 1 244 ? -35.896 69.833 10.849 1.00 54.37 284 VAL D CA 1
ATOM 11103 C C . VAL D 1 244 ? -34.395 69.759 10.588 1.00 52.15 284 VAL D C 1
ATOM 11104 O O . VAL D 1 244 ? -33.924 68.940 9.790 1.00 53.87 284 VAL D O 1
ATOM 11108 N N . LYS D 1 245 ? -33.648 70.635 11.251 1.00 55.77 285 LYS D N 1
ATOM 11109 C CA . LYS D 1 245 ? -32.192 70.660 11.182 1.00 57.89 285 LYS D CA 1
ATOM 11110 C C . LYS D 1 245 ? -31.527 70.066 12.411 1.00 52.55 285 LYS D C 1
ATOM 11111 O O . LYS D 1 245 ? -30.559 69.314 12.279 1.00 49.30 285 LYS D O 1
ATOM 11113 N N . GLY D 1 246 ? -32.027 70.384 13.600 1.00 51.98 286 GLY D N 1
ATOM 11114 C CA . GLY D 1 246 ? -31.506 69.869 14.844 1.00 50.71 286 GLY D CA 1
ATOM 11115 C C . GLY D 1 246 ? -32.607 69.246 15.682 1.00 45.06 286 GLY D C 1
ATOM 11116 O O . GLY D 1 246 ? -33.617 68.763 15.168 1.00 47.20 286 GLY D O 1
ATOM 11117 N N . ASN D 1 247 ? -32.397 69.273 16.994 1.00 41.85 287 ASN D N 1
ATOM 11118 C CA . ASN D 1 247 ? -33.334 68.690 17.944 1.00 43.55 287 ASN D CA 1
ATOM 11119 C C . ASN D 1 247 ? -34.416 69.698 18.307 1.00 44.61 287 ASN D C 1
ATOM 11120 O O . ASN D 1 247 ? -34.115 70.840 18.672 1.00 45.07 287 ASN D O 1
ATOM 11125 N N . ILE D 1 248 ? -35.673 69.272 18.209 1.00 40.12 288 ILE D N 1
ATOM 11126 C CA . ILE D 1 248 ? -36.815 70.061 18.654 1.00 40.57 288 ILE D CA 1
ATOM 11127 C C . ILE D 1 248 ? -37.525 69.255 19.730 1.00 42.90 288 ILE D C 1
ATOM 11128 O O . ILE D 1 248 ? -38.148 68.226 19.436 1.00 41.56 288 ILE D O 1
ATOM 11133 N N . TYR D 1 249 ? -37.432 69.716 20.973 1.00 41.48 289 TYR D N 1
ATOM 11134 C CA . TYR D 1 249 ? -38.042 69.058 22.112 1.00 43.52 289 TYR D CA 1
ATOM 11135 C C . TYR D 1 249 ? -39.265 69.834 22.592 1.00 47.10 289 TYR D C 1
ATOM 11136 O O . TYR D 1 249 ? -39.320 71.061 22.465 1.00 55.92 289 TYR D O 1
ATOM 11145 N N . PRO D 1 250 ? -40.266 69.151 23.134 1.00 41.30 290 PRO D N 1
ATOM 11146 C CA . PRO D 1 250 ? -41.384 69.848 23.773 1.00 43.27 290 PRO D CA 1
ATOM 11147 C C . PRO D 1 250 ? -41.048 70.209 25.214 1.00 45.75 290 PRO D C 1
ATOM 11148 O O . PRO D 1 250 ? -40.013 69.825 25.759 1.00 51.35 290 PRO D O 1
ATOM 11152 N N . VAL D 1 251 ? -41.949 70.968 25.828 1.00 40.31 291 VAL D N 1
ATOM 11153 C CA . VAL D 1 251 ? -41.848 71.275 27.253 1.00 44.40 291 VAL D CA 1
ATOM 11154 C C . VAL D 1 251 ? -42.511 70.128 28.005 1.00 50.20 291 VAL D C 1
ATOM 11155 O O . VAL D 1 251 ? -43.743 69.997 27.970 1.00 53.24 291 VAL D O 1
ATOM 11159 N N . PRO D 1 252 ? -41.748 69.271 28.675 1.00 48.93 292 PRO D N 1
ATOM 11160 C CA . PRO D 1 252 ? -42.319 68.065 29.277 1.00 50.76 292 PRO D CA 1
ATOM 11161 C C . PRO D 1 252 ? -42.884 68.323 30.670 1.00 49.64 292 PRO D C 1
ATOM 11162 O O . PRO D 1 252 ? -42.630 69.352 31.298 1.00 48.77 292 PRO D O 1
ATOM 11166 N N . ASP D 1 253 ? -43.664 67.358 31.138 1.00 46.97 293 ASP D N 1
ATOM 11167 C CA . ASP D 1 253 ? -44.156 67.376 32.511 1.00 53.03 293 ASP D CA 1
ATOM 11168 C C . ASP D 1 253 ? -43.011 67.023 33.451 1.00 54.45 293 ASP D C 1
ATOM 11169 O O . ASP D 1 253 ? -42.477 65.909 33.368 1.00 59.53 293 ASP D O 1
ATOM 11174 N N . PRO D 1 254 ? -42.602 67.922 34.351 1.00 54.67 294 PRO D N 1
ATOM 11175 C CA . PRO D 1 254 ? -41.460 67.624 35.228 1.00 55.22 294 PRO D CA 1
ATOM 11176 C C . PRO D 1 254 ? -41.746 66.569 36.284 1.00 60.59 294 PRO D C 1
ATOM 11177 O O . PRO D 1 254 ? -40.828 66.201 37.027 1.00 64.79 294 PRO D O 1
ATOM 11181 N N . ARG D 1 255 ? -42.980 66.068 36.379 1.00 58.96 295 ARG D N 1
ATOM 11182 C CA . ARG D 1 255 ? -43.281 65.004 37.329 1.00 58.33 295 ARG D CA 1
ATOM 11183 C C . ARG D 1 255 ? -42.679 63.670 36.912 1.00 57.21 295 ARG D C 1
ATOM 11184 O O . ARG D 1 255 ? -42.589 62.759 37.742 1.00 59.37 295 ARG D O 1
ATOM 11192 N N . PHE D 1 256 ? -42.268 63.533 35.654 1.00 54.23 296 PHE D N 1
ATOM 11193 C CA . PHE D 1 256 ? -41.736 62.288 35.127 1.00 50.12 296 PHE D CA 1
ATOM 11194 C C . PHE D 1 256 ? -40.370 62.527 34.504 1.00 50.31 296 PHE D C 1
ATOM 11195 O O . PHE D 1 256 ? -40.059 63.647 34.090 1.00 48.97 296 PHE D O 1
ATOM 11203 N N . PRO D 1 257 ? -39.526 61.492 34.435 1.00 48.31 297 PRO D N 1
ATOM 11204 C CA . PRO D 1 257 ? -38.193 61.670 33.836 1.00 48.27 297 PRO D CA 1
ATOM 11205 C C . PRO D 1 257 ? -38.202 61.751 32.317 1.00 48.35 297 PRO D C 1
ATOM 11206 O O . PRO D 1 257 ? -37.183 62.148 31.738 1.00 55.62 297 PRO D O 1
ATOM 11210 N N . PHE D 1 258 ? -39.303 61.396 31.659 1.00 44.13 298 PHE D N 1
ATOM 11211 C CA . PHE D 1 258 ? -39.356 61.429 30.204 1.00 40.66 298 PHE D CA 1
ATOM 11212 C C . PHE D 1 258 ? -39.360 62.865 29.691 1.00 45.00 298 PHE D C 1
ATOM 11213 O O . PHE D 1 258 ? -39.939 63.768 30.302 1.00 49.56 298 PHE D O 1
ATOM 11221 N N . LEU D 1 259 ? -38.707 63.071 28.549 1.00 44.69 299 LEU D N 1
ATOM 11222 C CA . LEU D 1 259 ? -38.622 64.382 27.920 1.00 41.75 299 LEU D CA 1
ATOM 11223 C C . LEU D 1 259 ? -39.631 64.566 26.794 1.00 47.64 299 LEU D C 1
ATOM 11224 O O . LEU D 1 259 ? -39.661 65.634 26.177 1.00 49.08 299 LEU D O 1
ATOM 11229 N N . GLY D 1 260 ? -40.452 63.558 26.512 1.00 45.15 300 GLY D N 1
ATOM 11230 C CA . GLY D 1 260 ? -41.476 63.661 25.495 1.00 41.82 300 GLY D CA 1
ATOM 11231 C C . GLY D 1 260 ? -40.979 63.301 24.105 1.00 44.98 300 GLY D C 1
ATOM 11232 O O . GLY D 1 260 ? -39.784 63.136 23.847 1.00 42.88 300 GLY D O 1
ATOM 11233 N N . VAL D 1 261 ? -41.941 63.177 23.190 1.00 44.46 301 VAL D N 1
ATOM 11234 C CA . VAL D 1 261 ? -41.636 62.903 21.790 1.00 40.78 301 VAL D CA 1
ATOM 11235 C C . VAL D 1 261 ? -40.973 64.125 21.169 1.00 36.56 301 VAL D C 1
ATOM 11236 O O . VAL D 1 261 ? -41.485 65.247 21.272 1.00 37.61 301 VAL D O 1
ATOM 11240 N N . HIS D 1 262 ? -39.827 63.916 20.519 1.00 32.68 302 HIS D N 1
ATOM 11241 C CA . HIS D 1 262 ? -39.055 65.016 19.960 1.00 37.27 302 HIS D CA 1
ATOM 11242 C C . HIS D 1 262 ? -38.598 64.691 18.543 1.00 37.96 302 HIS D C 1
ATOM 11243 O O . HIS D 1 262 ? -38.501 63.528 18.142 1.00 43.37 302 HIS D O 1
ATOM 11250 N N . PHE D 1 263 ? -38.328 65.753 17.783 1.00 37.78 303 PHE D N 1
ATOM 11251 C CA . PHE D 1 263 ? -37.785 65.648 16.434 1.00 38.11 303 PHE D CA 1
ATOM 11252 C C . PHE D 1 263 ? -36.265 65.616 16.530 1.00 38.01 303 PHE D C 1
ATOM 11253 O O . PHE D 1 263 ? -35.649 66.589 16.980 1.00 43.95 303 PHE D O 1
ATOM 11261 N N . THR D 1 264 ? -35.655 64.509 16.106 1.00 38.17 304 THR D N 1
ATOM 11262 C CA . THR D 1 264 ? -34.217 64.354 16.267 1.00 40.40 304 THR D CA 1
ATOM 11263 C C . THR D 1 264 ? -33.593 63.767 15.007 1.00 43.71 304 THR D C 1
ATOM 11264 O O . THR D 1 264 ? -34.053 62.720 14.519 1.00 46.46 304 THR D O 1
ATOM 11268 N N . PRO D 1 265 ? -32.561 64.403 14.460 1.00 47.89 305 PRO D N 1
ATOM 11269 C CA . PRO D 1 265 ? -31.857 63.817 13.316 1.00 39.74 305 PRO D CA 1
ATOM 11270 C C . PRO D 1 265 ? -30.915 62.706 13.754 1.00 40.44 305 PRO D C 1
ATOM 11271 O O . PRO D 1 265 ? -30.290 62.772 14.816 1.00 41.04 305 PRO D O 1
ATOM 11275 N N . ARG D 1 266 ? -30.830 61.671 12.926 1.00 38.74 306 ARG D N 1
ATOM 11276 C CA . ARG D 1 266 ? -29.888 60.587 13.145 1.00 41.53 306 ARG D CA 1
ATOM 11277 C C . ARG D 1 266 ? -28.553 60.914 12.483 1.00 43.72 306 ARG D C 1
ATOM 11278 O O . ARG D 1 266 ? -28.412 61.905 11.763 1.00 44.11 306 ARG D O 1
ATOM 11286 N N . MET D 1 267 ? -27.560 60.055 12.731 1.00 40.28 307 MET D N 1
ATOM 11287 C CA . MET D 1 267 ? -26.236 60.288 12.165 1.00 49.88 307 MET D CA 1
ATOM 11288 C C . MET D 1 267 ? -26.231 60.131 10.649 1.00 58.08 307 MET D C 1
ATOM 11289 O O . MET D 1 267 ? -25.447 60.800 9.964 1.00 66.17 307 MET D O 1
ATOM 11294 N N . ASP D 1 268 ? -27.093 59.274 10.106 1.00 54.15 308 ASP D N 1
ATOM 11295 C CA . ASP D 1 268 ? -27.127 59.018 8.671 1.00 52.91 308 ASP D CA 1
ATOM 11296 C C . ASP D 1 268 ? -28.000 60.003 7.904 1.00 55.99 308 ASP D C 1
ATOM 11297 O O . ASP D 1 268 ? -28.164 59.845 6.691 1.00 63.41 308 ASP D O 1
ATOM 11302 N N . GLY D 1 269 ? -28.569 61.004 8.574 1.00 53.06 309 GLY D N 1
ATOM 11303 C CA . GLY D 1 269 ? -29.439 61.967 7.935 1.00 53.11 309 GLY D CA 1
ATOM 11304 C C . GLY D 1 269 ? -30.919 61.764 8.192 1.00 57.15 309 GLY D C 1
ATOM 11305 O O . GLY D 1 269 ? -31.703 62.690 7.944 1.00 62.03 309 GLY D O 1
ATOM 11306 N N . SER D 1 270 ? -31.323 60.592 8.679 1.00 56.27 310 SER D N 1
ATOM 11307 C CA . SER D 1 270 ? -32.729 60.324 8.943 1.00 50.24 310 SER D CA 1
ATOM 11308 C C . SER D 1 270 ? -33.263 61.239 10.043 1.00 51.60 310 SER D C 1
ATOM 11309 O O . SER D 1 270 ? -32.515 61.784 10.859 1.00 53.92 310 SER D O 1
ATOM 11312 N N . ILE D 1 271 ? -34.584 61.393 10.058 1.00 49.01 311 ILE D N 1
ATOM 11313 C CA . ILE D 1 271 ? -35.288 62.191 11.055 1.00 44.86 311 ILE D CA 1
ATOM 11314 C C . ILE D 1 271 ? -36.248 61.262 11.783 1.00 44.75 311 ILE D C 1
ATOM 11315 O O . ILE D 1 271 ? -37.198 60.746 11.180 1.00 43.54 311 ILE D O 1
ATOM 11320 N N . TRP D 1 272 ? -36.011 61.053 13.075 1.00 41.78 312 TRP D N 1
ATOM 11321 C CA . TRP D 1 272 ? -36.834 60.174 13.893 1.00 37.39 312 TRP D CA 1
ATOM 11322 C C . TRP D 1 272 ? -37.701 61.001 14.833 1.00 38.47 312 TRP D C 1
ATOM 11323 O O . TRP D 1 272 ? -37.236 61.983 15.421 1.00 38.68 312 TRP D O 1
ATOM 11334 N N . LEU D 1 273 ? -38.962 60.596 14.971 1.00 39.17 313 LEU D N 1
ATOM 11335 C CA . LEU D 1 273 ? -39.932 61.275 15.824 1.00 37.93 313 LEU D CA 1
ATOM 11336 C C . LEU D 1 273 ? -40.216 60.379 17.023 1.00 36.21 313 LEU D C 1
ATOM 11337 O O . LEU D 1 273 ? -40.840 59.322 16.882 1.00 34.29 313 LEU D O 1
ATOM 11342 N N . GLY D 1 274 ? -39.762 60.805 18.198 1.00 37.71 314 GLY D N 1
ATOM 11343 C CA . GLY D 1 274 ? -39.919 60.034 19.406 1.00 34.21 314 GLY D CA 1
ATOM 11344 C C . GLY D 1 274 ? -38.830 60.344 20.412 1.00 39.18 314 GLY D C 1
ATOM 11345 O O . GLY D 1 274 ? -38.088 61.321 20.276 1.00 40.31 314 GLY D O 1
ATOM 11346 N N . PRO D 1 275 ? -38.712 59.509 21.454 1.00 37.02 315 PRO D N 1
ATOM 11347 C CA . PRO D 1 275 ? -39.575 58.346 21.662 1.00 36.98 315 PRO D CA 1
ATOM 11348 C C . PRO D 1 275 ? -40.792 58.668 22.523 1.00 39.86 315 PRO D C 1
ATOM 11349 O O . PRO D 1 275 ? -40.796 59.686 23.216 1.00 37.55 315 PRO D O 1
ATOM 11353 N N . ASN D 1 276 ? -41.811 57.814 22.480 1.00 41.48 316 ASN D N 1
ATOM 11354 C CA . ASN D 1 276 ? -42.927 57.926 23.405 1.00 38.95 316 ASN D CA 1
ATOM 11355 C C . ASN D 1 276 ? -42.617 57.097 24.652 1.00 38.32 316 ASN D C 1
ATOM 11356 O O . ASN D 1 276 ? -41.486 56.647 24.856 1.00 36.24 316 ASN D O 1
ATOM 11361 N N . ALA D 1 277 ? -43.624 56.883 25.511 1.00 37.23 317 ALA D N 1
ATOM 11362 C CA . ALA D 1 277 ? -43.444 56.122 26.753 1.00 36.27 317 ALA D CA 1
ATOM 11363 C C . ALA D 1 277 ? -44.678 55.242 26.963 1.00 35.95 317 ALA D C 1
ATOM 11364 O O . ALA D 1 277 ? -45.589 55.585 27.719 1.00 43.06 317 ALA D O 1
ATOM 11366 N N . VAL D 1 278 ? -44.700 54.093 26.291 1.00 33.22 318 VAL D N 1
ATOM 11367 C CA . VAL D 1 278 ? -45.799 53.139 26.399 1.00 40.62 318 VAL D CA 1
ATOM 11368 C C . VAL D 1 278 ? -45.345 51.965 27.254 1.00 44.77 318 VAL D C 1
ATOM 11369 O O . VAL D 1 278 ? -44.267 51.398 27.031 1.00 41.03 318 VAL D O 1
ATOM 11373 N N . LEU D 1 279 ? -46.162 51.607 28.241 1.00 46.27 319 LEU D N 1
ATOM 11374 C CA . LEU D 1 279 ? -45.847 50.473 29.096 1.00 40.53 319 LEU D CA 1
ATOM 11375 C C . LEU D 1 279 ? -45.755 49.201 28.267 1.00 35.86 319 LEU D C 1
ATOM 11376 O O . LEU D 1 279 ? -46.697 48.840 27.554 1.00 34.10 319 LEU D O 1
ATOM 11381 N N . ALA D 1 280 ? -44.610 48.534 28.346 1.00 36.10 320 ALA D N 1
ATOM 11382 C CA . ALA D 1 280 ? -44.409 47.267 27.665 1.00 35.64 320 ALA D CA 1
ATOM 11383 C C . ALA D 1 280 ? -44.791 46.123 28.591 1.00 42.38 320 ALA D C 1
ATOM 11384 O O . ALA D 1 280 ? -44.636 46.208 29.813 1.00 49.16 320 ALA D O 1
ATOM 11386 N N . LEU D 1 281 ? -45.309 45.051 28.001 1.00 41.90 321 LEU D N 1
ATOM 11387 C CA . LEU D 1 281 ? -45.680 43.859 28.760 1.00 49.21 321 LEU D CA 1
ATOM 11388 C C . LEU D 1 281 ? -44.644 42.758 28.597 1.00 44.89 321 LEU D C 1
ATOM 11389 O O . LEU D 1 281 ? -44.970 41.568 28.584 1.00 45.74 321 LEU D O 1
ATOM 11394 N N . LYS D 1 282 ? -43.379 43.157 28.486 1.00 42.81 322 LYS D N 1
ATOM 11395 C CA . LYS D 1 282 ? -42.245 42.263 28.309 1.00 38.66 322 LYS D CA 1
ATOM 11396 C C . LYS D 1 282 ? -40.975 43.079 28.501 1.00 33.82 322 LYS D C 1
ATOM 11397 O O . LYS D 1 282 ? -40.878 44.197 27.990 1.00 31.48 322 LYS D O 1
ATOM 11403 N N . ARG D 1 283 ? -40.016 42.520 29.243 1.00 33.85 323 ARG D N 1
ATOM 11404 C CA . ARG D 1 283 ? -38.776 43.241 29.520 1.00 36.30 323 ARG D CA 1
ATOM 11405 C C . ARG D 1 283 ? -38.107 43.696 28.229 1.00 38.28 323 ARG D C 1
ATOM 11406 O O . ARG D 1 283 ? -37.705 44.856 28.096 1.00 40.68 323 ARG D O 1
ATOM 11414 N N . GLU D 1 284 ? -37.998 42.795 27.256 1.00 37.02 324 GLU D N 1
ATOM 11415 C CA . GLU D 1 284 ? -37.496 43.127 25.925 1.00 39.74 324 GLU D CA 1
ATOM 11416 C C . GLU D 1 284 ? -38.628 43.231 24.912 1.00 40.76 324 GLU D C 1
ATOM 11417 O O . GLU D 1 284 ? -38.517 42.752 23.779 1.00 41.76 324 GLU D O 1
ATOM 11423 N N . GLY D 1 285 ? -39.735 43.859 25.304 1.00 40.10 325 GLY D N 1
ATOM 11424 C CA . GLY D 1 285 ? -40.865 44.031 24.414 1.00 37.92 325 GLY D CA 1
ATOM 11425 C C . GLY D 1 285 ? -40.657 45.145 23.411 1.00 35.50 325 GLY D C 1
ATOM 11426 O O . GLY D 1 285 ? -41.204 46.241 23.566 1.00 33.68 325 GLY D O 1
ATOM 11427 N N . TYR D 1 286 ? -39.868 44.874 22.371 1.00 33.21 326 TYR D N 1
ATOM 11428 C CA . TYR D 1 286 ? -39.558 45.892 21.377 1.00 33.74 326 TYR D CA 1
ATOM 11429 C C . TYR D 1 286 ? -40.696 46.129 20.393 1.00 42.57 326 TYR D C 1
ATOM 11430 O O . TYR D 1 286 ? -40.708 47.165 19.719 1.00 37.10 326 TYR D O 1
ATOM 11439 N N . THR D 1 287 ? -41.649 45.207 20.293 1.00 49.33 327 THR D N 1
ATOM 11440 C CA . THR D 1 287 ? -42.790 45.369 19.405 1.00 49.71 327 THR D CA 1
ATOM 11441 C C . THR D 1 287 ? -44.078 45.171 20.188 1.00 52.59 327 THR D C 1
ATOM 11442 O O . THR D 1 287 ? -44.118 44.432 21.176 1.00 43.03 327 THR D O 1
ATOM 11446 N N . TRP D 1 288 ? -45.131 45.850 19.741 1.00 58.56 328 TRP D N 1
ATOM 11447 C CA . TRP D 1 288 ? -46.437 45.679 20.358 1.00 54.48 328 TRP D CA 1
ATOM 11448 C C . TRP D 1 288 ? -46.974 44.287 20.051 1.00 49.63 328 TRP D C 1
ATOM 11449 O O . TRP D 1 288 ? -46.832 43.779 18.935 1.00 42.35 328 TRP D O 1
ATOM 11460 N N . GLY D 1 289 ? -47.586 43.664 21.055 1.00 50.69 329 GLY D N 1
ATOM 11461 C CA . GLY D 1 289 ? -48.070 42.309 20.926 1.00 52.38 329 GLY D CA 1
ATOM 11462 C C . GLY D 1 289 ? -47.062 41.241 21.283 1.00 48.39 329 GLY D C 1
ATOM 11463 O O . GLY D 1 289 ? -47.445 40.072 21.424 1.00 40.96 329 GLY D O 1
ATOM 11464 N N . ASP D 1 290 ? -45.788 41.599 21.423 1.00 47.74 330 ASP D N 1
ATOM 11465 C CA . ASP D 1 290 ? -44.761 40.671 21.891 1.00 43.62 330 ASP D CA 1
ATOM 11466 C C . ASP D 1 290 ? -44.726 40.776 23.407 1.00 41.77 330 ASP D C 1
ATOM 11467 O O . ASP D 1 290 ? -44.013 41.601 23.980 1.00 46.79 330 ASP D O 1
ATOM 11472 N N . ILE D 1 291 ? -45.514 39.933 24.067 1.00 44.75 331 ILE D N 1
ATOM 11473 C CA . ILE D 1 291 ? -45.701 40.016 25.505 1.00 46.19 331 ILE D CA 1
ATOM 11474 C C . ILE D 1 291 ? -45.160 38.750 26.161 1.00 41.16 331 ILE D C 1
ATOM 11475 O O . ILE D 1 291 ? -44.901 37.736 25.510 1.00 40.70 331 ILE D O 1
ATOM 11480 N N . ASN D 1 292 ? -44.976 38.842 27.474 1.00 43.69 332 ASN D N 1
ATOM 11481 C CA . ASN D 1 292 ? -44.645 37.717 28.336 1.00 41.06 332 ASN D CA 1
ATOM 11482 C C . ASN D 1 292 ? -45.621 37.736 29.502 1.00 42.35 332 ASN D C 1
ATOM 11483 O O . ASN D 1 292 ? -45.759 38.758 30.181 1.00 44.90 332 ASN D O 1
ATOM 11488 N N . LEU D 1 293 ? -46.315 36.619 29.725 1.00 39.72 333 LEU D N 1
ATOM 11489 C CA . LEU D 1 293 ? -47.378 36.617 30.728 1.00 46.62 333 LEU D CA 1
ATOM 11490 C C . LEU D 1 293 ? -46.834 36.636 32.142 1.00 50.14 333 LEU D C 1
ATOM 11491 O O . LEU D 1 293 ? -47.496 37.159 33.049 1.00 55.08 333 LEU D O 1
ATOM 11496 N N . PHE D 1 294 ? -45.666 36.032 32.359 1.00 45.87 334 PHE D N 1
ATOM 11497 C CA . PHE D 1 294 ? -45.045 36.159 33.666 1.00 46.29 334 PHE D CA 1
ATOM 11498 C C . PHE D 1 294 ? -44.698 37.614 33.965 1.00 44.48 334 PHE D C 1
ATOM 11499 O O . PHE D 1 294 ? -44.855 38.080 35.103 1.00 43.09 334 PHE D O 1
ATOM 11507 N N . GLU D 1 295 ? -44.232 38.348 32.954 1.00 39.19 335 GLU D N 1
ATOM 11508 C CA . GLU D 1 295 ? -44.001 39.775 33.129 1.00 40.57 335 GLU D CA 1
ATOM 11509 C C . GLU D 1 295 ? -45.301 40.515 33.411 1.00 54.34 335 GLU D C 1
ATOM 11510 O O . GLU D 1 295 ? -45.308 41.484 34.176 1.00 66.50 335 GLU D O 1
ATOM 11516 N N . LEU D 1 296 ? -46.410 40.067 32.821 1.00 52.40 336 LEU D N 1
ATOM 11517 C CA . LEU D 1 296 ? -47.694 40.707 33.085 1.00 51.50 336 LEU D CA 1
ATOM 11518 C C . LEU D 1 296 ? -48.166 40.431 34.508 1.00 52.15 336 LEU D C 1
ATOM 11519 O O . LEU D 1 296 ? -48.552 41.354 35.234 1.00 61.24 336 LEU D O 1
ATOM 11524 N N . PHE D 1 297 ? -48.139 39.164 34.926 1.00 48.58 337 PHE D N 1
ATOM 11525 C CA . PHE D 1 297 ? -48.648 38.808 36.247 1.00 50.31 337 PHE D CA 1
ATOM 11526 C C . PHE D 1 297 ? -47.793 39.392 37.364 1.00 60.46 337 PHE D C 1
ATOM 11527 O O . PHE D 1 297 ? -48.313 39.696 38.444 1.00 59.86 337 PHE D O 1
ATOM 11529 N N . ASP D 1 298 ? -46.492 39.559 37.133 1.00 64.18 338 ASP D N 1
ATOM 11530 C CA . ASP D 1 298 ? -45.606 40.061 38.176 1.00 64.34 338 ASP D CA 1
ATOM 11531 C C . ASP D 1 298 ? -45.547 41.579 38.222 1.00 60.75 338 ASP D C 1
ATOM 11532 O O . ASP D 1 298 ? -45.409 42.150 39.311 1.00 56.56 338 ASP D O 1
ATOM 11537 N N . ALA D 1 299 ? -45.642 42.248 37.070 1.00 56.83 339 ALA D N 1
ATOM 11538 C CA . ALA D 1 299 ? -45.606 43.706 37.068 1.00 54.78 339 ALA D CA 1
ATOM 11539 C C . ALA D 1 299 ? -46.895 44.289 37.630 1.00 65.51 339 ALA D C 1
ATOM 11540 O O . ALA D 1 299 ? -46.869 45.317 38.315 1.00 72.76 339 ALA D O 1
ATOM 11542 N N . LEU D 1 300 ? -48.033 43.648 37.352 1.00 64.29 340 LEU D N 1
ATOM 11543 C CA . LEU D 1 300 ? -49.300 44.144 37.877 1.00 63.74 340 LEU D CA 1
ATOM 11544 C C . LEU D 1 300 ? -49.428 43.884 39.372 1.00 65.02 340 LEU D C 1
ATOM 11545 O O . LEU D 1 300 ? -50.074 44.664 40.081 1.00 68.66 340 LEU D O 1
ATOM 11550 N N . ARG D 1 301 ? -48.825 42.805 39.866 1.00 62.85 341 ARG D N 1
ATOM 11551 C CA . ARG D 1 301 ? -48.860 42.469 41.283 1.00 56.10 341 ARG D CA 1
ATOM 11552 C C . ARG D 1 301 ? -47.744 43.134 42.078 1.00 52.75 341 ARG D C 1
ATOM 11553 O O . ARG D 1 301 ? -47.687 42.961 43.299 1.00 52.26 341 ARG D O 1
ATOM 11555 N N . TYR D 1 302 ? -46.861 43.877 41.423 1.00 53.68 342 TYR D N 1
ATOM 11556 C CA . TYR D 1 302 ? -45.815 44.596 42.139 1.00 51.67 342 TYR D CA 1
ATOM 11557 C C . TYR D 1 302 ? -46.437 45.753 42.914 1.00 51.22 342 TYR D C 1
ATOM 11558 O O . TYR D 1 302 ? -47.165 46.562 42.326 1.00 52.09 342 TYR D O 1
ATOM 11567 N N . PRO D 1 303 ? -46.181 45.866 44.221 1.00 45.87 343 PRO D N 1
ATOM 11568 C CA . PRO D 1 303 ? -46.900 46.867 45.030 1.00 44.30 343 PRO D CA 1
ATOM 11569 C C . PRO D 1 303 ? -46.746 48.296 44.539 1.00 52.24 343 PRO D C 1
ATOM 11570 O O . PRO D 1 303 ? -47.665 49.104 44.726 1.00 57.18 343 PRO D O 1
ATOM 11574 N N . GLY D 1 304 ? -45.616 48.640 43.917 1.00 48.89 344 GLY D N 1
ATOM 11575 C CA . GLY D 1 304 ? -45.446 49.989 43.409 1.00 43.74 344 GLY D CA 1
ATOM 11576 C C . GLY D 1 304 ? -46.242 50.283 42.155 1.00 45.46 344 GLY D C 1
ATOM 11577 O O . GLY D 1 304 ? -46.481 51.455 41.846 1.00 44.74 344 GLY D O 1
ATOM 11578 N N . PHE D 1 305 ? -46.670 49.246 41.434 1.00 44.28 345 PHE D N 1
ATOM 11579 C CA . PHE D 1 305 ? -47.323 49.461 40.147 1.00 49.80 345 PHE D CA 1
ATOM 11580 C C . PHE D 1 305 ? -48.674 50.146 40.314 1.00 51.04 345 PHE D C 1
ATOM 11581 O O . PHE D 1 305 ? -48.940 51.175 39.682 1.00 50.17 345 PHE D O 1
ATOM 11589 N N . VAL D 1 306 ? -49.545 49.580 41.153 1.00 50.65 346 VAL D N 1
ATOM 11590 C CA . VAL D 1 306 ? -50.885 50.131 41.328 1.00 53.32 346 VAL D CA 1
ATOM 11591 C C . VAL D 1 306 ? -50.822 51.560 41.846 1.00 47.90 346 VAL D C 1
ATOM 11592 O O . VAL D 1 306 ? -51.657 52.397 41.484 1.00 43.48 346 VAL D O 1
ATOM 11596 N N . LYS D 1 307 ? -49.828 51.872 42.681 1.00 49.62 347 LYS D N 1
ATOM 11597 C CA . LYS D 1 307 ? -49.736 53.212 43.250 1.00 44.71 347 LYS D CA 1
ATOM 11598 C C . LYS D 1 307 ? -49.403 54.250 42.187 1.00 44.20 347 LYS D C 1
ATOM 11599 O O . LYS D 1 307 ? -49.940 55.363 42.210 1.00 51.31 347 LYS D O 1
ATOM 11605 N N . MET D 1 308 ? -48.518 53.916 41.247 1.00 42.56 348 MET D N 1
ATOM 11606 C CA . MET D 1 308 ? -48.224 54.865 40.179 1.00 50.40 348 MET D CA 1
ATOM 11607 C C . MET D 1 308 ? -49.397 54.984 39.215 1.00 51.79 348 MET D C 1
ATOM 11608 O O . MET D 1 308 ? -49.750 56.091 38.790 1.00 55.49 348 MET D O 1
ATOM 11613 N N . ALA D 1 309 ? -50.015 53.854 38.864 1.00 47.58 349 ALA D N 1
ATOM 11614 C CA . ALA D 1 309 ? -51.174 53.892 37.981 1.00 49.16 349 ALA D CA 1
ATOM 11615 C C . ALA D 1 309 ? -52.360 54.579 38.642 1.00 58.10 349 ALA D C 1
ATOM 11616 O O . ALA D 1 309 ? -53.188 55.183 37.950 1.00 65.58 349 ALA D O 1
ATOM 11618 N N . SER D 1 310 ? -52.460 54.505 39.972 1.00 54.89 350 SER D N 1
ATOM 11619 C CA . SER D 1 310 ? -53.567 55.152 40.667 1.00 54.55 350 SER D CA 1
ATOM 11620 C C . SER D 1 310 ? -53.565 56.659 40.452 1.00 51.29 350 SER D C 1
ATOM 11621 O O . SER D 1 310 ? -54.623 57.296 40.515 1.00 52.66 350 SER D O 1
ATOM 11624 N N . LYS D 1 311 ? -52.396 57.247 40.189 1.00 48.64 351 LYS D N 1
ATOM 11625 C CA . LYS D 1 311 ? -52.284 58.686 40.016 1.00 51.85 351 LYS D CA 1
ATOM 11626 C C . LYS D 1 311 ? -51.967 59.116 38.592 1.00 58.77 351 LYS D C 1
ATOM 11627 O O . LYS D 1 311 ? -52.294 60.249 38.225 1.00 66.96 351 LYS D O 1
ATOM 11629 N N . TYR D 1 312 ? -51.352 58.252 37.780 1.00 57.55 352 TYR D N 1
ATOM 11630 C CA . TYR D 1 312 ? -50.861 58.649 36.465 1.00 52.93 352 TYR D CA 1
ATOM 11631 C C . TYR D 1 312 ? -51.351 57.710 35.366 1.00 49.25 352 TYR D C 1
ATOM 11632 O O . TYR D 1 312 ? -50.665 57.515 34.359 1.00 50.58 352 TYR D O 1
ATOM 11641 N N . ILE D 1 313 ? -52.542 57.132 35.535 1.00 46.38 353 ILE D N 1
ATOM 11642 C CA . ILE D 1 313 ? -53.084 56.244 34.510 1.00 45.91 353 ILE D CA 1
ATOM 11643 C C . ILE D 1 313 ? -53.382 57.010 33.226 1.00 47.62 353 ILE D C 1
ATOM 11644 O O . ILE D 1 313 ? -53.282 56.453 32.126 1.00 53.02 353 ILE D O 1
ATOM 11649 N N . GLY D 1 314 ? -53.731 58.294 33.333 1.00 42.98 354 GLY D N 1
ATOM 11650 C CA . GLY D 1 314 ? -54.110 59.048 32.150 1.00 45.24 354 GLY D CA 1
ATOM 11651 C C . GLY D 1 314 ? -52.951 59.290 31.202 1.00 48.44 354 GLY D C 1
ATOM 11652 O O . GLY D 1 314 ? -53.110 59.208 29.981 1.00 49.12 354 GLY D O 1
ATOM 11653 N N . PHE D 1 315 ? -51.771 59.591 31.748 1.00 46.46 355 PHE D N 1
ATOM 11654 C CA . PHE D 1 315 ? -50.612 59.851 30.903 1.00 49.30 355 PHE D CA 1
ATOM 11655 C C . PHE D 1 315 ? -50.178 58.595 30.158 1.00 49.79 355 PHE D C 1
ATOM 11656 O O . PHE D 1 315 ? -49.786 58.665 28.987 1.00 51.14 355 PHE D O 1
ATOM 11664 N N . GLY D 1 316 ? -50.240 57.438 30.819 1.00 50.76 356 GLY D N 1
ATOM 11665 C CA . GLY D 1 316 ? -49.859 56.203 30.155 1.00 50.54 356 GLY D CA 1
ATOM 11666 C C . GLY D 1 316 ? -50.839 55.801 29.070 1.00 50.14 356 GLY D C 1
ATOM 11667 O O . GLY D 1 316 ? -50.437 55.353 27.992 1.00 44.42 356 GLY D O 1
ATOM 11668 N N . LEU D 1 317 ? -52.137 55.954 29.340 1.00 52.59 357 LEU D N 1
ATOM 11669 C CA . LEU D 1 317 ? -53.143 55.648 28.330 1.00 45.35 357 LEU D CA 1
ATOM 11670 C C . LEU D 1 317 ? -53.057 56.618 27.159 1.00 43.42 357 LEU D C 1
ATOM 11671 O O . LEU D 1 317 ? -53.271 56.229 26.006 1.00 47.76 357 LEU D O 1
ATOM 11676 N N . SER D 1 318 ? -52.743 57.886 27.433 1.00 41.97 358 SER D N 1
ATOM 11677 C CA . SER D 1 318 ? -52.590 58.852 26.350 1.00 47.03 358 SER D CA 1
ATOM 11678 C C . SER D 1 318 ? -51.409 58.492 25.456 1.00 47.34 358 SER D C 1
ATOM 11679 O O . SER D 1 318 ? -51.463 58.689 24.236 1.00 53.84 358 SER D O 1
ATOM 11682 N N . GLU D 1 319 ? -50.334 57.963 26.044 1.00 41.76 359 GLU D N 1
ATOM 11683 C CA . GLU D 1 319 ? -49.199 57.521 25.242 1.00 42.04 359 GLU D CA 1
ATOM 11684 C C . GLU D 1 319 ? -49.573 56.326 24.374 1.00 39.87 359 GLU D C 1
ATOM 11685 O O . GLU D 1 319 ? -49.187 56.257 23.202 1.00 40.63 359 GLU D O 1
ATOM 11691 N N . MET D 1 320 ? -50.326 55.375 24.932 1.00 38.51 360 MET D N 1
ATOM 11692 C CA . MET D 1 320 ? -50.709 54.193 24.169 1.00 41.48 360 MET D CA 1
ATOM 11693 C C . MET D 1 320 ? -51.720 54.535 23.082 1.00 40.89 360 MET D C 1
ATOM 11694 O O . MET D 1 320 ? -51.640 54.009 21.965 1.00 44.75 360 MET D O 1
ATOM 11699 N N . SER D 1 321 ? -52.682 55.407 23.388 1.00 38.20 361 SER D N 1
ATOM 11700 C CA . SER D 1 321 ? -53.681 55.777 22.390 1.00 41.43 361 SER D CA 1
ATOM 11701 C C . SER D 1 321 ? -53.039 56.497 21.211 1.00 43.36 361 SER D C 1
ATOM 11702 O O . SER D 1 321 ? -53.420 56.273 20.056 1.00 45.31 361 SER D O 1
ATOM 11705 N N . LYS D 1 322 ? -52.056 57.361 21.483 1.00 40.35 362 LYS D N 1
ATOM 11706 C CA . LYS D 1 322 ? -51.356 58.054 20.408 1.00 38.04 362 LYS D CA 1
ATOM 11707 C C . LYS D 1 322 ? -50.458 57.121 19.607 1.00 36.31 362 LYS D C 1
ATOM 11708 O O . LYS D 1 322 ? -50.094 57.451 18.474 1.00 35.88 362 LYS D O 1
ATOM 11714 N N . SER D 1 323 ? -50.096 55.970 20.166 1.00 34.54 363 SER D N 1
ATOM 11715 C CA . SER D 1 323 ? -49.347 54.970 19.420 1.00 38.31 363 SER D CA 1
ATOM 11716 C C . SER D 1 323 ? -50.266 54.050 18.628 1.00 40.06 363 SER D C 1
ATOM 11717 O O . SER D 1 323 ? -49.925 53.653 17.509 1.00 44.50 363 SER D O 1
ATOM 11720 N N . TRP D 1 324 ? -51.430 53.709 19.188 1.00 41.21 364 TRP D N 1
ATOM 11721 C CA . TRP D 1 324 ? -52.395 52.891 18.460 1.00 41.49 364 TRP D CA 1
ATOM 11722 C C . TRP D 1 324 ? -52.883 53.602 17.204 1.00 39.00 364 TRP D C 1
ATOM 11723 O O . TRP D 1 324 ? -53.018 52.984 16.142 1.00 35.60 364 TRP D O 1
ATOM 11734 N N . PHE D 1 325 ? -53.156 54.901 17.305 1.00 42.95 365 PHE D N 1
ATOM 11735 C CA . PHE D 1 325 ? -53.681 55.690 16.193 1.00 43.70 365 PHE D CA 1
ATOM 11736 C C . PHE D 1 325 ? -52.752 56.881 15.986 1.00 44.96 365 PHE D C 1
ATOM 11737 O O . PHE D 1 325 ? -52.874 57.899 16.674 1.00 46.11 365 PHE D O 1
ATOM 11745 N N . ILE D 1 326 ? -51.829 56.755 15.030 1.00 44.12 366 ILE D N 1
ATOM 11746 C CA . ILE D 1 326 ? -50.818 57.784 14.824 1.00 48.83 366 ILE D CA 1
ATOM 11747 C C . ILE D 1 326 ? -51.396 59.091 14.311 1.00 50.20 366 ILE D C 1
ATOM 11748 O O . ILE D 1 326 ? -50.693 60.108 14.316 1.00 58.09 366 ILE D O 1
ATOM 11753 N N . ASN D 1 327 ? -52.657 59.097 13.870 1.00 46.10 367 ASN D N 1
ATOM 11754 C CA . ASN D 1 327 ? -53.305 60.359 13.530 1.00 44.48 367 ASN D CA 1
ATOM 11755 C C . ASN D 1 327 ? -53.435 61.257 14.752 1.00 42.97 367 ASN D C 1
ATOM 11756 O O . ASN D 1 327 ? -53.447 62.487 14.622 1.00 41.95 367 ASN D O 1
ATOM 11761 N N . LEU D 1 328 ? -53.529 60.664 15.946 1.00 45.82 368 LEU D N 1
ATOM 11762 C CA . LEU D 1 328 ? -53.511 61.445 17.176 1.00 47.29 368 LEU D CA 1
ATOM 11763 C C . LEU D 1 328 ? -52.109 61.936 17.513 1.00 43.58 368 LEU D C 1
ATOM 11764 O O . LEU D 1 328 ? -51.959 62.984 18.149 1.00 46.14 368 LEU D O 1
ATOM 11769 N N . GLN D 1 329 ? -51.078 61.198 17.098 1.00 41.57 369 GLN D N 1
ATOM 11770 C CA . GLN D 1 329 ? -49.710 61.635 17.348 1.00 41.28 369 GLN D CA 1
ATOM 11771 C C . GLN D 1 329 ? -49.325 62.799 16.441 1.00 43.11 369 GLN D C 1
ATOM 11772 O O . GLN D 1 329 ? -48.736 63.782 16.905 1.00 42.01 369 GLN D O 1
ATOM 11778 N N . ILE D 1 330 ? -49.658 62.714 15.148 1.00 38.78 370 ILE D N 1
ATOM 11779 C CA . ILE D 1 330 ? -49.228 63.756 14.219 1.00 47.02 370 ILE D CA 1
ATOM 11780 C C . ILE D 1 330 ? -49.906 65.085 14.536 1.00 48.46 370 ILE D C 1
ATOM 11781 O O . ILE D 1 330 ? -49.306 66.150 14.346 1.00 54.69 370 ILE D O 1
ATOM 11786 N N . LYS D 1 331 ? -51.148 65.056 15.028 1.00 43.54 371 LYS D N 1
ATOM 11787 C CA . LYS D 1 331 ? -51.790 66.298 15.445 1.00 49.71 371 LYS D CA 1
ATOM 11788 C C . LYS D 1 331 ? -51.053 66.936 16.615 1.00 51.77 371 LYS D C 1
ATOM 11789 O O . LYS D 1 331 ? -50.964 68.166 16.694 1.00 55.42 371 LYS D O 1
ATOM 11795 N N . ALA D 1 332 ? -50.515 66.123 17.526 1.00 47.41 372 ALA D N 1
ATOM 11796 C CA . ALA D 1 332 ? -49.645 66.667 18.560 1.00 47.96 372 ALA D CA 1
ATOM 11797 C C . ALA D 1 332 ? -48.350 67.208 17.968 1.00 45.70 372 ALA D C 1
ATOM 11798 O O . ALA D 1 332 ? -47.817 68.209 18.458 1.00 48.25 372 ALA D O 1
ATOM 11800 N N . LEU D 1 333 ? -47.838 66.570 16.914 1.00 42.58 373 LEU D N 1
ATOM 11801 C CA . LEU D 1 333 ? -46.618 67.034 16.267 1.00 41.21 373 LEU D CA 1
ATOM 11802 C C . LEU D 1 333 ? -46.844 68.265 15.397 1.00 43.70 373 LEU D C 1
ATOM 11803 O O . LEU D 1 333 ? -45.888 68.999 15.125 1.00 48.47 373 LEU D O 1
ATOM 11808 N N . GLN D 1 334 ? -48.078 68.506 14.952 1.00 43.40 374 GLN D N 1
ATOM 11809 C CA . GLN D 1 334 ? -48.356 69.661 14.109 1.00 45.85 374 GLN D CA 1
ATOM 11810 C C . GLN D 1 334 ? -48.324 70.976 14.879 1.00 48.71 374 GLN D C 1
ATOM 11811 O O . GLN D 1 334 ? -48.264 72.038 14.249 1.00 49.43 374 GLN D O 1
ATOM 11817 N N . LYS D 1 335 ? -48.360 70.934 16.214 1.00 42.55 375 LYS D N 1
ATOM 11818 C CA . LYS D 1 335 ? -48.158 72.145 16.998 1.00 44.21 375 LYS D CA 1
ATOM 11819 C C . LYS D 1 335 ? -46.756 72.709 16.815 1.00 49.77 375 LYS D C 1
ATOM 11820 O O . LYS D 1 335 ? -46.541 73.904 17.046 1.00 52.31 375 LYS D O 1
ATOM 11826 N N . TYR D 1 336 ? -45.801 71.874 16.411 1.00 50.75 376 TYR D N 1
ATOM 11827 C CA . TYR D 1 336 ? -44.429 72.289 16.160 1.00 48.39 376 TYR D CA 1
ATOM 11828 C C . TYR D 1 336 ? -44.119 72.374 14.675 1.00 49.84 376 TYR D C 1
ATOM 11829 O O . TYR D 1 336 ? -43.549 73.367 14.217 1.00 51.81 376 TYR D O 1
ATOM 11838 N N . ILE D 1 337 ? -44.491 71.356 13.908 1.00 45.03 377 ILE D N 1
ATOM 11839 C CA . ILE D 1 337 ? -44.323 71.382 12.459 1.00 50.25 377 ILE D CA 1
ATOM 11840 C C . ILE D 1 337 ? -45.670 71.067 11.822 1.00 53.40 377 ILE D C 1
ATOM 11841 O O . ILE D 1 337 ? -46.032 69.890 11.680 1.00 55.21 377 ILE D O 1
ATOM 11846 N N . PRO D 1 338 ? -46.438 72.082 11.420 1.00 52.67 378 PRO D N 1
ATOM 11847 C CA . PRO D 1 338 ? -47.825 71.829 10.998 1.00 52.66 378 PRO D CA 1
ATOM 11848 C C . PRO D 1 338 ? -47.952 71.131 9.658 1.00 49.12 378 PRO D C 1
ATOM 11849 O O . PRO D 1 338 ? -48.996 70.520 9.403 1.00 49.85 378 PRO D O 1
ATOM 11853 N N . ASP D 1 339 ? -46.939 71.191 8.800 1.00 50.96 379 ASP D N 1
ATOM 11854 C CA . ASP D 1 339 ? -47.049 70.666 7.446 1.00 52.96 379 ASP D CA 1
ATOM 11855 C C . ASP D 1 339 ? -46.684 69.189 7.344 1.00 52.43 379 ASP D C 1
ATOM 11856 O O . ASP D 1 339 ? -46.573 68.666 6.230 1.00 54.61 379 ASP D O 1
ATOM 11861 N N . ILE D 1 340 ? -46.500 68.510 8.471 1.00 53.04 380 ILE D N 1
ATOM 11862 C CA . ILE D 1 340 ? -46.313 67.064 8.491 1.00 52.57 380 ILE D CA 1
ATOM 11863 C C . ILE D 1 340 ? -47.680 66.405 8.607 1.00 53.70 380 ILE D C 1
ATOM 11864 O O . ILE D 1 340 ? -48.490 66.784 9.461 1.00 61.50 380 ILE D O 1
ATOM 11869 N N . THR D 1 341 ? -47.943 65.429 7.748 1.00 51.11 381 THR D N 1
ATOM 11870 C CA . THR D 1 341 ? -49.199 64.692 7.753 1.00 48.03 381 THR D CA 1
ATOM 11871 C C . THR D 1 341 ? -48.926 63.210 7.985 1.00 48.45 381 THR D C 1
ATOM 11872 O O . THR D 1 341 ? -47.780 62.778 8.132 1.00 48.08 381 THR D O 1
ATOM 11876 N N . GLU D 1 342 ? -50.008 62.427 8.007 1.00 45.73 382 GLU D N 1
ATOM 11877 C CA . GLU D 1 342 ? -49.893 60.987 8.202 1.00 50.67 382 GLU D CA 1
ATOM 11878 C C . GLU D 1 342 ? -49.160 60.304 7.053 1.00 52.89 382 GLU D C 1
ATOM 11879 O O . GLU D 1 342 ? -48.605 59.218 7.247 1.00 57.58 382 GLU D O 1
ATOM 11885 N N . TYR D 1 343 ? -49.139 60.917 5.870 1.00 55.44 383 TYR D N 1
ATOM 11886 C CA . TYR D 1 343 ? -48.451 60.349 4.719 1.00 50.62 383 TYR D CA 1
ATOM 11887 C C . TYR D 1 343 ? -46.941 60.527 4.782 1.00 51.85 383 TYR D C 1
ATOM 11888 O O . TYR D 1 343 ? -46.224 59.855 4.033 1.00 52.67 383 TYR D O 1
ATOM 11897 N N . ASP D 1 344 ? -46.445 61.402 5.652 1.00 52.29 384 ASP D N 1
ATOM 11898 C CA . ASP D 1 344 ? -45.025 61.710 5.729 1.00 52.19 384 ASP D CA 1
ATOM 11899 C C . ASP D 1 344 ? -44.281 60.882 6.769 1.00 50.20 384 ASP D C 1
ATOM 11900 O O . ASP D 1 344 ? -43.062 61.036 6.898 1.00 51.73 384 ASP D O 1
ATOM 11905 N N . ILE D 1 345 ? -44.966 60.019 7.516 1.00 41.66 385 ILE D N 1
ATOM 11906 C CA . ILE D 1 345 ? -44.326 59.261 8.583 1.00 46.67 385 ILE D CA 1
ATOM 11907 C C . ILE D 1 345 ? -44.644 57.780 8.433 1.00 46.30 385 ILE D C 1
ATOM 11908 O O . ILE D 1 345 ? -45.724 57.395 7.975 1.00 51.44 385 ILE D O 1
ATOM 11913 N N . GLN D 1 346 ? -43.685 56.946 8.825 1.00 44.46 386 GLN D N 1
ATOM 11914 C CA . GLN D 1 346 ? -43.877 55.507 8.896 1.00 44.62 386 GLN D CA 1
ATOM 11915 C C . GLN D 1 346 ? -43.392 55.014 10.252 1.00 46.50 386 GLN D C 1
ATOM 11916 O O . GLN D 1 346 ? -42.610 55.680 10.935 1.00 49.90 386 GLN D O 1
ATOM 11918 N N . ARG D 1 347 ? -43.879 53.840 10.646 1.00 47.79 387 ARG D N 1
ATOM 11919 C CA . ARG D 1 347 ? -43.467 53.251 11.913 1.00 42.84 387 ARG D CA 1
ATOM 11920 C C . ARG D 1 347 ? -41.996 52.861 11.853 1.00 44.50 387 ARG D C 1
ATOM 11921 O O . ARG D 1 347 ? -41.549 52.226 10.892 1.00 48.19 387 ARG D O 1
ATOM 11929 N N . GLY D 1 348 ? -41.242 53.244 12.880 1.00 44.96 388 GLY D N 1
ATOM 11930 C CA . GLY D 1 348 ? -39.839 52.915 12.959 1.00 37.09 388 GLY D CA 1
ATOM 11931 C C . GLY D 1 348 ? -39.546 51.949 14.088 1.00 38.82 388 GLY D C 1
ATOM 11932 O O . GLY D 1 348 ? -40.454 51.374 14.697 1.00 35.40 388 GLY D O 1
ATOM 11933 N N . PRO D 1 349 ? -38.261 51.748 14.389 1.00 44.20 389 PRO D N 1
ATOM 11934 C CA . PRO D 1 349 ? -37.900 50.838 15.484 1.00 45.99 389 PRO D CA 1
ATOM 11935 C C . PRO D 1 349 ? -38.179 51.452 16.844 1.00 44.33 389 PRO D C 1
ATOM 11936 O O . PRO D 1 349 ? -38.617 52.603 16.944 1.00 48.83 389 PRO D O 1
ATOM 11940 N N . ALA D 1 350 ? -37.930 50.690 17.903 1.00 41.99 390 ALA D N 1
ATOM 11941 C CA . ALA D 1 350 ? -38.225 51.144 19.249 1.00 40.19 390 ALA D CA 1
ATOM 11942 C C . ALA D 1 350 ? -37.145 50.652 20.198 1.00 36.94 390 ALA D C 1
ATOM 11943 O O . ALA D 1 350 ? -36.413 49.705 19.906 1.00 34.54 390 ALA D O 1
ATOM 11945 N N . GLY D 1 351 ? -37.049 51.332 21.344 1.00 35.98 391 GLY D N 1
ATOM 11946 C CA . GLY D 1 351 ? -36.240 50.881 22.450 1.00 32.04 391 GLY D CA 1
ATOM 11947 C C . GLY D 1 351 ? -37.119 50.667 23.674 1.00 36.77 391 GLY D C 1
ATOM 11948 O O . GLY D 1 351 ? -38.306 51.017 23.684 1.00 31.97 391 GLY D O 1
ATOM 11949 N N . VAL D 1 352 ? -36.522 50.083 24.711 1.00 25.63 392 VAL D N 1
ATOM 11950 C CA . VAL D 1 352 ? -37.230 49.768 25.946 1.00 32.20 392 VAL D CA 1
ATOM 11951 C C . VAL D 1 352 ? -36.425 50.315 27.116 1.00 34.40 392 VAL D C 1
ATOM 11952 O O . VAL D 1 352 ? -35.297 49.869 27.357 1.00 34.23 392 VAL D O 1
ATOM 11956 N N . ARG D 1 353 ? -37.005 51.271 27.842 1.00 37.66 393 ARG D N 1
ATOM 11957 C CA . ARG D 1 353 ? -36.355 51.827 29.022 1.00 37.68 393 ARG D CA 1
ATOM 11958 C C . ARG D 1 353 ? -36.399 50.841 30.182 1.00 33.89 393 ARG D C 1
ATOM 11959 O O . ARG D 1 353 ? -37.424 50.203 30.438 1.00 29.73 393 ARG D O 1
ATOM 11967 N N . ALA D 1 354 ? -35.278 50.728 30.895 1.00 32.79 394 ALA D N 1
ATOM 11968 C CA . ALA D 1 354 ? -35.227 49.971 32.146 1.00 35.45 394 ALA D CA 1
ATOM 11969 C C . ALA D 1 354 ? -35.552 50.927 33.290 1.00 34.89 394 ALA D C 1
ATOM 11970 O O . ALA D 1 354 ? -34.680 51.420 34.006 1.00 35.58 394 ALA D O 1
ATOM 11972 N N . GLN D 1 355 ? -36.845 51.186 33.463 1.00 35.41 395 GLN D N 1
ATOM 11973 C CA . GLN D 1 355 ? -37.305 52.142 34.463 1.00 32.03 395 GLN D CA 1
ATOM 11974 C C . GLN D 1 355 ? -37.413 51.461 35.824 1.00 29.47 395 GLN D C 1
ATOM 11975 O O . GLN D 1 355 ? -38.210 50.533 36.000 1.00 32.56 395 GLN D O 1
ATOM 11981 N N . ALA D 1 356 ? -36.614 51.923 36.783 1.00 32.30 396 ALA D N 1
ATOM 11982 C CA . ALA D 1 356 ? -36.652 51.381 38.133 1.00 38.36 396 ALA D CA 1
ATOM 11983 C C . ALA D 1 356 ? -37.784 52.020 38.929 1.00 39.40 396 ALA D C 1
ATOM 11984 O O . ALA D 1 356 ? -38.079 53.208 38.775 1.00 38.99 396 ALA D O 1
ATOM 11986 N N . MET D 1 357 ? -38.420 51.220 39.784 1.00 35.13 397 MET D N 1
ATOM 11987 C CA . MET D 1 357 ? -39.577 51.664 40.547 1.00 40.34 397 MET D CA 1
ATOM 11988 C C . MET D 1 357 ? -39.549 51.035 41.930 1.00 36.53 397 MET D C 1
ATOM 11989 O O . MET D 1 357 ? -39.303 49.833 42.065 1.00 37.34 397 MET D O 1
ATOM 11994 N N . ASP D 1 358 ? -39.811 51.848 42.953 1.00 39.03 398 ASP D N 1
ATOM 11995 C CA . ASP D 1 358 ? -39.802 51.381 44.331 1.00 37.84 398 ASP D CA 1
ATOM 11996 C C . ASP D 1 358 ? -41.194 50.871 44.715 1.00 38.49 398 ASP D C 1
ATOM 11997 O O . ASP D 1 358 ? -42.109 50.815 43.889 1.00 37.10 398 ASP D O 1
ATOM 12002 N N . LEU D 1 359 ? -41.369 50.505 45.990 1.00 36.92 399 LEU D N 1
ATOM 12003 C CA . LEU D 1 359 ? -42.657 50.002 46.460 1.00 40.64 399 LEU D CA 1
ATOM 12004 C C . LEU D 1 359 ? -43.730 51.081 46.503 1.00 41.08 399 LEU D C 1
ATOM 12005 O O . LEU D 1 359 ? -44.920 50.750 46.528 1.00 50.30 399 LEU D O 1
ATOM 12010 N N . ASP D 1 360 ? -43.345 52.356 46.531 1.00 36.21 400 ASP D N 1
ATOM 12011 C CA . ASP D 1 360 ? -44.318 53.437 46.607 1.00 41.19 400 ASP D CA 1
ATOM 12012 C C . ASP D 1 360 ? -44.858 53.847 45.245 1.00 42.90 400 ASP D C 1
ATOM 12013 O O . ASP D 1 360 ? -45.819 54.621 45.187 1.00 48.77 400 ASP D O 1
ATOM 12018 N N . GLY D 1 361 ? -44.274 53.352 44.156 1.00 42.99 401 GLY D N 1
ATOM 12019 C CA . GLY D 1 361 ? -44.651 53.773 42.826 1.00 38.92 401 GLY D CA 1
ATOM 12020 C C . GLY D 1 361 ? -43.811 54.889 42.249 1.00 39.94 401 GLY D C 1
ATOM 12021 O O . GLY D 1 361 ? -44.126 55.377 41.157 1.00 44.97 401 GLY D O 1
ATOM 12022 N N . ASN D 1 362 ? -42.759 55.313 42.940 1.00 32.43 402 ASN D N 1
ATOM 12023 C CA . ASN D 1 362 ? -41.890 56.352 42.411 1.00 42.93 402 ASN D CA 1
ATOM 12024 C C . ASN D 1 362 ? -40.931 55.764 41.386 1.00 47.03 402 ASN D C 1
ATOM 12025 O O . ASN D 1 362 ? -40.436 54.645 41.546 1.00 42.33 402 ASN D O 1
ATOM 12030 N N . LEU D 1 363 ? -40.679 56.522 40.324 1.00 54.37 403 LEU D N 1
ATOM 12031 C CA . LEU D 1 363 ? -39.701 56.126 39.318 1.00 49.38 403 LEU D CA 1
ATOM 12032 C C . LEU D 1 363 ? -38.316 56.513 39.821 1.00 49.01 403 LEU D C 1
ATOM 12033 O O . LEU D 1 363 ? -37.989 57.701 39.910 1.00 55.64 403 LEU D O 1
ATOM 12038 N N . VAL D 1 364 ? -37.505 55.511 40.160 1.00 37.83 404 VAL D N 1
ATOM 12039 C CA . VAL D 1 364 ? -36.195 55.771 40.742 1.00 43.84 404 VAL D CA 1
ATOM 12040 C C . VAL D 1 364 ? -35.251 56.291 39.668 1.00 50.49 404 VAL D C 1
ATOM 12041 O O . VAL D 1 364 ? -35.106 55.688 38.596 1.00 53.82 404 VAL D O 1
ATOM 12045 N N . ASP D 1 365 ? -34.598 57.417 39.953 1.00 49.33 405 ASP D N 1
ATOM 12046 C CA . ASP D 1 365 ? -33.637 58.014 39.034 1.00 49.00 405 ASP D CA 1
ATOM 12047 C C . ASP D 1 365 ? -32.245 58.129 39.640 1.00 49.12 405 ASP D C 1
ATOM 12048 O O . ASP D 1 365 ? -31.365 58.747 39.032 1.00 50.94 405 ASP D O 1
ATOM 12053 N N . ASP D 1 366 ? -32.020 57.549 40.813 1.00 49.36 406 ASP D N 1
ATOM 12054 C CA . ASP D 1 366 ? -30.747 57.650 41.507 1.00 51.92 406 ASP D CA 1
ATOM 12055 C C . ASP D 1 366 ? -29.908 56.396 41.289 1.00 48.03 406 ASP D C 1
ATOM 12056 O O . ASP D 1 366 ? -30.370 55.385 40.753 1.00 44.40 406 ASP D O 1
ATOM 12061 N N . PHE D 1 367 ? -28.651 56.478 41.719 1.00 43.79 407 PHE D N 1
ATOM 12062 C CA . PHE D 1 367 ? -27.813 55.294 41.799 1.00 41.82 407 PHE D CA 1
ATOM 12063 C C . PHE D 1 367 ? -28.404 54.321 42.808 1.00 48.34 407 PHE D C 1
ATOM 12064 O O . PHE D 1 367 ? -28.786 54.713 43.914 1.00 50.27 407 PHE D O 1
ATOM 12072 N N . VAL D 1 368 ? -28.494 53.051 42.426 1.00 43.89 408 VAL D N 1
ATOM 12073 C CA . VAL D 1 368 ? -28.942 52.004 43.335 1.00 41.42 408 VAL D CA 1
ATOM 12074 C C . VAL D 1 368 ? -27.961 50.848 43.221 1.00 42.83 408 VAL D C 1
ATOM 12075 O O . VAL D 1 368 ? -27.919 50.162 42.192 1.00 41.80 408 VAL D O 1
ATOM 12079 N N . PHE D 1 369 ? -27.166 50.640 44.267 1.00 39.61 409 PHE D N 1
ATOM 12080 C CA . PHE D 1 369 ? -26.290 49.486 44.380 1.00 34.71 409 PHE D CA 1
ATOM 12081 C C . PHE D 1 369 ? -26.863 48.537 45.422 1.00 40.98 409 PHE D C 1
ATOM 12082 O O . PHE D 1 369 ? -27.443 48.974 46.421 1.00 48.84 409 PHE D O 1
ATOM 12090 N N . ASP D 1 370 ? -26.704 47.237 45.188 1.00 37.82 410 ASP D N 1
ATOM 12091 C CA . ASP D 1 370 ? -27.336 46.240 46.037 1.00 36.74 410 ASP D CA 1
ATOM 12092 C C . ASP D 1 370 ? -26.493 44.975 46.060 1.00 37.78 410 ASP D C 1
ATOM 12093 O O . ASP D 1 370 ? -25.888 44.605 45.051 1.00 40.45 410 ASP D O 1
ATOM 12098 N N . ARG D 1 371 ? -26.455 44.321 47.219 1.00 40.80 411 ARG D N 1
ATOM 12099 C CA . ARG D 1 371 ? -25.811 43.023 47.364 1.00 45.61 411 ARG D CA 1
ATOM 12100 C C . ARG D 1 371 ? -26.680 42.154 48.262 1.00 46.81 411 ARG D C 1
ATOM 12101 O O . ARG D 1 371 ? -27.513 42.655 49.020 1.00 48.39 411 ARG D O 1
ATOM 12109 N N . GLY D 1 372 ? -26.482 40.842 48.167 1.00 47.97 412 GLY D N 1
ATOM 12110 C CA . GLY D 1 372 ? -27.353 39.897 48.846 1.00 51.68 412 GLY D CA 1
ATOM 12111 C C . GLY D 1 372 ? -27.226 39.962 50.354 1.00 58.98 412 GLY D C 1
ATOM 12112 O O . GLY D 1 372 ? -26.417 40.692 50.929 1.00 62.92 412 GLY D O 1
ATOM 12113 N N . GLN D 1 373 ? -28.064 39.161 51.008 1.00 61.80 413 GLN D N 1
ATOM 12114 C CA . GLN D 1 373 ? -28.137 39.130 52.463 1.00 66.88 413 GLN D CA 1
ATOM 12115 C C . GLN D 1 373 ? -27.612 37.811 53.026 1.00 70.02 413 GLN D C 1
ATOM 12116 O O . GLN D 1 373 ? -28.122 37.310 54.038 1.00 80.08 413 GLN D O 1
ATOM 12118 N N . GLY D 1 374 ? -26.576 37.240 52.393 1.00 68.72 414 GLY D N 1
ATOM 12119 C CA . GLY D 1 374 ? -25.999 35.977 52.827 1.00 72.11 414 GLY D CA 1
ATOM 12120 C C . GLY D 1 374 ? -24.924 36.175 53.884 1.00 75.44 414 GLY D C 1
ATOM 12121 O O . GLY D 1 374 ? -24.963 37.127 54.680 1.00 74.86 414 GLY D O 1
ATOM 12122 N N . SER D 1 375 ? -23.922 35.289 53.875 1.00 77.40 415 SER D N 1
ATOM 12123 C CA . SER D 1 375 ? -22.908 35.257 54.931 1.00 75.84 415 SER D CA 1
ATOM 12124 C C . SER D 1 375 ? -21.574 35.909 54.560 1.00 78.14 415 SER D C 1
ATOM 12125 O O . SER D 1 375 ? -21.071 36.717 55.347 1.00 79.63 415 SER D O 1
ATOM 12127 N N . GLY D 1 376 ? -20.951 35.580 53.421 1.00 73.35 416 GLY D N 1
ATOM 12128 C CA . GLY D 1 376 ? -21.427 34.681 52.382 1.00 67.15 416 GLY D CA 1
ATOM 12129 C C . GLY D 1 376 ? -20.702 34.996 51.088 1.00 62.42 416 GLY D C 1
ATOM 12130 O O . GLY D 1 376 ? -20.471 36.161 50.768 1.00 58.20 416 GLY D O 1
ATOM 12131 N N . ALA D 1 377 ? -20.341 33.951 50.342 1.00 58.87 417 ALA D N 1
ATOM 12132 C CA . ALA D 1 377 ? -19.506 34.136 49.159 1.00 53.84 417 ALA D CA 1
ATOM 12133 C C . ALA D 1 377 ? -20.253 34.881 48.059 1.00 56.24 417 ALA D C 1
ATOM 12134 O O . ALA D 1 377 ? -19.719 35.826 47.467 1.00 57.18 417 ALA D O 1
ATOM 12136 N N . LEU D 1 378 ? -21.489 34.468 47.763 1.00 54.51 418 LEU D N 1
ATOM 12137 C CA . LEU D 1 378 ? -22.249 35.137 46.712 1.00 56.31 418 LEU D CA 1
ATOM 12138 C C . LEU D 1 378 ? -22.760 36.501 47.161 1.00 54.24 418 LEU D C 1
ATOM 12139 O O . LEU D 1 378 ? -22.901 37.407 46.333 1.00 49.56 418 LEU D O 1
ATOM 12144 N N . ALA D 1 379 ? -23.038 36.669 48.451 1.00 48.90 419 ALA D N 1
ATOM 12145 C CA . ALA D 1 379 ? -23.149 38.005 49.014 1.00 50.96 419 ALA D CA 1
ATOM 12146 C C . ALA D 1 379 ? -21.752 38.611 49.134 1.00 61.55 419 ALA D C 1
ATOM 12147 O O . ALA D 1 379 ? -20.740 37.970 48.834 1.00 75.87 419 ALA D O 1
ATOM 12149 N N . LYS D 1 380 ? -21.689 39.877 49.543 1.00 59.95 420 LYS D N 1
ATOM 12150 C CA . LYS D 1 380 ? -20.415 40.558 49.783 1.00 60.60 420 LYS D CA 1
ATOM 12151 C C . LYS D 1 380 ? -19.545 40.689 48.532 1.00 49.76 420 LYS D C 1
ATOM 12152 O O . LYS D 1 380 ? -18.878 41.712 48.350 1.00 51.24 420 LYS D O 1
ATOM 12154 N N . ARG D 1 381 ? -19.530 39.669 47.670 1.00 44.41 421 ARG D N 1
ATOM 12155 C CA . ARG D 1 381 ? -18.661 39.654 46.501 1.00 44.26 421 ARG D CA 1
ATOM 12156 C C . ARG D 1 381 ? -19.384 39.944 45.192 1.00 47.57 421 ARG D C 1
ATOM 12157 O O . ARG D 1 381 ? -18.721 40.066 44.156 1.00 46.63 421 ARG D O 1
ATOM 12165 N N . VAL D 1 382 ? -20.711 40.051 45.199 1.00 51.14 422 VAL D N 1
ATOM 12166 C CA . VAL D 1 382 ? -21.482 40.327 43.989 1.00 43.84 422 VAL D CA 1
ATOM 12167 C C . VAL D 1 382 ? -22.297 41.590 44.227 1.00 40.77 422 VAL D C 1
ATOM 12168 O O . VAL D 1 382 ? -23.279 41.573 44.981 1.00 42.71 422 VAL D O 1
ATOM 12172 N N . LEU D 1 383 ? -21.901 42.679 43.579 1.00 38.15 423 LEU D N 1
ATOM 12173 C CA . LEU D 1 383 ? -22.596 43.953 43.685 1.00 37.34 423 LEU D CA 1
ATOM 12174 C C . LEU D 1 383 ? -23.401 44.196 42.416 1.00 36.90 423 LEU D C 1
ATOM 12175 O O . LEU D 1 383 ? -22.884 44.034 41.306 1.00 44.35 423 LEU D O 1
ATOM 12180 N N . HIS D 1 384 ? -24.661 44.581 42.583 1.00 31.25 424 HIS D N 1
ATOM 12181 C CA . HIS D 1 384 ? -25.568 44.814 41.468 1.00 38.86 424 HIS D CA 1
ATOM 12182 C C . HIS D 1 384 ? -25.860 46.304 41.366 1.00 40.72 424 HIS D C 1
ATOM 12183 O O . HIS D 1 384 ? -26.386 46.903 42.310 1.00 39.89 424 HIS D O 1
ATOM 12190 N N . CYS D 1 385 ? -25.507 46.900 40.229 1.00 36.46 425 CYS D N 1
ATOM 12191 C CA . CYS D 1 385 ? -25.928 48.266 39.928 1.00 32.77 425 CYS D CA 1
ATOM 12192 C C . CYS D 1 385 ? -27.333 48.186 39.354 1.00 34.08 425 CYS D C 1
ATOM 12193 O O . CYS D 1 385 ? -27.533 47.964 38.160 1.00 41.87 425 CYS D O 1
ATOM 12196 N N . ARG D 1 386 ? -28.324 48.361 40.224 1.00 35.57 426 ARG D N 1
ATOM 12197 C CA . ARG D 1 386 ? -29.708 48.178 39.819 1.00 34.76 426 ARG D CA 1
ATOM 12198 C C . ARG D 1 386 ? -30.285 49.400 39.126 1.00 36.08 426 ARG D C 1
ATOM 12199 O O . ARG D 1 386 ? -31.305 49.282 38.438 1.00 39.09 426 ARG D O 1
ATOM 12207 N N . ASN D 1 387 ? -29.664 50.564 39.287 1.00 36.21 427 ASN D N 1
ATOM 12208 C CA . ASN D 1 387 ? -30.109 51.756 38.583 1.00 38.55 427 ASN D CA 1
ATOM 12209 C C . ASN D 1 387 ? -28.973 52.764 38.559 1.00 35.90 427 ASN D C 1
ATOM 12210 O O . ASN D 1 387 ? -28.239 52.905 39.539 1.00 34.40 427 ASN D O 1
ATOM 12215 N N . ALA D 1 388 ? -28.829 53.443 37.428 1.00 35.28 428 ALA D N 1
ATOM 12216 C CA . ALA D 1 388 ? -27.924 54.563 37.279 1.00 37.13 428 ALA D CA 1
ATOM 12217 C C . ALA D 1 388 ? -28.715 55.784 36.833 1.00 39.75 428 ALA D C 1
ATOM 12218 O O . ALA D 1 388 ? -29.723 55.649 36.133 1.00 43.38 428 ALA D O 1
ATOM 12220 N N . PRO D 1 389 ? -28.306 56.983 37.243 1.00 40.30 429 PRO D N 1
ATOM 12221 C CA . PRO D 1 389 ? -29.056 58.183 36.855 1.00 41.94 429 PRO D CA 1
ATOM 12222 C C . PRO D 1 389 ? -29.052 58.394 35.347 1.00 41.81 429 PRO D C 1
ATOM 12223 O O . PRO D 1 389 ? -28.109 58.028 34.643 1.00 41.87 429 PRO D O 1
ATOM 12227 N N . SER D 1 390 ? -30.137 58.983 34.857 1.00 39.06 430 SER D N 1
ATOM 12228 C CA . SER D 1 390 ? -30.349 59.307 33.455 1.00 46.71 430 SER D CA 1
ATOM 12229 C C . SER D 1 390 ? -29.794 60.694 33.140 1.00 46.38 430 SER D C 1
ATOM 12230 O O . SER D 1 390 ? -29.709 61.549 34.026 1.00 47.95 430 SER D O 1
ATOM 12233 N N . PRO D 1 391 ? -29.389 60.954 31.884 1.00 39.95 431 PRO D N 1
ATOM 12234 C CA . PRO D 1 391 ? -29.362 60.004 30.767 1.00 35.17 431 PRO D CA 1
ATOM 12235 C C . PRO D 1 391 ? -28.081 59.171 30.764 1.00 34.85 431 PRO D C 1
ATOM 12236 O O . PRO D 1 391 ? -26.982 59.726 30.739 1.00 40.13 431 PRO D O 1
ATOM 12240 N N . GLY D 1 392 ? -28.234 57.845 30.786 1.00 37.29 432 GLY D N 1
ATOM 12241 C CA . GLY D 1 392 ? -27.098 56.973 31.035 1.00 32.99 432 GLY D CA 1
ATOM 12242 C C . GLY D 1 392 ? -26.045 56.989 29.946 1.00 29.53 432 GLY D C 1
ATOM 12243 O O . GLY D 1 392 ? -24.868 56.744 30.218 1.00 32.88 432 GLY D O 1
ATOM 12244 N N . ALA D 1 393 ? -26.443 57.257 28.702 1.00 30.91 433 ALA D N 1
ATOM 12245 C CA . ALA D 1 393 ? -25.462 57.297 27.623 1.00 33.77 433 ALA D CA 1
ATOM 12246 C C . ALA D 1 393 ? -24.618 58.562 27.696 1.00 36.81 433 ALA D C 1
ATOM 12247 O O . ALA D 1 393 ? -23.391 58.505 27.561 1.00 36.44 433 ALA D O 1
ATOM 12249 N N . THR D 1 394 ? -25.259 59.712 27.915 1.00 34.07 434 THR D N 1
ATOM 12250 C CA . THR D 1 394 ? -24.523 60.970 27.974 1.00 37.26 434 THR D CA 1
ATOM 12251 C C . THR D 1 394 ? -23.603 61.020 29.189 1.00 35.11 434 THR D C 1
ATOM 12252 O O . THR D 1 394 ? -22.475 61.520 29.101 1.00 35.02 434 THR D O 1
ATOM 12256 N N . SER D 1 395 ? -24.058 60.500 30.326 1.00 36.27 435 SER D N 1
ATOM 12257 C CA . SER D 1 395 ? -23.278 60.523 31.554 1.00 40.15 435 SER D CA 1
ATOM 12258 C C . SER D 1 395 ? -22.429 59.274 31.739 1.00 40.88 435 SER D C 1
ATOM 12259 O O . SER D 1 395 ? -21.881 59.076 32.829 1.00 42.64 435 SER D O 1
ATOM 12262 N N . SER D 1 396 ? -22.289 58.447 30.696 1.00 35.15 436 SER D N 1
ATOM 12263 C CA . SER D 1 396 ? -21.668 57.134 30.857 1.00 33.32 436 SER D CA 1
ATOM 12264 C C . SER D 1 396 ? -20.243 57.238 31.390 1.00 38.46 436 SER D C 1
ATOM 12265 O O . SER D 1 396 ? -19.857 56.487 32.294 1.00 37.69 436 SER D O 1
ATOM 12268 N N . LEU D 1 397 ? -19.443 58.158 30.846 1.00 41.68 437 LEU D N 1
ATOM 12269 C CA . LEU D 1 397 ? -18.063 58.282 31.308 1.00 41.93 437 LEU D CA 1
ATOM 12270 C C . LEU D 1 397 ? -17.994 58.827 32.729 1.00 41.04 437 LEU D C 1
ATOM 12271 O O . LEU D 1 397 ? -17.079 58.474 33.483 1.00 32.29 437 LEU D O 1
ATOM 12276 N N . ALA D 1 398 ? -18.948 59.679 33.112 1.00 43.95 438 ALA D N 1
ATOM 12277 C CA . ALA D 1 398 ? -19.008 60.160 34.487 1.00 39.74 438 ALA D CA 1
ATOM 12278 C C . ALA D 1 398 ? -19.623 59.117 35.412 1.00 36.25 438 ALA D C 1
ATOM 12279 O O . ALA D 1 398 ? -19.222 59.001 36.575 1.00 38.82 438 ALA D O 1
ATOM 12281 N N . ILE D 1 399 ? -20.601 58.356 34.913 1.00 35.68 439 ILE D N 1
ATOM 12282 C CA . ILE D 1 399 ? -21.161 57.258 35.694 1.00 33.54 439 ILE D CA 1
ATOM 12283 C C . ILE D 1 399 ? -20.089 56.217 35.983 1.00 34.31 439 ILE D C 1
ATOM 12284 O O . ILE D 1 399 ? -20.022 55.660 37.086 1.00 36.59 439 ILE D O 1
ATOM 12289 N N . ALA D 1 400 ? -19.224 55.949 35.000 1.00 31.70 440 ALA D N 1
ATOM 12290 C CA . ALA D 1 400 ? -18.184 54.938 35.171 1.00 32.61 440 ALA D CA 1
ATOM 12291 C C . ALA D 1 400 ? -17.240 55.295 36.311 1.00 36.21 440 ALA D C 1
ATOM 12292 O O . ALA D 1 400 ? -16.772 54.412 37.038 1.00 43.66 440 ALA D O 1
ATOM 12294 N N . LYS D 1 401 ? -16.940 56.585 36.480 1.00 34.21 441 LYS D N 1
ATOM 12295 C CA . LYS D 1 401 ? -16.059 56.989 37.570 1.00 39.29 441 LYS D CA 1
ATOM 12296 C C . LYS D 1 401 ? -16.728 56.801 38.927 1.00 41.77 441 LYS D C 1
ATOM 12297 O O . LYS D 1 401 ? -16.052 56.470 39.908 1.00 44.66 441 LYS D O 1
ATOM 12303 N N . MET D 1 402 ? -18.048 56.998 39.004 1.00 39.52 442 MET D N 1
ATOM 12304 C CA . MET D 1 402 ? -18.758 56.724 40.248 1.00 37.05 442 MET D CA 1
ATOM 12305 C C . MET D 1 402 ? -18.798 55.230 40.537 1.00 37.85 442 MET D C 1
ATOM 12306 O O . MET D 1 402 ? -18.599 54.806 41.681 1.00 38.15 442 MET D O 1
ATOM 12311 N N . ILE D 1 403 ? -19.054 54.418 39.510 1.00 41.36 443 ILE D N 1
ATOM 12312 C CA . ILE D 1 403 ? -19.089 52.972 39.697 1.00 38.69 443 ILE D CA 1
ATOM 12313 C C . ILE D 1 403 ? -17.703 52.446 40.044 1.00 37.16 443 ILE D C 1
ATOM 12314 O O . ILE D 1 403 ? -17.558 51.537 40.872 1.00 34.90 443 ILE D O 1
ATOM 12319 N N . ALA D 1 404 ? -16.661 53.010 39.424 1.00 35.15 444 ALA D N 1
ATOM 12320 C CA . ALA D 1 404 ? -15.299 52.616 39.769 1.00 39.04 444 ALA D CA 1
ATOM 12321 C C . ALA D 1 404 ? -14.996 52.910 41.233 1.00 40.67 444 ALA D C 1
ATOM 12322 O O . ALA D 1 404 ? -14.364 52.097 41.918 1.00 43.83 444 ALA D O 1
ATOM 12324 N N . ASP D 1 405 ? -15.449 54.061 41.735 1.00 38.05 445 ASP D N 1
ATOM 12325 C CA . ASP D 1 405 ? -15.260 54.367 43.149 1.00 39.93 445 ASP D CA 1
ATOM 12326 C C . ASP D 1 405 ? -16.038 53.398 44.030 1.00 45.39 445 ASP D C 1
ATOM 12327 O O . ASP D 1 405 ? -15.539 52.965 45.075 1.00 43.30 445 ASP D O 1
ATOM 12332 N N . LYS D 1 406 ? -17.258 53.044 43.622 1.00 43.28 446 LYS D N 1
ATOM 12333 C CA . LYS D 1 406 ? -18.100 52.189 44.452 1.00 42.13 446 LYS D CA 1
ATOM 12334 C C . LYS D 1 406 ? -17.480 50.809 44.632 1.00 40.97 446 LYS D C 1
ATOM 12335 O O . LYS D 1 406 ? -17.336 50.324 45.760 1.00 50.04 446 LYS D O 1
ATOM 12341 N N . ILE D 1 407 ? -17.100 50.158 43.529 1.00 37.49 447 ILE D N 1
ATOM 12342 C CA . ILE D 1 407 ? -16.529 48.820 43.635 1.00 40.71 447 ILE D CA 1
ATOM 12343 C C . ILE D 1 407 ? -15.128 48.847 44.232 1.00 48.74 447 ILE D C 1
ATOM 12344 O O . ILE D 1 407 ? -14.664 47.828 44.760 1.00 51.84 447 ILE D O 1
ATOM 12349 N N . GLU D 1 408 ? -14.431 49.984 44.161 1.00 47.61 448 GLU D N 1
ATOM 12350 C CA . GLU D 1 408 ? -13.148 50.096 44.846 1.00 43.87 448 GLU D CA 1
ATOM 12351 C C . GLU D 1 408 ? -13.336 50.056 46.358 1.00 45.02 448 GLU D C 1
ATOM 12352 O O . GLU D 1 408 ? -12.577 49.383 47.068 1.00 39.40 448 GLU D O 1
ATOM 12358 N N . ASN D 1 409 ? -14.346 50.768 46.866 1.00 41.94 449 ASN D N 1
ATOM 12359 C CA . ASN D 1 409 ? -14.614 50.756 48.299 1.00 44.14 449 ASN D CA 1
ATOM 12360 C C . ASN D 1 409 ? -15.284 49.459 48.733 1.00 44.88 449 ASN D C 1
ATOM 12361 O O . ASN D 1 409 ? -15.094 49.015 49.870 1.00 51.43 449 ASN D O 1
ATOM 12366 N N . GLU D 1 410 ? -16.062 48.838 47.845 1.00 40.56 450 GLU D N 1
ATOM 12367 C CA . GLU D 1 410 ? -16.786 47.625 48.201 1.00 40.26 450 GLU D CA 1
ATOM 12368 C C . GLU D 1 410 ? -15.902 46.384 48.151 1.00 46.33 450 GLU D C 1
ATOM 12369 O O . GLU D 1 410 ? -16.130 45.439 48.914 1.00 49.90 450 GLU D O 1
ATOM 12375 N N . PHE D 1 411 ? -14.893 46.363 47.278 1.00 47.39 451 PHE D N 1
ATOM 12376 C CA . PHE D 1 411 ? -14.083 45.170 47.075 1.00 46.72 451 PHE D CA 1
ATOM 12377 C C . PHE D 1 411 ? -12.621 45.335 47.472 1.00 48.10 451 PHE D C 1
ATOM 12378 O O . PHE D 1 411 ? -11.838 44.396 47.281 1.00 49.81 451 PHE D O 1
ATOM 12386 N N . SER D 1 412 ? -12.230 46.491 48.014 1.00 42.73 452 SER D N 1
ATOM 12387 C CA . SER D 1 412 ? -10.858 46.752 48.459 1.00 47.80 452 SER D CA 1
ATOM 12388 C C . SER D 1 412 ? -9.859 46.554 47.314 1.00 57.90 452 SER D C 1
ATOM 12389 O O . SER D 1 412 ? -8.961 45.711 47.368 1.00 66.82 452 SER D O 1
ATOM 12392 N N . ILE D 1 413 ? -10.030 47.360 46.269 1.00 53.51 453 ILE D N 1
ATOM 12393 C CA . ILE D 1 413 ? -9.204 47.292 45.069 1.00 52.99 453 ILE D CA 1
ATOM 12394 C C . ILE D 1 413 ? -8.451 48.607 44.938 1.00 51.92 453 ILE D C 1
ATOM 12395 O O . ILE D 1 413 ? -9.066 49.666 44.766 1.00 48.39 453 ILE D O 1
ATOM 12400 N N . GLY D 1 414 ? -7.126 48.542 45.017 1.00 49.60 454 GLY D N 1
ATOM 12401 C CA . GLY D 1 414 ? -6.293 49.725 44.890 1.00 52.07 454 GLY D CA 1
ATOM 12402 C C . GLY D 1 414 ? -6.206 50.531 46.171 1.00 57.46 454 GLY D C 1
ATOM 12403 O O . GLY D 1 414 ? -6.677 50.094 47.222 1.00 63.50 454 GLY D O 1
#

Solvent-accessible surface area: 63424 Å² total; per-residue (Å²): 94,12,46,0,0,0,9,9,0,24,8,26,1,3,0,1,0,25,15,0,5,84,84,38,115,108,37,42,1,0,2,1,16,68,30,15,44,17,6,55,32,66,9,34,63,35,16,4,4,0,23,0,0,0,19,14,112,44,86,46,56,36,4,111,2,0,20,70,0,2,96,61,4,17,57,8,2,87,109,61,171,7,85,63,97,100,40,6,3,1,0,0,0,30,49,116,154,33,33,61,65,0,33,73,16,44,143,82,0,99,59,11,117,8,39,94,21,111,49,3,56,16,104,85,0,78,90,46,2,70,83,0,75,22,63,37,0,0,25,0,41,53,0,0,2,4,74,5,12,62,1,0,72,55,1,1,104,18,1,96,93,55,59,6,63,37,69,75,64,4,68,12,44,42,16,54,56,38,110,102,91,122,71,36,0,18,0,58,11,72,53,112,79,45,67,7,26,0,20,18,0,0,0,16,17,30,6,35,2,1,67,18,0,79,89,18,55,8,75,57,41,16,24,2,0,4,19,18,3,12,12,15,45,8,52,77,121,32,49,87,10,6,106,4,1,1,0,21,18,18,49,95,142,36,35,34,32,31,22,7,3,2,9,36,60,71,29,17,2,20,2,0,16,11,14,14,37,3,64,28,5,43,2,45,79,94,8,11,16,13,74,122,47,33,62,75,1,84,80,14,82,0,30,83,113,25,6,30,49,72,31,35,89,28,17,55,40,32,5,52,6,117,33,30,52,45,8,9,55,26,6,63,107,18,1,63,88,0,69,90,91,7,18,114,72,25,51,7,3,4,93,20,25,0,0,37,76,100,5,83,33,33,37,68,28,32,40,24,86,11,138,81,35,23,73,78,1,1,0,7,3,19,26,1,36,16,26,20,1,1,1,13,4,0,1,79,58,0,0,55,78,1,38,127,62,24,95,23,104,60,64,17,30,0,0,1,9,8,0,23,6,26,0,3,0,1,0,29,18,0,4,87,78,34,112,111,39,41,2,0,3,1,18,65,22,19,47,14,9,67,32,66,12,38,68,33,15,7,5,0,22,0,1,0,22,16,125,48,86,48,85,37,4,150,3,0,31,42,0,10,132,43,4,15,54,10,1,75,113,58,171,5,84,61,91,98,43,5,3,2,0,0,0,32,67,134,74,32,25,62,66,0,89,86,16,14,112,84,0,92,60,15,118,9,60,98,25,128,29,1,106,32,88,54,0,67,132,61,3,67,90,1,90,23,71,14,0,0,29,0,42,42,0,0,3,4,75,4,13,65,1,0,81,56,1,2,108,23,1,96,149,52,60,6,59,37,69,75,57,4,68,13,46,101,10,43,105,29,132,105,73,52,26,0,14,0,40,8,71,59,105,80,50,66,3,85,0,78,16,0,0,1,14,15,28,6,37,2,2,68,16,0,83,87,12,54,8,78,49,45,20,34,1,0,3,18,15,4,33,12,14,52,9,56,79,86,51,52,97,5,6,107,3,1,1,2,18,15,19,51,98,141,35,33,37,32,24,23,6,3,3,11,53,54,89,32,26,4,30,1,1,7,16,12,7,34,2,55,24,4,42,0,51,69,62,11,12,17,13,91,141,50,41,62,71,1,79,94,16,80,0,17,89,31,22,4,25,91,58,32,40,89,25,15,52,39,36,6,54,10,125,30,19,48,43,11,9,56,23,5,67,111,16,0,57,53,0,62,93,92,22,19,128,140,25,65,12,4,4,93,18,14,0,0,40,89,106,2,78,31,28,20,81,35,30,36,28,87,9,108,46,98,40,19,38,13,120,71,1,0,0,9,3,16,26,2,34,18,25,19,1,1,1,14,2,0,1,79,42,0,0,74,63,0,38,131,54,20,101,22,105,65,51,12,14,1,0,0,10,9,1,25,8,30,0,4,0,3,0,32,15,3,4,86,83,36,108,104,33,94,2,0,4,1,17,63,22,16,59,17,10,72,35,67,10,37,64,33,18,7,5,0,22,1,0,0,22,19,126,48,87,50,81,32,4,45,7,0,17,98,0,4,91,63,3,18,62,16,2,84,132,71,184,6,83,65,103,85,25,22,1,2,0,0,0,33,65,80,82,33,41,64,64,0,43,80,15,54,58,81,0,106,59,16,116,8,44,92,21,111,47,1,125,17,109,69,0,73,153,54,1,72,94,0,91,23,78,33,0,0,21,0,43,55,0,0,2,3,74,4,10,67,1,0,76,53,1,2,104,14,2,93,149,43,59,6,61,38,66,73,31,2,65,13,43,108,30,45,155,88,138,38,53,6,16,0,48,11,66,93,92,80,34,64,3,86,0,70,18,0,2,0,14,16,29,5,36,2,1,57,17,0,48,110,21,61,11,83,142,44,16,16,1,0,1,20,3,2,29,11,16,56,9,41,164,136,50,42,92,8,4,116,7,1,1,1,18,17,19,48,96,150,36,43,38,34,30,25,5,3,2,11,51,60,89,30,26,6,38,2,1,15,12,13,0,37,3,48,21,4,42,0,50,74,63,2,19,19,12,86,136,46,49,138,46,7,90,66,13,74,0,26,79,86,26,8,26,114,64,32,40,89,29,17,50,41,38,8,48,4,102,36,31,52,50,10,8,57,24,4,66,113,21,0,50,98,0,63,92,196,16,18,53,134,25,65,12,4,4,97,20,14,0,0,39,76,87,5,84,32,23,27,91,36,31,51,24,46,51,80,86,94,1,2,0,8,3,17,25,2,31,17,26,19,1,1,1,11,4,0,1,84,65,0,2,68,73,2,37,127,77,26,97,21,112,89,14,25,0,0,0,9,10,1,24,7,32,0,4,1,0,0,29,23,1,4,92,82,30,112,111,30,44,2,0,4,1,14,63,20,15,69,17,10,67,34,69,10,34,69,33,15,5,5,0,19,0,1,0,20,11,36,60,89,58,81,37,4,45,2,0,23,84,0,2,97,54,5,32,62,9,2,92,125,67,87,4,86,70,99,65,39,6,2,1,0,0,0,30,67,78,75,32,28,63,66,0,121,84,16,30,66,91,1,73,69,15,73,9,32,99,41,52,62,32,112,44,94,41,0,72,85,54,2,80,84,0,95,29,70,18,0,3,34,0,44,70,0,0,2,4,72,5,11,64,1,0,85,53,1,2,99,18,2,91,90,52,63,7,60,39,75,72,28,2,58,10,45,40,12,54,119,38,81,140,93,110,69,30,0,22,0,56,12,33,78,50,52,42,74,5,26,0,73,16,0,0,0,15,14,29,6,37,2,2,74,15,0,85,87,14,45,9,79,60,45,17,32,1,1,0,18,10,4,36,9,18,61,8,50,77,83,53,54,115,5,6,69,3,1,1,2,19,15,20,47,93,147,37,37,37,32,28,20,6,3,2,12,51,53,99,35,22,5,44,2,1,10,16,13,2,40,2,57,23,20,42,0,49,85,122,5,12,26,15,77,103,12,56,61,72,7,90,79,13,76,0,19,80,108,26,14,33,56,72,29,41,88,29,21,50,38,37,8,46,17,90,30,29,50,52,10,18,144,28,5,43,111,22,0,58,88,0,56,79,209,14,15,58,148,23,64,12,4,4,94,18,21,0,0,36,70,94,8,86,35,28,34,100,40,31,48,29,105,6,99,59,114,32,27,34,3,45,84,0,5,0,8,4,17,26,4,39,20,24,21,1,1,2,15,1,1,1,81,67,0,0,64,76,0,37,132,58,20,104,21,108

Nearest PDB structures (foldseek):
  8w7f-assembly1_B  TM=1.002E+00  e=7.357E-94  Drosophila melanogaster
  8w78-assembly1_B  TM=9.964E-01  e=3.066E-88  Drosophila melanogaster
  8w7f-assembly1_D  TM=9.979E-01  e=2.174E-87  Drosophila melanogaster
  8w75-assembly1_D  TM=9.974E-01  e=9.708E-86  Drosophila melanogaster
  8w78-assembly1_D  TM=9.969E-01  e=1.121E-83  Drosophila melanogaster

Sequence (1637 aa):
DYDLVVVGGGIVGAASAREIVLRHPSLKVAVLEKECKLAKHQSGHNSGVIHAGIYYKPGTLKARLCVEGMHLAYAYLDEKKIPYKKTGKLIVATDEKEVKLLKDLEKRGIANNVPDLRMIEGSEIQEIEPYCQGVMALHSPHTGIVDWGLVTEHYGQDFKQCGGDIYLDFNVSKFTETKETDYPVTIHGAKPGQTVRTKNVLTCGGLQSDLLAEKTGCPRDPRIVPFRGEYLLLTKEKQHMVKGNIYPVPDPRFPFLGVHFTPRMDGSIWLGPNAVLALKREGYTWGDINLFELFDALRYPGFVKMASKYIGFGLSEMSKSWFINLQIKALQKYIPDITEYDIQRGPAGVRAQAMDLDGNLVDDFVFDRGQALAKRVLHCRNAPSPGATSSLAIAKMIADKIENEFSIGGDYDLVVVGGGIVGAASAREIVLRHPSLKVAVLEKECKLAKHQSGHNSGVIHAGIYYKPGTLKARLCVEGMHLAYAYLDEKKIPYKKTGKLIVATDEKEVKLLKDLEKRGIANNVPDLRMIEGSEIQEIEPYCQGVMALHSPHTGIVDWGLVTEHYGQDFKQCGGDIYLDFNVSKFTETKTDYPVTIHGAKPGQTVRTKNVLTCGGLQSDLLAEKTGCPRDPRIVPFRGEYLLLTKEKQHMVKGNIYPVPDPRFPFLGVHFTPRMDGSIWLGPNAVLALKREGYTWGDINLFELFDALRYPGFVKMASKYIGFGLSEMSKSWFINLQIKALQKYIPDITEYDIQRGPAGVRAQAMDLDGNLVDDFVFDRGQGSGALAKRVLHCRNAPSPGATSSLAIAKMIADKIENEFSIGGDYDLVVVGGGIVGAASAREIVLRHPSLKVAVLEKECKLAKHQSGHNSGVIHAGIYYKPGTLKARLCVEGMHLAYAYLDEKKIPYKKTGKLIVATDEKEVKLLKDLEKRGIANNVPDLRMIEGSEIQEIEPYCQGVMALHSPHTGIVDWGLVTEHYGQDFKQCGGDIYLDFNVSKFTETDYPVTIHGAKPGQTVRTKNVLTCGGLQSDLLAEKTGCPRDPRIVPFRGEYLLLTKEKQHMVKGNIYPVPDPRFPFLGVHFTPRMDGSIWLGPNAVLALKREGYTWGDINLFELFDALRYPGFVKMASKYIGFGLSEMSKSWFINLQIKALQKYIPDITEYDIQRGPAGVRAQAMDLDGNLVDDFVFDRGAKRVLHCRNAPSPGATSSLAIAKMIADKIENEFSIGDYDLVVVGGGIVGAASAREIVLRHPSLKVAVLEKECKLAKHQSGHNSGVIHAGIYYKPGTLKARLCVEGMHLAYAYLDEKKIPYKKTGKLIVATDEKEVKLLKDLEKRGIANNVPDLRMIEGSEIQEIEPYCQGVMALHSPHTGIVDWGLVTEHYGQDFKQCGGDIYLDFNVSKFTETKETDYPVTIHGAKPGQTVRTKNVLTCGGLQSDLLAEKTGCPRDPRIVPFRGEYLLLTKEKQHMVKGNIYPVPDPRFPFLGVHFTPRMDGSIWLGPNAVLALKREGYTWGDINLFELFDALRYPGFVKMASKYIGFGLSEMSKSWFINLQIKALQKYIPDITEYDIQRGPAGVRAQAMDLDGNLVDDFVFDRGQGSGALAKRVLHCRNAPSPGATSSLAIAKMIADKIENEFSIG

GO terms:
  GO:0047545 (S)-2-hydroxyglutarate dehydrogenase activity (F, IDA)
  GO:0047545 (S)-2-hydroxyglutarate dehydrogenase activity (F, IMP)

Foldseek 3Di:
DFAEEEEALELQSLLLLLVLCVVPLVGAYEYEYQAQAHCPADLQFDQQKQDQQQLDAFPDPLSQLSNVLSVVVVVVCVVVVADKFQLKEKAAELDVVLVVLVVVSQVRCVSSVRPPKDKDAQVCPCVSQVQWGHGIIIIRRRIIGHNSRVVSRVSNVSSVVSPYYYHHSFAFDAWDQDDDDDFGIKTHGPDPPDIDTYNFYEYDHFLCLLVVQVRQPWDSPQPFFKWKWWKKWFAPVCLSSDRAKYFYRDDSQDPDRFFIWHAHVVSTTITITFGEGAQDSFPFDDPDHDPVSNVCSCPQLLNVLLCVPCVVVNVVRVVCVVPVQVVLVVCCSTRVPDGPVRIDIDTIHIGGFTAGNNNGGDADWDWAAHVSRRQRYIGGSHHHPPCSSSSNVRSVVVSVVCCVSVVPD/DAFAEEEEALELQSLLLLLVQCVVPLPGAYEYEYQAQDHRPADLQFDLQKLDQQQLDAFPDPLSQLSNVLSVVVVVVCVVVVADKFLLKAKAAAADVVLVVLQVVSQVRCVSSVRPPKDKAAAPVVCVSFVQWGHGIIIIRRRMIGHRSRVVSVVSNVSSVVSPYHYHYNFAFDAWDAPVDPFGIKTHGDDPPDIDGHQFYEYDPFLCLLVVQVRLAWDSPQPWFKWKWWKKWFAPVCLSNDRAKYFYRDDSQDPDTFFIWHAHPVSTTITITFTAGAQDSFRFDPPDHDPVSNVCSPVQQLNVLLCVVCVVVNVVSVVCVVPVQVVVVVVCSTRVPGHPVRIGIDTMHMGRFTAGNNNGRDADWDKAAHDDDDSRRQRYIGTSHHHPPCSSSSNVSSVVVSVVCCVSVVPD/DEFAEEEEALELQSLLLLLVQCVVPLPGAYEYEAQAQAHNPADLQFDQQKQDQQQLDAAPDPQSQLSNVLLVVVVVVCVVVVADKDQAKAKAAEQDPVLVVLVVVSQVRNVSSVRPPKDKAAQVCPCVRQVQWGHGIIIIRRRMIGHNSRVVSVVSNVSSVVSPYYYHYSFAFDAWDQDNFGIKTHGPDPPDIYGYNFYEYDHFLCLLVVLVRQAWDSPQPFFKWKWWKKWFAPVCLSNGRAKYFYRDDSQDPDRFWIWHAHPVSTIITITFTEGAQPSFRFDNPDHDPVSNVCCVVQQLNVLLCVPCVVSNVLRVVCVVPVQSVLVVCCSTRVPDDPVRIGIDTMHIGRFTAGNNNGGDQDWDWTAGVNRYIGGSHHHPPCSSSSNVSSVVVSVVNCVSVVDD/DFAEEEEALELQSLLQLLVQCVVPLVGAYEYEYQAQAHRPAPLQFDQQKLDQQQLDAFPDPLSQLSNVLSVVVVVVCVVVVADKFQQKEKAAALDPVLVVLVVVSLVSCVSSVQPPKDKAADCVVCVSQVQWDHGIIIIRRRIIGHNSRVVSRVSNVSSVVSPYHYHHNFAFDAWDADDPDCFGIKTHGPDPPDIDTYQFYEYDHFLCLLVVQVRQAWDSPQPFFKWKWWKKWFAPVCLSNGRAKYFYRDDSLDPDRFWIWHAHPVSTTITITFTAGAQDSFRFDPPPHDVVSVVPQVPQLLNCLQCVPCVPRNVLRVVCVVPVQNVVVVVCSTRVPDHPVRIDTDTIHIGRFTAGNNNGGDQDFDKDFRDDPDRSGLRYIGRSHHHPPCSSSSNVSSVVSSVVCCVSVVDD

InterPro domains:
  IPR006076 FAD dependent oxidoreductase [PF01266] (44-445)
  IPR036188 FAD/NAD(P)-binding domain superfamily [G3DSA:3.50.50.60] (44-440)
  IPR036188 FAD/NAD(P)-binding domain superfamily [SSF51905] (42-449)